Protein AF-Q8WXG9-2-F1 (afdb_monomer_lite)

Radius of gyration: 57.08 Å; chains: 1; bounding box: 152×164×150 Å

Structure (mmCIF, N/CA/C/O backbone):
data_AF-Q8WXG9-2-F1
#
_entry.id   AF-Q8WXG9-2-F1
#
loop_
_atom_site.group_PDB
_atom_site.id
_atom_site.type_symbol
_atom_site.label_atom_id
_atom_site.label_alt_id
_atom_site.label_comp_id
_atom_site.label_asym_id
_atom_site.label_entity_id
_atom_site.label_seq_id
_atom_site.pdbx_PDB_ins_code
_atom_site.Cartn_x
_atom_site.Cartn_y
_atom_site.Cartn_z
_atom_site.occupancy
_atom_site.B_iso_or_equiv
_atom_site.auth_seq_id
_atom_site.auth_comp_id
_atom_site.auth_asym_id
_atom_site.auth_atom_id
_atom_site.pdbx_PDB_model_num
ATOM 1 N N . MET A 1 1 ? -32.170 -39.572 -44.848 1.00 33.59 1 MET A N 1
ATOM 2 C CA . MET A 1 1 ? -30.893 -39.041 -45.375 1.00 33.59 1 MET A CA 1
ATOM 3 C C . MET A 1 1 ? -30.824 -37.514 -45.307 1.00 33.59 1 MET A C 1
ATOM 5 O O . MET A 1 1 ? -29.891 -37.033 -44.690 1.00 33.59 1 MET A O 1
ATOM 9 N N . GLN A 1 2 ? -31.823 -36.748 -45.779 1.00 28.36 2 GLN A N 1
ATOM 10 C CA . GLN A 1 2 ? -31.886 -35.293 -45.499 1.00 28.36 2 GLN A CA 1
ATOM 11 C C . GLN A 1 2 ? -32.064 -34.940 -44.002 1.00 28.36 2 GLN A C 1
ATOM 13 O O . GLN A 1 2 ? -31.640 -33.876 -43.571 1.00 28.36 2 GLN A O 1
ATOM 18 N N . LEU A 1 3 ? -32.621 -35.849 -43.191 1.00 31.44 3 LEU A N 1
ATOM 19 C CA . LEU A 1 3 ? -32.835 -35.642 -41.749 1.00 31.44 3 LEU A CA 1
ATOM 20 C C . LEU A 1 3 ? -31.574 -35.735 -40.863 1.00 31.44 3 LEU A C 1
ATOM 22 O O . LEU A 1 3 ? -31.655 -35.404 -39.688 1.00 31.44 3 LEU A O 1
ATOM 26 N N . CYS A 1 4 ? -30.423 -36.188 -41.378 1.00 32.62 4 CYS A N 1
ATOM 27 C CA . CYS A 1 4 ? -29.213 -36.369 -40.555 1.00 32.62 4 CYS A CA 1
ATOM 28 C C . CYS A 1 4 ? -28.291 -35.140 -40.525 1.00 32.62 4 CYS A C 1
ATOM 30 O O . CYS A 1 4 ? -27.431 -35.057 -39.659 1.00 32.62 4 CYS A O 1
ATOM 32 N N . ILE A 1 5 ? -28.461 -34.186 -41.447 1.00 40.03 5 ILE A N 1
ATOM 33 C CA . ILE A 1 5 ? -27.610 -32.985 -41.527 1.00 40.03 5 ILE A CA 1
ATOM 34 C C . ILE A 1 5 ? -28.082 -31.910 -40.530 1.00 40.03 5 ILE A C 1
ATOM 36 O O . ILE A 1 5 ? -27.265 -31.186 -39.966 1.00 40.03 5 ILE A O 1
ATOM 40 N N . PHE A 1 6 ? -29.384 -31.865 -40.227 1.00 33.88 6 PHE A N 1
ATOM 41 C CA . PHE A 1 6 ? -29.976 -30.853 -39.344 1.00 33.88 6 PHE A CA 1
ATOM 42 C C . PHE A 1 6 ? -29.521 -30.919 -37.875 1.00 33.88 6 PHE A C 1
ATOM 44 O O . PHE A 1 6 ? -29.533 -29.888 -37.213 1.00 33.88 6 PHE A O 1
ATOM 51 N N . CYS A 1 7 ? -29.058 -32.068 -37.364 1.00 33.50 7 CYS A N 1
ATOM 52 C CA . CYS A 1 7 ? -28.507 -32.142 -36.001 1.00 33.50 7 CYS A CA 1
ATOM 53 C C . CYS A 1 7 ? -27.057 -31.643 -35.882 1.00 33.50 7 CYS A C 1
ATOM 55 O O . CYS A 1 7 ? -26.657 -31.243 -34.793 1.00 33.50 7 CYS A O 1
ATOM 57 N N . CYS A 1 8 ? -26.262 -31.641 -36.959 1.00 35.22 8 CYS A N 1
ATOM 58 C CA . CYS A 1 8 ? -24.857 -31.214 -36.884 1.00 35.22 8 CYS A CA 1
ATOM 59 C C . CYS A 1 8 ? -24.664 -29.696 -37.022 1.00 35.22 8 CYS A C 1
ATOM 61 O O . CYS A 1 8 ? -23.674 -29.174 -36.519 1.00 35.22 8 CYS A O 1
ATOM 63 N N . CYS A 1 9 ? -25.590 -28.968 -37.657 1.00 34.31 9 CYS A N 1
ATOM 64 C CA . CYS A 1 9 ? -25.461 -27.512 -37.800 1.00 34.31 9 CYS A CA 1
ATOM 65 C C . CYS A 1 9 ? -25.796 -26.723 -36.521 1.00 34.31 9 CYS A C 1
ATOM 67 O O . CYS A 1 9 ? -25.282 -25.623 -36.353 1.00 34.31 9 CYS A O 1
ATOM 69 N N . CYS A 1 10 ? -26.599 -27.268 -35.600 1.00 34.28 10 CYS A N 1
ATOM 70 C CA . CYS A 1 10 ? -27.001 -26.554 -34.379 1.00 34.28 10 CYS A CA 1
ATOM 71 C C . CYS A 1 10 ? -25.904 -26.442 -33.302 1.00 34.28 10 CYS A C 1
ATOM 73 O O . CYS A 1 10 ? -26.086 -25.692 -32.353 1.00 34.28 10 CYS A O 1
ATOM 75 N N . ILE A 1 11 ? -24.777 -27.152 -33.437 1.00 37.41 11 ILE A N 1
ATOM 76 C CA . ILE A 1 11 ? -23.686 -27.172 -32.436 1.00 37.41 11 ILE A CA 1
ATOM 77 C C . ILE A 1 11 ? -22.497 -26.273 -32.847 1.00 37.41 11 ILE A C 1
ATOM 79 O O . ILE A 1 11 ? -21.611 -26.007 -32.043 1.00 37.41 11 ILE A O 1
ATOM 83 N N . LEU A 1 12 ? -22.491 -25.737 -34.075 1.00 38.62 12 LEU A N 1
ATOM 84 C CA . LEU A 1 12 ? -21.427 -24.861 -34.600 1.00 38.62 12 LEU A CA 1
ATOM 85 C C . LEU A 1 12 ? -21.812 -23.371 -34.684 1.00 38.62 12 LEU A C 1
ATOM 87 O O . LEU A 1 12 ? -21.055 -22.585 -35.240 1.00 38.62 12 LEU A O 1
ATOM 91 N N . PHE A 1 13 ? -22.966 -22.977 -34.135 1.00 34.41 13 PHE A N 1
ATOM 92 C CA . PHE A 1 13 ? -23.480 -21.597 -34.189 1.00 34.41 13 PHE A CA 1
ATOM 93 C C . PHE A 1 13 ? -23.528 -20.875 -32.829 1.00 34.41 13 PHE A C 1
ATOM 95 O O . PHE A 1 13 ? -24.145 -19.822 -32.716 1.00 34.41 13 PHE A O 1
ATOM 102 N N . TYR A 1 14 ? -22.869 -21.424 -31.804 1.00 34.12 14 TYR A N 1
ATOM 103 C CA . TYR A 1 14 ? -22.885 -20.904 -30.427 1.00 34.12 14 TYR A CA 1
ATOM 104 C C . TYR A 1 14 ? -21.569 -20.213 -30.007 1.00 34.12 14 TYR A C 1
ATOM 106 O O . TYR A 1 14 ? -21.237 -20.198 -28.828 1.00 34.12 14 TYR A O 1
ATOM 114 N N . PHE A 1 15 ? -20.787 -19.695 -30.968 1.00 34.62 15 PHE A N 1
ATOM 115 C CA . PHE A 1 15 ? -19.423 -19.188 -30.719 1.00 34.62 15 PHE A CA 1
ATOM 116 C C . PHE A 1 15 ? -19.059 -17.829 -31.353 1.00 34.62 15 PHE A C 1
ATOM 118 O O . PHE A 1 15 ? -17.917 -17.412 -31.222 1.00 34.62 15 PHE A O 1
ATOM 125 N N . ASP A 1 16 ? -20.002 -17.118 -31.985 1.00 33.56 16 ASP A N 1
ATOM 126 C CA . ASP A 1 16 ? -19.782 -15.770 -32.547 1.00 33.56 16 ASP A CA 1
ATOM 127 C C . ASP A 1 16 ? -21.052 -14.906 -32.403 1.00 33.56 16 ASP A C 1
ATOM 129 O O . ASP A 1 16 ? -21.836 -14.777 -33.347 1.00 33.56 16 ASP A O 1
ATOM 133 N N . LEU A 1 17 ? -21.301 -14.345 -31.209 1.00 31.48 17 LEU A N 1
ATOM 134 C CA . LEU A 1 17 ? -22.350 -13.324 -31.011 1.00 31.48 17 LEU A CA 1
ATOM 135 C C . LEU A 1 17 ? -22.190 -12.467 -29.734 1.00 31.48 17 LEU A C 1
ATOM 137 O O . LEU A 1 17 ? -23.176 -12.147 -29.079 1.00 31.48 17 LEU A O 1
ATOM 141 N N . TYR A 1 18 ? -20.959 -12.057 -29.407 1.00 32.44 18 TYR A N 1
ATOM 142 C CA . TYR A 1 18 ? -20.689 -11.043 -28.372 1.00 32.44 18 TYR A CA 1
ATOM 143 C C . TYR A 1 18 ? -19.535 -10.103 -28.765 1.00 32.44 18 TYR A C 1
ATOM 145 O O . TYR A 1 18 ? -18.483 -10.069 -28.137 1.00 32.44 18 TYR A O 1
ATOM 153 N N . ASP A 1 19 ? -19.744 -9.313 -29.824 1.00 34.28 19 ASP A N 1
ATOM 154 C CA . ASP A 1 19 ? -19.086 -8.007 -29.980 1.00 34.28 19 ASP A CA 1
ATOM 155 C C . ASP A 1 19 ? -19.922 -7.082 -30.900 1.00 34.28 19 ASP A C 1
ATOM 157 O O . ASP A 1 19 ? -20.686 -7.556 -31.742 1.00 34.28 19 ASP A O 1
ATOM 161 N N . PHE A 1 20 ? -19.773 -5.761 -30.745 1.00 34.88 20 PHE A N 1
ATOM 162 C CA . PHE A 1 20 ? -20.489 -4.672 -31.444 1.00 34.88 20 PHE A CA 1
ATOM 163 C C . PHE A 1 20 ? -22.010 -4.523 -31.194 1.00 34.88 20 PHE A C 1
ATOM 165 O O . PHE A 1 20 ? -22.839 -4.746 -32.076 1.00 34.88 20 PHE A O 1
ATOM 172 N N . GLY A 1 21 ? -22.376 -3.944 -30.040 1.00 33.06 21 GLY A N 1
ATOM 173 C CA . GLY A 1 21 ? -23.758 -3.545 -29.715 1.00 33.06 21 GLY A CA 1
ATOM 174 C C . GLY A 1 21 ? -23.872 -2.291 -28.835 1.00 33.06 21 GLY A C 1
ATOM 175 O O . GLY A 1 21 ? -24.288 -2.381 -27.689 1.00 33.06 21 GLY A O 1
ATOM 176 N N . ARG A 1 22 ? -23.490 -1.113 -29.356 1.00 37.25 22 ARG A N 1
ATOM 177 C CA . ARG A 1 22 ? -23.529 0.191 -28.648 1.00 37.25 22 ARG A CA 1
ATOM 178 C C . ARG A 1 22 ? -24.834 0.441 -27.871 1.00 37.25 22 ARG A C 1
ATOM 180 O O . ARG A 1 22 ? -25.884 0.614 -28.489 1.00 37.25 22 ARG A O 1
ATOM 187 N N . GLY A 1 23 ? -24.726 0.644 -26.557 1.00 30.75 23 GLY A N 1
ATOM 188 C CA . GLY A 1 23 ? -25.783 1.254 -25.751 1.00 30.75 23 GLY A CA 1
ATOM 189 C C . GLY A 1 23 ? -25.988 2.728 -26.114 1.00 30.75 23 GLY A C 1
ATOM 190 O O . GLY A 1 23 ? -25.241 3.592 -25.662 1.00 30.75 23 GLY A O 1
ATOM 191 N N . TYR A 1 24 ? -27.001 3.008 -26.934 1.00 38.16 24 TYR A N 1
ATOM 192 C CA . TYR A 1 24 ? -27.652 4.317 -27.001 1.00 38.16 24 TYR A CA 1
ATOM 193 C C . TYR A 1 24 ? -28.972 4.222 -26.236 1.00 38.16 24 TYR A C 1
ATOM 195 O O . TYR A 1 24 ? -29.757 3.304 -26.469 1.00 38.16 24 TYR A O 1
ATOM 203 N N . ASP A 1 25 ? -29.207 5.165 -25.329 1.00 37.94 25 ASP A N 1
ATOM 204 C CA . ASP A 1 25 ? -30.447 5.239 -24.564 1.00 37.94 25 ASP A CA 1
ATOM 205 C C . ASP A 1 25 ? -31.572 5.817 -25.440 1.00 37.94 25 ASP A C 1
ATOM 207 O O . ASP A 1 25 ? -31.583 7.003 -25.775 1.00 37.94 25 ASP A O 1
ATOM 211 N N . PHE A 1 26 ? -32.514 4.961 -25.840 1.00 43.09 26 PHE A N 1
ATOM 212 C CA . PHE A 1 26 ? -33.663 5.334 -26.669 1.00 43.09 26 PHE A CA 1
ATOM 213 C C . PHE A 1 26 ? -34.861 5.861 -25.855 1.00 43.09 26 PHE A C 1
ATOM 215 O O . PHE A 1 26 ? -35.932 6.071 -26.425 1.00 43.09 26 PHE A O 1
ATOM 222 N N . THR A 1 27 ? -34.720 6.085 -24.541 1.00 45.53 27 THR A N 1
ATOM 223 C CA . THR A 1 27 ? -35.816 6.607 -23.698 1.00 45.53 27 THR A CA 1
ATOM 224 C C . THR A 1 27 ? -36.012 8.126 -23.805 1.00 45.53 27 THR A C 1
ATOM 226 O O . THR A 1 27 ? -37.042 8.646 -23.370 1.00 45.53 27 THR A O 1
ATOM 229 N N . ILE A 1 28 ? -35.078 8.848 -24.435 1.00 45.59 28 ILE A N 1
ATOM 230 C CA . ILE A 1 28 ? -35.153 10.303 -24.619 1.00 45.59 28 ILE A CA 1
ATOM 231 C C . ILE A 1 28 ? -36.095 10.637 -25.792 1.00 45.59 28 ILE A C 1
ATOM 233 O O . ILE A 1 28 ? -35.773 10.442 -26.967 1.00 45.59 28 ILE A O 1
ATOM 237 N N . GLN A 1 29 ? -37.287 11.140 -25.463 1.00 38.03 29 GLN A N 1
ATOM 238 C CA . GLN A 1 29 ? -38.337 11.484 -26.425 1.00 38.03 29 GLN A CA 1
ATOM 239 C C . GLN A 1 29 ? -37.982 12.702 -27.292 1.00 38.03 29 GLN A C 1
ATOM 241 O O . GLN A 1 29 ? -38.184 13.832 -26.862 1.00 38.03 29 GLN A O 1
ATOM 246 N N . GLU A 1 30 ? -37.621 12.480 -28.561 1.00 46.53 30 GLU A N 1
ATOM 247 C CA . GLU A 1 30 ? -37.906 13.471 -29.620 1.00 46.53 30 GLU A CA 1
ATOM 248 C C . GLU A 1 30 ? -38.519 12.891 -30.915 1.00 46.53 30 GLU A C 1
ATOM 250 O O . GLU A 1 30 ? -39.231 13.627 -31.589 1.00 46.53 30 GLU A O 1
ATOM 255 N N . ASN A 1 31 ? -38.326 11.608 -31.285 1.00 46.12 31 ASN A N 1
ATOM 256 C CA . ASN A 1 31 ? -38.814 11.068 -32.584 1.00 46.12 31 ASN A CA 1
ATOM 257 C C . ASN A 1 31 ? -39.210 9.555 -32.612 1.00 46.12 31 ASN A C 1
ATOM 259 O O . ASN A 1 31 ? -39.031 8.890 -33.633 1.00 46.12 31 ASN A O 1
ATOM 263 N N . GLY A 1 32 ? -39.723 8.969 -31.519 1.00 43.78 32 GLY A N 1
ATOM 264 C CA . GLY A 1 32 ? -40.066 7.527 -31.437 1.00 43.78 32 GLY A CA 1
ATOM 265 C C . GLY A 1 32 ? -41.522 7.149 -31.792 1.00 43.78 32 GLY A C 1
ATOM 266 O O . GLY A 1 32 ? -42.436 7.945 -31.583 1.00 43.78 32 GLY A O 1
ATOM 267 N N . LEU A 1 33 ? -41.753 5.919 -32.288 1.00 49.97 33 LEU A N 1
ATOM 268 C CA . LEU A 1 33 ? -43.103 5.340 -32.465 1.00 49.97 33 LEU A CA 1
ATOM 269 C C . LEU A 1 33 ? -43.809 5.100 -31.114 1.00 49.97 33 LEU A C 1
ATOM 271 O O . LEU A 1 33 ? -43.163 4.853 -30.097 1.00 49.97 33 LEU A O 1
ATOM 275 N N . GLN A 1 34 ? -45.147 5.110 -31.119 1.00 52.72 34 GLN A N 1
ATOM 276 C CA . GLN A 1 34 ? -45.963 4.779 -29.944 1.00 52.72 34 GLN A CA 1
ATOM 277 C C . GLN A 1 34 ? -45.947 3.271 -29.629 1.00 52.72 34 GLN A C 1
ATOM 279 O O . GLN A 1 34 ? -45.960 2.439 -30.533 1.00 52.72 34 GLN A O 1
ATOM 284 N N . ILE A 1 35 ? -45.982 2.947 -28.330 1.00 52.00 35 ILE A N 1
ATOM 285 C CA . ILE A 1 35 ? -45.825 1.596 -27.748 1.00 52.00 35 ILE A CA 1
ATOM 286 C C . ILE A 1 35 ? -46.814 0.541 -28.291 1.00 52.00 35 ILE A C 1
ATOM 288 O O . ILE A 1 35 ? -46.466 -0.636 -28.334 1.00 52.00 35 ILE A O 1
ATOM 292 N N . ASP A 1 36 ? -47.994 0.945 -28.770 1.00 52.56 36 ASP A N 1
ATOM 293 C CA . ASP A 1 36 ? -49.038 0.032 -29.268 1.00 52.56 36 ASP A CA 1
ATOM 294 C C . ASP A 1 36 ? -49.012 -0.206 -30.795 1.00 52.56 36 ASP A C 1
ATOM 296 O O . ASP A 1 36 ? -49.884 -0.894 -31.334 1.00 52.56 36 ASP A O 1
ATOM 300 N N . GLN A 1 37 ? -48.049 0.364 -31.530 1.00 50.47 37 GLN A N 1
ATOM 301 C CA . GLN A 1 37 ? -47.991 0.244 -32.989 1.00 50.47 37 GLN A CA 1
ATOM 302 C C . GLN A 1 37 ? -47.034 -0.887 -33.421 1.00 50.47 37 GLN A C 1
ATOM 304 O O . GLN A 1 37 ? -45.824 -0.761 -33.220 1.00 50.47 37 GLN A O 1
ATOM 309 N N . PRO A 1 38 ? -47.518 -1.982 -34.048 1.00 52.72 38 PRO A N 1
ATOM 310 C CA . PRO A 1 38 ? -46.646 -3.075 -34.469 1.00 52.72 38 PRO A CA 1
ATOM 311 C C . PRO A 1 38 ? -45.653 -2.590 -35.543 1.00 52.72 38 PRO A C 1
ATOM 313 O O . PRO A 1 38 ? -46.082 -1.990 -36.534 1.00 52.72 38 PRO A O 1
ATOM 316 N N . PRO A 1 39 ? -44.339 -2.836 -35.381 1.00 47.22 39 PRO A N 1
ATOM 317 C CA . PRO A 1 39 ? -43.333 -2.364 -36.323 1.00 47.22 39 PRO A CA 1
ATOM 318 C C . PRO A 1 39 ? -43.414 -3.142 -37.642 1.00 47.22 39 PRO A C 1
ATOM 320 O O . PRO A 1 39 ? -43.104 -4.331 -37.709 1.00 47.22 39 PRO A O 1
ATOM 323 N N . GLU A 1 40 ? -43.804 -2.449 -38.707 1.00 57.34 40 GLU A N 1
ATOM 324 C CA . GLU A 1 40 ? -43.820 -2.975 -40.070 1.00 57.34 40 GLU A CA 1
ATOM 325 C C . GLU A 1 40 ? -42.555 -2.508 -40.809 1.00 57.34 40 GLU A C 1
ATOM 327 O O . GLU A 1 40 ? -42.221 -1.320 -40.808 1.00 57.34 40 GLU A O 1
ATOM 332 N N . ILE A 1 41 ? -41.813 -3.435 -41.425 1.00 51.66 41 ILE A N 1
ATOM 333 C CA . ILE A 1 41 ? -40.584 -3.094 -42.156 1.00 51.66 41 ILE A CA 1
ATOM 334 C C . ILE A 1 41 ? -40.975 -2.358 -43.442 1.00 51.66 41 ILE A C 1
ATOM 336 O O . ILE A 1 41 ? -41.429 -2.973 -44.407 1.00 51.66 41 ILE A O 1
ATOM 340 N N . GLY A 1 42 ? -40.782 -1.038 -43.463 1.00 62.25 42 GLY A N 1
ATOM 341 C CA . GLY A 1 42 ? -40.993 -0.223 -44.659 1.00 62.25 42 GLY A CA 1
ATOM 342 C C . GLY A 1 42 ? -40.107 -0.659 -45.836 1.00 62.25 42 GLY A C 1
ATOM 343 O O . GLY A 1 42 ? -39.096 -1.334 -45.653 1.00 62.25 42 GLY A O 1
ATOM 344 N N . ASN A 1 43 ? -40.447 -0.217 -47.054 1.00 61.97 43 ASN A N 1
ATOM 345 C CA . ASN A 1 43 ? -39.818 -0.636 -48.326 1.00 61.97 43 ASN A CA 1
ATOM 346 C C . ASN A 1 43 ? -38.273 -0.535 -48.408 1.00 61.97 43 ASN A C 1
ATOM 348 O O . ASN A 1 43 ? -37.687 -1.031 -49.368 1.00 61.97 43 ASN A O 1
ATOM 352 N N . ILE A 1 44 ? -37.608 0.111 -47.447 1.00 56.03 44 ILE A N 1
ATOM 353 C CA . ILE A 1 44 ? -36.148 0.190 -47.329 1.00 56.03 44 ILE A CA 1
ATOM 354 C C . ILE A 1 44 ? -35.709 -0.709 -46.162 1.00 56.03 44 ILE A C 1
ATOM 356 O O . ILE A 1 44 ? -35.312 -0.238 -45.101 1.00 56.03 44 ILE A O 1
ATOM 360 N N . SER A 1 45 ? -35.788 -2.026 -46.364 1.00 58.81 45 SER A N 1
ATOM 361 C CA . SER A 1 45 ? -35.381 -3.039 -45.376 1.00 58.81 45 SER A CA 1
ATOM 362 C C . SER A 1 45 ? -33.863 -3.247 -45.281 1.00 58.81 45 SER A C 1
ATOM 364 O O . SER A 1 45 ? -33.388 -3.940 -44.384 1.00 58.81 45 SER A O 1
ATOM 366 N N . ILE A 1 46 ? -33.091 -2.669 -46.209 1.00 54.00 46 ILE A N 1
ATOM 367 C CA . ILE A 1 46 ? -31.627 -2.754 -46.262 1.00 54.00 46 ILE A CA 1
ATOM 368 C C . ILE A 1 46 ? -31.057 -1.361 -46.534 1.00 54.00 46 ILE A C 1
ATOM 370 O O . ILE A 1 46 ? -31.188 -0.830 -47.638 1.00 54.00 46 ILE A O 1
ATOM 374 N N . VAL A 1 47 ? -30.351 -0.801 -45.551 1.00 58.34 47 VAL A N 1
ATOM 375 C CA . VAL A 1 47 ? -29.503 0.386 -45.726 1.00 58.34 47 VAL A CA 1
ATOM 376 C C . VAL A 1 47 ? -28.066 -0.080 -45.953 1.00 58.34 47 VAL A C 1
ATOM 378 O O . VAL A 1 47 ? -27.450 -0.663 -45.065 1.00 58.34 47 VAL A O 1
ATOM 381 N N . ARG A 1 48 ? -27.504 0.182 -47.140 1.00 70.38 48 ARG A N 1
ATOM 382 C CA . ARG A 1 48 ? -26.066 -0.018 -47.382 1.00 70.38 48 ARG A CA 1
ATOM 383 C C . ARG A 1 48 ? -25.297 1.210 -46.911 1.00 70.38 48 ARG A C 1
ATOM 385 O O . ARG A 1 48 ? -25.273 2.221 -47.608 1.00 70.38 48 ARG A O 1
ATOM 392 N N . ILE A 1 49 ? -24.643 1.104 -45.759 1.00 61.06 49 ILE A N 1
ATOM 393 C CA . ILE A 1 49 ? -23.639 2.081 -45.332 1.00 61.06 49 ILE A CA 1
ATOM 394 C C . ILE A 1 49 ? -22.361 1.803 -46.130 1.00 61.06 49 ILE A C 1
ATOM 396 O O . ILE A 1 49 ? -21.751 0.746 -45.984 1.00 61.06 49 ILE A O 1
ATOM 400 N N . ILE A 1 50 ? -21.971 2.739 -46.995 1.00 63.97 50 ILE A N 1
ATOM 401 C CA . ILE A 1 50 ? -20.701 2.688 -47.725 1.00 63.97 50 ILE A CA 1
ATOM 402 C C . ILE A 1 50 ? -19.726 3.600 -46.984 1.00 63.97 50 ILE A C 1
ATOM 404 O O . ILE A 1 50 ? -19.854 4.822 -47.049 1.00 63.97 50 ILE A O 1
ATOM 408 N N . ILE A 1 51 ? -18.761 3.014 -46.273 1.00 63.19 51 ILE A N 1
ATOM 409 C CA . ILE A 1 51 ? -17.626 3.775 -45.742 1.00 63.19 51 ILE A CA 1
ATOM 410 C C . ILE A 1 51 ? -16.756 4.157 -46.942 1.00 63.19 51 ILE A C 1
ATOM 412 O O . ILE A 1 51 ? -16.226 3.293 -47.640 1.00 63.19 51 ILE A O 1
ATOM 416 N N . MET A 1 52 ? -16.670 5.457 -47.221 1.00 63.25 52 MET A N 1
ATOM 417 C CA . MET A 1 52 ? -15.790 5.990 -48.260 1.00 63.25 52 MET A CA 1
ATOM 418 C C . MET A 1 52 ? -14.336 5.718 -47.879 1.00 63.25 52 MET A C 1
ATOM 420 O O . MET A 1 52 ? -13.990 5.802 -46.702 1.00 63.25 52 MET A O 1
ATOM 424 N N . LYS A 1 53 ? -13.480 5.429 -48.865 1.00 66.12 53 LYS A N 1
ATOM 425 C CA . LYS A 1 53 ? -12.057 5.189 -48.605 1.00 66.12 53 LYS A CA 1
ATOM 426 C C . LYS A 1 53 ? -11.414 6.377 -47.873 1.00 66.12 53 LYS A C 1
ATOM 428 O O . LYS A 1 53 ? -11.487 7.511 -48.345 1.00 66.12 53 LYS A O 1
ATOM 433 N N . ASN A 1 54 ? -10.794 6.099 -46.734 1.00 67.31 54 ASN A N 1
ATOM 434 C CA . ASN A 1 54 ? -10.037 7.046 -45.921 1.00 67.31 54 ASN A CA 1
ATOM 435 C C . ASN A 1 54 ? -8.571 6.588 -45.777 1.00 67.31 54 ASN A C 1
ATOM 437 O O . ASN A 1 54 ? -8.173 5.553 -46.314 1.00 67.31 54 ASN A O 1
ATOM 441 N N . ASP A 1 55 ? -7.765 7.406 -45.100 1.00 70.81 55 ASP A N 1
ATOM 442 C CA . ASP A 1 55 ? -6.394 7.111 -44.651 1.00 70.81 55 ASP A CA 1
ATOM 443 C C . ASP A 1 55 ? -5.377 6.736 -45.757 1.00 70.81 55 ASP A C 1
ATOM 445 O O 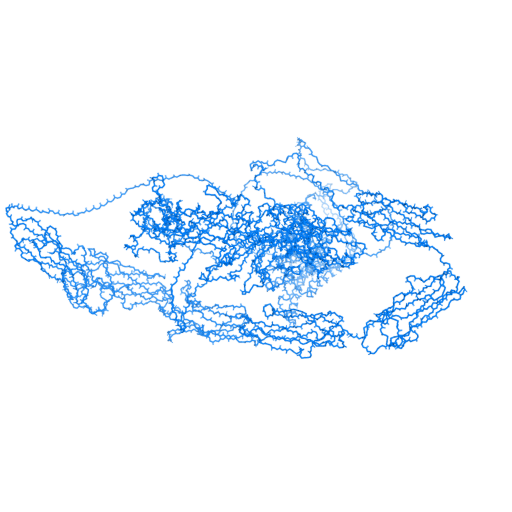. ASP A 1 55 ? -4.301 6.226 -45.462 1.00 70.81 55 ASP A O 1
ATOM 449 N N . ASN A 1 56 ? -5.683 7.017 -47.033 1.00 79.25 56 ASN A N 1
ATOM 450 C CA . ASN A 1 56 ? -4.871 6.643 -48.202 1.00 79.25 56 ASN A CA 1
ATOM 451 C C . ASN A 1 56 ? -4.483 5.150 -48.212 1.00 79.25 56 ASN A C 1
ATOM 453 O O . ASN A 1 56 ? -3.314 4.811 -48.389 1.00 79.25 56 ASN A O 1
ATOM 457 N N . ALA A 1 57 ? -5.461 4.252 -48.051 1.00 80.81 57 ALA A N 1
ATOM 458 C CA . ALA A 1 57 ? -5.241 2.800 -48.031 1.00 80.81 57 ALA A CA 1
ATOM 459 C C . ALA A 1 57 ? -4.421 2.269 -49.231 1.00 80.81 57 ALA A C 1
ATOM 461 O O . ALA A 1 57 ? -3.626 1.337 -49.075 1.00 80.81 57 ALA A O 1
ATOM 462 N N . GLU A 1 58 ? -4.572 2.871 -50.416 1.00 86.69 58 GLU A N 1
ATOM 463 C CA . GLU A 1 58 ? -3.800 2.517 -51.615 1.00 86.69 58 GLU A CA 1
ATOM 464 C C . GLU A 1 58 ? -2.349 3.053 -51.622 1.00 86.69 58 GLU A C 1
ATOM 466 O O . GLU A 1 58 ? -1.543 2.614 -52.444 1.00 86.69 58 GLU A O 1
ATOM 471 N N . GLY A 1 59 ? -1.986 3.924 -50.680 1.00 88.88 59 GLY A N 1
ATOM 472 C CA . GLY A 1 59 ? -0.627 4.398 -50.410 1.00 88.88 59 GLY A CA 1
ATOM 473 C C . GLY A 1 59 ? -0.225 5.716 -51.080 1.00 88.88 59 GLY A C 1
ATOM 474 O O . GLY A 1 59 ? -0.861 6.194 -52.022 1.00 88.88 59 GLY A O 1
ATOM 475 N N . ILE A 1 60 ? 0.870 6.298 -50.585 1.00 92.00 60 ILE A N 1
ATOM 476 C CA . ILE A 1 60 ? 1.520 7.497 -51.130 1.00 92.00 60 ILE A CA 1
ATOM 477 C C . ILE A 1 60 ? 2.876 7.100 -51.729 1.00 92.00 60 ILE A C 1
ATOM 479 O O . ILE A 1 60 ? 3.728 6.601 -51.002 1.00 92.00 60 ILE A O 1
ATOM 483 N N . ILE A 1 61 ? 3.075 7.303 -53.033 1.00 94.12 61 ILE A N 1
ATOM 484 C CA . ILE A 1 61 ? 4.271 6.884 -53.780 1.00 94.12 61 ILE A CA 1
ATOM 485 C C . ILE A 1 61 ? 5.243 8.061 -53.948 1.00 94.12 61 ILE A C 1
ATOM 487 O O . ILE A 1 61 ? 4.871 9.099 -54.497 1.00 94.12 61 ILE A O 1
ATOM 491 N N . GLU A 1 62 ? 6.494 7.896 -53.520 1.00 94.50 62 GLU A N 1
ATOM 492 C CA . GLU A 1 62 ? 7.577 8.876 -53.698 1.00 94.50 62 GLU A CA 1
ATOM 493 C C . GLU A 1 62 ? 8.966 8.211 -53.739 1.00 94.50 62 GLU A C 1
ATOM 495 O O . GLU A 1 62 ? 9.097 7.025 -53.448 1.00 94.50 62 GLU A O 1
ATOM 500 N N . PHE A 1 63 ? 10.013 8.947 -54.114 1.00 96.06 63 PHE A N 1
ATOM 501 C CA . PHE A 1 63 ? 11.398 8.486 -53.963 1.00 96.06 63 PHE A CA 1
ATOM 502 C C . PHE A 1 63 ? 11.802 8.408 -52.484 1.00 96.06 63 PHE A C 1
ATOM 504 O O . PHE A 1 63 ? 11.351 9.216 -51.673 1.00 96.06 63 PHE A O 1
ATOM 511 N N . ASP A 1 64 ? 12.695 7.475 -52.133 1.00 90.94 64 ASP A N 1
ATOM 512 C CA . ASP A 1 64 ? 13.355 7.504 -50.819 1.00 90.94 64 ASP A CA 1
ATOM 513 C C . ASP A 1 64 ? 14.089 8.855 -50.650 1.00 90.94 64 ASP A C 1
ATOM 515 O O . ASP A 1 64 ? 14.864 9.232 -51.539 1.00 90.94 64 ASP A O 1
ATOM 519 N N . PRO A 1 65 ? 13.900 9.584 -49.529 1.00 87.38 65 PRO A N 1
ATOM 520 C CA . PRO A 1 65 ? 14.558 10.866 -49.279 1.00 87.38 65 PRO A CA 1
ATOM 521 C C . PRO A 1 65 ? 16.078 10.864 -49.516 1.00 87.38 65 PRO A C 1
ATOM 523 O O . PRO A 1 65 ? 16.622 11.875 -49.966 1.00 87.38 65 PRO A O 1
ATOM 526 N N . LYS A 1 66 ? 16.765 9.736 -49.273 1.00 84.69 66 LYS A N 1
ATOM 527 C CA . LYS A 1 66 ? 18.218 9.572 -49.478 1.00 84.69 66 LYS A CA 1
ATOM 528 C C . LYS A 1 66 ? 18.654 9.590 -50.946 1.00 84.69 66 LYS A C 1
ATOM 530 O O . LYS A 1 66 ? 19.825 9.832 -51.208 1.00 84.69 66 LYS A O 1
ATOM 535 N N . TYR A 1 67 ? 17.741 9.343 -51.884 1.00 90.06 67 TYR A N 1
ATOM 536 C CA . TYR A 1 67 ? 18.011 9.258 -53.327 1.00 90.06 67 TYR A CA 1
ATOM 537 C C . TYR A 1 67 ? 17.414 10.439 -54.112 1.00 90.06 67 TYR A C 1
ATOM 539 O O . TYR A 1 67 ? 17.277 10.386 -55.333 1.00 90.06 67 TYR A O 1
ATOM 547 N N . THR A 1 68 ? 17.068 11.530 -53.425 1.00 86.38 68 THR A N 1
ATOM 548 C CA . THR A 1 68 ? 16.571 12.768 -54.051 1.00 86.38 68 THR A CA 1
ATOM 549 C C . THR A 1 68 ? 17.659 13.527 -54.819 1.00 86.38 68 THR A C 1
ATOM 551 O O . THR A 1 68 ? 17.364 14.121 -55.855 1.00 86.38 68 THR A O 1
ATOM 554 N N . ALA A 1 69 ? 18.917 13.461 -54.371 1.00 86.81 69 ALA A N 1
ATOM 555 C CA . ALA A 1 69 ? 20.086 13.917 -55.123 1.00 86.81 69 ALA A CA 1
ATOM 556 C C . ALA A 1 69 ? 21.329 13.079 -54.771 1.00 86.81 69 ALA A C 1
ATOM 558 O O . ALA A 1 69 ? 21.629 12.918 -53.588 1.00 86.81 69 ALA A O 1
ATOM 559 N N . PHE A 1 70 ? 22.050 12.559 -55.769 1.00 90.69 70 PHE A N 1
ATOM 560 C CA . PHE A 1 70 ? 23.290 11.792 -55.569 1.00 90.69 70 PHE A CA 1
ATOM 561 C C . PHE A 1 70 ? 24.231 11.857 -56.787 1.00 90.69 70 PHE A C 1
ATOM 563 O O . PHE A 1 70 ? 23.797 12.110 -57.908 1.00 90.69 70 PHE A O 1
ATOM 570 N N . GLU A 1 71 ? 25.524 11.631 -56.550 1.00 86.94 71 GLU A N 1
ATOM 571 C CA . GLU A 1 71 ? 26.601 11.646 -57.552 1.00 86.94 71 GLU A CA 1
ATOM 572 C C . GLU A 1 71 ? 27.077 10.211 -57.846 1.00 86.94 71 GLU A C 1
ATOM 574 O O . GLU A 1 71 ? 27.107 9.372 -56.937 1.00 86.94 71 GLU A O 1
ATOM 579 N N . VAL A 1 72 ? 27.416 9.923 -59.103 1.00 88.06 72 VAL A N 1
ATOM 580 C CA . VAL A 1 72 ? 27.873 8.616 -59.605 1.00 88.06 72 VAL A CA 1
ATOM 581 C C . VAL A 1 72 ? 29.048 8.788 -60.563 1.00 88.06 72 VAL A C 1
ATOM 583 O O . VAL A 1 72 ? 29.094 9.756 -61.310 1.00 88.06 72 VAL A O 1
ATOM 586 N N . GLU A 1 73 ? 29.983 7.844 -60.565 1.00 83.56 73 GLU A N 1
ATOM 587 C CA . GLU A 1 73 ? 31.049 7.779 -61.572 1.00 83.56 73 GLU A CA 1
ATOM 588 C C . GLU A 1 73 ? 30.503 7.163 -62.880 1.00 83.56 73 GLU A C 1
ATOM 590 O O . GLU A 1 73 ? 29.497 6.445 -62.863 1.00 83.56 73 GLU A O 1
ATOM 595 N N . GLU A 1 74 ? 31.165 7.428 -64.007 1.00 82.69 74 GLU A N 1
ATOM 596 C CA . GLU A 1 74 ? 30.795 6.928 -65.348 1.00 82.69 74 GLU A CA 1
ATOM 597 C C . GLU A 1 74 ? 30.781 5.379 -65.410 1.00 82.69 74 GLU A C 1
ATOM 599 O O . GLU A 1 74 ? 29.911 4.774 -66.040 1.00 82.69 74 GLU A O 1
ATOM 604 N N . ASP A 1 75 ? 31.653 4.719 -64.636 1.00 82.25 75 ASP A N 1
ATOM 605 C CA . ASP A 1 75 ? 31.813 3.256 -64.579 1.00 82.25 75 ASP A CA 1
ATOM 606 C C . ASP A 1 75 ? 30.717 2.504 -63.787 1.00 82.25 75 ASP A C 1
ATOM 608 O O . ASP A 1 75 ? 30.717 1.268 -63.729 1.00 82.25 75 ASP A O 1
ATOM 612 N N . VAL A 1 76 ? 29.744 3.212 -63.192 1.00 84.44 76 VAL A N 1
ATOM 613 C CA . VAL A 1 76 ? 28.734 2.628 -62.282 1.00 84.44 76 VAL A CA 1
ATOM 614 C C . VAL A 1 76 ? 27.818 1.589 -62.951 1.00 84.44 76 VAL A C 1
ATOM 616 O O . VAL A 1 76 ? 27.250 0.720 -62.280 1.00 84.44 76 VAL A O 1
ATOM 619 N N . GLY A 1 77 ? 27.649 1.663 -64.274 1.00 85.06 77 GLY A N 1
ATOM 620 C CA . GLY A 1 77 ? 26.924 0.689 -65.092 1.00 85.06 77 GLY A CA 1
ATOM 621 C C . GLY A 1 77 ? 25.399 0.674 -64.909 1.00 85.06 77 GLY A C 1
ATOM 622 O O . GLY A 1 77 ? 24.674 1.031 -65.833 1.00 85.06 77 GLY A O 1
ATOM 623 N N . LEU A 1 78 ? 24.875 0.226 -63.758 1.00 88.25 78 LEU A N 1
ATOM 624 C CA . LEU A 1 78 ? 23.428 0.124 -63.491 1.00 88.25 78 LEU A CA 1
ATOM 625 C C . LEU A 1 78 ? 23.055 0.683 -62.110 1.00 88.25 78 LEU A C 1
ATOM 627 O O . LEU A 1 78 ? 23.392 0.115 -61.073 1.00 88.25 78 LEU A O 1
ATOM 631 N N . ILE A 1 79 ? 22.253 1.744 -62.113 1.00 89.31 79 ILE A N 1
ATOM 632 C CA . ILE A 1 79 ? 21.700 2.407 -60.931 1.00 89.31 79 ILE A CA 1
ATOM 633 C C . ILE A 1 79 ? 20.266 1.915 -60.700 1.00 89.31 79 ILE A C 1
ATOM 635 O O . ILE A 1 79 ? 19.459 1.886 -61.630 1.00 89.31 79 ILE A O 1
ATOM 639 N N . MET A 1 80 ? 19.930 1.580 -59.451 1.00 91.31 80 MET A N 1
ATOM 640 C CA . MET A 1 80 ? 18.561 1.283 -59.012 1.00 91.31 80 MET A CA 1
ATOM 641 C C . MET A 1 80 ? 18.092 2.349 -58.018 1.00 91.31 80 MET A C 1
ATOM 643 O O . MET A 1 80 ? 18.620 2.441 -56.911 1.00 91.31 80 MET A O 1
ATOM 647 N N . ILE A 1 81 ? 17.092 3.142 -58.399 1.00 92.75 81 ILE A N 1
ATOM 648 C CA . ILE A 1 81 ? 16.545 4.230 -57.581 1.00 92.75 81 ILE A CA 1
ATOM 649 C C . ILE A 1 81 ? 15.309 3.716 -56.825 1.00 92.75 81 ILE A C 1
ATOM 651 O O . ILE A 1 81 ? 14.327 3.345 -57.475 1.00 92.75 81 ILE A O 1
ATOM 655 N N . PRO A 1 82 ? 15.321 3.665 -55.479 1.00 93.81 82 PRO A N 1
ATOM 656 C CA . PRO A 1 82 ? 14.192 3.181 -54.691 1.00 93.81 82 PRO A CA 1
ATOM 657 C C . PRO A 1 82 ? 13.016 4.166 -54.686 1.00 93.81 82 PRO A C 1
ATOM 659 O O . PRO A 1 82 ? 13.152 5.349 -54.363 1.00 93.81 82 PRO A O 1
ATOM 662 N N . VAL A 1 83 ? 11.835 3.631 -54.983 1.00 94.31 83 VAL A N 1
ATOM 663 C CA . VAL A 1 83 ? 10.533 4.291 -54.876 1.00 94.31 83 VAL A CA 1
ATOM 664 C C . VAL A 1 83 ? 9.748 3.597 -53.762 1.00 94.31 83 VAL A C 1
ATOM 666 O O . VAL A 1 83 ? 9.503 2.387 -53.815 1.00 94.31 83 VAL A O 1
ATOM 669 N N . VAL A 1 84 ? 9.356 4.358 -52.747 1.00 94.12 84 VAL A N 1
ATOM 670 C CA . VAL A 1 84 ? 8.613 3.894 -51.571 1.00 94.12 84 VAL A CA 1
ATOM 671 C C . VAL A 1 84 ? 7.123 4.200 -51.703 1.00 94.12 84 VAL A C 1
ATOM 673 O O . VAL A 1 84 ? 6.724 5.200 -52.294 1.00 94.12 84 VAL A O 1
ATOM 676 N N . ARG A 1 85 ? 6.293 3.332 -51.125 1.00 93.31 85 ARG A N 1
ATOM 677 C CA . ARG A 1 85 ? 4.839 3.474 -51.006 1.00 93.31 85 ARG A CA 1
ATOM 678 C C . ARG A 1 85 ? 4.479 3.504 -49.520 1.00 93.31 85 ARG A C 1
ATOM 680 O O . ARG A 1 85 ? 4.470 2.475 -48.845 1.00 93.31 85 ARG A O 1
ATOM 687 N N . LEU A 1 86 ? 4.228 4.707 -49.018 1.00 89.88 86 LEU A N 1
ATOM 688 C CA . LEU A 1 86 ? 3.973 5.035 -47.615 1.00 89.88 86 LEU A CA 1
ATOM 689 C C . LEU A 1 86 ? 2.473 4.974 -47.277 1.00 89.88 86 LEU A C 1
ATOM 691 O O . LEU A 1 86 ? 1.629 5.016 -48.168 1.00 89.88 86 LEU A O 1
ATOM 695 N N . HIS A 1 87 ? 2.144 4.927 -45.982 1.00 82.38 87 HIS A N 1
ATOM 696 C CA . HIS A 1 87 ? 0.790 4.960 -45.384 1.00 82.38 87 HIS A CA 1
ATOM 697 C C . HIS A 1 87 ? -0.189 3.820 -45.734 1.00 82.38 87 HIS A C 1
ATOM 699 O O . HIS A 1 87 ? -1.030 3.491 -44.902 1.00 82.38 87 HIS A O 1
ATOM 705 N N . GLY A 1 88 ? -0.071 3.173 -46.894 1.00 80.94 88 GLY A N 1
ATOM 706 C CA . GLY A 1 88 ? -0.982 2.112 -47.317 1.00 80.94 88 GLY A CA 1
ATOM 707 C C . GLY A 1 88 ? -0.368 1.176 -48.354 1.00 80.94 88 GLY A C 1
ATOM 708 O O . GLY A 1 88 ? 0.379 1.599 -49.233 1.00 80.94 88 GLY A O 1
ATOM 709 N N . THR A 1 89 ? -0.682 -0.116 -48.253 1.00 88.81 89 THR A N 1
ATOM 710 C CA . THR A 1 89 ? -0.193 -1.173 -49.161 1.00 88.81 89 THR A CA 1
ATOM 711 C C . THR A 1 89 ? -1.330 -1.901 -49.890 1.00 88.81 89 THR A C 1
ATOM 713 O O . THR A 1 89 ? -1.108 -2.920 -50.551 1.00 88.81 89 THR A O 1
ATOM 716 N N . TYR A 1 90 ? -2.565 -1.394 -49.794 1.00 84.88 90 TYR A N 1
ATOM 717 C CA . TYR A 1 90 ? -3.748 -2.073 -50.311 1.00 84.88 90 TYR A CA 1
ATOM 718 C C . TYR A 1 90 ? -3.876 -1.940 -51.834 1.00 84.88 90 TYR A C 1
ATOM 720 O O . TYR A 1 90 ? -4.015 -0.850 -52.380 1.00 84.88 90 TYR A O 1
ATOM 728 N N . GLY A 1 91 ? -3.881 -3.077 -52.528 1.00 84.62 91 GLY A N 1
ATOM 729 C CA . GLY A 1 91 ? -4.144 -3.149 -53.968 1.00 84.62 91 GLY A CA 1
ATOM 730 C C . GLY A 1 91 ? -2.911 -2.938 -54.851 1.00 84.62 91 GLY A C 1
ATOM 731 O O . GLY A 1 91 ? -1.833 -2.577 -54.374 1.00 84.62 91 GLY A O 1
ATOM 732 N N . TYR A 1 92 ? -3.094 -3.214 -56.144 1.00 92.44 92 TYR A N 1
ATOM 733 C CA . TYR A 1 92 ? -2.098 -3.028 -57.200 1.00 92.44 92 TYR A CA 1
ATOM 734 C C . TYR A 1 92 ? -2.090 -1.566 -57.653 1.00 92.44 92 TYR A C 1
ATOM 736 O O . TYR A 1 92 ? -3.133 -1.045 -58.052 1.00 92.44 92 TYR A O 1
ATOM 744 N N . VAL A 1 93 ? -0.926 -0.920 -57.597 1.00 92.06 93 VAL A N 1
ATOM 745 C CA . VAL A 1 93 ? -0.754 0.499 -57.944 1.00 92.06 93 VAL A CA 1
ATOM 746 C C . VAL A 1 93 ? 0.490 0.688 -58.805 1.00 92.06 93 VAL A C 1
ATOM 748 O O . VAL A 1 93 ? 1.466 -0.055 -58.676 1.00 92.06 93 VAL A O 1
ATOM 751 N N . THR A 1 94 ? 0.472 1.684 -59.687 1.00 93.06 94 THR A N 1
ATOM 752 C CA . THR A 1 94 ? 1.634 2.048 -60.516 1.00 93.06 94 THR A CA 1
ATOM 753 C C . THR A 1 94 ? 1.941 3.531 -60.374 1.00 93.06 94 THR A C 1
ATOM 755 O O . THR A 1 94 ? 1.056 4.300 -60.000 1.00 93.06 94 THR A O 1
ATOM 758 N N . ALA A 1 95 ? 3.166 3.940 -60.693 1.00 93.12 95 ALA A N 1
ATOM 759 C CA . ALA A 1 95 ? 3.505 5.343 -60.900 1.00 93.12 95 ALA A CA 1
ATOM 760 C C . ALA A 1 95 ? 4.334 5.527 -62.176 1.00 93.12 95 ALA A C 1
ATOM 762 O O . ALA A 1 95 ? 5.238 4.741 -62.456 1.00 93.12 95 ALA A O 1
ATOM 763 N N . ASP A 1 96 ? 4.016 6.560 -62.946 1.00 93.88 96 ASP A N 1
ATOM 764 C CA . ASP A 1 96 ? 4.604 6.827 -64.259 1.00 93.88 96 ASP A CA 1
ATOM 765 C C . ASP A 1 96 ? 5.766 7.815 -64.108 1.00 93.88 96 ASP A C 1
ATOM 767 O O . ASP A 1 96 ? 5.651 8.791 -63.359 1.00 93.88 96 ASP A O 1
ATOM 771 N N . PHE A 1 97 ? 6.876 7.608 -64.819 1.00 93.50 97 PHE A N 1
ATOM 772 C CA . PHE A 1 97 ? 8.083 8.432 -64.684 1.00 93.50 97 PHE A CA 1
ATOM 773 C C . PHE A 1 97 ? 8.696 8.851 -66.025 1.00 93.50 97 PHE A C 1
ATOM 775 O O . PHE A 1 97 ? 8.594 8.140 -67.024 1.00 93.50 97 PHE A O 1
ATOM 782 N N . ILE A 1 98 ? 9.357 10.013 -66.031 1.00 91.19 98 ILE A N 1
ATOM 783 C CA . ILE A 1 98 ? 10.082 10.569 -67.187 1.00 91.19 98 ILE A CA 1
ATOM 784 C C . ILE A 1 98 ? 11.477 11.049 -66.770 1.00 91.19 98 ILE A C 1
ATOM 786 O O . ILE A 1 98 ? 11.656 11.461 -65.624 1.00 91.19 98 ILE A O 1
ATOM 790 N N . SER A 1 99 ? 12.441 11.054 -67.697 1.00 90.00 99 SER A N 1
ATOM 791 C CA . SER A 1 99 ? 13.729 11.735 -67.509 1.00 90.00 99 SER A CA 1
ATOM 792 C C . SER A 1 99 ? 13.765 13.103 -68.194 1.00 90.00 99 SER A C 1
ATOM 794 O O . SER A 1 99 ? 13.142 13.321 -69.236 1.00 90.00 99 SER A O 1
ATOM 796 N N . GLN A 1 100 ? 14.513 14.027 -67.599 1.00 87.00 100 GLN A N 1
ATOM 797 C CA . GLN A 1 100 ? 14.870 15.338 -68.134 1.00 87.00 100 GLN A CA 1
ATOM 798 C C . GLN A 1 100 ? 16.356 15.581 -67.837 1.00 87.00 100 GLN A C 1
ATOM 800 O O . GLN A 1 100 ? 16.851 15.187 -66.787 1.00 87.00 100 GLN A O 1
ATOM 805 N N . SER A 1 101 ? 17.089 16.213 -68.748 1.00 81.56 101 SER A N 1
ATOM 806 C CA . SER A 1 101 ? 18.469 16.649 -68.506 1.00 81.56 101 SER A CA 1
ATOM 807 C C . SER A 1 101 ? 18.789 17.863 -69.376 1.00 81.56 101 SER A C 1
ATOM 809 O O . SER A 1 101 ? 18.137 18.097 -70.397 1.00 81.56 101 SER A O 1
ATOM 811 N N . SER A 1 102 ? 19.772 18.651 -68.943 1.00 74.44 102 SER A N 1
ATOM 812 C CA . SER A 1 102 ? 20.317 19.796 -69.674 1.00 74.44 102 SER A CA 1
ATOM 813 C C . SER A 1 102 ? 21.675 19.531 -70.330 1.00 74.44 102 SER A C 1
ATOM 815 O O . SER A 1 102 ? 22.123 20.391 -71.088 1.00 74.44 102 SER A O 1
ATOM 817 N N . SER A 1 103 ? 22.334 18.412 -70.017 1.00 82.50 103 SER A N 1
ATOM 818 C CA . SER A 1 103 ? 23.665 18.069 -70.535 1.00 82.50 103 SER A CA 1
ATOM 819 C C . SER A 1 103 ? 23.696 16.617 -71.035 1.00 82.50 103 SER A C 1
ATOM 821 O O . SER A 1 103 ? 23.828 16.420 -72.241 1.00 82.50 103 SER A O 1
ATOM 823 N N . ALA A 1 104 ? 23.345 15.659 -70.170 1.00 84.88 104 ALA A N 1
ATOM 824 C CA . ALA A 1 104 ? 23.261 14.240 -70.498 1.00 84.88 104 ALA A CA 1
ATOM 825 C C . ALA A 1 104 ? 22.152 13.917 -71.517 1.00 84.88 104 ALA A C 1
ATOM 827 O O . ALA A 1 104 ? 20.949 14.136 -71.312 1.00 84.88 104 ALA A O 1
ATOM 828 N N . SER A 1 105 ? 22.571 13.317 -72.618 1.00 84.50 105 SER A N 1
ATOM 829 C CA . SER A 1 105 ? 21.806 12.875 -73.772 1.00 84.50 105 SER A CA 1
ATOM 830 C C . SER A 1 105 ? 21.228 11.461 -73.571 1.00 84.50 105 SER A C 1
ATOM 832 O O . SER A 1 105 ? 21.958 10.468 -73.503 1.00 84.50 105 SER A O 1
ATOM 834 N N . PRO A 1 106 ? 19.888 11.310 -73.533 1.00 83.94 106 PRO A N 1
ATOM 835 C CA . PRO A 1 106 ? 19.254 10.002 -73.417 1.00 83.94 106 PRO A CA 1
ATOM 836 C C . PRO A 1 106 ? 19.369 9.182 -74.706 1.00 83.94 106 PRO A C 1
ATOM 838 O O . PRO A 1 106 ? 19.380 9.716 -75.815 1.00 83.94 106 PRO A O 1
ATOM 841 N N . GLY A 1 107 ? 19.285 7.858 -74.557 1.00 75.25 107 GLY A N 1
ATOM 842 C CA . GLY A 1 107 ? 19.112 6.927 -75.679 1.00 75.25 107 GLY A CA 1
ATOM 843 C C . GLY A 1 107 ? 20.348 6.096 -76.009 1.00 75.25 107 GLY A C 1
ATOM 844 O O . GLY A 1 107 ? 20.440 5.586 -77.125 1.00 75.25 107 GLY A O 1
ATOM 845 N N . GLY A 1 108 ? 21.263 5.938 -75.047 1.00 78.31 108 GLY A N 1
ATOM 846 C CA . GLY A 1 108 ? 22.517 5.205 -75.233 1.00 78.31 108 GLY A CA 1
ATOM 847 C C . GLY A 1 108 ? 23.650 6.057 -75.803 1.00 78.31 108 GLY A C 1
ATOM 848 O O . GLY A 1 108 ? 24.496 5.512 -76.507 1.00 78.31 108 GLY A O 1
ATOM 849 N N . VAL A 1 109 ? 23.622 7.368 -75.535 1.00 83.94 109 VAL A N 1
ATOM 850 C CA . VAL A 1 109 ? 24.839 8.190 -75.499 1.00 83.94 109 VAL A CA 1
ATOM 851 C C . VAL A 1 109 ? 25.356 8.091 -74.063 1.00 83.94 109 VAL A C 1
ATOM 853 O O . VAL A 1 109 ? 26.079 7.145 -73.789 1.00 83.94 109 VAL A O 1
ATOM 856 N N . ASP A 1 110 ? 24.793 8.858 -73.125 1.00 87.00 110 ASP A N 1
ATOM 857 C CA . ASP A 1 110 ? 25.329 8.935 -71.752 1.00 87.00 110 ASP A CA 1
ATOM 858 C C . ASP A 1 110 ? 24.507 8.069 -70.774 1.00 87.00 110 ASP A C 1
ATOM 860 O O . ASP A 1 110 ? 25.018 7.509 -69.802 1.00 87.00 110 ASP A O 1
ATOM 864 N N . TYR A 1 111 ? 23.204 7.881 -71.052 1.00 90.38 111 TYR A N 1
ATOM 865 C CA . TYR A 1 111 ? 22.349 6.984 -70.263 1.00 90.38 111 TYR A CA 1
ATOM 866 C C . TYR A 1 111 ? 21.188 6.312 -71.022 1.00 90.38 111 TYR A C 1
ATOM 868 O O . TYR A 1 111 ? 20.713 6.751 -72.081 1.00 90.38 111 TYR A O 1
ATOM 876 N N . ILE A 1 112 ? 20.686 5.222 -70.427 1.00 89.69 112 ILE A N 1
ATOM 877 C CA . ILE A 1 112 ? 19.514 4.444 -70.854 1.00 89.69 112 ILE A CA 1
ATOM 878 C C . ILE A 1 112 ? 18.556 4.269 -69.665 1.00 89.69 112 ILE A C 1
ATOM 880 O O . ILE A 1 112 ? 18.883 3.617 -68.675 1.00 89.69 112 ILE A O 1
ATOM 884 N N . LEU A 1 113 ? 17.342 4.812 -69.779 1.00 89.12 113 LEU A N 1
ATOM 885 C CA . LEU A 1 113 ? 16.268 4.653 -68.792 1.00 89.12 113 LEU A CA 1
ATOM 886 C C . LEU A 1 113 ? 15.465 3.366 -69.059 1.00 89.12 113 LEU A C 1
ATOM 888 O O . LEU A 1 113 ? 14.951 3.173 -70.163 1.00 89.12 113 LEU A O 1
ATOM 892 N N . HIS A 1 114 ? 15.320 2.493 -68.057 1.00 88.12 114 HIS A N 1
ATOM 893 C CA . HIS A 1 114 ? 14.610 1.217 -68.210 1.00 88.12 114 HIS A CA 1
ATOM 894 C C . HIS A 1 114 ? 13.130 1.335 -67.825 1.00 88.12 114 HIS A C 1
ATOM 896 O O . HIS A 1 114 ? 12.766 1.304 -66.650 1.00 88.12 114 HIS A O 1
ATOM 902 N N . GLY A 1 115 ? 12.266 1.398 -68.840 1.00 85.31 115 GLY A N 1
ATOM 903 C CA . GLY A 1 115 ? 10.810 1.474 -68.680 1.00 85.31 115 GLY A CA 1
ATOM 904 C C . GLY A 1 115 ? 10.285 2.901 -68.485 1.00 85.31 115 GLY A C 1
ATOM 905 O O . GLY A 1 115 ? 11.025 3.872 -68.599 1.00 85.31 115 GLY A O 1
ATOM 906 N N . SER A 1 116 ? 8.980 3.017 -68.228 1.00 88.00 116 SER A N 1
ATOM 907 C CA . SER A 1 116 ? 8.286 4.303 -68.015 1.00 88.00 116 SER A CA 1
ATOM 908 C C . SER A 1 116 ? 7.292 4.286 -66.847 1.00 88.00 116 SER A C 1
ATOM 910 O O . SER A 1 116 ? 6.618 5.282 -66.596 1.00 88.00 116 SER A O 1
ATOM 912 N N . THR A 1 117 ? 7.146 3.145 -66.165 1.00 92.44 117 THR A N 1
ATOM 913 C CA . THR A 1 117 ? 6.172 2.927 -65.085 1.00 92.44 117 THR A CA 1
ATOM 914 C C . THR A 1 117 ? 6.759 2.000 -64.022 1.00 92.44 117 THR A C 1
ATOM 916 O O . THR A 1 117 ? 7.235 0.915 -64.362 1.00 92.44 117 THR A O 1
ATOM 919 N N . VAL A 1 118 ? 6.692 2.377 -62.746 1.00 92.56 118 VAL A N 1
ATOM 920 C CA . VAL A 1 118 ? 7.036 1.520 -61.601 1.00 92.56 118 VAL A CA 1
ATOM 921 C C . VAL A 1 118 ? 5.763 0.880 -61.034 1.00 92.56 118 VAL A C 1
ATOM 923 O O . VAL A 1 118 ? 4.715 1.522 -60.992 1.00 92.56 118 VAL A O 1
ATOM 926 N N . THR A 1 119 ? 5.819 -0.389 -60.618 1.00 92.88 119 THR A N 1
ATOM 927 C CA . THR A 1 119 ? 4.637 -1.168 -60.196 1.00 92.88 119 THR A CA 1
ATOM 928 C C . THR A 1 119 ? 4.788 -1.719 -58.781 1.00 92.88 119 THR A C 1
ATOM 930 O O . THR A 1 119 ? 5.789 -2.373 -58.494 1.00 92.88 119 THR A O 1
ATOM 933 N N . PHE A 1 120 ? 3.767 -1.558 -57.939 1.00 94.31 120 PHE A N 1
ATOM 934 C CA . PHE A 1 120 ? 3.689 -2.156 -56.605 1.00 94.31 120 PHE A CA 1
ATOM 935 C C . PHE A 1 120 ? 2.549 -3.177 -56.550 1.00 94.31 120 PHE A C 1
ATOM 937 O O . PHE A 1 120 ? 1.395 -2.867 -56.860 1.00 94.31 120 PHE A O 1
ATOM 944 N N . GLN A 1 121 ? 2.863 -4.396 -56.117 1.00 92.38 121 GLN A N 1
ATOM 945 C CA . GLN A 1 121 ? 1.871 -5.429 -55.829 1.00 92.38 121 GLN A CA 1
ATOM 946 C C . GLN A 1 121 ? 1.077 -5.115 -54.548 1.00 92.38 121 GLN A C 1
ATOM 948 O O . GLN A 1 121 ? 1.467 -4.280 -53.729 1.00 92.38 121 GLN A O 1
ATOM 953 N N . HIS A 1 122 ? -0.041 -5.816 -54.343 1.00 90.00 122 HIS A N 1
ATOM 954 C CA . HIS A 1 122 ? -0.762 -5.774 -53.068 1.00 90.00 122 HIS A CA 1
ATOM 955 C C . HIS A 1 122 ? 0.172 -6.219 -51.926 1.00 90.00 122 HIS A C 1
ATOM 957 O O . HIS A 1 122 ? 0.806 -7.268 -52.022 1.00 90.00 122 HIS A O 1
ATOM 963 N N . GLY A 1 123 ? 0.270 -5.422 -50.861 1.00 87.25 123 GLY A N 1
ATOM 964 C CA . GLY A 1 123 ? 1.193 -5.647 -49.742 1.00 87.25 123 GLY A CA 1
ATOM 965 C C . GLY A 1 123 ? 2.620 -5.116 -49.955 1.00 87.25 123 GLY A C 1
ATOM 966 O O . GLY A 1 123 ? 3.361 -4.999 -48.985 1.00 87.25 123 GLY A O 1
ATOM 967 N N . GLN A 1 124 ? 3.011 -4.744 -51.180 1.00 89.94 124 GLN A N 1
ATOM 968 C CA . GLN A 1 124 ? 4.358 -4.248 -51.486 1.00 89.94 124 GLN A CA 1
ATOM 969 C C . GLN A 1 124 ? 4.476 -2.739 -51.220 1.00 89.94 124 GLN A C 1
ATOM 971 O O . GLN A 1 124 ? 3.660 -1.954 -51.713 1.00 89.94 124 GLN A O 1
ATOM 976 N N . ASN A 1 125 ? 5.521 -2.341 -50.486 1.00 92.19 125 ASN A N 1
ATOM 977 C CA . ASN A 1 125 ? 5.813 -0.956 -50.094 1.00 92.19 125 ASN A CA 1
ATOM 978 C C . ASN A 1 125 ? 7.103 -0.362 -50.712 1.00 92.19 125 ASN A C 1
ATOM 980 O O . ASN A 1 125 ? 7.373 0.818 -50.515 1.00 92.19 125 ASN A O 1
ATOM 984 N N . LEU A 1 126 ? 7.890 -1.147 -51.455 1.00 94.44 126 LEU A N 1
ATOM 985 C CA . LEU A 1 126 ? 9.152 -0.728 -52.080 1.00 94.44 126 LEU A CA 1
ATOM 986 C C . LEU A 1 126 ? 9.272 -1.314 -53.494 1.00 94.44 126 LEU A C 1
ATOM 988 O O . LEU A 1 126 ? 9.011 -2.501 -53.698 1.00 94.44 126 LEU A O 1
ATOM 992 N N . SER A 1 127 ? 9.682 -0.492 -54.458 1.00 93.56 127 SER A N 1
ATOM 993 C CA . SER A 1 127 ? 10.015 -0.879 -55.835 1.00 93.56 127 SER A CA 1
ATOM 994 C C . SER A 1 127 ? 11.164 -0.003 -56.360 1.00 93.56 127 SER A C 1
ATOM 996 O O . SER A 1 127 ? 11.559 0.945 -55.689 1.00 93.56 127 SER A O 1
ATOM 998 N N . PHE A 1 128 ? 11.720 -0.300 -57.537 1.00 93.62 128 PHE A N 1
ATOM 999 C CA . PHE A 1 128 ? 12.901 0.391 -58.075 1.00 93.62 128 PHE A CA 1
ATOM 1000 C C . PHE A 1 128 ? 12.689 0.891 -59.512 1.00 93.62 128 PHE A C 1
ATOM 1002 O O . PHE A 1 128 ? 11.956 0.270 -60.286 1.00 93.62 128 PHE A O 1
ATOM 1009 N N . ILE A 1 129 ? 13.346 2.000 -59.862 1.00 93.50 129 ILE A N 1
ATOM 1010 C CA . ILE A 1 129 ? 13.523 2.498 -61.236 1.00 93.50 129 ILE A CA 1
ATOM 1011 C C . ILE A 1 129 ? 14.983 2.274 -61.630 1.00 93.50 129 ILE A C 1
ATOM 1013 O O . ILE A 1 129 ? 15.882 2.665 -60.889 1.00 93.50 129 ILE A O 1
ATOM 1017 N N . ASN A 1 130 ? 15.222 1.671 -62.796 1.00 91.56 130 ASN A N 1
ATOM 1018 C CA . ASN A 1 130 ? 16.566 1.298 -63.230 1.00 91.56 130 ASN A CA 1
ATOM 1019 C C . ASN A 1 130 ? 17.076 2.241 -64.333 1.00 91.56 130 ASN A C 1
ATOM 1021 O O . ASN A 1 130 ? 16.359 2.532 -65.294 1.00 91.56 130 ASN A O 1
ATOM 1025 N N . ILE A 1 131 ? 18.333 2.670 -64.225 1.00 91.12 131 ILE A N 1
ATOM 1026 C CA . ILE A 1 131 ? 19.038 3.494 -65.219 1.00 91.12 131 ILE A CA 1
ATOM 1027 C C . ILE A 1 131 ? 20.391 2.848 -65.490 1.00 91.12 131 ILE A C 1
ATOM 1029 O O . ILE A 1 131 ? 21.101 2.521 -64.542 1.00 91.12 131 ILE A O 1
ATOM 1033 N N . SER A 1 132 ? 20.764 2.680 -66.756 1.00 91.06 132 SER A N 1
ATOM 1034 C CA . SER A 1 132 ? 22.149 2.374 -67.115 1.00 91.06 132 SER A CA 1
ATOM 1035 C C . SER A 1 132 ? 22.894 3.649 -67.484 1.00 91.06 132 SER A C 1
ATOM 1037 O O . SER A 1 132 ? 22.396 4.400 -68.320 1.00 91.06 132 SER A O 1
ATOM 1039 N N . ILE A 1 133 ? 24.059 3.861 -66.876 1.00 89.81 133 ILE A N 1
ATOM 1040 C CA . ILE A 1 133 ? 25.041 4.872 -67.296 1.00 89.81 133 ILE A CA 1
ATOM 1041 C C . ILE A 1 133 ? 25.985 4.204 -68.297 1.00 89.81 133 ILE A C 1
ATOM 1043 O O . ILE A 1 133 ? 26.229 2.995 -68.200 1.00 89.81 133 ILE A O 1
ATOM 1047 N N . ILE A 1 134 ? 26.438 4.958 -69.293 1.00 86.56 134 ILE A N 1
ATOM 1048 C CA . ILE A 1 134 ? 27.382 4.489 -70.303 1.00 86.56 134 ILE A CA 1
ATOM 1049 C C . ILE A 1 134 ? 28.778 5.000 -69.939 1.00 86.56 134 ILE A C 1
ATOM 1051 O O . ILE A 1 134 ? 28.964 6.186 -69.715 1.00 86.56 134 ILE A O 1
ATOM 1055 N N . ASP A 1 135 ? 29.729 4.073 -69.872 1.00 83.31 135 ASP A N 1
ATOM 1056 C CA . ASP A 1 135 ? 31.161 4.325 -69.686 1.00 83.31 135 ASP A CA 1
ATOM 1057 C C . ASP A 1 135 ? 31.799 4.528 -71.070 1.00 83.31 135 ASP A C 1
ATOM 1059 O O . ASP A 1 135 ? 31.682 3.641 -71.931 1.00 83.31 135 ASP A O 1
ATOM 1063 N N . ASP A 1 136 ? 32.424 5.686 -71.310 1.00 78.31 136 ASP A N 1
ATOM 1064 C CA . ASP A 1 136 ? 33.144 5.972 -72.556 1.00 78.31 136 ASP A CA 1
ATOM 1065 C C . ASP A 1 136 ? 34.580 6.513 -72.343 1.00 78.31 136 ASP A C 1
ATOM 1067 O O . ASP A 1 136 ? 35.267 6.128 -71.400 1.00 78.31 136 ASP A O 1
ATOM 1071 N N . ASN A 1 137 ? 35.133 7.247 -73.308 1.00 73.12 137 ASN A N 1
ATOM 1072 C CA . ASN A 1 137 ? 36.524 7.704 -73.310 1.00 73.12 137 ASN A CA 1
ATOM 1073 C C . ASN A 1 137 ? 36.674 9.200 -73.661 1.00 73.12 137 ASN A C 1
ATOM 1075 O O . ASN A 1 137 ? 37.787 9.637 -73.982 1.00 73.12 137 ASN A O 1
ATOM 1079 N N . GLU A 1 138 ? 35.594 9.982 -73.650 1.00 69.19 138 GLU A N 1
ATOM 1080 C CA . GLU A 1 138 ? 35.636 11.436 -73.822 1.00 69.19 138 GLU A CA 1
ATOM 1081 C C . GLU A 1 138 ? 35.756 12.134 -72.449 1.00 69.19 138 GLU A C 1
ATOM 1083 O O . GLU A 1 138 ? 35.229 11.682 -71.443 1.00 69.19 138 GLU A O 1
ATOM 1088 N N . SER A 1 139 ? 36.537 13.219 -72.355 1.00 68.69 139 SER A N 1
ATOM 1089 C CA . SER A 1 139 ? 36.705 13.935 -71.077 1.00 68.69 139 SER A CA 1
ATOM 1090 C C . SER A 1 139 ? 35.584 14.948 -70.873 1.00 68.69 139 SER A C 1
ATOM 1092 O O . SER A 1 139 ? 35.611 16.028 -71.478 1.00 68.69 139 SER A O 1
ATOM 1094 N N . GLU A 1 140 ? 34.649 14.626 -69.987 1.00 72.75 140 GLU A N 1
ATOM 1095 C CA . GLU A 1 140 ? 33.429 15.405 -69.772 1.00 72.75 140 GLU A CA 1
ATOM 1096 C C . GLU A 1 140 ? 33.444 16.262 -68.487 1.00 72.75 140 GLU A C 1
ATOM 1098 O O . GLU A 1 140 ? 34.403 16.291 -67.706 1.00 72.75 140 GLU A O 1
ATOM 1103 N N . PHE A 1 141 ? 32.386 17.057 -68.308 1.00 78.25 141 PHE A N 1
ATOM 1104 C CA . PHE A 1 141 ? 32.123 17.826 -67.087 1.00 78.25 141 PHE A CA 1
ATOM 1105 C C . PHE A 1 141 ? 30.999 17.155 -66.280 1.00 78.25 141 PHE A C 1
ATOM 1107 O O . PHE A 1 141 ? 30.406 16.189 -66.724 1.00 78.25 141 PHE A O 1
ATOM 1114 N N . GLU A 1 142 ? 30.685 17.681 -65.092 1.00 81.62 142 GLU A N 1
ATOM 1115 C CA . GLU A 1 142 ? 29.605 17.134 -64.256 1.00 81.62 142 GLU A CA 1
ATOM 1116 C C . GLU A 1 142 ? 28.229 17.216 -64.955 1.00 81.62 142 GLU A C 1
ATOM 1118 O O . GLU A 1 142 ? 27.780 18.308 -65.322 1.00 81.62 142 GLU A O 1
ATOM 1123 N N . GLU A 1 143 ? 27.541 16.080 -65.107 1.00 85.75 143 GLU A N 1
ATOM 1124 C CA . GLU A 1 143 ? 26.315 15.985 -65.912 1.00 85.75 143 GLU A CA 1
ATOM 1125 C C . GLU A 1 143 ? 25.063 15.607 -65.090 1.00 85.75 143 GLU A C 1
ATOM 1127 O O . GLU A 1 143 ? 24.936 14.470 -64.631 1.00 85.75 143 GLU A O 1
ATOM 1132 N N . PRO A 1 144 ? 24.089 16.518 -64.885 1.00 89.25 144 PRO A N 1
ATOM 1133 C CA . PRO A 1 144 ? 22.866 16.203 -64.145 1.00 89.25 144 PRO A CA 1
ATOM 1134 C C . PRO A 1 144 ? 21.746 15.566 -64.996 1.00 89.25 144 PRO A C 1
ATOM 1136 O O . PRO A 1 144 ? 21.264 16.159 -65.963 1.00 89.25 144 PRO A O 1
ATOM 1139 N N . ILE A 1 145 ? 21.220 14.424 -64.544 1.00 90.69 145 ILE A N 1
ATOM 1140 C CA . ILE A 1 145 ? 19.981 13.775 -65.012 1.00 90.69 145 ILE A CA 1
ATOM 1141 C C . ILE A 1 145 ? 18.906 13.907 -63.922 1.00 90.69 145 ILE A C 1
ATOM 1143 O O . ILE A 1 145 ? 19.159 13.608 -62.759 1.00 90.69 145 ILE A O 1
ATOM 1147 N N . GLU A 1 146 ? 17.684 14.300 -64.276 1.00 92.06 146 GLU A N 1
ATOM 1148 C CA . GLU A 1 146 ? 16.534 14.374 -63.366 1.00 92.06 146 GLU A CA 1
ATOM 1149 C C . GLU A 1 146 ? 15.448 13.367 -63.769 1.00 92.06 146 GLU A C 1
ATOM 1151 O O . GLU A 1 146 ? 14.945 13.395 -64.892 1.00 92.06 146 GLU A O 1
ATOM 1156 N N . ILE A 1 147 ? 15.045 12.491 -62.844 1.00 92.44 147 ILE A N 1
ATOM 1157 C CA . ILE A 1 147 ? 13.885 11.602 -62.996 1.00 92.44 147 ILE A CA 1
ATOM 1158 C C . ILE A 1 147 ? 12.709 12.175 -62.211 1.00 92.44 147 ILE A C 1
ATOM 1160 O O . ILE A 1 147 ? 12.829 12.443 -61.016 1.00 92.44 147 ILE A O 1
ATOM 1164 N N . LEU A 1 148 ? 11.562 12.324 -62.873 1.00 93.06 148 LEU A N 1
ATOM 1165 C CA . LEU A 1 148 ? 10.333 12.886 -62.315 1.00 93.06 148 LEU A CA 1
ATOM 1166 C C . LEU A 1 148 ? 9.217 11.833 -62.289 1.00 93.06 148 LEU A C 1
ATOM 1168 O O . LEU A 1 148 ? 8.876 11.275 -63.333 1.00 93.06 148 LEU A O 1
ATOM 1172 N N . LEU A 1 149 ? 8.598 11.622 -61.124 1.00 94.00 149 LEU A N 1
ATOM 1173 C CA . LEU A 1 149 ? 7.317 10.916 -60.991 1.00 94.00 149 LEU A CA 1
ATOM 1174 C C . LEU A 1 149 ? 6.175 11.842 -61.453 1.00 94.00 149 LEU A C 1
ATOM 1176 O O . LEU A 1 149 ? 6.033 12.958 -60.956 1.00 94.00 149 LEU A O 1
ATOM 1180 N N . THR A 1 150 ? 5.363 11.390 -62.412 1.00 91.94 150 THR A N 1
ATOM 1181 C CA . THR A 1 150 ? 4.402 12.232 -63.160 1.00 91.94 150 THR A CA 1
ATOM 1182 C C . THR A 1 150 ? 2.931 11.880 -62.947 1.00 91.94 150 THR A C 1
ATOM 1184 O O . THR A 1 150 ? 2.074 12.756 -63.056 1.00 91.94 150 THR A O 1
ATOM 1187 N N . GLY A 1 151 ? 2.621 10.628 -62.615 1.00 89.19 151 GLY A N 1
ATOM 1188 C CA . GLY A 1 151 ? 1.264 10.176 -62.312 1.00 89.19 151 GLY A CA 1
ATOM 1189 C C . GLY A 1 151 ? 1.269 8.907 -61.467 1.00 89.19 151 GLY A C 1
ATOM 1190 O O . GLY A 1 151 ? 2.295 8.240 -61.369 1.00 89.19 151 GLY A O 1
ATOM 1191 N N . ALA A 1 152 ? 0.129 8.576 -60.861 1.00 90.62 152 ALA A N 1
ATOM 1192 C CA . ALA A 1 152 ? -0.082 7.318 -60.148 1.00 90.62 152 ALA A CA 1
ATOM 1193 C C . ALA A 1 152 ? -1.435 6.696 -60.530 1.00 90.62 152 ALA A C 1
ATOM 1195 O O . ALA A 1 152 ? -2.409 7.410 -60.782 1.00 90.62 152 ALA A O 1
ATOM 1196 N N . THR A 1 153 ? -1.499 5.364 -60.571 1.00 90.38 153 THR A N 1
ATOM 1197 C CA . THR A 1 153 ? -2.711 4.588 -60.879 1.00 90.38 153 THR A CA 1
ATOM 1198 C C . THR A 1 153 ? -3.050 3.608 -59.749 1.00 90.38 153 THR A C 1
ATOM 1200 O O . THR A 1 153 ? -2.279 3.420 -58.810 1.00 90.38 153 THR A O 1
ATOM 1203 N N . GLY A 1 154 ? -4.237 2.997 -59.802 1.00 83.62 154 GLY A N 1
ATOM 1204 C CA . GLY A 1 154 ? -4.690 2.031 -58.790 1.00 83.62 154 GLY A CA 1
ATOM 1205 C C . GLY A 1 154 ? -5.181 2.646 -57.471 1.00 83.62 154 GLY A C 1
ATOM 1206 O O . GLY A 1 154 ? -5.526 1.910 -56.556 1.00 83.62 154 GLY A O 1
ATOM 1207 N N . GLY A 1 155 ? -5.255 3.978 -57.381 1.00 82.94 155 GLY A N 1
ATOM 1208 C CA . GLY A 1 155 ? -5.787 4.709 -56.225 1.00 82.94 155 GLY A CA 1
ATOM 1209 C C . GLY A 1 155 ? -4.730 5.360 -55.332 1.00 82.94 155 GLY A C 1
ATOM 1210 O O . GLY A 1 155 ? -5.103 6.190 -54.503 1.00 82.94 155 GLY A O 1
ATOM 1211 N N . ALA A 1 156 ? -3.447 5.031 -55.528 1.00 88.44 156 ALA A N 1
ATOM 1212 C CA . ALA A 1 156 ? -2.328 5.691 -54.860 1.00 88.44 156 ALA A CA 1
ATOM 1213 C C . ALA A 1 156 ? -2.189 7.167 -55.268 1.00 88.44 156 ALA A C 1
ATOM 1215 O O . ALA A 1 156 ? -2.616 7.577 -56.351 1.00 88.44 156 ALA A O 1
ATOM 1216 N N . VAL A 1 157 ? -1.545 7.954 -54.406 1.00 89.38 157 VAL A N 1
ATOM 1217 C CA . VAL A 1 157 ? -1.268 9.386 -54.610 1.00 89.38 157 VAL A CA 1
ATOM 1218 C C . VAL A 1 157 ? 0.246 9.606 -54.658 1.00 89.38 157 VAL A C 1
ATOM 1220 O O . VAL A 1 157 ? 0.989 8.874 -54.016 1.00 89.38 157 VAL A O 1
ATOM 1223 N N . LEU A 1 158 ? 0.733 10.595 -55.407 1.00 92.31 158 LEU A N 1
ATOM 1224 C CA . LEU A 1 158 ? 2.153 10.966 -55.390 1.00 92.31 158 LEU A CA 1
ATOM 1225 C C . LEU A 1 158 ? 2.502 11.786 -54.130 1.00 92.31 158 LEU A C 1
ATOM 1227 O O . LEU A 1 158 ? 1.709 12.623 -53.698 1.00 92.31 158 LEU A O 1
ATOM 1231 N N . GLY A 1 159 ? 3.669 11.526 -53.535 1.00 89.12 159 GLY A N 1
ATOM 1232 C CA . GLY A 1 159 ? 4.144 12.171 -52.305 1.00 89.12 159 GLY A CA 1
ATOM 1233 C C . GLY A 1 159 ? 4.833 13.528 -52.497 1.00 89.12 159 GLY A C 1
ATOM 1234 O O . GLY A 1 159 ? 4.495 14.311 -53.383 1.00 89.12 159 GLY A O 1
ATOM 1235 N N . ARG A 1 160 ? 5.797 13.834 -51.623 1.00 90.00 160 ARG A N 1
ATOM 1236 C CA . ARG A 1 160 ? 6.607 15.065 -51.637 1.00 90.00 160 ARG A CA 1
ATOM 1237 C C . ARG A 1 160 ? 7.910 14.892 -52.421 1.00 90.00 160 ARG A C 1
ATOM 1239 O O . ARG A 1 160 ? 8.338 15.833 -53.087 1.00 90.00 160 ARG A O 1
ATOM 1246 N N . HIS A 1 161 ? 8.533 13.716 -52.363 1.00 92.38 161 HIS A N 1
ATOM 1247 C CA . HIS A 1 161 ? 9.820 13.444 -53.015 1.00 92.38 161 HIS A CA 1
ATOM 1248 C C . HIS A 1 161 ? 9.616 12.925 -54.451 1.00 92.38 161 HIS A C 1
ATOM 1250 O O . HIS A 1 161 ? 9.711 11.731 -54.720 1.00 92.38 161 HIS A O 1
ATOM 1256 N N . LEU A 1 162 ? 9.274 13.824 -55.382 1.00 92.62 162 LEU A N 1
ATOM 1257 C CA . LEU A 1 162 ? 8.896 13.461 -56.765 1.00 92.62 162 LEU A CA 1
ATOM 1258 C C . LEU A 1 162 ? 10.024 13.547 -57.797 1.00 92.62 162 LEU A C 1
ATOM 1260 O O . LEU A 1 162 ? 9.839 13.086 -58.921 1.00 92.62 162 LEU A O 1
ATOM 1264 N N . VAL A 1 163 ? 11.165 14.133 -57.429 1.00 91.56 163 VAL A N 1
ATOM 1265 C CA . VAL A 1 163 ? 12.336 14.308 -58.297 1.00 91.56 163 VAL A CA 1
ATOM 1266 C C . VAL A 1 163 ? 13.532 13.592 -57.678 1.00 91.56 163 VAL A C 1
ATOM 1268 O O . VAL A 1 163 ? 13.793 13.752 -56.485 1.00 91.56 163 VAL A O 1
ATOM 1271 N N . SER A 1 164 ? 14.255 12.831 -58.496 1.00 92.94 164 SER A N 1
ATOM 1272 C CA . SER A 1 164 ? 15.557 12.247 -58.172 1.00 92.94 164 SER A CA 1
ATOM 1273 C C . SER A 1 164 ? 16.591 12.781 -59.161 1.00 92.94 164 SER A C 1
ATOM 1275 O O . SER A 1 164 ? 16.428 12.610 -60.371 1.00 92.94 164 SER A O 1
ATOM 1277 N N . ARG A 1 165 ? 17.619 13.473 -58.660 1.00 92.00 165 ARG A N 1
ATOM 1278 C CA . ARG A 1 165 ? 18.682 14.086 -59.466 1.00 92.00 165 ARG A CA 1
ATOM 1279 C C . ARG A 1 165 ? 19.984 13.295 -59.339 1.00 92.00 165 ARG A C 1
ATOM 1281 O O . ARG A 1 165 ? 20.622 13.310 -58.289 1.00 92.00 165 ARG A O 1
ATOM 1288 N N . ILE A 1 166 ? 20.377 12.634 -60.419 1.00 91.62 166 ILE A N 1
ATOM 1289 C CA . ILE A 1 166 ? 21.653 11.934 -60.564 1.00 91.62 166 ILE A CA 1
ATOM 1290 C C . ILE A 1 166 ? 22.660 12.918 -61.167 1.00 91.62 166 ILE A C 1
ATOM 1292 O O . ILE A 1 166 ? 22.305 13.653 -62.085 1.00 91.62 166 ILE A O 1
ATOM 1296 N N . ILE A 1 167 ? 23.891 12.955 -60.668 1.00 88.69 167 ILE A N 1
ATOM 1297 C CA . ILE A 1 167 ? 24.999 13.720 -61.257 1.00 88.69 167 ILE A CA 1
ATOM 1298 C C . ILE A 1 167 ? 26.076 12.723 -61.678 1.00 88.69 167 ILE A C 1
ATOM 1300 O O . ILE A 1 167 ? 26.592 12.015 -60.816 1.00 88.69 167 ILE A O 1
ATOM 1304 N N . ILE A 1 168 ? 26.408 12.660 -62.966 1.00 86.44 168 ILE A N 1
ATOM 1305 C CA . ILE A 1 168 ? 27.595 11.940 -63.439 1.00 86.44 168 ILE A CA 1
ATOM 1306 C C . ILE A 1 168 ? 28.823 12.797 -63.087 1.00 86.44 168 ILE A C 1
ATOM 1308 O O . ILE A 1 168 ? 28.805 14.020 -63.269 1.00 86.44 168 ILE A O 1
ATOM 1312 N N . ALA A 1 169 ? 29.829 12.169 -62.479 1.00 78.75 169 ALA A N 1
ATOM 1313 C CA . ALA A 1 169 ? 31.043 12.794 -61.964 1.00 78.75 169 ALA A CA 1
ATOM 1314 C C . ALA A 1 169 ? 32.025 13.174 -63.095 1.00 78.75 169 ALA A C 1
ATOM 1316 O O . ALA A 1 169 ? 31.646 13.257 -64.253 1.00 78.75 169 ALA A O 1
ATOM 1317 N N . LYS A 1 170 ? 33.284 13.488 -62.754 1.00 71.94 170 LYS A N 1
ATOM 1318 C CA . LYS A 1 170 ? 34.315 13.920 -63.719 1.00 71.94 170 LYS A CA 1
ATOM 1319 C C . LYS A 1 170 ? 35.438 12.890 -63.824 1.00 71.94 170 LYS A C 1
ATOM 1321 O O . LYS A 1 170 ? 36.188 12.728 -62.853 1.00 71.94 170 LYS A O 1
ATOM 1326 N N . SER A 1 171 ? 35.613 12.289 -64.995 1.00 63.59 171 SER A N 1
ATOM 1327 C CA . SER A 1 171 ? 36.615 11.244 -65.237 1.00 63.59 171 SER A CA 1
ATOM 1328 C C . SER A 1 171 ? 38.047 11.723 -65.574 1.00 63.59 171 SER A C 1
ATOM 1330 O O . SER A 1 171 ? 38.349 12.915 -65.684 1.00 63.59 171 SER A O 1
ATOM 1332 N N . ASP A 1 172 ? 38.960 10.747 -65.649 1.00 58.91 172 ASP A N 1
ATOM 1333 C CA . ASP A 1 172 ? 40.350 10.785 -66.142 1.00 58.91 172 ASP A CA 1
ATOM 1334 C C . ASP A 1 172 ? 41.365 11.768 -65.501 1.00 58.91 172 ASP A C 1
ATOM 1336 O O . ASP A 1 172 ? 41.905 12.684 -66.121 1.00 58.91 172 ASP A O 1
ATOM 1340 N N . SER A 1 173 ? 41.767 11.510 -64.244 1.00 59.97 173 SER A N 1
ATOM 1341 C CA . SER A 1 173 ? 42.847 12.254 -63.549 1.00 59.97 173 SER A CA 1
ATOM 1342 C C . SER A 1 173 ? 44.283 11.914 -64.048 1.00 59.97 173 SER A C 1
ATOM 1344 O O . SER A 1 173 ? 44.824 10.862 -63.682 1.00 59.97 173 SER A O 1
ATOM 1346 N N . PRO A 1 174 ? 44.999 12.808 -64.773 1.00 62.94 174 PRO A N 1
ATOM 1347 C CA . PRO A 1 174 ? 46.207 12.444 -65.538 1.00 62.94 174 PRO A CA 1
ATOM 1348 C C . PRO A 1 174 ? 47.503 12.261 -64.720 1.00 62.94 174 PRO A C 1
ATOM 1350 O O . PRO A 1 174 ? 48.465 11.671 -65.218 1.00 62.94 174 PRO A O 1
ATOM 1353 N N . PHE A 1 175 ? 47.554 12.735 -63.470 1.00 69.69 175 PHE A N 1
ATOM 1354 C CA . PHE A 1 175 ? 48.727 12.618 -62.579 1.00 69.69 175 PHE A CA 1
ATOM 1355 C C . PHE A 1 175 ? 48.660 11.424 -61.606 1.00 69.69 175 PHE A C 1
ATOM 1357 O O . PHE A 1 175 ? 49.626 11.149 -60.885 1.00 69.69 175 PHE A O 1
ATOM 1364 N N . GLY A 1 176 ? 47.531 10.709 -61.608 1.00 74.88 176 GLY A N 1
ATOM 1365 C CA . GLY A 1 176 ? 47.289 9.532 -60.777 1.00 74.88 176 GLY A CA 1
ATOM 1366 C C . GLY A 1 176 ? 46.699 9.824 -59.403 1.00 74.88 176 GLY A C 1
ATOM 1367 O O . GLY A 1 176 ? 46.595 10.971 -58.961 1.00 74.88 176 GLY A O 1
ATOM 1368 N N . VAL A 1 177 ? 46.315 8.737 -58.739 1.00 80.75 177 VAL A N 1
ATOM 1369 C CA . VAL A 1 177 ? 45.681 8.700 -57.422 1.00 80.75 177 VAL A CA 1
ATOM 1370 C C . VAL A 1 177 ? 46.530 7.862 -56.467 1.00 80.75 177 VAL A C 1
ATOM 1372 O O . VAL A 1 177 ? 46.964 6.762 -56.822 1.00 80.75 177 VAL A O 1
ATOM 1375 N N . ILE A 1 178 ? 46.754 8.369 -55.253 1.00 86.56 178 ILE A N 1
ATOM 1376 C CA . ILE A 1 178 ? 47.444 7.669 -54.162 1.00 86.56 178 ILE A CA 1
ATOM 1377 C C . ILE A 1 178 ? 46.447 7.319 -53.059 1.00 86.56 178 ILE A C 1
ATOM 1379 O O . ILE A 1 178 ? 45.740 8.202 -52.569 1.00 86.56 178 ILE A O 1
ATOM 1383 N N . ARG A 1 179 ? 46.430 6.048 -52.643 1.00 86.25 179 ARG A N 1
ATOM 1384 C CA . ARG A 1 179 ? 45.511 5.518 -51.624 1.00 86.25 179 ARG A CA 1
ATOM 1385 C C . ARG A 1 179 ? 46.130 4.421 -50.769 1.00 86.25 179 ARG A C 1
ATOM 1387 O O . ARG A 1 179 ? 46.973 3.662 -51.247 1.00 86.25 179 ARG A O 1
ATOM 1394 N N . PHE A 1 180 ? 45.671 4.293 -49.529 1.00 90.44 180 PHE A N 1
ATOM 1395 C CA . PHE A 1 180 ? 45.813 3.051 -48.778 1.00 90.44 180 PHE A CA 1
ATOM 1396 C C . PHE A 1 180 ? 44.996 1.931 -49.440 1.00 90.44 180 PHE A C 1
ATOM 1398 O O . PHE A 1 180 ? 43.917 2.150 -49.989 1.00 90.44 180 PHE A O 1
ATOM 1405 N N . LEU A 1 181 ? 45.530 0.715 -49.389 1.00 79.81 181 LEU A N 1
ATOM 1406 C CA . LEU A 1 181 ? 44.844 -0.520 -49.756 1.00 79.81 181 LEU A CA 1
ATOM 1407 C C . LEU A 1 181 ? 44.322 -1.214 -48.490 1.00 79.81 181 LEU A C 1
ATOM 1409 O O . LEU A 1 181 ? 44.970 -1.181 -47.444 1.00 79.81 181 LEU A O 1
ATOM 1413 N N . ASN A 1 182 ? 43.199 -1.923 -48.630 1.00 73.31 182 ASN A N 1
ATOM 1414 C CA . ASN A 1 182 ? 42.437 -2.600 -47.570 1.00 73.31 182 ASN A CA 1
ATOM 1415 C C . ASN A 1 182 ? 41.610 -1.642 -46.680 1.00 73.31 182 ASN A C 1
ATOM 1417 O O . ASN A 1 182 ? 40.955 -0.736 -47.187 1.00 73.31 182 ASN A O 1
ATOM 1421 N N . GLN A 1 183 ? 41.525 -1.926 -45.377 1.00 73.31 183 GLN A N 1
ATOM 1422 C CA . GLN A 1 183 ? 40.585 -1.306 -44.440 1.00 73.31 183 GLN A CA 1
ATOM 1423 C C . GLN A 1 183 ? 41.087 0.056 -43.938 1.00 73.31 183 GLN A C 1
ATOM 1425 O O . GLN A 1 183 ? 42.241 0.184 -43.540 1.00 73.31 183 GLN A O 1
ATOM 1430 N N . SER A 1 184 ? 40.196 1.050 -43.877 1.00 79.31 184 SER A N 1
ATOM 1431 C CA . SER A 1 184 ? 40.473 2.375 -43.294 1.00 79.31 184 SER A CA 1
ATOM 1432 C C . SER A 1 184 ? 40.315 2.432 -41.768 1.00 79.31 184 SER A C 1
ATOM 1434 O O . SER A 1 184 ? 40.707 3.420 -41.151 1.00 79.31 184 SER A O 1
ATOM 1436 N N . LYS A 1 185 ? 39.761 1.382 -41.148 1.00 84.12 185 LYS A N 1
ATOM 1437 C CA . LYS A 1 185 ? 39.668 1.203 -39.693 1.00 84.12 185 LYS A CA 1
ATOM 1438 C C . LYS A 1 185 ? 40.133 -0.203 -39.323 1.00 84.12 185 LYS A C 1
ATOM 1440 O O . LYS A 1 185 ? 39.617 -1.172 -39.876 1.00 84.12 185 LYS A O 1
ATOM 1445 N N . ILE A 1 186 ? 41.083 -0.298 -38.401 1.00 87.38 186 ILE A N 1
ATOM 1446 C CA . ILE A 1 186 ? 41.706 -1.535 -37.927 1.00 87.38 186 ILE A CA 1
ATOM 1447 C C . ILE A 1 186 ? 41.617 -1.528 -36.399 1.00 87.38 186 ILE A C 1
ATOM 1449 O O . ILE A 1 186 ? 42.128 -0.610 -35.770 1.00 87.38 186 ILE A O 1
ATOM 1453 N N . SER A 1 187 ? 40.982 -2.536 -35.804 1.00 88.00 187 SER A N 1
ATOM 1454 C CA . SER A 1 187 ? 40.926 -2.719 -34.347 1.00 88.00 187 SER A CA 1
ATOM 1455 C C . SER A 1 187 ? 41.656 -4.008 -33.974 1.00 88.00 187 SER A C 1
ATOM 1457 O O . SER A 1 187 ? 41.491 -5.025 -34.657 1.00 88.00 187 SER A O 1
ATOM 1459 N N . ILE A 1 188 ? 42.495 -3.954 -32.939 1.00 86.94 188 ILE A N 1
ATOM 1460 C CA . ILE A 1 188 ? 43.293 -5.080 -32.443 1.00 86.94 188 ILE A CA 1
ATOM 1461 C C . ILE A 1 188 ? 43.221 -5.171 -30.915 1.00 86.94 188 ILE A C 1
ATOM 1463 O O . ILE A 1 188 ? 43.189 -4.155 -30.227 1.00 86.94 188 ILE A O 1
ATOM 1467 N N . ALA A 1 189 ? 43.253 -6.392 -30.385 1.00 82.25 189 ALA A N 1
ATOM 1468 C CA . ALA A 1 189 ? 43.464 -6.620 -28.958 1.00 82.25 189 ALA A CA 1
ATOM 1469 C C . ALA A 1 189 ? 44.912 -6.277 -28.563 1.00 82.25 189 ALA A C 1
ATOM 1471 O O . ALA A 1 189 ? 45.829 -6.497 -29.363 1.00 82.25 189 ALA A O 1
ATOM 1472 N N . ASN A 1 190 ? 45.122 -5.789 -27.335 1.00 76.94 190 ASN A N 1
ATOM 1473 C CA . ASN A 1 190 ? 46.456 -5.495 -26.804 1.00 76.94 190 ASN A CA 1
ATOM 1474 C C . ASN A 1 190 ? 47.328 -6.777 -26.846 1.00 76.94 190 ASN A C 1
ATOM 1476 O O . ASN A 1 190 ? 46.929 -7.812 -26.295 1.00 76.94 190 ASN A O 1
ATOM 1480 N N . PRO A 1 191 ? 48.451 -6.793 -27.589 1.00 81.81 191 PRO A N 1
ATOM 1481 C CA . PRO A 1 191 ? 49.105 -8.044 -27.950 1.00 81.81 191 PRO A CA 1
ATOM 1482 C C . PRO A 1 191 ? 49.965 -8.588 -26.801 1.00 81.81 191 PRO A C 1
ATOM 1484 O O . PRO A 1 191 ? 50.659 -7.851 -26.118 1.00 81.81 191 PRO A O 1
ATOM 1487 N N . ASN A 1 192 ? 50.009 -9.912 -26.621 1.00 75.12 192 ASN A N 1
ATOM 1488 C CA . ASN A 1 192 ? 50.820 -10.558 -25.570 1.00 75.12 192 ASN A CA 1
ATOM 1489 C C . ASN A 1 192 ? 52.329 -10.661 -25.894 1.00 75.12 192 ASN A C 1
ATOM 1491 O O . ASN A 1 192 ? 53.111 -11.226 -25.127 1.00 75.12 192 ASN A O 1
ATOM 1495 N N . SER A 1 193 ? 52.732 -10.183 -27.068 1.00 83.06 193 SER A N 1
ATOM 1496 C CA . SER A 1 193 ? 54.104 -10.110 -27.562 1.00 83.06 193 SER A CA 1
ATOM 1497 C C . SER A 1 193 ? 54.142 -9.115 -28.721 1.00 83.06 193 SER A C 1
ATOM 1499 O O . SER A 1 193 ? 53.119 -8.891 -29.361 1.00 83.06 193 SER A O 1
ATOM 1501 N N . THR A 1 194 ? 55.303 -8.534 -29.024 1.00 84.94 194 THR A N 1
ATOM 1502 C CA . THR A 1 194 ? 55.438 -7.485 -30.045 1.00 84.94 194 THR A CA 1
ATOM 1503 C C . THR A 1 194 ? 54.826 -7.894 -31.395 1.00 84.94 194 THR A C 1
ATOM 1505 O O . THR A 1 194 ? 55.283 -8.845 -32.034 1.00 84.94 194 THR A O 1
ATOM 1508 N N . MET A 1 195 ? 53.803 -7.161 -31.839 1.00 85.75 195 MET A N 1
ATOM 1509 C CA . MET A 1 195 ? 53.022 -7.444 -33.047 1.00 85.75 195 MET A CA 1
ATOM 1510 C C . MET A 1 195 ? 53.463 -6.545 -34.209 1.00 85.75 195 MET A C 1
ATOM 1512 O O . MET A 1 195 ? 53.849 -5.399 -34.009 1.00 85.75 195 MET A O 1
ATOM 1516 N N . ILE A 1 196 ? 53.398 -7.049 -35.445 1.00 88.12 196 ILE A N 1
ATOM 1517 C CA . ILE A 1 196 ? 53.760 -6.289 -36.652 1.00 88.12 196 ILE A CA 1
ATOM 1518 C C . ILE A 1 196 ? 52.513 -6.083 -37.516 1.00 88.12 196 ILE A C 1
ATOM 1520 O O . ILE A 1 196 ? 51.915 -7.054 -37.982 1.00 88.12 196 ILE A O 1
ATOM 1524 N N . LEU A 1 197 ? 52.157 -4.824 -37.773 1.00 88.69 197 LEU A N 1
ATOM 1525 C CA . LEU A 1 197 ? 51.047 -4.420 -38.634 1.00 88.69 197 LEU A CA 1
ATOM 1526 C C . LEU A 1 197 ? 51.586 -3.804 -39.934 1.00 88.69 197 LEU A C 1
ATOM 1528 O O . LEU A 1 197 ? 52.427 -2.908 -39.913 1.00 88.69 197 LEU A O 1
ATOM 1532 N N . SER A 1 198 ? 51.109 -4.293 -41.081 1.00 88.50 198 SER A N 1
ATOM 1533 C CA . SER A 1 198 ? 51.536 -3.831 -42.410 1.00 88.50 198 SER A CA 1
ATOM 1534 C C . SER A 1 198 ? 50.410 -3.082 -43.120 1.00 88.50 198 SER A C 1
ATOM 1536 O O . SER A 1 198 ? 49.435 -3.700 -43.546 1.00 88.50 198 SER A O 1
ATOM 1538 N N . LEU A 1 199 ? 50.562 -1.768 -43.288 1.00 89.31 199 LEU A N 1
ATOM 1539 C CA . LEU A 1 199 ? 49.661 -0.934 -44.094 1.00 89.31 199 LEU A CA 1
ATOM 1540 C C . LEU A 1 199 ? 50.283 -0.760 -45.480 1.00 89.31 199 LEU A C 1
ATOM 1542 O O . LEU A 1 199 ? 51.473 -0.458 -45.572 1.00 89.31 199 LEU A O 1
ATOM 1546 N N . VAL A 1 200 ? 49.529 -0.940 -46.569 1.00 88.38 200 VAL A N 1
ATOM 1547 C CA . VAL A 1 200 ? 50.092 -0.812 -47.927 1.00 88.38 200 VAL A CA 1
ATOM 1548 C C . VAL A 1 200 ? 49.447 0.340 -48.700 1.00 88.38 200 VAL A C 1
ATOM 1550 O O . VAL A 1 200 ? 48.257 0.609 -48.570 1.00 88.38 200 VAL A O 1
ATOM 1553 N N . LEU A 1 201 ? 50.272 1.046 -49.466 1.00 88.44 201 LEU A N 1
ATOM 1554 C CA . LEU A 1 201 ? 49.995 2.296 -50.170 1.00 88.44 201 LEU A CA 1
ATOM 1555 C C . LEU A 1 201 ? 50.150 2.056 -51.671 1.00 88.44 201 LEU A C 1
ATOM 1557 O O . LEU A 1 201 ? 51.187 1.540 -52.078 1.00 88.44 201 LEU A O 1
ATOM 1561 N N . GLU A 1 202 ? 49.194 2.463 -52.498 1.00 87.31 202 GLU A N 1
ATOM 1562 C CA . GLU A 1 202 ? 49.221 2.255 -53.949 1.00 87.31 202 GLU A CA 1
ATOM 1563 C C . GLU A 1 202 ? 49.105 3.576 -54.723 1.00 87.31 202 GLU A C 1
ATOM 1565 O O . GLU A 1 202 ? 48.271 4.419 -54.388 1.00 87.31 202 GLU A O 1
ATOM 1570 N N . ARG A 1 203 ? 49.910 3.737 -55.785 1.00 86.12 203 ARG A N 1
ATOM 1571 C CA . ARG A 1 203 ? 49.715 4.756 -56.836 1.00 86.12 203 ARG A CA 1
ATOM 1572 C C . ARG A 1 203 ? 49.078 4.097 -58.066 1.00 86.12 203 ARG A C 1
ATOM 1574 O O . ARG A 1 203 ? 49.705 3.229 -58.676 1.00 86.12 203 ARG A O 1
ATOM 1581 N N . THR A 1 204 ? 47.878 4.543 -58.445 1.00 79.00 204 THR A N 1
ATOM 1582 C CA . THR A 1 204 ? 47.099 4.050 -59.606 1.00 79.00 204 THR A CA 1
ATOM 1583 C C . THR A 1 204 ? 46.610 5.184 -60.513 1.00 79.00 204 THR A C 1
ATOM 1585 O O . THR A 1 204 ? 46.696 6.350 -60.140 1.00 79.00 204 THR A O 1
ATOM 1588 N N . GLY A 1 205 ? 46.112 4.860 -61.711 1.00 72.69 205 GLY A N 1
ATOM 1589 C CA . GLY A 1 205 ? 45.697 5.850 -62.713 1.00 72.69 205 GLY A CA 1
ATOM 1590 C C . GLY A 1 205 ? 46.885 6.442 -63.479 1.00 72.69 205 GLY A C 1
ATOM 1591 O O . GLY A 1 205 ? 47.843 5.731 -63.786 1.00 72.69 205 GLY A O 1
ATOM 1592 N N . GLY A 1 206 ? 46.831 7.739 -63.791 1.00 68.19 206 GLY A N 1
ATOM 1593 C CA . GLY A 1 206 ? 47.897 8.439 -64.512 1.00 68.19 206 GLY A CA 1
ATOM 1594 C C . GLY A 1 206 ? 49.278 8.353 -63.838 1.00 68.19 206 GLY A C 1
ATOM 1595 O O . GLY A 1 206 ? 49.415 8.476 -62.624 1.00 68.19 206 GLY A O 1
ATOM 1596 N N . LEU A 1 207 ? 50.336 8.147 -64.627 1.00 75.25 207 LEU A N 1
ATOM 1597 C CA . LEU A 1 207 ? 51.711 7.969 -64.119 1.00 75.25 207 LEU A CA 1
ATOM 1598 C C . LEU A 1 207 ? 52.645 9.148 -64.449 1.00 75.25 207 LEU A C 1
ATOM 1600 O O . LEU A 1 207 ? 53.868 9.032 -64.339 1.00 75.25 207 LEU A O 1
ATOM 1604 N N . LEU A 1 208 ? 52.076 10.288 -64.853 1.00 66.00 208 LEU A N 1
ATOM 1605 C CA . LEU A 1 208 ? 52.818 11.514 -65.144 1.00 66.00 208 LEU A CA 1
ATOM 1606 C C . LEU A 1 208 ? 53.277 12.202 -63.848 1.00 66.00 208 LEU A C 1
ATOM 1608 O O . LEU A 1 208 ? 52.526 12.298 -62.878 1.00 66.00 208 LEU A O 1
ATOM 1612 N N . GLY A 1 209 ? 54.516 12.700 -63.853 1.00 71.19 209 GLY A N 1
ATOM 1613 C CA . GLY A 1 209 ? 55.127 13.424 -62.734 1.00 71.19 209 GLY A CA 1
ATOM 1614 C C . GLY A 1 209 ? 55.769 12.538 -61.655 1.00 71.19 209 GLY A C 1
ATOM 1615 O O . GLY A 1 209 ? 55.321 11.423 -61.372 1.00 71.19 209 GLY A O 1
ATOM 1616 N N . GLU A 1 210 ? 56.833 13.059 -61.039 1.00 82.94 210 GLU A N 1
ATOM 1617 C CA . GLU A 1 210 ? 57.416 12.512 -59.806 1.00 82.94 210 GLU A CA 1
ATOM 1618 C C . GLU A 1 210 ? 56.508 12.811 -58.606 1.00 82.94 210 GLU A C 1
ATOM 1620 O O . GLU A 1 210 ? 56.000 13.931 -58.489 1.00 82.94 210 GLU A O 1
ATOM 1625 N N . ILE A 1 211 ? 56.380 11.863 -57.672 1.00 83.38 211 ILE A N 1
ATOM 1626 C CA . ILE A 1 211 ? 55.615 12.066 -56.436 1.00 83.38 211 ILE A CA 1
ATOM 1627 C C . ILE A 1 211 ? 56.445 11.744 -55.192 1.00 83.38 211 ILE A C 1
ATOM 1629 O O . ILE A 1 211 ? 57.170 10.750 -55.135 1.00 83.38 211 ILE A O 1
ATOM 1633 N N . GLN A 1 212 ? 56.272 12.567 -54.160 1.00 88.44 212 GLN A N 1
ATOM 1634 C CA . GLN A 1 212 ? 56.816 12.372 -52.822 1.00 88.44 212 GLN A CA 1
ATOM 1635 C C . GLN A 1 212 ? 55.673 12.411 -51.798 1.00 88.44 212 GLN A C 1
ATOM 1637 O O . GLN A 1 212 ? 54.929 13.392 -51.751 1.00 88.44 212 GLN A O 1
ATOM 1642 N N . VAL A 1 213 ? 55.540 11.367 -50.976 1.00 88.38 213 VAL A N 1
ATOM 1643 C CA . VAL A 1 213 ? 54.456 11.214 -49.986 1.00 88.38 213 VAL A CA 1
ATOM 1644 C C . VAL A 1 213 ? 55.059 11.020 -48.599 1.00 88.38 213 VAL A C 1
ATOM 1646 O O . VAL A 1 213 ? 55.835 10.089 -48.394 1.00 88.38 213 VAL A O 1
ATOM 1649 N N . ASN A 1 214 ? 54.709 11.888 -47.657 1.00 90.56 214 ASN A N 1
ATOM 1650 C CA . ASN A 1 214 ? 55.001 11.736 -46.233 1.00 90.56 214 ASN A CA 1
ATOM 1651 C C . ASN A 1 214 ? 53.851 10.987 -45.548 1.00 90.56 214 ASN A C 1
ATOM 1653 O O . ASN A 1 214 ? 52.696 11.130 -45.953 1.00 90.56 214 ASN A O 1
ATOM 1657 N N . TRP A 1 215 ? 54.157 10.236 -44.497 1.00 91.62 215 TRP A N 1
ATOM 1658 C CA . TRP A 1 215 ? 53.169 9.662 -43.594 1.00 91.62 215 TRP A CA 1
ATOM 1659 C C . TRP A 1 215 ? 53.550 9.926 -42.138 1.00 91.62 215 TRP A C 1
ATOM 1661 O O . TRP A 1 215 ? 54.730 9.925 -41.784 1.00 91.62 215 TRP A O 1
ATOM 1671 N N . GLU A 1 216 ? 52.547 10.152 -41.298 1.00 91.00 216 GLU A N 1
ATOM 1672 C CA . GLU A 1 216 ? 52.702 10.423 -39.866 1.00 91.00 216 GLU A CA 1
ATOM 1673 C C . GLU A 1 216 ? 51.625 9.692 -39.060 1.00 91.00 216 GLU A C 1
ATOM 1675 O O . GLU A 1 216 ? 50.501 9.525 -39.537 1.00 91.00 216 GLU A O 1
ATOM 1680 N N . THR A 1 217 ? 51.973 9.267 -37.846 1.00 91.50 217 THR A N 1
ATOM 1681 C CA . THR A 1 217 ? 51.037 8.684 -36.874 1.00 91.50 217 THR A CA 1
ATOM 1682 C C . THR A 1 217 ? 50.609 9.761 -35.880 1.00 91.50 217 THR A C 1
ATOM 1684 O O . THR A 1 217 ? 51.440 10.522 -35.385 1.00 91.50 217 THR A O 1
ATOM 1687 N N . VAL A 1 218 ? 49.312 9.840 -35.602 1.00 89.81 218 VAL A N 1
ATOM 1688 C CA . VAL A 1 218 ? 48.665 10.866 -34.772 1.00 89.81 218 VAL A CA 1
ATOM 1689 C C . VAL A 1 218 ? 47.884 10.174 -33.653 1.00 89.81 218 VAL A C 1
ATOM 1691 O O . VAL A 1 218 ? 47.142 9.244 -33.954 1.00 89.81 218 VAL A O 1
ATOM 1694 N N . GLY A 1 219 ? 48.042 10.594 -32.398 1.00 84.88 219 GLY A N 1
ATOM 1695 C CA . GLY A 1 219 ? 47.454 9.943 -31.217 1.00 84.88 219 GLY A CA 1
ATOM 1696 C C . GLY A 1 219 ? 48.492 9.590 -30.132 1.00 84.88 219 GLY A C 1
ATOM 1697 O O . GLY A 1 219 ? 49.628 10.062 -30.229 1.00 84.88 219 GLY A O 1
ATOM 1698 N N . PRO A 1 220 ? 48.124 8.775 -29.121 1.00 83.06 220 PRO A N 1
ATOM 1699 C CA . PRO A 1 220 ? 46.803 8.166 -28.925 1.00 83.06 220 PRO A CA 1
ATOM 1700 C C . PRO A 1 220 ? 45.719 9.197 -28.564 1.00 83.06 220 PRO A C 1
ATOM 1702 O O . PRO A 1 220 ? 46.011 10.255 -28.003 1.00 83.06 220 PRO A O 1
ATOM 1705 N N . ASN A 1 221 ? 44.467 8.907 -28.940 1.00 80.19 221 ASN A N 1
ATOM 1706 C CA . ASN A 1 221 ? 43.229 9.626 -28.579 1.00 80.19 221 ASN A CA 1
ATOM 1707 C C . ASN A 1 221 ? 43.249 11.162 -28.749 1.00 80.19 221 ASN A C 1
ATOM 1709 O O . ASN A 1 221 ? 42.485 11.890 -28.117 1.00 80.19 221 ASN A O 1
ATOM 1713 N N . SER A 1 222 ? 44.114 11.668 -29.625 1.00 81.75 222 SER A N 1
ATOM 1714 C CA . SER A 1 222 ? 44.389 13.093 -29.801 1.00 81.75 222 SER A CA 1
ATOM 1715 C C . SER A 1 222 ? 44.769 13.403 -31.250 1.00 81.75 222 SER A C 1
ATOM 1717 O O . SER A 1 222 ? 45.058 12.510 -32.047 1.00 81.75 222 SER A O 1
ATOM 1719 N N . GLN A 1 223 ? 44.773 14.689 -31.611 1.00 79.81 223 GLN A N 1
ATOM 1720 C CA . GLN A 1 223 ? 45.188 15.165 -32.936 1.00 79.81 223 GLN A CA 1
ATOM 1721 C C . GLN A 1 223 ? 46.681 15.544 -33.001 1.00 79.81 223 GLN A C 1
ATOM 1723 O O . GLN A 1 223 ? 47.117 16.112 -34.005 1.00 79.81 223 GLN A O 1
ATOM 1728 N N . GLU A 1 224 ? 47.464 15.221 -31.968 1.00 83.56 224 GLU A N 1
ATOM 1729 C CA . GLU A 1 224 ? 48.906 15.487 -31.900 1.00 83.56 224 GLU A CA 1
ATOM 1730 C C . GLU A 1 224 ? 49.725 14.361 -32.552 1.00 83.56 224 GLU A C 1
ATOM 1732 O O . GLU A 1 224 ? 49.320 13.200 -32.561 1.00 83.56 224 GLU A O 1
ATOM 1737 N N . ALA A 1 225 ? 50.872 14.701 -33.145 1.00 82.19 225 ALA A N 1
ATOM 1738 C CA . ALA A 1 225 ? 51.749 13.717 -33.776 1.00 82.19 225 ALA A CA 1
ATOM 1739 C C . ALA A 1 225 ? 52.462 12.866 -32.713 1.00 82.19 225 ALA A C 1
ATOM 1741 O O . ALA A 1 225 ? 53.074 13.413 -31.792 1.00 82.19 225 ALA A O 1
ATOM 1742 N N . LEU A 1 226 ? 52.416 11.542 -32.874 1.00 85.75 226 LEU A N 1
ATOM 1743 C CA . LEU A 1 226 ? 52.992 10.586 -31.934 1.00 85.75 226 LEU A CA 1
ATOM 1744 C C . LEU A 1 226 ? 54.506 10.814 -31.806 1.00 85.75 226 LEU A C 1
ATOM 1746 O O . LEU A 1 226 ? 55.232 10.878 -32.803 1.00 85.75 226 LEU A O 1
ATOM 1750 N N . LEU A 1 227 ? 54.991 10.953 -30.572 1.00 83.31 227 LEU A N 1
ATOM 1751 C CA . LEU A 1 227 ? 56.402 11.221 -30.307 1.00 83.31 227 LEU A CA 1
ATOM 1752 C C . LEU A 1 227 ? 57.271 9.976 -30.589 1.00 83.31 227 LEU A C 1
ATOM 1754 O O . LEU A 1 227 ? 56.867 8.853 -30.266 1.00 83.31 227 LEU A O 1
ATOM 1758 N N . PRO A 1 228 ? 58.499 10.150 -31.120 1.00 71.62 228 PRO A N 1
ATOM 1759 C CA . PRO A 1 228 ? 59.517 9.103 -31.073 1.00 71.62 228 PRO A CA 1
ATOM 1760 C C . PRO A 1 228 ? 59.777 8.698 -29.615 1.00 71.62 228 PRO A C 1
ATOM 1762 O O . PRO A 1 228 ? 59.866 9.575 -28.753 1.00 71.62 228 PRO A O 1
ATOM 1765 N N . GLN A 1 229 ? 59.953 7.401 -29.345 1.00 73.50 229 GLN A N 1
ATOM 1766 C CA . GLN A 1 229 ? 60.024 6.817 -27.986 1.00 73.50 229 GLN A CA 1
ATOM 1767 C C . GLN A 1 229 ? 58.709 6.841 -27.163 1.00 73.50 229 GLN A C 1
ATOM 1769 O O . GLN A 1 229 ? 58.757 6.931 -25.936 1.00 73.50 229 GLN A O 1
ATOM 1774 N N . ASN A 1 230 ? 57.543 6.728 -27.809 1.00 80.25 230 ASN A N 1
ATOM 1775 C CA . ASN A 1 230 ? 56.287 6.350 -27.135 1.00 80.25 230 ASN A CA 1
ATOM 1776 C C . ASN A 1 230 ? 56.322 4.873 -26.654 1.00 80.25 230 ASN A C 1
ATOM 1778 O O . ASN A 1 230 ? 57.295 4.157 -26.924 1.00 80.25 230 ASN A O 1
ATOM 1782 N N . ARG A 1 231 ? 55.303 4.428 -25.900 1.00 82.44 231 ARG A N 1
ATOM 1783 C CA . ARG A 1 231 ? 55.275 3.089 -25.277 1.00 82.44 231 ARG A CA 1
ATOM 1784 C C . ARG A 1 231 ? 54.612 2.014 -26.143 1.00 82.44 231 ARG A C 1
ATOM 1786 O O . ARG A 1 231 ? 54.906 0.841 -25.940 1.00 82.44 231 ARG A O 1
ATOM 1793 N N . ASP A 1 232 ? 53.838 2.417 -27.142 1.00 84.44 232 ASP A N 1
ATOM 1794 C CA . ASP A 1 232 ? 52.759 1.615 -27.730 1.00 84.44 232 ASP A CA 1
ATOM 1795 C C . ASP A 1 232 ? 53.112 1.194 -29.173 1.00 84.44 232 ASP A C 1
ATOM 1797 O O . ASP A 1 232 ? 52.882 0.052 -29.581 1.00 84.44 232 ASP A O 1
ATOM 1801 N N . ILE A 1 233 ? 53.775 2.078 -29.933 1.00 87.62 233 ILE A N 1
ATOM 1802 C CA . ILE A 1 233 ? 54.227 1.879 -31.320 1.00 87.62 233 ILE A CA 1
ATOM 1803 C C . ILE A 1 233 ? 55.716 2.248 -31.477 1.00 87.62 233 ILE A C 1
ATOM 1805 O O . ILE A 1 233 ? 56.120 3.411 -31.412 1.00 87.62 233 ILE A O 1
ATOM 1809 N N . ALA A 1 234 ? 56.555 1.256 -31.779 1.00 85.00 234 ALA A N 1
ATOM 1810 C CA . ALA A 1 234 ? 57.987 1.447 -31.995 1.00 85.00 234 ALA A CA 1
ATOM 1811 C C . ALA A 1 234 ? 58.312 2.332 -33.212 1.00 85.00 234 ALA A C 1
ATOM 1813 O O . ALA A 1 234 ? 57.625 2.300 -34.234 1.00 85.00 234 ALA A O 1
ATOM 1814 N N . ASP A 1 235 ? 59.441 3.044 -33.138 1.00 81.88 235 ASP A N 1
ATOM 1815 C CA . ASP A 1 235 ? 59.973 3.820 -34.259 1.00 81.88 235 ASP A CA 1
ATOM 1816 C C . ASP A 1 235 ? 60.245 2.941 -35.505 1.00 81.88 235 ASP A C 1
ATOM 1818 O O . ASP A 1 235 ? 60.823 1.854 -35.381 1.00 81.88 235 ASP A O 1
ATOM 1822 N N . PRO A 1 236 ? 59.928 3.419 -36.727 1.00 86.56 236 PRO A N 1
ATOM 1823 C CA . PRO A 1 236 ? 59.502 4.781 -37.049 1.00 86.56 236 PRO A CA 1
ATOM 1824 C C . PRO A 1 236 ? 57.988 5.015 -36.904 1.00 86.56 236 PRO A C 1
ATOM 1826 O O . PRO A 1 236 ? 57.186 4.257 -37.437 1.00 86.56 236 PRO A O 1
ATOM 1829 N N . VAL A 1 237 ? 57.608 6.144 -36.296 1.00 87.88 237 VAL A N 1
ATOM 1830 C CA . VAL A 1 237 ? 56.211 6.640 -36.233 1.00 87.88 237 VAL A CA 1
ATOM 1831 C C . VAL A 1 237 ? 55.827 7.591 -37.381 1.00 87.88 237 VAL A C 1
ATOM 1833 O O . VAL A 1 237 ? 54.672 8.002 -37.506 1.00 87.88 237 VAL A O 1
ATOM 1836 N N . SER A 1 238 ? 56.791 7.949 -38.232 1.00 89.00 238 SER A N 1
ATOM 1837 C CA . SER A 1 238 ? 56.607 8.738 -39.457 1.00 89.00 238 SER A CA 1
ATOM 1838 C C . SER A 1 238 ? 57.648 8.353 -40.511 1.00 89.00 238 SER A C 1
ATOM 1840 O O . SER A 1 238 ? 58.709 7.810 -40.189 1.00 89.00 238 SER A O 1
ATOM 1842 N N . GLY A 1 239 ? 57.377 8.626 -41.786 1.00 88.00 239 GLY A N 1
ATOM 1843 C CA . GLY A 1 239 ? 58.286 8.257 -42.868 1.00 88.00 239 GLY A CA 1
ATOM 1844 C C . GLY A 1 239 ? 57.874 8.791 -44.232 1.00 88.00 239 GLY A C 1
ATOM 1845 O O . GLY A 1 239 ? 56.857 9.459 -44.385 1.00 88.00 239 GLY A O 1
ATOM 1846 N N . LEU A 1 240 ? 58.692 8.521 -45.251 1.00 89.06 240 LEU A N 1
ATOM 1847 C CA . LEU A 1 240 ? 58.558 9.192 -46.541 1.00 89.06 240 LEU A CA 1
ATOM 1848 C C . LEU A 1 240 ? 58.842 8.254 -47.723 1.00 89.06 240 LEU A C 1
ATOM 1850 O O . LEU A 1 240 ? 59.876 7.587 -47.770 1.00 89.06 240 LEU A O 1
ATOM 1854 N N . PHE A 1 241 ? 57.926 8.233 -48.691 1.00 88.44 241 PHE A N 1
ATOM 1855 C CA . PHE A 1 241 ? 58.007 7.455 -49.926 1.00 88.44 241 PHE A CA 1
ATOM 1856 C C . PHE A 1 241 ? 58.239 8.346 -51.150 1.00 88.44 241 PHE A C 1
ATOM 1858 O O . PHE A 1 241 ? 57.828 9.506 -51.199 1.00 88.44 241 PHE A O 1
ATOM 1865 N N . TYR A 1 242 ? 58.866 7.757 -52.167 1.00 86.56 242 TYR A N 1
ATOM 1866 C CA . TYR A 1 242 ? 59.107 8.363 -53.472 1.00 86.56 242 TYR A CA 1
ATOM 1867 C C . TYR A 1 242 ? 58.611 7.423 -54.579 1.00 86.56 242 TYR A C 1
ATOM 1869 O O . TYR A 1 242 ? 58.816 6.203 -54.502 1.00 86.56 242 TYR A O 1
ATOM 1877 N N . PHE A 1 243 ? 57.967 8.010 -55.585 1.00 84.88 243 PHE A N 1
ATOM 1878 C CA . PHE A 1 243 ? 57.576 7.386 -56.845 1.00 84.88 243 PHE A CA 1
ATOM 1879 C C . PHE A 1 243 ? 58.174 8.214 -57.989 1.00 84.88 243 PHE A C 1
ATOM 1881 O O . PHE A 1 243 ? 57.870 9.405 -58.122 1.00 84.88 243 PHE A O 1
ATOM 1888 N N . GLY A 1 244 ? 59.023 7.599 -58.810 1.00 80.62 244 GLY A N 1
ATOM 1889 C CA . GLY A 1 244 ? 59.573 8.232 -60.008 1.00 80.62 244 GLY A CA 1
ATOM 1890 C C . GLY A 1 244 ? 58.513 8.541 -61.075 1.00 80.62 244 GLY A C 1
ATOM 1891 O O . GLY A 1 244 ? 57.361 8.103 -61.006 1.00 80.62 244 GLY A O 1
ATOM 1892 N N . GLU A 1 245 ? 58.913 9.287 -62.103 1.00 80.19 245 GLU A N 1
ATOM 1893 C CA . GLU A 1 245 ? 58.101 9.461 -63.312 1.00 80.19 245 GLU A CA 1
ATOM 1894 C C . GLU A 1 245 ? 57.856 8.096 -63.985 1.00 80.19 245 GLU A C 1
ATOM 1896 O O . GLU A 1 245 ? 58.792 7.318 -64.184 1.00 80.19 245 GLU A O 1
ATOM 1901 N N . GLY A 1 246 ? 56.595 7.772 -64.288 1.00 76.19 246 GLY A N 1
ATOM 1902 C CA . GLY A 1 246 ? 56.205 6.451 -64.791 1.00 76.19 246 GLY A CA 1
ATOM 1903 C C . GLY A 1 246 ? 56.171 5.328 -63.740 1.00 76.19 246 GLY A C 1
ATOM 1904 O O . GLY A 1 246 ? 55.774 4.213 -64.074 1.00 76.19 246 GLY A O 1
ATOM 1905 N N . GLU A 1 247 ? 56.554 5.576 -62.481 1.00 78.69 247 GLU A N 1
ATOM 1906 C CA . GLU A 1 247 ? 56.532 4.561 -61.419 1.00 78.69 247 GLU A CA 1
ATOM 1907 C C . GLU A 1 247 ? 55.165 4.534 -60.715 1.00 78.69 247 GLU A C 1
ATOM 1909 O O . GLU A 1 247 ? 54.841 5.421 -59.919 1.00 78.69 247 GLU A O 1
ATOM 1914 N N . GLY A 1 248 ? 54.369 3.503 -61.012 1.00 73.81 248 GLY A N 1
ATOM 1915 C CA . GLY A 1 248 ? 53.180 3.104 -60.249 1.00 73.81 248 GLY A CA 1
ATOM 1916 C C . GLY A 1 248 ? 53.438 1.897 -59.339 1.00 73.81 248 GLY A C 1
ATOM 1917 O O . GLY A 1 248 ? 54.536 1.337 -59.327 1.00 73.81 248 GLY A O 1
ATOM 1918 N N . GLY A 1 249 ? 52.409 1.466 -58.604 1.00 82.00 249 GLY A N 1
ATOM 1919 C CA . GLY A 1 249 ? 52.448 0.263 -57.763 1.00 82.00 249 GLY A CA 1
ATOM 1920 C C . GLY A 1 249 ? 52.466 0.539 -56.257 1.00 82.00 249 GLY A C 1
ATOM 1921 O O . GLY A 1 249 ? 52.051 1.607 -55.804 1.00 82.00 249 GLY A O 1
ATOM 1922 N N . VAL A 1 250 ? 52.909 -0.460 -55.482 1.00 86.44 250 VAL A N 1
ATOM 1923 C CA . VAL A 1 250 ? 52.670 -0.558 -54.030 1.00 86.44 250 VAL A CA 1
ATOM 1924 C C . VAL A 1 250 ? 53.926 -0.261 -53.190 1.00 86.44 250 VAL A C 1
ATOM 1926 O O . VAL A 1 250 ? 55.038 -0.674 -53.531 1.00 86.44 250 VAL A O 1
ATOM 1929 N N . ARG A 1 251 ? 53.743 0.419 -52.052 1.00 87.06 251 ARG A N 1
ATOM 1930 C CA . ARG A 1 251 ? 54.703 0.596 -50.943 1.00 87.06 251 ARG A CA 1
ATOM 1931 C C . ARG A 1 251 ? 54.078 0.098 -49.630 1.00 87.06 251 ARG A C 1
ATOM 1933 O O . ARG A 1 251 ? 52.863 -0.048 -49.553 1.00 87.06 251 ARG A O 1
ATOM 1940 N N . THR A 1 252 ? 54.877 -0.143 -48.590 1.00 87.75 252 THR A N 1
ATOM 1941 C CA . THR A 1 252 ? 54.391 -0.689 -47.306 1.00 87.75 252 THR A CA 1
ATOM 1942 C C . THR A 1 252 ? 54.954 0.090 -46.121 1.00 87.75 252 THR A C 1
ATOM 1944 O O . THR A 1 252 ? 56.165 0.289 -46.033 1.00 87.75 252 THR A O 1
ATOM 1947 N N . ILE A 1 253 ? 54.071 0.504 -45.212 1.00 89.62 253 ILE A N 1
ATOM 1948 C CA . ILE A 1 253 ? 54.376 1.005 -43.869 1.00 89.62 253 ILE A CA 1
ATOM 1949 C C . ILE A 1 253 ? 54.325 -0.189 -42.914 1.00 89.62 253 ILE A C 1
ATOM 1951 O O . ILE A 1 253 ? 53.393 -0.992 -42.974 1.00 89.62 253 ILE A O 1
ATOM 1955 N N . ILE A 1 254 ? 55.323 -0.304 -42.041 1.00 88.62 254 ILE A N 1
ATOM 1956 C CA . ILE A 1 254 ? 55.418 -1.363 -41.034 1.00 88.62 254 ILE A CA 1
ATOM 1957 C C . ILE A 1 254 ? 55.354 -0.693 -39.663 1.00 88.62 254 ILE A C 1
ATOM 1959 O O . ILE A 1 254 ? 56.303 -0.018 -39.272 1.00 88.62 254 ILE A O 1
ATOM 1963 N N . LEU A 1 255 ? 54.243 -0.881 -38.954 1.00 89.00 255 LEU A N 1
ATOM 1964 C CA . LEU A 1 255 ? 54.077 -0.467 -37.562 1.00 89.00 255 LEU A CA 1
ATOM 1965 C C . LEU A 1 255 ? 54.397 -1.659 -36.658 1.00 89.00 255 LEU A C 1
ATOM 1967 O O . LEU A 1 255 ? 53.985 -2.786 -36.942 1.00 89.00 255 LEU A O 1
ATOM 1971 N N . THR A 1 256 ? 55.137 -1.419 -35.580 1.00 89.62 256 THR A N 1
ATOM 1972 C CA . THR A 1 256 ? 55.515 -2.453 -34.607 1.00 89.62 256 THR A CA 1
ATOM 1973 C C . THR A 1 256 ? 54.906 -2.080 -33.266 1.00 89.62 256 THR A C 1
ATOM 1975 O O . THR A 1 256 ? 55.268 -1.054 -32.707 1.00 89.62 256 THR A O 1
ATOM 1978 N N . ILE A 1 257 ? 53.967 -2.886 -32.786 1.00 88.94 257 ILE A N 1
ATOM 1979 C CA . ILE A 1 257 ? 53.095 -2.581 -31.651 1.00 88.94 257 ILE A CA 1
ATOM 1980 C C . ILE A 1 257 ? 53.594 -3.365 -30.438 1.00 88.94 257 ILE A C 1
ATOM 1982 O O . ILE A 1 257 ? 53.836 -4.576 -30.535 1.00 88.94 257 ILE A O 1
ATOM 1986 N N . TYR A 1 258 ? 53.814 -2.676 -29.324 1.00 86.94 258 TYR A N 1
ATOM 1987 C CA . TYR A 1 258 ? 54.355 -3.266 -28.104 1.00 86.94 258 TYR A CA 1
ATOM 1988 C C . TYR A 1 258 ? 53.263 -3.940 -27.248 1.00 86.94 258 TYR A C 1
ATOM 1990 O O . TYR A 1 258 ? 52.090 -3.587 -27.356 1.00 86.94 258 TYR A O 1
ATOM 1998 N N . PRO A 1 259 ? 53.633 -4.951 -26.437 1.00 82.06 259 PRO A N 1
ATOM 1999 C CA . PRO A 1 259 ? 52.757 -5.514 -25.417 1.00 82.06 259 PRO A CA 1
ATOM 2000 C C . PRO A 1 259 ? 52.738 -4.624 -24.167 1.00 82.06 259 PRO A C 1
ATOM 2002 O O . PRO A 1 259 ? 53.794 -4.142 -23.749 1.00 82.06 259 PRO A O 1
ATOM 2005 N N . HIS A 1 260 ? 51.577 -4.484 -23.531 1.00 71.56 260 HIS A N 1
ATOM 2006 C CA . HIS A 1 260 ? 51.433 -3.733 -22.282 1.00 71.56 260 HIS A CA 1
ATOM 2007 C C . HIS A 1 260 ? 51.324 -4.676 -21.069 1.00 71.56 260 HIS A C 1
ATOM 2009 O O . HIS A 1 260 ? 50.824 -5.797 -21.172 1.00 71.56 260 HIS A O 1
ATOM 2015 N N . GLU A 1 261 ? 51.857 -4.239 -19.922 1.00 66.31 261 GLU A N 1
ATOM 2016 C CA . GLU A 1 261 ? 51.822 -4.974 -18.640 1.00 66.31 261 GLU A CA 1
ATOM 2017 C C . GLU A 1 261 ? 51.064 -4.208 -17.533 1.00 66.31 261 GLU A C 1
ATOM 2019 O O . GLU A 1 261 ? 50.753 -4.784 -16.491 1.00 66.31 261 GLU A O 1
ATOM 2024 N N . GLU A 1 262 ? 50.757 -2.925 -17.751 1.00 66.75 262 GLU A N 1
ATOM 2025 C CA . GLU A 1 262 ? 50.023 -2.039 -16.834 1.00 66.75 262 GLU A CA 1
ATOM 2026 C C . GLU A 1 262 ? 48.622 -1.747 -17.406 1.00 66.75 262 GLU A C 1
ATOM 2028 O O . GLU A 1 262 ? 48.406 -1.894 -18.605 1.00 66.75 262 GLU A O 1
ATOM 2033 N N . ILE A 1 263 ? 47.656 -1.392 -16.551 1.00 66.56 263 ILE A N 1
ATOM 2034 C CA . ILE A 1 263 ? 46.246 -1.221 -16.948 1.00 66.56 263 ILE A CA 1
ATOM 2035 C C . ILE A 1 263 ? 46.075 0.040 -17.807 1.00 66.56 263 ILE A C 1
ATOM 2037 O O . ILE A 1 263 ? 46.459 1.129 -17.378 1.00 66.56 263 ILE A O 1
ATOM 2041 N N . GLU A 1 264 ? 45.448 -0.104 -18.976 1.00 69.25 264 GLU A N 1
ATOM 2042 C CA . GLU A 1 264 ? 45.308 0.947 -19.992 1.00 69.25 264 GLU A CA 1
ATOM 2043 C C . GLU A 1 264 ? 43.901 0.985 -20.609 1.00 69.25 264 GLU A C 1
ATOM 2045 O O . GLU A 1 264 ? 43.212 -0.031 -20.717 1.00 69.25 264 GLU A O 1
ATOM 2050 N N . VAL A 1 265 ? 43.489 2.187 -21.018 1.00 72.00 265 VAL A N 1
ATOM 2051 C CA . VAL A 1 265 ? 42.221 2.471 -21.714 1.00 72.00 265 VAL A CA 1
ATOM 2052 C C . VAL A 1 265 ? 42.333 2.185 -23.218 1.00 72.00 265 VAL A C 1
ATOM 2054 O O . VAL A 1 265 ? 43.435 2.055 -23.739 1.00 72.00 265 VAL A O 1
ATOM 2057 N N . GLU A 1 266 ? 41.210 2.117 -23.943 1.00 79.62 266 GLU A N 1
ATOM 2058 C CA . GLU A 1 266 ? 41.234 1.985 -25.411 1.00 79.62 266 GLU A CA 1
ATOM 2059 C C . GLU A 1 266 ? 41.979 3.165 -26.072 1.00 79.62 266 GLU A C 1
ATOM 2061 O O . GLU A 1 266 ? 41.645 4.333 -25.849 1.00 79.62 266 GLU A O 1
ATOM 2066 N N . GLU A 1 267 ? 42.959 2.868 -26.929 1.00 84.75 267 GLU A N 1
ATOM 2067 C CA . GLU A 1 267 ? 43.811 3.863 -27.586 1.00 84.75 267 GLU A CA 1
ATOM 2068 C C . GLU A 1 267 ? 43.620 3.895 -29.105 1.00 84.75 267 GLU A C 1
ATOM 2070 O O . GLU A 1 267 ? 43.827 2.904 -29.808 1.00 84.75 267 GLU A O 1
ATOM 2075 N N . THR A 1 268 ? 43.274 5.064 -29.648 1.00 88.19 268 THR A N 1
ATOM 2076 C CA . THR A 1 268 ? 43.105 5.277 -31.091 1.00 88.19 268 THR A CA 1
ATOM 2077 C C . THR A 1 268 ? 44.215 6.143 -31.688 1.00 88.19 268 THR A C 1
ATOM 2079 O O . THR A 1 268 ? 44.410 7.298 -31.307 1.00 88.19 268 THR A O 1
ATOM 2082 N N . PHE A 1 269 ? 44.878 5.603 -32.708 1.00 90.81 269 PHE A N 1
ATOM 2083 C CA . PHE A 1 269 ? 45.910 6.230 -33.530 1.00 90.81 269 PHE A CA 1
ATOM 2084 C C . PHE A 1 269 ? 45.400 6.442 -34.967 1.00 90.81 269 PHE A C 1
ATOM 2086 O O . PHE A 1 269 ? 44.602 5.662 -35.489 1.00 90.81 269 PHE A O 1
ATOM 2093 N N . ILE A 1 270 ? 45.874 7.481 -35.654 1.00 90.19 270 ILE A N 1
ATOM 2094 C CA . ILE A 1 270 ? 45.509 7.803 -37.041 1.00 90.19 270 ILE A CA 1
ATOM 2095 C C . ILE A 1 270 ? 46.780 7.977 -37.872 1.00 90.19 270 ILE A C 1
ATOM 2097 O O . ILE A 1 270 ? 47.562 8.895 -37.632 1.00 90.19 270 ILE A O 1
ATOM 2101 N N . ILE A 1 271 ? 46.967 7.129 -38.881 1.00 91.12 271 ILE A N 1
ATOM 2102 C CA . ILE A 1 271 ? 48.063 7.218 -39.845 1.00 91.12 271 ILE A CA 1
ATOM 2103 C C . ILE A 1 271 ? 47.578 8.037 -41.043 1.00 91.12 271 ILE A C 1
ATOM 2105 O O . ILE A 1 271 ? 46.659 7.614 -41.747 1.00 91.12 271 ILE A O 1
ATOM 2109 N N . LYS A 1 272 ? 48.189 9.201 -41.278 1.00 90.06 272 LYS A N 1
ATOM 2110 C CA . LYS A 1 272 ? 47.782 10.163 -42.318 1.00 90.06 272 LYS A CA 1
ATOM 2111 C C . LYS A 1 272 ? 48.799 10.244 -43.447 1.00 90.06 272 LYS A C 1
ATOM 2113 O O . LYS A 1 272 ? 50.002 10.198 -43.191 1.00 90.06 272 LYS A O 1
ATOM 2118 N N . LEU A 1 273 ? 48.327 10.430 -44.680 1.00 89.94 273 LEU A N 1
ATOM 2119 C CA . LEU A 1 273 ? 49.165 10.672 -45.859 1.00 89.94 273 LEU A CA 1
ATOM 2120 C C . LEU A 1 273 ? 49.170 12.152 -46.255 1.00 89.94 273 LEU A C 1
ATOM 2122 O O . LEU A 1 273 ? 48.120 12.761 -46.453 1.00 89.94 273 LEU A O 1
ATOM 2126 N N . HIS A 1 274 ? 50.366 12.698 -46.478 1.00 87.56 274 HIS A N 1
ATOM 2127 C CA . HIS A 1 274 ? 50.578 14.077 -46.923 1.00 87.56 274 HIS A CA 1
ATOM 2128 C C . HIS A 1 274 ? 51.423 14.121 -48.196 1.00 87.56 274 HIS A C 1
ATOM 2130 O O . HIS A 1 274 ? 52.522 13.567 -48.257 1.00 87.56 274 HIS A O 1
ATOM 2136 N N . LEU A 1 275 ? 50.938 14.818 -49.222 1.00 82.44 275 LEU A N 1
ATOM 2137 C CA . LEU A 1 275 ? 51.660 15.006 -50.478 1.00 82.44 275 LEU A CA 1
ATOM 2138 C C . LEU A 1 275 ? 52.731 16.099 -50.312 1.00 82.44 275 LEU A C 1
ATOM 2140 O O . LEU A 1 275 ? 52.407 17.254 -50.049 1.00 82.44 275 LEU A O 1
ATOM 2144 N N . VAL A 1 276 ? 54.007 15.742 -50.468 1.00 81.44 276 VAL A N 1
ATOM 2145 C CA . VAL A 1 276 ? 55.154 16.661 -50.302 1.00 81.44 276 VAL A CA 1
ATOM 2146 C C . VAL A 1 276 ? 55.601 17.263 -51.638 1.00 81.44 276 VAL A C 1
ATOM 2148 O O . VAL A 1 276 ? 56.093 18.390 -51.683 1.00 81.44 276 VAL A O 1
ATOM 2151 N N . LYS A 1 277 ? 55.453 16.512 -52.736 1.00 78.75 277 LYS A N 1
ATOM 2152 C CA . LYS A 1 277 ? 55.843 16.914 -54.096 1.00 78.75 277 LYS A CA 1
ATOM 2153 C C . LYS A 1 277 ? 55.001 16.147 -55.118 1.00 78.75 277 LYS A C 1
ATOM 2155 O O . LYS A 1 277 ? 54.803 14.952 -54.927 1.00 78.75 277 LYS A O 1
ATOM 2160 N N . GLY A 1 278 ? 54.587 16.802 -56.203 1.00 76.69 278 GLY A N 1
ATOM 2161 C CA . GLY A 1 278 ? 53.784 16.217 -57.289 1.00 76.69 278 GLY A CA 1
ATOM 2162 C C . GLY A 1 278 ? 52.350 16.764 -57.333 1.00 76.69 278 GLY A C 1
ATOM 2163 O O . GLY A 1 278 ? 51.916 17.420 -56.393 1.00 76.69 278 GLY A O 1
ATOM 2164 N N . GLU A 1 279 ? 51.628 16.497 -58.426 1.00 77.75 279 GLU A N 1
ATOM 2165 C CA . GLU A 1 279 ? 50.231 16.937 -58.654 1.00 77.75 279 GLU A CA 1
ATOM 2166 C C . GLU A 1 279 ? 49.216 15.775 -58.588 1.00 77.75 279 GLU A C 1
ATOM 2168 O O . GLU A 1 279 ? 48.075 15.892 -59.028 1.00 77.75 279 GLU A O 1
ATOM 2173 N N . ALA A 1 280 ? 49.623 14.627 -58.041 1.00 77.81 280 ALA A N 1
ATOM 2174 C CA . ALA A 1 280 ? 48.751 13.469 -57.884 1.00 77.81 280 ALA A CA 1
ATOM 2175 C C . ALA A 1 280 ? 47.681 13.682 -56.804 1.00 77.81 280 ALA A C 1
ATOM 2177 O O . ALA A 1 280 ? 47.926 14.292 -55.762 1.00 77.81 280 ALA A O 1
ATOM 2178 N N . LYS A 1 281 ? 46.493 13.123 -57.033 1.00 78.44 281 LYS A N 1
ATOM 2179 C CA . LYS A 1 281 ? 45.341 13.224 -56.133 1.00 78.44 281 LYS A CA 1
ATOM 2180 C C . LYS A 1 281 ? 45.511 12.230 -54.976 1.00 78.44 281 LYS A C 1
ATOM 2182 O O . LYS A 1 281 ? 45.684 11.037 -55.205 1.00 78.44 281 LYS A O 1
ATOM 2187 N N . LEU A 1 282 ? 45.447 12.687 -53.727 1.00 84.62 282 LEU A N 1
ATOM 2188 C CA . LEU A 1 282 ? 45.222 11.777 -52.597 1.00 84.62 282 LEU A CA 1
ATOM 2189 C C . LEU A 1 282 ? 43.750 11.349 -52.611 1.00 84.62 282 LEU A C 1
ATOM 2191 O O . LEU A 1 282 ? 42.866 12.198 -52.740 1.00 84.62 282 LEU A O 1
ATOM 2195 N N . ASP A 1 283 ? 43.487 10.050 -52.492 1.00 80.12 283 ASP A N 1
ATOM 2196 C CA . ASP A 1 283 ? 42.129 9.510 -52.417 1.00 80.12 283 ASP A CA 1
ATOM 2197 C C . ASP A 1 283 ? 41.422 10.035 -51.161 1.00 80.12 283 ASP A C 1
ATOM 2199 O O . ASP A 1 283 ? 41.854 9.799 -50.033 1.00 80.12 283 ASP A O 1
ATOM 2203 N N . SER A 1 284 ? 40.317 10.755 -51.349 1.00 75.94 284 SER A N 1
ATOM 2204 C CA . SER A 1 284 ? 39.568 11.380 -50.259 1.00 75.94 284 SER A CA 1
ATOM 2205 C C . SER A 1 284 ? 38.977 10.376 -49.265 1.00 75.94 284 SER A C 1
ATOM 2207 O O . SER A 1 284 ? 38.757 10.754 -48.113 1.00 75.94 284 SER A O 1
ATOM 2209 N N . ARG A 1 285 ? 38.749 9.122 -49.679 1.00 76.25 285 ARG A N 1
ATOM 2210 C CA . ARG A 1 285 ? 38.198 8.034 -48.852 1.00 76.25 285 ARG A CA 1
ATOM 2211 C C . ARG A 1 285 ? 39.277 7.128 -48.246 1.00 76.25 285 ARG A C 1
ATOM 2213 O O . ARG A 1 285 ? 38.985 6.439 -47.273 1.00 76.25 285 ARG A O 1
ATOM 2220 N N . ALA A 1 286 ? 40.497 7.137 -48.790 1.00 82.38 286 ALA A N 1
ATOM 2221 C CA . ALA A 1 286 ? 41.576 6.210 -48.421 1.00 82.38 286 ALA A CA 1
ATOM 2222 C C . ALA A 1 286 ? 42.946 6.886 -48.184 1.00 82.38 286 ALA A C 1
ATOM 2224 O O . ALA A 1 286 ? 43.994 6.267 -48.371 1.00 82.38 286 ALA A O 1
ATOM 2225 N N . LYS A 1 287 ? 42.958 8.158 -47.767 1.00 85.44 287 LYS A N 1
ATOM 2226 C CA . LYS A 1 287 ? 44.173 8.907 -47.380 1.00 85.44 287 LYS A CA 1
ATOM 2227 C C . LYS A 1 287 ? 44.605 8.738 -45.913 1.00 85.44 287 LYS A C 1
ATOM 2229 O O . LYS A 1 287 ? 45.748 9.049 -45.588 1.00 85.44 287 LYS A O 1
ATOM 2234 N N . ASP A 1 288 ? 43.704 8.261 -45.055 1.00 89.19 288 ASP A N 1
ATOM 2235 C CA . ASP A 1 288 ? 43.892 8.125 -43.607 1.00 89.19 288 ASP A CA 1
ATOM 2236 C C . ASP A 1 288 ? 43.499 6.695 -43.168 1.00 89.19 288 ASP A C 1
ATOM 2238 O O . ASP A 1 288 ? 42.526 6.141 -43.687 1.00 89.19 288 ASP A O 1
ATOM 2242 N N . VAL A 1 289 ? 44.225 6.104 -42.212 1.00 90.25 289 VAL A N 1
ATOM 2243 C CA . VAL A 1 289 ? 43.894 4.812 -41.569 1.00 90.25 289 VAL A CA 1
ATOM 2244 C C . VAL A 1 289 ? 43.808 5.000 -40.058 1.00 90.25 289 VAL A C 1
ATOM 2246 O O . VAL A 1 289 ? 44.745 5.500 -39.441 1.00 90.25 289 VAL A O 1
ATOM 2249 N N . THR A 1 290 ? 42.705 4.567 -39.451 1.00 90.00 290 THR A N 1
ATOM 2250 C CA . THR A 1 290 ? 42.517 4.534 -37.995 1.00 90.00 290 THR A CA 1
ATOM 2251 C C . THR A 1 290 ? 42.917 3.165 -37.442 1.00 90.00 290 THR A C 1
ATOM 2253 O O . THR A 1 290 ? 42.410 2.144 -37.909 1.00 90.00 290 THR A O 1
ATOM 2256 N N . LEU A 1 291 ? 43.798 3.146 -36.445 1.00 89.75 291 LEU A N 1
ATOM 2257 C CA . LEU A 1 291 ? 44.228 1.976 -35.682 1.00 89.75 291 LEU A CA 1
ATOM 2258 C C . LEU A 1 291 ? 43.742 2.125 -34.235 1.00 89.75 291 LEU A C 1
ATOM 2260 O O . LEU A 1 291 ? 44.112 3.091 -33.581 1.00 89.75 291 LEU A O 1
ATOM 2264 N N . THR A 1 292 ? 42.965 1.172 -33.733 1.00 89.00 292 THR A N 1
ATOM 2265 C CA . THR A 1 292 ? 42.476 1.149 -32.347 1.00 89.00 292 THR A CA 1
ATOM 2266 C C . THR A 1 292 ? 43.051 -0.064 -31.616 1.00 89.00 292 THR A C 1
ATOM 2268 O O . THR A 1 292 ? 42.859 -1.197 -32.064 1.00 89.00 292 THR A O 1
ATOM 2271 N N . ILE A 1 293 ? 43.751 0.174 -30.508 1.00 86.50 293 ILE A N 1
ATOM 2272 C CA . ILE A 1 293 ? 44.223 -0.845 -29.565 1.00 86.50 293 ILE A CA 1
ATOM 2273 C C . ILE A 1 293 ? 43.190 -0.928 -28.438 1.00 86.50 293 ILE A C 1
ATOM 2275 O O . ILE A 1 293 ? 42.904 0.078 -27.795 1.00 86.50 293 ILE A O 1
ATOM 2279 N N . GLN A 1 294 ? 42.598 -2.106 -28.239 1.00 80.31 294 GLN A N 1
ATOM 2280 C CA . GLN A 1 294 ? 41.596 -2.331 -27.191 1.00 80.31 294 GLN A CA 1
ATOM 2281 C C . GLN A 1 294 ? 42.199 -2.191 -25.786 1.00 80.31 294 GLN A C 1
ATOM 2283 O O . GLN A 1 294 ? 43.395 -2.425 -25.598 1.00 80.31 294 GLN A O 1
ATOM 2288 N N . GLU A 1 295 ? 41.344 -1.861 -24.815 1.00 76.50 295 GLU A N 1
ATOM 2289 C CA . GLU A 1 295 ? 41.698 -1.749 -23.395 1.00 76.50 295 GLU A CA 1
ATOM 2290 C C . GLU A 1 295 ? 42.408 -2.998 -22.844 1.00 76.50 295 GLU A C 1
ATOM 2292 O O . GLU A 1 295 ? 42.256 -4.119 -23.348 1.00 76.50 295 GLU A O 1
ATOM 2297 N N . PHE A 1 296 ? 43.196 -2.803 -21.787 1.00 74.56 296 PHE A N 1
ATOM 2298 C CA . PHE A 1 296 ? 43.942 -3.873 -21.136 1.00 74.56 296 PHE A CA 1
ATOM 2299 C C . PHE A 1 296 ? 43.784 -3.801 -19.618 1.00 74.56 296 PHE A C 1
ATOM 2301 O O . PHE A 1 296 ? 44.201 -2.840 -18.974 1.00 74.56 296 PHE A O 1
ATOM 2308 N N . GLY A 1 297 ? 43.206 -4.857 -19.042 1.00 72.25 297 GLY A N 1
ATOM 2309 C CA . GLY A 1 297 ? 42.793 -4.884 -17.640 1.00 72.25 297 GLY A CA 1
ATOM 2310 C C . GLY A 1 297 ? 41.427 -4.230 -17.437 1.00 72.25 297 GLY A C 1
ATOM 2311 O O . GLY A 1 297 ? 40.629 -4.157 -18.362 1.00 72.25 297 GLY A O 1
ATOM 2312 N N . ASP A 1 298 ? 41.165 -3.774 -16.214 1.00 73.81 298 ASP A N 1
ATOM 2313 C CA . ASP A 1 298 ? 39.883 -3.195 -15.807 1.00 73.81 298 ASP A CA 1
ATOM 2314 C C . ASP A 1 298 ? 40.096 -1.708 -15.424 1.00 73.81 298 ASP A C 1
ATOM 2316 O O . ASP A 1 298 ? 40.136 -1.391 -14.231 1.00 73.81 298 ASP A O 1
ATOM 2320 N N . PRO A 1 299 ? 40.311 -0.775 -16.379 1.00 71.81 299 PRO A N 1
ATOM 2321 C CA . PRO A 1 299 ? 40.705 0.614 -16.083 1.00 71.81 299 PRO A CA 1
ATOM 2322 C C . PRO A 1 299 ? 39.670 1.367 -15.237 1.00 71.81 299 PRO A C 1
ATOM 2324 O O . PRO A 1 299 ? 40.021 2.065 -14.277 1.00 71.81 299 PRO A O 1
ATOM 2327 N N . ASN A 1 300 ? 38.387 1.158 -15.527 1.00 75.69 300 ASN A N 1
ATOM 2328 C CA . ASN A 1 300 ? 37.279 1.694 -14.742 1.00 75.69 300 ASN A CA 1
ATOM 2329 C C . ASN A 1 300 ? 37.040 0.912 -13.432 1.00 75.69 300 ASN A C 1
ATOM 2331 O O . ASN A 1 300 ? 36.342 1.409 -12.550 1.00 75.69 300 ASN A O 1
ATOM 2335 N N . GLY A 1 301 ? 37.670 -0.250 -13.250 1.00 84.31 301 GLY A N 1
ATOM 2336 C CA . GLY A 1 301 ? 37.628 -1.060 -12.034 1.00 84.31 301 GLY A CA 1
ATOM 2337 C C . GLY A 1 301 ? 36.454 -2.035 -11.934 1.00 84.31 301 GLY A C 1
ATOM 2338 O O . GLY A 1 301 ? 35.558 -2.068 -12.770 1.00 84.31 301 GLY A O 1
ATOM 2339 N N . VAL A 1 302 ? 36.479 -2.838 -10.870 1.00 87.56 302 VAL A N 1
ATOM 2340 C CA . VAL A 1 302 ? 35.460 -3.837 -10.527 1.00 87.56 302 VAL A CA 1
ATOM 2341 C C . VAL A 1 302 ? 34.858 -3.494 -9.167 1.00 87.56 302 VAL A C 1
ATOM 2343 O O . VAL A 1 302 ? 35.590 -3.272 -8.199 1.00 87.56 302 VAL A O 1
ATOM 2346 N N . VAL A 1 303 ? 33.534 -3.450 -9.079 1.00 91.62 303 VAL A N 1
ATOM 2347 C CA . VAL A 1 303 ? 32.774 -3.061 -7.886 1.00 91.62 303 VAL A CA 1
ATOM 2348 C C . VAL A 1 303 ? 32.356 -4.299 -7.086 1.00 91.62 303 VAL A C 1
ATOM 2350 O O . VAL A 1 303 ? 31.812 -5.253 -7.639 1.00 91.62 303 VAL A O 1
ATOM 2353 N N . GLN A 1 304 ? 32.604 -4.280 -5.775 1.00 92.06 304 GLN A N 1
ATOM 2354 C CA . GLN A 1 304 ? 32.290 -5.363 -4.831 1.00 92.06 304 GLN A CA 1
ATOM 2355 C C . GLN A 1 304 ? 31.941 -4.801 -3.442 1.00 92.06 304 GLN A C 1
ATOM 2357 O O . GLN A 1 304 ? 32.461 -3.752 -3.053 1.00 92.06 304 GLN A O 1
ATOM 2362 N N . PHE A 1 305 ? 31.151 -5.511 -2.632 1.00 94.12 305 PHE A N 1
ATOM 2363 C CA . PHE A 1 305 ? 31.025 -5.173 -1.208 1.00 94.12 305 PHE A CA 1
ATOM 2364 C C . PHE A 1 305 ? 32.372 -5.288 -0.475 1.00 94.12 305 PHE A C 1
ATOM 2366 O O . PHE A 1 305 ? 33.224 -6.130 -0.784 1.00 94.12 305 PHE A O 1
ATOM 2373 N N . ALA A 1 306 ? 32.578 -4.437 0.530 1.00 90.25 306 ALA A N 1
ATOM 2374 C CA . ALA A 1 306 ? 33.754 -4.501 1.385 1.00 90.25 306 ALA A CA 1
ATOM 2375 C C . ALA A 1 306 ? 33.750 -5.782 2.248 1.00 90.25 306 ALA A C 1
ATOM 2377 O O . ALA A 1 306 ? 32.681 -6.237 2.665 1.00 90.25 306 ALA A O 1
ATOM 2378 N N . PRO A 1 307 ? 34.925 -6.328 2.627 1.00 86.69 307 PRO A N 1
ATOM 2379 C CA . PRO A 1 307 ? 35.011 -7.530 3.467 1.00 86.69 307 PRO A CA 1
ATOM 2380 C C . PRO A 1 307 ? 34.252 -7.447 4.803 1.00 86.69 307 PRO A C 1
ATOM 2382 O O . PRO A 1 307 ? 33.818 -8.466 5.327 1.00 86.69 307 PRO A O 1
ATOM 2385 N N . GLU A 1 308 ? 34.082 -6.237 5.342 1.00 84.81 308 GLU A N 1
ATOM 2386 C CA . GLU A 1 308 ? 33.377 -5.938 6.601 1.00 84.81 308 GLU A CA 1
ATOM 2387 C C . GLU A 1 308 ? 31.842 -5.918 6.463 1.00 84.81 308 GLU A C 1
ATOM 2389 O O . GLU A 1 308 ? 31.114 -5.950 7.460 1.00 84.81 308 GLU A O 1
ATOM 2394 N N . THR A 1 309 ? 31.356 -5.850 5.222 1.00 86.56 309 THR A N 1
ATOM 2395 C CA . THR A 1 309 ? 29.936 -5.831 4.857 1.00 86.56 309 THR A CA 1
ATOM 2396 C C . THR A 1 309 ? 29.445 -7.206 4.397 1.00 86.56 309 THR A C 1
ATOM 2398 O O . THR A 1 309 ? 28.252 -7.452 4.477 1.00 86.56 309 THR A O 1
ATOM 2401 N N . LEU A 1 310 ? 30.330 -8.134 4.007 1.00 85.44 310 LEU A N 1
ATOM 2402 C CA . LEU A 1 310 ? 29.979 -9.499 3.558 1.00 85.44 310 LEU A CA 1
ATOM 2403 C C . LEU A 1 310 ? 29.550 -10.474 4.680 1.00 85.44 310 LEU A C 1
ATOM 2405 O O . LEU A 1 310 ? 29.189 -11.616 4.403 1.00 85.44 310 LEU A O 1
ATOM 2409 N N . SER A 1 311 ? 29.624 -10.075 5.952 1.00 82.44 311 SER A N 1
ATOM 2410 C CA . SER A 1 311 ? 29.192 -10.899 7.091 1.00 82.44 311 SER A CA 1
ATOM 2411 C C . SER A 1 311 ? 27.783 -10.523 7.547 1.00 82.44 311 SER A C 1
ATOM 2413 O O . SER A 1 311 ? 27.578 -9.367 7.924 1.00 82.44 311 SER A O 1
ATOM 2415 N N . LYS A 1 312 ? 26.862 -11.496 7.620 1.00 85.25 312 LYS A N 1
ATOM 2416 C CA . LYS A 1 312 ? 25.493 -11.270 8.110 1.00 85.25 312 LYS A CA 1
ATOM 2417 C C . LYS A 1 312 ? 25.494 -10.630 9.504 1.00 85.25 312 LYS A C 1
ATOM 2419 O O . LYS A 1 312 ? 26.065 -11.191 10.442 1.00 85.25 312 LYS A O 1
ATOM 2424 N N . LYS A 1 313 ? 24.858 -9.463 9.625 1.00 85.88 313 LYS A N 1
ATOM 2425 C CA . LYS A 1 313 ? 24.616 -8.741 10.886 1.00 85.88 313 LYS A CA 1
ATOM 2426 C C . LYS A 1 313 ? 23.131 -8.809 11.230 1.00 85.88 313 LYS A C 1
ATOM 2428 O O . LYS A 1 313 ? 22.308 -8.852 10.324 1.00 85.88 313 LYS A O 1
ATOM 2433 N N . THR A 1 314 ? 22.811 -8.791 12.519 1.00 86.75 314 THR A N 1
ATOM 2434 C CA . THR A 1 314 ? 21.426 -8.777 13.004 1.00 86.75 314 THR A CA 1
ATOM 2435 C C . THR A 1 314 ? 21.175 -7.493 13.776 1.00 86.75 314 THR A C 1
ATOM 2437 O O . THR A 1 314 ? 21.976 -7.127 14.642 1.00 86.75 314 THR A O 1
ATOM 2440 N N . TYR A 1 315 ? 20.082 -6.822 13.440 1.00 89.38 315 TYR A N 1
ATOM 2441 C CA . TYR A 1 315 ? 19.643 -5.550 13.994 1.00 89.38 315 TYR A CA 1
ATOM 2442 C C . TYR A 1 315 ? 18.364 -5.759 14.814 1.00 89.38 315 TYR A C 1
ATOM 2444 O O . TYR A 1 315 ? 17.677 -6.768 14.677 1.00 89.38 315 TYR A O 1
ATOM 2452 N N . SER A 1 316 ? 18.076 -4.828 15.715 1.00 85.56 316 SER A N 1
ATOM 2453 C CA . SER A 1 316 ? 16.798 -4.742 16.422 1.00 85.56 316 SER A CA 1
ATOM 2454 C C . SER A 1 316 ? 16.089 -3.489 15.942 1.00 85.56 316 SER A C 1
ATOM 2456 O O . SER A 1 316 ? 16.742 -2.446 15.845 1.00 85.56 316 SER A O 1
ATOM 2458 N N . GLU A 1 317 ? 14.794 -3.600 15.681 1.00 84.69 317 GLU A N 1
ATOM 2459 C CA . GLU A 1 317 ? 13.928 -2.464 15.385 1.00 84.69 317 GLU A CA 1
ATOM 2460 C C . GLU A 1 317 ? 14.088 -1.353 16.453 1.00 84.69 317 GLU A C 1
ATOM 2462 O O . GLU A 1 317 ? 14.195 -1.659 17.652 1.00 84.69 317 GLU A O 1
ATOM 2467 N N . PRO A 1 318 ? 14.204 -0.071 16.060 1.00 84.19 318 PRO A N 1
ATOM 2468 C CA . PRO A 1 318 ? 14.218 1.033 17.012 1.00 84.19 318 PRO A CA 1
ATOM 2469 C C . PRO A 1 318 ? 12.836 1.245 17.642 1.00 84.19 318 PRO A C 1
ATOM 2471 O O . PRO A 1 318 ? 11.809 1.012 17.026 1.00 84.19 318 PRO A O 1
ATOM 2474 N N . LEU A 1 319 ? 12.783 1.793 18.858 1.00 77.94 319 LEU A N 1
ATOM 2475 C CA . LEU A 1 319 ? 11.511 2.281 19.404 1.00 77.94 319 LEU A CA 1
ATOM 2476 C C . LEU A 1 319 ? 11.062 3.539 18.639 1.00 77.94 319 LEU A C 1
ATOM 2478 O O . LEU A 1 319 ? 11.895 4.382 18.298 1.00 77.94 319 LEU A O 1
ATOM 2482 N N . ALA A 1 320 ? 9.750 3.777 18.522 1.00 69.12 320 ALA A N 1
ATOM 2483 C CA . ALA A 1 320 ? 9.187 5.010 17.941 1.00 69.12 320 ALA A CA 1
ATOM 2484 C C . ALA A 1 320 ? 9.706 6.327 18.579 1.00 69.12 320 ALA A C 1
ATOM 2486 O O . ALA A 1 320 ? 9.588 7.405 17.996 1.00 69.12 320 ALA A O 1
ATOM 2487 N N . LEU A 1 321 ? 10.306 6.257 19.776 1.00 74.25 321 LEU A N 1
ATOM 2488 C CA . LEU A 1 321 ? 10.956 7.384 20.458 1.00 74.25 321 LEU A CA 1
ATOM 2489 C C . LEU A 1 321 ? 12.428 7.618 20.052 1.00 74.25 321 LEU A C 1
ATOM 2491 O O . LEU A 1 321 ? 12.959 8.699 20.313 1.00 74.25 321 LEU A O 1
ATOM 2495 N N . GLU A 1 322 ? 13.097 6.612 19.484 1.00 76.06 322 GLU A N 1
ATOM 2496 C CA . GLU A 1 322 ? 14.510 6.648 19.074 1.00 76.06 322 GLU A CA 1
ATOM 2497 C C . GLU A 1 322 ? 14.674 7.056 17.599 1.00 76.06 322 GLU A C 1
ATOM 2499 O O . GLU A 1 322 ? 15.656 7.719 17.257 1.00 76.06 322 GLU A O 1
ATOM 2504 N N . GLY A 1 323 ? 13.671 6.766 16.762 1.00 72.62 323 GLY A N 1
ATOM 2505 C CA . GLY A 1 323 ? 13.642 7.112 15.337 1.00 72.62 323 GLY A CA 1
ATOM 2506 C C . GLY A 1 323 ? 14.399 6.115 14.443 1.00 72.62 323 GLY A C 1
ATOM 2507 O O . GLY A 1 323 ? 14.906 5.114 14.942 1.00 72.62 323 GLY A O 1
ATOM 2508 N N . PRO A 1 324 ? 14.479 6.366 13.121 1.00 83.56 324 PRO A N 1
ATOM 2509 C CA . PRO A 1 324 ? 15.014 5.399 12.161 1.00 83.56 324 PRO A CA 1
ATOM 2510 C C . PRO A 1 324 ? 16.468 4.985 12.424 1.00 83.56 324 PRO A C 1
ATOM 2512 O O . PRO A 1 324 ? 17.346 5.831 12.625 1.00 83.56 324 PRO A O 1
ATOM 2515 N N . LEU A 1 325 ? 16.739 3.682 12.350 1.00 87.62 325 LEU A N 1
ATOM 2516 C CA . LEU A 1 325 ? 18.065 3.096 12.529 1.00 87.62 325 LEU A CA 1
ATOM 2517 C C . LEU A 1 325 ? 18.813 3.041 11.186 1.00 87.62 325 LEU A C 1
ATOM 2519 O O . LEU A 1 325 ? 18.344 2.432 10.228 1.00 87.62 325 LEU A O 1
ATOM 2523 N N . LEU A 1 326 ? 20.004 3.648 11.118 1.00 87.81 326 LEU A N 1
ATOM 2524 C CA . LEU A 1 326 ? 20.841 3.635 9.911 1.00 87.81 326 LEU A CA 1
ATOM 2525 C C . LEU A 1 326 ? 21.732 2.384 9.837 1.00 87.81 326 LEU A C 1
ATOM 2527 O O . LEU A 1 326 ? 22.545 2.124 10.730 1.00 87.81 326 LEU A O 1
ATOM 2531 N N . ILE A 1 327 ? 21.622 1.650 8.731 1.00 90.56 327 ILE A N 1
ATOM 2532 C CA . ILE A 1 327 ? 22.399 0.454 8.401 1.00 90.56 327 ILE A CA 1
ATOM 2533 C C . ILE A 1 327 ? 23.353 0.783 7.240 1.00 90.56 327 ILE A C 1
ATOM 2535 O O . ILE A 1 327 ? 22.943 0.844 6.083 1.00 90.56 327 ILE A O 1
ATOM 2539 N N . THR A 1 328 ? 24.637 0.985 7.549 1.00 90.62 328 THR A N 1
ATOM 2540 C CA . THR A 1 328 ? 25.671 1.357 6.563 1.00 90.62 328 THR A CA 1
ATOM 2541 C C . THR A 1 328 ? 26.291 0.152 5.848 1.00 90.62 328 THR A C 1
ATOM 2543 O O . THR A 1 328 ? 26.839 -0.760 6.484 1.00 90.62 328 THR A O 1
ATOM 2546 N N . PHE A 1 329 ? 26.315 0.203 4.516 1.00 93.19 329 PHE A N 1
ATOM 2547 C CA . PHE A 1 329 ? 26.949 -0.772 3.627 1.00 93.19 329 PHE A CA 1
ATOM 2548 C C . PHE A 1 329 ? 28.160 -0.146 2.925 1.00 93.19 329 PHE A C 1
ATOM 2550 O O . PHE A 1 329 ? 28.049 0.897 2.283 1.00 93.19 329 PHE A O 1
ATOM 2557 N N . PHE A 1 330 ? 29.329 -0.786 3.028 1.00 92.06 330 PHE A N 1
ATOM 2558 C CA . PHE A 1 330 ? 30.571 -0.319 2.409 1.00 92.06 330 PHE A CA 1
ATOM 2559 C C . PHE A 1 330 ? 30.835 -1.060 1.096 1.00 92.06 330 PHE A C 1
ATOM 2561 O O . PHE A 1 330 ? 30.789 -2.293 1.046 1.00 92.06 330 PHE A O 1
ATOM 2568 N N . VAL A 1 331 ? 31.185 -0.317 0.050 1.00 92.38 331 VAL A N 1
ATOM 2569 C CA . VAL A 1 331 ? 31.478 -0.825 -1.295 1.00 92.38 331 VAL A CA 1
ATOM 2570 C C . VAL A 1 331 ? 32.885 -0.392 -1.708 1.00 92.38 331 VAL A C 1
ATOM 2572 O O . VAL A 1 331 ? 33.327 0.721 -1.424 1.00 92.38 331 VAL A O 1
ATOM 2575 N N . ARG A 1 332 ? 33.619 -1.299 -2.355 1.00 90.38 332 ARG A N 1
ATOM 2576 C CA . ARG A 1 332 ? 34.992 -1.096 -2.824 1.00 90.38 332 ARG A CA 1
ATOM 2577 C C . ARG A 1 332 ? 35.063 -1.268 -4.336 1.00 90.38 332 ARG A C 1
ATOM 2579 O O . ARG A 1 332 ? 34.631 -2.287 -4.871 1.00 90.38 332 ARG A O 1
ATOM 2586 N N . ARG A 1 333 ? 35.696 -0.303 -4.995 1.00 91.19 333 ARG A N 1
ATOM 2587 C CA . ARG A 1 333 ? 36.098 -0.343 -6.400 1.00 91.19 333 ARG A CA 1
ATOM 2588 C C . ARG A 1 333 ? 37.557 -0.798 -6.454 1.00 91.19 333 ARG A C 1
ATOM 2590 O O . ARG A 1 333 ? 38.440 -0.134 -5.914 1.00 91.19 333 ARG A O 1
ATOM 2597 N N . VAL A 1 334 ? 37.806 -1.972 -7.025 1.00 86.06 334 VAL A N 1
ATOM 2598 C CA . VAL A 1 334 ? 39.134 -2.608 -7.085 1.00 86.06 334 VAL A CA 1
ATOM 2599 C C . VAL A 1 334 ? 39.648 -2.729 -8.518 1.00 86.06 334 VAL A C 1
ATOM 2601 O O . VAL A 1 334 ? 38.900 -2.553 -9.471 1.00 86.06 334 VAL A O 1
ATOM 2604 N N . LYS A 1 335 ? 40.942 -3.040 -8.664 1.00 80.81 335 LYS A N 1
ATOM 2605 C CA . LYS A 1 335 ? 41.719 -3.094 -9.919 1.00 80.81 335 LYS A CA 1
ATOM 2606 C C . LYS A 1 335 ? 41.914 -1.758 -10.659 1.00 80.81 335 LYS A C 1
ATOM 2608 O O . LYS A 1 335 ? 43.034 -1.510 -11.086 1.00 80.81 335 LYS A O 1
ATOM 2613 N N . GLY A 1 336 ? 40.902 -0.897 -10.748 1.00 76.50 336 GLY A N 1
ATOM 2614 C CA . GLY A 1 336 ? 40.965 0.394 -11.445 1.00 76.50 336 GLY A CA 1
ATOM 2615 C C . GLY A 1 336 ? 40.123 1.476 -10.769 1.00 76.50 336 GLY A C 1
ATOM 2616 O O . GLY A 1 336 ? 39.213 1.171 -10.000 1.00 76.50 336 GLY A O 1
ATOM 2617 N N . THR A 1 337 ? 40.452 2.742 -11.024 1.00 84.00 337 THR A N 1
ATOM 2618 C CA . THR A 1 337 ? 39.786 3.923 -10.433 1.00 84.00 337 THR A CA 1
ATOM 2619 C C . THR A 1 337 ? 39.534 5.035 -11.458 1.00 84.00 337 THR A C 1
ATOM 2621 O O . THR A 1 337 ? 39.352 6.184 -11.068 1.00 84.00 337 THR A O 1
ATOM 2624 N N . PHE A 1 338 ? 39.594 4.725 -12.758 1.00 73.75 338 PHE A N 1
ATOM 2625 C CA . PHE A 1 338 ? 39.556 5.722 -13.830 1.00 73.75 338 PHE A CA 1
ATOM 2626 C C . PHE A 1 338 ? 38.114 6.054 -14.247 1.00 73.75 338 PHE A C 1
ATOM 2628 O O . PHE A 1 338 ? 37.324 5.158 -14.550 1.00 73.75 338 PHE A O 1
ATOM 2635 N N . GLY A 1 339 ? 37.760 7.336 -14.266 1.00 72.62 339 GLY A N 1
ATOM 2636 C CA . GLY A 1 339 ? 36.404 7.818 -14.533 1.00 72.62 339 GLY A CA 1
ATOM 2637 C C . GLY A 1 339 ? 35.462 7.691 -13.329 1.00 72.62 339 GLY A C 1
ATOM 2638 O O . GLY A 1 339 ? 35.670 6.876 -12.430 1.00 72.62 339 GLY A O 1
ATOM 2639 N N . GLU A 1 340 ? 34.413 8.509 -13.317 1.00 85.19 340 GLU A N 1
ATOM 2640 C CA . GLU A 1 340 ? 33.313 8.430 -12.350 1.00 85.19 340 GLU A CA 1
ATOM 2641 C C . GLU A 1 340 ? 32.387 7.254 -12.692 1.00 85.19 340 GLU A C 1
ATOM 2643 O O . GLU A 1 340 ? 32.090 7.025 -13.867 1.00 85.19 340 GLU A O 1
ATOM 2648 N N . ILE A 1 341 ? 31.941 6.508 -11.677 1.00 89.12 341 ILE A N 1
ATOM 2649 C CA . ILE A 1 341 ? 31.032 5.366 -11.853 1.00 89.12 341 ILE A CA 1
ATOM 2650 C C . ILE A 1 341 ? 29.810 5.483 -10.944 1.00 89.12 341 ILE A C 1
ATOM 2652 O O . ILE A 1 341 ? 29.911 5.943 -9.804 1.00 89.12 341 ILE A O 1
ATOM 2656 N N . MET A 1 342 ? 28.655 5.041 -11.438 1.00 90.06 342 MET A N 1
ATOM 2657 C CA . MET A 1 342 ? 27.386 5.057 -10.709 1.00 90.06 342 MET A CA 1
ATOM 2658 C C . MET A 1 342 ? 26.937 3.623 -10.443 1.00 90.06 342 MET A C 1
ATOM 2660 O O . MET A 1 342 ? 26.747 2.848 -11.377 1.00 90.06 342 MET A O 1
ATOM 2664 N N . VAL A 1 343 ? 26.803 3.262 -9.170 1.00 91.75 343 VAL A N 1
ATOM 2665 C CA . VAL A 1 343 ? 26.481 1.907 -8.712 1.00 91.75 343 VAL A CA 1
ATOM 2666 C C . VAL A 1 343 ? 25.041 1.882 -8.216 1.00 91.75 343 VAL A C 1
ATOM 2668 O O . VAL A 1 343 ? 24.682 2.658 -7.330 1.00 91.75 343 VAL A O 1
ATOM 2671 N N . TYR A 1 344 ? 24.236 0.976 -8.761 1.00 92.75 344 TYR A N 1
ATOM 2672 C CA . TYR A 1 344 ? 22.838 0.770 -8.386 1.00 92.75 344 TYR A CA 1
ATOM 2673 C C . TYR A 1 344 ? 22.711 -0.418 -7.429 1.00 92.75 344 TYR A C 1
ATOM 2675 O O . TYR A 1 344 ? 23.392 -1.436 -7.599 1.00 92.75 344 TYR A O 1
ATOM 2683 N N . TRP A 1 345 ? 21.831 -0.302 -6.438 1.00 93.88 345 TRP A N 1
ATOM 2684 C CA . TRP A 1 345 ? 21.578 -1.330 -5.430 1.00 93.88 345 TRP A CA 1
ATOM 2685 C C . TRP A 1 345 ? 20.080 -1.539 -5.188 1.00 93.88 345 TRP A C 1
ATOM 2687 O O . TRP A 1 345 ? 19.269 -0.632 -5.383 1.00 93.88 345 TRP A O 1
ATOM 2697 N N . GLU A 1 346 ? 19.736 -2.744 -4.744 1.00 91.62 346 GLU A N 1
ATOM 2698 C CA . GLU A 1 346 ? 18.370 -3.204 -4.485 1.00 91.62 346 GLU A CA 1
ATOM 2699 C C . GLU A 1 346 ? 18.347 -4.088 -3.227 1.00 91.62 346 GLU A C 1
ATOM 2701 O O . GLU A 1 346 ? 19.272 -4.870 -2.983 1.00 91.62 346 GLU A O 1
ATOM 2706 N N . LEU A 1 347 ? 17.306 -3.925 -2.413 1.00 92.12 347 LEU A N 1
ATOM 2707 C CA . LEU A 1 347 ? 16.994 -4.713 -1.224 1.00 92.12 347 LEU A CA 1
ATOM 2708 C C . LEU A 1 347 ? 15.831 -5.655 -1.551 1.00 92.12 347 LEU A C 1
ATOM 2710 O O . LEU A 1 347 ? 14.835 -5.243 -2.141 1.00 92.12 347 LEU A O 1
ATOM 2714 N N . SER A 1 348 ? 15.957 -6.920 -1.160 1.00 86.69 348 SER A N 1
ATOM 2715 C CA . SER A 1 348 ? 14.942 -7.959 -1.366 1.00 86.69 348 SER A CA 1
ATOM 2716 C C . SER A 1 348 ? 14.826 -8.867 -0.139 1.00 86.69 348 SER A C 1
ATOM 2718 O O . SER A 1 348 ? 15.795 -9.052 0.598 1.00 86.69 348 SER A O 1
ATOM 2720 N N . SER A 1 349 ? 13.639 -9.429 0.080 1.00 86.62 349 SER A N 1
ATOM 2721 C CA . SER A 1 349 ? 13.310 -10.332 1.190 1.00 86.62 349 SER A CA 1
ATOM 2722 C C . SER A 1 349 ? 12.390 -11.457 0.696 1.00 86.62 349 SER A C 1
ATOM 2724 O O . SER A 1 349 ? 11.816 -11.359 -0.391 1.00 86.62 349 SER A O 1
ATOM 2726 N N . GLU A 1 350 ? 12.254 -12.535 1.475 1.00 79.31 350 GLU A N 1
ATOM 2727 C CA . GLU A 1 350 ? 11.127 -13.482 1.328 1.00 79.31 350 GLU A CA 1
ATOM 2728 C C . GLU A 1 350 ? 9.862 -12.989 2.061 1.00 79.31 350 GLU A C 1
ATOM 2730 O O . GLU A 1 350 ? 8.772 -13.519 1.836 1.00 79.31 350 GLU A O 1
ATOM 2735 N N . PHE A 1 351 ? 10.025 -11.985 2.923 1.00 77.88 351 PHE A N 1
ATOM 2736 C CA . PHE A 1 351 ? 8.981 -11.291 3.672 1.00 77.88 351 PHE A CA 1
ATOM 2737 C C . PHE A 1 351 ? 8.569 -9.994 2.958 1.00 77.88 351 PHE A C 1
ATOM 2739 O O . PHE A 1 351 ? 9.101 -9.688 1.884 1.00 77.88 351 PHE A O 1
ATOM 2746 N N . ASP A 1 352 ? 7.599 -9.258 3.508 1.00 72.12 352 ASP A N 1
ATOM 2747 C CA . ASP A 1 352 ? 7.293 -7.932 2.961 1.00 72.12 352 ASP A CA 1
ATOM 2748 C C . ASP A 1 352 ? 8.426 -6.943 3.294 1.00 72.12 352 ASP A C 1
ATOM 2750 O O . ASP A 1 352 ? 9.298 -7.248 4.101 1.00 72.12 352 ASP A O 1
ATOM 2754 N N . ILE A 1 353 ? 8.477 -5.819 2.580 1.00 80.06 353 ILE A N 1
ATOM 2755 C CA . ILE A 1 353 ? 9.502 -4.768 2.770 1.00 80.06 353 ILE A CA 1
ATOM 2756 C C . ILE A 1 353 ? 8.902 -3.353 2.735 1.00 80.06 353 ILE A C 1
ATOM 2758 O O . ILE A 1 353 ? 9.615 -2.354 2.565 1.00 80.06 353 ILE A O 1
ATOM 2762 N N . THR A 1 354 ? 7.570 -3.266 2.729 1.00 66.62 354 THR A N 1
ATOM 2763 C CA . THR A 1 354 ? 6.827 -2.009 2.654 1.00 66.62 354 THR A CA 1
ATOM 2764 C C . THR A 1 354 ? 6.422 -1.543 4.045 1.00 66.62 354 THR A C 1
ATOM 2766 O O . THR A 1 354 ? 5.607 -2.192 4.684 1.00 66.62 354 THR A O 1
ATOM 2769 N N . GLU A 1 355 ? 6.886 -0.337 4.389 1.00 71.44 355 GLU A N 1
ATOM 2770 C CA . GLU A 1 355 ? 6.790 0.368 5.684 1.00 71.44 355 GLU A CA 1
ATOM 2771 C C . GLU A 1 355 ? 7.989 0.167 6.633 1.00 71.44 355 GLU A C 1
ATOM 2773 O O . GLU A 1 355 ? 8.387 1.145 7.264 1.00 71.44 355 GLU A O 1
ATOM 2778 N N . ASP A 1 356 ? 8.697 -0.963 6.596 1.00 82.38 356 ASP A N 1
ATOM 2779 C CA . ASP A 1 356 ? 9.896 -1.222 7.415 1.00 82.38 356 ASP A CA 1
ATOM 2780 C C . ASP A 1 356 ? 11.176 -0.507 6.909 1.00 82.38 356 ASP A C 1
ATOM 2782 O O . ASP A 1 356 ? 12.067 -0.177 7.702 1.00 82.38 356 ASP A O 1
ATOM 2786 N N . PHE A 1 357 ? 11.266 -0.136 5.618 1.00 88.06 357 PHE A N 1
ATOM 2787 C CA . PHE A 1 357 ? 12.409 0.619 5.065 1.00 88.06 357 PHE A CA 1
ATOM 2788 C C . PHE A 1 357 ? 12.037 1.884 4.279 1.00 88.06 357 PHE A C 1
ATOM 2790 O O . PHE A 1 357 ? 11.176 1.884 3.402 1.00 88.06 357 PHE A O 1
ATOM 2797 N N . LEU A 1 358 ? 12.796 2.968 4.498 1.00 81.94 358 LEU A N 1
ATOM 2798 C CA . LEU A 1 358 ? 12.585 4.256 3.805 1.00 81.94 358 LEU A CA 1
ATOM 2799 C C . LEU A 1 358 ? 13.008 4.254 2.319 1.00 81.94 358 LEU A C 1
ATOM 2801 O O . LEU A 1 358 ? 12.531 5.083 1.545 1.00 81.94 358 LEU A O 1
ATOM 2805 N N . SER A 1 359 ? 13.906 3.343 1.930 1.00 80.88 359 SER A N 1
ATOM 2806 C CA . SER A 1 359 ? 14.374 3.159 0.550 1.00 80.88 359 SER A CA 1
ATOM 2807 C C . SER A 1 359 ? 14.751 1.696 0.314 1.00 80.88 359 SER A C 1
ATOM 2809 O O . SER A 1 359 ? 15.670 1.193 0.958 1.00 80.88 359 SER A O 1
ATOM 2811 N N . THR A 1 360 ? 14.093 1.038 -0.641 1.00 86.00 360 THR A N 1
ATOM 2812 C CA . THR A 1 360 ? 14.347 -0.367 -1.023 1.00 86.00 360 THR A CA 1
ATOM 2813 C C . THR A 1 360 ? 15.264 -0.510 -2.242 1.00 86.00 360 THR A C 1
ATOM 2815 O O . THR A 1 360 ? 15.796 -1.582 -2.503 1.00 86.00 360 THR A O 1
ATOM 2818 N N . SER A 1 361 ? 15.505 0.570 -2.985 1.00 90.56 361 SER A N 1
ATOM 2819 C CA . SER A 1 361 ? 16.500 0.629 -4.058 1.00 90.56 361 SER A CA 1
ATOM 2820 C C . SER A 1 361 ? 17.096 2.031 -4.163 1.00 90.56 361 SER A C 1
ATOM 2822 O O . SER A 1 361 ? 16.537 3.008 -3.652 1.00 90.56 361 SER A O 1
ATOM 2824 N N . GLY A 1 362 ? 18.249 2.147 -4.819 1.00 88.88 362 GLY A N 1
ATOM 2825 C CA . GLY A 1 362 ? 18.905 3.433 -5.018 1.00 88.88 362 GLY A CA 1
ATOM 2826 C C . GLY A 1 362 ? 20.188 3.347 -5.833 1.00 88.88 362 GLY A C 1
ATOM 2827 O O . GLY A 1 362 ? 20.547 2.305 -6.379 1.00 88.88 362 GLY A O 1
ATOM 2828 N N . PHE A 1 363 ? 20.897 4.472 -5.903 1.00 91.38 363 PHE A N 1
ATOM 2829 C CA . PHE A 1 363 ? 22.200 4.573 -6.550 1.00 91.38 363 PHE A CA 1
ATOM 2830 C C . PHE A 1 363 ? 23.156 5.435 -5.722 1.00 91.38 363 PHE A C 1
ATOM 2832 O O . PHE A 1 363 ? 22.728 6.299 -4.954 1.00 91.38 363 PHE A O 1
ATOM 2839 N N . PHE A 1 364 ? 24.457 5.216 -5.891 1.00 91.81 364 PHE A N 1
ATOM 2840 C CA . PHE A 1 364 ? 25.508 6.089 -5.368 1.00 91.81 364 PHE A CA 1
ATOM 2841 C C . PHE A 1 364 ? 26.654 6.208 -6.378 1.00 91.81 364 PHE A C 1
ATOM 2843 O O . PHE A 1 364 ? 26.889 5.318 -7.195 1.00 91.81 364 PHE A O 1
ATOM 2850 N N . THR A 1 365 ? 27.374 7.324 -6.329 1.00 88.31 365 THR A N 1
ATOM 2851 C CA . THR A 1 365 ? 28.496 7.625 -7.227 1.00 88.31 365 THR A CA 1
ATOM 2852 C C . THR A 1 365 ? 29.829 7.392 -6.525 1.00 88.31 365 THR A C 1
ATOM 2854 O O . THR A 1 365 ? 30.019 7.877 -5.410 1.00 88.31 365 THR A O 1
ATOM 2857 N N . ILE A 1 366 ? 30.767 6.712 -7.186 1.00 89.75 366 ILE A N 1
ATOM 2858 C CA . ILE A 1 366 ? 32.182 6.667 -6.790 1.00 89.75 366 ILE A CA 1
ATOM 2859 C C . ILE A 1 366 ? 32.940 7.592 -7.745 1.00 89.75 366 ILE A C 1
ATOM 2861 O O . ILE A 1 366 ? 32.956 7.345 -8.956 1.00 89.75 366 ILE A O 1
ATOM 2865 N N . ALA A 1 367 ? 33.532 8.664 -7.217 1.00 86.81 367 ALA A N 1
ATOM 2866 C CA . ALA A 1 367 ? 34.173 9.685 -8.040 1.00 86.81 367 ALA A CA 1
ATOM 2867 C C . ALA A 1 367 ? 35.434 9.160 -8.758 1.00 86.81 367 ALA A C 1
ATOM 2869 O O . ALA A 1 367 ? 36.018 8.135 -8.388 1.00 86.81 367 ALA A O 1
ATOM 2870 N N . ASP A 1 368 ? 35.878 9.884 -9.788 1.00 86.38 368 ASP A N 1
ATOM 2871 C CA . ASP A 1 368 ? 37.162 9.620 -10.446 1.00 86.38 368 ASP A CA 1
ATOM 2872 C C . ASP A 1 368 ? 38.319 9.666 -9.428 1.00 86.38 368 ASP A C 1
ATOM 2874 O O . ASP A 1 368 ? 38.456 10.615 -8.653 1.00 86.38 368 ASP A O 1
ATOM 2878 N N . GLY A 1 369 ? 39.136 8.610 -9.399 1.00 82.44 369 GLY A N 1
ATOM 2879 C CA . GLY A 1 369 ? 40.207 8.427 -8.416 1.00 82.44 369 GLY A CA 1
ATOM 2880 C C . GLY A 1 369 ? 39.785 7.887 -7.038 1.00 82.44 369 GLY A C 1
ATOM 2881 O O . GLY A 1 369 ? 40.667 7.551 -6.243 1.00 82.44 369 GLY A O 1
ATOM 2882 N N . GLU A 1 370 ? 38.490 7.744 -6.735 1.00 85.00 370 GLU A N 1
ATOM 2883 C CA . GLU A 1 370 ? 38.022 7.116 -5.490 1.00 85.00 370 GLU A CA 1
ATOM 2884 C C . GLU A 1 370 ? 37.890 5.587 -5.617 1.00 85.00 370 GLU A C 1
ATOM 2886 O O . GLU A 1 370 ? 37.605 5.040 -6.685 1.00 85.00 370 GLU A O 1
ATOM 2891 N N . SER A 1 371 ? 38.127 4.880 -4.503 1.00 86.12 371 SER A N 1
ATOM 2892 C CA . SER A 1 371 ? 38.142 3.404 -4.438 1.00 86.12 371 SER A CA 1
ATOM 2893 C C . SER A 1 371 ? 37.236 2.798 -3.358 1.00 86.12 371 SER A C 1
ATOM 2895 O O . SER A 1 371 ? 37.041 1.582 -3.329 1.00 86.12 371 SER A O 1
ATOM 2897 N N . GLU A 1 372 ? 36.654 3.619 -2.482 1.00 87.94 372 GLU A N 1
ATOM 2898 C CA . GLU A 1 372 ? 35.758 3.194 -1.403 1.00 87.94 372 GLU A CA 1
ATOM 2899 C C . GLU A 1 372 ? 34.577 4.167 -1.322 1.00 87.94 372 GLU A C 1
ATOM 2901 O O . GLU A 1 372 ? 34.775 5.376 -1.413 1.00 87.94 372 GLU A O 1
ATOM 2906 N N . ALA A 1 373 ? 33.365 3.642 -1.146 1.00 90.50 373 ALA A N 1
ATOM 2907 C CA . ALA A 1 373 ? 32.141 4.413 -0.941 1.00 90.50 373 ALA A CA 1
ATOM 2908 C C . ALA A 1 373 ? 31.208 3.678 0.037 1.00 90.50 373 ALA A C 1
ATOM 2910 O O . ALA A 1 373 ? 31.413 2.499 0.346 1.00 90.50 373 ALA A O 1
ATOM 2911 N N . SER A 1 374 ? 30.176 4.360 0.525 1.00 90.50 374 SER A N 1
ATOM 2912 C CA . SER A 1 374 ? 29.169 3.775 1.413 1.00 90.50 374 SER A CA 1
ATOM 2913 C C . SER A 1 374 ? 27.782 4.344 1.149 1.00 90.50 374 SER A C 1
ATOM 2915 O O . SER A 1 374 ? 27.657 5.515 0.793 1.00 90.50 374 SER A O 1
ATOM 2917 N N . PHE A 1 375 ? 26.754 3.533 1.385 1.00 91.44 375 PHE A N 1
ATOM 2918 C CA . PHE A 1 375 ? 25.354 3.954 1.392 1.00 91.44 375 PHE A CA 1
ATOM 2919 C C . PHE A 1 375 ? 24.647 3.426 2.645 1.00 91.44 375 PHE A C 1
ATOM 2921 O O . PHE A 1 375 ? 25.072 2.423 3.224 1.00 91.44 375 PHE A O 1
ATOM 2928 N N . ASP A 1 376 ? 23.578 4.108 3.051 1.00 90.25 376 ASP A N 1
ATOM 2929 C CA . ASP A 1 376 ? 22.814 3.799 4.258 1.00 90.25 376 ASP A CA 1
ATOM 2930 C C . ASP A 1 376 ? 21.382 3.381 3.901 1.00 90.25 376 ASP A C 1
ATOM 2932 O O . ASP A 1 376 ? 20.694 4.064 3.138 1.00 90.25 376 ASP A O 1
ATOM 2936 N N . VAL A 1 377 ? 20.924 2.279 4.494 1.00 90.25 377 VAL A N 1
ATOM 2937 C CA . VAL A 1 377 ? 19.518 1.852 4.494 1.00 90.25 377 VAL A CA 1
ATOM 2938 C C . VAL A 1 377 ? 18.908 2.214 5.848 1.00 90.25 377 VAL A C 1
ATOM 2940 O O . VAL A 1 377 ? 19.560 2.053 6.878 1.00 90.25 377 VAL A O 1
ATOM 2943 N N . HIS A 1 378 ? 17.682 2.734 5.859 1.00 89.69 378 HIS A N 1
ATOM 2944 C CA . HIS A 1 378 ? 17.016 3.208 7.075 1.00 89.69 378 HIS A CA 1
ATOM 2945 C C . HIS A 1 378 ? 15.913 2.224 7.469 1.00 89.69 378 HIS A C 1
ATOM 2947 O O . HIS A 1 378 ? 14.917 2.152 6.750 1.00 89.69 378 HIS A O 1
ATOM 2953 N N . LEU A 1 379 ? 16.099 1.512 8.583 1.00 89.56 379 LEU A N 1
ATOM 2954 C CA . LEU A 1 379 ? 15.071 0.687 9.228 1.00 89.56 379 LEU A CA 1
ATOM 2955 C C . LEU A 1 379 ? 14.162 1.601 10.062 1.00 89.56 379 LEU A C 1
ATOM 2957 O O . LEU A 1 379 ? 14.660 2.397 10.871 1.00 89.56 379 LEU A O 1
ATOM 2961 N N . LEU A 1 380 ? 12.859 1.536 9.822 1.00 86.75 380 LEU A N 1
ATOM 2962 C CA . LEU A 1 380 ? 11.841 2.367 10.458 1.00 86.75 380 LEU A CA 1
ATOM 2963 C C . LEU A 1 380 ? 11.292 1.693 11.738 1.00 86.75 380 LEU A C 1
ATOM 2965 O O . LEU A 1 380 ? 11.495 0.498 11.916 1.00 86.75 380 LEU A O 1
ATOM 2969 N N . PRO A 1 381 ? 10.707 2.469 12.673 1.00 83.62 381 PRO A N 1
ATOM 2970 C CA . PRO A 1 381 ? 9.922 1.943 13.788 1.00 83.62 381 PRO A CA 1
ATOM 2971 C C . PRO A 1 381 ? 8.422 1.909 13.452 1.00 83.62 381 PRO A C 1
ATOM 2973 O O . PRO A 1 381 ? 7.882 2.939 13.023 1.00 83.62 381 PRO A O 1
ATOM 2976 N N . ASP A 1 382 ? 7.737 0.810 13.749 1.00 79.75 382 ASP A N 1
ATOM 2977 C CA . ASP A 1 382 ? 6.283 0.675 13.622 1.00 79.75 382 ASP A CA 1
ATOM 2978 C C . ASP A 1 382 ? 5.617 0.006 14.858 1.00 79.75 382 ASP A C 1
ATOM 2980 O O . ASP A 1 382 ? 5.994 0.320 15.991 1.00 79.75 382 ASP A O 1
ATOM 2984 N N . GLU A 1 383 ? 4.518 -0.733 14.660 1.00 76.62 383 GLU A N 1
ATOM 2985 C CA . GLU A 1 383 ? 3.767 -1.481 15.697 1.00 76.62 383 GLU A CA 1
ATOM 2986 C C . GLU A 1 383 ? 3.249 -2.847 15.146 1.00 76.62 383 GLU A C 1
ATOM 2988 O O . GLU A 1 383 ? 2.248 -3.401 15.632 1.00 76.62 383 GLU A O 1
ATOM 2993 N N . VAL A 1 384 ? 3.849 -3.362 14.063 1.00 75.38 384 VAL A N 1
ATOM 2994 C CA . VAL A 1 384 ? 3.426 -4.553 13.314 1.00 75.38 384 VAL A CA 1
ATOM 2995 C C . VAL A 1 384 ? 4.126 -5.802 13.878 1.00 75.38 384 VAL A C 1
ATOM 2997 O O . VAL A 1 384 ? 5.346 -5.868 13.948 1.00 75.38 384 VAL A O 1
ATOM 3000 N N . PRO A 1 385 ? 3.386 -6.855 14.280 1.00 78.81 385 PRO A N 1
ATOM 3001 C CA . PRO A 1 385 ? 4.003 -8.064 14.830 1.00 78.81 385 PRO A CA 1
ATOM 3002 C C . PRO A 1 385 ? 4.782 -8.881 13.784 1.00 78.81 385 PRO A C 1
ATOM 3004 O O . PRO A 1 385 ? 4.166 -9.553 12.956 1.00 78.81 385 PRO A O 1
ATOM 3007 N N . GLU A 1 386 ? 6.109 -8.934 13.891 1.00 78.88 386 GLU A N 1
ATOM 3008 C CA . GLU A 1 386 ? 7.006 -9.584 12.918 1.00 78.88 386 GLU A CA 1
ATOM 3009 C C . GLU A 1 386 ? 7.820 -10.749 13.514 1.00 78.88 386 GLU A C 1
ATOM 3011 O O . GLU A 1 386 ? 8.052 -10.853 14.725 1.00 78.88 386 GLU A O 1
ATOM 3016 N N . ILE A 1 387 ? 8.262 -11.676 12.658 1.00 83.00 387 ILE A N 1
ATOM 3017 C CA . ILE A 1 387 ? 9.156 -12.783 13.051 1.00 83.00 387 ILE A CA 1
ATOM 3018 C C . ILE A 1 387 ? 10.630 -12.427 12.768 1.00 83.00 387 ILE A C 1
ATOM 3020 O O . ILE A 1 387 ? 10.944 -11.293 12.454 1.00 83.00 387 ILE A O 1
ATOM 3024 N N . GLU A 1 388 ? 11.588 -13.344 12.969 1.00 83.19 388 GLU A N 1
ATOM 3025 C CA . GLU A 1 388 ? 12.990 -13.040 12.619 1.00 83.19 388 GLU A CA 1
ATOM 3026 C C . GLU A 1 388 ? 13.155 -13.080 11.093 1.00 83.19 388 GLU A C 1
ATOM 3028 O O . GLU A 1 388 ? 13.062 -14.160 10.499 1.00 83.19 388 GLU A O 1
ATOM 3033 N N . GLU A 1 389 ? 13.402 -11.917 10.488 1.00 84.56 389 GLU A N 1
ATOM 3034 C CA . GLU A 1 389 ? 13.377 -11.719 9.035 1.00 84.56 389 GLU A CA 1
ATOM 3035 C C . GLU A 1 389 ? 14.781 -11.557 8.434 1.00 84.56 389 GLU A C 1
ATOM 3037 O O . GLU A 1 389 ? 15.664 -10.937 9.033 1.00 84.56 389 GLU A O 1
ATOM 3042 N N . ASP A 1 390 ? 14.994 -12.119 7.239 1.00 87.19 390 ASP A N 1
ATOM 3043 C CA . ASP A 1 390 ? 16.292 -12.208 6.555 1.00 87.19 390 ASP A CA 1
ATOM 3044 C C . ASP A 1 390 ? 16.276 -11.412 5.240 1.00 87.19 390 ASP A C 1
ATOM 3046 O O . ASP A 1 390 ? 15.663 -11.829 4.259 1.00 87.19 390 ASP A O 1
ATOM 3050 N N . TYR A 1 391 ? 17.028 -10.311 5.199 1.00 90.50 391 TYR A N 1
ATOM 3051 C CA . TYR A 1 391 ? 17.073 -9.375 4.075 1.00 90.50 391 TYR A CA 1
ATOM 3052 C C . TYR A 1 391 ? 18.365 -9.513 3.261 1.00 90.50 391 TYR A C 1
ATOM 3054 O O . TYR A 1 391 ? 19.465 -9.678 3.808 1.00 90.50 391 TYR A O 1
ATOM 3062 N N . VAL A 1 392 ? 18.241 -9.385 1.942 1.00 91.00 392 VAL A N 1
ATOM 3063 C CA . VAL A 1 392 ? 19.325 -9.443 0.955 1.00 91.00 392 VAL A CA 1
ATOM 3064 C C . VAL A 1 392 ? 19.527 -8.063 0.344 1.00 91.00 392 VAL A C 1
ATOM 3066 O O . VAL A 1 392 ? 18.579 -7.476 -0.168 1.00 91.00 392 VAL A O 1
ATOM 3069 N N . ILE A 1 393 ? 20.768 -7.572 0.317 1.00 91.50 393 ILE A N 1
ATOM 3070 C CA . ILE A 1 393 ? 21.134 -6.402 -0.492 1.00 91.50 393 ILE A CA 1
ATOM 3071 C C . ILE A 1 393 ? 22.052 -6.830 -1.629 1.00 91.50 393 ILE A C 1
ATOM 3073 O O . ILE A 1 393 ? 23.086 -7.469 -1.405 1.00 91.50 393 ILE A O 1
ATOM 3077 N N . GLN A 1 394 ? 21.685 -6.433 -2.843 1.00 91.81 394 GLN A N 1
ATOM 3078 C CA . GLN A 1 394 ? 22.403 -6.723 -4.073 1.00 91.81 394 GLN A CA 1
ATOM 3079 C C . GLN A 1 394 ? 22.838 -5.433 -4.784 1.00 91.81 394 GLN A C 1
ATOM 3081 O O . GLN A 1 394 ? 22.086 -4.467 -4.873 1.00 91.81 394 GLN A O 1
ATOM 3086 N N . LEU A 1 395 ? 24.055 -5.429 -5.331 1.00 92.31 395 LEU A N 1
ATOM 3087 C CA . LEU A 1 395 ? 24.514 -4.458 -6.324 1.00 92.31 395 LEU A CA 1
ATOM 3088 C C . LEU A 1 395 ? 24.084 -4.962 -7.711 1.00 92.31 395 LEU A C 1
ATOM 3090 O O . LEU A 1 395 ? 24.492 -6.050 -8.128 1.00 92.31 395 LEU A O 1
ATOM 3094 N N . VAL A 1 396 ? 23.230 -4.201 -8.398 1.00 89.19 396 VAL A N 1
ATOM 3095 C CA . VAL A 1 396 ? 22.473 -4.669 -9.576 1.00 89.19 396 VAL A CA 1
ATOM 3096 C C . VAL A 1 396 ? 23.164 -4.306 -10.890 1.00 89.19 396 VAL A C 1
ATOM 3098 O O . VAL A 1 396 ? 23.332 -5.158 -11.761 1.00 89.19 396 VAL A O 1
ATOM 3101 N N . SER A 1 397 ? 23.590 -3.051 -11.033 1.00 89.44 397 SER A N 1
ATOM 3102 C CA . SER A 1 397 ? 24.238 -2.534 -12.244 1.00 89.44 397 SER A CA 1
ATOM 3103 C C . SER A 1 397 ? 25.242 -1.432 -11.917 1.00 89.44 397 SER A C 1
ATOM 3105 O O . SER A 1 397 ? 25.137 -0.764 -10.887 1.00 89.44 397 SER A O 1
ATOM 3107 N N . VAL A 1 398 ? 26.216 -1.232 -12.807 1.00 88.56 398 VAL A N 1
ATOM 3108 C CA . VAL A 1 398 ? 27.183 -0.132 -12.725 1.00 88.56 398 VAL A CA 1
ATOM 3109 C C . VAL A 1 398 ? 27.264 0.578 -14.072 1.00 88.56 398 VAL A C 1
ATOM 3111 O O . VAL A 1 398 ? 27.450 -0.054 -15.109 1.00 88.56 398 VAL A O 1
ATOM 3114 N N . GLU A 1 399 ? 27.128 1.899 -14.048 1.00 85.50 399 GLU A N 1
ATOM 3115 C CA . GLU A 1 399 ? 27.361 2.785 -15.188 1.00 85.50 399 GLU A CA 1
ATOM 3116 C C . GLU A 1 399 ? 28.734 3.464 -15.051 1.00 85.50 399 GLU A C 1
ATOM 3118 O O . GLU A 1 399 ? 29.255 3.616 -13.945 1.00 85.50 399 GLU A O 1
ATOM 3123 N N . GLY A 1 400 ? 29.338 3.874 -16.172 1.00 78.56 400 GLY A N 1
ATOM 3124 C CA . GLY A 1 400 ? 30.686 4.470 -16.202 1.00 78.56 400 GLY A CA 1
ATOM 3125 C C . GLY A 1 400 ? 31.828 3.498 -16.543 1.00 78.56 400 GLY A C 1
ATOM 3126 O O . GLY A 1 400 ? 32.993 3.830 -16.351 1.00 78.56 400 GLY A O 1
ATOM 3127 N N . GLY A 1 401 ? 31.512 2.307 -17.068 1.00 75.81 401 GLY A N 1
ATOM 3128 C CA . GLY A 1 401 ? 32.488 1.364 -17.643 1.00 75.81 401 GLY A CA 1
ATOM 3129 C C . GLY A 1 401 ? 33.102 0.353 -16.669 1.00 75.81 401 GLY A C 1
ATOM 3130 O O . GLY A 1 401 ? 33.883 -0.488 -17.093 1.00 75.81 401 GLY A O 1
ATOM 3131 N N . ALA A 1 402 ? 32.765 0.409 -15.379 1.00 84.38 402 ALA A N 1
ATOM 3132 C CA . ALA A 1 402 ? 33.208 -0.582 -14.398 1.00 84.38 402 ALA A CA 1
ATOM 3133 C C . ALA A 1 402 ? 32.364 -1.868 -14.429 1.00 84.38 402 ALA A C 1
ATOM 3135 O O . ALA A 1 402 ? 31.164 -1.828 -14.701 1.00 84.38 402 ALA A O 1
ATOM 3136 N N . GLU A 1 403 ? 32.979 -3.000 -14.079 1.00 86.69 403 GLU A N 1
ATOM 3137 C CA . GLU A 1 403 ? 32.295 -4.295 -13.942 1.00 86.69 403 GLU A CA 1
ATOM 3138 C C . GLU A 1 403 ? 31.828 -4.561 -12.495 1.00 86.69 403 GLU A C 1
ATOM 3140 O O . GLU A 1 403 ? 32.294 -3.936 -11.541 1.00 86.69 403 GLU A O 1
ATOM 3145 N N . LEU A 1 404 ? 30.929 -5.533 -12.309 1.00 88.62 404 LEU A N 1
ATOM 3146 C CA . LEU A 1 404 ? 30.471 -6.023 -11.000 1.00 88.62 404 LEU A CA 1
ATOM 3147 C C . LEU A 1 404 ? 31.100 -7.380 -10.669 1.00 88.62 404 LEU A C 1
ATOM 3149 O O . LEU A 1 404 ? 31.017 -8.318 -11.463 1.00 88.62 404 LEU A O 1
ATOM 3153 N N . ASP A 1 405 ? 31.661 -7.525 -9.467 1.00 89.12 405 ASP A N 1
ATOM 3154 C CA . ASP A 1 405 ? 32.080 -8.833 -8.955 1.00 89.12 405 ASP A CA 1
ATOM 3155 C C . ASP A 1 405 ? 30.850 -9.637 -8.516 1.00 89.12 405 ASP A C 1
ATOM 3157 O O . ASP A 1 405 ? 30.350 -9.472 -7.403 1.00 89.12 405 ASP A O 1
ATOM 3161 N N . LEU A 1 406 ? 30.375 -10.525 -9.390 1.00 83.00 406 LEU A N 1
ATOM 3162 C CA . LEU A 1 406 ? 29.198 -11.367 -9.153 1.00 83.00 406 LEU A CA 1
ATOM 3163 C C . LEU A 1 406 ? 29.290 -12.230 -7.878 1.00 83.00 406 LEU A C 1
ATOM 3165 O O . LEU A 1 406 ? 28.255 -12.570 -7.313 1.00 83.00 406 LEU A O 1
ATOM 3169 N N . GLU A 1 407 ? 30.490 -12.591 -7.402 1.00 84.00 407 GLU A N 1
ATOM 3170 C CA . GLU A 1 407 ? 30.641 -13.367 -6.157 1.00 84.00 407 GLU A CA 1
ATOM 3171 C C . GLU A 1 407 ? 30.537 -12.494 -4.894 1.00 84.00 407 GLU A C 1
ATOM 3173 O O . GLU A 1 407 ? 30.338 -13.020 -3.797 1.00 84.00 407 GLU A O 1
ATOM 3178 N N . LYS A 1 408 ? 30.680 -11.168 -5.027 1.00 89.31 408 LYS A N 1
ATOM 3179 C CA . LYS A 1 408 ? 30.673 -10.197 -3.915 1.00 89.31 408 LYS A CA 1
ATOM 3180 C C . LYS A 1 408 ? 29.718 -9.021 -4.138 1.00 89.31 408 LYS A C 1
ATOM 3182 O O . LYS A 1 408 ? 29.853 -7.987 -3.481 1.00 89.31 408 LYS A O 1
ATOM 3187 N N . SER A 1 409 ? 28.755 -9.178 -5.040 1.00 89.06 409 SER A N 1
ATOM 3188 C CA . SER A 1 409 ? 27.679 -8.222 -5.302 1.00 89.06 409 SER A CA 1
ATOM 3189 C C . SER A 1 409 ? 26.472 -8.413 -4.382 1.00 89.06 409 SER A C 1
ATOM 3191 O O . SER A 1 409 ? 25.542 -7.626 -4.470 1.00 89.06 409 SER A O 1
ATOM 3193 N N . ILE A 1 410 ? 26.470 -9.425 -3.506 1.00 89.81 410 ILE A N 1
ATOM 3194 C CA . ILE A 1 410 ? 25.347 -9.775 -2.623 1.00 89.81 410 ILE A CA 1
ATOM 3195 C C . ILE A 1 410 ? 25.816 -9.807 -1.162 1.00 89.81 410 ILE A C 1
ATOM 3197 O O . ILE A 1 410 ? 26.875 -10.362 -0.855 1.00 89.81 410 ILE A O 1
ATOM 3201 N N . THR A 1 411 ? 25.014 -9.256 -0.252 1.00 91.56 411 THR A N 1
ATOM 3202 C CA . THR A 1 411 ? 25.175 -9.405 1.200 1.00 91.56 411 THR A CA 1
ATOM 3203 C C . THR A 1 411 ? 23.829 -9.577 1.915 1.00 91.56 411 THR A C 1
ATOM 3205 O O . THR A 1 411 ? 22.775 -9.404 1.312 1.00 91.56 411 THR A O 1
ATOM 3208 N N . TRP A 1 412 ? 23.871 -9.942 3.198 1.00 90.12 412 TRP A N 1
ATOM 3209 C CA . TRP A 1 412 ? 22.718 -10.326 4.015 1.00 90.12 412 TRP A CA 1
ATOM 3210 C C . TRP A 1 412 ? 22.706 -9.564 5.344 1.00 90.12 412 TRP A C 1
ATOM 3212 O O . TRP A 1 412 ? 23.760 -9.362 5.955 1.00 90.12 412 TRP A O 1
ATOM 3222 N N . PHE A 1 413 ? 21.525 -9.239 5.857 1.00 91.75 413 PHE A N 1
ATOM 3223 C CA . PHE A 1 413 ? 21.312 -8.865 7.259 1.00 91.75 413 PHE A CA 1
ATOM 3224 C C . PHE A 1 413 ? 20.008 -9.487 7.782 1.00 91.75 413 PHE A C 1
ATOM 3226 O O . PHE A 1 413 ? 19.285 -10.124 7.023 1.00 91.75 413 PHE A O 1
ATOM 3233 N N . SER A 1 414 ? 19.739 -9.395 9.084 1.00 88.19 414 SER A N 1
ATOM 3234 C CA . SER A 1 414 ? 18.440 -9.789 9.649 1.00 88.19 414 SER A CA 1
ATOM 3235 C C . SER A 1 414 ? 17.935 -8.814 10.704 1.00 88.19 414 SER A C 1
ATOM 3237 O O . SER A 1 414 ? 18.732 -8.070 11.286 1.00 88.19 414 SER A O 1
ATOM 3239 N N . VAL A 1 415 ? 16.629 -8.836 10.958 1.00 88.12 415 VAL A N 1
ATOM 3240 C CA . VAL A 1 415 ? 15.966 -8.089 12.038 1.00 88.12 415 VAL A CA 1
ATOM 3241 C C . VAL A 1 415 ? 15.402 -9.088 13.056 1.00 88.12 415 VAL A C 1
ATOM 3243 O O . VAL A 1 415 ? 14.937 -10.168 12.694 1.00 88.12 415 VAL A O 1
ATOM 3246 N N . TYR A 1 416 ? 15.546 -8.794 14.351 1.00 85.31 416 TYR A N 1
ATOM 3247 C CA . TYR A 1 416 ? 14.990 -9.625 15.424 1.00 85.31 416 TYR A CA 1
ATOM 3248 C C . TYR A 1 416 ? 13.483 -9.412 15.572 1.00 85.31 416 TYR A C 1
ATOM 3250 O O . TYR A 1 416 ? 13.075 -8.275 15.754 1.00 85.31 416 TYR A O 1
ATOM 3258 N N . ALA A 1 417 ? 12.738 -10.515 15.681 1.00 82.06 417 ALA A N 1
ATOM 3259 C CA . ALA A 1 417 ? 11.301 -10.544 15.957 1.00 82.06 417 ALA A CA 1
ATOM 3260 C C . ALA A 1 417 ? 10.830 -9.552 17.048 1.00 82.06 417 ALA A C 1
ATOM 3262 O O . ALA A 1 417 ? 11.326 -9.568 18.187 1.00 82.06 417 ALA A O 1
ATOM 3263 N N . ASN A 1 418 ? 9.815 -8.773 16.690 1.00 80.81 418 ASN A N 1
ATOM 3264 C CA . ASN A 1 418 ? 9.298 -7.571 17.343 1.00 80.81 418 ASN A CA 1
ATOM 3265 C C . ASN A 1 418 ? 7.763 -7.659 17.512 1.00 80.81 418 ASN A C 1
ATOM 3267 O O . ASN A 1 418 ? 7.097 -8.518 16.938 1.00 80.81 418 ASN A O 1
ATOM 3271 N N . ASP A 1 419 ? 7.216 -6.850 18.423 1.00 79.38 419 ASP A N 1
ATOM 3272 C CA . ASP A 1 419 ? 5.772 -6.683 18.670 1.00 79.38 419 ASP A CA 1
ATOM 3273 C C . ASP A 1 419 ? 4.914 -7.941 18.906 1.00 79.38 419 ASP A C 1
ATOM 3275 O O . ASP A 1 419 ? 3.769 -8.067 18.472 1.00 79.38 419 ASP A O 1
ATOM 3279 N N . ASP A 1 420 ? 5.431 -8.857 19.737 1.00 84.69 420 ASP A N 1
ATOM 3280 C CA . ASP A 1 420 ? 4.711 -10.046 20.224 1.00 84.69 420 ASP A CA 1
ATOM 3281 C C . ASP A 1 420 ? 4.112 -10.895 19.061 1.00 84.69 420 ASP A C 1
ATOM 3283 O O . ASP A 1 420 ? 2.896 -11.123 19.013 1.00 84.69 420 ASP A O 1
ATOM 3287 N N . PRO A 1 421 ? 4.925 -11.477 18.150 1.00 81.44 421 PRO A N 1
ATOM 3288 C CA . PRO A 1 421 ? 4.431 -12.158 16.939 1.00 81.44 421 PRO A CA 1
ATOM 3289 C C . PRO A 1 421 ? 3.597 -13.411 17.237 1.00 81.44 421 PRO A C 1
ATOM 3291 O O . PRO A 1 421 ? 2.733 -13.824 16.461 1.00 81.44 421 PRO A O 1
ATOM 3294 N N . HIS A 1 422 ? 3.813 -14.025 18.402 1.00 83.88 422 HIS A N 1
ATOM 3295 C CA . HIS A 1 422 ? 3.013 -15.153 18.880 1.00 83.88 422 HIS A CA 1
ATOM 3296 C C . HIS A 1 422 ? 1.761 -14.729 19.666 1.00 83.88 422 HIS A C 1
ATOM 3298 O O . HIS A 1 422 ? 0.936 -15.587 19.991 1.00 83.88 422 HIS A O 1
ATOM 3304 N N . GLY A 1 423 ? 1.578 -13.434 19.909 1.00 84.50 423 GLY A N 1
ATOM 3305 C CA . GLY A 1 423 ? 0.363 -12.826 20.429 1.00 84.50 423 GLY A CA 1
ATOM 3306 C C . GLY A 1 423 ? 0.215 -12.814 21.950 1.00 84.50 423 GLY A C 1
ATOM 3307 O O . GLY A 1 423 ? 0.745 -13.655 22.689 1.00 84.50 423 GLY A O 1
ATOM 3308 N N . VAL A 1 424 ? -0.595 -11.857 22.403 1.00 89.44 424 VAL A N 1
ATOM 3309 C CA . VAL A 1 424 ? -0.934 -11.600 23.806 1.00 89.44 424 VAL A CA 1
ATOM 3310 C C . VAL A 1 424 ? -2.338 -12.135 24.103 1.00 89.44 424 VAL A C 1
ATOM 3312 O O . VAL A 1 424 ? -3.324 -11.721 23.492 1.00 89.44 424 VAL A O 1
ATOM 3315 N N . PHE A 1 425 ? -2.463 -13.054 25.063 1.00 91.75 425 PHE A N 1
ATOM 3316 C CA . PHE A 1 425 ? -3.723 -13.754 25.346 1.00 91.75 425 PHE A CA 1
ATOM 3317 C C . PHE A 1 425 ? -4.518 -13.121 26.500 1.00 91.75 425 PHE A C 1
ATOM 3319 O O . PHE A 1 425 ? -3.967 -12.836 27.570 1.00 91.75 425 PHE A O 1
ATOM 3326 N N . ALA A 1 426 ? -5.831 -12.952 26.299 1.00 91.06 426 ALA A N 1
ATOM 3327 C CA . ALA A 1 426 ? -6.741 -12.241 27.206 1.00 91.06 426 ALA A CA 1
ATOM 3328 C C . ALA A 1 426 ? -8.125 -12.918 27.362 1.00 91.06 426 ALA A C 1
ATOM 3330 O O . ALA A 1 426 ? -8.657 -13.525 26.429 1.00 91.06 426 ALA A O 1
ATOM 3331 N N . LEU A 1 427 ? -8.737 -12.763 28.545 1.00 89.81 427 LEU A N 1
ATOM 3332 C CA . LEU A 1 427 ? -10.130 -13.109 28.862 1.00 89.81 427 LEU A CA 1
ATOM 3333 C C . LEU A 1 427 ? -10.923 -11.841 29.218 1.00 89.81 427 LEU A C 1
ATOM 3335 O O . LEU A 1 427 ? -10.917 -11.390 30.364 1.00 89.81 427 LEU A O 1
ATOM 3339 N N . TYR A 1 428 ? -11.655 -11.289 28.253 1.00 87.62 428 TYR A N 1
ATOM 3340 C CA . TYR A 1 428 ? -12.572 -10.170 28.495 1.00 87.62 428 TYR A CA 1
ATOM 3341 C C . TYR A 1 428 ? -13.913 -10.662 29.061 1.00 87.62 428 TYR A C 1
ATOM 3343 O O . TYR A 1 428 ? -14.431 -11.681 28.605 1.00 87.62 428 TYR A O 1
ATOM 3351 N N . SER A 1 429 ? -14.466 -9.979 30.071 1.00 82.00 429 SER A N 1
ATOM 3352 C CA . SER A 1 429 ? -15.631 -10.474 30.837 1.00 82.00 429 SER A CA 1
ATOM 3353 C C . SER A 1 429 ? -16.978 -10.309 30.119 1.00 82.00 429 SER A C 1
ATOM 3355 O O . SER A 1 429 ? -17.870 -11.128 30.314 1.00 82.00 429 SER A O 1
ATOM 3357 N N . ASP A 1 430 ? -17.105 -9.299 29.261 1.00 81.38 430 ASP A N 1
ATOM 3358 C CA . ASP A 1 430 ? -18.245 -9.036 28.367 1.00 81.38 430 ASP A CA 1
ATOM 3359 C C . ASP A 1 430 ? -18.455 -10.143 27.316 1.00 81.38 430 ASP A C 1
ATOM 3361 O O . ASP A 1 430 ? -19.584 -10.416 26.911 1.00 81.38 430 ASP A O 1
ATOM 3365 N N . ARG A 1 431 ? -17.376 -10.826 26.908 1.00 82.88 431 ARG A N 1
ATOM 3366 C CA . ARG A 1 431 ? -17.399 -11.904 25.901 1.00 82.88 431 ARG A CA 1
ATOM 3367 C C . ARG A 1 431 ? -17.700 -13.303 26.458 1.00 82.88 431 ARG A C 1
ATOM 3369 O O . ARG A 1 431 ? -17.734 -14.259 25.681 1.00 82.88 431 ARG A O 1
ATOM 3376 N N . GLN A 1 432 ? -17.901 -13.449 27.770 1.00 87.50 432 GLN A N 1
ATOM 3377 C CA . GLN A 1 432 ? -18.208 -14.732 28.425 1.00 87.50 432 GLN A CA 1
ATOM 3378 C C . GLN A 1 432 ? -19.707 -14.822 28.738 1.00 87.50 432 GLN A C 1
ATOM 3380 O O . GLN A 1 432 ? -20.316 -13.836 29.147 1.00 87.50 432 GLN A O 1
ATOM 3385 N N . SER A 1 433 ? -20.326 -15.999 28.600 1.00 86.31 433 SER A N 1
ATOM 3386 C CA . SER A 1 433 ? -21.767 -16.144 28.872 1.00 86.31 433 SER A CA 1
ATOM 3387 C C . SER A 1 433 ? -22.151 -17.522 29.424 1.00 86.31 433 SER A C 1
ATOM 3389 O O . SER A 1 433 ? -21.413 -18.500 29.293 1.00 86.31 433 SER A O 1
ATOM 3391 N N . ILE A 1 434 ? -23.326 -17.615 30.062 1.00 85.31 434 ILE A N 1
ATOM 3392 C CA . ILE A 1 434 ? -23.953 -18.899 30.414 1.00 85.31 434 ILE A CA 1
ATOM 3393 C C . ILE A 1 434 ? -25.093 -19.157 29.429 1.00 85.31 434 ILE A C 1
ATOM 3395 O O . ILE A 1 434 ? -26.155 -18.536 29.513 1.00 85.31 434 ILE A O 1
ATOM 3399 N N . LEU A 1 435 ? -24.874 -20.103 28.520 1.00 83.56 435 LEU A N 1
ATOM 3400 C CA . LEU A 1 435 ? -25.858 -20.573 27.554 1.00 83.56 435 LEU A CA 1
ATOM 3401 C C . LEU A 1 435 ? -26.850 -21.546 28.206 1.00 83.56 435 LEU A C 1
ATOM 3403 O O . LEU A 1 435 ? -26.502 -22.329 29.097 1.00 83.56 435 LEU A O 1
ATOM 3407 N N . ILE A 1 436 ? -28.089 -21.522 27.711 1.00 80.19 436 ILE A N 1
ATOM 3408 C CA . ILE A 1 436 ? -29.160 -22.453 28.079 1.00 80.19 436 ILE A CA 1
ATOM 3409 C C . ILE A 1 436 ? -29.700 -23.063 26.786 1.00 80.19 436 ILE A C 1
ATOM 3411 O O . ILE A 1 436 ? -30.337 -22.376 25.991 1.00 80.19 436 ILE A O 1
ATOM 3415 N N . GLY A 1 437 ? -29.430 -24.347 26.559 1.00 72.19 437 GLY A N 1
ATOM 3416 C CA . GLY A 1 437 ? -29.951 -25.071 25.398 1.00 72.19 437 GLY A CA 1
ATOM 3417 C C . GLY A 1 437 ? -31.448 -25.373 25.521 1.00 72.19 437 GLY A C 1
ATOM 3418 O O . GLY A 1 437 ? -31.999 -25.376 26.621 1.00 72.19 437 GLY A O 1
ATOM 3419 N N . GLN A 1 438 ? -32.094 -25.719 24.401 1.00 74.44 438 GLN A N 1
ATOM 3420 C CA . GLN A 1 438 ? -33.536 -26.031 24.328 1.00 74.44 438 GLN A CA 1
ATOM 3421 C C . GLN A 1 438 ? -33.997 -27.078 25.367 1.00 74.44 438 GLN A C 1
ATOM 3423 O O . GLN A 1 438 ? -35.089 -26.974 25.915 1.00 74.44 438 GLN A O 1
ATOM 3428 N N . ASN A 1 439 ? -33.130 -28.035 25.717 1.00 73.81 439 ASN A N 1
ATOM 3429 C CA . ASN A 1 439 ? -33.381 -29.070 26.732 1.00 73.81 439 ASN A CA 1
ATOM 3430 C C . ASN A 1 439 ? -33.111 -28.606 28.187 1.00 73.81 439 ASN A C 1
ATOM 3432 O O . ASN A 1 439 ? -32.856 -29.438 29.058 1.00 73.81 439 ASN A O 1
ATOM 3436 N N . LEU A 1 440 ? -33.085 -27.292 28.452 1.00 75.00 440 LEU A N 1
ATOM 3437 C CA . LEU A 1 440 ? -32.673 -26.660 29.720 1.00 75.00 440 LEU A CA 1
ATOM 3438 C C . LEU A 1 440 ? -31.249 -27.033 30.193 1.00 75.00 440 LEU A C 1
ATOM 3440 O O . LEU A 1 440 ? -30.919 -26.880 31.371 1.00 75.00 440 LEU A O 1
ATOM 3444 N N . ILE A 1 441 ? -30.380 -27.505 29.294 1.00 78.38 441 ILE A N 1
ATOM 3445 C CA . ILE A 1 441 ? -28.974 -27.813 29.600 1.00 78.38 441 ILE A CA 1
ATOM 3446 C C . ILE A 1 441 ? -28.201 -26.498 29.741 1.00 78.38 441 ILE A C 1
ATOM 3448 O O . ILE A 1 441 ? -28.273 -25.656 28.849 1.00 78.38 441 ILE A O 1
ATOM 3452 N N . ARG A 1 442 ? -27.466 -26.328 30.847 1.00 84.31 442 ARG A N 1
ATOM 3453 C CA . ARG A 1 442 ? -26.668 -25.122 31.132 1.00 84.31 442 ARG A CA 1
ATOM 3454 C C . ARG A 1 442 ? -25.195 -25.346 30.776 1.00 84.31 442 ARG A C 1
ATOM 3456 O O . ARG A 1 442 ? -24.620 -26.363 31.166 1.00 84.31 442 ARG A O 1
ATOM 3463 N N . SER A 1 443 ? -24.564 -24.395 30.093 1.00 86.06 443 SER A N 1
ATOM 3464 C CA . SER A 1 443 ? -23.141 -24.468 29.722 1.00 86.06 443 SER A CA 1
ATOM 3465 C C . SER A 1 443 ? -22.469 -23.098 29.723 1.00 86.06 443 SER A C 1
ATOM 3467 O O . SER A 1 443 ? -23.076 -22.112 29.316 1.00 86.06 443 SER A O 1
ATOM 3469 N N . ILE A 1 444 ? -21.210 -23.040 30.148 1.00 86.62 444 ILE A N 1
ATOM 3470 C CA . ILE A 1 444 ? -20.377 -21.834 30.093 1.00 86.62 444 ILE A CA 1
ATOM 3471 C C . ILE A 1 444 ? -19.784 -21.730 28.685 1.00 86.62 444 ILE A C 1
ATOM 3473 O O . ILE A 1 444 ? -19.110 -22.662 28.246 1.00 86.62 444 ILE A O 1
ATOM 3477 N N . GLN A 1 445 ? -20.029 -20.619 27.995 1.00 88.56 445 GLN A N 1
ATOM 3478 C CA . GLN A 1 445 ? -19.322 -20.242 26.775 1.00 88.56 445 GLN A CA 1
ATOM 3479 C C . GLN A 1 445 ? -18.078 -19.446 27.163 1.00 88.56 445 GLN A C 1
ATOM 3481 O O . GLN A 1 445 ? -18.174 -18.460 27.898 1.00 88.56 445 GLN A O 1
ATOM 3486 N N . ILE A 1 446 ? -16.927 -19.889 26.668 1.00 87.94 446 ILE A N 1
ATOM 3487 C CA . ILE A 1 446 ? -15.616 -19.339 26.997 1.00 87.94 446 ILE A CA 1
ATOM 3488 C C . ILE A 1 446 ? -14.997 -18.797 25.716 1.00 87.94 446 ILE A C 1
ATOM 3490 O O . ILE A 1 446 ? -14.879 -19.538 24.743 1.00 87.94 446 ILE A O 1
ATOM 3494 N N . ASN A 1 447 ? -14.611 -17.525 25.711 1.00 89.75 447 ASN A N 1
ATOM 3495 C CA . ASN A 1 447 ? -13.999 -16.853 24.567 1.00 89.75 447 ASN A CA 1
ATOM 3496 C C . ASN A 1 447 ? -12.616 -16.315 24.959 1.00 89.75 447 ASN A C 1
ATOM 3498 O O . ASN A 1 447 ? -12.515 -15.457 25.839 1.00 89.75 447 ASN A O 1
ATOM 3502 N N . ILE A 1 448 ? -11.565 -16.847 24.336 1.00 90.25 448 ILE A N 1
ATOM 3503 C CA . ILE A 1 448 ? -10.169 -16.438 24.532 1.00 90.25 448 ILE A CA 1
ATOM 3504 C C . ILE A 1 448 ? -9.774 -15.560 23.345 1.00 90.25 448 ILE A C 1
ATOM 3506 O O . ILE A 1 448 ? -9.855 -16.019 22.205 1.00 90.25 448 ILE A O 1
ATOM 3510 N N . THR A 1 449 ? -9.323 -14.333 23.607 1.00 90.38 449 THR A N 1
ATOM 3511 C CA . THR A 1 449 ? -8.823 -13.406 22.578 1.00 90.38 449 THR A CA 1
ATOM 3512 C C . THR A 1 449 ? -7.296 -13.475 22.496 1.00 90.38 449 THR A C 1
ATOM 3514 O O . THR A 1 449 ? -6.630 -13.576 23.531 1.00 90.38 449 THR A O 1
ATOM 3517 N N . ARG A 1 450 ? -6.758 -13.393 21.276 1.00 90.81 450 ARG A N 1
ATOM 3518 C CA . ARG A 1 450 ? -5.340 -13.228 20.930 1.00 90.81 450 ARG A CA 1
ATOM 3519 C C . ARG A 1 450 ? -5.175 -11.839 20.299 1.00 90.81 450 ARG A C 1
ATOM 3521 O O . ARG A 1 450 ? -5.853 -11.537 19.322 1.00 90.81 450 ARG A O 1
ATOM 3528 N N . LEU A 1 451 ? -4.348 -10.998 20.910 1.00 84.50 451 LEU A N 1
ATOM 3529 C CA . LEU A 1 451 ? -3.992 -9.644 20.462 1.00 84.50 451 LEU A CA 1
ATOM 3530 C C . LEU A 1 451 ? -2.554 -9.649 19.922 1.00 84.50 451 LEU A C 1
ATOM 3532 O O . LEU A 1 451 ? -1.838 -10.618 20.176 1.00 84.50 451 LEU A O 1
ATOM 3536 N N . ALA A 1 452 ? -2.126 -8.569 19.261 1.00 82.25 452 ALA A N 1
ATOM 3537 C CA . ALA A 1 452 ? -0.852 -8.511 18.538 1.00 82.25 452 ALA A CA 1
ATOM 3538 C C . ALA A 1 452 ? -0.737 -9.688 17.544 1.00 82.25 452 ALA A C 1
ATOM 3540 O O . ALA A 1 452 ? -1.716 -10.005 16.860 1.00 82.25 452 ALA A O 1
ATOM 3541 N N . GLY A 1 453 ? 0.421 -10.344 17.454 1.00 79.19 453 GLY A N 1
ATOM 3542 C CA . GLY A 1 453 ? 0.700 -11.306 16.395 1.00 79.19 453 GLY A CA 1
ATOM 3543 C C . GLY A 1 453 ? -0.133 -12.593 16.415 1.00 79.19 453 GLY A C 1
ATOM 3544 O O . GLY A 1 453 ? -0.500 -13.157 17.456 1.00 79.19 453 GLY A O 1
ATOM 3545 N N . THR A 1 454 ? -0.410 -13.105 15.213 1.00 85.94 454 THR A N 1
ATOM 3546 C CA . THR A 1 454 ? -1.191 -14.338 15.005 1.00 85.94 454 THR A CA 1
ATOM 3547 C C . THR A 1 454 ? -0.354 -15.552 14.584 1.00 85.94 454 THR A C 1
ATOM 3549 O O . THR A 1 454 ? -0.915 -16.637 14.405 1.00 85.94 454 THR A O 1
ATOM 3552 N N . PHE A 1 455 ? 0.977 -15.419 14.529 1.00 81.75 455 PHE A N 1
ATOM 3553 C CA . PHE A 1 455 ? 1.895 -16.438 14.016 1.00 81.75 455 PHE A CA 1
ATOM 3554 C C . PHE A 1 455 ? 2.044 -17.645 14.953 1.00 81.75 455 PHE A C 1
ATOM 3556 O O . PHE A 1 455 ? 2.387 -17.527 16.136 1.00 81.75 455 PHE A O 1
ATOM 3563 N N . GLY A 1 456 ? 1.829 -18.836 14.404 1.00 80.81 456 GLY A N 1
ATOM 3564 C CA . GLY A 1 456 ? 1.984 -20.132 15.056 1.00 80.81 456 GLY A CA 1
ATOM 3565 C C . GLY A 1 456 ? 0.791 -20.573 15.913 1.00 80.81 456 GLY A C 1
ATOM 3566 O O . GLY A 1 456 ? 0.042 -19.769 16.478 1.00 80.81 456 GLY A O 1
ATOM 3567 N N . ASP A 1 457 ? 0.645 -21.894 16.046 1.00 86.50 457 ASP A N 1
ATOM 3568 C CA . ASP A 1 457 ? -0.305 -22.535 16.960 1.00 86.50 457 ASP A CA 1
ATOM 3569 C C . ASP A 1 457 ? 0.113 -22.300 18.423 1.00 86.50 457 ASP A C 1
ATOM 3571 O O . ASP A 1 457 ? 1.235 -22.629 18.814 1.00 86.50 457 ASP A O 1
ATOM 3575 N N . VAL A 1 458 ? -0.802 -21.827 19.275 1.00 88.19 458 VAL A N 1
ATOM 3576 C CA . VAL A 1 458 ? -0.541 -21.600 20.708 1.00 88.19 458 VAL A CA 1
ATOM 3577 C C . VAL A 1 458 ? -1.510 -22.398 21.577 1.00 88.19 458 VAL A C 1
ATOM 3579 O O . VAL A 1 458 ? -2.732 -22.275 21.475 1.00 88.19 458 VAL A O 1
ATOM 3582 N N . ALA A 1 459 ? -0.965 -23.203 22.488 1.00 89.19 459 ALA A N 1
ATOM 3583 C CA . ALA A 1 459 ? -1.727 -23.932 23.487 1.00 89.19 459 ALA A CA 1
ATOM 3584 C C . ALA A 1 459 ? -1.910 -23.101 24.768 1.00 89.19 459 ALA A C 1
ATOM 3586 O O . ALA A 1 459 ? -0.958 -22.848 25.509 1.00 89.19 459 ALA A O 1
ATOM 3587 N N . VAL A 1 460 ? -3.158 -22.736 25.045 1.00 89.88 460 VAL A N 1
ATOM 3588 C CA . VAL A 1 460 ? -3.613 -21.913 26.165 1.00 89.88 460 VAL A CA 1
ATOM 3589 C C . VAL A 1 460 ? -4.224 -22.801 27.255 1.00 89.88 460 VAL A C 1
ATOM 3591 O O . VAL A 1 460 ? -5.190 -23.527 27.017 1.00 89.88 460 VAL A O 1
ATOM 3594 N N . GLY A 1 461 ? -3.666 -22.757 28.464 1.00 88.75 461 GLY A N 1
ATOM 3595 C CA . GLY A 1 461 ? -4.190 -23.429 29.653 1.00 88.75 461 GLY A CA 1
ATOM 3596 C C . GLY A 1 461 ? -5.181 -22.548 30.415 1.00 88.75 461 GLY A C 1
ATOM 3597 O O . GLY A 1 461 ? -4.872 -21.402 30.743 1.00 88.75 461 GLY A O 1
ATOM 3598 N N . LEU A 1 462 ? -6.350 -23.097 30.743 1.00 87.19 462 LEU A N 1
ATOM 3599 C CA . LEU A 1 462 ? -7.473 -22.405 31.374 1.00 87.19 462 LEU A CA 1
ATOM 3600 C C . LEU A 1 462 ? -7.923 -23.133 32.648 1.00 87.19 462 LEU A C 1
ATOM 3602 O O . LEU A 1 462 ? -8.087 -24.352 32.638 1.00 87.19 462 LEU A O 1
ATOM 3606 N N . ARG A 1 463 ? -8.206 -22.382 33.718 1.00 86.88 463 ARG A N 1
ATOM 3607 C CA . ARG A 1 463 ? -8.799 -22.874 34.970 1.00 86.88 463 ARG A CA 1
ATOM 3608 C C . ARG A 1 463 ? -10.179 -22.255 35.213 1.00 86.88 463 ARG A C 1
ATOM 3610 O O . ARG A 1 463 ? -10.347 -21.044 35.082 1.00 86.88 463 ARG A O 1
ATOM 3617 N N . ILE A 1 464 ? -11.143 -23.079 35.622 1.00 85.56 464 ILE A N 1
ATOM 3618 C CA . ILE A 1 464 ? -12.522 -22.685 35.955 1.00 85.56 464 ILE A CA 1
ATOM 3619 C C . ILE A 1 464 ? -12.766 -22.915 37.450 1.00 85.56 464 ILE A C 1
ATOM 3621 O O . ILE A 1 464 ? -12.489 -23.992 37.977 1.00 85.56 464 ILE A O 1
ATOM 3625 N N . SER A 1 465 ? -13.312 -21.920 38.145 1.00 80.62 465 SER A N 1
ATOM 3626 C CA . SER A 1 465 ? -13.633 -21.993 39.577 1.00 80.62 465 SER A CA 1
ATOM 3627 C C . SER A 1 465 ? -14.983 -21.339 39.899 1.00 80.62 465 SER A C 1
ATOM 3629 O O . SER A 1 465 ? -15.556 -20.648 39.062 1.00 80.62 465 SER A O 1
ATOM 3631 N N . SER A 1 466 ? -15.530 -21.595 41.089 1.00 75.62 466 SER A N 1
ATOM 3632 C CA . SER A 1 466 ? -16.798 -21.023 41.566 1.00 75.62 466 SER A CA 1
ATOM 3633 C C . SER A 1 466 ? -16.716 -20.748 43.067 1.00 75.62 466 SER A C 1
ATOM 3635 O O . SER A 1 466 ? -15.974 -21.431 43.779 1.00 75.62 466 SER A O 1
ATOM 3637 N N . ASP A 1 467 ? -17.493 -19.776 43.549 1.00 71.00 467 ASP A N 1
ATOM 3638 C CA . ASP A 1 467 ? -17.527 -19.360 44.959 1.00 71.00 467 ASP A CA 1
ATOM 3639 C C . ASP A 1 467 ? -17.861 -20.516 45.925 1.00 71.00 467 ASP A C 1
ATOM 3641 O O . ASP A 1 467 ? -17.351 -20.577 47.049 1.00 71.00 467 ASP A O 1
ATOM 3645 N N . HIS A 1 468 ? -18.675 -21.482 45.487 1.00 66.25 468 HIS A N 1
ATOM 3646 C CA . HIS A 1 468 ? -19.041 -22.660 46.275 1.00 66.25 468 HIS A CA 1
ATOM 3647 C C . HIS A 1 468 ? -17.943 -23.737 46.252 1.00 66.25 468 HIS A C 1
ATOM 3649 O O . HIS A 1 468 ? -18.041 -24.752 45.564 1.00 66.25 468 HIS A O 1
ATOM 3655 N N . LYS A 1 469 ? -16.909 -23.538 47.079 1.00 57.31 469 LYS A N 1
ATOM 3656 C CA . LYS A 1 469 ? -15.729 -24.421 47.213 1.00 57.31 469 LYS A CA 1
ATOM 3657 C C . LYS A 1 469 ? -16.009 -25.888 47.589 1.00 57.31 469 LYS A C 1
ATOM 3659 O O . LYS A 1 469 ? -15.096 -26.702 47.502 1.00 57.31 469 LYS A O 1
ATOM 3664 N N . GLU A 1 470 ? -17.218 -26.236 48.028 1.00 60.41 470 GLU A N 1
ATOM 3665 C CA . GLU A 1 470 ? -17.522 -27.556 48.606 1.00 60.41 470 GLU A CA 1
ATOM 3666 C C . GLU A 1 470 ? -18.049 -28.604 47.606 1.00 60.41 470 GLU A C 1
ATOM 3668 O O . GLU A 1 470 ? -18.128 -29.780 47.962 1.00 60.41 470 GLU A O 1
ATOM 3673 N N . GLN A 1 471 ? -18.393 -28.238 46.361 1.00 60.97 471 GLN A N 1
ATOM 3674 C CA . GLN A 1 471 ? -18.886 -29.196 45.355 1.00 60.97 471 GLN A CA 1
ATOM 3675 C C . GLN A 1 471 ? -18.360 -28.900 43.935 1.00 60.97 471 GLN A C 1
ATOM 3677 O O . GLN A 1 471 ? -18.417 -27.757 43.490 1.00 60.97 471 GLN A O 1
ATOM 3682 N N . PRO A 1 472 ? -17.903 -29.909 43.162 1.00 59.28 472 PRO A N 1
ATOM 3683 C CA . PRO A 1 472 ? -17.477 -29.711 41.776 1.00 59.28 472 PRO A CA 1
ATOM 3684 C C . PRO A 1 472 ? -18.689 -29.539 40.843 1.00 59.28 472 PRO A C 1
ATOM 3686 O O . PRO A 1 472 ? -19.302 -30.522 40.417 1.00 59.28 472 PRO A O 1
ATOM 3689 N N . ILE A 1 473 ? -19.015 -28.285 40.514 1.00 64.75 473 ILE A N 1
ATOM 3690 C CA . ILE A 1 473 ? -20.192 -27.873 39.720 1.00 64.75 473 ILE A CA 1
ATOM 3691 C C . ILE A 1 473 ? -20.081 -28.249 38.225 1.00 64.75 473 ILE A C 1
ATOM 3693 O O . ILE A 1 473 ? -21.091 -28.491 37.562 1.00 64.75 473 ILE A O 1
ATOM 3697 N N . VAL A 1 474 ? -18.861 -28.338 37.693 1.00 60.06 474 VAL A N 1
ATOM 3698 C CA . VAL A 1 474 ? -18.576 -28.646 36.279 1.00 60.06 474 VAL A CA 1
ATOM 3699 C C . VAL A 1 474 ? -18.487 -30.165 36.047 1.00 60.06 474 VAL A C 1
ATOM 3701 O O . VAL A 1 474 ? -18.237 -30.939 36.978 1.00 60.06 474 VAL A O 1
ATOM 3704 N N . THR A 1 475 ? -18.784 -30.607 34.822 1.00 59.47 475 THR A N 1
ATOM 3705 C CA . THR A 1 475 ? -18.823 -32.030 34.423 1.00 59.47 475 THR A CA 1
ATOM 3706 C C . THR A 1 475 ? -17.451 -32.645 34.137 1.00 59.47 475 THR A C 1
ATOM 3708 O O . THR A 1 475 ? -17.250 -33.812 34.467 1.00 59.47 475 THR A O 1
ATOM 3711 N N . GLU A 1 476 ? -16.511 -31.868 33.602 1.00 59.75 476 GLU A N 1
ATOM 3712 C CA . GLU A 1 476 ? -15.126 -32.272 33.320 1.00 59.75 476 GLU A CA 1
ATOM 3713 C C . GLU A 1 476 ? -14.123 -31.545 34.236 1.00 59.75 476 GLU A C 1
ATOM 3715 O O . GLU A 1 476 ? -14.503 -30.676 35.024 1.00 59.75 476 GLU A O 1
ATOM 3720 N N . ASN A 1 477 ? -12.843 -31.936 34.174 1.00 59.75 477 ASN A N 1
ATOM 3721 C CA . ASN A 1 477 ? -11.788 -31.392 35.035 1.00 59.75 477 ASN A CA 1
ATOM 3722 C C . ASN A 1 477 ? -11.703 -29.858 34.948 1.00 59.75 477 ASN A C 1
ATOM 3724 O O . ASN A 1 477 ? -11.802 -29.274 33.873 1.00 59.75 477 ASN A O 1
ATOM 3728 N N . ALA A 1 478 ? -11.463 -29.216 36.095 1.00 64.62 478 ALA A N 1
ATOM 3729 C CA . ALA A 1 478 ? -11.447 -27.758 36.234 1.00 64.62 478 ALA A CA 1
ATOM 3730 C C . ALA A 1 478 ? -10.296 -27.048 35.492 1.00 64.62 478 ALA A C 1
ATOM 3732 O O . ALA A 1 478 ? -10.284 -25.820 35.443 1.00 64.62 478 ALA A O 1
ATOM 3733 N N . GLU A 1 479 ? -9.342 -27.801 34.938 1.00 74.69 479 GLU A N 1
ATOM 3734 C CA . GLU A 1 479 ? -8.262 -27.302 34.088 1.00 74.69 479 GLU A CA 1
ATOM 3735 C C . GLU A 1 479 ? -8.385 -27.925 32.690 1.00 74.69 479 GLU A C 1
ATOM 3737 O O . GLU A 1 479 ? -8.450 -29.150 32.555 1.00 74.69 479 GLU A O 1
ATOM 3742 N N . ARG A 1 480 ? -8.425 -27.073 31.661 1.00 76.69 480 ARG A N 1
ATOM 3743 C CA . ARG A 1 480 ? -8.466 -27.433 30.234 1.00 76.69 480 ARG A CA 1
ATOM 3744 C C . ARG A 1 480 ? -7.276 -26.806 29.506 1.00 76.69 480 ARG A C 1
ATOM 3746 O O . ARG A 1 480 ? -6.752 -25.780 29.930 1.00 76.69 480 ARG A O 1
ATOM 3753 N N . GLN A 1 481 ? -6.886 -27.403 28.385 1.00 82.75 481 GLN A N 1
ATOM 3754 C CA . GLN A 1 481 ? -5.896 -26.854 27.459 1.00 82.75 481 GLN A CA 1
ATOM 3755 C C . GLN A 1 481 ? -6.544 -26.744 26.078 1.00 82.75 481 GLN A C 1
ATOM 3757 O O . GLN A 1 481 ? -7.088 -27.725 25.572 1.00 82.75 481 GLN A O 1
ATOM 3762 N N . LEU A 1 482 ? -6.507 -25.552 25.489 1.00 86.25 482 LEU A N 1
ATOM 3763 C CA . LEU A 1 482 ? -7.044 -25.250 24.164 1.00 86.25 482 LEU A CA 1
ATOM 3764 C C . LEU A 1 482 ? -5.922 -24.859 23.218 1.00 86.25 482 LEU A C 1
ATOM 3766 O O . LEU A 1 482 ? -5.015 -24.146 23.621 1.00 86.25 482 LEU A O 1
ATOM 3770 N N . VAL A 1 483 ? -6.002 -25.276 21.957 1.00 88.75 483 VAL A N 1
ATOM 3771 C CA . VAL A 1 483 ? -5.094 -24.792 20.911 1.00 88.75 483 VAL A CA 1
ATOM 3772 C C . VAL A 1 483 ? -5.809 -23.704 20.117 1.00 88.75 483 VAL A C 1
ATOM 3774 O O . VAL A 1 483 ? -6.839 -23.960 19.482 1.00 88.75 483 VAL A O 1
ATOM 3777 N N . VAL A 1 484 ? -5.269 -22.490 20.187 1.00 87.50 484 VAL A N 1
ATOM 3778 C CA . VAL A 1 484 ? -5.569 -21.398 19.259 1.00 87.50 484 VAL A CA 1
ATOM 3779 C C . VAL A 1 484 ? -4.678 -21.612 18.043 1.00 87.50 484 VAL A C 1
ATOM 3781 O O . VAL A 1 484 ? -3.488 -21.889 18.191 1.00 87.50 484 VAL A O 1
ATOM 3784 N N . LYS A 1 485 ? -5.280 -21.592 16.857 1.00 86.38 485 LYS A N 1
ATOM 3785 C CA . LYS A 1 485 ? -4.578 -21.886 15.610 1.00 86.38 485 LYS A CA 1
ATOM 3786 C C . LYS A 1 485 ? -3.793 -20.676 15.111 1.00 86.38 485 LYS A C 1
ATOM 3788 O O . LYS A 1 485 ? -4.132 -19.540 15.442 1.00 86.38 485 LYS A O 1
ATOM 3793 N N . ASP A 1 486 ? -2.769 -20.956 14.318 1.00 85.12 486 ASP A N 1
ATOM 3794 C CA . ASP A 1 486 ? -2.142 -19.986 13.419 1.00 85.12 486 ASP A CA 1
ATOM 3795 C C . ASP A 1 486 ? -3.207 -19.146 12.677 1.00 85.12 486 ASP A C 1
ATOM 3797 O O . ASP A 1 486 ? -4.255 -19.673 12.287 1.00 85.12 486 ASP A O 1
ATOM 3801 N N . GLY A 1 487 ? -3.002 -17.828 12.598 1.00 79.81 487 GLY A N 1
ATOM 3802 C CA . GLY A 1 487 ? -3.954 -16.863 12.023 1.00 79.81 487 GLY A CA 1
ATOM 3803 C C . GLY A 1 487 ? -5.237 -16.586 12.835 1.00 79.81 487 GLY A C 1
ATOM 3804 O O . GLY A 1 487 ? -6.003 -15.690 12.488 1.00 79.81 487 GLY A O 1
ATOM 3805 N N . ALA A 1 488 ? -5.521 -17.313 13.926 1.00 82.62 488 ALA A N 1
ATOM 3806 C CA . ALA A 1 488 ? -6.770 -17.146 14.680 1.00 82.62 488 ALA A CA 1
ATOM 3807 C C . ALA A 1 488 ? -6.662 -16.098 15.809 1.00 82.62 488 ALA A C 1
ATOM 3809 O O . ALA A 1 488 ? -6.023 -16.334 16.837 1.00 82.62 488 ALA A O 1
ATOM 3810 N N . THR A 1 489 ? -7.383 -14.980 15.668 1.00 86.44 489 THR A N 1
ATOM 3811 C CA . THR A 1 489 ? -7.468 -13.888 16.666 1.00 86.44 489 THR A CA 1
ATOM 3812 C C . THR A 1 489 ? -8.344 -14.210 17.885 1.00 86.44 489 THR A C 1
ATOM 3814 O O . THR A 1 489 ? -8.295 -13.515 18.901 1.00 86.44 489 THR A O 1
ATOM 3817 N N . TYR A 1 490 ? -9.155 -15.271 17.840 1.00 87.69 490 TYR A N 1
ATOM 3818 C CA . TYR A 1 490 ? -9.932 -15.734 18.993 1.00 87.69 490 TYR A CA 1
ATOM 3819 C C . TYR A 1 490 ? -10.257 -17.232 18.930 1.00 87.69 490 TYR A C 1
ATOM 3821 O O . TYR A 1 490 ? -10.215 -17.868 17.874 1.00 87.69 490 TYR A O 1
ATOM 3829 N N . LYS A 1 491 ? -10.624 -17.812 20.079 1.00 88.00 491 LYS A N 1
ATOM 3830 C CA . LYS A 1 491 ? -11.106 -19.194 20.181 1.00 88.00 491 LYS A CA 1
ATOM 3831 C C . LYS A 1 491 ? -12.255 -19.311 21.177 1.00 88.00 491 LYS A C 1
ATOM 3833 O O . LYS A 1 491 ? -12.117 -18.934 22.338 1.00 88.00 491 LYS A O 1
ATOM 3838 N N . VAL A 1 492 ? -13.365 -19.894 20.719 1.00 87.75 492 VAL A N 1
ATOM 3839 C CA . VAL A 1 492 ? -14.548 -20.182 21.543 1.00 87.75 492 VAL A CA 1
ATOM 3840 C C . VAL A 1 492 ? -14.597 -21.664 21.928 1.00 87.75 492 VAL A C 1
ATOM 3842 O O . VAL A 1 492 ? -14.317 -22.535 21.101 1.00 87.75 492 VAL A O 1
ATOM 3845 N N . ASP A 1 493 ? -14.978 -21.936 23.175 1.00 85.06 493 ASP A N 1
ATOM 3846 C CA . ASP A 1 493 ? -15.202 -23.263 23.760 1.00 85.06 493 ASP A CA 1
ATOM 3847 C C . ASP A 1 493 ? -16.493 -23.279 24.595 1.00 85.06 493 ASP A C 1
ATOM 3849 O O . ASP A 1 493 ? -16.993 -22.231 25.014 1.00 85.06 493 ASP A O 1
ATOM 3853 N N . VAL A 1 494 ? -17.043 -24.468 24.852 1.00 84.62 494 VAL A N 1
ATOM 3854 C CA . VAL A 1 494 ? -18.284 -24.656 25.616 1.00 84.62 494 VAL A CA 1
ATOM 3855 C C . VAL A 1 494 ? -18.109 -25.754 26.667 1.00 84.62 494 VAL A C 1
ATOM 3857 O O . VAL A 1 494 ? -17.769 -26.896 26.356 1.00 84.62 494 VAL A O 1
ATOM 3860 N N . VAL A 1 495 ? -18.384 -25.416 27.930 1.00 83.38 495 VAL A N 1
ATOM 3861 C CA . VAL A 1 495 ? -18.179 -26.294 29.093 1.00 83.38 495 VAL A CA 1
ATOM 3862 C C . VAL A 1 495 ? -19.513 -26.578 29.810 1.00 83.38 495 VAL A C 1
ATOM 3864 O O . VAL A 1 495 ? -20.121 -25.651 30.353 1.00 83.38 495 VAL A O 1
ATOM 3867 N N . PRO A 1 496 ? -20.001 -27.835 29.858 1.00 82.88 496 PRO A N 1
ATOM 3868 C CA . PRO A 1 496 ? -21.301 -28.150 30.453 1.00 82.88 496 PRO A CA 1
ATOM 3869 C C . PRO A 1 496 ? -21.310 -28.135 31.994 1.00 82.88 496 PRO A C 1
ATOM 3871 O O . PRO A 1 496 ? -20.476 -28.757 32.665 1.00 82.88 496 PRO A O 1
ATOM 3874 N N . ILE A 1 497 ? -22.325 -27.476 32.562 1.00 80.12 497 ILE A N 1
ATOM 3875 C CA . ILE A 1 497 ? -22.600 -27.391 34.005 1.00 80.12 497 ILE A CA 1
ATOM 3876 C C . ILE A 1 497 ? -23.453 -28.596 34.439 1.00 80.12 497 ILE A C 1
ATOM 3878 O O . ILE A 1 497 ? -24.364 -29.018 33.725 1.00 80.12 497 ILE A O 1
ATOM 3882 N N . LYS A 1 498 ? -23.221 -29.155 35.636 1.00 75.00 498 LYS A N 1
ATOM 3883 C CA . LYS A 1 498 ? -24.072 -30.231 36.175 1.00 75.00 498 LYS A CA 1
ATOM 3884 C C . LYS A 1 498 ? -25.483 -29.719 36.475 1.00 75.00 498 LYS A C 1
ATOM 3886 O O . LYS A 1 498 ? -25.697 -28.957 37.416 1.00 75.00 498 LYS A O 1
ATOM 3891 N N . ASN A 1 499 ? -26.472 -30.227 35.739 1.00 67.81 499 ASN A N 1
ATOM 3892 C CA . ASN A 1 499 ? -27.870 -29.793 35.853 1.00 67.81 499 ASN A CA 1
ATOM 3893 C C . ASN A 1 499 ? -28.476 -29.906 37.270 1.00 67.81 499 ASN A C 1
ATOM 3895 O O . ASN A 1 499 ? -29.377 -29.136 37.579 1.00 67.81 499 ASN A O 1
ATOM 3899 N N . GLN A 1 500 ? -28.000 -30.811 38.137 1.00 74.88 500 GLN A N 1
ATOM 3900 C CA . GLN A 1 500 ? -28.561 -31.019 39.486 1.00 74.88 500 GLN A CA 1
ATOM 3901 C C . GLN A 1 500 ? -28.172 -29.955 40.536 1.00 74.88 500 GLN A C 1
ATOM 3903 O O . GLN A 1 500 ? -28.667 -30.018 41.659 1.00 74.88 500 GLN A O 1
ATOM 3908 N N . VAL A 1 501 ? -27.308 -28.988 40.207 1.00 76.31 501 VAL A N 1
ATOM 3909 C CA . VAL A 1 501 ? -26.860 -27.944 41.148 1.00 76.31 501 VAL A CA 1
ATOM 3910 C C . VAL A 1 501 ? -27.853 -26.772 41.184 1.00 76.31 501 VAL A C 1
ATOM 3912 O O . VAL A 1 501 ? -28.310 -26.309 40.136 1.00 76.31 501 VAL A O 1
ATOM 3915 N N . PHE A 1 502 ? -28.170 -26.269 42.381 1.00 83.12 502 PHE A N 1
ATOM 3916 C CA . PHE A 1 502 ? -28.916 -25.017 42.558 1.00 83.12 502 PHE A CA 1
ATOM 3917 C C . PHE A 1 502 ? -27.972 -23.828 42.326 1.00 83.12 502 PHE A C 1
ATOM 3919 O O . PHE A 1 502 ? -27.037 -23.631 43.100 1.00 83.12 502 PHE A O 1
ATOM 3926 N N . LEU A 1 503 ? -28.202 -23.044 41.270 1.00 84.88 503 LEU A N 1
ATOM 3927 C CA . LEU A 1 503 ? -27.437 -21.823 40.993 1.00 84.88 503 LEU A CA 1
ATOM 3928 C C . LEU A 1 503 ? -28.197 -20.598 41.512 1.00 84.88 503 LEU A C 1
ATOM 3930 O O . LEU A 1 503 ? -29.292 -20.303 41.033 1.00 84.88 503 LEU A O 1
ATOM 3934 N N . SER A 1 504 ? -27.610 -19.878 42.466 1.00 82.06 504 SER A N 1
ATOM 3935 C CA . SER A 1 504 ? -28.170 -18.633 43.005 1.00 82.06 504 SER A CA 1
ATOM 3936 C C . SER A 1 504 ? -27.947 -17.464 42.043 1.00 82.06 504 SER A C 1
ATOM 3938 O O . SER A 1 504 ? -26.867 -17.338 41.460 1.00 82.06 504 SER A O 1
ATOM 3940 N N . LEU A 1 505 ? -28.936 -16.574 41.917 1.00 84.81 505 LEU A N 1
ATOM 3941 C CA . LEU A 1 505 ? -28.801 -15.313 41.178 1.00 84.81 505 LEU A CA 1
ATOM 3942 C C . LEU A 1 505 ? -27.620 -14.500 41.736 1.00 84.81 505 LEU A C 1
ATOM 3944 O O . LEU A 1 505 ? -27.574 -14.247 42.939 1.00 84.81 505 LEU A O 1
ATOM 3948 N N . GLY A 1 506 ? -26.674 -14.111 40.876 1.00 78.38 506 GLY A N 1
ATOM 3949 C CA . GLY A 1 506 ? -25.477 -13.363 41.284 1.00 78.38 506 GLY A CA 1
ATOM 3950 C C . GLY A 1 506 ? -24.371 -14.183 41.970 1.00 78.38 506 GLY A C 1
ATOM 3951 O O . GLY A 1 506 ? -23.434 -13.592 42.495 1.00 78.38 506 GLY A O 1
ATOM 3952 N N . SER A 1 507 ? -24.447 -15.521 41.972 1.00 82.31 507 SER A N 1
ATOM 3953 C CA . SER A 1 507 ? -23.261 -16.356 42.249 1.00 82.31 507 SER A CA 1
ATOM 3954 C C . SER A 1 507 ? -22.279 -16.293 41.074 1.00 82.31 507 SER A C 1
ATOM 3956 O O . SER A 1 507 ? -22.720 -16.170 39.928 1.00 82.31 507 SER A O 1
ATOM 3958 N N . ASN A 1 508 ? -20.969 -16.367 41.336 1.00 83.25 508 ASN A N 1
ATOM 3959 C CA . ASN A 1 508 ? -19.955 -16.177 40.298 1.00 83.25 508 ASN A CA 1
ATOM 3960 C C . ASN A 1 508 ? -19.234 -17.475 39.897 1.00 83.25 508 ASN A C 1
ATOM 3962 O O . ASN A 1 508 ? -18.943 -18.361 40.715 1.00 83.25 508 ASN A O 1
ATOM 3966 N N . PHE A 1 509 ? -18.888 -17.540 38.611 1.00 85.38 509 PHE A N 1
ATOM 3967 C CA . PHE A 1 509 ? -17.850 -18.411 38.070 1.00 85.38 509 PHE A CA 1
ATOM 3968 C C . PHE A 1 509 ? -16.633 -17.564 37.690 1.00 85.38 509 PHE A C 1
ATOM 3970 O O . PHE A 1 509 ? -16.780 -16.540 37.030 1.00 85.38 509 PHE A O 1
ATOM 3977 N N . THR A 1 510 ? -15.432 -17.999 38.060 1.00 86.06 510 THR A N 1
ATOM 3978 C CA . THR A 1 510 ? -14.181 -17.294 37.746 1.00 86.06 510 THR A CA 1
ATOM 3979 C C . THR A 1 510 ? -13.352 -18.130 36.780 1.00 86.06 510 THR A C 1
ATOM 3981 O O . THR A 1 510 ? -12.937 -19.248 37.112 1.00 86.06 510 THR A O 1
ATOM 3984 N N . LEU A 1 511 ? -13.120 -17.572 35.593 1.00 88.50 511 LEU A N 1
ATOM 3985 C CA . LEU A 1 511 ? -12.283 -18.112 34.522 1.00 88.50 511 LEU A CA 1
ATOM 3986 C C . LEU A 1 511 ? -10.887 -17.482 34.620 1.00 88.50 511 LEU A C 1
ATOM 3988 O O . LEU A 1 511 ? -10.784 -16.276 34.832 1.00 88.50 511 LEU A O 1
ATOM 3992 N N . GLN A 1 512 ? -9.817 -18.265 34.475 1.00 89.06 512 GLN A N 1
ATOM 3993 C CA . GLN A 1 512 ? -8.438 -17.777 34.606 1.00 89.06 512 GLN A CA 1
ATOM 3994 C C . GLN A 1 512 ? -7.490 -18.436 33.595 1.00 89.06 512 GLN A C 1
ATOM 3996 O O . GLN A 1 512 ? -7.428 -19.663 33.519 1.00 89.06 512 GLN A O 1
ATOM 4001 N N . LEU A 1 513 ? -6.692 -17.629 32.889 1.00 90.50 513 LEU A N 1
ATOM 4002 C CA . LEU A 1 513 ? -5.562 -18.095 32.077 1.00 90.50 513 LEU A CA 1
ATOM 4003 C C . LEU A 1 513 ? -4.386 -18.505 32.979 1.00 90.50 513 LEU A C 1
ATOM 4005 O O . LEU A 1 513 ? -3.996 -17.775 33.898 1.00 90.50 513 LEU A O 1
ATOM 4009 N N . VAL A 1 514 ? -3.824 -19.685 32.714 1.00 87.12 514 VAL A N 1
ATOM 4010 C CA . VAL A 1 514 ? -2.774 -20.320 33.528 1.00 87.12 514 VAL A CA 1
ATOM 4011 C C . VAL A 1 514 ? -1.447 -20.408 32.775 1.00 87.12 514 VAL A C 1
ATOM 4013 O O . VAL A 1 514 ? -0.412 -20.079 33.351 1.00 87.12 514 VAL A O 1
ATOM 4016 N N . THR A 1 515 ? -1.467 -20.833 31.509 1.00 89.19 515 THR A N 1
ATOM 4017 C CA . THR A 1 515 ? -0.275 -21.020 30.663 1.00 89.19 515 THR A CA 1
ATOM 4018 C C . THR A 1 515 ? -0.568 -20.661 29.208 1.00 89.19 515 THR A C 1
ATOM 4020 O O . THR A 1 515 ? -1.702 -20.787 28.757 1.00 89.19 515 THR A O 1
ATOM 4023 N N . VAL A 1 516 ? 0.467 -20.273 28.466 1.00 88.38 516 VAL A N 1
ATOM 4024 C CA . VAL A 1 516 ? 0.475 -20.152 27.000 1.00 88.38 516 VAL A CA 1
ATOM 4025 C C . VAL A 1 516 ? 1.789 -20.749 26.495 1.00 88.38 516 VAL A C 1
ATOM 4027 O O . VAL A 1 516 ? 2.829 -20.541 27.118 1.00 88.38 516 VAL A O 1
ATOM 4030 N N . MET A 1 517 ? 1.749 -21.572 25.446 1.00 86.44 517 MET A N 1
ATOM 4031 C CA . MET A 1 517 ? 2.925 -22.276 24.911 1.00 86.44 517 MET A CA 1
ATOM 4032 C C . MET A 1 517 ? 2.797 -22.476 23.399 1.00 86.44 517 MET A C 1
ATOM 4034 O O . MET A 1 517 ? 1.778 -22.991 22.944 1.00 86.44 517 MET A O 1
ATOM 4038 N N . LEU A 1 518 ? 3.833 -22.125 22.634 1.00 82.88 518 LEU A N 1
ATOM 4039 C CA . LEU A 1 518 ? 3.895 -22.352 21.186 1.00 82.88 518 LEU A CA 1
ATOM 4040 C C . LEU A 1 518 ? 3.960 -23.862 20.864 1.00 82.88 518 LEU A C 1
ATOM 4042 O O . LEU A 1 518 ? 4.709 -24.610 21.501 1.00 82.88 518 LEU A O 1
ATOM 4046 N N . VAL A 1 519 ? 3.175 -24.325 19.890 1.00 78.81 519 VAL A N 1
ATOM 4047 C CA . VAL A 1 519 ? 2.986 -25.749 19.557 1.00 78.81 519 VAL A CA 1
ATOM 4048 C C . VAL A 1 519 ? 3.804 -26.134 18.322 1.00 78.81 519 VAL A C 1
ATOM 4050 O O . VAL A 1 519 ? 3.274 -26.426 17.255 1.00 78.81 519 VAL A O 1
ATOM 4053 N N . GLY A 1 520 ? 5.123 -26.199 18.507 1.00 61.97 520 GLY A N 1
ATOM 4054 C CA . GLY A 1 520 ? 6.072 -26.589 17.462 1.00 61.97 520 GLY A CA 1
ATOM 4055 C C . GLY A 1 520 ? 6.538 -25.414 16.598 1.00 61.97 520 GLY A C 1
ATOM 4056 O O . GLY A 1 520 ? 5.781 -24.501 16.301 1.00 61.97 520 GLY A O 1
ATOM 4057 N N . GLY A 1 521 ? 7.818 -25.445 16.223 1.00 58.88 521 GLY A N 1
ATOM 4058 C CA . GLY A 1 521 ? 8.506 -24.356 15.528 1.00 58.88 521 GLY A CA 1
ATOM 4059 C C . GLY A 1 521 ? 9.919 -24.146 16.076 1.00 58.88 521 GLY A C 1
ATOM 4060 O O . GLY A 1 521 ? 10.311 -24.767 17.070 1.00 58.88 521 GLY A O 1
ATOM 4061 N N . ARG A 1 522 ? 10.695 -23.274 15.426 1.00 57.97 522 ARG A N 1
ATOM 4062 C CA . ARG A 1 522 ? 11.855 -22.632 16.064 1.00 57.97 522 ARG A CA 1
ATOM 4063 C C . ARG A 1 522 ? 11.335 -21.524 16.990 1.00 57.97 522 ARG A C 1
ATOM 4065 O O . ARG A 1 522 ? 10.292 -20.940 16.720 1.00 57.97 522 ARG A O 1
ATOM 4072 N N . PHE A 1 523 ? 12.028 -21.276 18.098 1.00 57.12 523 PHE A N 1
ATOM 4073 C CA . PHE A 1 523 ? 11.608 -20.282 19.089 1.00 57.12 523 PHE A CA 1
ATOM 4074 C C . PHE A 1 523 ? 12.058 -18.879 18.666 1.00 57.12 523 PHE A C 1
ATOM 4076 O O . PHE A 1 523 ? 13.185 -18.497 18.969 1.00 57.12 523 PHE A O 1
ATOM 4083 N N . TYR A 1 524 ? 11.166 -18.131 18.015 1.00 61.41 524 TYR A N 1
ATOM 4084 C CA . TYR A 1 524 ? 11.358 -16.725 17.623 1.00 61.41 524 TYR A CA 1
ATOM 4085 C C . TYR A 1 524 ? 10.576 -15.754 18.533 1.00 61.41 524 TYR A C 1
ATOM 4087 O O . TYR A 1 524 ? 10.196 -14.664 18.137 1.00 61.41 524 TYR A O 1
ATOM 4095 N N . GLY A 1 525 ? 10.302 -16.175 19.771 1.00 63.72 525 GLY A N 1
ATOM 4096 C CA . GLY A 1 525 ? 9.504 -15.437 20.748 1.00 63.72 525 GLY A CA 1
ATOM 4097 C C . GLY A 1 525 ? 8.808 -16.381 21.730 1.00 63.72 525 GLY A C 1
ATOM 4098 O O . GLY A 1 525 ? 8.932 -17.607 21.642 1.00 63.72 525 GLY A O 1
ATOM 4099 N N . MET A 1 526 ? 8.051 -15.822 22.675 1.00 73.94 526 MET A N 1
ATOM 4100 C CA . MET A 1 526 ? 7.177 -16.570 23.589 1.00 73.94 526 MET A CA 1
ATOM 4101 C C . MET A 1 526 ? 5.813 -15.871 23.639 1.00 73.94 526 MET A C 1
ATOM 4103 O O . MET A 1 526 ? 5.798 -14.673 23.901 1.00 73.94 526 MET A O 1
ATOM 4107 N N . PRO A 1 527 ? 4.678 -16.570 23.447 1.00 84.81 527 PRO A N 1
ATOM 4108 C CA . PRO A 1 527 ? 3.361 -15.957 23.622 1.00 84.81 527 PRO A CA 1
ATOM 4109 C C . PRO A 1 527 ? 3.178 -15.477 25.068 1.00 84.81 527 PRO A C 1
ATOM 4111 O O . PRO A 1 527 ? 3.663 -16.117 26.009 1.00 84.81 527 PRO A O 1
ATOM 4114 N N . THR A 1 528 ? 2.450 -14.379 25.263 1.00 88.00 528 THR A N 1
ATOM 4115 C CA . THR A 1 528 ? 2.310 -13.716 26.571 1.00 88.00 528 THR A CA 1
ATOM 4116 C C . THR A 1 528 ? 0.854 -13.714 27.068 1.00 88.00 528 THR A C 1
ATOM 4118 O O . THR A 1 528 ? -0.082 -14.058 26.348 1.00 88.00 528 THR A O 1
ATOM 4121 N N . ILE A 1 529 ? 0.633 -13.397 28.351 1.00 88.69 529 ILE A N 1
ATOM 4122 C CA . ILE A 1 529 ? -0.713 -13.264 28.946 1.00 88.69 529 ILE A CA 1
ATOM 4123 C C . ILE A 1 529 ? -0.873 -11.833 29.445 1.00 88.69 529 ILE A C 1
ATOM 4125 O O . ILE A 1 529 ? -0.104 -11.398 30.311 1.00 88.69 529 ILE A O 1
ATOM 4129 N N . LEU A 1 530 ? -1.914 -11.141 28.976 1.00 87.81 530 LEU A N 1
ATOM 4130 C CA . LEU A 1 530 ? -2.246 -9.794 29.432 1.00 87.81 530 LEU A CA 1
ATOM 4131 C C . LEU A 1 530 ? -2.662 -9.849 30.910 1.00 87.81 530 LEU A C 1
ATOM 4133 O O . LEU A 1 530 ? -3.718 -10.386 31.245 1.00 87.81 530 LEU A O 1
ATOM 4137 N N . GLN A 1 531 ? -1.835 -9.312 31.814 1.00 83.06 531 GLN A N 1
ATOM 4138 C CA . GLN A 1 531 ? -2.048 -9.484 33.260 1.00 83.06 531 GLN A CA 1
ATOM 4139 C C . GLN A 1 531 ? -3.376 -8.887 33.744 1.00 83.06 531 GLN A C 1
ATOM 4141 O O . GLN A 1 531 ? -4.017 -9.474 34.615 1.00 83.06 531 GLN A O 1
ATOM 4146 N N . GLU A 1 532 ? -3.817 -7.768 33.159 1.00 80.94 532 GLU A N 1
ATOM 4147 C CA . GLU A 1 532 ? -5.088 -7.122 33.516 1.00 80.94 532 GLU A CA 1
ATOM 4148 C C . GLU A 1 532 ? -6.316 -7.948 33.094 1.00 80.94 532 GLU A C 1
ATOM 4150 O O . GLU A 1 532 ? -7.312 -7.976 33.814 1.00 80.94 532 GLU A O 1
ATOM 4155 N N . ALA A 1 533 ? -6.225 -8.691 31.985 1.00 83.69 533 ALA A N 1
ATOM 4156 C CA . ALA A 1 533 ? -7.289 -9.549 31.453 1.00 83.69 533 ALA A CA 1
ATOM 4157 C C . ALA A 1 533 ? -7.023 -11.051 31.684 1.00 83.69 533 ALA A C 1
ATOM 4159 O O . ALA A 1 533 ? -7.555 -11.911 30.983 1.00 83.69 533 ALA A O 1
ATOM 4160 N N . LYS A 1 534 ? -6.196 -11.399 32.678 1.00 89.38 534 LYS A N 1
ATOM 4161 C CA . LYS A 1 534 ? -5.850 -12.792 33.005 1.00 89.38 534 LYS A CA 1
ATOM 4162 C C . LYS A 1 534 ? -7.035 -13.603 33.544 1.00 89.38 534 LYS A C 1
ATOM 4164 O O . LYS A 1 534 ? -7.009 -14.835 33.494 1.00 89.38 534 LYS A O 1
ATOM 4169 N N . SER A 1 535 ? -8.047 -12.941 34.100 1.00 88.06 535 SER A N 1
ATOM 4170 C CA . SER A 1 535 ? -9.215 -13.594 34.689 1.00 88.06 535 SER A CA 1
ATOM 4171 C C . SER A 1 535 ? -10.503 -12.813 34.471 1.00 88.06 535 SER A C 1
ATOM 4173 O O . SER A 1 535 ? -10.535 -11.610 34.716 1.00 88.06 535 SER A O 1
ATOM 4175 N N . ALA A 1 536 ? -11.569 -13.529 34.118 1.00 87.62 536 ALA A N 1
ATOM 4176 C CA . ALA A 1 536 ? -12.916 -13.000 33.941 1.00 87.62 536 ALA A CA 1
ATOM 4177 C C . ALA A 1 536 ? -13.873 -13.582 34.992 1.00 87.62 536 ALA A C 1
ATOM 4179 O O . ALA A 1 536 ? -13.780 -14.763 35.344 1.00 87.62 536 ALA A O 1
ATOM 4180 N N . VAL A 1 537 ? -14.806 -12.759 35.476 1.00 86.06 537 VAL A N 1
ATOM 4181 C CA . VAL A 1 537 ? -15.828 -13.154 36.458 1.00 86.06 537 VAL A CA 1
ATOM 4182 C C . VAL A 1 537 ? -17.192 -13.141 35.777 1.00 86.06 537 VAL A C 1
ATOM 4184 O O . VAL A 1 537 ? -17.646 -12.105 35.304 1.00 86.06 537 VAL A O 1
ATOM 4187 N N . LEU A 1 538 ? -17.839 -14.303 35.728 1.00 84.88 538 LEU A N 1
ATOM 4188 C CA . LEU A 1 538 ? -19.108 -14.537 35.050 1.00 84.88 538 LEU A CA 1
ATOM 4189 C C . LEU A 1 538 ? -20.236 -14.723 36.085 1.00 84.88 538 LEU A C 1
ATOM 4191 O O . LEU A 1 538 ? -20.329 -15.799 36.691 1.00 84.88 538 LEU A O 1
ATOM 4195 N N . PRO A 1 539 ? -21.093 -13.709 36.307 1.00 86.50 539 PRO A N 1
ATOM 4196 C CA . PRO A 1 539 ? -22.222 -13.811 37.225 1.00 86.50 539 PRO A CA 1
ATOM 4197 C C . PRO A 1 539 ? -23.366 -14.642 36.625 1.00 86.50 539 PRO A C 1
ATOM 4199 O O . PRO A 1 539 ? -23.700 -14.529 35.442 1.00 86.50 539 PRO A O 1
ATOM 4202 N N . VAL A 1 540 ? -24.027 -15.457 37.449 1.00 84.62 540 VAL A N 1
ATOM 4203 C CA . VAL A 1 540 ? -25.207 -16.227 37.025 1.00 84.62 540 VAL A CA 1
ATOM 4204 C C . VAL A 1 540 ? -26.395 -15.296 36.766 1.00 84.62 540 VAL A C 1
ATOM 4206 O O . VAL A 1 540 ? -26.931 -14.682 37.691 1.00 84.62 540 VAL A O 1
ATOM 4209 N N . SER A 1 541 ? -26.836 -15.253 35.505 1.00 86.62 541 SER A N 1
ATOM 4210 C CA . SER A 1 541 ? -27.984 -14.468 35.039 1.00 86.62 541 SER A CA 1
ATOM 4211 C C . SER A 1 541 ? -29.331 -15.020 35.521 1.00 86.62 541 SER A C 1
ATOM 4213 O O . SER A 1 541 ? -29.475 -16.202 35.846 1.00 86.62 541 SER A O 1
ATOM 4215 N N . GLU A 1 542 ? -30.372 -14.184 35.498 1.00 85.94 542 GLU A N 1
ATOM 4216 C CA . GLU A 1 542 ? -31.701 -14.578 35.980 1.00 85.94 542 GLU A CA 1
ATOM 4217 C C . GLU A 1 542 ? -32.359 -15.700 35.158 1.00 85.94 542 GLU A C 1
ATOM 4219 O O . GLU A 1 542 ? -33.181 -16.449 35.686 1.00 85.94 542 GLU A O 1
ATOM 4224 N N . LYS A 1 543 ? -31.968 -15.889 33.893 1.00 84.88 543 LYS A N 1
ATOM 4225 C CA . LYS A 1 543 ? -32.439 -17.019 33.073 1.00 84.88 543 LYS A CA 1
ATOM 4226 C C . LYS A 1 543 ? -31.816 -18.355 33.511 1.00 84.88 543 LYS A C 1
ATOM 4228 O O . LYS A 1 543 ? -32.482 -19.387 33.434 1.00 84.88 543 LYS A O 1
ATOM 4233 N N . ALA A 1 544 ? -30.569 -18.340 33.996 1.00 85.62 544 ALA A N 1
ATOM 4234 C CA . ALA A 1 544 ? -29.812 -19.532 34.400 1.00 85.62 544 ALA A CA 1
ATO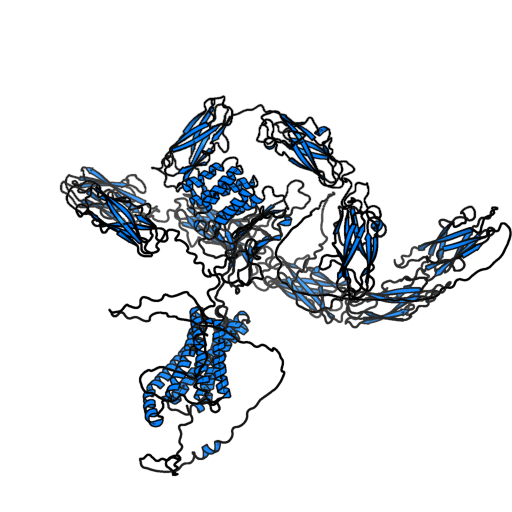M 4235 C C . ALA A 1 544 ? -29.943 -19.883 35.898 1.00 85.62 544 ALA A C 1
ATOM 4237 O O . ALA A 1 544 ? -29.725 -21.041 36.281 1.00 85.62 544 ALA A O 1
ATOM 4238 N N . ALA A 1 545 ? -30.301 -18.900 36.731 1.00 87.50 545 ALA A N 1
ATOM 4239 C CA . ALA A 1 545 ? -30.505 -19.046 38.170 1.00 87.50 545 ALA A CA 1
ATOM 4240 C C . ALA A 1 545 ? -31.775 -19.845 38.518 1.00 87.50 545 ALA A C 1
ATOM 4242 O O . ALA A 1 545 ? -32.864 -19.586 37.993 1.00 87.50 545 ALA A O 1
ATOM 4243 N N . ASN A 1 546 ? -31.642 -20.778 39.464 1.00 88.81 546 ASN A N 1
ATOM 4244 C CA . ASN A 1 546 ? -32.761 -21.499 40.066 1.00 88.81 546 ASN A CA 1
ATOM 4245 C C . ASN A 1 546 ? -33.639 -20.540 40.893 1.00 88.81 546 ASN A C 1
ATOM 4247 O O . ASN A 1 546 ? -33.150 -19.603 41.521 1.00 88.81 546 ASN A O 1
ATOM 4251 N N . SER A 1 547 ? -34.951 -20.775 40.897 1.00 89.25 547 SER A N 1
ATOM 4252 C CA . SER A 1 547 ? -35.918 -19.811 41.430 1.00 89.25 547 SER A CA 1
ATOM 4253 C C . SER A 1 547 ? -35.962 -19.706 42.959 1.00 89.25 547 SER A C 1
ATOM 4255 O O . SER A 1 547 ? -36.119 -20.710 43.657 1.00 89.25 547 SER A O 1
ATOM 4257 N N . GLN A 1 548 ? -35.957 -18.467 43.458 1.00 89.25 548 GLN A N 1
ATOM 4258 C CA . GLN A 1 548 ? -36.250 -18.075 44.841 1.00 89.25 548 GLN A CA 1
ATOM 4259 C C . GLN A 1 548 ? -37.547 -17.247 44.904 1.00 89.25 548 GLN A C 1
ATOM 4261 O O . GLN A 1 548 ? -37.578 -16.100 44.453 1.00 89.25 548 GLN A O 1
ATOM 4266 N N . VAL A 1 549 ? -38.622 -17.816 45.454 1.00 90.19 549 VAL A N 1
ATOM 4267 C CA . VAL A 1 549 ? -39.998 -17.275 45.392 1.00 90.19 549 VAL A CA 1
ATOM 4268 C C . VAL A 1 549 ? -40.389 -16.520 46.669 1.00 90.19 549 VAL A C 1
ATOM 4270 O O . VAL A 1 549 ? -40.235 -17.063 47.759 1.00 90.19 549 VAL A O 1
ATOM 4273 N N . GLY A 1 550 ? -40.953 -15.315 46.556 1.00 90.50 550 GLY A N 1
ATOM 4274 C CA . GLY A 1 550 ? -41.515 -14.551 47.681 1.00 90.50 550 GLY A CA 1
ATOM 4275 C C . GLY A 1 550 ? -42.599 -13.562 47.239 1.00 90.50 550 GLY A C 1
ATOM 4276 O O . GLY A 1 550 ? -42.779 -13.339 46.045 1.00 90.50 550 GLY A O 1
ATOM 4277 N N . PHE A 1 551 ? -43.303 -12.933 48.178 1.00 90.50 551 PHE A N 1
ATOM 4278 C CA . PHE A 1 551 ? -44.126 -11.756 47.874 1.00 90.50 551 PHE A CA 1
ATOM 4279 C C . PHE A 1 551 ? -43.253 -10.601 47.362 1.00 90.50 551 PHE A C 1
ATOM 4281 O O . PHE A 1 551 ? -42.088 -10.477 47.738 1.00 90.50 551 PHE A O 1
ATOM 4288 N N . GLU A 1 552 ? -43.780 -9.762 46.474 1.00 85.94 552 GLU A N 1
ATOM 4289 C CA . GLU A 1 552 ? -43.036 -8.627 45.908 1.00 85.94 552 GLU A CA 1
ATOM 4290 C C . GLU A 1 552 ? -42.727 -7.554 46.968 1.00 85.94 552 GLU A C 1
ATOM 4292 O O . GLU A 1 552 ? -41.616 -7.031 47.003 1.00 85.94 552 GLU A O 1
ATOM 4297 N N . SER A 1 553 ? -43.664 -7.339 47.895 1.00 85.88 553 SER A N 1
ATOM 4298 C CA . SER A 1 553 ? -43.558 -6.458 49.062 1.00 85.88 553 SER A CA 1
ATOM 4299 C C . SER A 1 553 ? -43.927 -7.214 50.347 1.00 85.88 553 SER A C 1
ATOM 4301 O O . SER A 1 553 ? -44.631 -8.223 50.295 1.00 85.88 553 SER A O 1
ATOM 4303 N N . THR A 1 554 ? -43.471 -6.723 51.502 1.00 84.62 554 THR A N 1
ATOM 4304 C CA . THR A 1 554 ? -43.915 -7.187 52.834 1.00 84.62 554 THR A CA 1
ATOM 4305 C C . THR A 1 554 ? -45.262 -6.581 53.247 1.00 84.62 554 THR A C 1
ATOM 4307 O O . THR A 1 554 ? -45.944 -7.119 54.117 1.00 84.62 554 THR A O 1
ATOM 4310 N N . ALA A 1 555 ? -45.662 -5.480 52.604 1.00 84.88 555 ALA A N 1
ATOM 4311 C CA . ALA A 1 555 ? -46.931 -4.796 52.817 1.00 84.88 555 ALA A CA 1
ATOM 4312 C C . ALA A 1 555 ? -47.630 -4.472 51.494 1.00 84.88 555 ALA A C 1
ATOM 4314 O O . ALA A 1 555 ? -46.980 -4.058 50.530 1.00 84.88 555 ALA A O 1
ATOM 4315 N N . PHE A 1 556 ? -48.952 -4.619 51.465 1.00 87.56 556 PHE A N 1
ATOM 4316 C CA . PHE A 1 556 ? -49.797 -4.251 50.329 1.00 87.56 556 PHE A CA 1
ATOM 4317 C C . PHE A 1 556 ? -50.883 -3.266 50.767 1.00 87.56 556 PHE A C 1
ATOM 4319 O O . PHE A 1 556 ? -51.390 -3.329 51.885 1.00 87.56 556 PHE A O 1
ATOM 4326 N N . GLN A 1 557 ? -51.246 -2.352 49.874 1.00 86.31 557 GLN A N 1
ATOM 4327 C CA . GLN A 1 557 ? -52.338 -1.406 50.095 1.00 86.31 557 GLN A CA 1
ATOM 4328 C C . GLN A 1 557 ? -53.660 -1.960 49.540 1.00 86.31 557 GLN A C 1
ATOM 4330 O O . GLN A 1 557 ? -53.685 -2.890 48.721 1.00 86.31 557 GLN A O 1
ATOM 4335 N N . LEU A 1 558 ? -54.775 -1.384 49.982 1.00 86.12 558 LEU A N 1
ATOM 4336 C CA . LEU A 1 558 ? -56.076 -1.585 49.352 1.00 86.12 558 LEU A CA 1
ATOM 4337 C C . LEU A 1 558 ? -56.160 -0.722 48.088 1.00 86.12 558 LEU A C 1
ATOM 4339 O O . LEU A 1 558 ? -55.905 0.484 48.125 1.00 86.12 558 LEU A O 1
ATOM 4343 N N . MET A 1 559 ? -56.555 -1.344 46.974 1.00 85.62 559 MET A N 1
ATOM 4344 C CA . MET A 1 559 ? -56.868 -0.646 45.718 1.00 85.62 559 MET A CA 1
ATOM 4345 C C . MET A 1 559 ? -58.166 0.160 45.839 1.00 85.62 559 MET A C 1
ATOM 4347 O O . MET A 1 559 ? -58.332 1.176 45.178 1.00 85.62 559 MET A O 1
ATOM 4351 N N . ASN A 1 560 ? -59.088 -0.303 46.685 1.00 82.19 560 ASN A N 1
ATOM 4352 C CA . ASN A 1 560 ? -60.326 0.384 47.015 1.00 82.19 560 ASN A CA 1
ATOM 4353 C C . ASN A 1 560 ? -60.638 0.096 48.490 1.00 82.19 560 ASN A C 1
ATOM 4355 O O . ASN A 1 560 ? -60.915 -1.049 48.851 1.00 82.19 560 ASN A O 1
ATOM 4359 N N . ILE A 1 561 ? -60.543 1.129 49.332 1.00 81.88 561 ILE A N 1
ATOM 4360 C CA . ILE A 1 561 ? -60.758 1.047 50.787 1.00 81.88 561 ILE A CA 1
ATOM 4361 C C . ILE A 1 561 ? -62.213 0.650 51.076 1.00 81.88 561 ILE A C 1
ATOM 4363 O O . ILE A 1 561 ? -62.475 -0.231 51.891 1.00 81.88 561 ILE A O 1
ATOM 4367 N N . THR A 1 562 ? -63.147 1.258 50.348 1.00 77.38 562 THR A N 1
ATOM 4368 C CA . THR A 1 562 ? -64.601 1.115 50.499 1.00 77.38 562 THR A CA 1
ATOM 4369 C C . THR A 1 562 ? -65.108 -0.261 50.039 1.00 77.38 562 THR A C 1
ATOM 4371 O O . THR A 1 562 ? -66.080 -0.773 50.589 1.00 77.38 562 THR A O 1
ATOM 4374 N N . ALA A 1 563 ? -64.426 -0.902 49.081 1.00 80.00 563 ALA A N 1
ATOM 4375 C CA . ALA A 1 563 ? -64.726 -2.257 48.596 1.00 80.00 563 ALA A CA 1
ATOM 4376 C C . ALA A 1 563 ? -63.840 -3.370 49.200 1.00 80.00 563 ALA A C 1
ATOM 4378 O O . ALA A 1 563 ? -64.059 -4.546 48.903 1.00 80.00 563 ALA A O 1
ATOM 4379 N N . GLY A 1 564 ? -62.822 -3.024 49.998 1.00 80.75 564 GLY A N 1
ATOM 4380 C CA . GLY A 1 564 ? -61.907 -3.985 50.626 1.00 80.75 564 GLY A CA 1
ATOM 4381 C C . GLY A 1 564 ? -61.000 -4.761 49.656 1.00 80.75 564 GLY A C 1
ATOM 4382 O O . GLY A 1 564 ? -60.487 -5.818 50.008 1.00 80.75 564 GLY A O 1
ATOM 4383 N N . THR A 1 565 ? -60.792 -4.304 48.419 1.00 87.88 565 THR A N 1
ATOM 4384 C CA . THR A 1 565 ? -60.045 -5.083 47.409 1.00 87.88 565 THR A CA 1
ATOM 4385 C C . THR A 1 565 ? -58.540 -4.815 47.446 1.00 87.88 565 THR A C 1
ATOM 4387 O O . THR A 1 565 ? -58.124 -3.657 47.356 1.00 87.88 565 THR A O 1
ATOM 4390 N N . SER A 1 566 ? -57.715 -5.866 47.453 1.00 84.38 566 SER A N 1
ATOM 4391 C CA . SER A 1 566 ? -56.252 -5.792 47.296 1.00 84.38 566 SER A CA 1
ATOM 4392 C C . SER A 1 566 ? -55.745 -6.740 46.199 1.00 84.38 566 SER A C 1
ATOM 4394 O O . SER A 1 566 ? -56.377 -7.752 45.887 1.00 84.38 566 SER A O 1
ATOM 4396 N N . HIS A 1 567 ? -54.594 -6.406 45.613 1.00 88.38 567 HIS A N 1
ATOM 4397 C CA . HIS A 1 567 ? -53.904 -7.211 44.607 1.00 88.38 567 HIS A CA 1
ATOM 4398 C C . HIS A 1 567 ? -52.475 -7.499 45.083 1.00 88.38 567 HIS A C 1
ATOM 4400 O O . HIS A 1 567 ? -51.634 -6.604 45.164 1.00 88.38 567 HIS A O 1
ATOM 4406 N N . VAL A 1 568 ? -52.219 -8.758 45.434 1.00 86.81 568 VAL A N 1
ATOM 4407 C CA . VAL A 1 568 ? -50.976 -9.214 46.065 1.00 86.81 568 VAL A CA 1
ATOM 4408 C C . VAL A 1 568 ? -50.113 -9.932 45.038 1.00 86.81 568 VAL A C 1
ATOM 4410 O O . VAL A 1 568 ? -50.529 -10.918 44.431 1.00 86.81 568 VAL A O 1
ATOM 4413 N N . MET A 1 569 ? -48.890 -9.441 44.851 1.00 89.00 569 MET A N 1
ATOM 4414 C CA . MET A 1 569 ? -47.954 -9.945 43.847 1.00 89.00 569 MET A CA 1
ATOM 4415 C C . MET A 1 569 ? -46.943 -10.918 44.453 1.00 89.00 569 MET A C 1
ATOM 4417 O O . MET A 1 569 ? -46.301 -10.626 45.464 1.00 89.00 569 MET A O 1
ATOM 4421 N N . ILE A 1 570 ? -46.764 -12.068 43.802 1.00 90.69 570 ILE A N 1
ATOM 4422 C CA . ILE A 1 570 ? -45.722 -13.055 44.104 1.00 90.69 570 ILE A CA 1
ATOM 4423 C C . ILE A 1 570 ? -44.683 -13.000 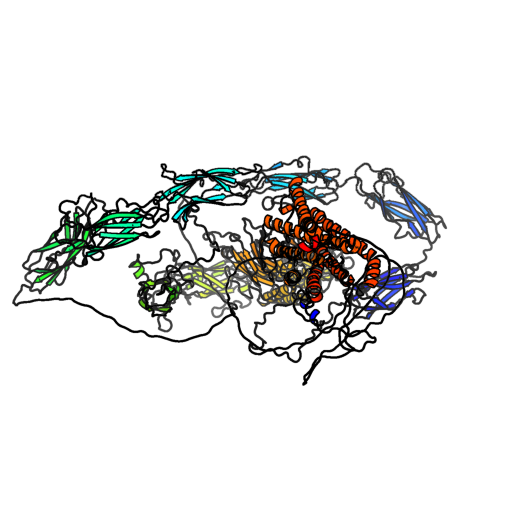42.979 1.00 90.69 570 ILE A C 1
ATOM 4425 O O . ILE A 1 570 ? -45.015 -13.129 41.798 1.00 90.69 570 ILE A O 1
ATOM 4429 N N . SER A 1 571 ? -43.414 -12.818 43.343 1.00 90.44 571 SER A N 1
ATOM 4430 C CA . SER A 1 571 ? -42.280 -12.733 42.421 1.00 90.44 571 SER A CA 1
ATOM 4431 C C . SER A 1 571 ? -41.215 -13.778 42.740 1.00 90.44 571 SER A C 1
ATOM 4433 O O . SER A 1 571 ? -40.942 -14.103 43.902 1.00 90.44 571 SER A O 1
ATOM 4435 N N . ARG A 1 572 ? -40.567 -14.305 41.701 1.00 90.00 572 ARG A N 1
ATOM 4436 C CA . ARG A 1 572 ? -39.409 -15.190 41.851 1.00 90.00 572 ARG A CA 1
ATOM 4437 C C . ARG A 1 572 ? -38.157 -14.529 41.293 1.00 90.00 572 ARG A C 1
ATOM 4439 O O . ARG A 1 572 ? -38.183 -13.993 40.195 1.00 90.00 572 ARG A O 1
ATOM 4446 N N . ARG A 1 573 ? -37.064 -14.596 42.054 1.00 85.69 573 ARG A N 1
ATOM 4447 C CA . ARG A 1 573 ? -35.722 -14.233 41.585 1.00 85.69 573 ARG A CA 1
ATOM 4448 C C . ARG A 1 573 ? -35.078 -15.483 41.003 1.00 85.69 573 ARG A C 1
ATOM 4450 O O . ARG A 1 573 ? -34.991 -16.491 41.701 1.00 85.69 573 ARG A O 1
ATOM 4457 N N . GLY A 1 574 ? -34.671 -15.430 39.742 1.00 85.62 574 GLY A N 1
ATOM 4458 C CA . GLY A 1 574 ? -34.259 -16.615 38.984 1.00 85.62 574 GLY A CA 1
ATOM 4459 C C . GLY A 1 574 ? -35.452 -17.326 38.338 1.00 85.62 574 GLY A C 1
ATOM 4460 O O . GLY A 1 574 ? -36.444 -17.659 38.992 1.00 85.62 574 GLY A O 1
ATOM 4461 N N . THR A 1 575 ? -35.360 -17.566 37.033 1.00 88.06 575 THR A N 1
ATOM 4462 C CA . THR A 1 575 ? -36.474 -18.003 36.174 1.00 88.06 575 THR A CA 1
ATOM 4463 C C . THR A 1 575 ? -36.249 -19.368 35.513 1.00 88.06 575 THR A C 1
ATOM 4465 O O . THR A 1 575 ? -37.052 -19.789 34.673 1.00 88.06 575 THR A O 1
ATOM 4468 N N . TYR A 1 576 ? -35.184 -20.084 35.892 1.00 87.31 576 TYR A N 1
ATOM 4469 C CA . TYR A 1 576 ? -34.838 -21.402 35.356 1.00 87.31 576 TYR A CA 1
ATOM 4470 C C . TYR A 1 576 ? -35.909 -22.460 35.688 1.00 87.31 576 TYR A C 1
ATOM 4472 O O . TYR A 1 576 ? -36.175 -22.758 36.854 1.00 87.31 576 TYR A O 1
ATOM 4480 N N . GLY A 1 577 ? -36.514 -23.039 34.644 1.00 83.31 577 GLY A N 1
ATOM 4481 C CA . GLY A 1 577 ? -37.584 -24.036 34.749 1.00 83.31 577 GLY A CA 1
ATOM 4482 C C . GLY A 1 577 ? -38.964 -23.508 35.151 1.00 83.31 577 GLY A C 1
ATOM 4483 O O . GLY A 1 577 ? -39.151 -22.326 35.452 1.00 83.31 577 GLY A O 1
ATOM 4484 N N . ALA A 1 578 ? -39.942 -24.420 35.156 1.00 86.94 578 ALA A N 1
ATOM 4485 C CA . ALA A 1 578 ? -41.312 -24.155 35.592 1.00 86.94 578 ALA A CA 1
ATOM 4486 C C . ALA A 1 578 ? -41.553 -24.632 37.036 1.00 86.94 578 ALA A C 1
ATOM 4488 O O . ALA A 1 578 ? -41.035 -25.679 37.445 1.00 86.94 578 ALA A O 1
ATOM 4489 N N . LEU A 1 579 ? -42.355 -23.887 37.799 1.00 89.81 579 LEU A N 1
ATOM 4490 C CA . LEU A 1 579 ? -42.650 -24.163 39.210 1.00 89.81 579 LEU A CA 1
ATOM 4491 C C . LEU A 1 579 ? -44.103 -23.844 39.593 1.00 89.81 579 LEU A C 1
ATOM 4493 O O . LEU A 1 579 ? -44.807 -23.140 38.876 1.00 89.81 579 LEU A O 1
ATOM 4497 N N . SER A 1 580 ? -44.536 -24.348 40.746 1.00 89.44 580 SER A N 1
ATOM 4498 C CA . SER A 1 580 ? -45.842 -24.095 41.359 1.00 89.44 580 SER A CA 1
ATOM 4499 C C . SER A 1 580 ? -45.665 -23.621 42.802 1.00 89.44 580 SER A C 1
ATOM 4501 O O . SER A 1 580 ? -44.833 -24.161 43.533 1.00 89.44 580 SER A O 1
ATOM 4503 N N . VAL A 1 581 ? -46.448 -22.624 43.210 1.00 91.25 581 VAL A N 1
ATOM 4504 C CA . VAL A 1 581 ? -46.393 -21.942 44.513 1.00 91.25 581 VAL A CA 1
ATOM 4505 C C . VAL A 1 581 ? -47.768 -22.017 45.167 1.00 91.25 581 VAL A C 1
ATOM 4507 O O . VAL A 1 581 ? -48.761 -21.695 44.519 1.00 91.25 581 VAL A O 1
ATOM 4510 N N . ALA A 1 582 ? -47.841 -22.406 46.437 1.00 90.81 582 ALA A N 1
ATOM 4511 C CA . ALA A 1 582 ? -49.071 -22.385 47.229 1.00 90.81 582 ALA A CA 1
ATOM 4512 C C . ALA A 1 582 ? -49.040 -21.245 48.260 1.00 90.81 582 ALA A C 1
ATOM 4514 O O . ALA A 1 582 ? -47.976 -20.917 48.794 1.00 90.81 582 ALA A O 1
ATOM 4515 N N . TRP A 1 583 ? -50.199 -20.648 48.542 1.00 91.12 583 TRP A N 1
ATOM 4516 C CA . TRP A 1 583 ? -50.364 -19.559 49.508 1.00 91.12 583 TRP A CA 1
ATOM 4517 C C . TRP A 1 583 ? -51.659 -19.718 50.322 1.00 91.12 583 TRP A C 1
ATOM 4519 O O . TRP A 1 583 ? -52.618 -20.353 49.874 1.00 91.12 583 TRP A O 1
ATOM 4529 N N . THR A 1 584 ? -51.674 -19.152 51.529 1.00 89.69 584 THR A N 1
ATOM 4530 C CA . THR A 1 584 ? -52.765 -19.267 52.515 1.00 89.69 584 THR A CA 1
ATOM 4531 C C . THR A 1 584 ? -52.886 -18.007 53.376 1.00 89.69 584 THR A C 1
ATOM 4533 O O . THR A 1 584 ? -51.879 -17.385 53.713 1.00 89.69 584 THR A O 1
ATOM 4536 N N . THR A 1 585 ? -54.108 -17.637 53.766 1.00 87.62 585 THR A N 1
ATOM 4537 C CA . THR A 1 585 ? -54.378 -16.534 54.708 1.00 87.62 585 THR A CA 1
ATOM 4538 C C . THR A 1 585 ? -54.037 -16.909 56.153 1.00 87.62 585 THR A C 1
ATOM 4540 O O . THR A 1 585 ? -54.239 -18.052 56.564 1.00 87.62 585 THR A O 1
ATOM 4543 N N . GLY A 1 586 ? -53.597 -15.927 56.939 1.00 83.75 586 GLY A N 1
ATOM 4544 C CA . GLY A 1 586 ? -53.146 -16.063 58.325 1.00 83.75 586 GLY A CA 1
ATOM 4545 C C . GLY A 1 586 ? -51.621 -16.132 58.456 1.00 83.75 586 GLY A C 1
ATOM 4546 O O . GLY A 1 586 ? -50.898 -16.278 57.469 1.00 83.75 586 GLY A O 1
ATOM 4547 N N . TYR A 1 587 ? -51.125 -16.037 59.691 1.00 81.94 587 TYR A N 1
ATOM 4548 C CA . TYR A 1 587 ? -49.701 -16.190 60.002 1.00 81.94 587 TYR A CA 1
ATOM 4549 C C . TYR A 1 587 ? -49.202 -17.616 59.710 1.00 81.94 587 TYR A C 1
ATOM 4551 O O . TYR A 1 587 ? -49.937 -18.594 59.864 1.00 81.94 587 TYR A O 1
ATOM 4559 N N . ALA A 1 588 ? -47.939 -17.740 59.293 1.00 74.50 588 ALA A N 1
ATOM 4560 C CA . ALA A 1 588 ? -47.325 -19.041 59.034 1.00 74.50 588 ALA A CA 1
ATOM 4561 C C . ALA A 1 588 ? -47.172 -19.860 60.337 1.00 74.50 588 ALA A C 1
ATOM 4563 O O . ALA A 1 588 ? -46.918 -19.269 61.393 1.00 74.50 588 ALA A O 1
ATOM 4564 N N . PRO A 1 589 ? -47.264 -21.207 60.294 1.00 70.44 589 PRO A N 1
ATOM 4565 C CA . PRO A 1 589 ? -47.106 -22.051 61.478 1.00 70.44 589 PRO A CA 1
ATOM 4566 C C . PRO A 1 589 ? -45.749 -21.830 62.168 1.00 70.44 589 PRO A C 1
ATOM 4568 O O . PRO A 1 589 ? -44.715 -22.273 61.671 1.00 70.44 589 PRO A O 1
ATOM 4571 N N . GLY A 1 590 ? -45.760 -21.148 63.317 1.00 68.75 590 GLY A N 1
ATOM 4572 C CA . GLY A 1 590 ? -44.561 -20.820 64.097 1.00 68.75 590 GLY A CA 1
ATOM 4573 C C . GLY A 1 590 ? -44.294 -19.326 64.320 1.00 68.75 590 GLY A C 1
ATOM 4574 O O . GLY A 1 590 ? -43.391 -19.018 65.092 1.00 68.75 590 GLY A O 1
ATOM 4575 N N . LEU A 1 591 ? -45.057 -18.405 63.712 1.00 66.25 591 LEU A N 1
ATOM 4576 C CA . LEU A 1 591 ? -45.091 -17.008 64.170 1.00 66.25 591 LEU A CA 1
ATOM 4577 C C . LEU A 1 591 ? -46.087 -16.843 65.329 1.00 66.25 591 LEU A C 1
ATOM 4579 O O . LEU A 1 591 ? -47.205 -17.356 65.272 1.00 66.25 591 LEU A O 1
ATOM 4583 N N . GLU A 1 592 ? -45.683 -16.109 66.365 1.00 65.44 592 GLU A N 1
ATOM 4584 C CA . GLU A 1 592 ? -46.562 -15.727 67.474 1.00 65.44 592 GLU A CA 1
ATOM 4585 C C . GLU A 1 592 ? -47.561 -14.659 67.007 1.00 65.44 592 GLU A C 1
ATOM 4587 O O . GLU A 1 592 ? -47.169 -13.603 66.510 1.00 65.44 592 GLU A O 1
ATOM 4592 N N . ILE A 1 593 ? -48.859 -14.930 67.173 1.00 65.94 593 ILE A N 1
ATOM 4593 C CA . ILE A 1 593 ? -49.914 -13.926 66.990 1.00 65.94 593 ILE A CA 1
ATOM 4594 C C . ILE A 1 593 ? -49.835 -12.981 68.199 1.00 65.94 593 ILE A C 1
ATOM 4596 O O . ILE A 1 593 ? -49.928 -13.481 69.325 1.00 65.94 593 ILE A O 1
ATOM 4600 N N . PRO A 1 594 ? -49.665 -11.656 68.025 1.00 66.94 594 PRO A N 1
ATOM 4601 C CA . PRO A 1 594 ? -49.571 -10.754 69.167 1.00 66.94 594 PRO A CA 1
ATOM 4602 C C . PRO A 1 594 ? -50.868 -10.757 69.986 1.00 66.94 594 PRO A C 1
ATOM 4604 O O . PRO A 1 594 ? -51.966 -10.792 69.424 1.00 66.94 594 PRO A O 1
ATOM 4607 N N . GLU A 1 595 ? -50.749 -10.700 71.317 1.00 65.75 595 GLU A N 1
ATOM 4608 C CA . GLU A 1 595 ? -51.917 -10.575 72.195 1.00 65.75 595 GLU A CA 1
ATOM 4609 C C . GLU A 1 595 ? -52.783 -9.369 71.778 1.00 65.75 595 GLU A C 1
ATOM 4611 O O . GLU A 1 595 ? -52.274 -8.351 71.310 1.00 65.75 595 GLU A O 1
ATOM 4616 N N . PHE A 1 596 ? -54.101 -9.506 71.957 1.00 72.19 596 PHE A N 1
ATOM 4617 C CA . PHE A 1 596 ? -55.160 -8.559 71.564 1.00 72.19 596 PHE A CA 1
ATOM 4618 C C . PHE A 1 596 ? -55.519 -8.476 70.067 1.00 72.19 596 PHE A C 1
ATOM 4620 O O . PHE A 1 596 ? -56.533 -7.855 69.761 1.00 72.19 596 PHE A O 1
ATOM 4627 N N . ILE A 1 597 ? -54.791 -9.125 69.149 1.00 74.69 597 ILE A N 1
ATOM 4628 C CA . ILE A 1 597 ? -55.052 -9.031 67.697 1.00 74.69 597 ILE A CA 1
ATOM 4629 C C . ILE A 1 597 ? -55.907 -10.195 67.174 1.00 74.69 597 ILE A C 1
ATOM 4631 O O . ILE A 1 597 ? -55.684 -11.355 67.524 1.00 74.69 597 ILE A O 1
ATOM 4635 N N . VAL A 1 598 ? -56.843 -9.898 66.266 1.00 79.94 598 VAL A N 1
ATOM 4636 C CA . VAL A 1 598 ? -57.627 -10.900 65.517 1.00 79.94 598 VAL A CA 1
ATOM 4637 C C . VAL A 1 598 ? -57.187 -10.930 64.047 1.00 79.94 598 VAL A C 1
ATOM 4639 O O . VAL A 1 598 ? -56.916 -9.890 63.452 1.00 79.94 598 VAL A O 1
ATOM 4642 N N . VAL A 1 599 ? -57.113 -12.116 63.430 1.00 81.81 599 VAL A N 1
ATOM 4643 C CA . VAL A 1 599 ? -56.877 -12.224 61.977 1.00 81.81 599 VAL A CA 1
ATOM 4644 C C . VAL A 1 599 ? -58.156 -11.821 61.242 1.00 81.81 599 VAL A C 1
ATOM 4646 O O . VAL A 1 599 ? -59.187 -12.475 61.400 1.00 81.81 599 VAL A O 1
ATOM 4649 N N . GLY A 1 600 ? -58.080 -10.751 60.452 1.00 80.56 600 GLY A N 1
ATOM 4650 C CA . GLY A 1 600 ? -59.210 -10.196 59.711 1.00 80.56 600 GLY A CA 1
ATOM 4651 C C . GLY A 1 600 ? -59.723 -11.143 58.622 1.00 80.56 600 GLY A C 1
ATOM 4652 O O . GLY A 1 600 ? -58.968 -11.938 58.053 1.00 80.56 600 GLY A O 1
ATOM 4653 N N . ASN A 1 601 ? -61.023 -11.077 58.326 1.00 85.31 601 ASN A N 1
ATOM 4654 C CA . ASN A 1 601 ? -61.649 -12.000 57.380 1.00 85.31 601 ASN A CA 1
ATOM 4655 C C . ASN A 1 601 ? -61.253 -11.671 55.929 1.00 85.31 601 ASN A C 1
ATOM 4657 O O . ASN A 1 601 ? -61.396 -10.531 55.480 1.00 85.31 601 ASN A O 1
ATOM 4661 N N . MET A 1 602 ? -60.783 -12.680 55.192 1.00 86.31 602 MET A N 1
ATOM 4662 C CA . MET A 1 602 ? -60.303 -12.550 53.815 1.00 86.31 602 MET A CA 1
ATOM 4663 C C . MET A 1 602 ? -60.868 -13.641 52.915 1.00 86.31 602 MET A C 1
ATOM 4665 O O . MET A 1 602 ? -60.915 -14.814 53.289 1.00 86.31 602 MET A O 1
ATOM 4669 N N . THR A 1 603 ? -61.230 -13.269 51.689 1.00 86.62 603 THR A N 1
ATOM 4670 C CA . THR A 1 603 ? -61.667 -14.215 50.655 1.00 86.62 603 THR A CA 1
ATOM 4671 C C . THR A 1 603 ? -60.907 -13.980 49.350 1.00 86.62 603 THR A C 1
ATOM 4673 O O . THR A 1 603 ? -60.837 -12.824 48.932 1.00 86.62 603 THR A O 1
ATOM 4676 N N . PRO A 1 604 ? -60.413 -15.022 48.650 1.00 88.12 604 PRO A N 1
ATOM 4677 C CA . PRO A 1 604 ? -60.299 -16.427 49.074 1.00 88.12 604 PRO A CA 1
ATOM 4678 C C . PRO A 1 604 ? -59.216 -16.670 50.150 1.00 88.12 604 PRO A C 1
ATOM 4680 O O . PRO A 1 604 ? -58.268 -15.904 50.277 1.00 88.12 604 PRO A O 1
ATOM 4683 N N . THR A 1 605 ? -59.344 -17.764 50.912 1.00 83.75 605 THR A N 1
ATOM 4684 C CA . THR A 1 605 ? -58.451 -18.109 52.043 1.00 83.75 605 THR A CA 1
ATOM 4685 C C . THR A 1 605 ? -57.223 -18.952 51.669 1.00 83.75 605 THR A C 1
ATOM 4687 O O . THR A 1 605 ? -56.274 -19.059 52.448 1.00 83.75 605 THR A O 1
ATOM 4690 N N . LEU A 1 606 ? -57.219 -19.576 50.488 1.00 89.44 606 LEU A N 1
ATOM 4691 C CA . LEU A 1 606 ? -56.107 -20.384 49.978 1.00 89.44 606 LEU A CA 1
ATOM 4692 C C . LEU A 1 606 ? -56.065 -20.357 48.448 1.00 89.44 606 LEU A C 1
ATOM 4694 O O . LEU A 1 606 ? -57.105 -20.216 47.801 1.00 89.44 606 LEU A O 1
ATOM 4698 N N . GLY A 1 607 ? -54.882 -20.569 47.869 1.00 86.06 607 GLY A N 1
ATOM 4699 C CA . GLY A 1 607 ? -54.725 -20.691 46.421 1.00 86.06 607 GLY A CA 1
ATOM 4700 C C . GLY A 1 607 ? -53.345 -21.174 45.974 1.00 86.06 607 GLY A C 1
ATOM 4701 O O . GLY A 1 607 ? -52.448 -21.427 46.780 1.00 86.06 607 GLY A O 1
ATOM 4702 N N . SER A 1 608 ? -53.180 -21.320 44.657 1.00 87.88 608 SER A N 1
ATOM 4703 C CA . SER A 1 608 ? -51.935 -21.780 44.031 1.00 87.88 608 SER A CA 1
ATOM 4704 C C . SER A 1 608 ? -51.668 -21.089 42.694 1.00 87.88 608 SER A C 1
ATOM 4706 O O . SER A 1 608 ? -52.599 -20.865 41.923 1.00 87.88 608 SER A O 1
ATOM 4708 N N . LEU A 1 609 ? -50.397 -20.811 42.399 1.00 87.75 609 LEU A N 1
ATOM 4709 C CA . LEU A 1 609 ? -49.919 -20.146 41.185 1.00 87.75 609 LEU A CA 1
ATOM 4710 C C . LEU A 1 609 ? -48.833 -20.975 40.490 1.00 87.75 609 LEU A C 1
ATOM 4712 O O . LEU A 1 609 ? -47.862 -21.378 41.127 1.00 87.75 609 LEU A O 1
ATOM 4716 N N . SER A 1 610 ? -48.942 -21.160 39.175 1.00 89.44 610 SER A N 1
ATOM 4717 C CA . SER A 1 610 ? -47.902 -21.773 38.337 1.00 89.44 610 SER A CA 1
ATOM 4718 C C . SER A 1 610 ? -47.091 -20.718 37.577 1.00 89.44 610 SER A C 1
ATOM 4720 O O . SER A 1 610 ? -47.671 -19.780 37.031 1.00 89.44 610 SER A O 1
ATOM 4722 N N . PHE A 1 611 ? -45.774 -20.903 37.493 1.00 89.88 611 PHE A N 1
ATOM 4723 C CA . PHE A 1 611 ? -44.830 -20.071 36.740 1.00 89.88 611 PHE A CA 1
ATOM 4724 C C . PHE A 1 611 ? -44.123 -20.916 35.669 1.00 89.88 611 PHE A C 1
ATOM 4726 O O . PHE A 1 611 ? -43.555 -21.966 35.975 1.00 89.88 611 PHE A O 1
ATOM 4733 N N . SER A 1 612 ? -44.126 -20.437 34.430 1.00 88.12 612 SER A N 1
ATOM 4734 C CA . SER A 1 612 ? -43.458 -21.006 33.246 1.00 88.12 612 SER A CA 1
ATOM 4735 C C . SER A 1 612 ? -41.963 -20.657 33.240 1.00 88.12 612 SER A C 1
ATOM 4737 O O . SER A 1 612 ? -41.568 -19.723 33.928 1.00 88.12 612 SER A O 1
ATOM 4739 N N . HIS A 1 613 ? -41.094 -21.326 32.471 1.00 86.06 613 HIS A N 1
ATOM 4740 C CA . HIS A 1 613 ? -39.697 -20.860 32.330 1.00 86.06 613 HIS A CA 1
ATOM 4741 C C . HIS A 1 613 ? -39.667 -19.411 31.794 1.00 86.06 613 HIS A C 1
ATOM 4743 O O . HIS A 1 613 ? -40.404 -19.089 30.869 1.00 86.06 613 HIS A O 1
ATOM 4749 N N . GLY A 1 614 ? -38.878 -18.527 32.416 1.00 83.62 614 GLY A N 1
ATOM 4750 C CA . GLY A 1 614 ? -38.829 -17.091 32.086 1.00 83.62 614 GLY A CA 1
ATOM 4751 C C . GLY A 1 614 ? -39.862 -16.192 32.796 1.00 83.62 614 GLY A C 1
ATOM 4752 O O . GLY A 1 614 ? -39.602 -15.011 32.983 1.00 83.62 614 GLY A O 1
ATOM 4753 N N . GLU A 1 615 ? -40.997 -16.720 33.268 1.00 86.00 615 GLU A N 1
ATOM 4754 C CA . GLU A 1 615 ? -42.067 -15.923 33.907 1.00 86.00 615 GLU A CA 1
ATOM 4755 C C . GLU A 1 615 ? -41.621 -15.386 35.288 1.00 86.00 615 GLU A C 1
ATOM 4757 O O . GLU A 1 615 ? -41.317 -16.190 36.166 1.00 86.00 615 GLU A O 1
ATOM 4762 N N . GLN A 1 616 ? -41.541 -14.066 35.513 1.00 86.75 616 GLN A N 1
ATOM 4763 C CA . GLN A 1 616 ? -40.959 -13.484 36.748 1.00 86.75 616 GLN A CA 1
ATOM 4764 C C . GLN A 1 616 ? -41.959 -13.250 37.901 1.00 86.75 616 GLN A C 1
ATOM 4766 O O . GLN A 1 616 ? -41.620 -13.469 39.068 1.00 86.75 616 GLN A O 1
ATOM 4771 N N . ARG A 1 617 ? -43.181 -12.784 37.603 1.00 89.00 617 ARG A N 1
ATOM 4772 C CA . ARG A 1 617 ? -44.157 -12.273 38.591 1.00 89.00 617 ARG A CA 1
ATOM 4773 C C . ARG A 1 617 ? -45.591 -12.689 38.263 1.00 89.00 617 ARG A C 1
ATOM 4775 O O . ARG A 1 617 ? -45.928 -12.807 37.088 1.00 89.00 617 ARG A O 1
ATOM 4782 N N . LYS A 1 618 ? -46.427 -12.897 39.287 1.00 87.00 618 LYS A N 1
ATOM 4783 C CA . LYS A 1 618 ? -47.831 -13.315 39.140 1.00 87.00 618 LYS A CA 1
ATOM 4784 C C . LYS A 1 618 ? -48.685 -12.848 40.327 1.00 87.00 618 LYS A C 1
ATOM 4786 O O . LYS A 1 618 ? -48.234 -12.925 41.468 1.00 87.00 618 LYS A O 1
ATOM 4791 N N . GLY A 1 619 ? -49.888 -12.347 40.050 1.00 84.62 619 GLY A N 1
ATOM 4792 C CA . GLY A 1 619 ? -50.759 -11.693 41.034 1.00 84.62 619 GLY A CA 1
ATOM 4793 C C . GLY A 1 619 ? -51.902 -12.554 41.579 1.00 84.62 619 GLY A C 1
ATOM 4794 O O . GLY A 1 619 ? -52.285 -13.561 40.979 1.00 84.62 619 GLY A O 1
ATOM 4795 N N . VAL A 1 620 ? -52.448 -12.131 42.720 1.00 85.00 620 VAL A N 1
ATOM 4796 C CA . VAL A 1 620 ? -53.601 -12.716 43.422 1.00 85.00 620 VAL A CA 1
ATOM 4797 C C . VAL A 1 620 ? -54.557 -11.593 43.830 1.00 85.00 620 VAL A C 1
ATOM 4799 O O . VAL A 1 620 ? -54.134 -10.634 44.471 1.00 85.00 620 VAL A O 1
ATOM 4802 N N . PHE A 1 621 ? -55.846 -11.717 43.505 1.00 87.56 621 PHE A N 1
ATOM 4803 C CA . PHE A 1 621 ? -56.890 -10.794 43.970 1.00 87.56 621 PHE A CA 1
ATOM 4804 C C . PHE A 1 621 ? -57.530 -11.291 45.269 1.00 87.56 621 PHE A C 1
ATOM 4806 O O . PHE A 1 621 ? -57.844 -12.478 45.396 1.00 87.56 621 PHE A O 1
ATOM 4813 N N . LEU A 1 622 ? -57.720 -10.378 46.222 1.00 88.06 622 LEU A N 1
ATOM 4814 C CA . LEU A 1 622 ? -58.212 -10.649 47.573 1.00 88.06 622 LEU A CA 1
ATOM 4815 C C . LEU A 1 622 ? -59.218 -9.574 48.006 1.00 88.06 622 LEU A C 1
ATOM 4817 O O . LEU A 1 622 ? -59.083 -8.406 47.638 1.00 88.06 622 LEU A O 1
ATOM 4821 N N . TRP A 1 623 ? -60.177 -9.967 48.842 1.00 89.12 623 TRP A N 1
ATOM 4822 C CA . TRP A 1 623 ? -61.145 -9.082 49.491 1.00 89.12 623 TRP A CA 1
ATOM 4823 C C . TRP A 1 623 ? -60.974 -9.155 51.011 1.00 89.12 623 TRP A C 1
ATOM 4825 O O . TRP A 1 623 ? -60.898 -10.257 51.559 1.00 89.12 623 TRP A O 1
ATOM 4835 N N . THR A 1 624 ? -60.924 -8.000 51.673 1.00 88.44 624 THR A N 1
ATOM 4836 C CA . THR A 1 624 ? -60.815 -7.814 53.124 1.00 88.44 624 THR A CA 1
ATOM 4837 C C . THR A 1 624 ? -62.116 -7.236 53.688 1.00 88.44 624 THR A C 1
ATOM 4839 O O . THR A 1 624 ? -62.774 -6.414 53.052 1.00 88.44 624 THR A O 1
ATOM 4842 N N . PHE A 1 625 ? -62.492 -7.649 54.899 1.00 86.44 625 PHE A N 1
ATOM 4843 C CA . PHE A 1 625 ? -63.692 -7.156 55.582 1.00 86.44 625 PHE A CA 1
ATOM 4844 C C . PHE A 1 625 ? -63.324 -6.680 57.000 1.00 86.44 625 PHE A C 1
ATOM 4846 O O . PHE A 1 625 ? -63.164 -7.534 57.873 1.00 86.44 625 PHE A O 1
ATOM 4853 N N . PRO A 1 626 ? -63.142 -5.362 57.234 1.00 83.69 626 PRO A N 1
ATOM 4854 C CA . PRO A 1 626 ? -62.755 -4.825 58.539 1.00 83.69 626 PRO A CA 1
ATOM 4855 C C . PRO A 1 626 ? -63.926 -4.761 59.529 1.00 83.69 626 PRO A C 1
ATOM 4857 O O . PRO A 1 626 ? -65.046 -4.398 59.158 1.00 83.69 626 PRO A O 1
ATOM 4860 N N . SER A 1 627 ? -63.639 -5.014 60.805 1.00 83.00 627 SER A N 1
ATOM 4861 C CA . SER A 1 627 ? -64.561 -4.861 61.936 1.00 83.00 627 SER A CA 1
ATOM 4862 C C . SER A 1 627 ? -64.235 -3.580 62.726 1.00 83.00 627 SER A C 1
ATOM 4864 O O . SER A 1 627 ? -63.255 -3.567 63.475 1.00 83.00 627 SER A O 1
ATOM 4866 N N . PRO A 1 628 ? -65.028 -2.492 62.619 1.00 76.19 628 PRO A N 1
ATOM 4867 C CA . PRO A 1 628 ? -64.764 -1.256 63.358 1.00 76.19 628 PRO A CA 1
ATOM 4868 C C . PRO A 1 628 ? -64.667 -1.481 64.875 1.00 76.19 628 PRO A C 1
ATOM 4870 O O . PRO A 1 628 ? -65.465 -2.218 65.457 1.00 76.19 628 PRO A O 1
ATOM 4873 N N . GLY A 1 629 ? -63.685 -0.838 65.513 1.00 77.12 629 GLY A N 1
ATOM 4874 C CA . GLY A 1 629 ? -63.431 -0.946 66.955 1.00 77.12 629 GLY A CA 1
ATOM 4875 C C . GLY A 1 629 ? -62.586 -2.149 67.400 1.00 77.12 629 GLY A C 1
ATOM 4876 O O . GLY A 1 629 ? -62.329 -2.275 68.595 1.00 77.12 629 GLY A O 1
ATOM 4877 N N . TRP A 1 630 ? -62.123 -3.008 66.482 1.00 80.50 630 TRP A N 1
ATOM 4878 C CA . TRP A 1 630 ? -61.217 -4.125 66.788 1.00 80.50 630 TRP A CA 1
ATOM 4879 C C . TRP A 1 630 ? -59.856 -3.963 66.084 1.00 80.50 630 TRP A C 1
ATOM 4881 O O . TRP A 1 630 ? -59.822 -3.623 64.901 1.00 80.50 630 TRP A O 1
ATOM 4891 N N . PRO A 1 631 ? -58.720 -4.227 66.762 1.00 82.25 631 PRO A N 1
ATOM 4892 C CA . PRO A 1 631 ? -57.410 -4.271 66.116 1.00 82.25 631 PRO A CA 1
ATOM 4893 C C . PRO A 1 631 ? -57.245 -5.586 65.329 1.00 82.25 631 PRO A C 1
ATOM 4895 O O . PRO A 1 631 ? -56.984 -6.652 65.893 1.00 82.25 631 PRO A O 1
ATOM 4898 N N . GLU A 1 632 ? -57.403 -5.506 64.007 1.00 84.38 632 GLU A N 1
ATOM 4899 C CA . GLU A 1 632 ? -57.340 -6.651 63.090 1.00 84.38 632 GLU A CA 1
ATOM 4900 C C . GLU A 1 632 ? -56.074 -6.662 62.215 1.00 84.38 632 GLU A C 1
ATOM 4902 O O . GLU A 1 632 ? -55.579 -5.619 61.779 1.00 84.38 632 GLU A O 1
ATOM 4907 N N . ALA A 1 633 ? -55.584 -7.866 61.900 1.00 84.81 633 ALA A N 1
ATOM 4908 C CA . ALA A 1 633 ? -54.440 -8.107 61.020 1.00 84.81 633 ALA A CA 1
ATOM 4909 C C . ALA A 1 633 ? -54.842 -8.903 59.768 1.00 84.81 633 ALA A C 1
ATOM 4911 O O . ALA A 1 633 ? -55.348 -10.024 59.864 1.00 84.81 633 ALA A O 1
ATOM 4912 N N . PHE A 1 634 ? -54.575 -8.354 58.583 1.00 89.38 634 PHE A N 1
ATOM 4913 C CA . PHE A 1 634 ? -54.910 -8.962 57.292 1.00 89.38 634 PHE A CA 1
ATOM 4914 C C . PHE A 1 634 ? -53.645 -9.546 56.649 1.00 89.38 634 PHE A C 1
ATOM 4916 O O . PHE A 1 634 ? -52.930 -8.853 55.933 1.00 89.38 634 PHE A O 1
ATOM 4923 N N . VAL A 1 635 ? -53.334 -10.807 56.967 1.00 88.50 635 VAL A N 1
ATOM 4924 C CA . VAL A 1 635 ? -52.018 -11.431 56.711 1.00 88.50 635 VAL A CA 1
ATOM 4925 C C . VAL A 1 635 ? -52.095 -12.631 55.768 1.00 88.50 635 VAL A C 1
ATOM 4927 O O . VAL A 1 635 ? -53.020 -13.439 55.847 1.00 88.50 635 VAL A O 1
ATOM 4930 N N . LEU A 1 636 ? -51.088 -12.795 54.911 1.00 90.31 636 LEU A N 1
ATOM 4931 C CA . LEU A 1 636 ? -50.932 -13.912 53.973 1.00 90.31 636 LEU A CA 1
ATOM 4932 C C . LEU A 1 636 ? -49.547 -14.547 54.118 1.00 90.31 636 LEU A C 1
ATOM 4934 O O . LEU A 1 636 ? -48.574 -13.841 54.375 1.00 90.31 636 LEU A O 1
ATOM 4938 N N . HIS A 1 637 ? -49.430 -15.856 53.879 1.00 90.75 637 HIS A N 1
ATOM 4939 C CA . HIS A 1 637 ? -48.138 -16.539 53.796 1.00 90.75 637 HIS A CA 1
ATOM 4940 C C . HIS A 1 637 ? -48.042 -17.549 52.643 1.00 90.75 637 HIS A C 1
ATOM 4942 O O . HIS A 1 637 ? -49.044 -18.108 52.192 1.00 90.75 637 HIS A O 1
ATOM 4948 N N . LEU A 1 638 ? -46.816 -17.808 52.178 1.00 90.31 638 LEU A N 1
ATOM 4949 C CA . LEU A 1 638 ? -46.515 -18.864 51.205 1.00 90.31 638 LEU A CA 1
ATOM 4950 C C . LEU A 1 638 ? -46.363 -20.217 51.917 1.00 90.31 638 LEU A C 1
ATOM 4952 O O . LEU A 1 638 ? -45.534 -20.357 52.816 1.00 90.31 638 LEU A O 1
ATOM 4956 N N . SER A 1 639 ? -47.141 -21.218 51.505 1.00 84.06 639 SER A N 1
ATOM 4957 C CA . SER A 1 639 ? -47.234 -22.530 52.166 1.00 84.06 639 SER A CA 1
ATOM 4958 C C . SER A 1 639 ? -46.414 -23.639 51.495 1.00 84.06 639 SER A C 1
ATOM 4960 O O . SER A 1 639 ? -46.179 -24.681 52.106 1.00 84.06 639 SER A O 1
ATOM 4962 N N . GLY A 1 640 ? -45.919 -23.431 50.269 1.00 84.88 640 GLY A N 1
ATOM 4963 C CA . GLY A 1 640 ? -44.993 -24.367 49.623 1.00 84.88 640 GLY A CA 1
ATOM 4964 C C . GLY A 1 640 ? -44.592 -23.988 48.197 1.00 84.88 640 GLY A C 1
ATOM 4965 O O . GLY A 1 640 ? -45.273 -23.209 47.532 1.00 84.88 640 GLY A O 1
ATOM 4966 N N . VAL A 1 641 ? -43.488 -24.571 47.718 1.00 87.62 641 VAL A N 1
ATOM 4967 C CA . VAL A 1 641 ? -42.997 -24.436 46.337 1.00 87.62 641 VAL A CA 1
ATOM 4968 C C . VAL A 1 641 ? -42.581 -25.801 45.777 1.00 87.62 641 VAL A C 1
ATOM 4970 O O . VAL A 1 641 ? -41.950 -26.597 46.470 1.00 87.62 641 VAL A O 1
ATOM 4973 N N . GLN A 1 642 ? -42.938 -26.082 44.525 1.00 87.31 642 GLN A N 1
ATOM 4974 C CA . GLN A 1 642 ? -42.568 -27.297 43.788 1.00 87.31 642 GLN A CA 1
ATOM 4975 C C . GLN A 1 642 ? -41.990 -26.904 42.426 1.00 87.31 642 GLN A C 1
ATOM 4977 O O . GLN A 1 642 ? -42.576 -26.070 41.745 1.00 87.31 642 GLN A O 1
ATOM 4982 N N . SER A 1 643 ? -40.864 -27.488 42.009 1.00 83.56 643 SER A N 1
ATOM 4983 C CA . SER A 1 643 ? -40.202 -27.168 40.733 1.00 83.56 643 SER A CA 1
ATOM 4984 C C . SER A 1 643 ? -40.022 -28.410 39.868 1.00 83.56 643 SER A C 1
ATOM 4986 O O . SER A 1 643 ? -39.713 -29.486 40.376 1.00 83.56 643 SER A O 1
ATOM 4988 N N . SER A 1 644 ? -40.194 -28.235 38.559 1.00 80.69 644 SER A N 1
ATOM 4989 C CA . SER A 1 644 ? -39.913 -29.249 37.533 1.00 80.69 644 SER A CA 1
ATOM 4990 C C . SER A 1 644 ? -38.454 -29.240 37.058 1.00 80.69 644 SER A C 1
ATOM 4992 O O . SER A 1 644 ? -38.015 -30.196 36.421 1.00 80.69 644 SER A O 1
ATOM 4994 N N . ALA A 1 645 ? -37.690 -28.183 37.361 1.00 73.88 645 ALA A N 1
ATOM 4995 C CA . ALA A 1 645 ? -36.297 -28.069 36.940 1.00 73.88 645 ALA A CA 1
ATOM 4996 C C . ALA A 1 645 ? -35.332 -28.850 37.848 1.00 73.88 645 ALA A C 1
ATOM 4998 O O . ALA A 1 645 ? -35.481 -28.840 39.077 1.00 73.88 645 ALA A O 1
ATOM 4999 N N . PRO A 1 646 ? -34.273 -29.453 37.274 1.00 70.88 646 PRO A N 1
ATOM 5000 C CA . PRO A 1 646 ? -33.189 -30.021 38.063 1.00 70.88 646 PRO A CA 1
ATOM 5001 C C . PRO A 1 646 ? -32.488 -28.917 38.883 1.00 70.88 646 PRO A C 1
ATOM 5003 O O . PRO A 1 646 ? -32.376 -27.764 38.462 1.00 70.88 646 PRO A O 1
ATOM 5006 N N . GLY A 1 647 ? -32.091 -29.255 40.112 1.00 75.19 647 GLY A N 1
ATOM 5007 C CA . GLY A 1 647 ? -31.629 -28.290 41.121 1.00 75.19 647 GLY A CA 1
ATOM 5008 C C . GLY A 1 647 ? -32.745 -27.662 41.975 1.00 75.19 647 GLY A C 1
ATOM 5009 O O . GLY A 1 647 ? -32.454 -27.152 43.051 1.00 75.19 647 GLY A O 1
ATOM 5010 N N . GLY A 1 648 ? -34.021 -27.755 41.574 1.00 83.38 648 GLY A N 1
ATOM 5011 C CA . GLY A 1 648 ? -35.166 -27.339 42.395 1.00 83.38 648 GLY A CA 1
ATOM 5012 C C . GLY A 1 648 ? -35.409 -25.822 42.471 1.00 83.38 648 GLY A C 1
ATOM 5013 O O . GLY A 1 648 ? -34.946 -25.056 41.624 1.00 83.38 648 GLY A O 1
ATOM 5014 N N . ALA A 1 649 ? -36.188 -25.405 43.477 1.00 86.38 649 ALA A N 1
ATOM 5015 C CA . ALA A 1 649 ? -36.536 -24.015 43.800 1.00 86.38 649 ALA A CA 1
ATOM 5016 C C . ALA A 1 649 ? -36.635 -23.827 45.329 1.00 86.38 649 ALA A C 1
ATOM 5018 O O . ALA A 1 649 ? -36.820 -24.803 46.058 1.00 86.38 649 ALA A O 1
ATOM 5019 N N . GLN A 1 650 ? -36.521 -22.589 45.812 1.00 87.81 650 GLN A N 1
ATOM 5020 C CA . GLN A 1 650 ? -36.519 -22.232 47.239 1.00 87.81 650 GLN A CA 1
ATOM 5021 C C . GLN A 1 650 ? -37.518 -21.097 47.538 1.00 87.81 650 GLN A C 1
ATOM 5023 O O . GLN A 1 650 ? -37.899 -20.343 46.641 1.00 87.81 650 GLN A O 1
ATOM 5028 N N . LEU A 1 651 ? -37.933 -20.948 48.801 1.00 87.31 651 LEU A N 1
ATOM 5029 C CA . LEU A 1 651 ? -38.660 -19.759 49.271 1.00 87.31 651 LEU A CA 1
ATOM 5030 C C . LEU A 1 651 ? -37.665 -18.649 49.652 1.00 87.31 651 LEU A C 1
ATOM 5032 O O . LEU A 1 651 ? -36.604 -18.919 50.213 1.00 87.31 651 LEU A O 1
ATOM 5036 N N . ARG A 1 652 ? -38.005 -17.396 49.343 1.00 87.12 652 ARG A N 1
ATOM 5037 C CA . ARG A 1 652 ? -37.167 -16.210 49.553 1.00 87.12 652 ARG A CA 1
ATOM 5038 C C . ARG A 1 652 ? -37.319 -15.708 50.990 1.00 87.12 652 ARG A C 1
ATOM 5040 O O . ARG A 1 652 ? -38.338 -15.112 51.338 1.00 87.12 652 ARG A O 1
ATOM 5047 N N . SER A 1 653 ? -36.296 -15.933 51.813 1.00 81.00 653 SER A N 1
ATOM 5048 C CA . SER A 1 653 ? -36.228 -15.466 53.205 1.00 81.00 653 SER A CA 1
ATOM 5049 C C . SER A 1 653 ? -36.628 -13.992 53.342 1.00 81.00 653 SER A C 1
ATOM 5051 O O . SER A 1 653 ? -36.186 -13.154 52.560 1.00 81.00 653 SER A O 1
ATOM 5053 N N . GLY A 1 654 ? -37.473 -13.682 54.330 1.00 80.12 654 GLY A N 1
ATOM 5054 C CA . GLY A 1 654 ? -37.999 -12.332 54.580 1.00 80.12 654 GLY A CA 1
ATOM 5055 C C . GLY A 1 654 ? -39.239 -11.939 53.763 1.00 80.12 654 GLY A C 1
ATOM 5056 O O . GLY A 1 654 ? -39.953 -11.037 54.175 1.00 80.12 654 GLY A O 1
ATOM 5057 N N . PHE A 1 655 ? -39.556 -12.646 52.672 1.00 87.00 655 PHE A N 1
ATOM 5058 C CA . PHE A 1 655 ? -40.701 -12.351 51.789 1.00 87.00 655 PHE A CA 1
ATOM 5059 C C . PHE A 1 655 ? -41.739 -13.489 51.767 1.00 87.00 655 PHE A C 1
ATOM 5061 O O . PHE A 1 655 ? -42.420 -13.713 50.769 1.00 87.00 655 PHE A O 1
ATOM 5068 N N . ILE A 1 656 ? -41.817 -14.258 52.855 1.00 87.44 656 ILE A N 1
ATOM 5069 C CA . ILE A 1 656 ? -42.703 -15.429 52.992 1.00 87.44 656 ILE A CA 1
ATOM 5070 C C . ILE A 1 656 ? -44.083 -15.029 53.537 1.00 87.44 656 ILE A C 1
ATOM 5072 O O . ILE A 1 656 ? -45.047 -15.762 53.335 1.00 87.44 656 ILE A O 1
ATOM 5076 N N . VAL A 1 657 ? -44.174 -13.875 54.205 1.00 86.06 657 VAL A N 1
ATOM 5077 C CA . VAL A 1 657 ? -45.379 -13.322 54.841 1.00 86.06 657 VAL A CA 1
ATOM 5078 C C . VAL A 1 657 ? -45.585 -11.892 54.335 1.00 86.06 657 VAL A C 1
ATOM 5080 O O . VAL A 1 657 ? -44.597 -11.184 54.133 1.00 86.06 657 VAL A O 1
ATOM 5083 N N . ALA A 1 658 ? -46.836 -11.478 54.132 1.00 88.56 658 ALA A N 1
ATOM 5084 C CA . ALA A 1 658 ? -47.196 -10.102 53.795 1.00 88.56 658 ALA A CA 1
ATOM 5085 C C . ALA A 1 658 ? -48.490 -9.660 54.502 1.00 88.56 658 ALA A C 1
ATOM 5087 O O . ALA A 1 658 ? -49.384 -10.482 54.712 1.00 88.56 658 ALA A O 1
ATOM 5088 N N . GLU A 1 659 ? -48.595 -8.373 54.846 1.00 88.25 659 GLU A N 1
ATOM 5089 C CA . GLU A 1 659 ? -49.760 -7.781 55.530 1.00 88.25 659 GLU A CA 1
ATOM 5090 C C . GLU A 1 659 ? -50.439 -6.690 54.672 1.00 88.25 659 GLU A C 1
ATOM 5092 O O . GLU A 1 659 ? -49.772 -5.966 53.931 1.00 88.25 659 GLU A O 1
ATOM 5097 N N . ILE A 1 660 ? -51.767 -6.560 54.757 1.00 88.81 660 ILE A N 1
ATOM 5098 C CA . ILE A 1 660 ? -52.551 -5.528 54.056 1.00 88.81 660 ILE A CA 1
ATOM 5099 C C . ILE A 1 660 ? -52.827 -4.351 55.006 1.00 88.81 660 ILE A C 1
ATOM 5101 O O . ILE A 1 660 ? -53.310 -4.561 56.118 1.00 88.81 660 ILE A O 1
ATOM 5105 N N . GLU A 1 661 ? -52.529 -3.125 54.556 1.00 87.31 661 GLU A N 1
ATOM 5106 C CA . GLU A 1 661 ? -52.667 -1.858 55.306 1.00 87.31 661 GLU A CA 1
ATOM 5107 C C . GLU A 1 661 ? -52.109 -1.922 56.756 1.00 87.31 661 GLU A C 1
ATOM 5109 O O . GLU A 1 661 ? -52.814 -1.592 57.713 1.00 87.31 661 GLU A O 1
ATOM 5114 N N . PRO A 1 662 ? -50.834 -2.323 56.974 1.00 87.50 662 PRO A N 1
ATOM 5115 C CA . PRO A 1 662 ? -50.286 -2.568 58.319 1.00 87.50 662 PRO A CA 1
ATOM 5116 C C . PRO A 1 662 ? -50.284 -1.327 59.230 1.00 87.50 662 PRO A C 1
ATOM 5118 O O . PRO A 1 662 ? -50.400 -1.443 60.454 1.00 87.50 662 PRO A O 1
ATOM 5121 N N . MET A 1 663 ? -50.161 -0.129 58.648 1.00 85.06 663 MET A N 1
ATOM 5122 C CA . MET A 1 663 ? -50.233 1.141 59.379 1.00 85.06 663 MET A CA 1
ATOM 5123 C C . MET A 1 663 ? -51.672 1.596 59.655 1.00 85.06 663 MET A C 1
ATOM 5125 O O . MET A 1 663 ? -51.883 2.392 60.569 1.00 85.06 663 MET A O 1
ATOM 5129 N N . GLY A 1 664 ? -52.658 1.065 58.936 1.00 87.19 664 GLY A N 1
ATOM 5130 C CA . GLY A 1 664 ? -54.059 1.447 59.053 1.00 87.19 664 GLY A CA 1
ATOM 5131 C C . GLY A 1 664 ? -54.463 2.711 58.296 1.00 87.19 664 GLY A C 1
ATOM 5132 O O . GLY A 1 664 ? -53.642 3.515 57.841 1.00 87.19 664 GLY A O 1
ATOM 5133 N N . VAL A 1 665 ? -55.780 2.852 58.185 1.00 89.81 665 VAL A N 1
ATOM 5134 C CA . VAL A 1 665 ? -56.508 3.859 57.418 1.00 89.81 665 VAL A CA 1
ATOM 5135 C C . VAL A 1 665 ? -57.380 4.688 58.366 1.00 89.81 665 VAL A C 1
ATOM 5137 O O . VAL A 1 665 ? -58.185 4.138 59.117 1.00 89.81 665 VAL A O 1
ATOM 5140 N N . PHE A 1 666 ? -57.241 6.011 58.334 1.00 91.69 666 PHE A N 1
ATOM 5141 C CA . PHE A 1 666 ? -57.860 6.931 59.297 1.00 91.69 666 PHE A CA 1
ATOM 5142 C C . PHE A 1 666 ? -59.047 7.682 58.683 1.00 91.69 666 PHE A C 1
ATOM 5144 O O . PHE A 1 666 ? -58.973 8.121 57.536 1.00 91.69 666 PHE A O 1
ATOM 5151 N N . GLN A 1 667 ? -60.144 7.826 59.433 1.00 91.38 667 GLN A N 1
ATOM 5152 C CA . GLN A 1 667 ? -61.373 8.489 58.971 1.00 91.38 667 GLN A CA 1
ATOM 5153 C C . GLN A 1 667 ? -62.264 8.948 60.132 1.00 91.38 667 GLN A C 1
ATOM 5155 O O . GLN A 1 667 ? -62.134 8.437 61.244 1.00 91.38 667 GLN A O 1
ATOM 5160 N N . PHE A 1 668 ? -63.248 9.815 59.886 1.00 92.69 668 PHE A N 1
ATOM 5161 C CA . PHE A 1 668 ? -64.284 10.079 60.889 1.00 92.69 668 PHE A CA 1
ATOM 5162 C C . PHE A 1 668 ? -65.148 8.832 61.166 1.00 92.69 668 PHE A C 1
ATOM 5164 O O . PHE A 1 668 ? -65.519 8.060 60.262 1.00 92.69 668 PHE A O 1
ATOM 5171 N N . SER A 1 669 ? -65.482 8.634 62.445 1.00 88.94 669 SER A N 1
ATOM 5172 C CA . SER A 1 669 ? -66.521 7.697 62.894 1.00 88.94 669 SER A CA 1
ATOM 5173 C C . SER A 1 669 ? -67.846 7.986 62.183 1.00 88.94 669 SER A C 1
ATOM 5175 O O . SER A 1 669 ? -68.132 9.126 61.817 1.00 88.94 669 SER A O 1
ATOM 5177 N N . THR A 1 670 ? -68.699 6.978 61.993 1.00 85.94 670 THR A N 1
ATOM 5178 C CA . THR A 1 670 ? -70.028 7.196 61.387 1.00 85.94 670 THR A CA 1
ATOM 5179 C C . THR A 1 670 ? -70.901 8.157 62.201 1.00 85.94 670 THR A C 1
ATOM 5181 O O . THR A 1 670 ? -71.777 8.797 61.633 1.00 85.94 670 THR A O 1
ATOM 5184 N N . SER A 1 671 ? -70.639 8.289 63.504 1.00 85.44 671 SER A N 1
ATOM 5185 C CA . SER A 1 671 ? -71.296 9.214 64.434 1.00 85.44 671 SER A CA 1
ATOM 5186 C C . SER A 1 671 ? -70.765 10.652 64.397 1.00 85.44 671 SER A C 1
ATOM 5188 O O . SER A 1 671 ? -71.409 11.517 64.977 1.00 85.44 671 SER A O 1
ATOM 5190 N N . SER A 1 672 ? -69.623 10.924 63.749 1.00 89.94 672 SER A N 1
ATOM 5191 C CA . SER A 1 672 ? -69.010 12.269 63.717 1.00 89.94 672 SER A CA 1
ATOM 5192 C C . SER A 1 672 ? -68.870 12.863 62.313 1.00 89.94 672 SER A C 1
ATOM 5194 O O . SER A 1 672 ? -68.187 13.865 62.155 1.00 89.94 672 SER A O 1
ATOM 5196 N N . ARG A 1 673 ? -69.486 12.256 61.288 1.00 87.62 673 ARG A N 1
ATOM 5197 C CA . ARG A 1 673 ? -69.467 12.776 59.904 1.00 87.62 673 ARG A CA 1
ATOM 5198 C C . ARG A 1 673 ? -70.435 13.937 59.687 1.00 87.62 673 ARG A C 1
ATOM 5200 O O . ARG A 1 673 ? -70.089 14.860 58.971 1.00 87.62 673 ARG A O 1
ATOM 5207 N N . ASN A 1 674 ? -71.610 13.891 60.311 1.00 87.75 674 ASN A N 1
ATOM 5208 C CA . ASN A 1 674 ? -72.606 14.961 60.291 1.00 87.75 674 ASN A CA 1
ATOM 5209 C C . ASN A 1 674 ? -73.063 15.190 61.736 1.00 87.75 674 ASN A C 1
ATOM 5211 O O . ASN A 1 674 ? -73.570 14.258 62.365 1.00 87.75 674 ASN A O 1
ATOM 5215 N N . ILE A 1 675 ? -72.871 16.398 62.260 1.00 87.62 675 ILE A N 1
ATOM 5216 C CA . ILE A 1 675 ? -73.219 16.788 63.631 1.00 87.62 675 ILE A CA 1
ATOM 5217 C C . ILE A 1 675 ? -74.097 18.038 63.557 1.00 87.62 675 ILE A C 1
ATOM 5219 O O . ILE A 1 675 ? -73.778 18.977 62.837 1.00 87.62 675 ILE A O 1
ATOM 5223 N N . ILE A 1 676 ? -75.197 18.045 64.308 1.00 86.88 676 ILE A N 1
ATOM 5224 C CA . ILE A 1 676 ? -76.165 19.146 64.352 1.00 86.88 676 ILE A CA 1
ATOM 5225 C C . ILE A 1 676 ? -76.244 19.640 65.798 1.00 86.88 676 ILE A C 1
ATOM 5227 O O . ILE A 1 676 ? -76.424 18.824 66.708 1.00 86.88 676 ILE A O 1
ATOM 5231 N N . VAL A 1 677 ? -76.094 20.946 66.005 1.00 86.19 677 VAL A N 1
ATOM 5232 C CA . VAL A 1 677 ? -76.052 21.612 67.316 1.00 86.19 677 VAL A CA 1
ATOM 5233 C C . VAL A 1 677 ? -76.753 22.967 67.274 1.00 86.19 677 VAL A C 1
ATOM 5235 O O . VAL A 1 677 ? -76.907 23.549 66.212 1.00 86.19 677 VAL A O 1
ATOM 5238 N N . SER A 1 678 ? -77.180 23.477 68.423 1.00 81.06 678 SER A N 1
ATOM 5239 C CA . SER A 1 678 ? -77.674 24.851 68.604 1.00 81.06 678 SER A CA 1
ATOM 5240 C C . SER A 1 678 ? -76.561 25.759 69.140 1.00 81.06 678 SER A C 1
ATOM 5242 O O . SER A 1 678 ? -75.631 25.262 69.776 1.00 81.06 678 SER A O 1
ATOM 5244 N N . GLU A 1 679 ? -76.646 27.076 68.942 1.00 77.81 679 GLU A N 1
ATOM 5245 C CA . GLU A 1 679 ? -75.613 28.042 69.384 1.00 77.81 679 GLU A CA 1
ATOM 5246 C C . GLU A 1 679 ? -75.354 28.041 70.905 1.00 77.81 679 GLU A C 1
ATOM 5248 O O . GLU A 1 679 ? -74.302 28.479 71.363 1.00 77.81 679 GLU A O 1
ATOM 5253 N N . ASP A 1 680 ? -76.272 27.544 71.743 1.00 78.94 680 ASP A N 1
ATOM 5254 C CA . ASP A 1 680 ? -76.024 27.342 73.184 1.00 78.94 680 ASP A CA 1
ATOM 5255 C C . ASP A 1 680 ? -75.097 26.145 73.491 1.00 78.94 680 ASP A C 1
ATOM 5257 O O . ASP A 1 680 ? -74.631 25.977 74.625 1.00 78.94 680 ASP A O 1
ATOM 5261 N N . THR A 1 681 ? -74.751 25.349 72.476 1.00 72.50 681 THR A N 1
ATOM 5262 C CA . THR A 1 681 ? -73.865 24.181 72.565 1.00 72.50 681 THR A CA 1
ATOM 5263 C C . THR A 1 681 ? -72.392 24.597 72.538 1.00 72.50 681 THR A C 1
ATOM 5265 O O . THR A 1 681 ? -71.687 24.362 71.564 1.00 72.50 681 THR A O 1
ATOM 5268 N N . GLN A 1 682 ? -71.906 25.170 73.643 1.00 78.75 682 GLN A N 1
ATOM 5269 C CA . GLN A 1 682 ? -70.546 25.728 73.797 1.00 78.75 682 GLN A CA 1
ATOM 5270 C C . GLN A 1 682 ? -69.390 24.877 73.224 1.00 78.75 682 GLN A C 1
ATOM 5272 O O . GLN A 1 682 ? -68.369 25.434 72.830 1.00 78.75 682 GLN A O 1
ATOM 5277 N N . MET A 1 683 ? -69.507 23.544 73.227 1.00 84.31 683 MET A N 1
ATOM 5278 C CA . MET A 1 683 ? -68.465 22.602 72.800 1.00 84.31 683 MET A CA 1
ATOM 5279 C C . MET A 1 683 ? -69.085 21.402 72.069 1.00 84.31 683 MET A C 1
ATOM 5281 O O . MET A 1 683 ? -70.020 20.782 72.584 1.00 84.31 683 MET A O 1
ATOM 5285 N N . ILE A 1 684 ? -68.517 21.012 70.927 1.00 88.44 684 ILE A N 1
ATOM 5286 C CA . ILE A 1 684 ? -68.867 19.787 70.182 1.00 88.44 684 ILE A CA 1
ATOM 5287 C C . ILE A 1 684 ? -67.738 18.759 70.265 1.00 88.44 684 ILE A C 1
ATOM 5289 O O . ILE A 1 684 ? -66.578 19.149 70.325 1.00 88.44 684 ILE A O 1
ATOM 5293 N N . ARG A 1 685 ? -68.052 17.455 70.235 1.00 89.94 685 ARG A N 1
ATOM 5294 C CA . ARG A 1 685 ? -67.063 16.367 70.380 1.00 89.94 685 ARG A CA 1
ATOM 5295 C C . ARG A 1 685 ? -67.098 15.398 69.197 1.00 89.94 685 ARG A C 1
ATOM 5297 O O . ARG A 1 685 ? -68.124 14.768 68.941 1.00 89.94 685 ARG A O 1
ATOM 5304 N N . LEU A 1 686 ? -65.969 15.255 68.505 1.00 91.50 686 LEU A N 1
ATOM 5305 C CA . LEU A 1 686 ? -65.799 14.421 67.312 1.00 91.50 686 LEU A CA 1
ATOM 5306 C C . LEU A 1 686 ? -64.911 13.211 67.595 1.00 91.50 686 LEU A C 1
ATOM 5308 O O . LEU A 1 686 ? -63.971 13.311 68.373 1.00 91.50 686 LEU A O 1
ATOM 5312 N N . HIS A 1 687 ? -65.171 12.094 66.909 1.00 90.81 687 HIS A N 1
ATOM 5313 C CA . HIS A 1 687 ? -64.401 10.852 67.012 1.00 90.81 687 HIS A CA 1
ATOM 5314 C C . HIS A 1 687 ? -63.828 10.448 65.645 1.00 90.81 687 HIS A C 1
ATOM 5316 O O . HIS A 1 687 ? -64.565 10.316 64.657 1.00 90.81 687 HIS A O 1
ATOM 5322 N N . VAL A 1 688 ? -62.520 10.201 65.607 1.00 92.00 688 VAL A N 1
ATOM 5323 C CA . VAL A 1 688 ? -61.760 9.675 64.465 1.00 92.00 688 VAL A CA 1
ATOM 5324 C C . VAL A 1 688 ? -61.415 8.216 64.752 1.00 92.00 688 VAL A C 1
ATOM 5326 O O . VAL A 1 688 ? -60.934 7.895 65.835 1.00 92.00 688 VAL A O 1
ATOM 5329 N N . GLN A 1 689 ? -61.630 7.336 63.778 1.00 90.94 689 GLN A N 1
ATOM 5330 C CA . GLN A 1 689 ? -61.384 5.896 63.873 1.00 90.94 689 GLN A CA 1
ATOM 5331 C C . GLN A 1 689 ? -60.242 5.445 62.948 1.00 90.94 689 GLN A C 1
ATOM 5333 O O . GLN A 1 689 ? -60.014 6.025 61.881 1.00 90.94 689 GLN A O 1
ATOM 5338 N N . ARG A 1 690 ? -59.571 4.364 63.346 1.00 90.44 690 ARG A N 1
ATOM 5339 C CA . ARG A 1 690 ? -58.547 3.634 62.589 1.00 90.44 690 ARG A CA 1
ATOM 5340 C C . ARG A 1 690 ? -59.134 2.306 62.100 1.00 90.44 690 ARG A C 1
ATOM 5342 O O . ARG A 1 690 ? -59.464 1.443 62.910 1.00 90.44 690 ARG A O 1
ATOM 5349 N N . LEU A 1 691 ? -59.256 2.147 60.785 1.00 86.69 691 LEU A N 1
ATOM 5350 C CA . LEU A 1 691 ? -59.596 0.889 60.115 1.00 86.69 691 LEU A CA 1
ATOM 5351 C C . LEU A 1 691 ? -58.322 0.186 59.648 1.00 86.69 691 LEU A C 1
ATOM 5353 O O . LEU A 1 691 ? -57.456 0.845 59.082 1.00 86.69 691 LEU A O 1
ATOM 5357 N N . PHE A 1 692 ? -58.257 -1.142 59.778 1.00 86.38 692 PHE A N 1
ATOM 5358 C CA . PHE A 1 692 ? -57.078 -1.959 59.448 1.00 86.38 692 PHE A CA 1
ATOM 5359 C C . PHE A 1 692 ? -55.819 -1.590 60.262 1.00 86.38 692 PHE A C 1
ATOM 5361 O O . PHE A 1 692 ? -55.641 -0.460 60.716 1.00 86.38 692 PHE A O 1
ATOM 5368 N N . GLY A 1 693 ? -54.905 -2.550 60.414 1.00 81.50 693 GLY A N 1
ATOM 5369 C CA . GLY A 1 693 ? -53.571 -2.305 60.959 1.00 81.50 693 GLY A CA 1
ATOM 5370 C C . GLY A 1 693 ? -53.527 -1.895 62.438 1.00 81.50 693 GLY A C 1
ATOM 5371 O O . GLY A 1 693 ? -54.485 -1.428 63.049 1.00 81.50 693 GLY A O 1
ATOM 5372 N N . PHE A 1 694 ? -52.363 -2.078 63.049 1.00 85.12 694 PHE A N 1
ATOM 5373 C CA . PHE A 1 694 ? -52.152 -1.819 64.482 1.00 85.12 694 PHE A CA 1
ATOM 5374 C C . PHE A 1 694 ? -50.717 -1.377 64.808 1.00 85.12 694 PHE A C 1
ATOM 5376 O O . PHE A 1 694 ? -50.419 -1.045 65.958 1.00 85.12 694 PHE A O 1
ATOM 5383 N N . HIS A 1 695 ? -49.827 -1.371 63.810 1.00 79.25 695 HIS A N 1
ATOM 5384 C CA . HIS A 1 695 ? -48.410 -1.029 63.946 1.00 79.25 695 HIS A CA 1
ATOM 5385 C C . HIS A 1 695 ? -48.182 0.489 64.098 1.00 79.25 695 HIS A C 1
ATOM 5387 O O . HIS A 1 695 ? -49.121 1.281 64.007 1.00 79.25 695 HIS A O 1
ATOM 5393 N N . SER A 1 696 ? -46.920 0.883 64.302 1.00 76.88 696 SER A N 1
ATOM 5394 C CA . SER A 1 696 ? -46.478 2.176 64.855 1.00 76.88 696 SER A CA 1
ATOM 5395 C C . SER A 1 696 ? -46.871 2.389 66.323 1.00 76.88 696 SER A C 1
ATOM 5397 O O . SER A 1 696 ? -47.971 2.050 66.756 1.00 76.88 696 SER A O 1
ATOM 5399 N N . ASP A 1 697 ? -45.947 2.965 67.093 1.00 78.38 697 ASP A N 1
ATOM 5400 C CA . ASP A 1 697 ? -46.172 3.305 68.500 1.00 78.38 697 ASP A CA 1
ATOM 5401 C C . ASP A 1 697 ? -46.953 4.627 68.659 1.00 78.38 697 ASP A C 1
ATOM 5403 O O . ASP A 1 697 ? -47.673 4.796 69.645 1.00 78.38 697 ASP A O 1
ATOM 5407 N N . LEU A 1 698 ? -46.836 5.541 67.682 1.00 86.00 698 LEU A N 1
ATOM 5408 C CA . LEU A 1 698 ? -47.530 6.831 67.654 1.00 86.00 698 LEU A CA 1
ATOM 5409 C C . LEU A 1 698 ? -47.774 7.294 66.204 1.00 86.00 698 LEU A C 1
ATOM 5411 O O . LEU A 1 698 ? -46.837 7.420 65.405 1.00 86.00 698 LEU A O 1
ATOM 5415 N N . ILE A 1 699 ? -49.032 7.571 65.867 1.00 87.75 699 ILE A N 1
ATOM 5416 C CA . ILE A 1 699 ? -49.454 8.149 64.583 1.00 87.75 699 ILE A CA 1
ATOM 5417 C C . ILE A 1 699 ? -50.148 9.481 64.867 1.00 87.75 699 ILE A C 1
ATOM 5419 O O . ILE A 1 699 ? -51.070 9.542 65.679 1.00 87.75 699 ILE A O 1
ATOM 5423 N N . LYS A 1 700 ? -49.694 10.547 64.210 1.00 90.31 700 LYS A N 1
ATOM 5424 C CA . LYS A 1 700 ? -50.298 11.878 64.265 1.00 90.31 700 LYS A CA 1
ATOM 5425 C C . LYS A 1 700 ? -51.314 12.008 63.131 1.00 90.31 700 LYS A C 1
ATOM 5427 O O . LYS A 1 700 ? -50.961 11.741 61.988 1.00 90.31 700 LYS A O 1
ATOM 5432 N N . VAL A 1 701 ? -52.528 12.459 63.427 1.00 91.31 701 VAL A N 1
ATOM 5433 C CA . VAL A 1 701 ? -53.536 12.862 62.432 1.00 91.31 701 VAL A CA 1
ATOM 5434 C C . VAL A 1 701 ? -53.787 14.354 62.613 1.00 91.31 701 VAL A C 1
ATOM 5436 O O . VAL A 1 701 ? -54.132 14.777 63.715 1.00 91.31 701 VAL A O 1
ATOM 5439 N N . SER A 1 702 ? -53.599 15.161 61.572 1.00 92.69 702 SER A N 1
ATOM 5440 C CA . SER A 1 702 ? -53.891 16.598 61.631 1.00 92.69 702 SER A CA 1
ATOM 5441 C C . SER A 1 702 ? -55.288 16.925 61.119 1.00 92.69 702 SER A C 1
ATOM 5443 O O . SER A 1 702 ? -55.835 16.201 60.287 1.00 92.69 702 SER A O 1
ATOM 5445 N N . TYR A 1 703 ? -55.864 18.015 61.628 1.00 93.19 703 TYR A N 1
ATOM 5446 C CA . TYR A 1 703 ? -57.182 18.506 61.230 1.00 93.19 703 TYR A CA 1
ATOM 5447 C C . TYR A 1 703 ? -57.245 20.038 61.188 1.00 93.19 703 TYR A C 1
ATOM 5449 O O . TYR A 1 703 ? -56.465 20.721 61.854 1.00 93.19 703 TYR A O 1
ATOM 5457 N N . GLN A 1 704 ? -58.190 20.573 60.418 1.00 92.12 704 GLN A N 1
ATOM 5458 C CA . GLN A 1 704 ? -58.473 22.007 60.328 1.00 92.12 704 GLN A CA 1
ATOM 5459 C C . GLN A 1 704 ? -59.980 22.267 60.197 1.00 92.12 704 GLN A C 1
ATOM 5461 O O . GLN A 1 704 ? -60.701 21.447 59.630 1.00 92.12 704 GLN A O 1
ATOM 5466 N N . THR A 1 705 ? -60.454 23.417 60.669 1.00 92.56 705 THR A N 1
ATOM 5467 C CA . THR A 1 705 ? -61.812 23.914 60.396 1.00 92.56 705 THR A CA 1
ATOM 5468 C C . THR A 1 705 ? -61.819 24.770 59.129 1.00 92.56 705 THR A C 1
ATOM 5470 O O . THR A 1 705 ? -60.925 25.598 58.945 1.00 92.56 705 THR A O 1
ATOM 5473 N N . THR A 1 706 ? -62.853 24.655 58.301 1.00 88.94 706 THR A N 1
ATOM 5474 C CA . THR A 1 706 ? -63.098 25.539 57.150 1.00 88.94 706 THR A CA 1
ATOM 5475 C C . THR A 1 706 ? -64.522 26.079 57.198 1.00 88.94 706 THR A C 1
ATOM 5477 O O . THR A 1 706 ? -65.463 25.306 57.369 1.00 88.94 706 THR A O 1
ATOM 5480 N N . ALA A 1 707 ? -64.666 27.396 57.033 1.00 85.75 707 ALA A N 1
ATOM 5481 C CA . ALA A 1 707 ? -65.954 28.084 57.005 1.00 85.75 707 ALA A CA 1
ATOM 5482 C C . ALA A 1 707 ? -66.881 27.522 55.911 1.00 85.75 707 ALA A C 1
ATOM 5484 O O . ALA A 1 707 ? -66.413 27.141 54.834 1.00 85.75 707 ALA A O 1
ATOM 5485 N N . GLY A 1 708 ? -68.179 27.468 56.206 1.00 83.56 708 GLY A N 1
ATOM 5486 C CA . GLY A 1 708 ? -69.234 27.141 55.248 1.00 83.56 708 GLY A CA 1
ATOM 5487 C C . GLY A 1 708 ? -70.109 28.369 55.028 1.00 83.56 708 GLY A C 1
ATOM 5488 O O . GLY A 1 708 ? -69.657 29.329 54.407 1.00 83.56 708 GLY A O 1
ATOM 5489 N N . SER A 1 709 ? -71.337 28.348 55.548 1.00 88.06 709 SER A N 1
ATOM 5490 C CA . SER A 1 709 ? -72.099 29.581 55.798 1.00 88.06 709 SER A CA 1
ATOM 5491 C C . SER A 1 709 ? -71.734 30.234 57.136 1.00 88.06 709 SER A C 1
ATOM 5493 O O . SER A 1 709 ? -71.708 31.458 57.190 1.00 88.06 709 SER A O 1
ATOM 5495 N N . ALA A 1 710 ? -71.345 29.434 58.137 1.00 85.81 710 ALA A N 1
ATOM 5496 C CA . ALA A 1 710 ? -70.846 29.911 59.425 1.00 85.81 710 ALA A CA 1
ATOM 5497 C C . ALA A 1 710 ? -69.525 30.690 59.265 1.00 85.81 710 ALA A C 1
ATOM 5499 O O . ALA A 1 710 ? -68.588 30.237 58.583 1.00 85.81 710 ALA A O 1
ATOM 5500 N N . LYS A 1 711 ? -69.448 31.851 59.915 1.00 84.75 711 LYS A N 1
ATOM 5501 C CA . LYS A 1 711 ? -68.343 32.808 59.957 1.00 84.75 711 LYS A CA 1
ATOM 5502 C C . LYS A 1 711 ? -67.366 32.499 61.112 1.00 84.75 711 LYS A C 1
ATOM 5504 O O . LYS A 1 711 ? -67.729 32.486 62.289 1.00 84.75 711 LYS A O 1
ATOM 5509 N N . PRO A 1 712 ? -66.063 32.320 60.826 1.00 86.81 712 PRO A N 1
ATOM 5510 C CA . PRO A 1 712 ? -65.070 32.091 61.872 1.00 86.81 712 PRO A CA 1
ATOM 5511 C C . PRO A 1 712 ? -64.894 33.345 62.742 1.00 86.81 712 PRO A C 1
ATOM 5513 O O . PRO A 1 712 ? -64.789 34.448 62.208 1.00 86.81 712 PRO A O 1
ATOM 5516 N N . LEU A 1 713 ? -64.759 33.157 64.061 1.00 84.06 713 LEU A N 1
ATOM 5517 C CA . LEU A 1 713 ? -64.712 34.198 65.110 1.00 84.06 713 LEU A CA 1
ATOM 5518 C C . LEU A 1 713 ? -66.043 34.897 65.431 1.00 84.06 713 LEU A C 1
ATOM 5520 O O . LEU A 1 713 ? -66.087 35.594 66.446 1.00 84.06 713 LEU A O 1
ATOM 5524 N N . GLU A 1 714 ? -67.088 34.714 64.623 1.00 83.31 714 GLU A N 1
ATOM 5525 C CA . GLU A 1 714 ? -68.452 35.143 64.961 1.00 83.31 714 GLU A CA 1
ATOM 5526 C C . GLU A 1 714 ? -69.201 33.968 65.609 1.00 83.31 714 GLU A C 1
ATOM 5528 O O . GLU A 1 714 ? -69.571 34.085 66.773 1.00 83.31 714 GLU A O 1
ATOM 5533 N N . ASP A 1 715 ? -69.242 32.795 64.966 1.00 86.00 715 ASP A N 1
ATOM 5534 C CA . ASP A 1 715 ? -70.086 31.668 65.411 1.00 86.00 715 ASP A CA 1
ATOM 5535 C C . ASP A 1 715 ? -69.298 30.376 65.764 1.00 86.00 715 ASP A C 1
ATOM 5537 O O . ASP A 1 715 ? -69.793 29.507 66.487 1.00 86.00 715 ASP A O 1
ATOM 5541 N N . PHE A 1 716 ? -68.009 30.266 65.402 1.00 90.00 716 PHE A N 1
ATOM 5542 C CA . PHE A 1 716 ? -67.111 29.203 65.908 1.00 90.00 716 PHE A CA 1
ATOM 5543 C C . PHE A 1 716 ? -65.633 29.624 66.023 1.00 90.00 716 PHE A C 1
ATOM 5545 O O . PHE A 1 716 ? -65.167 30.558 65.362 1.00 90.00 716 PHE A O 1
ATOM 5552 N N . GLU A 1 717 ? -64.862 28.904 66.850 1.00 88.88 717 GLU A N 1
ATOM 5553 C CA . GLU A 1 717 ? -63.415 29.122 67.012 1.00 88.88 717 GLU A CA 1
ATOM 5554 C C . GLU A 1 717 ? -62.605 28.397 65.907 1.00 88.88 717 GLU A C 1
ATOM 5556 O O . GLU A 1 717 ? -62.629 27.164 65.835 1.00 88.88 717 GLU A O 1
ATOM 5561 N N . PRO A 1 718 ? -61.870 29.114 65.030 1.00 89.69 718 PRO A N 1
ATOM 5562 C CA . PRO A 1 718 ? -61.185 28.496 63.898 1.00 89.69 718 PRO A CA 1
ATOM 5563 C C . PRO A 1 718 ? -59.875 27.795 64.298 1.00 89.69 718 PRO A C 1
ATOM 5565 O O . PRO A 1 718 ? -58.950 28.409 64.834 1.00 89.69 718 PRO A O 1
ATOM 5568 N N . VAL A 1 719 ? -59.739 26.521 63.927 1.00 89.19 719 VAL A N 1
ATOM 5569 C CA . VAL A 1 719 ? -58.535 25.703 64.140 1.00 89.19 719 VAL A CA 1
ATOM 5570 C C . VAL A 1 719 ? -57.808 25.492 62.812 1.00 89.19 719 VAL A C 1
ATOM 5572 O O . VAL A 1 719 ? -58.294 24.773 61.944 1.00 89.19 719 VAL A O 1
ATOM 5575 N N . GLN A 1 720 ? -56.621 26.084 62.647 1.00 82.38 720 GLN A N 1
ATOM 5576 C CA . GLN A 1 720 ? -55.805 25.912 61.428 1.00 82.38 720 GLN A CA 1
ATOM 5577 C C . GLN A 1 720 ? -54.825 24.727 61.487 1.00 82.38 720 GLN A C 1
ATOM 5579 O O . GLN A 1 720 ? -54.454 24.201 60.446 1.00 82.38 720 GLN A O 1
ATOM 5584 N N . ASN A 1 721 ? -54.383 24.317 62.682 1.00 84.06 721 ASN A N 1
ATOM 5585 C CA . ASN A 1 721 ? -53.354 23.284 62.879 1.00 84.06 721 ASN A CA 1
ATOM 5586 C C . ASN A 1 721 ? -53.712 22.369 64.064 1.00 84.06 721 ASN A C 1
ATOM 5588 O O . ASN A 1 721 ? -53.007 22.329 65.073 1.00 84.06 721 ASN A O 1
ATOM 5592 N N . GLY A 1 722 ? -54.840 21.667 63.969 1.00 88.56 722 GLY A N 1
ATOM 5593 C CA . GLY A 1 722 ? -55.242 20.660 64.946 1.00 88.56 722 GLY A CA 1
ATOM 5594 C C . GLY A 1 722 ? -54.382 19.396 64.847 1.00 88.56 722 GLY A C 1
ATOM 5595 O O . GLY A 1 722 ? -53.965 19.001 63.753 1.00 88.56 722 GLY A O 1
ATOM 5596 N N . GLU A 1 723 ? -54.115 18.743 65.981 1.00 91.00 723 GLU A N 1
ATOM 5597 C CA . GLU A 1 723 ? -53.326 17.505 66.053 1.00 91.00 723 GLU A CA 1
ATOM 5598 C C . GLU A 1 723 ? -53.997 16.466 66.966 1.00 91.00 723 GLU A C 1
ATOM 5600 O O . GLU A 1 723 ? -54.344 16.760 68.109 1.00 91.00 723 GLU A O 1
ATOM 5605 N N . LEU A 1 724 ? -54.143 15.237 66.469 1.00 91.06 724 LEU A N 1
ATOM 5606 C CA . LEU A 1 724 ? -54.612 14.051 67.192 1.00 91.06 724 LEU A CA 1
ATOM 5607 C C . LEU A 1 724 ? -53.505 12.999 67.200 1.00 91.06 724 LEU A C 1
ATOM 5609 O O . LEU A 1 724 ? -52.753 12.884 66.232 1.00 91.06 724 LEU A O 1
ATOM 5613 N N . PHE A 1 725 ? -53.434 12.183 68.252 1.00 91.06 725 PHE A N 1
ATOM 5614 C CA . PHE A 1 725 ? -52.416 11.141 68.381 1.00 91.06 725 PHE A CA 1
ATOM 5615 C C . PHE A 1 725 ? -53.046 9.778 68.673 1.00 91.06 725 PHE A C 1
ATOM 5617 O O . PHE A 1 725 ? -53.646 9.578 69.726 1.00 91.06 725 PHE A O 1
ATOM 5624 N N . PHE A 1 726 ? -52.855 8.830 67.756 1.00 91.19 726 PHE A N 1
ATOM 5625 C CA . PHE A 1 726 ? -53.205 7.423 67.928 1.00 91.19 726 PHE A CA 1
ATOM 5626 C C . PHE A 1 726 ? -52.004 6.649 68.467 1.00 91.19 726 PHE A C 1
ATOM 5628 O O . PHE A 1 726 ? -50.930 6.650 67.859 1.00 91.19 726 PHE A O 1
ATOM 5635 N N . GLN A 1 727 ? -52.195 5.957 69.586 1.00 85.81 727 GLN A N 1
ATOM 5636 C CA . GLN A 1 727 ? -51.223 5.009 70.129 1.00 85.81 727 GLN A CA 1
ATOM 5637 C C . GLN A 1 727 ? -51.323 3.639 69.436 1.00 85.81 727 GLN A C 1
ATOM 5639 O O . GLN A 1 727 ? -52.294 3.323 68.740 1.00 85.81 727 GLN A O 1
ATOM 5644 N N . LYS A 1 728 ? -50.328 2.779 69.664 1.00 80.19 728 LYS A N 1
ATOM 5645 C CA . LYS A 1 728 ? -50.383 1.364 69.271 1.00 80.19 728 LYS A CA 1
ATOM 5646 C C . LYS A 1 728 ? -51.654 0.688 69.799 1.00 80.19 728 LYS A C 1
ATOM 5648 O O . LYS A 1 728 ? -52.003 0.866 70.963 1.00 80.19 728 LYS A O 1
ATOM 5653 N N . PHE A 1 729 ? -52.323 -0.094 68.951 1.00 84.25 729 PHE A N 1
ATOM 5654 C CA . PHE A 1 729 ? -53.633 -0.723 69.214 1.00 84.25 729 PHE A CA 1
ATOM 5655 C C . PHE A 1 729 ? -54.819 0.229 69.462 1.00 84.25 729 PHE A C 1
ATOM 5657 O O . PHE A 1 729 ? -55.939 -0.250 69.625 1.00 84.25 729 PHE A O 1
ATOM 5664 N N . GLN A 1 730 ? -54.628 1.551 69.465 1.00 85.56 730 GLN A N 1
ATOM 5665 C CA . GLN A 1 730 ? -55.735 2.492 69.608 1.00 85.56 730 GLN A CA 1
ATOM 5666 C C . GLN A 1 730 ? -56.545 2.547 68.307 1.00 85.56 730 GLN A C 1
ATOM 5668 O O . GLN A 1 730 ? -56.011 2.871 67.244 1.00 85.56 730 GLN A O 1
ATOM 5673 N N . THR A 1 731 ? -57.833 2.217 68.396 1.00 86.38 731 THR A N 1
ATOM 5674 C CA . THR A 1 731 ? -58.764 2.184 67.257 1.00 86.38 731 THR A CA 1
ATOM 5675 C C . THR A 1 731 ? -59.567 3.473 67.089 1.00 86.38 731 THR A C 1
ATOM 5677 O O . THR A 1 731 ? -60.131 3.685 66.022 1.00 86.38 731 THR A O 1
ATOM 5680 N N . GLU A 1 732 ? -59.634 4.331 68.112 1.00 87.75 732 GLU A N 1
ATOM 5681 C CA . GLU A 1 732 ? -60.441 5.559 68.112 1.00 87.75 732 GLU A CA 1
ATOM 5682 C C . GLU A 1 732 ? -59.811 6.651 69.006 1.00 87.75 732 GLU A C 1
ATOM 5684 O O . GLU A 1 732 ? -59.202 6.347 70.040 1.00 87.75 732 GLU A O 1
ATOM 5689 N N . VAL A 1 733 ? -59.925 7.914 68.581 1.00 90.44 733 VAL A N 1
ATOM 5690 C CA . VAL A 1 733 ? -59.458 9.132 69.275 1.00 90.44 733 VAL A CA 1
ATOM 5691 C C . VAL A 1 733 ? -60.515 10.222 69.109 1.00 90.44 733 VAL A C 1
ATOM 5693 O O . VAL A 1 733 ? -61.042 10.400 68.011 1.00 90.44 733 VAL A O 1
ATOM 5696 N N . ASP A 1 734 ? -60.787 10.980 70.168 1.00 89.69 734 ASP A N 1
ATOM 5697 C CA . ASP A 1 734 ? -61.747 12.082 70.169 1.00 89.69 734 ASP A CA 1
ATOM 5698 C C . ASP A 1 734 ? -61.118 13.467 70.427 1.00 89.69 734 ASP A C 1
ATOM 5700 O O . ASP A 1 734 ? -60.024 13.573 70.985 1.00 89.69 734 ASP A O 1
ATOM 5704 N N . PHE A 1 735 ? -61.805 14.528 69.991 1.00 91.38 735 PHE A N 1
ATOM 5705 C CA . PHE A 1 735 ? -61.428 15.933 70.210 1.00 91.38 735 PHE A CA 1
ATOM 5706 C C . PHE A 1 735 ? -62.644 16.864 70.248 1.00 91.38 735 PHE A C 1
ATOM 5708 O O . PHE A 1 735 ? -63.748 16.464 69.874 1.00 91.38 735 PHE A O 1
ATOM 5715 N N . GLU A 1 736 ? -62.433 18.104 70.696 1.00 89.38 736 GLU A N 1
ATOM 5716 C CA . GLU A 1 736 ? -63.490 19.094 70.930 1.00 89.38 736 GLU A CA 1
ATOM 5717 C C . GLU A 1 736 ? -63.265 20.388 70.117 1.00 89.38 736 GLU A C 1
ATOM 5719 O O . GLU A 1 736 ? -62.119 20.759 69.860 1.00 89.38 736 GLU A O 1
ATOM 5724 N N . ILE A 1 737 ? -64.351 21.060 69.707 1.00 89.12 737 ILE A N 1
ATOM 5725 C CA . ILE A 1 737 ? -64.362 22.372 69.019 1.00 89.12 737 ILE A CA 1
ATOM 5726 C C . ILE A 1 737 ? -65.365 23.304 69.718 1.00 89.12 737 ILE A C 1
ATOM 5728 O O . ILE A 1 737 ? -66.450 22.858 70.096 1.00 89.12 737 ILE A O 1
ATOM 5732 N N . THR A 1 738 ? -65.018 24.584 69.864 1.00 88.81 738 THR A N 1
ATOM 5733 C CA . THR A 1 738 ? -65.838 25.614 70.525 1.00 88.81 738 THR A CA 1
ATOM 5734 C C . THR A 1 738 ? -66.846 26.257 69.561 1.00 88.81 738 THR A C 1
ATOM 5736 O O . THR A 1 738 ? -66.457 26.706 68.479 1.00 88.81 738 THR A O 1
ATOM 5739 N N . ILE A 1 739 ? -68.112 26.370 69.978 1.00 86.81 739 ILE A N 1
ATOM 5740 C CA . ILE A 1 739 ? -69.156 27.177 69.313 1.00 86.81 739 ILE A CA 1
ATOM 5741 C C . ILE A 1 739 ? -69.324 28.488 70.086 1.00 86.81 739 ILE A C 1
ATOM 5743 O O . ILE A 1 739 ? -69.271 28.496 71.321 1.00 86.81 739 ILE A O 1
ATOM 5747 N N . ILE A 1 740 ? -69.500 29.597 69.370 1.00 84.12 740 ILE A N 1
ATOM 5748 C CA . ILE A 1 740 ? -69.710 30.922 69.957 1.00 84.12 740 ILE A CA 1
ATOM 5749 C C . ILE A 1 740 ? -71.220 31.182 70.018 1.00 84.12 740 ILE A C 1
ATOM 5751 O O . ILE A 1 740 ? -71.946 30.908 69.073 1.00 84.12 740 ILE A O 1
ATOM 5755 N N . ASN A 1 741 ? -71.687 31.683 71.162 1.00 79.00 741 ASN A N 1
ATOM 5756 C CA . ASN A 1 741 ? -73.078 32.065 71.390 1.00 79.00 741 ASN A CA 1
ATOM 5757 C C . ASN A 1 741 ? -73.148 33.591 71.456 1.00 79.00 741 ASN A C 1
ATOM 5759 O O . ASN A 1 741 ? -72.493 34.177 72.332 1.00 79.00 741 ASN A O 1
ATOM 5763 N N . ASP A 1 742 ? -73.909 34.225 70.565 1.00 75.25 742 ASP A N 1
ATOM 5764 C CA . ASP A 1 742 ? -74.097 35.673 70.579 1.00 75.25 742 ASP A CA 1
ATOM 5765 C C . ASP A 1 742 ? -75.577 36.087 70.771 1.00 75.25 742 ASP A C 1
ATOM 5767 O O . ASP A 1 742 ? -76.270 35.488 71.594 1.00 75.25 742 ASP A O 1
ATOM 5771 N N . GLN A 1 743 ? -76.030 37.201 70.195 1.00 67.75 743 GLN A N 1
ATOM 5772 C CA . GLN A 1 743 ? -77.407 37.714 70.281 1.00 67.75 743 GLN A CA 1
ATOM 5773 C C . GLN A 1 743 ? -77.850 38.325 68.931 1.00 67.75 743 GLN A C 1
ATOM 5775 O O . GLN A 1 743 ? -78.616 39.299 68.907 1.00 67.75 743 GLN A O 1
ATOM 5780 N N . LEU A 1 744 ? -77.291 37.841 67.821 1.00 66.81 744 LEU A N 1
ATOM 5781 C CA . LEU A 1 744 ? -77.674 38.184 66.458 1.00 66.81 744 LEU A CA 1
ATOM 5782 C C . LEU A 1 744 ? -78.622 37.102 65.933 1.00 66.81 744 LEU A C 1
ATOM 5784 O O . LEU A 1 744 ? -78.359 35.916 66.065 1.00 66.81 744 LEU A O 1
ATOM 5788 N N . SER A 1 745 ? -79.731 37.514 65.322 1.00 66.31 745 SER A N 1
ATOM 5789 C CA . SER A 1 745 ? -80.668 36.571 64.712 1.00 66.31 745 SER A CA 1
ATOM 5790 C C . SER A 1 745 ? -80.105 36.096 63.369 1.00 66.31 745 SER A C 1
ATOM 5792 O O . SER A 1 745 ? -80.214 36.807 62.361 1.00 66.31 745 SER A O 1
ATOM 5794 N N . GLU A 1 746 ? -79.471 34.928 63.378 1.00 67.88 746 GLU A N 1
ATOM 5795 C CA . GLU A 1 746 ? -78.814 34.301 62.227 1.00 67.88 746 GLU A CA 1
ATOM 5796 C C . GLU A 1 746 ? -79.617 33.085 61.718 1.00 67.88 746 GLU A C 1
ATOM 5798 O O . GLU A 1 746 ? -80.620 32.685 62.307 1.00 67.88 746 GLU A O 1
ATOM 5803 N N . ILE A 1 747 ? -79.271 32.570 60.535 1.00 77.50 747 ILE A N 1
ATOM 5804 C CA . ILE A 1 747 ? -79.997 31.454 59.895 1.00 77.50 747 ILE A CA 1
ATOM 5805 C C . ILE A 1 747 ? -79.334 30.108 60.226 1.00 77.50 747 ILE A C 1
ATOM 5807 O O . ILE A 1 747 ? -78.297 30.068 60.872 1.00 77.50 747 ILE A O 1
ATOM 5811 N N . GLU A 1 748 ? -79.900 28.984 59.767 1.00 81.25 748 GLU A N 1
ATOM 5812 C CA . GLU A 1 748 ? -79.198 27.693 59.838 1.00 81.25 748 GLU A CA 1
ATOM 5813 C C . GLU A 1 748 ? -77.860 27.780 59.081 1.00 81.25 748 GLU A C 1
ATOM 5815 O O . GLU A 1 748 ? -77.818 27.943 57.854 1.00 81.25 748 GLU A O 1
ATOM 5820 N N . GLU A 1 749 ? -76.764 27.664 59.826 1.00 87.75 749 GLU A N 1
ATOM 5821 C CA . GLU A 1 749 ? -75.407 27.853 59.330 1.00 87.75 749 GLU A CA 1
ATOM 5822 C C . GLU A 1 749 ? -74.555 26.594 59.514 1.00 87.75 749 GLU A C 1
ATOM 5824 O O . GLU A 1 749 ? -74.891 25.685 60.269 1.00 87.75 749 GLU A O 1
ATOM 5829 N N . PHE A 1 750 ? -73.461 26.468 58.765 1.00 90.69 750 PHE A N 1
ATOM 5830 C CA . PHE A 1 750 ? -72.591 25.296 58.858 1.00 90.69 750 PHE A CA 1
ATOM 5831 C C . PHE A 1 750 ? -71.120 25.621 58.619 1.00 90.69 750 PHE A C 1
ATOM 5833 O O . PHE A 1 750 ? -70.778 26.532 57.862 1.00 90.69 750 PHE A O 1
ATOM 5840 N N . PHE A 1 751 ? -70.246 24.804 59.202 1.00 92.94 751 PHE A N 1
ATOM 5841 C CA . PHE A 1 751 ? -68.816 24.751 58.902 1.00 92.94 751 PHE A CA 1
ATOM 5842 C C . PHE A 1 751 ? -68.343 23.299 58.784 1.00 92.94 751 PHE A C 1
ATOM 5844 O O . PHE A 1 751 ? -69.033 22.356 59.175 1.00 92.94 751 PHE A O 1
ATOM 5851 N N . TYR A 1 752 ? -67.149 23.111 58.229 1.00 92.19 752 TYR A N 1
ATOM 5852 C CA . TYR A 1 752 ? -66.558 21.792 58.024 1.00 92.19 752 TYR A CA 1
ATOM 5853 C C . TYR A 1 752 ? -65.317 21.601 58.893 1.00 92.19 752 TYR A C 1
ATOM 5855 O O . TYR A 1 752 ? -64.564 22.547 59.139 1.00 92.19 752 TYR A O 1
ATOM 5863 N N . ILE A 1 753 ? -65.064 20.361 59.304 1.00 92.44 753 ILE A N 1
ATOM 5864 C CA . ILE A 1 753 ? -63.822 19.940 59.949 1.00 92.44 753 ILE A CA 1
ATOM 5865 C C . ILE A 1 753 ? -63.182 18.870 59.072 1.00 92.44 753 ILE A C 1
ATOM 5867 O O . ILE A 1 753 ? -63.757 17.806 58.853 1.00 92.44 753 ILE A O 1
ATOM 5871 N N . ASN A 1 754 ? -61.979 19.147 58.584 1.00 91.38 754 ASN A N 1
ATOM 5872 C CA . ASN A 1 754 ? -61.281 18.314 57.614 1.00 91.38 754 ASN A CA 1
ATOM 5873 C C . ASN A 1 754 ? -60.049 17.696 58.272 1.00 91.38 754 ASN A C 1
ATOM 5875 O O . ASN A 1 754 ? -59.209 18.421 58.804 1.00 91.38 754 ASN A O 1
ATOM 5879 N N . LEU A 1 755 ? -59.905 16.374 58.199 1.00 91.31 755 LEU A N 1
ATOM 5880 C CA . LEU A 1 755 ? -58.637 15.695 58.457 1.00 91.31 755 LEU A CA 1
ATOM 5881 C C . LEU A 1 755 ? -57.699 15.984 57.272 1.00 91.31 755 LEU A C 1
ATOM 5883 O O . LEU A 1 755 ? -58.091 15.798 56.121 1.00 91.31 755 LEU A O 1
ATOM 5887 N N . THR A 1 756 ? -56.484 16.464 57.536 1.00 90.06 756 THR A N 1
ATOM 5888 C CA . THR A 1 756 ? -55.584 17.018 56.504 1.00 90.06 756 THR A CA 1
ATOM 5889 C C . THR A 1 756 ? -54.379 16.139 56.195 1.00 90.06 756 THR A C 1
ATOM 5891 O O . THR A 1 756 ? -53.989 16.024 55.035 1.00 90.06 756 THR A O 1
ATOM 5894 N N . SER A 1 757 ? -53.779 15.499 57.200 1.00 89.75 757 SER A N 1
ATOM 5895 C CA . SER A 1 757 ? -52.615 14.628 57.012 1.00 89.75 757 SER A CA 1
ATOM 5896 C C . SER A 1 757 ? -52.526 13.536 58.077 1.00 89.75 757 SER A C 1
ATOM 5898 O O . SER A 1 757 ? -53.140 13.629 59.142 1.00 89.75 757 SER A O 1
ATOM 5900 N N . VAL A 1 758 ? -51.746 12.491 57.782 1.00 88.81 758 VAL A N 1
ATOM 5901 C CA . VAL A 1 758 ? -51.408 11.422 58.729 1.00 88.81 758 VAL A CA 1
ATOM 5902 C C . VAL A 1 758 ? -49.899 11.166 58.681 1.00 88.81 758 VAL A C 1
ATOM 5904 O O . VAL A 1 758 ? -49.357 10.843 57.627 1.00 88.81 758 VAL A O 1
ATOM 5907 N N . GLU A 1 759 ? -49.214 11.304 59.816 1.00 86.44 759 GLU A N 1
ATOM 5908 C CA . GLU A 1 759 ? -47.754 11.190 59.953 1.00 86.44 759 GLU A CA 1
ATOM 5909 C C . GLU A 1 759 ? -47.362 10.108 60.974 1.00 86.44 759 GLU A C 1
ATOM 5911 O O . GLU A 1 759 ? -47.962 9.987 62.043 1.00 86.44 759 GLU A O 1
ATOM 5916 N N . ILE A 1 760 ? -46.278 9.373 60.711 1.00 80.88 760 ILE A N 1
ATOM 5917 C CA . ILE A 1 760 ? -45.643 8.499 61.712 1.00 80.88 760 ILE A CA 1
ATOM 5918 C C . ILE A 1 760 ? -44.758 9.354 62.635 1.00 80.88 760 ILE A C 1
ATOM 5920 O O . ILE A 1 760 ? -43.902 10.101 62.160 1.00 80.88 760 ILE A O 1
ATOM 5924 N N . ARG A 1 761 ? -44.903 9.218 63.961 1.00 70.06 761 ARG A N 1
ATOM 5925 C CA . ARG A 1 761 ? -44.074 9.920 64.961 1.00 70.06 761 ARG A CA 1
ATOM 5926 C C . ARG A 1 761 ? -43.261 8.927 65.798 1.00 70.06 761 ARG A C 1
ATOM 5928 O O . ARG A 1 761 ? -43.619 8.613 66.926 1.00 70.06 761 ARG A O 1
ATOM 5935 N N . GLY A 1 762 ? -42.131 8.449 65.272 1.00 63.22 762 GLY A N 1
ATOM 5936 C CA . GLY A 1 762 ? -41.272 7.505 65.997 1.00 63.22 762 GLY A CA 1
ATOM 5937 C C . GLY A 1 762 ? -39.867 7.335 65.412 1.00 63.22 762 GLY A C 1
ATOM 5938 O O . GLY A 1 762 ? -39.607 7.685 64.268 1.00 63.22 762 GLY A O 1
ATOM 5939 N N . LEU A 1 763 ? -38.956 6.782 66.219 1.00 52.78 763 LEU A N 1
ATOM 5940 C CA . LEU A 1 763 ? -37.543 6.536 65.871 1.00 52.78 763 LEU A CA 1
ATOM 5941 C C . LEU A 1 763 ? -37.295 5.200 65.136 1.00 52.78 763 LEU A C 1
ATOM 5943 O O . LEU A 1 763 ? -36.152 4.886 64.805 1.00 52.78 763 LEU A O 1
ATOM 5947 N N . GLN A 1 764 ? -38.334 4.395 64.894 1.00 57.84 764 GLN A N 1
ATOM 5948 C CA . GLN A 1 764 ? -38.216 3.124 64.177 1.00 57.84 764 GLN A CA 1
ATOM 5949 C C . GLN A 1 764 ? -38.242 3.336 62.659 1.00 57.84 764 GLN A C 1
ATOM 5951 O O . GLN A 1 764 ? -39.195 3.883 62.110 1.00 57.84 764 GLN A O 1
ATOM 5956 N N . LYS A 1 765 ? -37.201 2.847 61.973 1.00 54.56 765 LYS A N 1
ATOM 5957 C CA . LYS A 1 765 ? -37.204 2.691 60.514 1.00 54.56 765 LYS A CA 1
ATOM 5958 C C . LYS A 1 765 ? -38.107 1.515 60.138 1.00 54.56 765 LYS A C 1
ATOM 5960 O O . LYS A 1 765 ? -37.674 0.367 60.221 1.00 54.56 765 LYS A O 1
ATOM 5965 N N . PHE A 1 766 ? -39.336 1.812 59.736 1.00 61.38 766 PHE A N 1
ATOM 5966 C CA . PHE A 1 766 ? -40.191 0.861 59.030 1.00 61.38 766 PHE A CA 1
ATOM 5967 C C . PHE A 1 766 ? -39.738 0.712 57.565 1.00 61.38 766 PHE A C 1
ATOM 5969 O O . PHE A 1 766 ? -38.950 1.519 57.065 1.00 61.38 766 PHE A O 1
ATOM 5976 N N . ASP A 1 767 ? -40.201 -0.346 56.897 1.00 61.41 767 ASP A N 1
ATOM 5977 C CA . ASP A 1 767 ? -40.010 -0.542 55.454 1.00 61.41 767 ASP A CA 1
ATOM 5978 C C . ASP A 1 767 ? -40.703 0.603 54.684 1.00 61.41 767 ASP A C 1
ATOM 5980 O O . ASP A 1 767 ? -41.727 1.118 55.132 1.00 61.41 767 ASP A O 1
ATOM 5984 N N . VAL A 1 768 ? -40.169 1.031 53.536 1.00 62.09 768 VAL A N 1
ATOM 5985 C CA . VAL A 1 768 ? -40.654 2.239 52.824 1.00 62.09 768 VAL A CA 1
ATOM 5986 C C . VAL A 1 768 ? -42.112 2.079 52.363 1.00 62.09 768 VAL A C 1
ATOM 5988 O O . VAL A 1 768 ? -42.847 3.058 52.264 1.00 62.09 768 VAL A O 1
ATOM 5991 N N . ASN A 1 769 ? -42.560 0.835 52.175 1.00 64.94 769 ASN A N 1
ATOM 5992 C CA . ASN A 1 769 ? -43.936 0.491 51.811 1.00 64.94 769 ASN A CA 1
ATOM 5993 C C . ASN A 1 769 ? -44.930 0.511 52.998 1.00 64.94 769 ASN A C 1
ATOM 5995 O O . ASN A 1 769 ? -46.112 0.228 52.806 1.00 64.94 769 ASN A O 1
ATOM 5999 N N . TRP A 1 770 ? -44.482 0.803 54.226 1.00 76.75 770 TRP A N 1
ATOM 6000 C CA . TRP A 1 770 ? -45.310 0.836 55.438 1.00 76.75 770 TRP A CA 1
ATOM 6001 C C . TRP A 1 770 ? -45.723 2.283 55.772 1.00 76.75 770 TRP A C 1
ATOM 6003 O O . TRP A 1 770 ? -45.117 2.930 56.625 1.00 76.75 770 TRP A O 1
ATOM 6013 N N . SER A 1 771 ? -46.773 2.793 55.119 1.00 79.62 771 SER A N 1
ATOM 6014 C CA . SER A 1 771 ? -47.295 4.158 55.313 1.00 79.62 771 SER A CA 1
ATOM 6015 C C . SER A 1 771 ? -48.758 4.178 55.800 1.00 79.62 771 SER A C 1
ATOM 6017 O O . SER A 1 771 ? -49.577 3.431 55.268 1.00 79.62 771 SER A O 1
ATOM 6019 N N . PRO A 1 772 ? -49.122 4.993 56.817 1.00 86.50 772 PRO A N 1
ATOM 6020 C CA . PRO A 1 772 ? -50.519 5.215 57.187 1.00 86.50 772 PRO A CA 1
ATOM 6021 C C . PRO A 1 772 ? -51.219 6.051 56.116 1.00 86.50 772 PRO A C 1
ATOM 6023 O O . PRO A 1 772 ? -50.583 6.868 55.446 1.00 86.50 772 PRO A O 1
ATOM 6026 N N . ARG A 1 773 ? -52.534 5.874 55.963 1.00 88.88 773 ARG A N 1
ATOM 6027 C CA . ARG A 1 773 ? -53.317 6.579 54.935 1.00 88.88 773 ARG A CA 1
ATOM 6028 C C . ARG A 1 773 ? -54.571 7.215 55.521 1.00 88.88 773 ARG A C 1
ATOM 6030 O O . ARG A 1 773 ? -55.177 6.684 56.446 1.00 88.88 773 ARG A O 1
ATOM 6037 N N . LEU A 1 774 ? -54.980 8.346 54.963 1.00 88.50 774 LEU A N 1
ATOM 6038 C CA . LEU A 1 774 ? -56.273 8.959 55.249 1.00 88.50 774 LEU A CA 1
ATOM 6039 C C . LEU A 1 774 ? -57.313 8.422 54.256 1.00 88.50 774 LEU A C 1
ATOM 6041 O O . LEU A 1 774 ? -57.014 8.327 53.065 1.00 88.50 774 LEU A O 1
ATOM 6045 N N . ASN A 1 775 ? -58.522 8.092 54.713 1.00 88.69 775 ASN A N 1
ATOM 6046 C CA . ASN A 1 775 ? -59.626 7.803 53.801 1.00 88.69 775 ASN A CA 1
ATOM 6047 C C . ASN A 1 775 ? -60.289 9.114 53.363 1.00 88.69 775 ASN A C 1
ATOM 6049 O O . ASN A 1 775 ? -61.055 9.703 54.126 1.00 88.69 775 ASN A O 1
ATOM 6053 N N . LEU A 1 776 ? -59.987 9.559 52.143 1.00 84.94 776 LEU A N 1
ATOM 6054 C CA . LEU A 1 776 ? -60.492 10.817 51.584 1.00 84.94 776 LEU A CA 1
ATOM 6055 C C . LEU A 1 776 ? -62.025 10.842 51.463 1.00 84.94 776 LEU A C 1
ATOM 6057 O O . LEU A 1 776 ? -62.622 11.893 51.670 1.00 84.94 776 LEU A O 1
ATOM 6061 N N . ASP A 1 777 ? -62.671 9.692 51.237 1.00 83.62 777 ASP A N 1
ATOM 6062 C CA . ASP A 1 777 ? -64.139 9.585 51.166 1.00 83.62 777 ASP A CA 1
ATOM 6063 C C . ASP A 1 777 ? -64.822 9.997 52.486 1.00 83.62 777 ASP A C 1
ATOM 6065 O O . ASP A 1 777 ? -65.988 10.389 52.499 1.00 83.62 777 ASP A O 1
ATOM 6069 N N . PHE A 1 778 ? -64.110 9.886 53.616 1.00 88.38 778 PHE A N 1
ATOM 6070 C CA . PHE A 1 778 ? -64.639 10.081 54.970 1.00 88.38 778 PHE A CA 1
ATOM 6071 C C . PHE A 1 778 ? -63.695 10.917 55.862 1.00 88.38 778 PHE A C 1
ATOM 6073 O O . PHE A 1 778 ? -63.646 10.721 57.084 1.00 88.38 778 PHE A O 1
ATOM 6080 N N . SER A 1 779 ? -62.935 11.838 55.257 1.00 89.88 779 SER A N 1
ATOM 6081 C CA . SER A 1 779 ? -62.019 12.767 55.938 1.00 89.88 779 SER A CA 1
ATOM 6082 C C . SER A 1 779 ? -62.650 14.109 56.321 1.00 89.88 779 SER A C 1
ATOM 6084 O O . SER A 1 779 ? -61.982 14.922 56.954 1.00 89.88 779 SER A O 1
ATOM 6086 N N . VAL A 1 780 ? -63.915 14.342 55.962 1.00 89.19 780 VAL A N 1
ATOM 6087 C CA . VAL A 1 780 ? -64.669 15.573 56.244 1.00 89.19 780 VAL A CA 1
ATOM 6088 C C . VAL A 1 780 ? -65.802 15.280 57.227 1.00 89.19 780 VAL A C 1
ATOM 6090 O O . VAL A 1 780 ? -66.494 14.267 57.100 1.00 89.19 780 VAL A O 1
ATOM 6093 N N . ALA A 1 781 ? -65.988 16.178 58.191 1.00 91.06 781 ALA A N 1
ATOM 6094 C CA . ALA A 1 781 ? -67.146 16.245 59.069 1.00 91.06 781 ALA A CA 1
ATOM 6095 C C . ALA A 1 781 ? -67.890 17.571 58.854 1.00 91.06 781 ALA A C 1
ATOM 6097 O O . ALA A 1 781 ? -67.264 18.630 58.825 1.00 91.06 781 ALA A O 1
ATOM 6098 N N . VAL A 1 782 ? -69.213 17.516 58.713 1.00 90.62 782 VAL A N 1
ATOM 6099 C CA . VAL A 1 782 ? -70.099 18.681 58.578 1.00 90.62 782 VAL A CA 1
ATOM 6100 C C . VAL A 1 782 ? -70.704 19.006 59.940 1.00 90.62 782 VAL A C 1
ATOM 6102 O O . VAL A 1 782 ? -71.298 18.127 60.573 1.00 90.62 782 VAL A O 1
ATOM 6105 N N . ILE A 1 783 ? -70.562 20.254 60.382 1.00 90.19 783 ILE A N 1
ATOM 6106 C CA . ILE A 1 783 ? -71.178 20.781 61.601 1.00 90.19 783 ILE A CA 1
ATOM 6107 C C . ILE A 1 783 ? -72.244 21.796 61.205 1.00 90.19 783 ILE A C 1
ATOM 6109 O O . ILE A 1 783 ? -71.923 22.783 60.549 1.00 90.19 783 ILE A O 1
ATOM 6113 N N . THR A 1 784 ? -73.483 21.572 61.630 1.00 89.00 784 THR A N 1
ATOM 6114 C CA . THR A 1 784 ? -74.618 22.476 61.411 1.00 89.00 784 THR A CA 1
ATOM 6115 C C . THR A 1 784 ? -75.013 23.146 62.724 1.00 89.00 784 THR A C 1
ATOM 6117 O O . THR A 1 784 ? -75.289 22.453 63.705 1.00 89.00 784 THR A O 1
ATOM 6120 N N . ILE A 1 785 ? -75.041 24.476 62.723 1.00 85.25 785 ILE A N 1
ATOM 6121 C CA . ILE A 1 785 ? -75.512 25.361 63.787 1.00 85.25 785 ILE A CA 1
ATOM 6122 C C . ILE A 1 785 ? -76.971 25.730 63.475 1.00 85.25 785 ILE A C 1
ATOM 6124 O O . ILE A 1 785 ? -77.285 26.231 62.397 1.00 85.25 785 ILE A O 1
ATOM 6128 N N . LEU A 1 786 ? -77.875 25.421 64.402 1.00 80.50 786 LEU A N 1
ATOM 6129 C CA . LEU A 1 786 ? -79.306 25.682 64.290 1.00 80.50 786 LEU A CA 1
ATOM 6130 C C . LEU A 1 786 ? -79.669 27.059 64.857 1.00 80.50 786 LEU A C 1
ATOM 6132 O O . LEU A 1 786 ? -79.405 27.318 66.035 1.00 80.50 786 LEU A O 1
ATOM 6136 N N . ASP A 1 787 ? -80.388 27.834 64.043 1.00 70.00 787 ASP A N 1
ATOM 6137 C CA . ASP A 1 787 ? -81.170 29.015 64.430 1.00 70.00 787 ASP A CA 1
ATOM 6138 C C . ASP A 1 787 ? -81.980 28.735 65.714 1.00 70.00 787 ASP A C 1
ATOM 6140 O O . ASP A 1 787 ? -82.757 27.770 65.788 1.00 70.00 787 ASP A O 1
ATOM 6144 N N . ASN A 1 788 ? -81.774 29.567 66.741 1.00 65.31 788 ASN A N 1
ATOM 6145 C CA . ASN A 1 788 ? -82.543 29.534 67.989 1.00 65.31 788 ASN A CA 1
ATOM 6146 C C . ASN A 1 788 ? -83.386 30.801 68.240 1.00 65.31 788 ASN A C 1
ATOM 6148 O O . ASN A 1 788 ? -84.058 30.887 69.277 1.00 65.31 788 ASN A O 1
ATOM 6152 N N . ASP A 1 789 ? -83.427 31.731 67.283 1.00 52.62 789 ASP A N 1
ATOM 6153 C CA . ASP A 1 789 ? -83.898 33.107 67.451 1.00 52.62 789 ASP A CA 1
ATOM 6154 C C . ASP A 1 789 ? -85.272 33.346 66.769 1.00 52.62 789 ASP A C 1
ATOM 6156 O O . ASP A 1 789 ? -85.440 34.043 65.772 1.00 52.62 789 ASP A O 1
ATOM 6160 N N . ASP A 1 790 ? -86.297 32.811 67.441 1.00 39.66 790 ASP A N 1
ATOM 6161 C CA . ASP A 1 790 ? -87.743 33.069 67.292 1.00 39.66 790 ASP A CA 1
ATOM 6162 C C . ASP A 1 790 ? -88.568 32.270 66.237 1.00 39.66 790 ASP A C 1
ATOM 6164 O O . ASP A 1 790 ? -88.509 32.425 65.021 1.00 39.66 790 ASP A O 1
ATOM 6168 N N . LEU A 1 791 ? -89.544 31.534 66.787 1.00 30.27 791 LEU A N 1
ATOM 6169 C CA . LEU A 1 791 ? -90.834 31.170 66.179 1.00 30.27 791 LEU A CA 1
ATOM 6170 C C . LEU A 1 791 ? -90.958 30.055 65.102 1.00 30.27 791 LEU A C 1
ATOM 6172 O O . LEU A 1 791 ? -91.597 30.220 64.066 1.00 30.27 791 LEU A O 1
ATOM 6176 N N . ALA A 1 792 ? -90.655 28.829 65.541 1.00 30.09 792 ALA A N 1
ATOM 6177 C CA . ALA A 1 792 ? -91.533 27.648 65.411 1.00 30.09 792 ALA A CA 1
ATOM 6178 C C . ALA A 1 792 ? -91.839 27.017 64.023 1.00 30.09 792 ALA A C 1
ATOM 6180 O O . ALA A 1 792 ? -92.693 27.490 63.275 1.00 30.09 792 ALA A O 1
ATOM 6181 N N . GLY A 1 793 ? -91.426 25.747 63.861 1.00 31.41 793 GLY A N 1
ATOM 6182 C CA . GLY A 1 793 ? -92.383 24.717 63.414 1.00 31.41 793 GLY A CA 1
ATOM 6183 C C . GLY A 1 793 ? -91.957 23.666 62.377 1.00 31.41 793 GLY A C 1
ATOM 6184 O O . GLY A 1 793 ? -92.461 23.680 61.263 1.00 31.41 793 GLY A O 1
ATOM 6185 N N . MET A 1 794 ? -91.267 22.623 62.852 1.00 29.94 794 MET A N 1
ATOM 6186 C CA . MET A 1 794 ? -91.716 21.222 62.699 1.00 29.94 794 MET A CA 1
ATOM 6187 C C . MET A 1 794 ? -91.632 20.522 61.308 1.00 29.94 794 MET A C 1
ATOM 6189 O O . MET A 1 794 ? -92.589 20.503 60.538 1.00 29.94 794 MET A O 1
ATOM 6193 N N . ASP A 1 795 ? -90.548 19.743 61.155 1.00 30.33 795 ASP A N 1
ATOM 6194 C CA . ASP A 1 795 ? -90.544 18.282 60.879 1.00 30.33 795 ASP A CA 1
ATOM 6195 C C . ASP A 1 795 ? -90.534 17.636 59.457 1.00 30.33 795 ASP A C 1
ATOM 6197 O O . ASP A 1 795 ? -91.497 17.670 58.697 1.00 30.33 795 ASP A O 1
ATOM 6201 N N . ILE A 1 796 ? -89.506 16.771 59.292 1.00 32.59 796 ILE A N 1
ATOM 6202 C CA . ILE A 1 796 ? -89.557 15.345 58.848 1.00 32.59 796 ILE A CA 1
ATOM 6203 C C . ILE A 1 796 ? -89.387 14.984 57.339 1.00 32.59 796 ILE A C 1
ATOM 6205 O O . ILE A 1 796 ? -90.328 14.728 56.598 1.00 32.59 796 ILE A O 1
ATOM 6209 N N . SER A 1 797 ? -88.111 14.865 56.937 1.00 29.83 797 SER A N 1
ATOM 6210 C CA . SER A 1 797 ? -87.326 13.618 56.692 1.00 29.83 797 SER A CA 1
ATOM 6211 C C . SER A 1 797 ? -87.609 12.591 55.554 1.00 29.83 797 SER A C 1
ATOM 6213 O O . SER A 1 797 ? -88.656 11.948 55.548 1.00 29.83 797 SER A O 1
ATOM 6215 N N . PHE A 1 798 ? -86.523 12.282 54.805 1.00 31.84 798 PHE A N 1
ATOM 6216 C CA . PHE A 1 798 ? -86.080 10.982 54.212 1.00 31.84 798 PHE A CA 1
ATOM 6217 C C . PHE A 1 798 ? -86.976 10.234 53.179 1.00 31.84 798 PHE A C 1
ATOM 6219 O O . PHE A 1 798 ? -88.174 10.497 53.115 1.00 31.84 798 PHE A O 1
ATOM 6226 N N . PRO A 1 799 ? -86.454 9.250 52.387 1.00 34.88 799 PRO A N 1
ATOM 6227 C CA . PRO A 1 799 ? -85.081 8.699 52.308 1.00 34.88 799 PRO A CA 1
ATOM 6228 C C . PRO A 1 799 ? -84.434 8.666 50.893 1.00 34.88 799 PRO A C 1
ATOM 6230 O O . PRO A 1 799 ? -85.105 8.802 49.872 1.00 34.88 799 PRO A O 1
ATOM 6233 N N . GLU A 1 800 ? -83.129 8.368 50.829 1.00 33.56 800 GLU A N 1
ATOM 6234 C CA . GLU A 1 800 ? -82.438 7.919 49.603 1.00 33.56 800 GLU A CA 1
ATOM 6235 C C . GLU A 1 800 ? -82.752 6.451 49.257 1.00 33.56 800 GLU A C 1
ATOM 6237 O O . GLU A 1 800 ? -82.959 5.622 50.147 1.00 33.56 800 GLU A O 1
ATOM 6242 N N . THR A 1 801 ? -82.668 6.072 47.974 1.00 31.27 801 THR A N 1
ATOM 6243 C CA . THR A 1 801 ? -82.310 4.693 47.578 1.00 31.27 801 THR A CA 1
ATOM 6244 C C . THR A 1 801 ? -81.671 4.661 46.183 1.00 31.27 801 THR A C 1
ATOM 6246 O O . THR A 1 801 ? -82.204 5.219 45.227 1.00 31.27 801 THR A O 1
ATOM 6249 N N . THR A 1 802 ? -80.537 3.972 46.067 1.00 29.39 802 THR A N 1
ATOM 6250 C CA . THR A 1 802 ? -79.893 3.557 44.806 1.00 29.39 802 THR A CA 1
ATOM 6251 C C . THR A 1 802 ? -80.725 2.504 44.052 1.00 29.39 802 THR A C 1
ATOM 6253 O O . THR A 1 802 ? -81.658 1.957 44.633 1.00 29.39 802 THR A O 1
ATOM 6256 N N . VAL A 1 803 ? -80.356 2.175 42.793 1.00 27.78 803 VAL A N 1
ATOM 6257 C CA . VAL A 1 803 ? -80.238 0.797 42.218 1.00 27.78 803 VAL A CA 1
ATOM 6258 C C . VAL A 1 803 ? -80.398 0.751 40.674 1.00 27.78 803 VAL A C 1
ATOM 6260 O O . VAL A 1 803 ? -81.331 1.314 40.118 1.00 27.78 803 VAL A O 1
ATOM 6263 N N . ALA A 1 804 ? -79.529 -0.053 40.033 1.00 25.28 804 ALA A N 1
ATOM 6264 C CA . ALA A 1 804 ? -79.724 -0.832 38.787 1.00 25.28 804 ALA A CA 1
ATOM 6265 C C . ALA A 1 804 ? -79.542 -0.240 37.353 1.00 25.28 804 ALA A C 1
ATOM 6267 O O . ALA A 1 804 ? -80.457 0.329 36.780 1.00 25.28 804 ALA A O 1
ATOM 6268 N N . VAL A 1 805 ? -78.431 -0.674 36.717 1.00 24.52 805 VAL A N 1
ATOM 6269 C CA . VAL A 1 805 ? -78.385 -1.649 35.582 1.00 24.52 805 VAL A CA 1
ATOM 6270 C C . VAL A 1 805 ? -78.799 -1.222 34.147 1.00 24.52 805 VAL A C 1
ATOM 6272 O O . VAL A 1 805 ? -79.892 -0.734 33.908 1.00 24.52 805 VAL A O 1
ATOM 6275 N N . ALA A 1 806 ? -77.948 -1.658 33.194 1.00 25.92 806 ALA A N 1
ATOM 6276 C CA . ALA A 1 806 ? -78.245 -2.161 31.832 1.00 25.92 806 ALA A CA 1
ATOM 6277 C C . ALA A 1 806 ? -78.233 -1.252 30.567 1.00 25.92 806 ALA A C 1
ATOM 6279 O O . ALA A 1 806 ? -79.126 -0.449 30.339 1.00 25.92 806 ALA A O 1
ATOM 6280 N N . VAL A 1 807 ? -77.331 -1.650 29.645 1.00 27.98 807 VAL A N 1
ATOM 6281 C CA . VAL A 1 807 ? -77.631 -2.170 28.278 1.00 27.98 807 VAL A CA 1
ATOM 6282 C C . VAL A 1 807 ? -77.692 -1.193 27.079 1.00 27.98 807 VAL A C 1
ATOM 6284 O O . VAL A 1 807 ? -78.728 -0.618 26.775 1.00 27.98 807 VAL A O 1
ATOM 6287 N N . ASP A 1 808 ? -76.564 -1.163 26.341 1.00 27.09 808 ASP A N 1
ATOM 6288 C CA . ASP A 1 808 ? -76.356 -1.889 25.054 1.00 27.09 808 ASP A CA 1
ATOM 6289 C C . ASP A 1 808 ? -76.814 -1.269 23.707 1.00 27.09 808 ASP A C 1
ATOM 6291 O O . ASP A 1 808 ? -77.657 -0.380 23.638 1.00 27.09 808 ASP A O 1
ATOM 6295 N N . THR A 1 809 ? -76.319 -1.894 22.624 1.00 28.64 809 THR A N 1
ATOM 6296 C CA . THR A 1 809 ? -76.844 -1.957 21.237 1.00 28.64 809 THR A CA 1
ATOM 6297 C C . THR A 1 809 ? -76.743 -0.671 20.377 1.00 28.64 809 THR A C 1
ATOM 6299 O O . THR A 1 809 ? -77.251 0.370 20.751 1.00 28.64 809 THR A O 1
ATOM 6302 N N . THR A 1 810 ? -76.196 -0.620 19.143 1.00 27.20 810 THR A N 1
ATOM 6303 C CA . THR A 1 810 ? -75.974 -1.648 18.094 1.00 27.20 810 THR A CA 1
ATOM 6304 C C . THR A 1 810 ? -75.435 -1.041 16.761 1.00 27.20 810 THR A C 1
ATOM 6306 O O . THR A 1 810 ? -75.614 0.149 16.533 1.00 27.20 810 THR A O 1
ATOM 6309 N N . LEU A 1 811 ? -74.983 -1.922 15.836 1.00 28.30 811 LEU A N 1
ATOM 6310 C CA . LEU A 1 811 ? -75.111 -1.885 14.342 1.00 28.30 811 LEU A CA 1
ATOM 6311 C C . LEU A 1 811 ? -74.000 -1.306 13.400 1.00 28.30 811 LEU A C 1
ATOM 6313 O O . LEU A 1 811 ? -73.925 -0.118 13.115 1.00 28.30 811 LEU A O 1
ATOM 6317 N N . ILE A 1 812 ? -73.256 -2.265 12.811 1.00 26.72 812 ILE A N 1
ATOM 6318 C CA . ILE A 1 812 ? -72.703 -2.447 11.423 1.00 26.72 812 ILE A CA 1
ATOM 6319 C C . ILE A 1 812 ? -73.705 -1.995 10.296 1.00 26.72 812 ILE A C 1
ATOM 6321 O O . ILE A 1 812 ? -74.877 -1.910 10.678 1.00 26.72 812 ILE A O 1
ATOM 6325 N N . PRO A 1 813 ? -73.412 -1.799 8.955 1.00 32.06 813 PRO A N 1
ATOM 6326 C CA . PRO A 1 813 ? -72.437 -2.509 8.052 1.00 32.06 813 PRO A CA 1
ATOM 6327 C C . PRO A 1 813 ? -71.792 -1.640 6.862 1.00 32.06 813 PRO A C 1
ATOM 6329 O O . PRO A 1 813 ? -72.229 -0.516 6.653 1.00 32.06 813 PRO A O 1
ATOM 6332 N N . VAL A 1 814 ? -70.653 -1.924 6.165 1.00 26.70 814 VAL A N 1
ATOM 6333 C CA . VAL A 1 814 ? -70.285 -2.882 5.049 1.00 26.70 814 VAL A CA 1
ATOM 6334 C C . VAL A 1 814 ? -70.109 -2.309 3.592 1.00 26.70 814 VAL A C 1
ATOM 6336 O O . VAL A 1 814 ? -70.996 -1.634 3.087 1.00 26.70 814 VAL A O 1
ATOM 6339 N N . GLU A 1 815 ? -68.997 -2.718 2.921 1.00 26.61 815 GLU A N 1
ATOM 6340 C CA . GLU A 1 815 ? -68.783 -3.100 1.474 1.00 26.61 815 GLU A CA 1
ATOM 6341 C C . GLU A 1 815 ? -68.168 -2.240 0.317 1.00 26.61 815 GLU A C 1
ATOM 6343 O O . GLU A 1 815 ? -68.511 -1.086 0.094 1.00 26.61 815 GLU A O 1
ATOM 6348 N N . THR A 1 816 ? -67.409 -2.972 -0.547 1.00 26.58 816 THR A N 1
ATOM 6349 C CA . THR A 1 816 ? -67.104 -2.812 -2.014 1.00 26.58 816 THR A CA 1
ATOM 6350 C C . THR A 1 816 ? -66.270 -1.605 -2.520 1.00 26.58 816 THR A C 1
ATOM 6352 O O . THR A 1 816 ? -66.373 -0.529 -1.956 1.00 26.58 816 THR A O 1
ATOM 6355 N N . GLU A 1 817 ? -65.462 -1.612 -3.606 1.00 27.50 817 GLU A N 1
ATOM 6356 C CA . GLU A 1 817 ? -64.794 -2.578 -4.541 1.00 27.50 817 GLU A CA 1
ATOM 6357 C C . GLU A 1 817 ? -63.802 -1.756 -5.449 1.00 27.50 817 GLU A C 1
ATOM 6359 O O . GLU A 1 817 ? -63.916 -0.533 -5.463 1.00 27.50 817 GLU A O 1
ATOM 6364 N N . SER A 1 818 ? -62.867 -2.255 -6.289 1.00 25.47 818 SER A N 1
ATOM 6365 C CA . SER A 1 818 ? -62.049 -3.495 -6.380 1.00 25.47 818 SER A CA 1
ATOM 6366 C C . SER A 1 818 ? -61.008 -3.402 -7.541 1.00 25.47 818 SER A C 1
ATOM 6368 O O . SER A 1 818 ? -61.263 -2.718 -8.525 1.00 25.47 818 SER A O 1
ATOM 6370 N N . THR A 1 819 ? -59.892 -4.169 -7.492 1.00 25.08 819 THR A N 1
ATOM 6371 C CA . THR A 1 819 ? -58.997 -4.578 -8.638 1.00 25.08 819 THR A CA 1
ATOM 6372 C C . THR A 1 819 ? -58.254 -3.476 -9.468 1.00 25.08 819 THR A C 1
ATOM 6374 O O . THR A 1 819 ? -58.674 -2.334 -9.498 1.00 25.08 819 THR A O 1
ATOM 6377 N N . THR A 1 820 ? -57.101 -3.662 -10.153 1.00 27.31 820 THR A N 1
ATOM 6378 C CA . THR A 1 820 ? -56.274 -4.849 -10.506 1.00 27.31 820 THR A CA 1
ATOM 6379 C C . THR A 1 820 ? -54.795 -4.475 -10.806 1.00 27.31 820 THR A C 1
ATOM 6381 O O . THR A 1 820 ? -54.531 -3.652 -11.670 1.00 27.31 820 THR A O 1
ATOM 6384 N N . TYR A 1 821 ? -53.856 -5.133 -10.118 1.00 25.81 821 TYR A N 1
ATOM 6385 C CA . TYR A 1 821 ? -52.546 -5.690 -10.542 1.00 25.81 821 TYR A CA 1
ATOM 6386 C C . TYR A 1 821 ? -51.645 -5.157 -11.705 1.00 25.81 821 TYR A C 1
ATOM 6388 O O . TYR A 1 821 ? -52.012 -5.193 -12.872 1.00 25.81 821 TYR A O 1
ATOM 6396 N N . LEU A 1 822 ? -50.352 -5.022 -11.331 1.00 23.84 822 LEU A N 1
ATOM 6397 C CA . LEU A 1 822 ? -49.105 -5.576 -11.942 1.00 23.84 822 LEU A CA 1
ATOM 6398 C C . LEU A 1 822 ? -48.085 -4.691 -12.723 1.00 23.84 822 LEU A C 1
ATOM 6400 O O . LEU A 1 822 ? -48.138 -4.547 -13.935 1.00 23.84 822 LEU A O 1
ATOM 6404 N N . SER A 1 823 ? -47.031 -4.311 -11.979 1.00 23.11 823 SER A N 1
ATOM 6405 C CA . SER A 1 823 ? -45.579 -4.479 -12.254 1.00 23.11 823 SER A CA 1
ATOM 6406 C C . SER A 1 823 ? -44.818 -3.785 -13.406 1.00 23.11 823 SER A C 1
ATOM 6408 O O . SER A 1 823 ? -45.159 -3.891 -14.577 1.00 23.11 823 SER A O 1
ATOM 6410 N N . THR A 1 824 ? -43.611 -3.336 -13.015 1.00 23.44 824 THR A N 1
ATOM 6411 C CA . THR A 1 824 ? -42.353 -3.274 -13.799 1.00 23.44 824 THR A CA 1
ATOM 6412 C C . THR A 1 824 ? -42.017 -1.986 -14.560 1.00 23.44 824 THR A C 1
ATOM 6414 O O . THR A 1 824 ? -41.906 -1.982 -15.779 1.00 23.44 824 THR A O 1
ATOM 6417 N N . SER A 1 825 ? -41.687 -0.931 -13.808 1.00 23.33 825 SER A N 1
ATOM 6418 C CA . SER A 1 825 ? -40.537 -0.041 -14.084 1.00 23.33 825 SER A CA 1
ATOM 6419 C C . SER A 1 825 ? -40.350 0.931 -12.914 1.00 23.33 825 SER A C 1
ATOM 6421 O O . SER A 1 825 ? -41.324 1.569 -12.510 1.00 23.33 825 SER A O 1
ATOM 6423 N N . LYS A 1 826 ? -39.130 1.102 -12.387 1.00 25.23 826 LYS A N 1
ATOM 6424 C CA . LYS A 1 826 ? -38.808 2.265 -11.546 1.00 25.23 826 LYS A CA 1
ATOM 6425 C C . LYS A 1 826 ? -37.539 2.934 -12.057 1.00 25.23 826 LYS A C 1
ATOM 6427 O O . LYS A 1 826 ? -36.459 2.357 -12.032 1.00 25.23 826 LYS A O 1
ATOM 6432 N N . THR A 1 827 ? -37.734 4.155 -12.531 1.00 23.78 827 THR A N 1
ATOM 6433 C CA . THR A 1 827 ? -36.791 4.957 -13.300 1.00 23.78 827 THR A CA 1
ATOM 6434 C C . THR A 1 827 ? -36.655 6.296 -12.574 1.00 23.78 827 THR A C 1
ATOM 6436 O O . THR A 1 827 ? -37.634 7.023 -12.478 1.00 23.78 827 THR A O 1
ATOM 6439 N N . THR A 1 828 ? -35.449 6.568 -12.060 1.00 23.58 828 THR A N 1
ATOM 6440 C CA . THR A 1 828 ? -34.797 7.898 -11.985 1.00 23.58 828 THR A CA 1
ATOM 6441 C C . THR A 1 828 ? -35.408 9.029 -11.113 1.00 23.58 828 THR A C 1
ATOM 6443 O O . THR A 1 828 ? -36.530 9.463 -11.338 1.00 23.58 828 THR A O 1
ATOM 6446 N N . THR A 1 829 ? -34.552 9.654 -10.272 1.00 23.89 829 THR A N 1
ATOM 6447 C CA . THR A 1 829 ? -34.586 11.077 -9.781 1.00 23.89 829 THR A CA 1
ATOM 6448 C C . THR A 1 829 ? -35.752 11.546 -8.864 1.00 23.89 829 THR A C 1
ATOM 6450 O O . THR A 1 829 ? -36.874 11.108 -9.043 1.00 23.89 829 THR A O 1
ATOM 6453 N N . ILE A 1 830 ? -35.623 12.458 -7.871 1.00 24.81 830 ILE A N 1
ATOM 6454 C CA . ILE A 1 830 ? -34.798 13.690 -7.743 1.00 24.81 830 ILE A CA 1
ATOM 6455 C C . ILE A 1 830 ? -34.832 14.278 -6.280 1.00 24.81 830 ILE A C 1
ATOM 6457 O O . ILE A 1 830 ? -35.806 14.046 -5.578 1.00 24.81 830 ILE A O 1
ATOM 6461 N N . LEU A 1 831 ? -33.808 15.074 -5.888 1.00 23.36 831 LEU A N 1
ATOM 6462 C CA . LEU A 1 831 ? -33.655 16.050 -4.751 1.00 23.36 831 LEU A CA 1
ATOM 6463 C C . LEU A 1 831 ? -33.887 15.674 -3.241 1.00 23.36 831 LEU A C 1
ATOM 6465 O O . LEU A 1 831 ? -35.000 15.379 -2.836 1.00 23.36 831 LEU A O 1
ATOM 6469 N N . GLN A 1 832 ? -32.823 15.804 -2.407 1.00 26.52 832 GLN A N 1
ATOM 6470 C CA . GLN A 1 832 ? -32.480 16.920 -1.451 1.00 26.52 832 GLN A CA 1
ATOM 6471 C C . GLN A 1 832 ? -33.551 17.610 -0.541 1.00 26.52 832 GLN A C 1
ATOM 6473 O O . GLN A 1 832 ? -34.717 17.577 -0.919 1.00 26.52 832 GLN A O 1
ATOM 6478 N N . PRO A 1 833 ? -33.188 18.388 0.536 1.00 28.95 833 PRO A N 1
ATOM 6479 C CA . PRO A 1 833 ? -31.856 18.661 1.155 1.00 28.95 833 PRO A CA 1
ATOM 6480 C C . PRO A 1 833 ? -31.754 18.799 2.727 1.00 28.95 833 PRO A C 1
ATOM 6482 O O . PRO A 1 833 ? -32.742 18.935 3.434 1.00 28.95 833 PRO A O 1
ATOM 6485 N N . THR A 1 834 ? -30.501 18.824 3.229 1.00 24.94 834 THR A N 1
ATOM 6486 C CA . THR A 1 834 ? -29.869 19.541 4.395 1.00 24.94 834 THR A CA 1
ATOM 6487 C C . THR A 1 834 ? -30.610 20.031 5.667 1.00 24.94 834 THR A C 1
ATOM 6489 O O . THR A 1 834 ? -31.536 20.827 5.569 1.00 24.94 834 THR A O 1
ATOM 6492 N N . ASN A 1 835 ? -30.002 19.764 6.846 1.00 28.23 835 ASN A N 1
ATOM 6493 C CA . ASN A 1 835 ? -29.486 20.694 7.907 1.00 28.23 835 ASN A CA 1
ATOM 6494 C C . ASN A 1 835 ? -28.942 19.812 9.075 1.00 28.23 835 ASN A C 1
ATOM 6496 O O . ASN A 1 835 ? -29.578 18.810 9.374 1.00 28.23 835 ASN A O 1
ATOM 6500 N N . VAL A 1 836 ? -27.753 19.917 9.698 1.00 24.81 836 VAL A N 1
ATOM 6501 C CA . VAL A 1 836 ? -26.833 20.993 10.160 1.00 24.81 836 VAL A CA 1
ATOM 6502 C C . VAL A 1 836 ? -27.296 21.722 11.436 1.00 24.81 836 VAL A C 1
ATOM 6504 O O . VAL A 1 836 ? -28.220 22.517 11.357 1.00 24.81 836 VAL A O 1
ATOM 6507 N N . VAL A 1 837 ? -26.610 21.476 12.571 1.00 26.45 837 VAL A N 1
ATOM 6508 C CA . VAL A 1 837 ? -25.952 22.437 13.510 1.00 26.45 837 VAL A CA 1
ATOM 6509 C C . VAL A 1 837 ? -25.568 21.718 14.826 1.00 26.45 837 VAL A C 1
ATOM 6511 O O . VAL A 1 837 ? -26.324 20.905 15.344 1.00 26.45 837 VAL A O 1
ATOM 6514 N N . ALA A 1 838 ? -24.399 22.054 15.382 1.00 26.75 838 ALA A N 1
ATOM 6515 C CA . ALA A 1 838 ? -23.982 21.799 16.769 1.00 26.75 838 ALA A CA 1
ATOM 6516 C C . ALA A 1 838 ? -23.208 23.031 17.283 1.00 26.75 838 ALA A C 1
ATOM 6518 O O . ALA A 1 838 ? -22.607 23.701 16.445 1.00 26.75 838 ALA A O 1
ATOM 6519 N N . ILE A 1 839 ? -23.182 23.306 18.602 1.00 27.58 839 ILE A N 1
ATOM 6520 C CA . ILE A 1 839 ? -22.180 24.153 19.305 1.00 27.58 839 ILE A CA 1
ATOM 6521 C C . ILE A 1 839 ? -22.329 24.024 20.851 1.00 27.58 839 ILE A C 1
ATOM 6523 O O . ILE A 1 839 ? -23.427 24.199 21.366 1.00 27.58 839 ILE A O 1
ATOM 6527 N N . VAL A 1 840 ? -21.242 23.585 21.523 1.00 28.23 840 VAL A N 1
ATOM 6528 C CA . VAL A 1 840 ? -20.440 24.166 22.658 1.00 28.23 840 VAL A CA 1
ATOM 6529 C C . VAL A 1 840 ? -21.123 25.165 23.658 1.00 28.23 840 VAL A C 1
ATOM 6531 O O . VAL A 1 840 ? -22.091 25.812 23.289 1.00 28.23 840 VAL A O 1
ATOM 6534 N N . THR A 1 841 ? -20.727 25.384 24.939 1.00 27.44 841 THR A N 1
ATOM 6535 C CA . THR A 1 841 ? -19.368 25.508 25.555 1.00 27.44 841 THR A CA 1
ATOM 6536 C C . THR A 1 841 ? -19.335 25.521 27.117 1.00 27.44 841 THR A C 1
ATOM 6538 O O . THR A 1 841 ? -20.341 25.829 27.748 1.00 27.44 841 THR A O 1
ATOM 6541 N N . GLU A 1 842 ? -18.120 25.376 27.701 1.00 28.39 842 GLU A N 1
ATOM 6542 C CA . GLU A 1 842 ? -17.618 25.949 28.996 1.00 28.39 842 GLU A CA 1
ATOM 6543 C C . GLU A 1 842 ? -18.001 25.290 30.366 1.00 28.39 842 GLU A C 1
ATOM 6545 O O . GLU A 1 842 ? -19.089 24.755 30.521 1.00 28.39 842 GLU A O 1
ATOM 6550 N N . ALA A 1 843 ? -17.171 25.252 31.442 1.00 32.72 843 ALA A N 1
ATOM 6551 C CA . ALA A 1 843 ? -15.867 25.893 31.744 1.00 32.72 843 ALA A CA 1
ATOM 6552 C C . ALA A 1 843 ? -14.990 25.210 32.859 1.00 32.72 843 ALA A C 1
ATOM 6554 O O . ALA A 1 843 ? -15.497 24.767 33.884 1.00 32.72 843 ALA A O 1
ATOM 6555 N N . THR A 1 844 ? -13.649 25.340 32.735 1.00 28.72 844 THR A N 1
ATOM 6556 C CA . THR A 1 844 ? -12.582 25.489 33.790 1.00 28.72 844 THR A CA 1
ATOM 6557 C C . THR A 1 844 ? -12.267 24.417 34.873 1.00 28.72 844 THR A C 1
ATOM 6559 O O . THR A 1 844 ? -13.144 24.047 35.640 1.00 28.72 844 THR A O 1
ATOM 6562 N N . GLY A 1 845 ? -10.959 24.120 35.127 1.00 28.80 845 GLY A N 1
ATOM 6563 C CA . GLY A 1 845 ? -10.509 23.937 36.540 1.00 28.80 845 GLY A CA 1
ATOM 6564 C C . GLY A 1 845 ? -9.344 23.028 37.042 1.00 28.80 845 GLY A C 1
ATOM 6565 O O . GLY A 1 845 ? -9.490 22.538 38.148 1.00 28.80 845 GLY A O 1
ATOM 6566 N N . VAL A 1 846 ? -8.191 22.853 36.367 1.00 27.89 846 VAL A N 1
ATOM 6567 C CA . VAL A 1 846 ? -6.824 22.578 36.955 1.00 27.89 846 VAL A CA 1
ATOM 6568 C C . VAL A 1 846 ? -6.572 21.439 38.013 1.00 27.89 846 VAL A C 1
ATOM 6570 O O . VAL A 1 846 ? -7.023 21.516 39.148 1.00 27.89 846 VAL A O 1
ATOM 6573 N N . SER A 1 847 ? -5.592 20.548 37.718 1.00 26.03 847 SER A N 1
ATOM 6574 C CA . SER A 1 847 ? -4.650 19.821 38.642 1.00 26.03 847 SER A CA 1
ATOM 6575 C C . SER A 1 847 ? -4.781 18.291 38.912 1.00 26.03 847 SER A C 1
ATOM 6577 O O . SER A 1 847 ? -5.483 17.868 39.819 1.00 26.03 847 SER A O 1
ATOM 6579 N N . ALA A 1 848 ? -3.873 17.522 38.279 1.00 29.98 848 ALA A N 1
ATOM 6580 C CA . ALA A 1 848 ? -3.106 16.350 38.781 1.00 29.98 848 ALA A CA 1
ATOM 6581 C C . ALA A 1 848 ? -3.769 15.003 39.224 1.00 29.98 848 ALA A C 1
ATOM 6583 O O . ALA A 1 848 ? -4.227 14.883 40.352 1.00 29.98 848 ALA A O 1
ATOM 6584 N N . ILE A 1 849 ? -3.572 13.957 38.385 1.00 30.89 849 ILE A N 1
ATOM 6585 C CA . ILE A 1 849 ? -2.965 12.613 38.672 1.00 30.89 849 ILE A CA 1
ATOM 6586 C C . ILE A 1 849 ? -3.555 11.730 39.820 1.00 30.89 849 ILE A C 1
ATOM 6588 O O . ILE A 1 849 ? -3.521 12.171 40.967 1.00 30.89 849 ILE A O 1
ATOM 6592 N N . PRO A 1 850 ? -3.834 10.406 39.622 1.00 34.12 850 PRO A N 1
ATOM 6593 C CA . PRO A 1 850 ? -4.104 9.649 38.378 1.00 34.12 850 PRO A CA 1
ATOM 6594 C C . PRO A 1 850 ? -5.195 8.528 38.489 1.00 34.12 850 PRO A C 1
ATOM 6596 O O . PRO A 1 850 ? -5.754 8.277 39.549 1.00 34.12 850 PRO A O 1
ATOM 6599 N N . GLU A 1 851 ? -5.368 7.780 37.388 1.00 27.19 851 GLU A N 1
ATOM 6600 C CA . GLU A 1 851 ? -5.834 6.372 37.283 1.00 27.19 851 GLU A CA 1
ATOM 6601 C C . GLU A 1 851 ? -7.292 5.936 37.597 1.00 27.19 851 GLU A C 1
ATOM 6603 O O . GLU A 1 851 ? -7.860 6.176 38.655 1.00 27.19 851 GLU A O 1
ATOM 6608 N N . LYS A 1 852 ? -7.796 5.097 36.669 1.00 27.72 852 LYS A N 1
ATOM 6609 C CA . LYS A 1 852 ? -8.845 4.059 36.793 1.00 27.72 852 LYS A CA 1
ATOM 6610 C C . LYS A 1 852 ? -10.264 4.473 37.240 1.00 27.72 852 LYS A C 1
ATOM 6612 O O . LYS A 1 852 ? -10.591 4.405 38.419 1.00 27.72 852 LYS A O 1
ATOM 6617 N N . LEU A 1 853 ? -11.177 4.558 36.256 1.00 29.20 853 LEU A N 1
ATOM 6618 C CA . LEU A 1 853 ? -12.166 3.474 36.069 1.00 29.20 853 LEU A CA 1
ATOM 6619 C C . LEU A 1 853 ? -12.793 3.400 34.650 1.00 29.20 853 LEU A C 1
ATOM 6621 O O . LEU A 1 853 ? -13.633 4.209 34.282 1.00 29.20 853 LEU A O 1
ATOM 6625 N N . VAL A 1 854 ? -12.399 2.359 33.906 1.00 27.48 854 VAL A N 1
ATOM 6626 C CA . VAL A 1 854 ? -13.270 1.408 33.172 1.00 27.48 854 VAL A CA 1
ATOM 6627 C C . VAL A 1 854 ? -14.400 1.966 32.282 1.00 27.48 854 VAL A C 1
ATOM 6629 O O . VAL A 1 854 ? -15.524 2.199 32.717 1.00 27.48 854 VAL A O 1
ATOM 6632 N N . THR A 1 855 ? -14.078 2.043 30.988 1.00 25.23 855 THR A N 1
ATOM 6633 C CA . THR A 1 855 ? -14.831 1.464 29.853 1.00 25.23 855 THR A CA 1
ATOM 6634 C C . THR A 1 855 ? -16.283 0.997 30.064 1.00 25.23 855 THR A C 1
ATOM 6636 O O . THR A 1 855 ? -16.550 0.018 30.759 1.00 25.23 855 THR A O 1
ATOM 6639 N N . LEU A 1 856 ? -17.191 1.531 29.238 1.00 28.64 856 LEU A N 1
ATOM 6640 C CA . LEU A 1 856 ? -18.329 0.762 28.722 1.00 28.64 856 LEU A CA 1
ATOM 6641 C C . LEU A 1 856 ? -18.065 0.408 27.246 1.00 28.64 856 LEU A C 1
ATOM 6643 O O . LEU A 1 856 ? -18.521 1.090 26.333 1.00 28.64 856 LEU A O 1
ATOM 6647 N N . HIS A 1 857 ? -17.284 -0.651 27.010 1.00 26.06 857 HIS A N 1
ATOM 6648 C CA . HIS A 1 857 ? -17.257 -1.292 25.691 1.00 26.06 857 HIS A CA 1
ATOM 6649 C C . HIS A 1 857 ? -18.575 -2.049 25.472 1.00 26.06 857 HIS A C 1
ATOM 6651 O O . HIS A 1 857 ? -19.077 -2.709 26.379 1.00 26.06 857 HIS A O 1
ATOM 6657 N N . GLY A 1 858 ? -19.111 -1.958 24.255 1.00 27.94 858 GLY A N 1
ATOM 6658 C CA . GLY A 1 858 ? -20.380 -2.569 23.848 1.00 27.94 858 GLY A CA 1
ATOM 6659 C C . GLY A 1 858 ? -20.475 -2.688 22.328 1.00 27.94 858 GLY A C 1
ATOM 6660 O O . GLY A 1 858 ? -21.437 -2.232 21.722 1.00 27.94 858 GLY A O 1
ATOM 6661 N N . THR A 1 859 ? -19.413 -3.215 21.716 1.00 24.70 859 THR A N 1
ATOM 6662 C CA . THR A 1 859 ? -19.301 -3.505 20.277 1.00 24.70 859 THR A CA 1
ATOM 6663 C C . THR A 1 859 ? -20.008 -4.850 19.936 1.00 24.70 859 THR A C 1
ATOM 6665 O O . THR A 1 859 ? -20.814 -5.325 20.735 1.00 24.70 859 THR A O 1
ATOM 6668 N N . PRO A 1 860 ? -19.866 -5.442 18.735 1.00 34.19 860 PRO A N 1
ATOM 6669 C CA . PRO A 1 860 ? -20.833 -5.250 17.653 1.00 34.19 860 PRO A CA 1
ATOM 6670 C C . PRO A 1 860 ? -21.435 -6.579 17.144 1.00 34.19 860 PRO A C 1
ATOM 6672 O O . PRO A 1 860 ? -20.885 -7.650 17.394 1.00 34.19 860 PRO A O 1
ATOM 6675 N N . ALA A 1 861 ? -22.524 -6.533 16.364 1.00 24.06 861 ALA A N 1
ATOM 6676 C CA . ALA A 1 861 ? -22.974 -7.689 15.576 1.00 24.06 861 ALA A CA 1
ATOM 6677 C C . ALA A 1 861 ? -23.967 -7.309 14.459 1.00 24.06 861 ALA A C 1
ATOM 6679 O O . ALA A 1 861 ? -25.177 -7.413 14.643 1.00 24.06 861 ALA A O 1
ATOM 6680 N N . VAL A 1 862 ? -23.462 -6.981 13.266 1.00 25.03 862 VAL A N 1
ATOM 6681 C CA . VAL A 1 862 ? -24.185 -7.323 12.028 1.00 25.03 862 VAL A CA 1
ATOM 6682 C C . VAL A 1 862 ? -23.588 -8.633 11.528 1.00 25.03 862 VAL A C 1
ATOM 6684 O O . VAL A 1 862 ? -22.642 -8.658 10.751 1.00 25.03 862 VAL A O 1
ATOM 6687 N N . SER A 1 863 ? -24.124 -9.736 12.050 1.00 24.20 863 SER A N 1
ATOM 6688 C CA . SER A 1 863 ? -24.017 -11.038 11.397 1.00 24.20 863 SER A CA 1
ATOM 6689 C C . SER A 1 863 ? -25.189 -11.133 10.432 1.00 24.20 863 SER A C 1
ATOM 6691 O O . SER A 1 863 ? -26.306 -11.444 10.849 1.00 24.20 863 SER A O 1
ATOM 6693 N N . GLU A 1 864 ? -24.960 -10.855 9.150 1.00 25.47 864 GLU A N 1
ATOM 6694 C CA . GLU A 1 864 ? -25.903 -11.311 8.131 1.00 25.47 864 GLU A CA 1
ATOM 6695 C C . GLU A 1 864 ? -25.934 -12.848 8.097 1.00 25.47 864 GLU A C 1
ATOM 6697 O O . GLU A 1 864 ? -24.916 -13.505 8.315 1.00 25.47 864 GLU A O 1
ATOM 6702 N N . LYS A 1 865 ? -27.125 -13.400 7.817 1.00 24.55 865 LYS A N 1
ATOM 6703 C CA . LYS A 1 865 ? -27.518 -14.820 7.951 1.00 24.55 865 LYS A CA 1
ATOM 6704 C C . LYS A 1 865 ? -27.455 -15.363 9.392 1.00 24.55 865 LYS A C 1
ATOM 6706 O O . LYS A 1 865 ? -26.413 -15.362 10.041 1.00 24.55 865 LYS A O 1
ATOM 6711 N N . PRO A 1 866 ? -28.594 -15.894 9.877 1.00 25.95 866 PRO A N 1
ATOM 6712 C CA . PRO A 1 866 ? -28.979 -17.229 9.413 1.00 25.95 866 PRO A CA 1
ATOM 6713 C C . PRO A 1 866 ? -30.460 -17.428 9.037 1.00 25.95 866 PRO A C 1
ATOM 6715 O O . PRO A 1 866 ? -31.373 -16.824 9.590 1.00 25.95 866 PRO A O 1
ATOM 6718 N N . ASP A 1 867 ? -30.651 -18.356 8.102 1.00 25.09 867 ASP A N 1
ATOM 6719 C CA . ASP A 1 867 ? -31.696 -19.384 8.019 1.00 25.09 867 ASP A CA 1
ATOM 6720 C C . ASP A 1 867 ? -33.061 -19.185 8.711 1.00 25.09 867 ASP A C 1
ATOM 6722 O O . ASP A 1 867 ? -33.240 -19.348 9.917 1.00 25.09 867 ASP A O 1
ATOM 6726 N N . VAL A 1 868 ? -34.067 -19.028 7.847 1.00 27.36 868 VAL A N 1
ATOM 6727 C CA . VAL A 1 868 ? -35.408 -19.644 7.883 1.00 27.36 868 VAL A CA 1
ATOM 6728 C C . VAL A 1 868 ? -35.701 -20.565 9.090 1.00 27.36 868 VAL A C 1
ATOM 6730 O O . VAL A 1 868 ? -35.504 -21.780 9.024 1.00 27.36 868 VAL A O 1
ATOM 6733 N N . ALA A 1 869 ? -36.322 -20.022 10.143 1.00 28.69 869 ALA A N 1
ATOM 6734 C CA . ALA A 1 869 ? -37.049 -20.813 11.141 1.00 28.69 869 ALA A CA 1
ATOM 6735 C C . ALA A 1 869 ? -38.205 -20.025 11.792 1.00 28.69 869 ALA A C 1
ATOM 6737 O O . ALA A 1 869 ? -38.010 -19.121 12.597 1.00 28.69 869 ALA A O 1
ATOM 6738 N N . THR A 1 870 ? -39.430 -20.427 11.454 1.00 25.33 870 THR A N 1
ATOM 6739 C CA . THR A 1 870 ? -40.720 -20.036 12.052 1.00 25.33 870 THR A CA 1
ATOM 6740 C C . THR A 1 870 ? -40.704 -19.699 13.553 1.00 25.33 870 THR A C 1
ATOM 6742 O O . THR A 1 870 ? -40.565 -20.599 14.381 1.00 25.33 870 THR A O 1
ATOM 6745 N N . VAL A 1 871 ? -41.047 -18.452 13.901 1.00 28.80 871 VAL A N 1
ATOM 6746 C CA . VAL A 1 871 ? -41.631 -18.088 15.205 1.00 28.80 871 VAL A CA 1
ATOM 6747 C C . VAL A 1 871 ? -42.833 -17.172 14.974 1.00 28.80 871 VAL A C 1
ATOM 6749 O O . VAL A 1 871 ? -42.773 -16.215 14.207 1.00 28.80 871 VAL A O 1
ATOM 6752 N N . THR A 1 872 ? -43.951 -17.492 15.620 1.00 28.05 872 THR A N 1
ATOM 6753 C CA . THR A 1 872 ? -45.215 -16.758 15.516 1.00 28.05 872 THR A CA 1
ATOM 6754 C C . THR A 1 872 ? -45.115 -15.384 16.173 1.00 28.05 872 THR A C 1
ATOM 6756 O O . THR A 1 872 ? -45.147 -15.288 17.401 1.00 28.05 872 THR A O 1
ATOM 6759 N N . ALA A 1 873 ? -45.068 -14.319 15.371 1.00 36.94 873 ALA A N 1
ATOM 6760 C CA . ALA A 1 873 ? -45.413 -12.990 15.858 1.00 36.94 873 ALA A CA 1
ATOM 6761 C C . ALA A 1 873 ? -46.861 -13.007 16.378 1.00 36.94 873 ALA A C 1
ATOM 6763 O O . ALA A 1 873 ? -47.751 -13.562 15.724 1.00 36.94 873 ALA A O 1
ATOM 6764 N N . ASN A 1 874 ? -47.103 -12.397 17.541 1.00 45.84 874 ASN A N 1
ATOM 6765 C CA . ASN A 1 874 ? -48.459 -12.108 18.002 1.00 45.84 874 ASN A CA 1
ATOM 6766 C C . ASN A 1 874 ? -49.062 -11.074 17.047 1.00 45.84 874 ASN A C 1
ATOM 6768 O O . ASN A 1 874 ? -48.898 -9.872 17.243 1.00 45.84 874 ASN A O 1
ATOM 6772 N N . VAL A 1 875 ? -49.744 -11.547 16.004 1.00 48.31 875 VAL A N 1
ATOM 6773 C CA . VAL A 1 875 ? -50.566 -10.703 15.136 1.00 48.31 875 VAL A CA 1
ATOM 6774 C C . VAL A 1 875 ? -51.627 -10.071 16.028 1.00 48.31 875 VAL A C 1
ATOM 6776 O O . VAL A 1 875 ? -52.568 -10.748 16.448 1.00 48.31 875 VAL A O 1
ATOM 6779 N N . SER A 1 876 ? -51.444 -8.792 16.367 1.00 57.19 876 SER A N 1
ATOM 6780 C CA . SER A 1 876 ? -52.445 -8.017 17.090 1.00 57.19 876 SER A CA 1
ATOM 6781 C C . SER A 1 876 ? -53.693 -7.980 16.221 1.00 57.19 876 SER A C 1
ATOM 6783 O O . SER A 1 876 ? -53.765 -7.224 15.259 1.00 57.19 876 SER A O 1
ATOM 6785 N N . ILE A 1 877 ? -54.676 -8.821 16.544 1.00 70.19 877 ILE A N 1
ATOM 6786 C CA . ILE A 1 877 ? -55.939 -8.967 15.803 1.00 70.19 877 ILE A CA 1
ATOM 6787 C C . ILE A 1 877 ? -56.613 -7.590 15.601 1.00 70.19 877 ILE A C 1
ATOM 6789 O O . ILE A 1 877 ? -57.208 -7.317 14.554 1.00 70.19 877 ILE A O 1
ATOM 6793 N N . HIS A 1 878 ? -56.415 -6.696 16.573 1.00 77.25 878 HIS A N 1
ATOM 6794 C CA . HIS A 1 878 ? -56.952 -5.342 16.636 1.00 77.25 878 HIS A CA 1
ATOM 6795 C C . HIS A 1 878 ? -55.977 -4.241 16.163 1.00 77.25 878 HIS A C 1
ATOM 6797 O O . HIS A 1 878 ? -56.379 -3.081 16.065 1.00 77.25 878 HIS A O 1
ATOM 6803 N N . GLY A 1 879 ? -54.733 -4.583 15.820 1.00 82.50 879 GLY A N 1
ATOM 6804 C CA . GLY A 1 879 ? -53.717 -3.677 15.275 1.00 82.50 879 GLY A CA 1
ATOM 6805 C C . GLY A 1 879 ? -52.817 -2.970 16.292 1.00 82.50 879 GLY A C 1
ATOM 6806 O O . GLY A 1 879 ? -52.966 -3.121 17.507 1.00 82.50 879 GLY A O 1
ATOM 6807 N N . THR A 1 880 ? -51.877 -2.199 15.753 1.00 86.69 880 THR A N 1
ATOM 6808 C CA . THR A 1 880 ? -50.867 -1.395 16.454 1.00 86.69 880 THR A CA 1
ATOM 6809 C C . THR A 1 880 ? -50.855 0.010 15.855 1.00 86.69 880 THR A C 1
ATOM 6811 O O . THR A 1 880 ? -50.912 0.142 14.636 1.00 86.69 880 THR A O 1
ATOM 6814 N N . PHE A 1 881 ? -50.802 1.052 16.684 1.00 89.75 881 PHE A N 1
ATOM 6815 C CA . PHE A 1 881 ? -50.876 2.448 16.254 1.00 89.75 881 PHE A CA 1
ATOM 6816 C C . PHE A 1 881 ? -49.526 3.177 16.268 1.00 89.75 881 PHE A C 1
ATOM 6818 O O . PHE A 1 881 ? -48.747 3.015 17.208 1.00 89.75 881 PHE A O 1
ATOM 6825 N N . SER A 1 882 ? -49.296 4.022 15.260 1.00 88.81 882 SER A N 1
ATOM 6826 C CA . SER A 1 882 ? -48.138 4.916 15.114 1.00 88.81 882 SER A CA 1
ATOM 6827 C C . SER A 1 882 ? -48.559 6.315 14.607 1.00 88.81 882 SER A C 1
ATOM 6829 O O . SER A 1 882 ? -49.623 6.471 14.008 1.00 88.81 882 SER A O 1
ATOM 6831 N N . LEU A 1 883 ? -47.746 7.339 14.880 1.00 87.69 883 LEU A N 1
ATOM 6832 C CA . LEU A 1 883 ? -47.880 8.750 14.483 1.00 87.69 883 LEU A CA 1
ATOM 6833 C C . LEU A 1 883 ? -46.776 9.127 13.487 1.00 87.69 883 LEU A C 1
ATOM 6835 O O . LEU A 1 883 ? -45.610 8.783 13.693 1.00 87.69 883 LEU A O 1
ATOM 6839 N N . GLY A 1 884 ? -47.117 9.887 12.447 1.00 80.00 884 GLY A N 1
ATOM 6840 C CA . GLY A 1 884 ? -46.139 10.416 11.500 1.00 80.00 884 GLY A CA 1
ATOM 6841 C C . GLY A 1 884 ? -46.631 11.637 10.708 1.00 80.00 884 GLY A C 1
ATOM 6842 O O . GLY A 1 884 ? -47.842 11.835 10.586 1.00 80.00 884 GLY A O 1
ATOM 6843 N N . PRO A 1 885 ? -45.717 12.446 10.136 1.00 81.75 885 PRO A N 1
ATOM 6844 C CA . PRO A 1 885 ? -44.260 12.372 10.303 1.00 81.75 885 PRO A CA 1
ATOM 6845 C C . PRO A 1 885 ? -43.828 12.684 11.748 1.00 81.75 885 PRO A C 1
ATOM 6847 O O . PRO A 1 885 ? -44.570 13.299 12.506 1.00 81.75 885 PRO A O 1
ATOM 6850 N N . SER A 1 886 ? -42.639 12.231 12.155 1.00 75.06 886 SER A N 1
ATOM 6851 C CA . SER A 1 886 ? -42.184 12.353 13.552 1.00 75.06 886 SER A CA 1
ATOM 6852 C C . SER A 1 886 ? -41.830 13.785 13.980 1.00 75.06 886 SER A C 1
ATOM 6854 O O . SER A 1 886 ? -41.703 14.042 15.175 1.00 75.06 886 SER A O 1
ATOM 6856 N N . ILE A 1 887 ? -41.631 14.695 13.020 1.00 81.00 887 ILE A N 1
ATOM 6857 C CA . ILE A 1 887 ? -41.386 16.128 13.233 1.00 81.00 887 ILE A CA 1
ATOM 6858 C C . ILE A 1 887 ? -42.232 16.911 12.217 1.00 81.00 887 ILE A C 1
ATOM 6860 O O . ILE A 1 887 ? -42.262 16.541 11.040 1.00 81.00 887 ILE A O 1
ATOM 6864 N N . VAL A 1 888 ? -42.897 17.974 12.668 1.00 84.56 888 VAL A N 1
ATOM 6865 C CA . VAL A 1 888 ? -43.715 18.901 11.867 1.00 84.56 888 VAL A CA 1
ATOM 6866 C C . VAL A 1 888 ? -43.245 20.329 12.152 1.00 84.56 888 VAL A C 1
ATOM 6868 O O . VAL A 1 888 ? -43.069 20.683 13.310 1.00 84.56 888 VAL A O 1
ATOM 6871 N N . TYR A 1 889 ? -43.060 21.146 11.114 1.00 86.44 889 TYR A N 1
ATOM 6872 C CA . TYR A 1 889 ? -42.766 22.580 11.237 1.00 86.44 889 TYR A CA 1
ATOM 6873 C C . TYR A 1 889 ? -43.986 23.392 10.803 1.00 86.44 889 TYR A C 1
ATOM 6875 O O . TYR A 1 889 ? -44.611 23.047 9.794 1.00 86.44 889 TYR A O 1
ATOM 6883 N N . ILE A 1 890 ? -44.310 24.460 11.530 1.00 86.19 890 ILE A N 1
ATOM 6884 C CA . ILE A 1 890 ? -45.460 25.321 11.249 1.00 86.19 890 ILE A CA 1
ATOM 6885 C C . ILE A 1 890 ? -45.149 26.792 11.537 1.00 86.19 890 ILE A C 1
ATOM 6887 O O . ILE A 1 890 ? -44.413 27.103 12.463 1.00 86.19 890 ILE A O 1
ATOM 6891 N N . GLU A 1 891 ? -45.693 27.691 10.721 1.00 83.62 891 GLU A N 1
ATOM 6892 C CA . GLU A 1 891 ? -45.625 29.134 10.962 1.00 83.62 891 GLU A CA 1
ATOM 6893 C C . GLU A 1 891 ? -46.749 29.558 11.914 1.00 83.62 891 GLU A C 1
ATOM 6895 O O . GLU A 1 891 ? -47.853 29.013 11.837 1.00 83.62 891 GLU A O 1
ATOM 6900 N N . GLU A 1 892 ? -46.488 30.547 12.762 1.00 83.44 892 GLU A N 1
ATOM 6901 C CA . GLU A 1 892 ? -47.501 31.159 13.628 1.00 83.44 892 GLU A CA 1
ATOM 6902 C C . GLU A 1 892 ? -48.458 32.059 12.813 1.00 83.44 892 GLU A C 1
ATOM 6904 O O . GLU A 1 892 ? -49.650 31.760 12.721 1.00 83.44 892 GLU A O 1
ATOM 6909 N N . GLU A 1 893 ? -47.897 33.039 12.078 1.00 77.25 893 GLU A N 1
ATOM 6910 C CA . GLU A 1 893 ? -48.617 34.118 11.369 1.00 77.25 893 GLU A CA 1
ATOM 6911 C C . GLU A 1 893 ? -49.910 33.678 10.645 1.00 77.25 893 GLU A C 1
ATOM 6913 O O . GLU A 1 893 ? -49.895 32.876 9.693 1.00 77.25 893 GLU A O 1
ATOM 6918 N N . MET A 1 894 ? -51.043 34.291 11.012 1.00 78.12 894 MET A N 1
ATOM 6919 C CA . MET A 1 894 ? -52.368 33.977 10.462 1.00 78.12 894 MET A CA 1
ATOM 6920 C C . MET A 1 894 ? -52.523 34.327 8.964 1.00 78.12 894 MET A C 1
ATOM 6922 O O . MET A 1 894 ? -52.961 35.415 8.561 1.00 78.12 894 MET A O 1
ATOM 6926 N N . LYS A 1 895 ? -52.291 33.352 8.079 1.00 66.12 895 LYS A N 1
ATOM 6927 C CA . LYS A 1 895 ? -52.499 33.516 6.629 1.00 66.12 895 LYS A CA 1
ATOM 6928 C C . LYS A 1 895 ? -53.989 33.616 6.265 1.00 66.12 895 LYS A C 1
ATOM 6930 O O . LYS A 1 895 ? -54.775 32.697 6.468 1.00 66.12 895 LYS A O 1
ATOM 6935 N N . ASN A 1 896 ? -54.367 34.727 5.621 1.00 69.88 896 ASN A N 1
ATOM 6936 C CA . ASN A 1 896 ? -55.715 35.016 5.090 1.00 69.88 896 ASN A CA 1
ATOM 6937 C C . ASN A 1 896 ? -56.873 35.035 6.116 1.00 69.88 896 ASN A C 1
ATOM 6939 O O . ASN A 1 896 ? -58.033 34.894 5.719 1.00 69.88 896 ASN A O 1
ATOM 6943 N N . GLY A 1 897 ? -56.605 35.264 7.405 1.00 69.12 897 GLY A N 1
ATOM 6944 C CA . GLY A 1 897 ? -57.665 35.315 8.423 1.00 69.12 897 GLY A CA 1
ATOM 6945 C C . GLY A 1 897 ? -58.080 33.942 8.969 1.00 69.12 897 GLY A C 1
ATOM 6946 O O . GLY A 1 897 ? -59.178 33.805 9.509 1.00 69.12 897 GLY A O 1
ATOM 6947 N N . THR A 1 898 ? -57.233 32.926 8.799 1.00 75.81 898 THR A N 1
ATOM 6948 C CA . THR A 1 898 ? -57.382 31.581 9.372 1.00 75.81 898 THR A CA 1
ATOM 6949 C C . THR A 1 898 ? -56.095 31.179 10.078 1.00 75.81 898 THR A C 1
ATOM 6951 O O . THR A 1 898 ? -55.031 31.291 9.474 1.00 75.81 898 THR A O 1
ATOM 6954 N N . PHE A 1 899 ? -56.204 30.710 11.323 1.00 78.50 899 PHE A N 1
ATOM 6955 C CA . PHE A 1 899 ? -55.090 30.151 12.091 1.00 78.50 899 PHE A CA 1
ATOM 6956 C C . PHE A 1 899 ? -54.442 28.970 11.354 1.00 78.50 899 PHE A C 1
ATOM 6958 O O . PHE A 1 899 ? -55.132 28.197 10.674 1.00 78.50 899 PHE A O 1
ATOM 6965 N N . ASN A 1 900 ? -53.124 28.823 11.486 1.00 83.00 900 ASN A N 1
ATOM 6966 C CA . ASN A 1 900 ? -52.405 27.694 10.905 1.00 83.00 900 ASN A CA 1
ATOM 6967 C C . ASN A 1 900 ? -52.693 26.413 11.715 1.00 83.00 900 ASN A C 1
ATOM 6969 O O . ASN A 1 900 ? -52.984 26.462 12.910 1.00 83.00 900 ASN A O 1
ATOM 6973 N N . THR A 1 901 ? -52.666 25.244 11.060 1.00 84.56 901 THR A N 1
ATOM 6974 C CA . THR A 1 901 ? -52.982 23.959 11.715 1.00 84.56 901 THR A CA 1
ATOM 6975 C C . THR A 1 901 ? -51.923 22.890 11.464 1.00 84.56 901 THR A C 1
ATOM 6977 O O . THR A 1 901 ? -51.558 22.619 10.319 1.00 84.56 901 THR A O 1
ATOM 6980 N N . ALA A 1 902 ? -51.438 22.261 12.535 1.00 85.44 902 ALA A N 1
ATOM 6981 C CA . ALA A 1 902 ? -50.453 21.187 12.462 1.00 85.44 902 ALA A CA 1
ATOM 6982 C C . ALA A 1 902 ? -51.156 19.847 12.193 1.00 85.44 902 ALA A C 1
ATOM 6984 O O . ALA A 1 902 ? -51.859 19.322 13.059 1.00 85.44 902 ALA A O 1
ATOM 6985 N N . GLU A 1 903 ? -50.983 19.290 10.989 1.00 87.25 903 GLU A N 1
ATOM 6986 C CA . GLU A 1 903 ? -51.524 17.974 10.630 1.00 87.25 903 GLU A CA 1
ATOM 6987 C C . GLU A 1 903 ? -50.594 16.829 11.065 1.00 87.25 903 GLU A C 1
ATOM 6989 O O . GLU A 1 903 ? -49.445 16.754 10.626 1.00 87.25 903 GLU A O 1
ATOM 6994 N N . VAL A 1 904 ? -51.120 15.870 11.834 1.00 87.19 904 VAL A N 1
ATOM 6995 C CA . VAL A 1 904 ? -50.413 14.624 12.183 1.00 87.19 904 VAL A CA 1
ATOM 6996 C C . VAL A 1 904 ? -51.248 13.404 11.783 1.00 87.19 904 VAL A C 1
ATOM 6998 O O . VAL A 1 904 ? -52.457 13.354 12.029 1.00 87.19 904 VAL A O 1
ATOM 7001 N N . LEU A 1 905 ? -50.621 12.411 11.142 1.00 89.81 905 LEU A N 1
ATOM 7002 C CA . LEU A 1 905 ? -51.277 11.193 10.661 1.00 89.81 905 LEU A CA 1
ATOM 7003 C C . LEU A 1 905 ? -51.094 10.043 11.658 1.00 89.81 905 LEU A C 1
ATOM 7005 O O . LEU A 1 905 ? -49.973 9.662 11.986 1.00 89.81 905 LEU A O 1
ATOM 7009 N N . ILE A 1 906 ? -52.204 9.451 12.089 1.00 89.19 906 ILE A N 1
ATOM 7010 C CA . ILE A 1 906 ? -52.252 8.266 12.949 1.00 89.19 906 ILE A CA 1
ATOM 7011 C C . ILE A 1 906 ? -52.563 7.057 12.088 1.00 89.19 906 ILE A C 1
ATOM 7013 O O . ILE A 1 906 ? -53.570 7.044 11.378 1.00 89.19 906 ILE A O 1
ATOM 7017 N N . ARG A 1 907 ? -51.726 6.029 12.183 1.00 87.00 907 ARG A N 1
ATOM 7018 C CA . ARG A 1 907 ? -51.742 4.844 11.330 1.00 87.00 907 ARG A CA 1
ATOM 7019 C C . ARG A 1 907 ? -51.870 3.572 12.160 1.00 87.00 907 ARG A C 1
ATOM 7021 O O . ARG A 1 907 ? -51.206 3.427 13.176 1.00 87.00 907 ARG A O 1
ATOM 7028 N N . ARG A 1 908 ? -52.719 2.649 11.713 1.00 88.00 908 ARG A N 1
ATOM 7029 C CA . ARG A 1 908 ? -52.974 1.320 12.280 1.00 88.00 908 ARG A CA 1
ATOM 7030 C C . ARG A 1 908 ? -52.290 0.277 11.395 1.00 88.00 908 ARG A C 1
ATOM 7032 O O . ARG A 1 908 ? -52.557 0.210 10.196 1.00 88.00 908 ARG A O 1
ATOM 7039 N N . THR A 1 909 ? -51.420 -0.542 11.967 1.00 83.19 909 THR A N 1
ATOM 7040 C CA . THR A 1 909 ? -50.676 -1.620 11.293 1.00 83.19 909 THR A CA 1
ATOM 7041 C C . THR A 1 909 ? -50.856 -2.944 12.048 1.00 83.19 909 THR A C 1
ATOM 7043 O O . THR A 1 909 ? -51.509 -2.987 13.088 1.00 83.19 909 THR A O 1
ATOM 7046 N N . GLY A 1 910 ? -50.364 -4.070 11.517 1.00 73.75 910 GLY A N 1
ATOM 7047 C CA . GLY A 1 910 ? -50.387 -5.378 12.204 1.00 73.75 910 GLY A CA 1
ATOM 7048 C C . GLY A 1 910 ? -51.753 -6.082 12.331 1.00 73.75 910 GLY A C 1
ATOM 7049 O O . GLY A 1 910 ? -51.786 -7.303 12.454 1.00 73.75 910 GLY A O 1
ATOM 7050 N N . GLY A 1 911 ? -52.868 -5.357 12.231 1.00 72.69 911 GLY A N 1
ATOM 7051 C CA . GLY A 1 911 ? -54.229 -5.895 12.234 1.00 72.69 911 GLY A CA 1
ATOM 7052 C C . GLY A 1 911 ? -55.288 -4.796 12.170 1.00 72.69 911 GLY A C 1
ATOM 7053 O O . GLY A 1 911 ? -55.018 -3.635 12.463 1.00 72.69 911 GLY A O 1
ATOM 7054 N N . PHE A 1 912 ? -56.495 -5.157 11.736 1.00 81.62 912 PHE A N 1
ATOM 7055 C CA . PHE A 1 912 ? -57.536 -4.186 11.365 1.00 81.62 912 PHE A CA 1
ATOM 7056 C C . PHE A 1 912 ? -58.925 -4.529 11.908 1.00 81.62 912 PHE A C 1
ATOM 7058 O O . PHE A 1 912 ? -59.885 -3.838 11.572 1.00 81.62 912 PHE A O 1
ATOM 7065 N N . THR A 1 913 ? -59.051 -5.600 12.699 1.00 75.44 913 THR A N 1
ATOM 7066 C CA . THR A 1 913 ? -60.366 -6.123 13.088 1.00 75.44 913 THR A CA 1
ATOM 7067 C C . THR A 1 913 ? -60.851 -5.537 14.411 1.00 75.44 913 THR A C 1
ATOM 7069 O O . THR A 1 913 ? -60.061 -5.290 15.321 1.00 75.44 913 THR A O 1
ATOM 7072 N N . GLY A 1 914 ? -62.155 -5.308 14.514 1.00 75.50 914 GLY A N 1
ATOM 7073 C CA . GLY A 1 914 ? -62.798 -4.680 15.661 1.00 75.50 914 GLY A CA 1
ATOM 7074 C C . GLY A 1 914 ? -62.653 -3.155 15.684 1.00 75.50 914 GLY A C 1
ATOM 7075 O O . GLY A 1 914 ? -61.664 -2.583 15.214 1.00 75.50 914 GLY A O 1
ATOM 7076 N N . ASN A 1 915 ? -63.658 -2.509 16.278 1.00 84.44 915 ASN A N 1
ATOM 7077 C CA . ASN A 1 915 ? -63.631 -1.083 16.583 1.00 84.44 915 ASN A CA 1
ATOM 7078 C C . ASN A 1 915 ? -62.684 -0.851 17.764 1.00 84.44 915 ASN A C 1
ATOM 7080 O O . ASN A 1 915 ? -62.888 -1.404 18.847 1.00 84.44 915 ASN A O 1
ATOM 7084 N N . VAL A 1 916 ? -61.673 -0.020 17.555 1.00 87.31 916 VAL A N 1
ATOM 7085 C CA . VAL A 1 916 ? -60.653 0.319 18.553 1.00 87.31 916 VAL A CA 1
ATOM 7086 C C . VAL A 1 916 ? -60.646 1.825 18.742 1.00 87.31 916 VAL A C 1
ATOM 7088 O O . VAL A 1 916 ? -60.962 2.561 17.809 1.00 87.31 916 VAL A O 1
ATOM 7091 N N . SER A 1 917 ? -60.291 2.310 19.927 1.00 87.25 917 SER A N 1
ATOM 7092 C CA . SER A 1 917 ? -60.125 3.751 20.124 1.00 87.25 917 SER A CA 1
ATOM 7093 C C . SER A 1 917 ? -58.798 4.088 20.766 1.00 87.25 917 SER A C 1
ATOM 7095 O O . SER A 1 917 ? -58.238 3.285 21.504 1.00 87.25 917 SER A O 1
ATOM 7097 N N . ILE A 1 918 ? -58.296 5.275 20.467 1.00 89.19 918 ILE A N 1
ATOM 7098 C CA . ILE A 1 918 ? -57.009 5.762 20.943 1.00 89.19 918 ILE A CA 1
ATOM 7099 C C . ILE A 1 918 ? -57.136 7.241 21.289 1.00 89.19 918 ILE A C 1
ATOM 7101 O O . ILE A 1 918 ? -57.822 7.985 20.584 1.00 89.19 918 ILE A O 1
ATOM 7105 N N . THR A 1 919 ? -56.527 7.660 22.392 1.00 89.00 919 THR A N 1
ATOM 7106 C CA . THR A 1 919 ? -56.559 9.054 22.835 1.00 89.00 919 THR A CA 1
ATOM 7107 C C . THR A 1 919 ? -55.289 9.757 22.371 1.00 89.00 919 THR A C 1
ATOM 7109 O O . THR A 1 919 ? -54.179 9.293 22.620 1.00 89.00 919 THR A O 1
ATOM 7112 N N . VAL A 1 920 ? -55.463 10.877 21.685 1.00 88.50 920 VAL A N 1
ATOM 7113 C CA . VAL A 1 920 ? -54.404 11.780 21.237 1.00 88.50 920 VAL A CA 1
ATOM 7114 C C . VAL A 1 920 ? -54.371 12.939 22.222 1.00 88.50 920 VAL A C 1
ATOM 7116 O O . VAL A 1 920 ? -55.425 13.522 22.476 1.00 88.50 920 VAL A O 1
ATOM 7119 N N . LYS A 1 921 ? -53.203 13.239 22.793 1.00 88.31 921 LYS A N 1
ATOM 7120 C CA . LYS A 1 921 ? -53.002 14.357 23.726 1.00 88.31 921 LYS A CA 1
ATOM 7121 C C . LYS A 1 921 ? -51.856 15.247 23.225 1.00 88.31 921 LYS A C 1
ATOM 7123 O O . LYS A 1 921 ? -50.845 14.727 22.744 1.00 88.31 921 LYS A O 1
ATOM 7128 N N . THR A 1 922 ? -52.031 16.562 23.316 1.00 90.44 922 THR A N 1
ATOM 7129 C CA . THR A 1 922 ? -50.977 17.576 23.132 1.00 90.44 922 THR A CA 1
ATOM 7130 C C . THR A 1 922 ? -50.220 17.828 24.444 1.00 90.44 922 THR A C 1
ATOM 7132 O O . THR A 1 922 ? -50.764 17.592 25.521 1.00 90.44 922 THR A O 1
ATOM 7135 N N . PHE A 1 923 ? -48.962 18.273 24.382 1.00 86.69 923 PHE A N 1
ATOM 7136 C CA . PHE A 1 923 ? -48.110 18.470 25.564 1.00 86.69 923 PHE A CA 1
ATOM 7137 C C . PHE A 1 923 ? -47.092 19.595 25.329 1.00 86.69 923 PHE A C 1
ATOM 7139 O O . PHE A 1 923 ? -46.119 19.390 24.594 1.00 86.69 923 PHE A O 1
ATOM 7146 N N . GLY A 1 924 ? -47.331 20.755 25.941 1.00 86.44 924 GLY A N 1
ATOM 7147 C CA . GLY A 1 924 ? -46.467 21.938 25.947 1.00 86.44 924 GLY A CA 1
ATOM 7148 C C . GLY A 1 924 ? -45.902 22.217 27.345 1.00 86.44 924 GLY A C 1
ATOM 7149 O O . GLY A 1 924 ? -45.717 21.289 28.145 1.00 86.44 924 GLY A O 1
ATOM 7150 N N . GLU A 1 925 ? -45.604 23.483 27.643 1.00 84.38 925 GLU A N 1
ATOM 7151 C CA . GLU A 1 925 ? -44.934 23.874 28.887 1.00 84.38 925 GLU A CA 1
ATOM 7152 C C . GLU A 1 925 ? -45.772 23.597 30.149 1.00 84.38 925 GLU A C 1
ATOM 7154 O O . GLU A 1 925 ? -45.266 23.012 31.115 1.00 84.38 925 GLU A O 1
ATOM 7159 N N . ARG A 1 926 ? -47.062 23.956 30.168 1.00 83.56 926 ARG A N 1
ATOM 7160 C CA . ARG A 1 926 ? -47.929 23.788 31.347 1.00 83.56 926 ARG A CA 1
ATOM 7161 C C . ARG A 1 926 ? -48.134 22.305 31.657 1.00 83.56 926 ARG A C 1
ATOM 7163 O O . ARG A 1 926 ? -48.053 21.922 32.828 1.00 83.56 926 ARG A O 1
ATOM 7170 N N . CYS A 1 927 ? -48.311 21.442 30.650 1.00 78.50 927 CYS A N 1
ATOM 7171 C CA . CYS A 1 927 ? -48.342 19.991 30.861 1.00 78.50 927 CYS A CA 1
ATOM 7172 C C . CYS A 1 927 ? -46.991 19.449 31.347 1.00 78.50 927 CYS A C 1
ATOM 7174 O O . CYS A 1 927 ? -46.974 18.600 32.243 1.00 78.50 927 CYS A O 1
ATOM 7176 N N . ALA A 1 928 ? -45.865 19.945 30.822 1.00 69.25 928 ALA A N 1
ATOM 7177 C CA . ALA A 1 928 ? -44.530 19.553 31.282 1.00 69.25 928 ALA A CA 1
ATOM 7178 C C . ALA A 1 928 ? -44.286 19.919 32.758 1.00 69.25 928 ALA A C 1
ATOM 7180 O O . ALA A 1 928 ? -43.694 19.128 33.501 1.00 69.25 928 ALA A O 1
ATOM 7181 N N . GLN A 1 929 ? -44.786 21.076 33.201 1.00 72.75 929 GLN A N 1
ATOM 7182 C CA . GLN A 1 929 ? -44.720 21.521 34.594 1.00 72.75 929 GLN A CA 1
ATOM 7183 C C . GLN A 1 929 ? -45.702 20.763 35.515 1.00 72.75 929 GLN A C 1
ATOM 7185 O O . GLN A 1 929 ? -45.354 20.475 36.664 1.00 72.75 929 GLN A O 1
ATOM 7190 N N . MET A 1 930 ? -46.906 20.406 35.043 1.00 73.94 930 MET A N 1
ATOM 7191 C CA . MET A 1 930 ? -47.914 19.683 35.842 1.00 73.94 930 MET A CA 1
ATOM 7192 C C . MET A 1 930 ? -47.678 18.165 35.940 1.00 73.94 930 MET A C 1
ATOM 7194 O O . MET A 1 930 ? -47.898 17.584 37.005 1.00 73.94 930 MET A O 1
ATOM 7198 N N . GLU A 1 931 ? -47.230 17.506 34.865 1.00 67.31 931 GLU A N 1
ATOM 7199 C CA . GLU A 1 931 ? -47.095 16.042 34.776 1.00 67.31 931 GLU A CA 1
ATOM 7200 C C . GLU A 1 931 ? -45.642 15.565 34.500 1.00 67.31 931 GLU A C 1
ATOM 7202 O O . GLU A 1 931 ? -45.420 14.740 33.607 1.00 67.31 931 GLU A O 1
ATOM 7207 N N . PRO A 1 932 ? -44.618 15.965 35.289 1.00 58.03 932 PRO A N 1
ATOM 7208 C CA . PRO A 1 932 ? -43.206 15.645 35.010 1.00 58.03 932 PRO A CA 1
ATOM 7209 C C . PRO A 1 932 ? -42.868 14.140 35.040 1.00 58.03 932 PRO A C 1
ATOM 7211 O O . PRO A 1 932 ? -41.801 13.727 34.590 1.00 58.03 932 PRO A O 1
ATOM 7214 N N . ASN A 1 933 ? -43.769 13.300 35.562 1.00 56.50 933 ASN A N 1
ATOM 7215 C CA . ASN A 1 933 ? -43.631 11.840 35.590 1.00 56.50 933 ASN A CA 1
ATOM 7216 C C . ASN A 1 933 ? -44.370 11.119 34.439 1.00 56.50 933 ASN A C 1
ATOM 7218 O O . ASN A 1 933 ? -44.283 9.894 34.361 1.00 56.50 933 ASN A O 1
ATOM 7222 N N . ALA A 1 934 ? -45.105 11.834 33.576 1.00 54.34 934 ALA A N 1
ATOM 7223 C CA . ALA A 1 934 ? -45.894 11.251 32.481 1.00 54.34 934 ALA A CA 1
ATOM 7224 C C . ALA A 1 934 ? -45.141 11.165 31.135 1.00 54.34 934 ALA A C 1
ATOM 7226 O O . ALA A 1 934 ? -45.639 10.554 30.192 1.00 54.34 934 ALA A O 1
ATOM 7227 N N . LEU A 1 935 ? -43.939 11.745 31.049 1.00 54.47 935 LEU A N 1
ATOM 7228 C CA . LEU A 1 935 ? -43.097 11.782 29.848 1.00 54.47 935 LEU A CA 1
ATOM 7229 C C . LEU A 1 935 ? -42.672 10.367 29.385 1.00 54.47 935 LEU A C 1
ATOM 7231 O O . LEU A 1 935 ? -41.918 9.699 30.100 1.00 54.47 935 LEU A O 1
ATOM 7235 N N . PRO A 1 936 ? -43.045 9.914 28.168 1.00 52.56 936 PRO A N 1
ATOM 7236 C CA . PRO A 1 936 ? -42.668 8.585 27.667 1.00 52.56 936 PRO A CA 1
ATOM 7237 C C . PRO A 1 936 ? -41.183 8.441 27.266 1.00 52.56 936 PRO A C 1
ATOM 7239 O O . PRO A 1 936 ? -40.744 7.356 26.889 1.00 52.56 936 PRO A O 1
ATOM 7242 N N . PHE A 1 937 ? -40.391 9.519 27.310 1.00 53.88 937 PHE A N 1
ATOM 7243 C CA . PHE A 1 937 ? -39.148 9.651 26.534 1.00 53.88 937 PHE A CA 1
ATOM 7244 C C . PHE A 1 937 ? -37.856 9.504 27.358 1.00 53.88 937 PHE A C 1
ATOM 7246 O O . PHE A 1 937 ? -37.023 10.409 27.419 1.00 53.88 937 PHE A O 1
ATOM 7253 N N . ARG A 1 938 ? -37.618 8.324 27.946 1.00 45.88 938 ARG A N 1
ATOM 7254 C CA . ARG A 1 938 ? -36.272 7.966 28.446 1.00 45.88 938 ARG A CA 1
ATOM 7255 C C . ARG A 1 938 ? -35.337 7.589 27.285 1.00 45.88 938 ARG A C 1
ATOM 7257 O O . ARG A 1 938 ? -35.085 6.406 27.078 1.00 45.88 938 ARG A O 1
ATOM 7264 N N . GLY A 1 939 ? -34.793 8.569 26.553 1.00 46.22 939 GLY A N 1
ATOM 7265 C CA . GLY A 1 939 ? -33.731 8.260 25.579 1.00 46.22 939 GLY A CA 1
ATOM 7266 C C . GLY A 1 939 ? -33.224 9.343 24.618 1.00 46.22 939 GLY A C 1
ATOM 7267 O O . GLY A 1 939 ? -32.175 9.125 24.020 1.00 46.22 939 GLY A O 1
ATOM 7268 N N . ILE A 1 940 ? -33.898 10.486 24.444 1.00 42.38 940 ILE A N 1
ATOM 7269 C CA . ILE A 1 940 ? -33.529 11.460 23.394 1.00 42.38 940 ILE A CA 1
ATOM 7270 C C . ILE A 1 940 ? -32.749 12.641 23.990 1.00 42.38 940 ILE A C 1
ATOM 7272 O O . ILE A 1 940 ? -33.322 13.645 24.403 1.00 42.38 940 ILE A O 1
ATOM 7276 N N . TYR A 1 941 ? -31.421 12.517 24.025 1.00 36.56 941 TYR A N 1
ATOM 7277 C CA . TYR A 1 941 ? -30.509 13.621 24.343 1.00 36.56 941 TYR A CA 1
ATOM 7278 C C . TYR A 1 941 ? -30.146 14.383 23.058 1.00 36.56 941 TYR A C 1
ATOM 7280 O O . TYR A 1 941 ? -29.380 13.873 22.245 1.00 36.56 941 TYR A O 1
ATOM 7288 N N . GLY A 1 942 ? -30.688 15.595 22.871 1.00 46.53 942 GLY A N 1
ATOM 7289 C CA . GLY A 1 942 ? -30.354 16.432 21.704 1.00 46.53 942 GLY A CA 1
ATOM 7290 C C . GLY A 1 942 ? -31.158 17.723 21.476 1.00 46.53 942 GLY A C 1
ATOM 7291 O O . GLY A 1 942 ? -30.965 18.353 20.443 1.00 46.53 942 GLY A O 1
ATOM 7292 N N . ILE A 1 943 ? -32.052 18.129 22.387 1.00 52.09 943 ILE A N 1
ATOM 7293 C CA . ILE A 1 943 ? -32.952 19.288 22.205 1.00 52.09 943 ILE A CA 1
ATOM 7294 C C . ILE A 1 943 ? -32.456 20.481 23.045 1.00 52.09 943 ILE A C 1
ATOM 7296 O O . ILE A 1 943 ? -33.048 20.819 24.064 1.00 52.09 943 ILE A O 1
ATOM 7300 N N . SER A 1 944 ? -31.316 21.074 22.680 1.00 49.00 944 SER A N 1
ATOM 7301 C CA . SER A 1 944 ? -30.683 22.157 23.463 1.00 49.00 944 SER A CA 1
ATOM 7302 C C . SER A 1 944 ? -30.997 23.584 22.986 1.00 49.00 944 SER A C 1
ATOM 7304 O O . SER A 1 944 ? -30.550 24.530 23.627 1.00 49.00 944 SER A O 1
ATOM 7306 N N . ASN A 1 945 ? -31.728 23.749 21.875 1.00 58.44 945 ASN A N 1
ATOM 7307 C CA . ASN A 1 945 ? -31.833 25.023 21.140 1.00 58.44 945 ASN A CA 1
ATOM 7308 C C . ASN A 1 945 ? -33.285 25.468 20.819 1.00 58.44 945 ASN A C 1
ATOM 7310 O O . ASN A 1 945 ? -33.461 26.295 19.930 1.00 58.44 945 ASN A O 1
ATOM 7314 N N . LEU A 1 946 ? -34.311 24.920 21.484 1.00 66.69 946 LEU A N 1
ATOM 7315 C CA . LEU A 1 946 ? -35.729 25.260 21.256 1.00 66.69 946 LEU A CA 1
ATOM 7316 C C . LEU A 1 946 ? -36.436 25.575 22.589 1.00 66.69 946 LEU A C 1
ATOM 7318 O O . LEU A 1 946 ? -36.095 24.969 23.611 1.00 66.69 946 LEU A O 1
ATOM 7322 N N . THR A 1 947 ? -37.402 26.491 22.572 1.00 79.81 947 THR A N 1
ATOM 7323 C CA . THR A 1 947 ? -38.269 26.872 23.709 1.00 79.81 947 THR A CA 1
ATOM 7324 C C . THR A 1 947 ? -39.557 26.038 23.738 1.00 79.81 947 THR A C 1
ATOM 7326 O O . THR A 1 947 ? -39.887 25.372 22.760 1.00 79.81 947 THR A O 1
ATOM 7329 N N . TRP A 1 948 ? -40.233 25.957 24.888 1.00 83.12 948 TRP A N 1
ATOM 7330 C CA . TRP A 1 948 ? -41.472 25.179 25.016 1.00 83.12 948 TRP A CA 1
ATOM 7331 C C . TRP A 1 948 ? -42.671 26.054 24.682 1.00 83.12 948 TRP A C 1
ATOM 7333 O O . TRP A 1 948 ? -42.915 27.013 25.406 1.00 83.12 948 TRP A O 1
ATOM 7343 N N . ALA A 1 949 ? -43.471 25.608 23.716 1.00 88.06 949 ALA A N 1
ATOM 7344 C CA . ALA A 1 949 ? -44.750 26.229 23.417 1.00 88.06 949 ALA A CA 1
ATOM 7345 C C . ALA A 1 949 ? -45.728 26.072 24.603 1.00 88.06 949 ALA A C 1
ATOM 7347 O O . ALA A 1 949 ? -45.791 24.998 25.226 1.00 88.06 949 ALA A O 1
ATOM 7348 N N . VAL A 1 950 ? -46.506 27.109 24.903 1.00 87.12 950 VAL A N 1
ATOM 7349 C CA . VAL A 1 950 ? -47.421 27.221 26.044 1.00 87.12 950 VAL A CA 1
ATOM 7350 C C . VAL A 1 950 ? -48.866 26.919 25.619 1.00 87.12 950 VAL A C 1
ATOM 7352 O O . VAL A 1 950 ? -49.428 27.504 24.694 1.00 87.12 950 VAL A O 1
ATOM 7355 N N . GLU A 1 951 ? -49.520 25.992 26.328 1.00 87.50 951 GLU A N 1
ATOM 7356 C CA . GLU A 1 951 ? -50.919 25.632 26.067 1.00 87.50 951 GLU A CA 1
ATOM 7357 C C . GLU A 1 951 ? -51.866 26.814 26.305 1.00 87.50 951 GLU A C 1
ATOM 7359 O O . GLU A 1 951 ? -51.853 27.413 27.383 1.00 87.50 951 GLU A O 1
ATOM 7364 N N . GLU A 1 952 ? -52.774 27.058 25.358 1.00 87.12 952 GLU A N 1
ATOM 7365 C CA . GLU A 1 952 ? -53.740 28.169 25.326 1.00 87.12 952 GLU A CA 1
ATOM 7366 C C . GLU A 1 952 ? -53.122 29.573 25.163 1.00 87.12 952 GLU A C 1
ATOM 7368 O O . GLU A 1 952 ? -53.853 30.561 25.266 1.00 87.12 952 GLU A O 1
ATOM 7373 N N . GLU A 1 953 ? -51.814 29.670 24.906 1.00 86.50 953 GLU A N 1
ATOM 7374 C CA . GLU A 1 953 ? -51.137 30.909 24.493 1.00 86.50 953 GLU A CA 1
ATOM 7375 C C . GLU A 1 953 ? -50.738 30.795 23.007 1.00 86.50 953 GLU A C 1
ATOM 7377 O O . GLU A 1 953 ? -51.328 31.507 22.197 1.00 86.50 953 GLU A O 1
ATOM 7382 N N . ASP A 1 954 ? -49.943 29.792 22.616 1.00 87.62 954 ASP A N 1
ATOM 7383 C CA . ASP A 1 954 ? -49.456 29.607 21.230 1.00 87.62 954 ASP A CA 1
ATOM 7384 C C . ASP A 1 954 ? -50.035 28.361 20.516 1.00 87.62 954 ASP A C 1
ATOM 7386 O O . ASP A 1 954 ? -49.974 28.239 19.288 1.00 87.62 954 ASP A O 1
ATOM 7390 N N . PHE A 1 955 ? -50.715 27.453 21.229 1.00 91.38 955 PHE A N 1
ATOM 7391 C CA . PHE A 1 955 ? -51.556 26.415 20.604 1.00 91.38 955 PHE A CA 1
ATOM 7392 C C . PHE A 1 955 ? -52.745 25.967 21.473 1.00 91.38 955 PHE A C 1
ATOM 7394 O O . PHE A 1 955 ? -52.705 26.012 22.701 1.00 91.38 955 PHE A O 1
ATOM 7401 N N . GLU A 1 956 ? -53.812 25.487 20.824 1.00 88.56 956 GLU A N 1
ATOM 7402 C CA . GLU A 1 956 ? -55.027 24.961 21.477 1.00 88.56 956 GLU A CA 1
ATOM 7403 C C . GLU A 1 956 ? -54.775 23.577 22.115 1.00 88.56 956 GLU A C 1
ATOM 7405 O O . GLU A 1 956 ? -54.363 22.635 21.423 1.00 88.56 956 GLU A O 1
ATOM 7410 N N . GLU A 1 957 ? -55.063 23.406 23.414 1.00 86.62 957 GLU A N 1
ATOM 7411 C CA . GLU A 1 957 ? -54.906 22.115 24.097 1.00 86.62 957 GLU A CA 1
ATOM 7412 C C . GLU A 1 957 ? -55.943 21.099 23.583 1.00 86.62 957 GLU A C 1
ATOM 7414 O O . GLU A 1 957 ? -57.153 21.231 23.786 1.00 86.62 957 GLU A O 1
ATOM 7419 N N . GLN A 1 958 ? -55.479 20.014 22.955 1.00 85.06 958 GLN A N 1
ATOM 7420 C CA . GLN A 1 958 ? -56.352 18.970 22.421 1.00 85.06 958 GLN A CA 1
ATOM 7421 C C . GLN A 1 958 ? -56.131 17.615 23.103 1.00 85.06 958 GLN A C 1
ATOM 7423 O O . GLN A 1 958 ? -55.087 16.974 22.969 1.00 85.06 958 GLN A O 1
ATOM 7428 N N . THR A 1 959 ? -57.191 17.117 23.749 1.00 88.19 959 THR A N 1
ATOM 7429 C CA . THR A 1 959 ? -57.329 15.713 24.169 1.00 88.19 959 THR A CA 1
ATOM 7430 C C . THR A 1 959 ? -58.493 15.061 23.413 1.00 88.19 959 THR A C 1
ATOM 7432 O O . THR A 1 959 ? -59.659 15.190 23.791 1.00 88.19 959 THR A O 1
ATOM 7435 N N . LEU A 1 960 ? -58.191 14.343 22.327 1.00 85.38 960 LEU A N 1
ATOM 7436 C CA . LEU A 1 960 ? -59.181 13.777 21.402 1.00 85.38 960 LEU A CA 1
ATOM 7437 C C . LEU A 1 960 ? -59.157 12.243 21.418 1.00 85.38 960 LEU A C 1
ATOM 7439 O O . LEU A 1 960 ? -58.125 11.627 21.172 1.00 85.38 960 LEU A O 1
ATOM 7443 N N . THR A 1 961 ? -60.307 11.596 21.633 1.00 88.88 961 THR A N 1
ATOM 7444 C CA . THR A 1 961 ? -60.419 10.131 21.496 1.00 88.88 961 THR A CA 1
ATOM 7445 C C . THR A 1 961 ? -60.924 9.753 20.106 1.00 88.88 961 THR A C 1
ATOM 7447 O O . THR A 1 961 ? -62.089 9.961 19.769 1.00 88.88 961 THR A O 1
ATOM 7450 N N . LEU A 1 962 ? -60.044 9.168 19.295 1.00 87.00 962 LEU A N 1
ATOM 7451 C CA . LEU A 1 962 ? -60.337 8.700 17.944 1.00 87.00 962 LEU A CA 1
ATOM 7452 C C . LEU A 1 962 ? -60.788 7.243 17.964 1.00 87.00 962 LEU A C 1
ATOM 7454 O O . LEU A 1 962 ? -60.050 6.373 18.414 1.00 87.00 962 LEU A O 1
ATOM 7458 N N . ILE A 1 963 ? -61.974 6.966 17.423 1.00 87.94 963 ILE A N 1
ATOM 7459 C CA . ILE A 1 963 ? -62.511 5.609 17.261 1.00 87.94 963 ILE A CA 1
ATOM 7460 C C . ILE A 1 963 ? -62.245 5.144 15.828 1.00 87.94 963 ILE A C 1
ATOM 7462 O O . ILE A 1 963 ? -62.956 5.574 14.921 1.00 87.94 963 ILE A O 1
ATOM 7466 N N . PHE A 1 964 ? -61.258 4.272 15.629 1.00 88.44 964 PHE A N 1
ATOM 7467 C CA . PHE A 1 964 ? -61.021 3.595 14.355 1.00 88.44 964 PHE A CA 1
ATOM 7468 C C . PHE A 1 964 ? -62.006 2.431 14.206 1.00 88.44 964 PHE A C 1
ATOM 7470 O O . PHE A 1 964 ? -62.017 1.492 15.010 1.00 88.44 964 PHE A O 1
ATOM 7477 N N . LEU A 1 965 ? -62.835 2.492 13.170 1.00 86.31 965 LEU A N 1
ATOM 7478 C CA . LEU A 1 965 ? -63.776 1.442 12.802 1.00 86.31 965 LEU A CA 1
ATOM 7479 C C . LEU A 1 965 ? -63.047 0.185 12.295 1.00 86.31 965 LEU A C 1
ATOM 7481 O O . LEU A 1 965 ? -61.868 0.219 11.929 1.00 86.31 965 LEU A O 1
ATOM 7485 N N . ASP A 1 966 ? -63.762 -0.938 12.255 1.00 84.19 966 ASP A N 1
ATOM 7486 C CA . ASP A 1 966 ? -63.319 -2.164 11.584 1.00 84.19 966 ASP A CA 1
ATOM 7487 C C . ASP A 1 966 ? -62.835 -1.852 10.150 1.00 84.19 966 ASP A C 1
ATOM 7489 O O . ASP A 1 966 ? -63.570 -1.291 9.337 1.00 84.19 966 ASP A O 1
ATOM 7493 N N . GLY A 1 967 ? -61.565 -2.146 9.858 1.00 79.31 967 GLY A N 1
ATOM 7494 C CA . GLY A 1 967 ? -60.926 -1.833 8.575 1.00 79.31 967 GLY A CA 1
ATOM 7495 C C . GLY A 1 967 ? -60.329 -0.423 8.406 1.00 79.31 967 GLY A C 1
ATOM 7496 O O . GLY A 1 967 ? -59.521 -0.252 7.489 1.00 79.31 967 GLY A O 1
ATOM 7497 N N . GLU A 1 968 ? -60.635 0.571 9.256 1.00 84.69 968 GLU A N 1
ATOM 7498 C CA . GLU A 1 968 ? -59.978 1.891 9.179 1.00 84.69 968 GLU A CA 1
ATOM 7499 C C . GLU A 1 968 ? -58.480 1.765 9.492 1.00 84.69 968 GLU A C 1
ATOM 7501 O O . GLU A 1 968 ? -58.082 1.183 10.508 1.00 84.69 968 GLU A O 1
ATOM 7506 N N . ARG A 1 969 ? -57.649 2.330 8.605 1.00 85.62 969 ARG A N 1
ATOM 7507 C CA . ARG A 1 969 ? -56.183 2.256 8.689 1.00 85.62 969 ARG A CA 1
ATOM 7508 C C . ARG A 1 969 ? -55.529 3.544 9.152 1.00 85.62 969 ARG A C 1
ATOM 7510 O O . ARG A 1 969 ? -54.525 3.475 9.840 1.00 85.62 969 ARG A O 1
ATOM 7517 N N . GLU A 1 970 ? -56.053 4.698 8.756 1.00 86.94 970 GLU A N 1
ATOM 7518 C CA . GLU A 1 970 ? -55.384 5.989 8.930 1.00 86.94 970 GLU A CA 1
ATOM 7519 C C . GLU A 1 970 ? -56.404 7.079 9.292 1.00 86.94 970 GLU A C 1
ATOM 7521 O O . GLU A 1 970 ? -57.518 7.080 8.766 1.00 86.94 970 GLU A O 1
ATOM 7526 N N . ARG A 1 971 ? -56.030 8.006 10.184 1.00 88.00 971 ARG A N 1
ATOM 7527 C CA . ARG A 1 971 ? -56.776 9.243 10.482 1.00 88.00 971 ARG A CA 1
ATOM 7528 C C . ARG A 1 971 ? -55.825 10.416 10.670 1.00 88.00 971 ARG A C 1
ATOM 7530 O O . ARG A 1 971 ? -54.720 10.237 11.165 1.00 88.00 971 ARG A O 1
ATOM 7537 N N . LYS A 1 972 ? -56.282 11.616 10.316 1.00 87.88 972 LYS A N 1
ATOM 7538 C CA . LYS A 1 972 ? -55.577 12.873 10.589 1.00 87.88 972 LYS A CA 1
ATOM 7539 C C . LYS A 1 972 ? -56.075 13.517 11.883 1.00 87.88 972 LYS A C 1
ATOM 7541 O O . LYS A 1 972 ? -57.260 13.413 12.198 1.00 87.88 972 LYS A O 1
ATOM 7546 N N . VAL A 1 973 ? -55.177 14.212 12.573 1.00 87.38 973 VAL A N 1
ATOM 7547 C CA . VAL A 1 973 ? -55.457 15.164 13.659 1.00 87.38 973 VAL A CA 1
ATOM 7548 C C . VAL A 1 973 ? -54.899 16.523 13.252 1.00 87.38 973 VAL A C 1
ATOM 7550 O O . VAL A 1 973 ? -53.876 16.571 12.572 1.00 87.38 973 VAL A O 1
ATOM 7553 N N . SER A 1 974 ? -55.576 17.598 13.653 1.00 87.94 974 SER A N 1
ATOM 7554 C CA . SER A 1 974 ? -55.223 18.979 13.323 1.00 87.94 974 SER A CA 1
ATOM 7555 C C . SER A 1 974 ? -55.251 19.827 14.595 1.00 87.94 974 SER A C 1
ATOM 7557 O O . SER A 1 974 ? -56.332 20.098 15.118 1.00 87.94 974 SER A O 1
ATOM 7559 N N . VAL A 1 975 ? -54.077 20.234 15.079 1.00 89.19 975 VAL A N 1
ATOM 7560 C CA . VAL A 1 975 ? -53.933 21.146 16.230 1.00 89.19 975 VAL A CA 1
ATOM 7561 C C . VAL A 1 975 ? -53.901 22.584 15.712 1.00 89.19 975 VAL A C 1
ATOM 7563 O O . VAL A 1 975 ? -53.204 22.842 14.730 1.00 89.19 975 VAL A O 1
ATOM 7566 N N . GLN A 1 976 ? -54.665 23.499 16.315 1.00 88.75 976 GLN A N 1
ATOM 7567 C CA . GLN A 1 976 ? -54.648 24.924 15.954 1.00 88.75 976 GLN A CA 1
ATOM 7568 C C . GLN A 1 976 ? -53.473 25.632 16.636 1.00 88.75 976 GLN A C 1
ATOM 7570 O O . GLN A 1 976 ? -53.286 25.476 17.841 1.00 88.75 976 GLN A O 1
ATOM 7575 N N . ILE A 1 977 ? -52.716 26.403 15.855 1.00 89.94 977 ILE A N 1
ATOM 7576 C CA . ILE A 1 977 ? -51.683 27.328 16.336 1.00 89.94 977 ILE A CA 1
ATOM 7577 C C . ILE A 1 977 ? -52.342 28.693 16.533 1.00 89.94 977 ILE A C 1
ATOM 7579 O O . ILE A 1 977 ? -53.107 29.135 15.670 1.00 89.94 977 ILE A O 1
ATOM 7583 N N . LEU A 1 978 ? -52.103 29.310 17.681 1.00 87.81 978 LEU A N 1
ATOM 7584 C CA . LEU A 1 978 ? -52.587 30.644 18.022 1.00 87.81 978 LEU A CA 1
ATOM 7585 C C . LEU A 1 978 ? -51.555 31.679 17.526 1.00 87.81 978 LEU A C 1
ATOM 7587 O O . LEU A 1 978 ? -50.414 31.319 17.274 1.00 87.81 978 LEU A O 1
ATOM 7591 N N . ASP A 1 979 ? -51.994 32.913 17.279 1.00 83.12 979 ASP A N 1
ATOM 7592 C CA . ASP A 1 979 ? -51.218 33.987 16.627 1.00 83.12 979 ASP A CA 1
ATOM 7593 C C . ASP A 1 979 ? -51.287 35.217 17.538 1.00 83.12 979 ASP A C 1
ATOM 7595 O O . ASP A 1 979 ? -52.405 35.676 17.829 1.00 83.12 979 ASP A O 1
ATOM 7599 N N . ASP A 1 980 ? -50.142 35.696 18.029 1.00 83.12 980 ASP A N 1
ATOM 7600 C CA . ASP A 1 980 ? -50.057 36.772 19.026 1.00 83.12 980 ASP A CA 1
ATOM 7601 C C . ASP A 1 980 ? -49.209 37.999 18.571 1.00 83.12 980 ASP A C 1
ATOM 7603 O O . ASP A 1 980 ? -48.973 38.191 17.377 1.00 83.12 980 ASP A O 1
ATOM 7607 N N . ASP A 1 981 ? -48.905 38.942 19.478 1.00 78.25 981 ASP A N 1
ATOM 7608 C CA . ASP A 1 981 ? -48.153 40.190 19.199 1.00 78.25 981 ASP A CA 1
ATOM 7609 C C . ASP A 1 981 ? -46.767 40.223 19.930 1.00 78.25 981 ASP A C 1
ATOM 7611 O O . ASP A 1 981 ? -46.132 41.287 20.039 1.00 78.25 981 ASP A O 1
ATOM 7615 N N . GLU A 1 982 ? -46.301 39.110 20.513 1.00 78.62 982 GLU A N 1
ATOM 7616 C CA . GLU A 1 982 ? -45.044 38.983 21.268 1.00 78.62 982 GLU A CA 1
ATOM 7617 C C . GLU A 1 982 ? -43.920 38.411 20.359 1.00 78.62 982 GLU A C 1
ATOM 7619 O O . GLU A 1 982 ? -44.111 37.476 19.593 1.00 78.62 982 GLU A O 1
ATOM 7624 N N . PRO A 1 983 ? -42.707 39.004 20.337 1.00 76.38 983 PRO A N 1
ATOM 7625 C CA . PRO A 1 983 ? -41.631 38.519 19.468 1.00 76.38 983 PRO A CA 1
ATOM 7626 C C . PRO A 1 983 ? -40.932 37.278 20.035 1.00 76.38 983 PRO A C 1
ATOM 7628 O O . PRO A 1 983 ? -40.026 37.423 20.861 1.00 76.38 983 PRO A O 1
ATOM 7631 N N . GLU A 1 984 ? -41.271 36.096 19.525 1.00 76.56 984 GLU A N 1
ATOM 7632 C CA . GLU A 1 984 ? -40.840 34.811 20.098 1.00 76.56 984 GLU A CA 1
ATOM 7633 C C . GLU A 1 984 ? -39.800 34.014 19.280 1.00 76.56 984 GLU A C 1
ATOM 7635 O O . GLU A 1 984 ? -39.354 34.406 18.198 1.00 76.56 984 GLU A O 1
ATOM 7640 N N . GLY A 1 985 ? -39.307 32.918 19.867 1.00 76.31 985 GLY A N 1
ATOM 7641 C CA . GLY A 1 985 ? -38.230 32.085 19.329 1.00 76.31 985 GLY A CA 1
ATOM 7642 C C . GLY A 1 985 ? -38.706 30.989 18.370 1.00 76.31 985 GLY A C 1
ATOM 7643 O O . GLY A 1 985 ? -39.668 31.146 17.631 1.00 76.31 985 GLY A O 1
ATOM 7644 N N . GLN A 1 986 ? -37.993 29.858 18.348 1.00 81.88 986 GLN A N 1
ATOM 7645 C CA . GLN A 1 986 ? -38.540 28.612 17.800 1.00 81.88 986 GLN A CA 1
ATOM 7646 C C . GLN A 1 986 ? -39.042 27.758 18.965 1.00 81.88 986 GLN A C 1
ATOM 7648 O O . GLN A 1 986 ? -38.239 27.230 19.741 1.00 81.88 986 GLN A O 1
ATOM 7653 N N . GLU A 1 987 ? -40.360 27.626 19.044 1.00 85.94 987 GLU A N 1
ATOM 7654 C CA . GLU A 1 987 ? -41.102 26.961 20.116 1.00 85.94 987 GLU A CA 1
ATOM 7655 C C . GLU A 1 987 ? -41.448 25.508 19.718 1.00 85.94 987 GLU A C 1
ATOM 7657 O O . GLU A 1 987 ? -41.531 25.189 18.526 1.00 85.94 987 GLU A O 1
ATOM 7662 N N . PHE A 1 988 ? -41.685 24.596 20.669 1.00 88.81 988 PHE A N 1
ATOM 7663 C CA . PHE A 1 988 ? -42.159 23.235 20.362 1.00 88.81 988 PHE A CA 1
ATOM 7664 C C . PHE A 1 988 ? -43.146 22.642 21.378 1.00 88.81 988 PHE A C 1
ATOM 7666 O O . PHE A 1 988 ? -43.085 22.913 22.576 1.00 88.81 988 PHE A O 1
ATOM 7673 N N . PHE A 1 989 ? -43.992 21.726 20.893 1.00 90.88 989 PHE A N 1
ATOM 7674 C CA . PHE A 1 989 ? -44.849 20.853 21.703 1.00 90.88 989 PHE A CA 1
ATOM 7675 C C . PHE A 1 989 ? -44.900 19.421 21.140 1.00 90.88 989 PHE A C 1
ATOM 7677 O O . PHE A 1 989 ? -44.537 19.157 19.989 1.00 90.88 989 PHE A O 1
ATOM 7684 N N . TYR A 1 990 ? -45.360 18.461 21.947 1.00 88.12 990 TYR A N 1
ATOM 7685 C CA . TYR A 1 990 ? -45.543 17.068 21.522 1.00 88.12 990 TYR A CA 1
ATOM 7686 C C . TYR A 1 990 ? -47.010 16.720 21.259 1.00 88.12 990 TYR A C 1
ATOM 7688 O O . TYR A 1 990 ? -47.908 17.140 21.983 1.00 88.12 990 TYR A O 1
ATOM 7696 N N . VAL A 1 991 ? -47.234 15.844 20.279 1.00 88.69 991 VAL A N 1
ATOM 7697 C CA . VAL A 1 991 ? -48.495 15.125 20.054 1.00 88.69 991 VAL A CA 1
ATOM 7698 C C . VAL A 1 991 ? -48.218 13.641 20.266 1.00 88.69 991 VAL A C 1
ATOM 7700 O O . VAL A 1 991 ? -47.347 13.079 19.601 1.00 88.69 991 VAL A O 1
ATOM 7703 N N . PHE A 1 992 ? -48.925 12.981 21.184 1.00 87.00 992 PHE A N 1
ATOM 7704 C CA . PHE A 1 992 ? -48.640 11.586 21.540 1.00 87.00 992 PHE A CA 1
ATOM 7705 C C . PHE A 1 992 ? -49.898 10.732 21.715 1.00 87.00 992 PHE A C 1
ATOM 7707 O O . PHE A 1 992 ? -50.993 11.226 22.000 1.00 87.00 992 PHE A O 1
ATOM 7714 N N . LEU A 1 993 ? -49.731 9.424 21.503 1.00 87.56 993 LEU A N 1
ATOM 7715 C CA . LEU A 1 993 ? -50.797 8.435 21.623 1.00 87.56 993 LEU A CA 1
ATOM 7716 C C . LEU A 1 993 ? -50.857 7.844 23.033 1.00 87.56 993 LEU A C 1
ATOM 7718 O O . LEU A 1 993 ? -49.846 7.438 23.603 1.00 87.56 993 LEU A O 1
ATOM 7722 N N . THR A 1 994 ? -52.067 7.721 23.571 1.00 86.00 994 THR A N 1
ATOM 7723 C CA . THR A 1 994 ? -52.348 7.140 24.889 1.00 86.00 994 THR A CA 1
ATOM 7724 C C . THR A 1 994 ? -53.642 6.325 24.877 1.00 86.00 994 THR A C 1
ATOM 7726 O O . THR A 1 994 ? -54.411 6.348 23.915 1.00 86.00 994 THR A O 1
ATOM 7729 N N . ASN A 1 995 ? -53.890 5.595 25.971 1.00 84.06 995 ASN A N 1
ATOM 7730 C CA . ASN A 1 995 ? -55.173 4.946 26.263 1.00 84.06 995 ASN A CA 1
ATOM 7731 C C . ASN A 1 995 ? -55.766 4.110 25.093 1.00 84.06 995 ASN A C 1
ATOM 7733 O O . ASN A 1 995 ? -56.903 4.352 24.682 1.00 84.06 995 ASN A O 1
ATOM 7737 N N . PRO A 1 996 ? -55.026 3.131 24.530 1.00 86.06 996 PRO A N 1
ATOM 7738 C CA . PRO A 1 996 ? -55.558 2.264 23.486 1.00 86.06 996 PRO A CA 1
ATOM 7739 C C . PRO A 1 996 ? -56.635 1.326 24.062 1.00 86.06 996 PRO A C 1
ATOM 7741 O O . PRO A 1 996 ? -56.401 0.558 24.995 1.00 86.06 996 PRO A O 1
ATOM 7744 N N . GLN A 1 997 ? -57.829 1.384 23.482 1.00 83.88 997 GLN A N 1
ATOM 7745 C CA . GLN A 1 997 ? -59.022 0.622 23.849 1.00 83.88 997 GLN A CA 1
ATOM 7746 C C . GLN A 1 997 ? -59.439 -0.306 22.699 1.00 83.88 997 GLN A C 1
ATOM 7748 O O . GLN A 1 997 ? -59.084 -0.097 21.539 1.00 83.88 997 GLN A O 1
ATOM 7753 N N . GLY A 1 998 ? -60.216 -1.347 23.009 1.00 77.44 998 GLY A N 1
ATOM 7754 C CA . GLY A 1 998 ? -60.645 -2.346 22.016 1.00 77.44 998 GLY A CA 1
ATOM 7755 C C . GLY A 1 998 ? -59.566 -3.371 21.639 1.00 77.44 998 GLY A C 1
ATOM 7756 O O . GLY A 1 998 ? -59.745 -4.122 20.690 1.00 77.44 998 GLY A O 1
ATOM 7757 N N . GLY A 1 999 ? -58.454 -3.431 22.383 1.00 78.06 999 GLY A N 1
ATOM 7758 C CA . GLY A 1 999 ? -57.407 -4.446 22.213 1.00 78.06 999 GLY A CA 1
ATOM 7759 C C . GLY A 1 999 ? -56.295 -4.095 21.221 1.00 78.06 999 GLY A C 1
ATOM 7760 O O . GLY A 1 999 ? -55.436 -4.943 20.981 1.00 78.06 999 GLY A O 1
ATOM 7761 N N . ALA A 1 1000 ? -56.298 -2.883 20.655 1.00 80.81 1000 ALA A N 1
ATOM 7762 C CA . ALA A 1 1000 ? -55.166 -2.359 19.894 1.00 80.81 1000 ALA A CA 1
ATOM 7763 C C . ALA A 1 1000 ? -53.950 -2.069 20.793 1.00 80.81 1000 ALA A C 1
ATOM 7765 O O . ALA A 1 1000 ? -54.068 -1.947 22.013 1.00 80.81 1000 ALA A O 1
ATOM 7766 N N . GLN A 1 1001 ? -52.783 -1.931 20.170 1.00 85.44 1001 GLN A N 1
ATOM 7767 C CA . GLN A 1 1001 ? -51.518 -1.566 20.814 1.00 85.44 1001 GLN A CA 1
ATOM 7768 C C . GLN A 1 1001 ? -50.986 -0.241 20.247 1.00 85.44 1001 GLN A C 1
ATOM 7770 O O . GLN A 1 1001 ? -51.518 0.273 19.264 1.00 85.44 1001 GLN A O 1
ATOM 7775 N N . ILE A 1 1002 ? -49.939 0.313 20.853 1.00 85.38 1002 ILE A N 1
ATOM 7776 C CA . ILE A 1 1002 ? -49.162 1.450 20.331 1.00 85.38 1002 ILE A CA 1
ATOM 7777 C C . ILE A 1 1002 ? -47.757 0.918 20.030 1.00 85.38 1002 ILE A C 1
ATOM 7779 O O . ILE A 1 1002 ? -47.303 -0.000 20.713 1.00 85.38 1002 ILE A O 1
ATOM 7783 N N . VAL A 1 1003 ? -47.102 1.423 18.985 1.00 81.25 1003 VAL A N 1
ATOM 7784 C CA . VAL A 1 1003 ? -45.730 1.025 18.635 1.00 81.25 1003 VAL A CA 1
ATOM 7785 C C . VAL A 1 1003 ? -44.755 1.404 19.765 1.00 81.25 1003 VAL A C 1
ATOM 7787 O O . VAL A 1 1003 ? -44.842 2.503 20.301 1.00 81.25 1003 VAL A O 1
ATOM 7790 N N . GLU A 1 1004 ? -43.850 0.499 20.157 1.00 72.31 1004 GLU A N 1
ATOM 7791 C CA . GLU A 1 1004 ? -42.867 0.778 21.227 1.00 72.31 1004 GLU A CA 1
ATOM 7792 C C . GLU A 1 1004 ? -41.656 1.593 20.726 1.00 72.31 1004 GLU A C 1
ATOM 7794 O O . GLU A 1 1004 ? -41.057 2.337 21.498 1.00 72.31 1004 GLU A O 1
ATOM 7799 N N . GLU A 1 1005 ? -41.326 1.500 19.433 1.00 69.44 1005 GLU A N 1
ATOM 7800 C CA . GLU A 1 1005 ? -40.238 2.245 18.778 1.00 69.44 1005 GLU A CA 1
ATOM 7801 C C . GLU A 1 1005 ? -40.745 2.960 17.503 1.00 69.44 1005 GLU A C 1
ATOM 7803 O O . GLU A 1 1005 ? -41.827 3.550 17.508 1.00 69.44 1005 GLU A O 1
ATOM 7808 N N . LYS A 1 1006 ? -39.976 2.933 16.405 1.00 70.25 1006 LYS A N 1
ATOM 7809 C CA . LYS A 1 1006 ? -40.437 3.335 15.068 1.00 70.25 1006 LYS A CA 1
ATOM 7810 C C . LYS A 1 1006 ? -40.956 2.119 14.302 1.00 70.25 1006 LYS A C 1
ATOM 7812 O O . LYS A 1 1006 ? -40.392 1.036 14.425 1.00 70.25 1006 LYS A O 1
ATOM 7817 N N . ASP A 1 1007 ? -41.998 2.297 13.495 1.00 68.81 1007 ASP A N 1
ATOM 7818 C CA . ASP A 1 1007 ? -42.416 1.283 12.522 1.00 68.81 1007 ASP A CA 1
ATOM 7819 C C . ASP A 1 1007 ? -41.520 1.272 11.268 1.00 68.81 1007 ASP A C 1
ATOM 7821 O O . ASP A 1 1007 ? -40.687 2.160 11.074 1.00 68.81 1007 ASP A O 1
ATOM 7825 N N . ASP A 1 1008 ? -41.718 0.284 10.387 1.00 64.25 1008 ASP A N 1
ATOM 7826 C CA . ASP A 1 1008 ? -40.970 0.105 9.127 1.00 64.25 1008 ASP A CA 1
ATOM 7827 C C . ASP A 1 1008 ? -41.014 1.334 8.187 1.00 64.25 1008 ASP A C 1
ATOM 7829 O O . ASP A 1 1008 ? -40.274 1.401 7.205 1.00 64.25 1008 ASP A O 1
ATOM 7833 N N . THR A 1 1009 ? -41.901 2.300 8.451 1.00 65.19 1009 THR A N 1
ATOM 7834 C CA . THR A 1 1009 ? -42.050 3.559 7.705 1.00 65.19 1009 THR A CA 1
ATOM 7835 C C . THR A 1 1009 ? -41.575 4.798 8.473 1.00 65.19 1009 THR A C 1
ATOM 7837 O O . THR A 1 1009 ? -41.710 5.913 7.971 1.00 65.19 1009 THR A O 1
ATOM 7840 N N . GLY A 1 1010 ? -40.990 4.626 9.661 1.00 67.38 1010 GLY A N 1
ATOM 7841 C CA . GLY A 1 1010 ? -40.430 5.702 10.481 1.00 67.38 1010 GLY A CA 1
ATOM 7842 C C . GLY A 1 1010 ? -41.437 6.450 11.362 1.00 67.38 1010 GLY A C 1
ATOM 7843 O O . GLY A 1 1010 ? -41.044 7.426 12.004 1.00 67.38 1010 GLY A O 1
ATOM 7844 N N . PHE A 1 1011 ? -42.700 6.012 11.419 1.00 81.69 1011 PHE A N 1
ATOM 7845 C CA . PHE A 1 1011 ? -43.717 6.570 12.319 1.00 81.69 1011 PHE A CA 1
ATOM 7846 C C . PHE A 1 1011 ? -43.463 6.057 13.748 1.00 81.69 1011 PHE A C 1
ATOM 7848 O O . PHE A 1 1011 ? -43.024 4.922 13.918 1.00 81.69 1011 PHE A O 1
ATOM 7855 N N . ALA A 1 1012 ? -43.746 6.856 14.779 1.00 79.94 1012 ALA A N 1
ATOM 7856 C CA . ALA A 1 1012 ? -43.400 6.569 16.181 1.00 79.94 1012 ALA A CA 1
ATOM 7857 C C . ALA A 1 1012 ? -44.624 6.632 17.118 1.00 79.94 1012 ALA A C 1
ATOM 7859 O O . ALA A 1 1012 ? -45.738 6.886 16.675 1.00 79.94 1012 ALA A O 1
ATOM 7860 N N . ALA A 1 1013 ? -44.454 6.440 18.430 1.00 80.56 1013 ALA A N 1
ATOM 7861 C CA . ALA A 1 1013 ? -45.539 6.621 19.411 1.00 80.56 1013 ALA A CA 1
ATOM 7862 C C . ALA A 1 1013 ? -45.985 8.094 19.609 1.00 80.56 1013 ALA A C 1
ATOM 7864 O O . ALA A 1 1013 ? -46.982 8.361 20.285 1.00 80.56 1013 ALA A O 1
ATOM 7865 N N . PHE A 1 1014 ? -45.230 9.043 19.049 1.00 85.94 1014 PHE A N 1
ATOM 7866 C CA . PHE A 1 1014 ? -45.368 10.490 19.217 1.00 85.94 1014 PHE A CA 1
ATOM 7867 C C . PHE A 1 1014 ? -44.822 11.244 17.992 1.00 85.94 1014 PHE A C 1
ATOM 7869 O O . PHE A 1 1014 ? -44.031 10.697 17.220 1.00 85.94 1014 PHE A O 1
ATOM 7876 N N . ALA A 1 1015 ? -45.217 12.506 17.846 1.00 86.81 1015 ALA A N 1
ATOM 7877 C CA . ALA A 1 1015 ? -44.659 13.475 16.909 1.00 86.81 1015 ALA A CA 1
ATOM 7878 C C . ALA A 1 1015 ? -44.337 14.786 17.646 1.00 86.81 1015 ALA A C 1
ATOM 7880 O O . ALA A 1 1015 ? -45.009 15.135 18.618 1.00 86.81 1015 ALA A O 1
ATOM 7881 N N . MET A 1 1016 ? -43.311 15.502 17.192 1.00 87.06 1016 MET A N 1
ATOM 7882 C CA . MET A 1 1016 ? -42.919 16.819 17.703 1.00 87.06 1016 MET A CA 1
ATOM 7883 C C . MET A 1 1016 ? -43.356 17.900 16.708 1.00 87.06 1016 MET A C 1
ATOM 7885 O O . MET A 1 1016 ? -43.054 17.788 15.520 1.00 87.06 1016 MET A O 1
ATOM 7889 N N . VAL A 1 1017 ? -44.056 18.929 17.175 1.00 89.38 1017 VAL A N 1
ATOM 7890 C CA . VAL A 1 1017 ? -44.463 20.089 16.370 1.00 89.38 1017 VAL A CA 1
ATOM 7891 C C . VAL A 1 1017 ? -43.607 21.280 16.791 1.00 89.38 1017 VAL A C 1
ATOM 7893 O O . VAL A 1 1017 ? -43.470 21.529 17.984 1.00 89.38 1017 VAL A O 1
ATOM 7896 N N . ILE A 1 1018 ? -43.014 21.976 15.821 1.00 87.69 1018 ILE A N 1
ATOM 7897 C CA . ILE A 1 1018 ? -42.155 23.149 16.018 1.00 87.69 1018 ILE A CA 1
ATOM 7898 C C . ILE A 1 1018 ? -42.835 24.359 15.372 1.00 87.69 1018 ILE A C 1
ATOM 7900 O O . ILE A 1 1018 ? -43.089 24.338 14.162 1.00 87.69 1018 ILE A O 1
ATOM 7904 N N . ILE A 1 1019 ? -43.098 25.397 16.164 1.00 87.19 1019 ILE A N 1
ATOM 7905 C CA . ILE A 1 1019 ? -43.605 26.695 15.710 1.00 87.19 1019 ILE A CA 1
ATOM 7906 C C . ILE A 1 1019 ? -42.391 27.561 15.333 1.00 87.19 1019 ILE A C 1
ATOM 7908 O O . ILE A 1 1019 ? -41.400 27.624 16.062 1.00 87.19 1019 ILE A O 1
ATOM 7912 N N . THR A 1 1020 ? -42.413 28.173 14.149 1.00 82.50 1020 THR A N 1
ATOM 7913 C CA . THR A 1 1020 ? -41.316 29.022 13.662 1.00 82.50 1020 THR A CA 1
ATOM 7914 C C . THR A 1 1020 ? -41.537 30.479 14.052 1.00 82.50 1020 THR A C 1
ATOM 7916 O O . THR A 1 1020 ? -42.593 31.016 13.723 1.00 82.50 1020 THR A O 1
ATOM 7919 N N . GLY A 1 1021 ? -40.513 31.114 14.630 1.00 74.19 1021 GLY A N 1
ATOM 7920 C CA . GLY A 1 1021 ? -40.582 32.480 15.156 1.00 74.19 1021 GLY A CA 1
ATOM 7921 C C . GLY A 1 1021 ? -41.151 33.536 14.208 1.00 74.19 1021 GLY A C 1
ATOM 7922 O O . GLY A 1 1021 ? -40.880 33.547 12.999 1.00 74.19 1021 GLY A O 1
ATOM 7923 N N . SER A 1 1022 ? -41.938 34.418 14.811 1.00 75.38 1022 SER A N 1
ATOM 7924 C CA . SER A 1 1022 ? -42.904 35.328 14.201 1.00 75.38 1022 SER A CA 1
ATOM 7925 C C . SER A 1 1022 ? -42.514 36.802 14.379 1.00 75.38 1022 SER A C 1
ATOM 7927 O O . SER A 1 1022 ? -41.389 37.136 14.759 1.00 75.38 1022 SER A O 1
ATOM 7929 N N . ASP A 1 1023 ? -43.423 37.709 14.012 1.00 75.50 1023 ASP A N 1
ATOM 7930 C CA . ASP A 1 1023 ? -43.479 39.116 14.437 1.00 75.50 1023 ASP A CA 1
ATOM 7931 C C . ASP A 1 1023 ? -42.164 39.932 14.384 1.00 75.50 1023 ASP A C 1
ATOM 7933 O O . ASP A 1 1023 ? -41.924 40.841 15.170 1.00 75.50 1023 ASP A O 1
ATOM 7937 N N . LEU A 1 1024 ? -41.248 39.653 13.452 1.00 78.31 1024 LEU A N 1
ATOM 7938 C CA . LEU A 1 1024 ? -39.882 40.212 13.462 1.00 78.31 1024 LEU A CA 1
ATOM 7939 C C . LEU A 1 1024 ? -39.134 39.972 14.794 1.00 78.31 1024 LEU A C 1
ATOM 7941 O O . LEU A 1 1024 ? -38.528 40.898 15.362 1.00 78.31 1024 LEU A O 1
ATOM 7945 N N . HIS A 1 1025 ? -39.137 38.731 15.273 1.00 80.12 1025 HIS A N 1
ATOM 7946 C CA . HIS A 1 1025 ? -38.385 38.243 16.430 1.00 80.12 1025 HIS A CA 1
ATOM 7947 C C . HIS A 1 1025 ? -36.896 38.595 16.388 1.00 80.12 1025 HIS A C 1
ATOM 7949 O O . HIS A 1 1025 ? -36.287 38.924 17.406 1.00 80.12 1025 HIS A O 1
ATOM 7955 N N . ASN A 1 1026 ? -36.296 38.630 15.198 1.00 81.06 1026 ASN A N 1
ATOM 7956 C CA . ASN A 1 1026 ? -34.896 39.007 15.012 1.00 81.06 1026 ASN A CA 1
ATOM 7957 C C . ASN A 1 1026 ? -34.650 40.524 14.840 1.00 81.06 1026 ASN A C 1
ATOM 7959 O O . ASN A 1 1026 ? -33.491 40.957 14.790 1.00 81.06 1026 ASN A O 1
ATOM 7963 N N . GLY A 1 1027 ? -35.713 41.332 14.822 1.00 82.56 1027 GLY A N 1
ATOM 7964 C CA . GLY A 1 1027 ? -35.686 42.778 15.033 1.00 82.56 1027 GLY A CA 1
ATOM 7965 C C . GLY A 1 1027 ? -35.189 43.638 13.865 1.00 82.56 1027 GLY A C 1
ATOM 7966 O O . GLY A 1 1027 ? -34.898 43.189 12.756 1.00 82.56 1027 GLY A O 1
ATOM 7967 N N . ILE A 1 1028 ? -35.105 44.943 14.126 1.00 86.88 1028 ILE A N 1
ATOM 7968 C CA . ILE A 1 1028 ? -34.707 45.963 13.151 1.00 86.88 1028 ILE A CA 1
ATOM 7969 C C . ILE A 1 1028 ? -33.186 46.196 13.182 1.00 86.88 1028 ILE A C 1
ATOM 7971 O O . ILE A 1 1028 ? -32.589 46.381 14.247 1.00 86.88 1028 ILE A O 1
ATOM 7975 N N . ILE A 1 1029 ? -32.570 46.254 11.997 1.00 89.94 1029 ILE A N 1
ATOM 7976 C CA . ILE A 1 1029 ? -31.118 46.327 11.776 1.00 89.94 1029 ILE A CA 1
ATOM 7977 C C . ILE A 1 1029 ? -30.727 47.575 10.962 1.00 89.94 1029 ILE A C 1
ATOM 7979 O O . ILE A 1 1029 ? -31.397 47.938 9.995 1.00 89.94 1029 ILE A O 1
ATOM 7983 N N . GLY A 1 1030 ? -29.618 48.238 11.311 1.00 91.19 1030 GLY A N 1
ATOM 7984 C CA . GLY A 1 1030 ? -29.089 49.394 10.565 1.00 91.19 1030 GLY A CA 1
ATOM 7985 C C . GLY A 1 1030 ? -27.645 49.768 10.923 1.00 91.19 1030 GLY A C 1
ATOM 7986 O O . GLY A 1 1030 ? -27.095 49.245 11.888 1.00 91.19 1030 GLY A O 1
ATOM 7987 N N . PHE A 1 1031 ? -27.019 50.676 10.167 1.00 93.50 1031 PHE A N 1
ATOM 7988 C CA . PHE A 1 1031 ? -25.695 51.224 10.504 1.00 93.50 1031 PHE A CA 1
ATOM 7989 C C . PHE A 1 1031 ? -25.739 52.137 11.742 1.00 93.50 1031 PHE A C 1
ATOM 7991 O O . PHE A 1 1031 ? -26.640 52.973 11.864 1.00 93.50 1031 PHE A O 1
ATOM 7998 N N . SER A 1 1032 ? -24.726 52.052 12.614 1.00 91.25 1032 SER A N 1
ATOM 7999 C CA . SER A 1 1032 ? -24.555 52.992 13.736 1.00 91.25 1032 SER A CA 1
ATOM 8000 C C . SER A 1 1032 ? -24.349 54.433 13.245 1.00 91.25 1032 SER A C 1
ATOM 8002 O O . SER A 1 1032 ? -23.853 54.638 12.137 1.00 91.25 1032 SER A O 1
ATOM 8004 N N . GLU A 1 1033 ? -24.662 55.442 14.070 1.00 86.62 1033 GLU A N 1
ATOM 8005 C CA . GLU A 1 1033 ? -24.444 56.860 13.712 1.00 86.62 1033 GLU A CA 1
ATOM 8006 C C . GLU A 1 1033 ? -22.989 57.139 13.286 1.00 86.62 1033 GLU A C 1
ATOM 8008 O O . GLU A 1 1033 ? -22.753 57.816 12.286 1.00 86.62 1033 GLU A O 1
ATOM 8013 N N . GLU A 1 1034 ? -22.021 56.533 13.981 1.00 84.25 1034 GLU A N 1
ATOM 8014 C CA . GLU A 1 1034 ? -20.581 56.605 13.683 1.00 84.25 1034 GLU A CA 1
ATOM 8015 C C . GLU A 1 1034 ? -20.213 56.031 12.303 1.00 84.25 1034 GLU A C 1
ATOM 8017 O O . GLU A 1 1034 ? -19.201 56.415 11.721 1.00 84.25 1034 GLU A O 1
ATOM 8022 N N . SER A 1 1035 ? -21.027 55.115 11.769 1.00 88.38 1035 SER A N 1
ATOM 8023 C CA . SER A 1 1035 ? -20.770 54.432 10.494 1.00 88.38 1035 SER A CA 1
ATOM 8024 C C . SER A 1 1035 ? -21.487 55.071 9.304 1.00 88.38 1035 SER A C 1
ATOM 8026 O O . SER A 1 1035 ? -21.163 54.760 8.161 1.00 88.38 1035 SER A O 1
ATOM 8028 N N . GLN A 1 1036 ? -22.464 55.955 9.532 1.00 85.56 1036 GLN A N 1
ATOM 8029 C CA . GLN A 1 1036 ? -23.297 56.510 8.456 1.00 85.56 1036 GLN A CA 1
ATOM 8030 C C . GLN A 1 1036 ? -22.567 57.561 7.597 1.00 85.56 1036 GLN A C 1
ATOM 8032 O O . GLN A 1 1036 ? -22.874 57.703 6.409 1.00 85.56 1036 GLN A O 1
ATOM 8037 N N . SER A 1 1037 ? -21.590 58.297 8.145 1.00 80.94 1037 SER A N 1
ATOM 8038 C CA . SER A 1 1037 ? -20.856 59.331 7.397 1.00 80.94 1037 SER A CA 1
ATOM 8039 C C . SER A 1 1037 ? -19.478 59.657 7.982 1.00 80.94 1037 SER A C 1
ATOM 8041 O O . SER A 1 1037 ? -19.264 59.505 9.179 1.00 80.94 1037 SER A O 1
ATOM 8043 N N . GLY A 1 1038 ? -18.571 60.179 7.146 1.00 70.75 1038 GLY A N 1
ATOM 8044 C CA . GLY A 1 1038 ? -17.287 60.747 7.590 1.00 70.75 1038 GLY A CA 1
ATOM 8045 C C . GLY A 1 1038 ? -16.084 59.798 7.545 1.00 70.75 1038 GLY A C 1
ATOM 8046 O O . GLY A 1 1038 ? -15.102 60.048 8.237 1.00 70.75 1038 GLY A O 1
ATOM 8047 N N . LEU A 1 1039 ? -16.148 58.725 6.751 1.00 83.38 1039 LEU A N 1
ATOM 8048 C CA . LEU A 1 1039 ? -15.127 57.675 6.715 1.00 83.38 1039 LEU A CA 1
ATOM 8049 C C . LEU A 1 1039 ? -14.228 57.775 5.468 1.00 83.38 1039 LEU A C 1
ATOM 8051 O O . LEU A 1 1039 ? -14.718 57.968 4.352 1.00 83.38 1039 LEU A O 1
ATOM 8055 N N . GLU A 1 1040 ? -12.917 57.604 5.651 1.00 82.12 1040 GLU A N 1
ATOM 8056 C CA . GLU A 1 1040 ? -11.892 57.764 4.607 1.00 82.12 1040 GLU A CA 1
ATOM 8057 C C . GLU A 1 1040 ? -11.046 56.487 4.434 1.00 82.12 1040 GLU A C 1
ATOM 8059 O O . GLU A 1 1040 ? -10.673 55.841 5.414 1.00 82.12 1040 GLU A O 1
ATOM 8064 N N . LEU A 1 1041 ? -10.725 56.143 3.183 1.00 80.19 1041 LEU A N 1
ATOM 8065 C CA . LEU A 1 1041 ? -9.824 55.055 2.785 1.00 80.19 1041 LEU A CA 1
ATOM 8066 C C . LEU A 1 1041 ? -8.564 55.635 2.128 1.00 80.19 1041 LEU A C 1
ATOM 8068 O O . LEU A 1 1041 ? -8.653 56.509 1.260 1.00 80.19 1041 LEU A O 1
ATOM 8072 N N . ARG A 1 1042 ? -7.385 55.134 2.522 1.00 69.38 1042 ARG A N 1
ATOM 8073 C CA . ARG A 1 1042 ? -6.084 55.623 2.035 1.00 69.38 1042 ARG A CA 1
ATOM 8074 C C . ARG A 1 1042 ? -5.065 54.500 1.860 1.00 69.38 1042 ARG A C 1
ATOM 8076 O O . ARG A 1 1042 ? -5.063 53.521 2.604 1.00 69.38 1042 ARG A O 1
ATOM 8083 N N . GLU A 1 1043 ? -4.147 54.689 0.919 1.00 58.47 1043 GLU A N 1
ATOM 8084 C CA . GLU A 1 1043 ? -2.984 53.828 0.722 1.00 58.47 1043 GLU A CA 1
ATOM 8085 C C . GLU A 1 1043 ? -2.020 53.928 1.925 1.00 58.47 1043 GLU A C 1
ATOM 8087 O O . GLU A 1 1043 ? -1.249 54.873 2.081 1.00 58.47 1043 GLU A O 1
ATOM 8092 N N . GLY A 1 1044 ? -2.131 52.969 2.846 1.00 56.66 1044 GLY A N 1
ATOM 8093 C CA . GLY A 1 1044 ? -1.311 52.875 4.054 1.00 56.66 1044 GLY A CA 1
ATOM 8094 C C . GLY A 1 1044 ? -1.854 51.820 5.019 1.00 56.66 1044 GLY A C 1
ATOM 8095 O O . GLY A 1 1044 ? -3.065 51.683 5.172 1.00 56.66 1044 GLY A O 1
ATOM 8096 N N . ALA A 1 1045 ? -0.971 51.077 5.693 1.00 50.91 1045 ALA A N 1
ATOM 8097 C CA . ALA A 1 1045 ? -1.312 49.840 6.418 1.00 50.91 1045 ALA A CA 1
ATOM 8098 C C . ALA A 1 1045 ? -2.431 49.953 7.481 1.00 50.91 1045 ALA A C 1
ATOM 8100 O O . ALA A 1 1045 ? -3.032 48.944 7.832 1.00 50.91 1045 ALA A O 1
ATOM 8101 N N . VAL A 1 1046 ? -2.722 51.161 7.978 1.00 54.41 1046 VAL A N 1
ATOM 8102 C CA . VAL A 1 1046 ? -3.767 51.430 8.988 1.00 54.41 1046 VAL A CA 1
ATOM 8103 C C . VAL A 1 1046 ? -5.077 51.954 8.372 1.00 54.41 1046 VAL A C 1
ATOM 8105 O O . VAL A 1 1046 ? -6.135 51.768 8.956 1.00 54.41 1046 VAL A O 1
ATOM 8108 N N . MET A 1 1047 ? -5.031 52.589 7.193 1.00 62.50 1047 MET A N 1
ATOM 8109 C CA . MET A 1 1047 ? -6.186 53.240 6.537 1.00 62.50 1047 MET A CA 1
ATOM 8110 C C . MET A 1 1047 ? -6.667 52.519 5.267 1.00 62.50 1047 MET A C 1
ATOM 8112 O O . MET A 1 1047 ? -7.599 52.977 4.608 1.00 62.50 1047 MET A O 1
ATOM 8116 N N . ARG A 1 1048 ? -6.052 51.382 4.924 1.00 72.00 1048 ARG A N 1
ATOM 8117 C CA . ARG A 1 1048 ? -6.415 50.576 3.750 1.00 72.00 1048 ARG A CA 1
ATOM 8118 C C . ARG A 1 1048 ? -7.670 49.713 3.963 1.00 72.00 1048 ARG A C 1
ATOM 8120 O O . ARG A 1 1048 ? -8.300 49.321 2.983 1.00 72.00 1048 ARG A O 1
ATOM 8127 N N . ARG A 1 1049 ? -8.037 49.445 5.225 1.00 81.38 1049 ARG A N 1
ATOM 8128 C CA . ARG A 1 1049 ? -9.222 48.680 5.648 1.00 81.38 1049 ARG A CA 1
ATOM 8129 C C . ARG A 1 1049 ? -10.074 49.508 6.610 1.00 81.38 1049 ARG A C 1
ATOM 8131 O O . ARG A 1 1049 ? -9.574 50.002 7.616 1.00 81.38 1049 ARG A O 1
ATOM 8138 N N . LEU A 1 1050 ? -11.371 49.583 6.339 1.00 84.50 1050 LEU A N 1
ATOM 8139 C CA . LEU A 1 1050 ? -12.375 50.316 7.107 1.00 84.50 1050 LEU A CA 1
ATOM 8140 C C . LEU A 1 1050 ? -13.412 49.340 7.684 1.00 84.50 1050 LEU A C 1
ATOM 8142 O O . LEU A 1 1050 ? -13.792 48.390 7.004 1.00 84.50 1050 LEU A O 1
ATOM 8146 N N . HIS A 1 1051 ? -13.868 49.562 8.920 1.00 87.44 1051 HIS A N 1
ATOM 8147 C CA . HIS A 1 1051 ? -14.903 48.745 9.570 1.00 87.44 1051 HIS A CA 1
ATOM 8148 C C . HIS A 1 1051 ? -16.159 49.590 9.814 1.00 87.44 1051 HIS A C 1
ATOM 8150 O O . HIS A 1 1051 ? -16.086 50.623 10.474 1.00 87.44 1051 HIS A O 1
ATOM 8156 N N . LEU A 1 1052 ? -17.299 49.137 9.295 1.00 90.50 1052 LEU A N 1
ATOM 8157 C CA . LEU A 1 1052 ? -18.624 49.707 9.535 1.00 90.50 1052 LEU A CA 1
ATOM 8158 C C . LEU A 1 1052 ? -19.337 48.881 10.609 1.00 90.50 1052 LEU A C 1
ATOM 8160 O O . LEU A 1 1052 ? -19.266 47.652 10.584 1.00 90.50 1052 LEU A O 1
ATOM 8164 N N . ILE A 1 1053 ? -20.043 49.543 11.521 1.00 91.38 1053 ILE A N 1
ATOM 8165 C CA . ILE A 1 1053 ? -20.783 48.918 12.621 1.00 91.38 1053 ILE A CA 1
ATOM 8166 C C . ILE A 1 1053 ? -22.269 48.856 12.260 1.00 91.38 1053 ILE A C 1
ATOM 8168 O O . ILE A 1 1053 ? -22.895 49.873 11.954 1.00 91.38 1053 ILE A O 1
ATOM 8172 N N . VAL A 1 1054 ? -22.836 47.658 12.352 1.00 91.00 1054 VAL A N 1
ATOM 8173 C CA . VAL A 1 1054 ? -24.262 47.361 12.188 1.00 91.00 1054 VAL A CA 1
ATOM 8174 C C . VAL A 1 1054 ? -24.853 47.026 13.560 1.00 91.00 1054 VAL A C 1
ATOM 8176 O O . VAL A 1 1054 ? -24.244 46.286 14.331 1.00 91.00 1054 VAL A O 1
ATOM 8179 N N . THR A 1 1055 ? -26.019 47.584 13.883 1.00 90.25 1055 THR A N 1
ATOM 8180 C CA . THR A 1 1055 ? -26.717 47.424 15.169 1.00 90.25 1055 THR A CA 1
ATOM 8181 C C . THR A 1 1055 ? -28.075 46.748 14.993 1.00 90.25 1055 THR A C 1
ATOM 8183 O O . THR A 1 1055 ? -28.828 47.149 14.104 1.00 90.25 1055 THR A O 1
ATOM 8186 N N . ARG A 1 1056 ? -28.391 45.791 15.875 1.00 87.75 1056 ARG A N 1
ATOM 8187 C CA . ARG A 1 1056 ? -29.664 45.047 15.991 1.00 87.75 1056 ARG A CA 1
ATOM 8188 C C . ARG A 1 1056 ? -30.387 45.443 17.287 1.00 87.75 1056 ARG A C 1
ATOM 8190 O O . ARG A 1 1056 ? -29.734 45.860 18.247 1.00 87.75 1056 ARG A O 1
ATOM 8197 N N . GLN A 1 1057 ? -31.717 45.334 17.331 1.00 86.19 1057 GLN A N 1
ATOM 8198 C CA . GLN A 1 1057 ? -32.491 45.609 18.550 1.00 86.19 1057 GLN A CA 1
ATOM 8199 C C . GLN A 1 1057 ? -32.128 44.627 19.688 1.00 86.19 1057 GLN A C 1
ATOM 8201 O O . GLN A 1 1057 ? -32.064 43.424 19.452 1.00 86.19 1057 GLN A O 1
ATOM 8206 N N . PRO A 1 1058 ? -31.890 45.106 20.925 1.00 81.81 1058 PRO A N 1
ATOM 8207 C CA . PRO A 1 1058 ? -31.339 44.276 22.002 1.00 81.81 1058 PRO A CA 1
ATOM 8208 C C . PRO A 1 1058 ? -32.325 43.274 22.615 1.00 81.81 1058 PRO A C 1
ATOM 8210 O O . PRO A 1 1058 ? -31.886 42.328 23.255 1.00 81.81 1058 PRO A O 1
ATOM 8213 N N . ASN A 1 1059 ? -33.630 43.479 22.434 1.00 78.62 1059 ASN A N 1
ATOM 8214 C CA . ASN A 1 1059 ? -34.708 42.623 22.940 1.00 78.62 1059 ASN A CA 1
ATOM 8215 C C . ASN A 1 1059 ? -35.329 41.720 21.857 1.00 78.62 1059 ASN A C 1
ATOM 8217 O O . ASN A 1 1059 ? -36.390 41.159 22.085 1.00 78.62 1059 ASN A O 1
ATOM 8221 N N . ARG A 1 1060 ? -34.719 41.650 20.667 1.00 79.62 1060 ARG A N 1
ATOM 8222 C CA . ARG A 1 1060 ? -35.209 40.907 19.495 1.00 79.62 1060 ARG A CA 1
ATOM 8223 C C . ARG A 1 1060 ? -34.014 40.222 18.818 1.00 79.62 1060 ARG A C 1
ATOM 8225 O O . ARG A 1 1060 ? -33.468 40.701 17.821 1.00 79.62 1060 ARG A O 1
ATOM 8232 N N . ALA A 1 1061 ? -33.495 39.190 19.491 1.00 80.75 1061 ALA A N 1
ATOM 8233 C CA . ALA A 1 1061 ? -32.139 38.662 19.286 1.00 80.75 1061 ALA A CA 1
ATOM 8234 C C . ALA A 1 1061 ? -32.032 37.117 19.259 1.00 80.75 1061 ALA A C 1
ATOM 8236 O O . ALA A 1 1061 ? -30.946 36.587 19.505 1.00 80.75 1061 ALA A O 1
ATOM 8237 N N . PHE A 1 1062 ? -33.135 36.416 18.977 1.00 77.25 1062 PHE A N 1
ATOM 8238 C CA . PHE A 1 1062 ? -33.285 34.968 19.195 1.00 77.25 1062 PHE A CA 1
ATOM 8239 C C . PHE A 1 1062 ? -32.480 34.077 18.239 1.00 77.25 1062 PHE A C 1
ATOM 8241 O O . PHE A 1 1062 ? -31.980 33.046 18.670 1.00 77.25 1062 PHE A O 1
ATOM 8248 N N . GLU A 1 1063 ? -32.286 34.474 16.977 1.00 76.06 1063 GLU A N 1
ATOM 8249 C CA . GLU A 1 1063 ? -31.563 33.657 15.986 1.00 76.06 1063 GLU A CA 1
ATOM 8250 C C . GLU A 1 1063 ? -30.376 34.392 15.333 1.00 76.06 1063 GLU A C 1
ATOM 8252 O O . GLU A 1 1063 ? -30.173 35.599 15.514 1.00 76.06 1063 GLU A O 1
ATOM 8257 N N . ASP A 1 1064 ? -29.600 33.667 14.524 1.00 84.44 1064 ASP A N 1
ATOM 8258 C CA . ASP A 1 1064 ? -28.540 34.201 13.663 1.00 84.44 1064 ASP A CA 1
ATOM 8259 C C . ASP A 1 1064 ? -29.114 34.959 12.449 1.00 84.44 1064 ASP A C 1
ATOM 8261 O O . ASP A 1 1064 ? -29.735 34.367 11.563 1.00 84.44 1064 ASP A O 1
ATOM 8265 N N . VAL A 1 1065 ? -28.822 36.259 12.324 1.00 83.88 1065 VAL A N 1
ATOM 8266 C CA . VAL A 1 1065 ? -29.257 37.072 11.172 1.00 83.88 1065 VAL A CA 1
ATOM 8267 C C . VAL A 1 1065 ? -28.116 37.318 10.200 1.00 83.88 1065 VAL A C 1
ATOM 8269 O O . VAL A 1 1065 ? -27.110 37.933 10.552 1.00 83.88 1065 VAL A O 1
ATOM 8272 N N . LYS A 1 1066 ? -28.291 36.940 8.933 1.00 89.06 1066 LYS A N 1
ATOM 8273 C CA . LYS A 1 1066 ? -27.367 37.305 7.852 1.00 89.06 1066 LYS A CA 1
ATOM 8274 C C . LYS A 1 1066 ? -27.837 38.606 7.204 1.00 89.06 1066 LYS A C 1
ATOM 8276 O O . LYS A 1 1066 ? -28.933 38.672 6.657 1.00 89.06 1066 LYS A O 1
ATOM 8281 N N . VAL A 1 1067 ? -26.993 39.632 7.257 1.00 89.19 1067 VAL A N 1
ATOM 8282 C CA . VAL A 1 1067 ? -27.232 40.971 6.704 1.00 89.19 1067 VAL A CA 1
ATOM 8283 C C . VAL A 1 1067 ? -26.414 41.136 5.427 1.00 89.19 1067 VAL A C 1
ATOM 8285 O O . VAL A 1 1067 ? -25.183 41.054 5.450 1.00 89.19 1067 VAL A O 1
ATOM 8288 N N . PHE A 1 1068 ? -27.083 41.384 4.307 1.00 91.62 1068 PHE A N 1
ATOM 8289 C CA . PHE A 1 1068 ? -26.457 41.537 2.999 1.00 91.62 1068 PHE A CA 1
ATOM 8290 C C . PHE A 1 1068 ? -26.191 43.010 2.688 1.00 91.62 1068 PHE A C 1
ATOM 8292 O O . PHE A 1 1068 ? -27.063 43.876 2.827 1.00 91.62 1068 PHE A O 1
ATOM 8299 N N . TRP A 1 1069 ? -24.977 43.291 2.221 1.00 93.81 1069 TRP A N 1
ATOM 8300 C CA . TRP A 1 1069 ? -24.514 44.637 1.915 1.00 93.81 1069 TRP A CA 1
ATOM 8301 C C . TRP A 1 1069 ? -23.899 44.727 0.518 1.00 93.81 1069 TRP A C 1
ATOM 8303 O O . TRP A 1 1069 ? -23.330 43.765 -0.003 1.00 93.81 1069 TRP A O 1
ATOM 8313 N N . ARG A 1 1070 ? -24.014 45.901 -0.106 1.00 92.06 1070 ARG A N 1
ATOM 8314 C CA . ARG A 1 1070 ? -23.444 46.196 -1.430 1.00 92.06 1070 ARG A CA 1
ATOM 8315 C C . ARG A 1 1070 ? -22.933 47.625 -1.525 1.00 92.06 1070 ARG A C 1
ATOM 8317 O O . ARG A 1 1070 ? -23.383 48.508 -0.804 1.00 92.06 1070 ARG A O 1
ATOM 8324 N N . VAL A 1 1071 ? -21.998 47.848 -2.433 1.00 91.75 1071 VAL A N 1
ATOM 8325 C CA . VAL A 1 1071 ? -21.378 49.142 -2.709 1.00 91.75 1071 VAL A CA 1
ATOM 8326 C C . VAL A 1 1071 ? -22.072 49.816 -3.894 1.00 91.75 1071 VAL A C 1
ATOM 8328 O O . VAL A 1 1071 ? -22.448 49.160 -4.865 1.00 91.75 1071 VAL A O 1
ATOM 8331 N N . THR A 1 1072 ? -22.233 51.140 -3.849 1.00 91.06 1072 THR A N 1
ATOM 8332 C CA . THR A 1 1072 ? -22.774 51.912 -4.970 1.00 91.06 1072 THR A CA 1
ATOM 8333 C C . THR A 1 1072 ? -22.329 53.379 -5.000 1.00 91.06 1072 THR A C 1
ATOM 8335 O O . THR A 1 1072 ? -22.192 54.035 -3.974 1.00 91.06 1072 THR A O 1
ATOM 8338 N N . LEU A 1 1073 ? -22.169 53.933 -6.203 1.00 87.75 1073 LEU A N 1
ATOM 8339 C CA . LEU A 1 1073 ? -21.933 55.354 -6.479 1.00 87.75 1073 LEU A CA 1
ATOM 8340 C C . LEU A 1 1073 ? -23.228 56.198 -6.432 1.00 87.75 1073 LEU A C 1
ATOM 8342 O O . LEU A 1 1073 ? -23.173 57.416 -6.606 1.00 87.75 1073 LEU A O 1
ATOM 8346 N N . ASN A 1 1074 ? -24.406 55.587 -6.233 1.00 85.50 1074 ASN A N 1
ATOM 8347 C CA . ASN A 1 1074 ? -25.700 56.278 -6.254 1.00 85.50 1074 ASN A CA 1
ATOM 8348 C C . ASN A 1 1074 ? -26.723 55.620 -5.303 1.00 85.50 1074 ASN A C 1
ATOM 8350 O O . ASN A 1 1074 ? -26.968 54.425 -5.374 1.00 85.50 1074 ASN A O 1
ATOM 8354 N N . LYS A 1 1075 ? -27.403 56.414 -4.465 1.00 84.56 1075 LYS A N 1
ATOM 8355 C CA . LYS A 1 1075 ? -28.431 55.925 -3.520 1.00 84.56 1075 LYS A CA 1
ATOM 8356 C C . LYS A 1 1075 ? -29.727 55.416 -4.175 1.00 84.56 1075 LYS A C 1
ATOM 8358 O O . LYS A 1 1075 ? -30.536 54.800 -3.494 1.00 84.56 1075 LYS A O 1
ATOM 8363 N N . THR A 1 1076 ? -29.969 55.726 -5.452 1.00 81.62 1076 THR A N 1
ATOM 8364 C CA . THR A 1 1076 ? -31.230 55.385 -6.152 1.00 81.62 1076 THR A CA 1
ATOM 8365 C C . THR A 1 1076 ? -31.142 54.145 -7.039 1.00 81.62 1076 THR A C 1
ATOM 8367 O O . THR A 1 1076 ? -32.155 53.494 -7.271 1.00 81.62 1076 THR A O 1
ATOM 8370 N N . VAL A 1 1077 ? -29.952 53.825 -7.550 1.00 78.88 1077 VAL A N 1
ATOM 8371 C CA . VAL A 1 1077 ? -29.694 52.710 -8.472 1.00 78.88 1077 VAL A CA 1
ATOM 8372 C C . VAL A 1 1077 ? -28.291 52.194 -8.185 1.00 78.88 1077 VAL A C 1
ATOM 8374 O O . VAL A 1 1077 ? -27.376 53.003 -8.041 1.00 78.88 1077 VAL A O 1
ATOM 8377 N N . VAL A 1 1078 ? -28.103 50.873 -8.168 1.00 82.38 1078 VAL A N 1
ATOM 8378 C CA . VAL A 1 1078 ? -26.779 50.262 -7.992 1.00 82.38 1078 VAL A CA 1
ATOM 8379 C C . VAL A 1 1078 ? -25.894 50.583 -9.198 1.00 82.38 1078 VAL A C 1
ATOM 8381 O O . VAL A 1 1078 ? -25.987 49.956 -10.248 1.00 82.38 1078 VAL A O 1
ATOM 8384 N N . VAL A 1 1079 ? -25.036 51.588 -9.044 1.00 83.75 1079 VAL A N 1
ATOM 8385 C CA . VAL A 1 1079 ? -24.022 51.977 -10.032 1.00 83.75 1079 VAL A CA 1
ATOM 8386 C C . VAL A 1 1079 ? -22.635 51.687 -9.460 1.00 83.75 1079 VAL A C 1
ATOM 8388 O O . VAL A 1 1079 ? -22.237 52.325 -8.490 1.00 83.75 1079 VAL A O 1
ATOM 8391 N N . LEU A 1 1080 ? -21.904 50.730 -10.038 1.00 81.94 1080 LEU A N 1
ATOM 8392 C CA . LEU A 1 1080 ? -20.519 50.402 -9.648 1.00 81.94 1080 LEU A CA 1
ATOM 8393 C C . LEU A 1 1080 ? -19.465 51.130 -10.496 1.00 81.94 1080 LEU A C 1
ATOM 8395 O O . LEU A 1 1080 ? -18.321 51.263 -10.067 1.00 81.94 1080 LEU A O 1
ATOM 8399 N N . GLN A 1 1081 ? -19.861 51.623 -11.673 1.00 80.38 1081 GLN A N 1
ATOM 8400 C CA . GLN A 1 1081 ? -18.998 52.343 -12.602 1.00 80.38 1081 GLN A CA 1
ATOM 8401 C C . GLN A 1 1081 ? -19.621 53.691 -12.974 1.00 80.38 1081 GLN A C 1
ATOM 8403 O O . GLN A 1 1081 ? -20.760 53.744 -13.441 1.00 80.38 1081 GLN A O 1
ATOM 8408 N N . LYS A 1 1082 ? -18.884 54.785 -12.773 1.00 72.88 1082 LYS A N 1
ATOM 8409 C CA . LYS A 1 1082 ? -19.323 56.144 -13.121 1.00 72.88 1082 LYS A CA 1
ATOM 8410 C C . LYS A 1 1082 ? -18.113 57.053 -13.313 1.00 72.88 1082 LYS A C 1
ATOM 8412 O O . LYS A 1 1082 ? -17.116 56.893 -12.619 1.00 72.88 1082 LYS A O 1
ATOM 8417 N N . ASP A 1 1083 ? -18.211 58.007 -14.237 1.00 67.25 1083 ASP A N 1
ATOM 8418 C CA . ASP A 1 1083 ? -17.226 59.083 -14.428 1.00 67.25 1083 ASP A CA 1
ATOM 8419 C C . ASP A 1 1083 ? -15.764 58.587 -14.595 1.00 67.25 1083 ASP A C 1
ATOM 8421 O O . ASP A 1 1083 ? -14.814 59.255 -14.204 1.00 67.25 1083 ASP A O 1
ATOM 8425 N N . GLY A 1 1084 ? -15.585 57.402 -15.199 1.00 64.31 1084 GLY A N 1
ATOM 8426 C CA . GLY A 1 1084 ? -14.281 56.766 -15.452 1.00 64.31 1084 GLY A CA 1
ATOM 8427 C C . GLY A 1 1084 ? -13.785 55.818 -14.352 1.00 64.31 1084 GLY A C 1
ATOM 8428 O O . GLY A 1 1084 ? -12.841 55.072 -14.588 1.00 64.31 1084 GLY A O 1
ATOM 8429 N N . VAL A 1 1085 ? -14.441 55.787 -13.191 1.00 68.31 1085 VAL A N 1
ATOM 8430 C CA . VAL A 1 1085 ? -14.049 54.963 -12.038 1.00 68.31 1085 VAL A CA 1
ATOM 8431 C C . VAL A 1 1085 ? -14.903 53.702 -11.978 1.00 68.31 1085 VAL A C 1
ATOM 8433 O O . VAL A 1 1085 ? -16.126 53.781 -12.107 1.00 68.31 1085 VAL A O 1
ATOM 8436 N N . ASN A 1 1086 ? -14.272 52.547 -11.747 1.00 78.50 1086 ASN A N 1
ATOM 8437 C CA . ASN A 1 1086 ? -14.935 51.259 -11.544 1.00 78.50 1086 ASN A CA 1
ATOM 8438 C C . ASN A 1 1086 ? -14.621 50.711 -10.143 1.00 78.50 1086 ASN A C 1
ATOM 8440 O O . ASN A 1 1086 ? -13.519 50.229 -9.893 1.00 78.50 1086 ASN A O 1
ATOM 8444 N N . LEU A 1 1087 ? -15.592 50.731 -9.226 1.00 82.62 1087 LEU A N 1
ATOM 8445 C CA . LEU A 1 1087 ? -15.380 50.271 -7.846 1.00 82.62 1087 LEU A CA 1
ATOM 8446 C C . LEU A 1 1087 ? -15.059 48.770 -7.744 1.00 82.62 1087 LEU A C 1
ATOM 8448 O O . LEU A 1 1087 ? -14.443 48.354 -6.765 1.00 82.62 1087 LEU A O 1
ATOM 8452 N N . VAL A 1 1088 ? -15.413 47.970 -8.758 1.00 81.19 1088 VAL A N 1
ATOM 8453 C CA . VAL A 1 1088 ? -15.024 46.548 -8.856 1.00 81.19 1088 VAL A CA 1
ATOM 8454 C C . VAL A 1 1088 ? -13.510 46.394 -9.023 1.00 81.19 1088 VAL A C 1
ATOM 8456 O O . VAL A 1 1088 ? -12.937 45.382 -8.622 1.00 81.19 1088 VAL A O 1
ATOM 8459 N N . GLU A 1 1089 ? -12.840 47.392 -9.596 1.00 74.38 1089 GLU A N 1
ATOM 8460 C CA . GLU A 1 1089 ? -11.394 47.384 -9.817 1.00 74.38 1089 GLU A CA 1
ATOM 8461 C C . GLU A 1 1089 ? -10.604 47.958 -8.633 1.00 74.38 1089 GLU A C 1
ATOM 8463 O O . GLU A 1 1089 ? -9.483 47.514 -8.409 1.00 74.38 1089 GLU A O 1
ATOM 8468 N N . GLU A 1 1090 ? -11.196 48.863 -7.847 1.00 76.69 1090 GLU A N 1
ATOM 8469 C CA . GLU A 1 1090 ? -10.537 49.533 -6.711 1.00 76.69 1090 GLU A CA 1
ATOM 8470 C C . GLU A 1 1090 ? -10.709 48.789 -5.368 1.00 76.69 1090 GLU A C 1
ATOM 8472 O O . GLU A 1 1090 ? -9.799 48.767 -4.536 1.00 76.69 1090 GLU A O 1
ATOM 8477 N N . LEU A 1 1091 ? -11.868 48.158 -5.132 1.00 84.12 1091 LEU A N 1
ATOM 8478 C CA . LEU A 1 1091 ? -12.198 47.499 -3.860 1.00 84.12 1091 LEU A CA 1
ATOM 8479 C C . LEU A 1 1091 ? -11.988 45.980 -3.917 1.00 84.12 1091 LEU A C 1
ATOM 8481 O O . LEU A 1 1091 ? -12.189 45.337 -4.950 1.00 84.12 1091 LEU A O 1
ATOM 8485 N N . GLN A 1 1092 ? -11.616 45.386 -2.780 1.00 84.19 1092 GLN A N 1
ATOM 8486 C CA . GLN A 1 1092 ? -11.471 43.933 -2.628 1.00 84.19 1092 GLN A CA 1
ATOM 8487 C C . GLN A 1 1092 ? -12.827 43.210 -2.677 1.00 84.19 1092 GLN A C 1
ATOM 8489 O O . GLN A 1 1092 ? -12.918 42.109 -3.215 1.00 84.19 1092 GLN A O 1
ATOM 8494 N N . SER A 1 1093 ? -13.880 43.846 -2.162 1.00 83.88 1093 SER A N 1
ATOM 8495 C CA . SER A 1 1093 ? -15.257 43.352 -2.173 1.00 83.88 1093 SER A CA 1
ATOM 8496 C C . SER A 1 1093 ? -16.236 44.512 -2.397 1.00 83.88 1093 SER A C 1
ATOM 8498 O O . SER A 1 1093 ? -16.222 45.512 -1.683 1.00 83.88 1093 SER A O 1
ATOM 8500 N N . VAL A 1 1094 ? -17.098 44.379 -3.411 1.00 86.12 1094 VAL A N 1
ATOM 8501 C CA . VAL A 1 1094 ? -18.180 45.341 -3.720 1.00 86.12 1094 VAL A CA 1
ATOM 8502 C C . VAL A 1 1094 ? -19.539 44.919 -3.156 1.00 86.12 1094 VAL A C 1
ATOM 8504 O O . VAL A 1 1094 ? -20.510 45.664 -3.240 1.00 86.12 1094 VAL A O 1
ATOM 8507 N N . SER A 1 1095 ? -19.619 43.726 -2.580 1.00 89.69 1095 SER A N 1
ATOM 8508 C CA . SER A 1 1095 ? -20.788 43.196 -1.888 1.00 89.69 1095 SER A CA 1
ATOM 8509 C C . SER A 1 1095 ? -20.367 42.052 -0.977 1.00 89.69 1095 SER A C 1
ATOM 8511 O O . SER A 1 1095 ? -19.326 41.431 -1.208 1.00 89.69 1095 SER A O 1
ATOM 8513 N N . GLY A 1 1096 ? -21.195 41.735 0.010 1.00 87.56 1096 GLY A N 1
ATOM 8514 C CA . GLY A 1 1096 ? -20.982 40.598 0.893 1.00 87.56 1096 GLY A CA 1
ATOM 8515 C C . GLY A 1 1096 ? -22.128 40.406 1.877 1.00 87.56 1096 GLY A C 1
ATOM 8516 O O . GLY A 1 1096 ? -23.177 41.045 1.778 1.00 87.56 1096 GLY A O 1
ATOM 8517 N N . THR A 1 1097 ? -21.893 39.526 2.843 1.00 89.62 1097 THR A N 1
ATOM 8518 C CA . THR A 1 1097 ? -22.850 39.167 3.889 1.00 89.62 1097 THR A CA 1
ATOM 8519 C C . THR A 1 1097 ? -22.130 39.175 5.234 1.00 89.62 1097 THR A C 1
ATOM 8521 O O . THR A 1 1097 ? -21.024 38.649 5.341 1.00 89.62 1097 THR A O 1
ATOM 8524 N N . THR A 1 1098 ? -22.749 39.770 6.250 1.00 86.94 1098 THR A N 1
ATOM 8525 C CA . THR A 1 1098 ? -22.279 39.782 7.642 1.00 86.94 1098 THR A CA 1
ATOM 8526 C C . THR A 1 1098 ? -23.308 39.059 8.499 1.00 86.94 1098 THR A C 1
ATOM 8528 O O . THR A 1 1098 ? -24.479 39.428 8.473 1.00 86.94 1098 THR A O 1
ATOM 8531 N N . THR A 1 1099 ? -22.891 38.053 9.267 1.00 87.94 1099 THR A N 1
ATOM 8532 C CA . THR A 1 1099 ? -23.768 37.392 10.244 1.00 87.94 1099 THR A CA 1
ATOM 8533 C C . THR A 1 1099 ? -23.711 38.130 11.581 1.00 87.94 1099 THR A C 1
ATOM 8535 O O . THR A 1 1099 ? -22.629 38.420 12.090 1.00 87.94 1099 THR A O 1
ATOM 8538 N N . CYS A 1 1100 ? -24.879 38.429 12.138 1.00 86.31 1100 CYS A N 1
ATOM 8539 C CA . CYS A 1 1100 ? -25.097 38.809 13.525 1.00 86.31 1100 CYS A CA 1
ATOM 8540 C C . CYS A 1 1100 ? -25.568 37.563 14.274 1.00 86.31 1100 CYS A C 1
ATOM 8542 O O . CYS A 1 1100 ? -26.675 37.100 14.002 1.00 86.31 1100 CYS A O 1
ATOM 8544 N N . THR A 1 1101 ? -24.755 37.008 15.172 1.00 84.44 1101 THR A N 1
ATOM 8545 C CA . THR A 1 1101 ? -25.126 35.764 15.862 1.00 84.44 1101 THR A CA 1
ATOM 8546 C C . THR A 1 1101 ? -26.280 35.970 16.853 1.00 84.44 1101 THR A C 1
ATOM 8548 O O . THR A 1 1101 ? -26.593 37.106 17.232 1.00 84.44 1101 THR A O 1
ATOM 8551 N N . MET A 1 1102 ? -26.902 34.881 17.305 1.00 79.94 1102 MET A N 1
ATOM 8552 C CA . MET A 1 1102 ? -27.830 34.860 18.443 1.00 79.94 1102 MET A CA 1
ATOM 8553 C C . MET A 1 1102 ? -27.273 35.687 19.620 1.00 79.94 1102 MET A C 1
ATOM 8555 O O . MET A 1 1102 ? -26.089 35.604 19.957 1.00 79.94 1102 MET A O 1
ATOM 8559 N N . GLY A 1 1103 ? -28.103 36.561 20.199 1.00 79.00 1103 GLY A N 1
ATOM 8560 C CA . GLY A 1 1103 ? -27.717 37.496 21.268 1.00 79.00 1103 GLY A CA 1
ATOM 8561 C C . GLY A 1 1103 ? -26.773 38.651 20.868 1.00 79.00 1103 GLY A C 1
ATOM 8562 O O . GLY A 1 1103 ? -26.584 39.587 21.651 1.00 79.00 1103 GLY A O 1
ATOM 8563 N N . GLN A 1 1104 ? -26.188 38.656 19.665 1.00 82.62 1104 GLN A N 1
ATOM 8564 C CA . GLN A 1 1104 ? -25.230 39.682 19.239 1.00 82.62 1104 GLN A CA 1
ATOM 8565 C C . GLN A 1 1104 ? -25.933 40.944 18.714 1.00 82.62 1104 GLN A C 1
ATOM 8567 O O . GLN A 1 1104 ? -26.510 40.976 17.628 1.00 82.62 1104 GLN A O 1
ATOM 8572 N N . THR A 1 1105 ? -25.807 42.042 19.464 1.00 84.25 1105 THR A N 1
ATOM 8573 C CA . THR A 1 1105 ? -26.438 43.338 19.137 1.00 84.25 1105 THR A CA 1
ATOM 8574 C C . THR A 1 1105 ? -25.602 44.250 18.232 1.00 84.25 1105 THR A C 1
ATOM 8576 O O . THR A 1 1105 ? -26.121 45.245 17.717 1.00 84.25 1105 THR A O 1
ATOM 8579 N N . LYS A 1 1106 ? -24.310 43.942 18.029 1.00 87.94 1106 LYS A N 1
ATOM 8580 C CA . LYS A 1 1106 ? -23.371 44.717 17.195 1.00 87.94 1106 LYS A CA 1
ATOM 8581 C C . LYS A 1 1106 ? -22.500 43.816 16.325 1.00 87.94 1106 LYS A C 1
ATOM 8583 O O . LYS A 1 1106 ? -21.813 42.939 16.843 1.00 87.94 1106 LYS A O 1
ATOM 8588 N N . CYS A 1 1107 ? -22.477 44.098 15.028 1.00 89.06 1107 CYS A N 1
ATOM 8589 C CA . CYS A 1 1107 ? -21.836 43.292 13.986 1.00 89.06 1107 CYS A CA 1
ATOM 8590 C C . CYS A 1 1107 ? -21.006 44.208 13.069 1.00 89.06 1107 CYS A C 1
ATOM 8592 O O . CYS A 1 1107 ? -21.235 45.419 13.041 1.00 89.06 1107 CYS A O 1
ATOM 8594 N N . PHE A 1 1108 ? -20.049 43.662 12.313 1.00 90.12 1108 PHE A N 1
ATOM 8595 C CA . PHE A 1 1108 ? -19.098 44.468 11.534 1.00 90.12 1108 PHE A CA 1
ATOM 8596 C C . PHE A 1 1108 ? -19.103 44.119 10.038 1.00 90.12 1108 PHE A C 1
ATOM 8598 O O . PHE A 1 1108 ? -19.233 42.955 9.660 1.00 90.12 1108 PHE A O 1
ATOM 8605 N N . ILE A 1 1109 ? -18.921 45.132 9.187 1.00 90.69 1109 ILE A N 1
ATOM 8606 C CA . ILE A 1 1109 ? -18.679 45.004 7.740 1.00 90.69 1109 ILE A CA 1
ATOM 8607 C C . ILE A 1 1109 ? -17.311 45.623 7.430 1.00 90.69 1109 ILE A C 1
ATOM 8609 O O . ILE A 1 1109 ? -17.073 46.780 7.773 1.00 90.69 1109 ILE A O 1
ATOM 8613 N N . SER A 1 1110 ? -16.418 44.881 6.772 1.00 88.00 1110 SER A N 1
ATOM 8614 C CA . SER A 1 1110 ? -15.080 45.365 6.399 1.00 88.00 1110 SER A CA 1
ATOM 8615 C C . SER A 1 1110 ? -14.992 45.718 4.912 1.00 88.00 1110 SER A C 1
ATOM 8617 O O . SER A 1 1110 ? -15.288 44.883 4.060 1.00 88.00 1110 SER A O 1
ATOM 8619 N N . ILE A 1 1111 ? -14.526 46.931 4.606 1.00 87.88 1111 ILE A N 1
ATOM 8620 C CA . ILE A 1 1111 ? -14.252 47.420 3.246 1.00 87.88 1111 ILE A CA 1
ATOM 8621 C C . ILE A 1 1111 ? -12.740 47.640 3.101 1.00 87.88 1111 ILE A C 1
ATOM 8623 O O . ILE A 1 1111 ? -12.139 48.309 3.942 1.00 87.88 1111 ILE A O 1
ATOM 8627 N N . GLU A 1 1112 ? -12.113 47.095 2.057 1.00 86.56 1112 GLU A N 1
ATOM 8628 C CA . GLU A 1 1112 ? -10.657 47.165 1.840 1.00 86.56 1112 GLU A CA 1
ATOM 8629 C C . GLU A 1 1112 ? -10.309 47.527 0.384 1.00 86.56 1112 GLU A C 1
ATOM 8631 O O . GLU A 1 1112 ? -10.948 47.046 -0.555 1.00 86.56 1112 GLU A O 1
ATOM 8636 N N . LEU A 1 1113 ? -9.290 48.376 0.195 1.00 80.50 1113 LEU A N 1
ATOM 8637 C CA . LEU A 1 1113 ? -8.714 48.703 -1.120 1.00 80.50 1113 LEU A CA 1
ATOM 8638 C C . LEU A 1 1113 ? -7.824 47.560 -1.629 1.00 80.50 1113 LEU A C 1
ATOM 8640 O O . LEU A 1 1113 ? -7.032 46.997 -0.861 1.00 80.50 1113 LEU A O 1
ATOM 8644 N N . LYS A 1 1114 ? -7.888 47.251 -2.928 1.00 73.25 1114 LYS A N 1
ATOM 8645 C CA . LYS A 1 1114 ? -7.040 46.220 -3.554 1.00 73.25 1114 LYS A CA 1
ATOM 8646 C C . LYS A 1 1114 ? -5.540 46.543 -3.403 1.00 73.25 1114 LYS A C 1
ATOM 8648 O O . LYS A 1 1114 ? -5.172 47.708 -3.488 1.00 73.25 1114 LYS A O 1
ATOM 8653 N N . PRO A 1 1115 ? -4.656 45.546 -3.179 1.00 64.31 1115 PRO A N 1
ATOM 8654 C CA . PRO A 1 1115 ? -3.236 45.805 -2.898 1.00 64.31 1115 PRO A CA 1
ATOM 8655 C C . PRO A 1 1115 ? -2.433 46.346 -4.086 1.00 64.31 1115 PRO A C 1
ATOM 8657 O O . PRO A 1 1115 ? -1.326 46.835 -3.894 1.00 64.31 1115 PRO A O 1
ATOM 8660 N N . GLU A 1 1116 ? -2.954 46.177 -5.301 1.00 56.75 1116 GLU A N 1
ATOM 8661 C CA . GLU A 1 1116 ? -2.194 46.282 -6.553 1.00 56.75 1116 GLU A CA 1
ATOM 8662 C C . GLU A 1 1116 ? -2.680 47.424 -7.458 1.00 56.75 1116 GLU A C 1
ATOM 8664 O O . GLU A 1 1116 ? -2.135 47.627 -8.542 1.00 56.75 1116 GLU A O 1
ATOM 8669 N N . LYS A 1 1117 ? -3.704 48.176 -7.026 1.00 52.38 1117 LYS A N 1
ATOM 8670 C CA . LYS A 1 1117 ? -4.249 49.317 -7.764 1.00 52.38 1117 LYS A CA 1
ATOM 8671 C C . LYS A 1 1117 ? -4.169 50.598 -6.947 1.00 52.38 1117 LYS A C 1
ATOM 8673 O O . LYS A 1 1117 ? -4.663 50.672 -5.827 1.00 52.38 1117 LYS A O 1
ATOM 8678 N N . VAL A 1 1118 ? -3.542 51.597 -7.560 1.00 53.81 1118 VAL A N 1
ATOM 8679 C CA . VAL A 1 1118 ? -3.371 52.943 -7.019 1.00 53.81 1118 VAL A CA 1
ATOM 8680 C C . VAL A 1 1118 ? -4.539 53.809 -7.514 1.00 53.81 1118 VAL A C 1
ATOM 8682 O O . VAL A 1 1118 ? -4.681 53.960 -8.734 1.00 53.81 1118 VAL A O 1
ATOM 8685 N N . PRO A 1 1119 ? -5.377 54.375 -6.625 1.00 53.31 1119 PRO A N 1
ATOM 8686 C CA . PRO A 1 1119 ? -6.555 55.138 -7.026 1.00 53.31 1119 PRO A CA 1
ATOM 8687 C C . PRO A 1 1119 ? -6.161 56.449 -7.722 1.00 53.31 1119 PRO A C 1
ATOM 8689 O O . PRO A 1 1119 ? -5.474 57.298 -7.155 1.00 53.31 1119 PRO A O 1
ATOM 8692 N N . GLN A 1 1120 ? -6.623 56.619 -8.963 1.00 54.22 1120 GLN A N 1
ATOM 8693 C CA . GLN A 1 1120 ? -6.242 57.740 -9.838 1.00 54.22 1120 GLN A CA 1
ATOM 8694 C C . GLN A 1 1120 ? -7.097 59.009 -9.664 1.00 54.22 1120 GLN A C 1
ATOM 8696 O O . GLN A 1 1120 ? -6.811 60.019 -10.300 1.00 54.22 1120 GLN A O 1
ATOM 8701 N N . VAL A 1 1121 ? -8.187 58.953 -8.887 1.00 61.81 1121 VAL A N 1
ATOM 8702 C CA . VAL A 1 1121 ? -9.170 60.044 -8.736 1.00 61.81 1121 VAL A CA 1
ATOM 8703 C C . VAL A 1 1121 ? -9.782 60.005 -7.327 1.00 61.81 1121 VAL A C 1
ATOM 8705 O O . VAL A 1 1121 ? -10.035 58.927 -6.791 1.00 61.81 1121 VAL A O 1
ATOM 8708 N N . GLU A 1 1122 ? -10.073 61.170 -6.740 1.00 71.25 1122 GLU A N 1
ATOM 8709 C CA . GLU A 1 1122 ? -10.851 61.309 -5.497 1.00 71.25 1122 GLU A CA 1
ATOM 8710 C C . GLU A 1 1122 ? -12.331 60.924 -5.716 1.00 71.25 1122 GLU A C 1
ATOM 8712 O O . GLU A 1 1122 ? -13.019 61.505 -6.559 1.00 71.25 1122 GLU A O 1
ATOM 8717 N N . VAL A 1 1123 ? -12.844 59.937 -4.967 1.00 80.38 1123 VAL A N 1
ATOM 8718 C CA . VAL A 1 1123 ? -14.160 59.315 -5.237 1.00 80.38 1123 VAL A CA 1
ATOM 8719 C C . VAL A 1 1123 ? -14.971 59.099 -3.962 1.00 80.38 1123 VAL A C 1
ATOM 8721 O O . VAL A 1 1123 ? -14.455 58.645 -2.943 1.00 80.38 1123 VAL A O 1
ATOM 8724 N N . TYR A 1 1124 ? -16.276 59.366 -4.049 1.00 86.69 1124 TYR A N 1
ATOM 8725 C CA . TYR A 1 1124 ? -17.260 59.056 -3.012 1.00 86.69 1124 TYR A CA 1
ATOM 8726 C C . TYR A 1 1124 ? -18.121 57.860 -3.411 1.00 86.69 1124 TYR A C 1
ATOM 8728 O O . TYR A 1 1124 ? -18.643 57.817 -4.526 1.00 86.69 1124 TYR A O 1
ATOM 8736 N N . PHE A 1 1125 ? -18.344 56.941 -2.474 1.00 90.44 1125 PHE A N 1
ATOM 8737 C CA . PHE A 1 1125 ? -19.271 55.825 -2.641 1.00 90.44 1125 PHE A CA 1
ATOM 8738 C C . PHE A 1 1125 ? -20.087 55.568 -1.369 1.00 90.44 1125 PHE A C 1
ATOM 8740 O O . PHE A 1 1125 ? -19.778 56.072 -0.287 1.00 90.44 1125 PHE A O 1
ATOM 8747 N N . PHE A 1 1126 ? -21.157 54.794 -1.513 1.00 91.50 1126 PHE A N 1
ATOM 8748 C CA . PHE A 1 1126 ? -22.036 54.371 -0.433 1.00 91.50 1126 PHE A CA 1
ATOM 8749 C C . PHE A 1 1126 ? -21.954 52.857 -0.243 1.00 91.50 1126 PHE A C 1
ATOM 8751 O O . PHE A 1 1126 ? -21.857 52.119 -1.223 1.00 91.50 1126 PHE A O 1
ATOM 8758 N N . VAL A 1 1127 ? -22.054 52.395 1.000 1.00 92.50 1127 VAL A N 1
ATOM 8759 C CA . VAL A 1 1127 ? -22.375 51.001 1.333 1.00 92.50 1127 VAL A CA 1
ATOM 8760 C C . VAL A 1 1127 ? -23.830 50.957 1.768 1.00 92.50 1127 VAL A C 1
ATOM 8762 O O . VAL A 1 1127 ? -24.265 51.784 2.564 1.00 92.50 1127 VAL A O 1
ATOM 8765 N N . GLU A 1 1128 ? -24.585 50.026 1.209 1.00 92.88 1128 GLU A N 1
ATOM 8766 C CA . GLU A 1 1128 ? -26.026 49.873 1.359 1.00 92.88 1128 GLU A CA 1
ATOM 8767 C C . GLU A 1 1128 ? -26.329 48.506 1.976 1.00 92.88 1128 GLU A C 1
ATOM 8769 O O . GLU A 1 1128 ? -25.931 47.487 1.408 1.00 92.88 1128 GLU A O 1
ATOM 8774 N N . LEU A 1 1129 ? -27.069 48.474 3.087 1.00 93.06 1129 LEU A N 1
ATOM 8775 C CA . LEU A 1 1129 ? -27.740 47.255 3.553 1.00 93.06 1129 LEU A CA 1
ATOM 8776 C C . LEU A 1 1129 ? -28.982 47.045 2.676 1.00 93.06 1129 LEU A C 1
ATOM 8778 O O . LEU A 1 1129 ? -29.822 47.944 2.596 1.00 93.06 1129 LEU A O 1
ATOM 8782 N N . TYR A 1 1130 ? -29.094 45.913 1.980 1.00 90.25 1130 TYR A N 1
ATOM 8783 C CA . TYR A 1 1130 ? -30.164 45.716 0.986 1.00 90.25 1130 TYR A CA 1
ATOM 8784 C C . TYR A 1 1130 ? -31.090 44.530 1.264 1.00 90.25 1130 TYR A C 1
ATOM 8786 O O . TYR A 1 1130 ? -32.218 44.548 0.779 1.00 90.25 1130 TYR A O 1
ATOM 8794 N N . GLU A 1 1131 ? -30.645 43.545 2.043 1.00 89.94 1131 GLU A N 1
ATOM 8795 C CA . GLU A 1 1131 ? -31.411 42.343 2.390 1.00 89.94 1131 GLU A CA 1
ATOM 8796 C C . GLU A 1 1131 ? -30.960 41.809 3.763 1.00 89.94 1131 GLU A C 1
ATOM 8798 O O . GLU A 1 1131 ? -29.826 42.050 4.191 1.00 89.94 1131 GLU A O 1
ATOM 8803 N N . ALA A 1 1132 ? -31.855 41.131 4.475 1.00 87.38 1132 ALA A N 1
ATOM 8804 C CA . ALA A 1 1132 ? -31.599 40.448 5.742 1.00 87.38 1132 ALA A CA 1
ATOM 8805 C C . ALA A 1 1132 ? -32.376 39.120 5.747 1.00 87.38 1132 ALA A C 1
ATOM 8807 O O . ALA A 1 1132 ? -33.371 39.001 5.032 1.00 87.38 1132 ALA A O 1
ATOM 8808 N N . THR A 1 1133 ? -31.925 38.120 6.507 1.00 82.38 1133 THR A N 1
ATOM 8809 C CA . THR A 1 1133 ? -32.662 36.849 6.649 1.00 82.38 1133 THR A CA 1
ATOM 8810 C C . THR A 1 1133 ? -33.979 37.009 7.413 1.00 82.38 1133 THR A C 1
ATOM 8812 O O . THR A 1 1133 ? -34.230 38.045 8.027 1.00 82.38 1133 THR A O 1
ATOM 8815 N N . ALA A 1 1134 ? -34.814 35.964 7.356 1.00 75.81 1134 ALA A N 1
ATOM 8816 C CA . ALA A 1 1134 ? -36.125 35.901 7.999 1.00 75.81 1134 ALA A CA 1
ATOM 8817 C C . ALA A 1 1134 ? -36.108 36.356 9.476 1.00 75.81 1134 ALA A C 1
ATOM 8819 O O . ALA A 1 1134 ? -35.101 36.239 10.180 1.00 75.81 1134 ALA A O 1
ATOM 8820 N N . GLY A 1 1135 ? -37.226 36.937 9.914 1.00 76.75 1135 GLY A N 1
ATOM 8821 C CA . GLY A 1 1135 ? -37.374 37.539 11.240 1.00 76.75 1135 GLY A CA 1
ATOM 8822 C C . GLY A 1 1135 ? -36.751 38.928 11.419 1.00 76.75 1135 GLY A C 1
ATOM 8823 O O . GLY A 1 1135 ? -36.961 39.547 12.458 1.00 76.75 1135 GLY A O 1
ATOM 8824 N N . ALA A 1 1136 ? -35.963 39.440 10.465 1.00 85.88 1136 ALA A N 1
ATOM 8825 C CA . ALA A 1 1136 ? -35.272 40.724 10.609 1.00 85.88 1136 ALA A CA 1
ATOM 8826 C C . ALA A 1 1136 ? -35.620 41.731 9.502 1.00 85.88 1136 ALA A C 1
ATOM 8828 O O . ALA A 1 1136 ? -35.753 41.386 8.328 1.00 85.88 1136 ALA A O 1
ATOM 8829 N N . ALA A 1 1137 ? -35.696 43.015 9.865 1.00 87.38 1137 ALA A N 1
ATOM 8830 C CA . ALA A 1 1137 ? -36.028 44.111 8.950 1.00 87.38 1137 ALA A CA 1
ATOM 8831 C C . ALA A 1 1137 ? -34.934 45.191 8.906 1.00 87.38 1137 ALA A C 1
ATOM 8833 O O . ALA A 1 1137 ? -34.282 45.484 9.905 1.00 87.38 1137 ALA A O 1
ATOM 8834 N N . ILE A 1 1138 ? -34.742 45.848 7.757 1.00 90.44 1138 ILE A N 1
ATOM 8835 C CA . ILE A 1 1138 ? -33.734 46.914 7.609 1.00 90.44 1138 ILE A CA 1
ATOM 8836 C C . ILE A 1 1138 ? -34.340 48.286 7.921 1.00 90.44 1138 ILE A C 1
ATOM 8838 O O . ILE A 1 1138 ? -35.331 48.707 7.322 1.00 90.44 1138 ILE A O 1
ATOM 8842 N N . ASN A 1 1139 ? -33.690 49.042 8.805 1.00 90.25 1139 ASN A N 1
ATOM 8843 C CA . ASN A 1 1139 ? -34.035 50.429 9.095 1.00 90.25 1139 ASN A CA 1
ATOM 8844 C C . ASN A 1 1139 ? -33.715 51.329 7.890 1.00 90.25 1139 ASN A C 1
ATOM 8846 O O . ASN A 1 1139 ? -32.559 51.690 7.657 1.00 90.25 1139 ASN A O 1
ATOM 8850 N N . ASN A 1 1140 ? -34.748 51.757 7.159 1.00 85.50 1140 ASN A N 1
ATOM 8851 C CA . ASN A 1 1140 ? -34.610 52.637 5.992 1.00 85.50 1140 ASN A CA 1
ATOM 8852 C C . ASN A 1 1140 ? -33.832 53.941 6.272 1.00 85.50 1140 ASN A C 1
ATOM 8854 O O . ASN A 1 1140 ? -33.164 54.445 5.369 1.00 85.50 1140 ASN A O 1
ATOM 8858 N N . SER A 1 1141 ? -33.867 54.469 7.501 1.00 88.06 1141 SER A N 1
ATOM 8859 C CA . SER A 1 1141 ? -33.122 55.680 7.887 1.00 88.06 1141 SER A CA 1
ATOM 8860 C C . SER A 1 1141 ? -31.622 55.429 8.088 1.00 88.06 1141 SER A C 1
ATOM 8862 O O . SER A 1 1141 ? -30.826 56.344 7.904 1.00 88.06 1141 SER A O 1
ATOM 8864 N N . ALA A 1 1142 ? -31.230 54.195 8.422 1.00 90.25 1142 ALA A N 1
ATOM 8865 C CA . ALA A 1 1142 ? -29.852 53.781 8.715 1.00 90.25 1142 ALA A CA 1
ATOM 8866 C C . ALA A 1 1142 ? -29.293 52.796 7.663 1.00 90.25 1142 ALA A C 1
ATOM 8868 O O . ALA A 1 1142 ? -28.389 52.009 7.940 1.00 90.25 1142 ALA A O 1
ATOM 8869 N N . ARG A 1 1143 ? -29.849 52.833 6.444 1.00 91.56 1143 ARG A N 1
ATOM 8870 C CA . ARG A 1 1143 ? -29.559 51.911 5.332 1.00 91.56 1143 ARG A CA 1
ATOM 8871 C C . ARG A 1 1143 ? -28.208 52.137 4.644 1.00 91.56 1143 ARG A C 1
ATOM 8873 O O . ARG A 1 1143 ? -27.687 51.208 4.031 1.00 91.56 1143 ARG A O 1
ATOM 8880 N N . PHE A 1 1144 ? -27.664 53.356 4.699 1.00 92.06 1144 PHE A N 1
ATOM 8881 C CA . PHE A 1 1144 ? -26.490 53.765 3.919 1.00 92.06 1144 PHE A CA 1
ATOM 8882 C C . PHE A 1 1144 ? -25.351 54.316 4.789 1.00 92.06 1144 PHE A C 1
ATOM 8884 O O . PHE A 1 1144 ? -25.589 55.152 5.657 1.00 92.06 1144 PHE A O 1
ATOM 8891 N N . ALA A 1 1145 ? -24.117 53.935 4.457 1.00 91.69 1145 ALA A N 1
ATOM 8892 C CA . ALA A 1 1145 ? -22.865 54.495 4.970 1.00 91.69 1145 ALA A CA 1
ATOM 8893 C C . ALA A 1 1145 ? -22.091 55.196 3.838 1.00 91.69 1145 ALA A C 1
ATOM 8895 O O . ALA A 1 1145 ? -21.983 54.633 2.751 1.00 91.69 1145 ALA A O 1
ATOM 8896 N N . GLN A 1 1146 ? -21.561 56.407 4.050 1.00 90.62 1146 GLN A N 1
ATOM 8897 C CA . GLN A 1 1146 ? -20.814 57.168 3.030 1.00 90.62 1146 GLN A CA 1
ATOM 8898 C C . GLN A 1 1146 ? -19.294 57.135 3.268 1.00 90.62 1146 GLN A C 1
ATOM 8900 O O . GLN A 1 1146 ? -18.825 57.540 4.333 1.00 90.62 1146 GLN A O 1
ATOM 8905 N N . ILE A 1 1147 ? -18.535 56.726 2.243 1.00 89.88 1147 ILE A N 1
ATOM 8906 C CA . ILE A 1 1147 ? -17.076 56.521 2.279 1.00 89.88 1147 ILE A CA 1
ATOM 8907 C C . ILE A 1 1147 ? -16.385 57.333 1.167 1.00 89.88 1147 ILE A C 1
ATOM 8909 O O . ILE A 1 1147 ? -16.969 57.589 0.108 1.00 89.88 1147 ILE A O 1
ATOM 8913 N N . LYS A 1 1148 ? -15.136 57.742 1.418 1.00 85.31 1148 LYS A N 1
ATOM 8914 C CA . LYS A 1 1148 ? -14.289 58.551 0.534 1.00 85.31 1148 LYS A CA 1
ATOM 8915 C C . LYS A 1 1148 ? -12.935 57.876 0.238 1.00 85.31 1148 LYS A C 1
ATOM 8917 O O . LYS A 1 1148 ? -12.287 57.401 1.166 1.00 85.31 1148 LYS A O 1
ATOM 8922 N N . ILE A 1 1149 ? -12.489 57.889 -1.022 1.00 78.25 1149 ILE A N 1
ATOM 8923 C CA . ILE A 1 1149 ? -11.156 57.442 -1.487 1.00 78.25 1149 ILE A CA 1
ATOM 8924 C C . ILE A 1 1149 ? -10.307 58.670 -1.868 1.00 78.25 1149 ILE A C 1
ATOM 8926 O O . ILE A 1 1149 ? -10.832 59.606 -2.474 1.00 78.25 1149 ILE A O 1
ATOM 8930 N N . LEU A 1 1150 ? -9.014 58.665 -1.520 1.00 68.19 1150 LEU A N 1
ATOM 8931 C CA . LEU A 1 1150 ? -8.038 59.736 -1.792 1.00 68.19 1150 LEU A CA 1
ATOM 8932 C C . LEU A 1 1150 ? -7.014 59.334 -2.879 1.00 68.19 1150 LEU A C 1
ATOM 8934 O O . LEU A 1 1150 ? -6.644 58.168 -2.963 1.00 68.19 1150 LEU A O 1
ATOM 8938 N N . GLU A 1 1151 ? -6.543 60.313 -3.660 1.00 61.75 1151 GLU A N 1
ATOM 8939 C CA . GLU A 1 1151 ? -5.527 60.186 -4.731 1.00 61.75 1151 GLU A CA 1
ATOM 8940 C C . GLU A 1 1151 ? -4.092 59.968 -4.176 1.00 61.75 1151 GLU A C 1
ATOM 8942 O O . GLU A 1 1151 ? -3.817 60.303 -3.017 1.00 61.75 1151 GLU A O 1
ATOM 8947 N N . SER A 1 1152 ? -3.183 59.401 -4.988 1.00 52.84 1152 SER A N 1
ATOM 8948 C CA . SER A 1 1152 ? -1.803 59.019 -4.609 1.00 52.84 1152 SER A CA 1
ATOM 8949 C C . SER A 1 1152 ? -0.722 59.766 -5.417 1.00 52.84 1152 SER A C 1
ATOM 8951 O O . SER A 1 1152 ? -0.894 60.031 -6.605 1.00 52.84 1152 SER A O 1
ATOM 8953 N N . ASP A 1 1153 ? 0.411 60.091 -4.779 1.00 48.56 1153 ASP A N 1
ATOM 8954 C CA . ASP A 1 1153 ? 1.414 61.066 -5.264 1.00 48.56 1153 ASP A CA 1
ATOM 8955 C C . ASP A 1 1153 ? 2.568 60.483 -6.137 1.00 48.56 1153 ASP A C 1
ATOM 8957 O O . ASP A 1 1153 ? 3.438 61.240 -6.578 1.00 48.56 1153 ASP A O 1
ATOM 8961 N N . GLU A 1 1154 ? 2.635 59.168 -6.413 1.00 48.09 1154 GLU A N 1
ATOM 8962 C CA . GLU A 1 1154 ? 3.765 58.543 -7.145 1.00 48.09 1154 GLU A CA 1
ATOM 8963 C C . GLU A 1 1154 ? 3.407 57.977 -8.538 1.00 48.09 1154 GLU A C 1
ATOM 8965 O O . GLU A 1 1154 ? 2.653 57.017 -8.664 1.00 48.09 1154 GLU A O 1
ATOM 8970 N N . SER A 1 1155 ? 4.047 58.487 -9.606 1.00 44.94 1155 SER A N 1
ATOM 8971 C CA . SER A 1 1155 ? 3.920 57.952 -10.979 1.00 44.94 1155 SER A CA 1
ATOM 8972 C C . SER A 1 1155 ? 5.277 57.560 -11.598 1.00 44.94 1155 SER A C 1
ATOM 8974 O O . SER A 1 1155 ? 6.121 58.406 -11.890 1.00 44.94 1155 SER A O 1
ATOM 8976 N N . GLN A 1 1156 ? 5.498 56.255 -11.821 1.00 54.53 1156 GLN A N 1
ATOM 8977 C CA . GLN A 1 1156 ? 6.713 55.679 -12.439 1.00 54.53 1156 GLN A CA 1
ATOM 8978 C C . GLN A 1 1156 ? 6.341 54.814 -13.667 1.00 54.53 1156 GLN A C 1
ATOM 8980 O O . GLN A 1 1156 ? 5.268 54.218 -13.710 1.00 54.53 1156 GLN A O 1
ATOM 8985 N N . SER A 1 1157 ? 7.203 54.750 -14.691 1.00 62.41 1157 SER A N 1
ATOM 8986 C CA . SER A 1 1157 ? 6.906 54.088 -15.983 1.00 62.41 1157 SER A CA 1
ATOM 8987 C C . SER A 1 1157 ? 7.229 52.587 -15.966 1.00 62.41 1157 SER A C 1
ATOM 8989 O O . SER A 1 1157 ? 8.388 52.234 -15.777 1.00 62.41 1157 SER A O 1
ATOM 8991 N N . LEU A 1 1158 ? 6.276 51.700 -16.267 1.00 79.56 1158 LEU A N 1
ATOM 8992 C CA . LEU A 1 1158 ? 6.530 50.254 -16.429 1.00 79.56 1158 LEU A CA 1
ATOM 8993 C C . LEU A 1 1158 ? 6.851 49.879 -17.891 1.00 79.56 1158 LEU A C 1
ATOM 8995 O O . LEU A 1 1158 ? 6.282 50.475 -18.806 1.00 79.56 1158 LEU A O 1
ATOM 8999 N N . VAL A 1 1159 ? 7.747 48.906 -18.103 1.00 87.25 1159 VAL A N 1
ATOM 9000 C CA . VAL A 1 1159 ? 8.260 48.440 -19.411 1.00 87.25 1159 VAL A CA 1
ATOM 9001 C C . VAL A 1 1159 ? 8.183 46.912 -19.511 1.00 87.25 1159 VAL A C 1
ATOM 9003 O O . VAL A 1 1159 ? 8.602 46.221 -18.582 1.00 87.25 1159 VAL A O 1
ATOM 9006 N N . TYR A 1 1160 ? 7.683 46.386 -20.633 1.00 89.81 1160 TYR A N 1
ATOM 9007 C CA . TYR A 1 1160 ? 7.422 44.951 -20.821 1.00 89.81 1160 TYR A CA 1
ATOM 9008 C C . TYR A 1 1160 ? 7.375 44.519 -22.302 1.00 89.81 1160 TYR A C 1
ATOM 9010 O O . TYR A 1 1160 ? 7.157 45.343 -23.193 1.00 89.81 1160 TYR A O 1
ATOM 9018 N N . PHE A 1 1161 ? 7.504 43.218 -22.580 1.00 91.94 1161 PHE A N 1
ATOM 9019 C CA . PHE A 1 1161 ? 7.172 42.623 -23.881 1.00 91.94 1161 PHE A CA 1
ATOM 9020 C C . PHE A 1 1161 ? 5.654 42.603 -24.103 1.00 91.94 1161 PHE A C 1
ATOM 9022 O O . PHE A 1 1161 ? 4.882 42.179 -23.238 1.00 91.94 1161 PHE A O 1
ATOM 9029 N N . SER A 1 1162 ? 5.209 43.088 -25.260 1.00 88.06 1162 SER A N 1
ATOM 9030 C CA . SER A 1 1162 ? 3.788 43.154 -25.620 1.00 88.06 1162 SER A CA 1
ATOM 9031 C C . SER A 1 1162 ? 3.204 41.783 -25.989 1.00 88.06 1162 SER A C 1
ATOM 9033 O O . SER A 1 1162 ? 3.934 40.835 -26.277 1.00 88.06 1162 SER A O 1
ATOM 9035 N N . VAL A 1 1163 ? 1.874 41.671 -25.961 1.00 82.12 1163 VAL A N 1
ATOM 9036 C CA . VAL A 1 1163 ? 1.151 40.466 -26.400 1.00 82.12 1163 VAL A CA 1
ATOM 9037 C C . VAL A 1 1163 ? 1.436 40.226 -27.888 1.00 82.12 1163 VAL A C 1
ATOM 9039 O O . VAL A 1 1163 ? 1.390 41.158 -28.690 1.00 82.12 1163 VAL A O 1
ATOM 9042 N N . GLY A 1 1164 ? 1.776 38.991 -28.241 1.00 81.25 1164 GLY A N 1
ATOM 9043 C CA . GLY A 1 1164 ? 2.367 38.563 -29.509 1.00 81.25 1164 GLY A CA 1
ATOM 9044 C C . GLY A 1 1164 ? 3.896 38.440 -29.466 1.00 81.25 1164 GLY A C 1
ATOM 9045 O O . GLY A 1 1164 ? 4.498 37.965 -30.424 1.00 81.25 1164 GLY A O 1
ATOM 9046 N N . SER A 1 1165 ? 4.545 38.892 -28.388 1.00 89.44 1165 SER A N 1
ATOM 9047 C CA . SER A 1 1165 ? 6.009 38.921 -28.226 1.00 89.44 1165 SER A CA 1
ATOM 9048 C C . SER A 1 1165 ? 6.496 38.348 -26.890 1.00 89.44 1165 SER A C 1
ATOM 9050 O O . SER A 1 1165 ? 7.664 38.532 -26.555 1.00 89.44 1165 SER A O 1
ATOM 9052 N N . ARG A 1 1166 ? 5.632 37.679 -26.112 1.00 89.19 1166 ARG A N 1
ATOM 9053 C CA . ARG A 1 1166 ? 5.982 37.097 -24.801 1.00 89.19 1166 ARG A CA 1
ATOM 9054 C C . ARG A 1 1166 ? 6.356 35.624 -24.933 1.00 89.19 1166 ARG A C 1
ATOM 9056 O O . ARG A 1 1166 ? 7.384 35.206 -24.407 1.00 89.19 1166 ARG A O 1
ATOM 9063 N N . LEU A 1 1167 ? 5.551 34.863 -25.674 1.00 88.62 1167 LEU A N 1
ATOM 9064 C CA . LEU A 1 1167 ? 5.796 33.463 -26.034 1.00 88.62 1167 LEU A CA 1
ATOM 9065 C C . LEU A 1 1167 ? 5.818 33.330 -27.564 1.00 88.62 1167 LEU A C 1
ATOM 9067 O O . LEU A 1 1167 ? 4.948 32.708 -28.170 1.00 88.62 1167 LEU A O 1
ATOM 9071 N N . ALA A 1 1168 ? 6.784 33.986 -28.207 1.00 90.62 1168 ALA A N 1
ATOM 9072 C CA . ALA A 1 1168 ? 6.833 34.075 -29.662 1.00 90.62 1168 ALA A CA 1
ATOM 9073 C C . ALA A 1 1168 ? 7.262 32.741 -30.301 1.00 90.62 1168 ALA A C 1
ATOM 9075 O O . ALA A 1 1168 ? 8.186 32.074 -29.831 1.00 90.62 1168 ALA A O 1
ATOM 9076 N N . VAL A 1 1169 ? 6.607 32.356 -31.401 1.00 91.88 1169 VAL A N 1
ATOM 9077 C CA . VAL A 1 1169 ? 6.805 31.046 -32.040 1.00 91.88 1169 VAL A CA 1
ATOM 9078 C C . VAL A 1 1169 ? 7.196 31.207 -33.503 1.00 91.88 1169 VAL A C 1
ATOM 9080 O O . VAL A 1 1169 ? 6.457 31.806 -34.290 1.00 91.88 1169 VAL A O 1
ATOM 9083 N N . ALA A 1 1170 ? 8.338 30.638 -33.886 1.00 91.38 1170 ALA A N 1
ATOM 9084 C CA . ALA A 1 1170 ? 8.872 30.719 -35.241 1.00 91.38 1170 ALA A CA 1
ATOM 9085 C C . ALA A 1 1170 ? 9.042 29.331 -35.875 1.00 91.38 1170 ALA A C 1
ATOM 9087 O O . ALA A 1 1170 ? 9.582 28.402 -35.282 1.00 91.38 1170 ALA A O 1
ATOM 9088 N N . HIS A 1 1171 ? 8.605 29.196 -37.124 1.00 90.88 1171 HIS A N 1
ATOM 9089 C CA . HIS A 1 1171 ? 8.833 27.998 -37.928 1.00 90.88 1171 HIS A CA 1
ATOM 9090 C C . HIS A 1 1171 ? 10.335 27.767 -38.167 1.00 90.88 1171 HIS A C 1
ATOM 9092 O O . HIS A 1 1171 ? 11.060 28.727 -38.427 1.00 90.88 1171 HIS A O 1
ATOM 9098 N N . LYS A 1 1172 ? 10.795 26.509 -38.240 1.00 88.50 1172 LYS A N 1
ATOM 9099 C CA . LYS A 1 1172 ? 12.198 26.110 -38.529 1.00 88.50 1172 LYS A CA 1
ATOM 9100 C C . LYS A 1 1172 ? 12.865 26.668 -39.806 1.00 88.50 1172 LYS A C 1
ATOM 9102 O O . LYS A 1 1172 ? 14.003 26.327 -40.096 1.00 88.50 1172 LYS A O 1
ATOM 9107 N N . LYS A 1 1173 ? 12.151 27.462 -40.612 1.00 89.00 1173 LYS A N 1
ATOM 9108 C CA . LYS A 1 1173 ? 12.661 28.158 -41.814 1.00 89.00 1173 LYS A CA 1
ATOM 9109 C C . LYS A 1 1173 ? 12.711 29.685 -41.659 1.00 89.00 1173 LYS A C 1
ATOM 9111 O O . LYS A 1 1173 ? 13.073 30.371 -42.608 1.00 89.00 1173 LYS A O 1
ATOM 9116 N N . ALA A 1 1174 ? 12.295 30.228 -40.517 1.00 89.25 1174 ALA A N 1
ATOM 9117 C CA . ALA A 1 1174 ? 12.369 31.657 -40.254 1.00 89.25 1174 ALA A CA 1
ATOM 9118 C C . ALA A 1 1174 ? 13.835 32.079 -40.077 1.00 89.25 1174 ALA A C 1
ATOM 9120 O O . ALA A 1 1174 ? 14.587 31.423 -39.363 1.00 89.25 1174 ALA A O 1
ATOM 9121 N N . THR A 1 1175 ? 14.225 33.178 -40.720 1.00 91.50 1175 THR A N 1
ATOM 9122 C CA . THR A 1 1175 ? 15.561 33.794 -40.611 1.00 91.50 1175 THR A CA 1
ATOM 9123 C C . THR A 1 1175 ? 15.572 35.017 -39.689 1.00 91.50 1175 THR A C 1
ATOM 9125 O O . THR A 1 1175 ? 16.626 35.558 -39.370 1.00 91.50 1175 THR A O 1
ATOM 9128 N N . LEU A 1 1176 ? 14.391 35.486 -39.283 1.00 92.06 1176 LEU A N 1
ATOM 9129 C CA . LEU A 1 1176 ? 14.187 36.685 -38.481 1.00 92.06 1176 LEU A CA 1
ATOM 9130 C C . LEU A 1 1176 ? 12.958 36.484 -37.592 1.00 92.06 1176 LEU A C 1
ATOM 9132 O O . LEU A 1 1176 ? 11.954 35.931 -38.049 1.00 92.06 1176 LEU A O 1
ATOM 9136 N N . ILE A 1 1177 ? 13.022 36.969 -36.356 1.00 91.12 1177 ILE A N 1
ATOM 9137 C CA . ILE A 1 1177 ? 11.864 37.122 -35.475 1.00 91.12 1177 ILE A CA 1
ATOM 9138 C C . ILE A 1 1177 ? 11.846 38.543 -34.902 1.00 91.12 1177 ILE A C 1
ATOM 9140 O O . ILE A 1 1177 ? 12.864 39.032 -34.414 1.00 91.12 1177 ILE A O 1
ATOM 9144 N N . SER A 1 1178 ? 10.691 39.203 -34.989 1.00 91.12 1178 SER A N 1
ATOM 9145 C CA . SER A 1 1178 ? 10.483 40.583 -34.538 1.00 91.12 1178 SER A CA 1
ATOM 9146 C C . SER A 1 1178 ? 9.587 40.599 -33.305 1.00 91.12 1178 SER A C 1
ATOM 9148 O O . SER A 1 1178 ? 8.501 40.019 -33.317 1.00 91.12 1178 SER A O 1
ATOM 9150 N N . LEU A 1 1179 ? 10.031 41.277 -32.251 1.00 92.06 1179 LEU A N 1
ATOM 9151 C CA . LEU A 1 1179 ? 9.370 41.362 -30.950 1.00 92.06 1179 LEU A CA 1
ATOM 9152 C C . LEU A 1 1179 ? 9.093 42.824 -30.603 1.00 92.06 1179 LEU A C 1
ATOM 9154 O O . LEU A 1 1179 ? 9.928 43.693 -30.837 1.00 92.06 1179 LEU A O 1
ATOM 9158 N N . GLN A 1 1180 ? 7.941 43.119 -30.011 1.00 91.81 1180 GLN A N 1
ATOM 9159 C CA . GLN A 1 1180 ? 7.544 44.479 -29.656 1.00 91.81 1180 GLN A CA 1
ATOM 9160 C C . GLN A 1 1180 ? 7.583 44.682 -28.134 1.00 91.81 1180 GLN A C 1
ATOM 9162 O O . GLN A 1 1180 ? 6.930 43.962 -27.374 1.00 91.81 1180 GLN A O 1
ATOM 9167 N N . VAL A 1 1181 ? 8.325 45.700 -27.692 1.00 91.69 1181 VAL A N 1
ATOM 9168 C CA . VAL A 1 1181 ? 8.462 46.114 -26.285 1.00 91.69 1181 VAL A CA 1
ATOM 9169 C C . VAL A 1 1181 ? 7.674 47.407 -26.074 1.00 91.69 1181 VAL A C 1
ATOM 9171 O O . VAL A 1 1181 ? 7.790 48.343 -26.869 1.00 91.69 1181 VAL A O 1
ATOM 9174 N N . ALA A 1 1182 ? 6.865 47.476 -25.021 1.00 89.00 1182 ALA A N 1
ATOM 9175 C CA . ALA A 1 1182 ? 5.946 48.575 -24.734 1.00 89.00 1182 ALA A CA 1
ATOM 9176 C C . ALA A 1 1182 ? 6.203 49.217 -23.359 1.00 89.00 1182 ALA A C 1
ATOM 9178 O O . ALA A 1 1182 ? 6.855 48.627 -22.495 1.00 89.00 1182 ALA A O 1
ATOM 9179 N N . ARG A 1 1183 ? 5.679 50.436 -23.166 1.00 85.56 1183 ARG A N 1
ATOM 9180 C CA . ARG A 1 1183 ? 5.603 51.119 -21.864 1.00 85.56 1183 ARG A CA 1
ATOM 9181 C C . ARG A 1 1183 ? 4.199 51.647 -21.573 1.00 85.56 1183 ARG A C 1
ATOM 9183 O O . ARG A 1 1183 ? 3.570 52.243 -22.449 1.00 85.56 1183 ARG A O 1
ATOM 9190 N N . ASP A 1 1184 ? 3.745 51.476 -20.334 1.00 70.62 1184 ASP A N 1
ATOM 9191 C CA . ASP A 1 1184 ? 2.345 51.727 -19.943 1.00 70.62 1184 ASP A CA 1
ATOM 9192 C C . ASP A 1 1184 ? 2.042 53.178 -19.545 1.00 70.62 1184 ASP A C 1
ATOM 9194 O O . ASP A 1 1184 ? 0.896 53.623 -19.591 1.00 70.62 1184 ASP A O 1
ATOM 9198 N N . SER A 1 1185 ? 3.049 53.944 -19.122 1.00 63.03 1185 SER A N 1
ATOM 9199 C CA . SER A 1 1185 ? 2.869 55.296 -18.573 1.00 63.03 1185 SER A CA 1
ATOM 9200 C C . SER A 1 1185 ? 4.138 56.141 -18.712 1.00 63.03 1185 SER A C 1
ATOM 9202 O O . SER A 1 1185 ? 5.185 55.641 -19.107 1.00 63.03 1185 SER A O 1
ATOM 9204 N N . GLY A 1 1186 ? 4.058 57.447 -18.433 1.00 59.94 1186 GLY A N 1
ATOM 9205 C CA . GLY A 1 1186 ? 5.243 58.320 -18.416 1.00 59.94 1186 GLY A CA 1
ATOM 9206 C C . GLY A 1 1186 ? 5.820 58.689 -19.793 1.00 59.94 1186 GLY A C 1
ATOM 9207 O O . GLY A 1 1186 ? 7.022 58.912 -19.922 1.00 59.94 1186 GLY A O 1
ATOM 9208 N N . THR A 1 1187 ? 4.991 58.804 -20.839 1.00 61.31 1187 THR A N 1
ATOM 9209 C CA . THR A 1 1187 ? 5.452 59.091 -22.217 1.00 61.31 1187 THR A CA 1
ATOM 9210 C C . THR A 1 1187 ? 6.153 60.445 -22.411 1.00 61.31 1187 THR A C 1
ATOM 9212 O O . THR A 1 1187 ? 6.686 60.690 -23.489 1.00 61.31 1187 THR A O 1
ATOM 9215 N N . GLY A 1 1188 ? 6.150 61.339 -21.417 1.00 62.59 1188 GLY A N 1
ATOM 9216 C CA . GLY A 1 1188 ? 6.761 62.673 -21.503 1.00 62.59 1188 GLY A CA 1
ATOM 9217 C C . GLY A 1 1188 ? 8.292 62.706 -21.401 1.00 62.59 1188 GLY A C 1
ATOM 9218 O O . GLY A 1 1188 ? 8.886 63.732 -21.722 1.00 62.59 1188 GLY A O 1
ATOM 9219 N N . LEU A 1 1189 ? 8.932 61.613 -20.974 1.00 64.69 1189 LEU A N 1
ATOM 9220 C CA . LEU A 1 1189 ? 10.387 61.517 -20.819 1.00 64.69 1189 LEU A CA 1
ATOM 9221 C C . LEU A 1 1189 ? 10.990 60.485 -21.782 1.00 64.69 1189 LEU A C 1
ATOM 9223 O O . LEU A 1 1189 ? 10.348 59.495 -22.147 1.00 64.69 1189 LEU A O 1
ATOM 9227 N N . MET A 1 1190 ? 12.238 60.729 -22.183 1.00 79.12 1190 MET A N 1
ATOM 9228 C CA . MET A 1 1190 ? 13.071 59.769 -22.908 1.00 79.12 1190 MET A CA 1
ATOM 9229 C C . MET A 1 1190 ? 13.525 58.670 -21.940 1.00 79.12 1190 MET A C 1
ATOM 9231 O O . MET A 1 1190 ? 13.944 58.973 -20.821 1.00 79.12 1190 MET A O 1
ATOM 9235 N N . MET A 1 1191 ? 13.439 57.409 -22.358 1.00 84.44 1191 MET A N 1
ATOM 9236 C CA . MET A 1 1191 ? 13.792 56.253 -21.524 1.00 84.44 1191 MET A CA 1
ATOM 9237 C C . MET A 1 1191 ? 14.599 55.240 -22.344 1.00 84.44 1191 MET A C 1
ATOM 9239 O O . MET A 1 1191 ? 14.450 55.180 -23.566 1.00 84.44 1191 MET A O 1
ATOM 9243 N N . SER A 1 1192 ? 15.448 54.445 -21.692 1.00 87.31 1192 SER A N 1
ATOM 9244 C CA . SER A 1 1192 ? 16.197 53.374 -22.358 1.00 87.31 1192 SER A CA 1
ATOM 9245 C C . SER A 1 1192 ? 16.261 52.111 -21.508 1.00 87.31 1192 SER A C 1
ATOM 9247 O O . SER A 1 1192 ? 16.376 52.204 -20.289 1.00 87.31 1192 SER A O 1
ATOM 9249 N N . VAL A 1 1193 ? 16.252 50.943 -22.143 1.00 91.00 1193 VAL A N 1
ATOM 9250 C CA . VAL A 1 1193 ? 16.385 49.631 -21.491 1.00 91.00 1193 VAL A CA 1
ATOM 9251 C C . VAL A 1 1193 ? 17.326 48.751 -22.308 1.00 91.00 1193 VAL A C 1
ATOM 9253 O O . VAL A 1 1193 ? 17.285 48.788 -23.537 1.00 91.00 1193 VAL A O 1
ATOM 9256 N N . ASN A 1 1194 ? 18.188 47.981 -21.654 1.00 92.56 1194 ASN A N 1
ATOM 9257 C CA . ASN A 1 1194 ? 19.064 47.031 -22.334 1.00 92.56 1194 ASN A CA 1
ATOM 9258 C C . ASN A 1 1194 ? 18.355 45.684 -22.526 1.00 92.56 1194 ASN A C 1
ATOM 9260 O O . ASN A 1 1194 ? 17.429 45.351 -21.785 1.00 92.56 1194 ASN A O 1
ATOM 9264 N N . PHE A 1 1195 ? 18.804 44.901 -23.502 1.00 93.62 1195 PHE A N 1
ATOM 9265 C CA . PHE A 1 1195 ? 18.343 43.535 -23.734 1.00 93.62 1195 PHE A CA 1
ATOM 9266 C C . PHE A 1 1195 ? 19.515 42.613 -24.089 1.00 93.62 1195 PHE A C 1
ATOM 9268 O O . PHE A 1 1195 ? 20.532 43.070 -24.616 1.00 93.62 1195 PHE A O 1
ATOM 9275 N N . SER A 1 1196 ? 19.361 41.319 -23.806 1.00 92.88 1196 SER A N 1
ATOM 9276 C CA . SER A 1 1196 ? 20.313 40.265 -24.178 1.00 92.88 1196 SER A CA 1
ATOM 9277 C C . SER A 1 1196 ? 19.578 38.945 -24.434 1.00 92.88 1196 SER A C 1
ATOM 9279 O O . SER A 1 1196 ? 18.612 38.616 -23.735 1.00 92.88 1196 SER A O 1
ATOM 9281 N N . THR A 1 1197 ? 20.016 38.210 -25.456 1.00 93.19 1197 THR A N 1
ATOM 9282 C CA . THR A 1 1197 ? 19.564 36.849 -25.796 1.00 93.19 1197 THR A CA 1
ATOM 9283 C C . THR A 1 1197 ? 20.279 35.803 -24.934 1.00 93.19 1197 THR A C 1
ATOM 9285 O O . THR A 1 1197 ? 21.508 35.814 -24.871 1.00 93.19 1197 THR A O 1
ATOM 9288 N N . GLN A 1 1198 ? 19.545 34.863 -24.338 1.00 90.88 1198 GLN A N 1
ATOM 9289 C CA . GLN A 1 1198 ? 20.076 33.811 -23.462 1.00 90.88 1198 GLN A CA 1
ATOM 9290 C C . GLN A 1 1198 ? 19.607 32.422 -23.915 1.00 90.88 1198 GLN A C 1
ATOM 9292 O O . GLN A 1 1198 ? 18.453 32.245 -24.302 1.00 90.88 1198 GLN A O 1
ATOM 9297 N N . GLU A 1 1199 ? 20.491 31.427 -23.846 1.00 91.94 1199 GLU A N 1
ATOM 9298 C CA . GLU A 1 1199 ? 20.128 30.016 -24.041 1.00 91.94 1199 GLU A CA 1
ATOM 9299 C C . GLU A 1 1199 ? 19.273 29.502 -22.869 1.00 91.94 1199 GLU A C 1
ATOM 9301 O O . GLU A 1 1199 ? 19.372 29.998 -21.743 1.00 91.94 1199 GLU A O 1
ATOM 9306 N N . LEU A 1 1200 ? 18.433 28.495 -23.119 1.00 88.81 1200 LEU A N 1
ATOM 9307 C CA . LEU A 1 1200 ? 17.657 27.845 -22.062 1.00 88.81 1200 LEU A CA 1
ATOM 9308 C C . LEU A 1 1200 ? 18.579 26.966 -21.196 1.00 88.81 1200 LEU A C 1
ATOM 9310 O O . LEU A 1 1200 ? 19.336 26.156 -21.726 1.00 88.81 1200 LEU A O 1
ATOM 9314 N N . ARG A 1 1201 ? 18.511 27.110 -19.865 1.00 85.00 1201 ARG A N 1
ATOM 9315 C CA . ARG A 1 1201 ? 19.458 26.471 -18.921 1.00 85.00 1201 ARG A CA 1
ATOM 9316 C C . ARG A 1 1201 ? 19.420 24.940 -18.909 1.00 85.00 1201 ARG A C 1
ATOM 9318 O O . ARG A 1 1201 ? 20.420 24.314 -18.577 1.00 85.00 1201 ARG A O 1
ATOM 9325 N N . SER A 1 1202 ? 18.269 24.358 -19.213 1.00 85.38 1202 SER A N 1
ATOM 9326 C CA . SER A 1 1202 ? 18.012 22.918 -19.245 1.00 85.38 1202 SER A CA 1
ATOM 9327 C C . SER A 1 1202 ? 16.882 22.647 -20.233 1.00 85.38 1202 SER A C 1
ATOM 9329 O O . SER A 1 1202 ? 16.112 23.552 -20.549 1.00 85.38 1202 SER A O 1
ATOM 9331 N N . ALA A 1 1203 ? 16.759 21.415 -20.721 1.00 84.69 1203 ALA A N 1
ATOM 9332 C CA . ALA A 1 1203 ? 15.582 21.024 -21.489 1.00 84.69 1203 ALA A CA 1
ATOM 9333 C C . ALA A 1 1203 ? 14.321 21.007 -20.598 1.00 84.69 1203 ALA A C 1
ATOM 9335 O O . ALA A 1 1203 ? 14.413 20.714 -19.405 1.00 84.69 1203 ALA A O 1
ATOM 9336 N N . GLU A 1 1204 ? 13.156 21.309 -21.173 1.00 85.19 1204 GLU A N 1
ATOM 9337 C CA . GLU A 1 1204 ? 11.855 21.284 -20.482 1.00 85.19 1204 GLU A CA 1
ATOM 9338 C C . GLU A 1 1204 ? 11.000 20.139 -21.052 1.00 85.19 1204 GLU A C 1
ATOM 9340 O O . GLU A 1 1204 ? 10.712 20.109 -22.250 1.00 85.19 1204 GLU A O 1
ATOM 9345 N N . THR A 1 1205 ? 10.592 19.182 -20.218 1.00 82.88 1205 THR A N 1
ATOM 9346 C CA . THR A 1 1205 ? 9.701 18.074 -20.600 1.00 82.88 1205 THR A CA 1
ATOM 9347 C C . THR A 1 1205 ? 8.238 18.509 -20.525 1.00 82.88 1205 THR A C 1
ATOM 9349 O O . THR A 1 1205 ? 7.779 18.980 -19.488 1.00 82.88 1205 THR A O 1
ATOM 9352 N N . ILE A 1 1206 ? 7.485 18.347 -21.617 1.00 80.88 1206 ILE A N 1
ATOM 9353 C CA . ILE A 1 1206 ? 6.048 18.657 -21.674 1.00 80.88 1206 ILE A CA 1
ATOM 9354 C C . ILE A 1 1206 ? 5.325 17.502 -22.369 1.00 80.88 1206 ILE A C 1
ATOM 9356 O O . ILE A 1 1206 ? 5.439 17.314 -23.584 1.00 80.88 1206 ILE A O 1
ATOM 9360 N N . GLY A 1 1207 ? 4.570 16.712 -21.603 1.00 75.81 1207 GLY A N 1
ATOM 9361 C CA . GLY A 1 1207 ? 4.004 15.449 -22.081 1.00 75.81 1207 GLY A CA 1
ATOM 9362 C C . GLY A 1 1207 ? 5.100 14.530 -22.633 1.00 75.81 1207 GLY A C 1
ATOM 9363 O O . GLY A 1 1207 ? 6.142 14.356 -22.008 1.00 75.81 1207 GLY A O 1
ATOM 9364 N N . ARG A 1 1208 ? 4.906 14.005 -23.849 1.00 78.88 1208 ARG A N 1
ATOM 9365 C CA . ARG A 1 1208 ? 5.891 13.148 -24.540 1.00 78.88 1208 ARG A CA 1
ATOM 9366 C C . ARG A 1 1208 ? 7.015 13.896 -25.277 1.00 78.88 1208 ARG A C 1
ATOM 9368 O O . ARG A 1 1208 ? 7.885 13.251 -25.854 1.00 78.88 1208 ARG A O 1
ATOM 9375 N N . THR A 1 1209 ? 7.008 15.229 -25.289 1.00 82.56 1209 THR A N 1
ATOM 9376 C CA . THR A 1 1209 ? 7.940 16.043 -26.092 1.00 82.56 1209 THR A CA 1
ATOM 9377 C C . THR A 1 1209 ? 8.917 16.806 -25.200 1.00 82.56 1209 THR A C 1
ATOM 9379 O O . THR A 1 1209 ? 8.530 17.383 -24.185 1.00 82.56 1209 THR A O 1
ATOM 9382 N N . ILE A 1 1210 ? 10.188 16.855 -25.608 1.00 86.06 1210 ILE A N 1
ATOM 9383 C CA . ILE A 1 1210 ? 11.253 17.577 -24.904 1.00 86.06 1210 ILE A CA 1
ATOM 9384 C C . ILE A 1 1210 ? 11.554 18.889 -25.637 1.00 86.06 1210 ILE A C 1
ATOM 9386 O O . ILE A 1 1210 ? 12.067 18.877 -26.759 1.00 86.06 1210 ILE A O 1
ATOM 9390 N N . ILE A 1 1211 ? 11.284 20.028 -24.995 1.00 89.69 1211 ILE A N 1
ATOM 9391 C CA . ILE A 1 1211 ? 11.712 21.339 -25.489 1.00 89.69 1211 ILE A CA 1
ATOM 9392 C C . ILE A 1 1211 ? 13.216 21.458 -25.260 1.00 89.69 1211 ILE A C 1
ATOM 9394 O O . ILE A 1 1211 ? 13.689 21.588 -24.131 1.00 89.69 1211 ILE A O 1
ATOM 9398 N N . SER A 1 1212 ? 13.977 21.404 -26.347 1.00 90.94 1212 SER A N 1
ATOM 9399 C CA . SER A 1 1212 ? 15.438 21.431 -26.291 1.00 90.94 1212 SER A CA 1
ATOM 9400 C C . SER A 1 1212 ? 15.967 22.873 -26.223 1.00 90.94 1212 SER A C 1
ATOM 9402 O O . SER A 1 1212 ? 15.357 23.769 -26.812 1.00 90.94 1212 SER A O 1
ATOM 9404 N N . PRO A 1 1213 ? 17.118 23.151 -25.589 1.00 92.62 1213 PRO A N 1
ATOM 9405 C CA . PRO A 1 1213 ? 17.763 24.455 -25.719 1.00 92.62 1213 PRO A CA 1
ATOM 9406 C C . PRO A 1 1213 ? 18.105 24.755 -27.187 1.00 92.62 1213 PRO A C 1
ATOM 9408 O O . PRO A 1 1213 ? 18.640 23.898 -27.895 1.00 92.62 1213 PRO A O 1
ATOM 9411 N N . ALA A 1 1214 ? 17.797 25.961 -27.661 1.00 92.31 1214 ALA A N 1
ATOM 9412 C CA . ALA A 1 1214 ? 18.354 26.472 -28.911 1.00 92.31 1214 ALA A CA 1
ATOM 9413 C C . ALA A 1 1214 ? 19.772 27.002 -28.637 1.00 92.31 1214 ALA A C 1
ATOM 9415 O O . ALA A 1 1214 ? 19.982 27.689 -27.638 1.00 92.31 1214 ALA A O 1
ATOM 9416 N N . ILE A 1 1215 ? 20.731 26.680 -29.508 1.00 90.94 1215 ILE A N 1
ATOM 9417 C CA . ILE A 1 1215 ? 22.160 26.949 -29.287 1.00 90.94 1215 ILE A CA 1
ATOM 9418 C C . ILE A 1 1215 ? 22.592 28.226 -30.021 1.00 90.94 1215 ILE A C 1
ATOM 9420 O O . ILE A 1 1215 ? 22.320 28.407 -31.216 1.00 90.94 1215 ILE A O 1
ATOM 9424 N N . SER A 1 1216 ? 23.323 29.086 -29.318 1.00 89.38 1216 SER A N 1
ATOM 9425 C CA . SER A 1 1216 ? 23.975 30.287 -29.834 1.00 89.38 1216 SER A CA 1
ATOM 9426 C C . SER A 1 1216 ? 24.902 29.991 -31.016 1.00 89.38 1216 SER A C 1
ATOM 9428 O O . SER A 1 1216 ? 25.669 29.027 -31.023 1.00 89.38 1216 SER A O 1
ATOM 9430 N N . GLY A 1 1217 ? 24.840 30.833 -32.048 1.00 85.75 1217 GLY A N 1
ATOM 9431 C CA . GLY A 1 1217 ? 25.661 30.709 -33.255 1.00 85.75 1217 GLY A CA 1
ATOM 9432 C C . GLY A 1 1217 ? 25.320 29.492 -34.125 1.00 85.75 1217 GLY A C 1
ATOM 9433 O O . GLY A 1 1217 ? 25.994 29.257 -35.128 1.00 85.75 1217 GLY A O 1
ATOM 9434 N N . LYS A 1 1218 ? 24.289 28.722 -33.752 1.00 88.81 1218 LYS A N 1
ATOM 9435 C CA . LYS A 1 1218 ? 23.746 27.594 -34.515 1.00 88.81 1218 LYS A CA 1
ATOM 9436 C C . LYS A 1 1218 ? 22.292 27.832 -34.887 1.00 88.81 1218 LYS A C 1
ATOM 9438 O O . LYS A 1 1218 ? 21.984 27.864 -36.073 1.00 88.81 1218 LYS A O 1
ATOM 9443 N N . ASP A 1 1219 ? 21.421 28.057 -33.905 1.00 90.81 1219 ASP A N 1
ATOM 9444 C CA . ASP A 1 1219 ? 19.987 28.304 -34.112 1.00 90.81 1219 ASP A CA 1
ATOM 9445 C C . ASP A 1 1219 ? 19.632 29.805 -34.154 1.00 90.81 1219 ASP A C 1
ATOM 9447 O O . ASP A 1 1219 ? 18.731 30.203 -34.897 1.00 90.81 1219 ASP A O 1
ATOM 9451 N N . PHE A 1 1220 ? 20.342 30.643 -33.390 1.00 93.00 1220 PHE A N 1
ATOM 9452 C CA . PHE A 1 1220 ? 20.182 32.104 -33.367 1.00 93.00 1220 PHE A CA 1
ATOM 9453 C C . PHE A 1 1220 ? 21.523 32.821 -33.137 1.00 93.00 1220 PHE A C 1
ATOM 9455 O O . PHE A 1 1220 ? 22.478 32.236 -32.624 1.00 93.00 1220 PHE A O 1
ATOM 9462 N N . VAL A 1 1221 ? 21.601 34.106 -33.491 1.00 90.88 1221 VAL A N 1
ATOM 9463 C CA . VAL A 1 1221 ? 22.789 34.950 -33.255 1.00 90.88 1221 VAL A CA 1
ATOM 9464 C C . VAL A 1 1221 ? 22.667 35.673 -31.908 1.00 90.88 1221 VAL A C 1
ATOM 9466 O O . VAL A 1 1221 ? 21.659 36.346 -31.674 1.00 90.88 1221 VAL A O 1
ATOM 9469 N N . ILE A 1 1222 ? 23.691 35.595 -31.039 1.00 89.06 1222 ILE A N 1
ATOM 9470 C CA . ILE A 1 1222 ? 23.731 36.402 -29.802 1.00 89.06 1222 ILE A CA 1
ATOM 9471 C C . ILE A 1 1222 ? 23.565 37.876 -30.162 1.00 89.06 1222 ILE A C 1
ATOM 9473 O O . ILE A 1 1222 ? 24.346 38.430 -30.937 1.00 89.06 1222 ILE A O 1
ATOM 9477 N N . THR A 1 1223 ? 22.551 38.502 -29.572 1.00 86.56 1223 THR A N 1
ATOM 9478 C CA . THR A 1 1223 ? 22.214 39.901 -29.816 1.00 86.56 1223 THR A CA 1
ATOM 9479 C C . THR A 1 1223 ? 22.053 40.614 -28.478 1.00 86.56 1223 THR A C 1
ATOM 9481 O O . THR A 1 1223 ? 21.185 40.266 -27.678 1.00 86.56 1223 THR A O 1
ATOM 9484 N N . GLU A 1 1224 ? 22.879 41.634 -28.249 1.00 89.31 1224 GLU A N 1
ATOM 9485 C CA . GLU A 1 1224 ? 22.788 42.532 -27.097 1.00 89.31 1224 GLU A CA 1
ATOM 9486 C C . GLU A 1 1224 ? 22.677 43.980 -27.575 1.00 89.31 1224 GLU A C 1
ATOM 9488 O O . GLU A 1 1224 ? 23.283 44.364 -28.580 1.00 89.31 1224 GLU A O 1
ATOM 9493 N N . GLY A 1 1225 ? 21.921 44.808 -26.857 1.00 88.94 1225 GLY A N 1
ATOM 9494 C CA . GLY A 1 1225 ? 21.772 46.214 -27.220 1.00 88.94 1225 GLY A CA 1
ATOM 9495 C C . GLY A 1 1225 ? 20.916 47.024 -26.255 1.00 88.94 1225 GLY A C 1
ATOM 9496 O O . GLY A 1 1225 ? 20.460 46.534 -25.225 1.00 88.94 1225 GLY A O 1
ATOM 9497 N N . THR A 1 1226 ? 20.686 48.287 -26.616 1.00 89.69 1226 THR A N 1
ATOM 9498 C CA . THR A 1 1226 ? 19.864 49.233 -25.851 1.00 89.69 1226 THR A CA 1
ATOM 9499 C C . THR A 1 1226 ? 18.687 49.703 -26.699 1.00 89.69 1226 THR A C 1
ATOM 9501 O O . THR A 1 1226 ? 18.869 50.336 -27.737 1.00 89.69 1226 THR A O 1
ATOM 9504 N N . LEU A 1 1227 ? 17.471 49.432 -26.232 1.00 89.56 1227 LEU A N 1
ATOM 9505 C CA . LEU A 1 1227 ? 16.229 49.961 -26.784 1.00 89.56 1227 LEU A CA 1
ATOM 9506 C C . LEU A 1 1227 ? 15.963 51.350 -26.200 1.00 89.56 1227 LEU A C 1
ATOM 9508 O O . LEU A 1 1227 ? 15.924 51.526 -24.982 1.00 89.56 1227 LEU A O 1
ATOM 9512 N N . VAL A 1 1228 ? 15.747 52.334 -27.070 1.00 88.06 1228 VAL A N 1
ATOM 9513 C CA . VAL A 1 1228 ? 15.436 53.723 -26.703 1.00 88.06 1228 VAL A CA 1
ATOM 9514 C C . VAL A 1 1228 ? 13.977 54.021 -27.044 1.00 88.06 1228 VAL A C 1
ATOM 9516 O O . VAL A 1 1228 ? 13.503 53.669 -28.122 1.00 88.06 1228 VAL A O 1
ATOM 9519 N N . PHE A 1 1229 ? 13.268 54.671 -26.120 1.00 87.81 1229 PHE A N 1
ATOM 9520 C CA . PHE A 1 1229 ? 11.910 55.172 -26.321 1.00 87.81 1229 PHE A CA 1
ATOM 9521 C C . PHE A 1 1229 ? 11.950 56.698 -26.358 1.00 87.81 1229 PHE A C 1
ATOM 9523 O O . PHE A 1 1229 ? 12.180 57.350 -25.331 1.00 87.81 1229 PHE A O 1
ATOM 9530 N N . GLU A 1 1230 ? 11.679 57.265 -27.529 1.00 84.12 1230 GLU A N 1
ATOM 9531 C CA . GLU A 1 1230 ? 11.572 58.713 -27.706 1.00 84.12 1230 GLU A CA 1
ATOM 9532 C C . GLU A 1 1230 ? 10.373 59.296 -26.930 1.00 84.12 1230 GLU A C 1
ATOM 9534 O O . GLU A 1 1230 ? 9.386 58.591 -26.680 1.00 84.12 1230 GLU A O 1
ATOM 9539 N N . PRO A 1 1231 ? 10.392 60.585 -26.544 1.00 78.75 1231 PRO A N 1
ATOM 9540 C CA . PRO A 1 1231 ? 9.227 61.250 -25.964 1.00 78.75 1231 PRO A CA 1
ATOM 9541 C C . PRO A 1 1231 ? 7.980 61.085 -26.854 1.00 78.75 1231 PRO A C 1
ATOM 9543 O O . PRO A 1 1231 ? 7.992 61.397 -28.041 1.00 78.75 1231 PRO A O 1
ATOM 9546 N N . GLY A 1 1232 ? 6.896 60.558 -26.281 1.00 75.94 1232 GLY A N 1
ATOM 9547 C CA . GLY A 1 1232 ? 5.653 60.204 -26.979 1.00 75.94 1232 GLY A CA 1
ATOM 9548 C C . GLY A 1 1232 ? 5.583 58.768 -27.525 1.00 75.94 1232 GLY A C 1
ATOM 9549 O O . GLY A 1 1232 ? 4.481 58.251 -27.709 1.00 75.94 1232 GLY A O 1
ATOM 9550 N N . GLN A 1 1233 ? 6.710 58.079 -27.727 1.00 81.81 1233 GLN A N 1
ATOM 9551 C CA . GLN A 1 1233 ? 6.738 56.710 -28.257 1.00 81.81 1233 GLN A CA 1
ATOM 9552 C C . GLN A 1 1233 ? 6.275 55.696 -27.195 1.00 81.81 1233 GLN A C 1
ATOM 9554 O O . GLN A 1 1233 ? 6.879 55.608 -26.125 1.00 81.81 1233 GLN A O 1
ATOM 9559 N N . ARG A 1 1234 ? 5.214 54.922 -27.468 1.00 82.94 1234 ARG A N 1
ATOM 9560 C CA . ARG A 1 1234 ? 4.685 53.899 -26.534 1.00 82.94 1234 ARG A CA 1
ATOM 9561 C C . ARG A 1 1234 ? 5.289 52.505 -26.708 1.00 82.94 1234 ARG A C 1
ATOM 9563 O O . ARG A 1 1234 ? 5.304 51.745 -25.748 1.00 82.94 1234 ARG A O 1
ATOM 9570 N N . SER A 1 1235 ? 5.802 52.179 -27.892 1.00 87.12 1235 SER A N 1
ATOM 9571 C CA . SER A 1 1235 ? 6.432 50.886 -28.170 1.00 87.12 1235 SER A CA 1
ATOM 9572 C C . SER A 1 1235 ? 7.597 50.997 -29.147 1.00 87.12 1235 SER A C 1
ATOM 9574 O O . SER A 1 1235 ? 7.661 51.922 -29.960 1.00 87.12 1235 SER A O 1
ATOM 9576 N N . THR A 1 1236 ? 8.489 50.017 -29.089 1.00 89.25 1236 THR A N 1
ATOM 9577 C CA . THR A 1 1236 ? 9.637 49.840 -29.981 1.00 89.25 1236 THR A CA 1
ATOM 9578 C C . THR A 1 1236 ? 9.734 48.376 -30.422 1.00 89.25 1236 THR A C 1
ATOM 9580 O O . THR A 1 1236 ? 9.094 47.513 -29.817 1.00 89.25 1236 THR A O 1
ATOM 9583 N N . VAL A 1 1237 ? 10.487 48.102 -31.487 1.00 89.31 1237 VAL A N 1
ATOM 9584 C CA . VAL A 1 1237 ? 10.647 46.762 -32.076 1.00 89.31 1237 VAL A CA 1
ATOM 9585 C C . VAL A 1 1237 ? 12.090 46.293 -31.893 1.00 89.31 1237 VAL A C 1
ATOM 9587 O O . VAL A 1 1237 ? 13.027 47.082 -32.010 1.00 89.31 1237 VAL A O 1
ATOM 9590 N N . LEU A 1 1238 ? 12.241 45.010 -31.584 1.00 90.12 1238 LEU A N 1
ATOM 9591 C CA . LEU A 1 1238 ? 13.482 44.276 -31.402 1.00 90.12 1238 LEU A CA 1
ATOM 9592 C C . LEU A 1 1238 ? 13.511 43.118 -32.405 1.00 90.12 1238 LEU A C 1
ATOM 9594 O O . LEU A 1 1238 ? 12.676 42.221 -32.324 1.00 90.12 1238 LEU A O 1
ATOM 9598 N N . ASP A 1 1239 ? 14.482 43.126 -33.311 1.00 90.44 1239 ASP A N 1
ATOM 9599 C CA . ASP A 1 1239 ? 14.682 42.067 -34.300 1.00 90.44 1239 ASP A CA 1
ATOM 9600 C C . ASP A 1 1239 ? 15.829 41.136 -33.878 1.00 90.44 1239 ASP A C 1
ATOM 9602 O O . ASP A 1 1239 ? 16.908 41.603 -33.507 1.00 90.44 1239 ASP A O 1
ATOM 9606 N N . VAL A 1 1240 ? 15.613 39.820 -33.969 1.00 90.50 1240 VAL A N 1
ATOM 9607 C CA . VAL A 1 1240 ? 16.628 38.784 -33.706 1.00 90.50 1240 VAL A CA 1
ATOM 9608 C C . VAL A 1 1240 ? 16.801 37.891 -34.930 1.00 90.50 1240 VAL A C 1
ATOM 9610 O O . VAL A 1 1240 ? 15.827 37.426 -35.527 1.00 90.50 1240 VAL A O 1
ATOM 9613 N N . ILE A 1 1241 ? 18.060 37.649 -35.302 1.00 92.12 1241 ILE A N 1
ATOM 9614 C CA . ILE A 1 1241 ? 18.435 36.838 -36.464 1.00 92.12 1241 ILE A CA 1
ATOM 9615 C C . ILE A 1 1241 ? 18.478 35.360 -36.065 1.00 92.12 1241 ILE A C 1
ATOM 9617 O O . ILE A 1 1241 ? 19.196 34.968 -35.141 1.00 92.12 1241 ILE A O 1
ATOM 9621 N N . LEU A 1 1242 ? 17.726 34.548 -36.805 1.00 92.69 1242 LEU A N 1
ATOM 9622 C CA . LEU A 1 1242 ? 17.690 33.092 -36.697 1.00 92.69 1242 LEU A CA 1
ATOM 9623 C C . LEU A 1 1242 ? 18.522 32.481 -37.830 1.00 92.69 1242 LEU A C 1
ATOM 9625 O O . LEU A 1 1242 ? 18.537 33.004 -38.946 1.00 92.69 1242 LEU A O 1
ATOM 9629 N N . THR A 1 1243 ? 19.196 31.364 -37.566 1.00 90.00 1243 THR A N 1
ATOM 9630 C CA . THR A 1 1243 ? 20.168 30.755 -38.493 1.00 90.00 1243 THR A CA 1
ATOM 9631 C C . THR A 1 1243 ? 19.756 29.335 -38.912 1.00 90.00 1243 THR A C 1
ATOM 9633 O O . THR A 1 1243 ? 20.448 28.367 -38.601 1.00 90.00 1243 THR A O 1
ATOM 9636 N N . PRO A 1 1244 ? 18.632 29.171 -39.643 1.00 84.75 1244 PRO A N 1
ATOM 9637 C CA . PRO A 1 1244 ? 18.066 27.856 -39.964 1.00 84.75 1244 PRO A CA 1
ATOM 9638 C C . PRO A 1 1244 ? 18.973 26.980 -40.844 1.00 84.75 1244 PRO A C 1
ATOM 9640 O O . PRO A 1 1244 ? 18.854 25.760 -40.807 1.00 84.75 1244 PRO A O 1
ATOM 9643 N N . GLU A 1 1245 ? 19.894 27.574 -41.610 1.00 84.62 1245 GLU A N 1
ATOM 9644 C CA . GLU A 1 1245 ? 20.866 26.845 -42.444 1.00 84.62 1245 GLU A CA 1
ATOM 9645 C C . GLU A 1 1245 ? 21.988 26.176 -41.628 1.00 84.62 1245 GLU A C 1
ATOM 9647 O O . GLU A 1 1245 ? 22.601 25.220 -42.096 1.00 84.62 1245 GLU A O 1
ATOM 9652 N N . THR A 1 1246 ? 22.250 26.646 -40.403 1.00 84.69 1246 THR A N 1
ATOM 9653 C CA . THR A 1 1246 ? 23.322 26.144 -39.519 1.00 84.69 1246 THR A CA 1
ATOM 9654 C C . THR A 1 1246 ? 22.799 25.623 -38.177 1.00 84.69 1246 THR A C 1
ATOM 9656 O O . THR A 1 1246 ? 23.566 25.540 -37.213 1.00 84.69 1246 THR A O 1
ATOM 9659 N N . GLY A 1 1247 ? 21.502 25.296 -38.118 1.00 78.81 1247 GLY A N 1
ATOM 9660 C CA . GLY A 1 1247 ? 20.791 24.883 -36.907 1.00 78.81 1247 GLY A CA 1
ATOM 9661 C C . GLY A 1 1247 ? 21.463 23.732 -36.153 1.00 78.81 1247 GLY A C 1
ATOM 9662 O O . GLY A 1 1247 ? 22.141 22.885 -36.737 1.00 78.81 1247 GLY A O 1
ATOM 9663 N N . SER A 1 1248 ? 21.268 23.689 -34.833 1.00 87.94 1248 SER A N 1
ATOM 9664 C CA . SER A 1 1248 ? 21.799 22.605 -33.997 1.00 87.94 1248 SER A CA 1
ATOM 9665 C C . SER A 1 1248 ? 21.126 21.258 -34.301 1.00 87.94 1248 SER A C 1
ATOM 9667 O O . SER A 1 1248 ? 20.018 21.207 -34.841 1.00 87.94 1248 SER A O 1
ATOM 9669 N N . LEU A 1 1249 ? 21.770 20.159 -33.897 1.00 86.44 1249 LEU A N 1
ATOM 9670 C CA . LEU A 1 1249 ? 21.222 18.799 -34.017 1.00 86.44 1249 LEU A CA 1
ATOM 9671 C C . LEU A 1 1249 ? 20.127 18.480 -32.981 1.00 86.44 1249 LEU A C 1
ATOM 9673 O O . LEU A 1 1249 ? 19.547 17.400 -33.031 1.00 86.44 1249 LEU A O 1
ATOM 9677 N N . ASN A 1 1250 ? 19.832 19.406 -32.064 1.00 86.81 1250 ASN A N 1
ATOM 9678 C CA . ASN A 1 1250 ? 18.787 19.246 -31.056 1.00 86.81 1250 ASN A CA 1
ATOM 9679 C C . ASN A 1 1250 ? 17.412 19.030 -31.717 1.00 86.81 1250 ASN A C 1
ATOM 9681 O O . ASN A 1 1250 ? 17.119 19.604 -32.771 1.00 86.81 1250 ASN A O 1
ATOM 9685 N N . SER A 1 1251 ? 16.550 18.231 -31.089 1.00 87.88 1251 SER A N 1
ATOM 9686 C CA . SER A 1 1251 ? 15.176 18.005 -31.549 1.00 87.88 1251 SER A CA 1
ATOM 9687 C C . SER A 1 1251 ? 14.333 19.282 -31.489 1.00 87.88 1251 SER A C 1
ATOM 9689 O O . SER A 1 1251 ? 14.519 20.128 -30.617 1.00 87.88 1251 SER A O 1
ATOM 9691 N N . PHE A 1 1252 ? 13.384 19.418 -32.417 1.00 88.25 1252 PHE A N 1
ATOM 9692 C CA . PHE A 1 1252 ? 12.318 20.414 -32.302 1.00 88.25 1252 PHE A CA 1
ATOM 9693 C C . PHE A 1 1252 ? 11.226 19.894 -31.347 1.00 88.25 1252 PHE A C 1
ATOM 9695 O O . PHE A 1 1252 ? 10.983 18.687 -31.342 1.00 88.25 1252 PHE A O 1
ATOM 9702 N N . PRO A 1 1253 ? 10.552 20.771 -30.581 1.00 92.19 1253 PRO A N 1
ATOM 9703 C CA . PRO A 1 1253 ? 10.726 22.222 -30.530 1.00 92.19 1253 PRO A CA 1
ATOM 9704 C C . PRO A 1 1253 ? 11.981 22.652 -29.744 1.00 92.19 1253 PRO A C 1
ATOM 9706 O O . PRO A 1 1253 ? 12.379 22.009 -28.774 1.00 92.19 1253 PRO A O 1
ATOM 9709 N N . LYS A 1 1254 ? 12.593 23.773 -30.147 1.00 92.38 1254 LYS A N 1
ATOM 9710 C CA . LYS A 1 1254 ? 13.765 24.369 -29.472 1.00 92.38 1254 LYS A CA 1
ATOM 9711 C C . LYS A 1 1254 ? 13.409 25.704 -28.826 1.00 92.38 1254 LYS A C 1
ATOM 9713 O O . LYS A 1 1254 ? 12.599 26.427 -29.395 1.00 92.38 1254 LYS A O 1
ATOM 9718 N N . ARG A 1 1255 ? 14.030 26.097 -27.712 1.00 93.62 1255 ARG A N 1
ATOM 9719 C CA . ARG A 1 1255 ? 13.707 27.356 -27.011 1.00 93.62 1255 ARG A CA 1
ATOM 9720 C C . ARG A 1 1255 ? 14.939 28.148 -26.562 1.00 93.62 1255 ARG A C 1
ATOM 9722 O O . ARG A 1 1255 ? 15.937 27.573 -26.136 1.00 93.62 1255 ARG A O 1
ATOM 9729 N N . PHE A 1 1256 ? 14.840 29.474 -26.644 1.00 94.19 1256 PHE A N 1
ATOM 9730 C CA . PHE A 1 1256 ? 15.762 30.441 -26.033 1.00 94.19 1256 PHE A CA 1
ATOM 9731 C C . PHE A 1 1256 ? 14.978 31.616 -25.427 1.00 94.19 1256 PHE A C 1
ATOM 9733 O O . PHE A 1 1256 ? 13.768 31.736 -25.639 1.00 94.19 1256 PHE A O 1
ATOM 9740 N N . GLN A 1 1257 ? 15.647 32.468 -24.651 1.00 94.00 1257 GLN A N 1
ATOM 9741 C CA . GLN A 1 1257 ? 15.034 33.576 -23.914 1.00 94.00 1257 GLN A CA 1
ATOM 9742 C C . GLN A 1 1257 ? 15.637 34.929 -24.311 1.00 94.00 1257 GLN A C 1
ATOM 9744 O O . GLN A 1 1257 ? 16.774 35.011 -24.776 1.00 94.00 1257 GLN A O 1
ATOM 9749 N N . ILE A 1 1258 ? 14.894 36.013 -24.094 1.00 93.56 1258 ILE A N 1
ATOM 9750 C CA . ILE A 1 1258 ? 15.397 37.389 -24.190 1.00 93.56 1258 ILE A CA 1
ATOM 9751 C C . ILE A 1 1258 ? 14.965 38.151 -22.946 1.00 93.56 1258 ILE A C 1
ATOM 9753 O O . ILE A 1 1258 ? 13.778 38.195 -22.627 1.00 93.56 1258 ILE A O 1
ATOM 9757 N N . VAL A 1 1259 ? 15.928 38.767 -22.264 1.00 93.31 1259 VAL A N 1
ATOM 9758 C CA . VAL A 1 1259 ? 15.725 39.425 -20.967 1.00 93.31 1259 VAL A CA 1
ATOM 9759 C C . VAL A 1 1259 ? 15.978 40.925 -21.093 1.00 93.31 1259 VAL A C 1
ATOM 9761 O O . VAL A 1 1259 ? 17.012 41.335 -21.625 1.00 93.31 1259 VAL A O 1
ATOM 9764 N N . LEU A 1 1260 ? 15.058 41.745 -20.577 1.00 92.94 1260 LEU A N 1
ATOM 9765 C CA . LEU A 1 1260 ? 15.237 43.192 -20.423 1.00 92.94 1260 LEU A CA 1
ATOM 9766 C C . LEU A 1 1260 ? 15.958 43.512 -19.100 1.00 92.94 1260 LEU A C 1
ATOM 9768 O O . LEU A 1 1260 ? 15.625 42.950 -18.057 1.00 92.94 1260 LEU A O 1
ATOM 9772 N N . PHE A 1 1261 ? 16.906 44.456 -19.106 1.00 92.19 1261 PHE A N 1
ATOM 9773 C CA . PHE A 1 1261 ? 17.654 44.879 -17.910 1.00 92.19 1261 PHE A CA 1
ATOM 9774 C C . PHE A 1 1261 ? 18.134 46.346 -17.972 1.00 92.19 1261 PHE A C 1
ATOM 9776 O O . PHE A 1 1261 ? 18.003 47.009 -18.996 1.00 92.19 1261 PHE A O 1
ATOM 9783 N N . ASP A 1 1262 ? 18.680 46.868 -16.863 1.00 89.44 1262 ASP A N 1
ATOM 9784 C CA . ASP A 1 1262 ? 19.245 48.235 -16.733 1.00 89.44 1262 ASP A CA 1
ATOM 9785 C C . ASP A 1 1262 ? 18.339 49.370 -17.291 1.00 89.44 1262 ASP A C 1
ATOM 9787 O O . ASP A 1 1262 ? 18.722 50.082 -18.226 1.00 89.44 1262 ASP A O 1
ATOM 9791 N N . PRO A 1 1263 ? 17.111 49.550 -16.754 1.00 87.38 1263 PRO A N 1
ATOM 9792 C CA . PRO A 1 1263 ? 16.192 50.588 -17.211 1.00 87.38 1263 PRO A CA 1
ATOM 9793 C C . PRO A 1 1263 ? 16.624 51.982 -16.725 1.00 87.38 1263 PRO A C 1
ATOM 9795 O O . PRO A 1 1263 ? 16.950 52.191 -15.555 1.00 87.38 1263 PRO A O 1
ATOM 9798 N N . LYS A 1 1264 ? 16.576 52.973 -17.619 1.00 83.44 1264 LYS A N 1
ATOM 9799 C CA . LYS A 1 1264 ? 16.983 54.368 -17.377 1.00 83.44 1264 LYS A CA 1
ATOM 9800 C C . LYS A 1 1264 ? 15.871 55.331 -17.777 1.00 83.44 1264 LYS A C 1
ATOM 9802 O O . LYS A 1 1264 ? 15.098 55.060 -18.690 1.00 83.44 1264 LYS A O 1
ATOM 9807 N N . GLY A 1 1265 ? 15.815 56.479 -17.099 1.00 72.50 1265 GLY A N 1
ATOM 9808 C CA . GLY A 1 1265 ? 14.768 57.492 -17.302 1.00 72.50 1265 GLY A CA 1
ATOM 9809 C C . GLY A 1 1265 ? 13.549 57.342 -16.382 1.00 72.50 1265 GLY A C 1
ATOM 9810 O O . GLY A 1 1265 ? 12.455 57.743 -16.760 1.00 72.50 1265 GLY A O 1
ATOM 9811 N N . GLY A 1 1266 ? 13.715 56.761 -15.185 1.00 67.75 1266 GLY A N 1
ATOM 9812 C CA . GLY A 1 1266 ? 12.622 56.592 -14.210 1.00 67.75 1266 GLY A CA 1
ATOM 9813 C C . GLY A 1 1266 ? 11.669 55.431 -14.520 1.00 67.75 1266 GLY A C 1
ATOM 9814 O O . GLY A 1 1266 ? 10.546 55.398 -14.018 1.00 67.75 1266 GLY A O 1
ATOM 9815 N N . ALA A 1 1267 ? 12.110 54.494 -15.361 1.00 72.38 1267 ALA A N 1
ATOM 9816 C CA . ALA A 1 1267 ? 11.356 53.309 -15.732 1.00 72.38 1267 ALA A CA 1
ATOM 9817 C C . ALA A 1 1267 ? 11.697 52.089 -14.854 1.00 72.38 1267 ALA A C 1
ATOM 9819 O O . ALA A 1 1267 ? 12.817 51.957 -14.358 1.00 72.38 1267 ALA A O 1
ATOM 9820 N N . ARG A 1 1268 ? 10.739 51.171 -14.711 1.00 81.69 1268 ARG A N 1
ATOM 9821 C CA . ARG A 1 1268 ? 10.900 49.825 -14.142 1.00 81.69 1268 ARG A CA 1
ATOM 9822 C C . ARG A 1 1268 ? 10.522 48.777 -15.185 1.00 81.69 1268 ARG A C 1
ATOM 9824 O O . ARG A 1 1268 ? 9.712 49.044 -16.066 1.00 81.69 1268 ARG A O 1
ATOM 9831 N N . ILE A 1 1269 ? 11.088 47.584 -15.058 1.00 85.62 1269 ILE A N 1
ATOM 9832 C CA . ILE A 1 1269 ? 10.783 46.433 -15.916 1.00 85.62 1269 ILE A CA 1
ATOM 9833 C C . ILE A 1 1269 ? 9.762 45.549 -15.192 1.00 85.62 1269 ILE A C 1
ATOM 9835 O O . ILE A 1 1269 ? 9.845 45.389 -13.971 1.00 85.62 1269 ILE A O 1
ATOM 9839 N N . ASP A 1 1270 ? 8.796 45.008 -15.929 1.00 85.56 1270 ASP A N 1
ATOM 9840 C CA . ASP A 1 1270 ? 7.832 44.040 -15.404 1.00 85.56 1270 ASP A CA 1
ATOM 9841 C C . ASP A 1 1270 ? 8.524 42.729 -14.982 1.00 85.56 1270 ASP A C 1
ATOM 9843 O O . ASP A 1 1270 ? 9.424 42.239 -15.663 1.00 85.56 1270 ASP A O 1
ATOM 9847 N N . LYS A 1 1271 ? 8.117 42.150 -13.847 1.00 82.62 1271 LYS A N 1
ATOM 9848 C CA . LYS A 1 1271 ? 8.764 40.950 -13.288 1.00 82.62 1271 LYS A CA 1
ATOM 9849 C C . LYS A 1 1271 ? 8.494 39.671 -14.083 1.00 82.62 1271 LYS A C 1
ATOM 9851 O O . LYS A 1 1271 ? 9.314 38.762 -14.022 1.00 82.62 1271 LYS A O 1
ATOM 9856 N N . VAL A 1 1272 ? 7.356 39.586 -14.769 1.00 80.75 1272 VAL A N 1
ATOM 9857 C CA . VAL A 1 1272 ? 6.923 38.408 -15.536 1.00 80.75 1272 VAL A CA 1
ATOM 9858 C C . VAL A 1 1272 ? 7.143 38.671 -17.022 1.00 80.75 1272 VAL A C 1
ATOM 9860 O O . VAL A 1 1272 ? 7.849 37.928 -17.694 1.00 80.75 1272 VAL A O 1
ATOM 9863 N N . TYR A 1 1273 ? 6.628 39.796 -17.516 1.00 87.69 1273 TYR A N 1
ATOM 9864 C CA . TYR A 1 1273 ? 6.682 40.186 -18.925 1.00 87.69 1273 TYR A CA 1
ATOM 9865 C C . TYR A 1 1273 ? 7.970 40.941 -19.306 1.00 87.69 1273 TYR A C 1
ATOM 9867 O O . TYR A 1 1273 ? 8.059 41.500 -20.398 1.00 87.69 1273 TYR A O 1
ATOM 9875 N N . GLY A 1 1274 ? 8.970 40.984 -18.419 1.00 87.44 1274 GLY A N 1
ATOM 9876 C CA . GLY A 1 1274 ? 10.328 41.471 -18.700 1.00 87.44 1274 GLY A CA 1
ATOM 9877 C C . GLY A 1 1274 ? 11.237 40.450 -19.396 1.00 87.44 1274 GLY A C 1
ATOM 9878 O O . GLY A 1 1274 ? 12.327 40.816 -19.839 1.00 87.44 1274 GLY A O 1
ATOM 9879 N N . THR A 1 1275 ? 10.787 39.196 -19.515 1.00 91.06 1275 THR A N 1
ATOM 9880 C CA . THR A 1 1275 ? 11.449 38.122 -20.271 1.00 91.06 1275 THR A CA 1
ATOM 9881 C C . THR A 1 1275 ? 10.499 37.597 -21.346 1.00 91.06 1275 THR A C 1
ATOM 9883 O O . THR A 1 1275 ? 9.309 37.435 -21.083 1.00 91.06 1275 THR A O 1
ATOM 9886 N N . ALA A 1 1276 ? 11.016 37.324 -22.544 1.00 92.06 1276 ALA A N 1
ATOM 9887 C CA . ALA A 1 1276 ? 10.291 36.652 -23.621 1.00 92.06 1276 ALA A CA 1
ATOM 9888 C C . ALA A 1 1276 ? 10.929 35.291 -23.927 1.00 92.06 1276 ALA A C 1
ATOM 9890 O O . ALA A 1 1276 ? 12.152 35.203 -24.046 1.00 92.06 1276 ALA A O 1
ATOM 9891 N N . ASN A 1 1277 ? 10.110 34.252 -24.104 1.00 91.88 1277 ASN A N 1
ATOM 9892 C CA . ASN A 1 1277 ? 10.559 32.930 -24.546 1.00 91.88 1277 ASN A CA 1
ATOM 9893 C C . ASN A 1 1277 ? 10.258 32.768 -26.040 1.00 91.88 1277 ASN A C 1
ATOM 9895 O O . ASN A 1 1277 ? 9.111 32.910 -26.465 1.00 91.88 1277 ASN A O 1
ATOM 9899 N N . ILE A 1 1278 ? 11.275 32.432 -26.831 1.00 92.62 1278 ILE A N 1
ATOM 9900 C CA . ILE A 1 1278 ? 11.150 32.197 -28.268 1.00 92.62 1278 ILE A CA 1
ATOM 9901 C C . ILE A 1 1278 ? 11.229 30.691 -28.494 1.00 92.62 1278 ILE A C 1
ATOM 9903 O O . ILE A 1 1278 ? 12.221 30.068 -28.119 1.00 92.62 1278 ILE A O 1
ATOM 9907 N N . THR A 1 1279 ? 10.198 30.107 -29.109 1.00 93.00 1279 THR A N 1
ATOM 9908 C CA . THR A 1 1279 ? 10.148 28.670 -29.423 1.00 93.00 1279 THR A CA 1
ATOM 9909 C C . THR A 1 1279 ? 10.213 28.447 -30.938 1.00 93.00 1279 THR A C 1
ATOM 9911 O O . THR A 1 1279 ? 9.383 28.955 -31.693 1.00 93.00 1279 THR A O 1
ATOM 9914 N N . LEU A 1 1280 ? 11.208 27.688 -31.392 1.00 92.94 1280 LEU A N 1
ATOM 9915 C CA . LEU A 1 1280 ? 11.364 27.218 -32.765 1.00 92.94 1280 LEU A CA 1
ATOM 9916 C C . LEU A 1 1280 ? 10.634 25.878 -32.917 1.00 92.94 1280 LEU A C 1
ATOM 9918 O O . LEU A 1 1280 ? 10.913 24.952 -32.159 1.00 92.94 1280 LEU A O 1
ATOM 9922 N N . VAL A 1 1281 ? 9.738 25.759 -33.895 1.00 93.25 1281 VAL A N 1
ATOM 9923 C CA . VAL A 1 1281 ? 8.843 24.592 -34.079 1.00 93.25 1281 VAL A CA 1
ATOM 9924 C C . VAL A 1 1281 ? 9.044 23.903 -35.427 1.00 93.25 1281 VAL A C 1
ATOM 9926 O O . VAL A 1 1281 ? 9.523 24.520 -36.391 1.00 93.25 1281 VAL A O 1
ATOM 9929 N N . SER A 1 1282 ? 8.688 22.618 -35.509 1.00 90.69 1282 SER A N 1
ATOM 9930 C CA . SER A 1 1282 ? 9.043 21.792 -36.671 1.00 90.69 1282 SER A CA 1
ATOM 9931 C C . SER A 1 1282 ? 8.177 22.043 -37.916 1.00 90.69 1282 SER A C 1
ATOM 9933 O O . SER A 1 1282 ? 8.659 21.838 -39.038 1.00 90.69 1282 SER A O 1
ATOM 9935 N N . ASP A 1 1283 ? 6.936 22.502 -37.746 1.00 87.50 1283 ASP A N 1
ATOM 9936 C CA . ASP A 1 1283 ? 5.955 22.717 -38.815 1.00 87.50 1283 ASP A CA 1
ATOM 9937 C C . ASP A 1 1283 ? 4.973 23.873 -38.506 1.00 87.50 1283 ASP A C 1
ATOM 9939 O O . ASP A 1 1283 ? 5.001 24.475 -37.432 1.00 87.50 1283 ASP A O 1
ATOM 9943 N N . ALA A 1 1284 ? 4.133 24.231 -39.483 1.00 88.19 1284 ALA A N 1
ATOM 9944 C CA . ALA A 1 1284 ? 3.233 25.385 -39.405 1.00 88.19 1284 ALA A CA 1
ATOM 9945 C C . ALA A 1 1284 ? 1.949 25.142 -38.582 1.00 88.19 1284 ALA A C 1
ATOM 9947 O O . ALA A 1 1284 ? 1.398 26.094 -38.030 1.00 88.19 1284 ALA A O 1
ATOM 9948 N N . ASP A 1 1285 ? 1.480 23.900 -38.459 1.00 85.88 1285 ASP A N 1
ATOM 9949 C CA . ASP A 1 1285 ? 0.361 23.546 -37.580 1.00 85.88 1285 ASP A CA 1
ATOM 9950 C C . ASP A 1 1285 ? 0.818 23.505 -36.116 1.00 85.88 1285 ASP A C 1
ATOM 9952 O O . ASP A 1 1285 ? 0.129 24.042 -35.246 1.00 85.88 1285 ASP A O 1
ATOM 9956 N N . SER A 1 1286 ? 2.027 22.998 -35.855 1.00 87.75 1286 SER A N 1
ATOM 9957 C CA . SER A 1 1286 ? 2.703 23.147 -34.559 1.00 87.75 1286 SER A CA 1
ATOM 9958 C C . SER A 1 1286 ? 2.906 24.625 -34.207 1.00 87.75 1286 SER A C 1
ATOM 9960 O O . SER A 1 1286 ? 2.620 25.023 -33.079 1.00 87.75 1286 SER A O 1
ATOM 9962 N N . GLN A 1 1287 ? 3.286 25.478 -35.171 1.00 89.62 1287 GLN A N 1
ATOM 9963 C CA . GLN A 1 1287 ? 3.346 26.935 -34.968 1.00 89.62 1287 GLN A CA 1
ATOM 9964 C C . GLN A 1 1287 ? 1.984 27.536 -34.600 1.00 89.62 1287 GLN A C 1
ATOM 9966 O O . GLN A 1 1287 ? 1.913 28.386 -33.711 1.00 89.62 1287 GLN A O 1
ATOM 9971 N N . ALA A 1 1288 ? 0.905 27.093 -35.249 1.00 87.88 1288 ALA A N 1
ATOM 9972 C CA . ALA A 1 1288 ? -0.443 27.578 -34.975 1.00 87.88 1288 ALA A CA 1
ATOM 9973 C C . ALA A 1 1288 ? -0.945 27.183 -33.575 1.00 87.88 1288 ALA A C 1
ATOM 9975 O O . ALA A 1 1288 ? -1.616 27.990 -32.936 1.00 87.88 1288 ALA A O 1
ATOM 9976 N N . ILE A 1 1289 ? -0.614 25.980 -33.085 1.00 88.25 1289 ILE A N 1
ATOM 9977 C CA . ILE A 1 1289 ? -1.006 25.524 -31.741 1.00 88.25 1289 ILE A CA 1
ATOM 9978 C C . ILE A 1 1289 ? -0.131 26.183 -30.668 1.00 88.25 1289 ILE A C 1
ATOM 9980 O O . ILE A 1 1289 ? -0.673 26.825 -29.770 1.00 88.25 1289 ILE A O 1
ATOM 9984 N N . TRP A 1 1290 ? 1.203 26.121 -30.774 1.00 88.12 1290 TRP A N 1
ATOM 9985 C CA . TRP A 1 1290 ? 2.101 26.787 -29.816 1.00 88.12 1290 TRP A CA 1
ATOM 9986 C C . TRP A 1 1290 ? 1.842 28.301 -29.730 1.00 88.12 1290 TRP A C 1
ATOM 9988 O O . TRP A 1 1290 ? 1.903 28.873 -28.644 1.00 88.12 1290 TRP A O 1
ATOM 9998 N N . GLY A 1 1291 ? 1.480 28.951 -30.843 1.00 86.62 1291 GLY A N 1
ATOM 9999 C CA . GLY A 1 1291 ? 1.137 30.377 -30.884 1.00 86.62 1291 GLY A CA 1
ATOM 10000 C C . GLY A 1 1291 ? -0.116 30.770 -30.084 1.00 86.62 1291 GLY A C 1
ATOM 10001 O O . GLY A 1 1291 ? -0.304 31.952 -29.794 1.00 86.62 1291 GLY A O 1
ATOM 10002 N N . LEU A 1 1292 ? -0.961 29.815 -29.675 1.00 88.50 1292 LEU A N 1
ATOM 10003 C CA . LEU A 1 1292 ? -2.073 30.081 -28.752 1.00 88.50 1292 LEU A CA 1
ATOM 10004 C C . LEU A 1 1292 ? -1.591 30.343 -27.317 1.00 88.50 1292 LEU A C 1
ATOM 10006 O O . LEU A 1 1292 ? -2.306 30.994 -26.557 1.00 88.50 1292 LEU A O 1
ATOM 10010 N N . ALA A 1 1293 ? -0.390 29.887 -26.943 1.00 85.50 1293 ALA A N 1
ATOM 10011 C CA . ALA A 1 1293 ? 0.119 30.024 -25.578 1.00 85.50 1293 ALA A CA 1
ATOM 10012 C C . ALA A 1 1293 ? 0.360 31.493 -25.209 1.00 85.50 1293 ALA A C 1
ATOM 10014 O O . ALA A 1 1293 ? 0.079 31.901 -24.085 1.00 85.50 1293 ALA A O 1
ATOM 10015 N N . ASP A 1 1294 ? 0.795 32.314 -26.170 1.00 84.31 1294 ASP A N 1
ATOM 10016 C CA . ASP A 1 1294 ? 0.961 33.758 -25.983 1.00 84.31 1294 ASP A CA 1
ATOM 10017 C C . ASP A 1 1294 ? -0.381 34.458 -25.672 1.00 84.31 1294 ASP A C 1
ATOM 10019 O O . ASP A 1 1294 ? -0.436 35.318 -24.792 1.00 84.31 1294 ASP A O 1
ATOM 10023 N N . GLN A 1 1295 ? -1.496 34.004 -26.268 1.00 83.56 1295 GLN A N 1
ATOM 10024 C CA . GLN A 1 1295 ? -2.836 34.521 -25.942 1.00 83.56 1295 GLN A CA 1
ATOM 10025 C C . GLN A 1 1295 ? -3.271 34.191 -24.505 1.00 83.56 1295 GLN A C 1
ATOM 10027 O O . GLN A 1 1295 ? -4.094 34.919 -23.954 1.00 83.56 1295 GLN A O 1
ATOM 10032 N N . LEU A 1 1296 ? -2.715 33.142 -23.891 1.00 83.56 1296 LEU A N 1
ATOM 10033 C CA . LEU A 1 1296 ? -2.901 32.800 -22.474 1.00 83.56 1296 LEU A CA 1
ATOM 10034 C C . LEU A 1 1296 ? -1.833 33.438 -21.559 1.00 83.56 1296 LEU A C 1
ATOM 10036 O O . LEU A 1 1296 ? -1.907 33.303 -20.339 1.00 83.56 1296 LEU A O 1
ATOM 10040 N N . HIS A 1 1297 ? -0.835 34.134 -22.117 1.00 79.56 1297 HIS A N 1
ATOM 10041 C CA . HIS A 1 1297 ? 0.258 34.778 -21.378 1.00 79.56 1297 HIS A CA 1
ATOM 10042 C C . HIS A 1 1297 ? -0.011 36.279 -21.146 1.00 79.56 1297 HIS A C 1
ATOM 10044 O O . HIS A 1 1297 ? 0.825 37.162 -21.366 1.00 79.56 1297 HIS A O 1
ATOM 10050 N N . GLN A 1 1298 ? -1.236 36.562 -20.714 1.00 77.00 1298 GLN A N 1
ATOM 10051 C CA . GLN A 1 1298 ? -1.803 37.869 -20.377 1.00 77.00 1298 GLN A CA 1
ATOM 10052 C C . GLN A 1 1298 ? -2.969 37.645 -19.393 1.00 77.00 1298 GLN A C 1
ATOM 10054 O O . GLN A 1 1298 ? -3.392 36.500 -19.245 1.00 77.00 1298 GLN A O 1
ATOM 10059 N N . PRO A 1 1299 ? -3.530 38.685 -18.746 1.00 73.25 1299 PRO A N 1
ATOM 10060 C CA . PRO A 1 1299 ? -4.763 38.537 -17.971 1.00 73.25 1299 PRO A CA 1
ATOM 10061 C C . PRO A 1 1299 ? -5.884 37.949 -18.845 1.00 73.25 1299 PRO A C 1
ATOM 10063 O O . PRO A 1 1299 ? -6.331 38.585 -19.802 1.00 73.25 1299 PRO A O 1
ATOM 10066 N N . VAL A 1 1300 ? -6.293 36.712 -18.556 1.00 74.69 1300 VAL A N 1
ATOM 10067 C CA . VAL A 1 1300 ? -7.217 35.951 -19.406 1.00 74.69 1300 VAL A CA 1
ATOM 10068 C C . VAL A 1 1300 ? -8.653 36.385 -19.119 1.00 74.69 1300 VAL A C 1
ATOM 10070 O O . VAL A 1 1300 ? -9.140 36.239 -18.002 1.00 74.69 1300 VAL A O 1
ATOM 10073 N N . ASN A 1 1301 ? -9.351 36.903 -20.132 1.00 79.50 1301 ASN A N 1
ATOM 10074 C CA . ASN A 1 1301 ? -10.800 37.101 -20.071 1.00 79.50 1301 ASN A CA 1
ATOM 10075 C C . ASN A 1 1301 ? -11.540 35.911 -20.716 1.00 79.50 1301 ASN A C 1
ATOM 10077 O O . ASN A 1 1301 ? -10.947 35.122 -21.457 1.00 79.50 1301 ASN A O 1
ATOM 10081 N N . ASP A 1 1302 ? -12.847 35.792 -20.463 1.00 78.94 1302 ASP A N 1
ATOM 10082 C CA . ASP A 1 1302 ? -13.637 34.660 -20.972 1.00 78.94 1302 ASP A CA 1
ATOM 10083 C C . ASP A 1 1302 ? -13.698 34.631 -22.516 1.00 78.94 1302 ASP A C 1
ATOM 10085 O O . ASP A 1 1302 ? -13.742 33.558 -23.106 1.00 78.94 1302 ASP A O 1
ATOM 10089 N N . ASP A 1 1303 ? -13.609 35.780 -23.204 1.00 83.88 1303 ASP A N 1
ATOM 10090 C CA . ASP A 1 1303 ? -13.576 35.833 -24.678 1.00 83.88 1303 ASP A CA 1
ATOM 10091 C C . ASP A 1 1303 ? -12.295 35.216 -25.264 1.00 83.88 1303 ASP A C 1
ATOM 10093 O O . ASP A 1 1303 ? -12.344 34.496 -26.266 1.00 83.88 1303 ASP A O 1
ATOM 10097 N N . ILE A 1 1304 ? -11.138 35.509 -24.657 1.00 85.31 1304 ILE A N 1
ATOM 10098 C CA . ILE A 1 1304 ? -9.837 34.937 -25.023 1.00 85.31 1304 ILE A CA 1
ATOM 10099 C C . ILE A 1 1304 ? -9.852 33.438 -24.724 1.00 85.31 1304 ILE A C 1
ATOM 10101 O O . ILE A 1 1304 ? -9.501 32.642 -25.595 1.00 85.31 1304 ILE A O 1
ATOM 10105 N N . LEU A 1 1305 ? -10.322 33.049 -23.536 1.00 86.50 1305 LEU A N 1
ATOM 10106 C CA . LEU A 1 1305 ? -10.426 31.651 -23.131 1.00 86.50 1305 LEU A CA 1
ATOM 10107 C C . LEU A 1 1305 ? -11.316 30.845 -24.090 1.00 86.50 1305 LEU A C 1
ATOM 10109 O O . LEU A 1 1305 ? -10.873 29.830 -24.627 1.00 86.50 1305 LEU A O 1
ATOM 10113 N N . ASN A 1 1306 ? -12.534 31.318 -24.369 1.00 85.56 1306 ASN A N 1
ATOM 10114 C CA . ASN A 1 1306 ? -13.456 30.665 -25.301 1.00 85.56 1306 ASN A CA 1
ATOM 10115 C C . ASN A 1 1306 ? -12.880 30.601 -26.726 1.00 85.56 1306 ASN A C 1
ATOM 10117 O O . ASN A 1 1306 ? -13.066 29.599 -27.413 1.00 85.56 1306 ASN A O 1
ATOM 10121 N N . ARG A 1 1307 ? -12.137 31.623 -27.180 1.00 88.00 1307 ARG A N 1
ATOM 10122 C CA . ARG A 1 1307 ? -11.460 31.608 -28.492 1.00 88.00 1307 ARG A CA 1
ATOM 10123 C C . ARG A 1 1307 ? -10.352 30.556 -28.562 1.00 88.00 1307 ARG A C 1
ATOM 10125 O O . ARG A 1 1307 ? -10.264 29.835 -29.560 1.00 88.00 1307 ARG A O 1
ATOM 10132 N N . VAL A 1 1308 ? -9.517 30.460 -27.528 1.00 88.94 1308 VAL A N 1
ATOM 10133 C CA . VAL A 1 1308 ? -8.451 29.450 -27.450 1.00 88.94 1308 VAL A CA 1
ATOM 10134 C C . VAL A 1 1308 ? -9.068 28.051 -27.377 1.00 88.94 1308 VAL A C 1
ATOM 10136 O O . VAL A 1 1308 ? -8.713 27.204 -28.193 1.00 88.94 1308 VAL A O 1
ATOM 10139 N N . LEU A 1 1309 ? -10.062 27.830 -26.510 1.00 90.00 1309 LEU A N 1
ATOM 10140 C CA . LEU A 1 1309 ? -10.783 26.556 -26.409 1.00 90.00 1309 LEU A CA 1
ATOM 10141 C C . LEU A 1 1309 ? -11.487 26.169 -27.718 1.00 90.00 1309 LEU A C 1
ATOM 10143 O O . LEU A 1 1309 ? -11.385 25.019 -28.129 1.00 90.00 1309 LEU A O 1
ATOM 10147 N N . HIS A 1 1310 ? -12.128 27.098 -28.435 1.00 88.94 1310 HIS A N 1
ATOM 10148 C CA . HIS A 1 1310 ? -12.699 26.795 -29.755 1.00 88.94 1310 HIS A CA 1
ATOM 10149 C C . HIS A 1 1310 ? -11.627 26.386 -30.766 1.00 88.94 1310 HIS A C 1
ATOM 10151 O O . HIS A 1 1310 ? -11.842 25.460 -31.547 1.00 88.94 1310 HIS A O 1
ATOM 10157 N N . THR A 1 1311 ? -10.462 27.038 -30.742 1.00 88.12 1311 THR A N 1
ATOM 10158 C CA . THR A 1 1311 ? -9.353 26.692 -31.642 1.00 88.12 1311 THR A CA 1
ATOM 10159 C C . THR A 1 1311 ? -8.776 25.314 -31.307 1.00 88.12 1311 THR A C 1
ATOM 10161 O O . THR A 1 1311 ? -8.516 24.528 -32.217 1.00 88.12 1311 THR A O 1
ATOM 10164 N N . ILE A 1 1312 ? -8.652 24.983 -30.015 1.00 89.00 1312 ILE A N 1
ATOM 10165 C CA . ILE A 1 1312 ? -8.263 23.647 -29.545 1.00 89.00 1312 ILE A CA 1
ATOM 10166 C C . ILE A 1 1312 ? -9.311 22.616 -29.979 1.00 89.00 1312 ILE A C 1
ATOM 10168 O O . ILE A 1 1312 ? -8.945 21.661 -30.648 1.00 89.00 1312 ILE A O 1
ATOM 10172 N N . SER A 1 1313 ? -10.601 22.824 -29.701 1.00 88.06 1313 SER A N 1
ATOM 10173 C CA . SER A 1 1313 ? -11.696 21.918 -30.092 1.00 88.06 1313 SER A CA 1
ATOM 10174 C C . SER A 1 1313 ? -11.681 21.594 -31.595 1.00 88.06 1313 SER A C 1
ATOM 10176 O O . SER A 1 1313 ? -11.668 20.424 -31.981 1.00 88.06 1313 SER A O 1
ATOM 10178 N N . MET A 1 1314 ? -11.515 22.608 -32.453 1.00 85.88 1314 MET A N 1
ATOM 10179 C CA . MET A 1 1314 ? -11.362 22.418 -33.904 1.00 85.88 1314 MET A CA 1
ATOM 10180 C C . MET A 1 1314 ? -10.112 21.607 -34.296 1.00 85.88 1314 MET A C 1
ATOM 10182 O O . MET A 1 1314 ? -10.141 20.900 -35.301 1.00 85.88 1314 MET A O 1
ATOM 10186 N N . LYS A 1 1315 ? -9.022 21.689 -33.520 1.00 84.75 1315 LYS A N 1
ATOM 10187 C CA . LYS A 1 1315 ? -7.784 20.904 -33.703 1.00 84.75 1315 LYS A CA 1
ATOM 10188 C C . LYS A 1 1315 ? -7.815 19.528 -33.019 1.00 84.75 1315 LYS A C 1
ATOM 10190 O O . LYS A 1 1315 ? -6.990 18.682 -33.332 1.00 84.75 1315 LYS A O 1
ATOM 10195 N N . VAL A 1 1316 ? -8.748 19.269 -32.103 1.00 84.06 1316 VAL A N 1
ATOM 10196 C CA . VAL A 1 1316 ? -8.964 17.952 -31.466 1.00 84.06 1316 VAL A CA 1
ATOM 10197 C C . VAL A 1 1316 ? -9.780 17.016 -32.373 1.00 84.06 1316 VAL A C 1
ATOM 10199 O O . VAL A 1 1316 ? -9.756 15.801 -32.189 1.00 84.06 1316 VAL A O 1
ATOM 10202 N N . ALA A 1 1317 ? -10.462 17.550 -33.389 1.00 77.25 1317 ALA A N 1
ATOM 10203 C CA . ALA A 1 1317 ? -11.204 16.762 -34.374 1.00 77.25 1317 ALA A CA 1
ATOM 10204 C C . ALA A 1 1317 ? -10.315 15.930 -35.332 1.00 77.25 1317 ALA A C 1
ATOM 10206 O O . ALA A 1 1317 ? -10.832 15.069 -36.043 1.00 77.25 1317 ALA A O 1
ATOM 10207 N N . THR A 1 1318 ? -9.001 16.177 -35.358 1.00 80.12 1318 THR A N 1
ATOM 10208 C CA . THR A 1 1318 ? -8.001 15.464 -36.172 1.00 80.12 1318 THR A CA 1
ATOM 10209 C C . THR A 1 1318 ? -6.992 14.711 -35.300 1.00 80.12 1318 THR A C 1
ATOM 10211 O O . THR A 1 1318 ? -6.807 15.045 -34.129 1.00 80.12 1318 THR A O 1
ATOM 10214 N N . GLU A 1 1319 ? -6.333 13.697 -35.871 1.00 81.12 1319 GLU A N 1
ATOM 10215 C CA . GLU A 1 1319 ? -5.125 13.112 -35.270 1.00 81.12 1319 GLU A CA 1
ATOM 10216 C C . GLU A 1 1319 ? -3.963 14.111 -35.389 1.00 81.12 1319 GLU A C 1
ATOM 10218 O O . GLU A 1 1319 ? -3.784 14.736 -36.438 1.00 81.12 1319 GLU A O 1
ATOM 10223 N N . ASN A 1 1320 ? -3.195 14.265 -34.312 1.00 84.62 1320 ASN A N 1
ATOM 10224 C CA . ASN A 1 1320 ? -2.168 15.289 -34.135 1.00 84.62 1320 ASN A CA 1
ATOM 10225 C C . ASN A 1 1320 ? -0.801 14.634 -33.853 1.00 84.62 1320 ASN A C 1
ATOM 10227 O O . ASN A 1 1320 ? -0.727 13.497 -33.392 1.00 84.62 1320 ASN A O 1
ATOM 10231 N N . THR A 1 1321 ? 0.298 15.341 -34.127 1.00 87.75 1321 THR A N 1
ATOM 10232 C CA . THR A 1 1321 ? 1.658 14.846 -33.818 1.00 87.75 1321 THR A CA 1
ATOM 10233 C C . THR A 1 1321 ? 1.970 14.940 -32.319 1.00 87.75 1321 THR A C 1
ATOM 10235 O O . THR A 1 1321 ? 1.320 15.704 -31.609 1.00 87.75 1321 THR A O 1
ATOM 10238 N N . ASP A 1 1322 ? 2.997 14.237 -31.823 1.00 85.44 1322 ASP A N 1
ATOM 10239 C CA . ASP A 1 1322 ? 3.412 14.357 -30.412 1.00 85.44 1322 ASP A CA 1
ATOM 10240 C C . ASP A 1 1322 ? 3.790 15.806 -30.029 1.00 85.44 1322 ASP A C 1
ATOM 10242 O O . ASP A 1 1322 ? 3.385 16.271 -28.966 1.00 85.44 1322 ASP A O 1
ATOM 10246 N N . GLU A 1 1323 ? 4.450 16.572 -30.916 1.00 87.38 1323 GLU A N 1
ATOM 10247 C CA . GLU A 1 1323 ? 4.734 18.010 -30.705 1.00 87.38 1323 GLU A CA 1
ATOM 10248 C C . GLU A 1 1323 ? 3.436 18.820 -30.534 1.00 87.38 1323 GLU A C 1
ATOM 10250 O O . GLU A 1 1323 ? 3.349 19.687 -29.663 1.00 87.38 1323 GLU A O 1
ATOM 10255 N N . GLN A 1 1324 ? 2.408 18.514 -31.331 1.00 89.75 1324 GLN A N 1
ATOM 10256 C CA . GLN A 1 1324 ? 1.102 19.173 -31.279 1.00 89.75 1324 GLN A CA 1
ATOM 10257 C C . GLN A 1 1324 ? 0.291 18.744 -30.049 1.00 89.75 1324 GLN A C 1
ATOM 10259 O O . GLN A 1 1324 ? -0.330 19.595 -29.416 1.00 89.75 1324 GLN A O 1
ATOM 10264 N N . LEU A 1 1325 ? 0.317 17.463 -29.668 1.00 88.44 1325 LEU A N 1
ATOM 10265 C CA . LEU A 1 1325 ? -0.328 16.947 -28.456 1.00 88.44 1325 LEU A CA 1
ATOM 10266 C C . LEU A 1 1325 ? 0.316 17.517 -27.188 1.00 88.44 1325 LEU A C 1
ATOM 10268 O O . LEU A 1 1325 ? -0.400 17.948 -26.287 1.00 88.44 1325 LEU A O 1
ATOM 10272 N N . SER A 1 1326 ? 1.646 17.606 -27.138 1.00 87.00 1326 SER A N 1
ATOM 10273 C CA . SER A 1 1326 ? 2.378 18.283 -26.063 1.00 87.00 1326 SER A CA 1
ATOM 10274 C C . SER A 1 1326 ? 2.084 19.784 -26.010 1.00 87.00 1326 SER A C 1
ATOM 10276 O O . SER A 1 1326 ? 1.880 20.327 -24.925 1.00 87.00 1326 SER A O 1
ATOM 10278 N N . ALA A 1 1327 ? 1.982 20.460 -27.161 1.00 87.69 1327 ALA A N 1
ATOM 10279 C CA . ALA A 1 1327 ? 1.553 21.857 -27.212 1.00 87.69 1327 ALA A CA 1
ATOM 10280 C C . ALA A 1 1327 ? 0.124 22.027 -26.669 1.00 87.69 1327 ALA A C 1
ATOM 10282 O O . ALA A 1 1327 ? -0.132 22.918 -25.861 1.00 87.69 1327 ALA A O 1
ATOM 10283 N N . MET A 1 1328 ? -0.805 21.147 -27.057 1.00 88.38 1328 MET A N 1
ATOM 10284 C CA . MET A 1 1328 ? -2.170 21.126 -26.526 1.00 88.38 1328 MET A CA 1
ATOM 10285 C C . MET A 1 1328 ? -2.185 20.869 -25.021 1.00 88.38 1328 MET A C 1
ATOM 10287 O O . MET A 1 1328 ? -2.880 21.585 -24.309 1.00 88.38 1328 MET A O 1
ATOM 10291 N N . MET A 1 1329 ? -1.395 19.916 -24.520 1.00 86.81 1329 MET A N 1
ATOM 10292 C CA . MET A 1 1329 ? -1.264 19.660 -23.086 1.00 86.81 1329 MET A CA 1
ATOM 10293 C C . MET A 1 1329 ? -0.825 20.925 -22.335 1.00 86.81 1329 MET A C 1
ATOM 10295 O O . MET A 1 1329 ? -1.495 21.303 -21.380 1.00 86.81 1329 MET A O 1
ATOM 10299 N N . HIS A 1 1330 ? 0.204 21.635 -22.812 1.00 87.06 1330 HIS A N 1
ATOM 10300 C CA . HIS A 1 1330 ? 0.668 22.890 -22.205 1.00 87.06 1330 HIS A CA 1
ATOM 10301 C C . HIS A 1 1330 ? -0.408 23.990 -22.188 1.00 87.06 1330 HIS A C 1
ATOM 10303 O O . HIS A 1 1330 ? -0.588 24.681 -21.183 1.00 87.06 1330 HIS A O 1
ATOM 10309 N N . LEU A 1 1331 ? -1.160 24.148 -23.285 1.00 88.81 1331 LEU A N 1
ATOM 10310 C CA . LEU A 1 1331 ? -2.283 25.090 -23.344 1.00 88.81 1331 LEU A CA 1
ATOM 10311 C C . LEU A 1 1331 ? -3.366 24.730 -22.325 1.00 88.81 1331 LEU A C 1
ATOM 10313 O O . LEU A 1 1331 ? -3.867 25.604 -21.619 1.00 88.81 1331 LEU A O 1
ATOM 10317 N N . ILE A 1 1332 ? -3.734 23.451 -22.254 1.00 87.25 1332 ILE A N 1
ATOM 10318 C CA . ILE A 1 1332 ? -4.810 22.972 -21.390 1.00 87.25 1332 ILE A CA 1
ATOM 10319 C C . ILE A 1 1332 ? -4.382 23.057 -19.913 1.00 87.25 1332 ILE A C 1
ATOM 10321 O O . ILE A 1 1332 ? -5.156 23.539 -19.089 1.00 87.25 1332 ILE A O 1
ATOM 10325 N N . GLU A 1 1333 ? -3.140 22.707 -19.575 1.00 85.75 1333 GLU A N 1
ATOM 10326 C CA . GLU A 1 1333 ? -2.545 22.897 -18.244 1.00 85.75 1333 GLU A CA 1
ATOM 10327 C C . GLU A 1 1333 ? -2.599 24.373 -17.813 1.00 85.75 1333 GLU A C 1
ATOM 10329 O O . GLU A 1 1333 ? -3.113 24.698 -16.733 1.00 85.75 1333 GLU A O 1
ATOM 10334 N N . LYS A 1 1334 ? -2.173 25.293 -18.693 1.00 85.25 1334 LYS A N 1
ATOM 10335 C CA . LYS A 1 1334 ? -2.257 26.737 -18.443 1.00 85.25 1334 LYS A CA 1
ATOM 10336 C C . LYS A 1 1334 ? -3.706 27.188 -18.228 1.00 85.25 1334 LYS A C 1
ATOM 10338 O O . LYS A 1 1334 ? -3.964 27.926 -17.281 1.00 85.25 1334 LYS A O 1
ATOM 10343 N N . ILE A 1 1335 ? -4.658 26.685 -19.018 1.00 87.69 1335 ILE A N 1
ATOM 10344 C CA . ILE A 1 1335 ? -6.093 26.951 -18.828 1.00 87.69 1335 ILE A CA 1
ATOM 10345 C C . ILE A 1 1335 ? -6.585 26.436 -17.465 1.00 87.69 1335 ILE A C 1
ATOM 10347 O O . ILE A 1 1335 ? -7.216 27.201 -16.739 1.00 87.69 1335 ILE A O 1
ATOM 10351 N N . THR A 1 1336 ? -6.277 25.194 -17.063 1.00 85.38 1336 THR A N 1
ATOM 10352 C CA . THR A 1 1336 ? -6.683 24.681 -15.733 1.00 85.38 1336 THR A CA 1
ATOM 10353 C C . THR A 1 1336 ? -6.075 25.484 -14.584 1.00 85.38 1336 THR A C 1
ATOM 10355 O O . THR A 1 1336 ? -6.696 25.611 -13.531 1.00 85.38 1336 THR A O 1
ATOM 10358 N N . THR A 1 1337 ? -4.892 26.070 -14.787 1.00 82.25 1337 THR A N 1
ATOM 10359 C CA . THR A 1 1337 ? -4.252 26.954 -13.807 1.00 82.25 1337 THR A CA 1
ATOM 10360 C C . THR A 1 1337 ? -5.035 28.253 -13.629 1.00 82.25 1337 THR A C 1
ATOM 10362 O O . THR A 1 1337 ? -5.302 28.635 -12.492 1.00 82.25 1337 THR A O 1
ATOM 10365 N N . GLU A 1 1338 ? -5.503 28.879 -14.714 1.00 79.69 1338 GLU A N 1
ATOM 10366 C CA . GLU A 1 1338 ? -6.430 30.019 -14.622 1.00 79.69 1338 GLU A CA 1
ATOM 10367 C C . GLU A 1 1338 ? -7.774 29.602 -13.990 1.00 79.69 1338 GLU A C 1
ATOM 10369 O O . GLU A 1 1338 ? -8.300 30.315 -13.139 1.00 79.69 1338 GLU A O 1
ATOM 10374 N N . GLY A 1 1339 ? -8.279 28.400 -14.299 1.00 75.69 1339 GLY A N 1
ATOM 10375 C CA . GLY A 1 1339 ? -9.492 27.824 -13.695 1.00 75.69 1339 GLY A CA 1
ATOM 10376 C C . GLY A 1 1339 ? -9.431 27.628 -12.171 1.00 75.69 1339 GLY A C 1
ATOM 10377 O O . GLY A 1 1339 ? -10.461 27.625 -11.492 1.00 75.69 1339 GLY A O 1
ATOM 10378 N N . LYS A 1 1340 ? -8.224 27.486 -11.604 1.00 79.25 1340 LYS A N 1
ATOM 10379 C CA . LYS A 1 1340 ? -7.991 27.455 -10.146 1.00 79.25 1340 LYS A CA 1
ATOM 10380 C C . LYS A 1 1340 ? -8.052 28.850 -9.506 1.00 79.25 1340 LYS A C 1
ATOM 10382 O O . LYS A 1 1340 ? -8.235 28.935 -8.294 1.00 79.25 1340 LYS A O 1
ATOM 10387 N N . ILE A 1 1341 ? -7.880 29.918 -10.290 1.00 79.56 1341 ILE A N 1
ATOM 10388 C CA . ILE A 1 1341 ? -7.929 31.323 -9.844 1.00 79.56 1341 ILE A CA 1
ATOM 10389 C C . ILE A 1 1341 ? -9.338 31.898 -10.050 1.00 79.56 1341 ILE A C 1
ATOM 10391 O O . ILE A 1 1341 ? -9.869 32.576 -9.172 1.00 79.56 1341 ILE A O 1
ATOM 10395 N N . GLN A 1 1342 ? -9.957 31.607 -11.196 1.00 79.12 1342 GLN A N 1
ATOM 10396 C CA . GLN A 1 1342 ? -11.268 32.107 -11.595 1.00 79.12 1342 GLN A CA 1
ATOM 10397 C C . GLN A 1 1342 ? -12.147 30.962 -12.108 1.00 79.12 1342 GLN A C 1
ATOM 10399 O O . GLN A 1 1342 ? -11.748 30.197 -12.980 1.00 79.12 1342 GLN A O 1
ATOM 10404 N N . ALA A 1 1343 ? -13.376 30.866 -11.595 1.00 81.81 1343 ALA A N 1
ATOM 10405 C CA . ALA A 1 1343 ? -14.325 29.841 -12.021 1.00 81.81 1343 ALA A CA 1
ATOM 10406 C C . ALA A 1 1343 ? -14.683 29.985 -13.513 1.00 81.81 1343 ALA A C 1
ATOM 10408 O O . ALA A 1 1343 ? -15.052 31.071 -13.967 1.00 81.81 1343 ALA A O 1
ATOM 10409 N N . PHE A 1 1344 ? -14.618 28.876 -14.254 1.00 85.25 1344 PHE A N 1
ATOM 10410 C CA . PHE A 1 1344 ? -14.974 28.831 -15.671 1.00 85.25 1344 PHE A CA 1
ATOM 10411 C C . PHE A 1 1344 ? -16.449 29.166 -15.924 1.00 85.25 1344 PHE A C 1
ATOM 10413 O O . PHE A 1 1344 ? -17.348 28.724 -15.197 1.00 85.25 1344 PHE A O 1
ATOM 10420 N N . SER A 1 1345 ? -16.707 29.891 -17.016 1.00 86.31 1345 SER A N 1
ATOM 10421 C CA . SER A 1 1345 ? -18.057 30.061 -17.551 1.00 86.31 1345 SER A CA 1
ATOM 10422 C C . SER A 1 1345 ? -18.652 28.718 -17.997 1.00 86.31 1345 SER A C 1
ATOM 10424 O O . SER A 1 1345 ? -17.944 27.745 -18.259 1.00 86.31 1345 SER A O 1
ATOM 10426 N N . VAL A 1 1346 ? -19.982 28.641 -18.104 1.00 85.06 1346 VAL A N 1
ATOM 10427 C CA . VAL A 1 1346 ? -20.659 27.402 -18.538 1.00 85.06 1346 VAL A CA 1
ATOM 10428 C C . VAL A 1 1346 ? -20.214 26.991 -19.949 1.00 85.06 1346 VAL A C 1
ATOM 10430 O O . VAL A 1 1346 ? -20.042 25.802 -20.211 1.00 85.06 1346 VAL A O 1
ATOM 10433 N N . ALA A 1 1347 ? -19.966 27.965 -20.833 1.00 86.00 1347 ALA A N 1
ATOM 10434 C CA . ALA A 1 1347 ? -19.472 27.728 -22.187 1.00 86.00 1347 ALA A CA 1
ATOM 10435 C C . ALA A 1 1347 ? -18.048 27.145 -22.185 1.00 86.00 1347 ALA A C 1
ATOM 10437 O O . ALA A 1 1347 ? -17.839 26.065 -22.738 1.00 86.00 1347 ALA A O 1
ATOM 10438 N N . SER A 1 1348 ? -17.099 27.799 -21.502 1.00 88.00 1348 SER A N 1
ATOM 10439 C CA . SER A 1 1348 ? -15.710 27.323 -21.422 1.00 88.00 1348 SER A CA 1
ATOM 10440 C C . SER A 1 1348 ? -15.606 25.955 -20.740 1.00 88.00 1348 SER A C 1
ATOM 10442 O O . SER A 1 1348 ? -14.929 25.071 -21.263 1.00 88.00 1348 SER A O 1
ATOM 10444 N N . ARG A 1 1349 ? -16.349 25.721 -19.645 1.00 89.94 1349 ARG A N 1
ATOM 10445 C CA . ARG A 1 1349 ? -16.423 24.410 -18.970 1.00 89.94 1349 ARG A CA 1
ATOM 10446 C C . ARG A 1 1349 ? -16.930 23.301 -19.897 1.00 89.94 1349 ARG A C 1
ATOM 10448 O O . ARG A 1 1349 ? -16.332 22.229 -19.937 1.00 89.94 1349 ARG A O 1
ATOM 10455 N N . THR A 1 1350 ? -18.020 23.546 -20.626 1.00 88.00 1350 THR A N 1
ATOM 10456 C CA . THR A 1 1350 ? -18.617 22.538 -21.522 1.00 88.00 1350 THR A CA 1
ATOM 10457 C C . THR A 1 1350 ? -17.664 22.207 -22.669 1.00 88.00 1350 THR A C 1
ATOM 10459 O O . THR A 1 1350 ? -17.377 21.039 -22.914 1.00 88.00 1350 THR A O 1
ATOM 10462 N N . LEU A 1 1351 ? -17.088 23.233 -23.301 1.00 89.12 1351 LEU A N 1
ATOM 10463 C CA . LEU A 1 1351 ? -16.161 23.084 -24.422 1.00 89.12 1351 LEU A CA 1
ATOM 10464 C C . LEU A 1 1351 ? -14.854 22.373 -24.019 1.00 89.12 1351 LEU A C 1
ATOM 10466 O O . LEU A 1 1351 ? -14.330 21.561 -24.779 1.00 89.12 1351 LEU A O 1
ATOM 10470 N N . PHE A 1 1352 ? -14.351 22.621 -22.805 1.00 91.50 1352 PHE A N 1
ATOM 10471 C CA . PHE A 1 1352 ? -13.210 21.896 -22.233 1.00 91.50 1352 PHE A CA 1
ATOM 10472 C C . PHE A 1 1352 ? -13.539 20.408 -22.014 1.00 91.50 1352 PHE A C 1
ATOM 10474 O O . PHE A 1 1352 ? -12.750 19.532 -22.369 1.00 91.50 1352 PHE A O 1
ATOM 10481 N N . TYR A 1 1353 ? -14.716 20.097 -21.469 1.00 92.19 1353 TYR A N 1
ATOM 10482 C CA . TYR A 1 1353 ? -15.144 18.713 -21.253 1.00 92.19 1353 TYR A CA 1
ATOM 10483 C C . TYR A 1 1353 ? -15.369 17.954 -22.579 1.00 92.19 1353 TYR A C 1
ATOM 10485 O O . TYR A 1 1353 ? -14.977 16.792 -22.695 1.00 92.19 1353 TYR A O 1
ATOM 10493 N N . GLU A 1 1354 ? -15.889 18.615 -23.619 1.00 90.88 1354 GLU A N 1
ATOM 10494 C CA . GLU A 1 1354 ? -15.967 18.064 -24.985 1.00 90.88 1354 GLU A CA 1
ATOM 10495 C C . GLU A 1 1354 ? -14.581 17.787 -25.599 1.00 90.88 1354 GLU A C 1
ATOM 10497 O O . GLU A 1 1354 ? -14.395 16.764 -26.270 1.00 90.88 1354 GLU A O 1
ATOM 10502 N N . ILE A 1 1355 ? -13.591 18.651 -25.336 1.00 91.88 1355 ILE A N 1
ATOM 10503 C CA . ILE A 1 1355 ? -12.185 18.440 -25.721 1.00 91.88 1355 ILE A CA 1
ATOM 10504 C C . ILE A 1 1355 ? -11.630 17.166 -25.067 1.00 91.88 1355 ILE A C 1
ATOM 10506 O O . ILE A 1 1355 ? -11.107 16.305 -25.778 1.00 91.88 1355 ILE A O 1
ATOM 10510 N N . LEU A 1 1356 ? -11.794 16.995 -23.748 1.00 92.12 1356 LEU A N 1
ATOM 10511 C CA . LEU A 1 1356 ? -11.364 15.776 -23.045 1.00 92.12 1356 LEU A CA 1
ATOM 10512 C C . LEU A 1 1356 ? -12.078 14.525 -23.584 1.00 92.12 1356 LEU A C 1
ATOM 10514 O O . LEU A 1 1356 ? -11.428 13.525 -23.891 1.00 92.12 1356 LEU A O 1
ATOM 10518 N N . CYS A 1 1357 ? -13.399 14.600 -23.774 1.00 91.94 1357 CYS A N 1
ATOM 10519 C CA . CYS A 1 1357 ? -14.210 13.512 -24.327 1.00 91.94 1357 CYS A CA 1
ATOM 10520 C C . CYS A 1 1357 ? -13.741 13.076 -25.729 1.00 91.94 1357 CYS A C 1
ATOM 10522 O O . CYS A 1 1357 ? -13.763 11.891 -26.074 1.00 91.94 1357 CYS A O 1
ATOM 10524 N N . SER A 1 1358 ? -13.273 14.031 -26.533 1.00 90.81 1358 SER A N 1
ATOM 10525 C CA . SER A 1 1358 ? -12.753 13.781 -27.878 1.00 90.81 1358 SER A CA 1
ATOM 10526 C C . SER A 1 1358 ? -11.318 13.230 -27.874 1.00 90.81 1358 SER A C 1
ATOM 10528 O O . SER A 1 1358 ? -10.974 12.442 -28.755 1.00 90.81 1358 SER A O 1
ATOM 10530 N N . LEU A 1 1359 ? -10.498 13.584 -26.876 1.00 91.62 1359 LEU A N 1
ATOM 10531 C CA . LEU A 1 1359 ? -9.133 13.069 -26.682 1.00 91.62 1359 LEU A CA 1
ATOM 10532 C C . LEU A 1 1359 ? -9.098 11.624 -26.141 1.00 91.62 1359 LEU A C 1
ATOM 10534 O O . LEU A 1 1359 ? -8.191 10.869 -26.497 1.00 91.62 1359 LEU A O 1
ATOM 10538 N N . ILE A 1 1360 ? -10.064 11.216 -25.306 1.00 90.94 1360 ILE A N 1
ATOM 10539 C CA . ILE A 1 1360 ? -10.149 9.846 -24.747 1.00 90.94 1360 ILE A CA 1
ATOM 10540 C C . ILE A 1 1360 ? -10.850 8.834 -25.669 1.00 90.94 1360 ILE A C 1
ATOM 10542 O O . ILE A 1 1360 ? -10.855 7.628 -25.411 1.00 90.94 1360 ILE A O 1
ATOM 10546 N N . ASN A 1 1361 ? -11.457 9.315 -26.755 1.00 89.19 1361 ASN A N 1
ATOM 10547 C CA . ASN A 1 1361 ? -12.172 8.496 -27.725 1.00 89.19 1361 ASN A CA 1
ATOM 10548 C C . ASN A 1 1361 ? -11.266 7.356 -28.249 1.00 89.19 1361 ASN A C 1
ATOM 10550 O O . ASN A 1 1361 ? -10.295 7.648 -28.953 1.00 89.19 1361 ASN A O 1
ATOM 10554 N N . PRO A 1 1362 ? -11.588 6.069 -27.996 1.00 85.88 1362 PRO A N 1
ATOM 10555 C CA . PRO A 1 1362 ? -10.717 4.930 -28.327 1.00 85.88 1362 PRO A CA 1
ATOM 10556 C C . PRO A 1 1362 ? -10.521 4.702 -29.838 1.00 85.88 1362 PRO A C 1
ATOM 10558 O O . PRO A 1 1362 ? -9.834 3.773 -30.253 1.00 85.88 1362 PRO A O 1
ATOM 10561 N N . LYS A 1 1363 ? -11.139 5.536 -30.685 1.00 84.62 1363 LYS A N 1
ATOM 10562 C CA . LYS A 1 1363 ? -10.918 5.558 -32.136 1.00 84.62 1363 LYS A CA 1
ATOM 10563 C C . LYS A 1 1363 ? -9.686 6.357 -32.572 1.00 84.62 1363 LYS A C 1
ATOM 10565 O O . LYS A 1 1363 ? -9.236 6.143 -33.694 1.00 84.62 1363 LYS A O 1
ATOM 10570 N N . ARG A 1 1364 ? -9.171 7.276 -31.745 1.00 87.31 1364 ARG A N 1
ATOM 10571 C CA . ARG A 1 1364 ? -7.925 8.014 -32.027 1.00 87.31 1364 ARG A CA 1
ATOM 10572 C C . ARG A 1 1364 ? -6.722 7.101 -31.805 1.00 87.31 1364 ARG A C 1
ATOM 10574 O O . ARG A 1 1364 ? -6.685 6.375 -30.814 1.00 87.31 1364 ARG A O 1
ATOM 10581 N N . LYS A 1 1365 ? -5.731 7.118 -32.695 1.00 84.44 1365 LYS A N 1
ATOM 10582 C CA . LYS A 1 1365 ? -4.489 6.341 -32.504 1.00 84.44 1365 LYS A CA 1
ATOM 10583 C C . LYS A 1 1365 ? -3.405 7.138 -31.785 1.00 84.44 1365 LYS A C 1
ATOM 10585 O O . LYS A 1 1365 ? -2.615 6.559 -31.048 1.00 84.44 1365 LYS A O 1
ATOM 10590 N N . ASP A 1 1366 ? -3.394 8.449 -31.980 1.00 85.62 1366 ASP A N 1
ATOM 10591 C CA . ASP A 1 1366 ? -2.376 9.378 -31.489 1.00 85.62 1366 ASP A CA 1
ATOM 10592 C C . ASP A 1 1366 ? -2.413 9.592 -29.964 1.00 85.62 1366 ASP A C 1
ATOM 10594 O O . ASP A 1 1366 ? -1.369 9.679 -29.325 1.00 85.62 1366 ASP A O 1
ATOM 10598 N N . THR A 1 1367 ? -3.595 9.573 -29.341 1.00 87.62 1367 THR A N 1
ATOM 10599 C CA . THR A 1 1367 ? -3.733 9.686 -27.872 1.00 87.62 1367 THR A CA 1
ATOM 10600 C C . THR A 1 1367 ? -3.482 8.377 -27.112 1.00 87.62 1367 THR A C 1
ATOM 10602 O O . THR A 1 1367 ? -3.634 8.336 -25.887 1.00 87.62 1367 THR A O 1
ATOM 10605 N N . ARG A 1 1368 ? -3.108 7.289 -27.801 1.00 86.31 1368 ARG A N 1
ATOM 10606 C CA . ARG A 1 1368 ? -2.967 5.962 -27.187 1.00 86.31 1368 ARG A CA 1
ATOM 10607 C C . ARG A 1 1368 ? -1.778 5.923 -26.222 1.00 86.31 1368 ARG A C 1
ATOM 10609 O O . ARG A 1 1368 ? -0.638 6.196 -26.605 1.00 86.31 1368 ARG A O 1
ATOM 10616 N N . GLY A 1 1369 ? -2.056 5.588 -24.963 1.00 82.75 1369 GLY A N 1
ATOM 10617 C CA . GLY A 1 1369 ? -1.073 5.586 -23.873 1.00 82.75 1369 GLY A CA 1
ATOM 10618 C C . GLY A 1 1369 ? -0.605 6.982 -23.430 1.00 82.75 1369 GLY A C 1
ATOM 10619 O O . GLY A 1 1369 ? 0.460 7.097 -22.826 1.00 82.75 1369 GLY A O 1
ATOM 10620 N N . PHE A 1 1370 ? -1.302 8.064 -23.805 1.00 86.50 1370 PHE A N 1
ATOM 10621 C CA . PHE A 1 1370 ? -0.934 9.435 -23.419 1.00 86.50 1370 PHE A CA 1
ATOM 10622 C C . PHE A 1 1370 ? -1.509 9.764 -22.025 1.00 86.50 1370 PHE A C 1
ATOM 10624 O O . PHE A 1 1370 ? -2.426 10.575 -21.878 1.00 86.50 1370 PHE A O 1
ATOM 10631 N N . SER A 1 1371 ? -0.987 9.096 -20.991 1.00 86.88 1371 SER A N 1
ATOM 10632 C CA . SER A 1 1371 ? -1.536 9.110 -19.622 1.00 86.88 1371 SER A CA 1
ATOM 10633 C C . SER A 1 1371 ? -1.542 10.485 -18.949 1.00 86.88 1371 SER A C 1
ATOM 10635 O O . SER A 1 1371 ? -2.341 10.730 -18.048 1.00 86.88 1371 SER A O 1
ATOM 10637 N N . HIS A 1 1372 ? -0.715 11.426 -19.410 1.00 85.75 1372 HIS A N 1
ATOM 10638 C CA . HIS A 1 1372 ? -0.700 12.809 -18.924 1.00 85.75 1372 HIS A CA 1
ATOM 10639 C C . HIS A 1 1372 ? -2.057 13.532 -19.035 1.00 85.75 1372 HIS A C 1
ATOM 10641 O O . HIS A 1 1372 ? -2.332 14.443 -18.256 1.00 85.75 1372 HIS A O 1
ATOM 10647 N N . PHE A 1 1373 ? -2.952 13.122 -19.945 1.00 89.38 1373 PHE A N 1
ATOM 10648 C CA . PHE A 1 1373 ? -4.300 13.704 -19.999 1.00 89.38 1373 PHE A CA 1
ATOM 10649 C C . PHE A 1 1373 ? -5.163 13.365 -18.766 1.00 89.38 1373 PHE A C 1
ATOM 10651 O O . PHE A 1 1373 ? -6.108 14.104 -18.476 1.00 89.38 1373 PHE A O 1
ATOM 10658 N N . ALA A 1 1374 ? -4.833 12.318 -17.999 1.00 88.50 1374 ALA A N 1
ATOM 10659 C CA . ALA A 1 1374 ? -5.504 12.010 -16.734 1.00 88.50 1374 ALA A CA 1
ATOM 10660 C C . ALA A 1 1374 ? -5.226 13.087 -15.667 1.00 88.50 1374 ALA A C 1
ATOM 10662 O O . ALA A 1 1374 ? -6.163 13.615 -15.074 1.00 88.50 1374 ALA A O 1
ATOM 10663 N N . GLU A 1 1375 ? -3.968 13.507 -15.515 1.00 85.88 1375 GLU A N 1
ATOM 10664 C CA . GLU A 1 1375 ? -3.546 14.592 -14.612 1.00 85.88 1375 GLU A CA 1
ATOM 10665 C C . GLU A 1 1375 ? -4.182 15.941 -14.997 1.00 85.88 1375 GLU A C 1
ATOM 10667 O O . GLU A 1 1375 ? -4.633 16.718 -14.152 1.00 85.88 1375 GLU A O 1
ATOM 10672 N N . VAL A 1 1376 ? -4.283 16.219 -16.298 1.00 87.81 1376 VAL A N 1
ATOM 10673 C CA . VAL A 1 1376 ? -4.991 17.401 -16.812 1.00 87.81 1376 VAL A CA 1
ATOM 10674 C C . VAL A 1 1376 ? -6.494 17.333 -16.501 1.00 87.81 1376 VAL A C 1
ATOM 10676 O O . VAL A 1 1376 ? -7.103 18.348 -16.156 1.00 87.81 1376 VAL A O 1
ATOM 10679 N N . THR A 1 1377 ? -7.091 16.139 -16.568 1.00 90.56 1377 THR A N 1
ATOM 10680 C CA . THR A 1 1377 ? -8.503 15.898 -16.221 1.00 90.56 1377 THR A CA 1
ATOM 10681 C C . THR A 1 1377 ? -8.758 16.082 -14.723 1.00 90.56 1377 THR A C 1
ATOM 10683 O O . THR A 1 1377 ? -9.741 16.720 -14.353 1.00 90.56 1377 THR A O 1
ATOM 10686 N N . GLU A 1 1378 ? -7.856 15.615 -13.860 1.00 89.38 1378 GLU A N 1
ATOM 10687 C CA . GLU A 1 1378 ? -7.896 15.840 -12.408 1.00 89.38 1378 GLU A CA 1
ATOM 10688 C C . GLU A 1 1378 ? -7.775 17.334 -12.057 1.00 89.38 1378 GLU A C 1
ATOM 10690 O O . GLU A 1 1378 ? -8.577 17.880 -11.292 1.00 89.38 1378 GLU A O 1
ATOM 10695 N N . ASN A 1 1379 ? -6.817 18.035 -12.671 1.00 88.56 1379 ASN A N 1
ATOM 10696 C CA . ASN A 1 1379 ? -6.652 19.478 -12.496 1.00 88.56 1379 ASN A CA 1
ATOM 10697 C C . ASN A 1 1379 ? -7.895 20.264 -12.943 1.00 88.56 1379 ASN A C 1
ATOM 10699 O O . ASN A 1 1379 ? -8.282 21.234 -12.281 1.00 88.56 1379 ASN A O 1
ATOM 10703 N N . PHE A 1 1380 ? -8.549 19.827 -14.023 1.00 92.12 1380 PHE A N 1
ATOM 10704 C CA . PHE A 1 1380 ? -9.842 20.354 -14.450 1.00 92.12 1380 PHE A CA 1
ATOM 10705 C C . PHE A 1 1380 ? -10.952 20.040 -13.436 1.00 92.12 1380 PHE A C 1
ATOM 10707 O O . PHE A 1 1380 ? -11.661 20.965 -13.039 1.00 92.12 1380 PHE A O 1
ATOM 10714 N N . ALA A 1 1381 ? -11.061 18.804 -12.939 1.00 91.69 1381 ALA A N 1
ATOM 10715 C CA . ALA A 1 1381 ? -12.049 18.412 -11.931 1.00 91.69 1381 ALA A CA 1
ATOM 10716 C C . ALA A 1 1381 ? -11.962 19.286 -10.666 1.00 91.69 1381 ALA A C 1
ATOM 10718 O O . ALA A 1 1381 ? -12.973 19.827 -10.216 1.00 91.69 1381 ALA A O 1
ATOM 10719 N N . PHE A 1 1382 ? -10.756 19.543 -10.147 1.00 90.75 1382 PHE A N 1
ATOM 10720 C CA . PHE A 1 1382 ? -10.578 20.456 -9.011 1.00 90.75 1382 PHE A CA 1
ATOM 10721 C C . PHE A 1 1382 ? -10.863 21.931 -9.337 1.00 90.75 1382 PHE A C 1
ATOM 10723 O O . PHE A 1 1382 ? -11.203 22.684 -8.424 1.00 90.75 1382 PHE A O 1
ATOM 10730 N N . SER A 1 1383 ? -10.752 22.362 -10.599 1.00 90.00 1383 SER A N 1
ATOM 10731 C CA . SER A 1 1383 ? -11.135 23.723 -11.018 1.00 90.00 1383 SER A CA 1
ATOM 10732 C C . SER A 1 1383 ? -12.656 23.939 -11.064 1.00 90.00 1383 SER A C 1
ATOM 10734 O O . SER A 1 1383 ? -13.121 25.070 -10.923 1.00 90.00 1383 SER A O 1
ATOM 10736 N N . LEU A 1 1384 ? -13.454 22.864 -11.161 1.00 91.06 1384 LEU A N 1
ATOM 10737 C CA . LEU A 1 1384 ? -14.923 22.931 -11.072 1.00 91.06 1384 LEU A CA 1
ATOM 10738 C C . LEU A 1 1384 ? -15.418 23.389 -9.691 1.00 91.06 1384 LEU A C 1
ATOM 10740 O O . LEU A 1 1384 ? -16.562 23.821 -9.557 1.00 91.06 1384 LEU A O 1
ATOM 10744 N N . LEU A 1 1385 ? -14.560 23.290 -8.671 1.00 89.44 1385 LEU A N 1
ATOM 10745 C CA . LEU A 1 1385 ? -14.856 23.645 -7.283 1.00 89.44 1385 LEU A CA 1
ATOM 10746 C C . LEU A 1 1385 ? -14.492 25.095 -6.932 1.00 89.44 1385 LEU A C 1
ATOM 10748 O O . LEU A 1 1385 ? -14.774 25.554 -5.822 1.00 89.44 1385 LEU A O 1
ATOM 10752 N N . THR A 1 1386 ? -13.913 25.850 -7.868 1.00 83.50 1386 THR A N 1
ATOM 10753 C CA . THR A 1 1386 ? -13.708 27.293 -7.708 1.00 83.50 1386 THR A CA 1
ATOM 10754 C C . THR A 1 1386 ? -15.074 27.980 -7.550 1.00 83.50 1386 THR A C 1
ATOM 10756 O O . THR A 1 1386 ? -15.964 27.811 -8.381 1.00 83.50 1386 THR A O 1
ATOM 10759 N N . ASN A 1 1387 ? -15.252 28.751 -6.471 1.00 80.75 1387 ASN A N 1
ATOM 10760 C CA . ASN A 1 1387 ? -16.532 29.339 -6.027 1.00 80.75 1387 ASN A CA 1
ATOM 10761 C C . ASN A 1 1387 ? -17.642 28.337 -5.616 1.00 80.75 1387 ASN A C 1
ATOM 10763 O O . ASN A 1 1387 ? -18.816 28.709 -5.588 1.00 80.75 1387 ASN A O 1
ATOM 10767 N N . VAL A 1 1388 ? -17.303 27.094 -5.249 1.00 83.75 1388 VAL A N 1
ATOM 10768 C CA . VAL A 1 1388 ? -18.251 26.129 -4.655 1.00 83.75 1388 VAL A CA 1
ATOM 10769 C C . VAL A 1 1388 ? -18.145 26.151 -3.126 1.00 83.75 1388 VAL A C 1
ATOM 10771 O O . VAL A 1 1388 ? -17.055 26.025 -2.564 1.00 83.75 1388 VAL A O 1
ATOM 10774 N N . THR A 1 1389 ? -19.275 26.326 -2.433 1.00 82.31 1389 THR A N 1
ATOM 10775 C CA . THR A 1 1389 ? -19.331 26.366 -0.963 1.00 82.31 1389 THR A CA 1
ATOM 10776 C C . THR A 1 1389 ? -19.039 24.996 -0.353 1.00 82.31 1389 THR A C 1
ATOM 10778 O O . THR A 1 1389 ? -19.421 23.961 -0.899 1.00 82.31 1389 THR A O 1
ATOM 10781 N N . CYS A 1 1390 ? -18.356 24.977 0.792 1.00 85.06 1390 CYS A N 1
ATOM 10782 C CA . CYS A 1 1390 ? -18.045 23.727 1.477 1.00 85.06 1390 CYS A CA 1
ATOM 10783 C C . CYS A 1 1390 ? -19.313 23.045 2.021 1.00 85.06 1390 CYS A C 1
ATOM 10785 O O . CYS A 1 1390 ? -20.251 23.717 2.449 1.00 85.06 1390 CYS A O 1
ATOM 10787 N N . GLY A 1 1391 ? -19.345 21.713 1.964 1.00 79.19 1391 GLY A N 1
ATOM 10788 C CA . GLY A 1 1391 ? -20.492 20.884 2.337 1.00 79.19 1391 GLY A CA 1
ATOM 10789 C C . GLY A 1 1391 ? -21.629 20.877 1.309 1.00 79.19 1391 GLY A C 1
ATOM 10790 O O . GLY A 1 1391 ? -22.637 20.209 1.535 1.00 79.19 1391 GLY A O 1
ATOM 10791 N N . SER A 1 1392 ? -21.492 21.587 0.181 1.00 79.25 1392 SER A N 1
ATOM 10792 C CA . SER A 1 1392 ? -22.527 21.610 -0.857 1.00 79.25 1392 SER A CA 1
ATOM 10793 C C . SER A 1 1392 ? -22.654 20.255 -1.576 1.00 79.25 1392 SER A C 1
ATOM 10795 O O . SER A 1 1392 ? -21.648 19.597 -1.860 1.00 79.25 1392 SER A O 1
ATOM 10797 N N . PRO A 1 1393 ? -23.881 19.801 -1.881 1.00 80.56 1393 PRO A N 1
ATOM 10798 C CA . PRO A 1 1393 ? -24.099 18.626 -2.718 1.00 80.56 1393 PRO A CA 1
ATOM 10799 C C . PRO A 1 1393 ? -23.731 18.923 -4.180 1.00 80.56 1393 PRO A C 1
ATOM 10801 O O . PRO A 1 1393 ? -23.878 20.051 -4.648 1.00 80.56 1393 PRO A O 1
ATOM 10804 N N . GLY A 1 1394 ? -23.283 17.905 -4.920 1.00 76.88 1394 GLY A N 1
ATOM 10805 C CA . GLY A 1 1394 ? -22.853 18.069 -6.311 1.00 76.88 1394 GLY A CA 1
ATOM 10806 C C . GLY A 1 1394 ? -23.966 18.559 -7.249 1.00 76.88 1394 GLY A C 1
ATOM 10807 O O . GLY A 1 1394 ? -25.081 18.036 -7.245 1.00 76.88 1394 GLY A O 1
ATOM 10808 N N . GLU A 1 1395 ? -23.646 19.539 -8.095 1.00 83.88 1395 GLU A N 1
ATOM 10809 C CA . GLU A 1 1395 ? -24.566 20.125 -9.079 1.00 83.88 1395 GLU A CA 1
ATOM 10810 C C . GLU A 1 1395 ? -24.306 19.532 -10.477 1.00 83.88 1395 GLU A C 1
ATOM 10812 O O . GLU A 1 1395 ? -23.216 19.694 -11.044 1.00 83.88 1395 GLU A O 1
ATOM 10817 N N . LYS A 1 1396 ? -25.316 18.881 -11.078 1.00 82.25 1396 LYS A N 1
ATOM 10818 C CA . LYS A 1 1396 ? -25.241 18.413 -12.476 1.00 82.25 1396 LYS A CA 1
ATOM 10819 C C . LYS A 1 1396 ? -24.932 19.563 -13.435 1.00 82.25 1396 LYS A C 1
ATOM 10821 O O . LYS A 1 1396 ? -25.421 20.677 -13.262 1.00 82.25 1396 LYS A O 1
ATOM 10826 N N . SER A 1 1397 ? -24.127 19.282 -14.459 1.00 77.81 1397 SER A N 1
ATOM 10827 C CA . SER A 1 1397 ? -23.545 20.234 -15.425 1.00 77.81 1397 SER A CA 1
ATOM 10828 C C . SER A 1 1397 ? -22.519 21.233 -14.867 1.00 77.81 1397 SER A C 1
ATOM 10830 O O . SER A 1 1397 ? -21.938 21.989 -15.652 1.00 77.81 1397 SER A O 1
ATOM 10832 N N . LYS A 1 1398 ? -22.265 21.255 -13.549 1.00 83.56 1398 LYS A N 1
ATOM 10833 C CA . LYS A 1 1398 ? -21.325 22.180 -12.888 1.00 83.56 1398 LYS A CA 1
ATOM 10834 C C . LYS A 1 1398 ? -20.174 21.455 -12.206 1.00 83.56 1398 LYS A C 1
ATOM 10836 O O . LYS A 1 1398 ? -19.034 21.684 -12.592 1.00 83.56 1398 LYS A O 1
ATOM 10841 N N . THR A 1 1399 ? -20.479 20.587 -11.244 1.00 86.88 1399 THR A N 1
ATOM 10842 C CA . THR A 1 1399 ? -19.490 19.744 -10.552 1.00 86.88 1399 THR A CA 1
ATOM 10843 C C . THR A 1 1399 ? -19.664 18.256 -10.859 1.00 86.88 1399 THR A C 1
ATOM 10845 O O . THR A 1 1399 ? -18.748 17.480 -10.604 1.00 86.88 1399 THR A O 1
ATOM 10848 N N . ILE A 1 1400 ? -20.801 17.865 -11.452 1.00 88.12 1400 ILE A N 1
ATOM 10849 C CA . ILE A 1 1400 ? -21.025 16.539 -12.043 1.00 88.12 1400 ILE A CA 1
ATOM 10850 C C . ILE A 1 1400 ? -21.136 16.693 -13.565 1.00 88.12 1400 ILE A C 1
ATOM 10852 O O . ILE A 1 1400 ? -22.048 17.372 -14.050 1.00 88.12 1400 ILE A O 1
ATOM 10856 N N . LEU A 1 1401 ? -20.212 16.080 -14.305 1.00 91.12 1401 LEU A N 1
ATOM 10857 C CA . LEU A 1 1401 ? -20.129 16.082 -15.767 1.00 91.12 1401 LEU A CA 1
ATOM 10858 C C . LEU A 1 1401 ? -20.155 14.630 -16.270 1.00 91.12 1401 LEU A C 1
ATOM 10860 O O . LEU A 1 1401 ? -19.135 13.942 -16.259 1.00 91.12 1401 LEU A O 1
ATOM 10864 N N . ASP A 1 1402 ? -21.336 14.168 -16.682 1.00 87.81 1402 ASP A N 1
ATOM 10865 C CA . ASP A 1 1402 ? -21.653 12.771 -17.013 1.00 87.81 1402 ASP A CA 1
ATOM 10866 C C . ASP A 1 1402 ? -22.047 12.545 -18.491 1.00 87.81 1402 ASP A C 1
ATOM 10868 O O . ASP A 1 1402 ? -22.317 11.411 -18.890 1.00 87.81 1402 ASP A O 1
ATOM 10872 N N . SER A 1 1403 ? -22.066 13.598 -19.321 1.00 87.62 1403 SER A N 1
ATOM 10873 C CA . SER A 1 1403 ? -22.587 13.547 -20.698 1.00 87.62 1403 SER A CA 1
ATOM 10874 C C . SER A 1 1403 ? -21.656 12.901 -21.734 1.00 87.62 1403 SER A C 1
ATOM 10876 O O . SER A 1 1403 ? -22.103 12.599 -22.842 1.00 87.62 1403 SER A O 1
ATOM 10878 N N . CYS A 1 1404 ? -20.384 12.646 -21.409 1.00 89.69 1404 CYS A N 1
ATOM 10879 C CA . CYS A 1 1404 ? -19.486 11.890 -22.281 1.00 89.69 1404 CYS A CA 1
ATOM 10880 C C . CYS A 1 1404 ? -19.678 10.367 -22.091 1.00 89.69 1404 CYS A C 1
ATOM 10882 O O . CYS A 1 1404 ? -19.688 9.869 -20.960 1.00 89.69 1404 CYS A O 1
ATOM 10884 N N . PRO A 1 1405 ? -19.754 9.568 -23.176 1.00 87.88 1405 PRO A N 1
ATOM 10885 C CA . PRO A 1 1405 ? -19.869 8.112 -23.065 1.00 87.88 1405 PRO A CA 1
ATOM 10886 C C . PRO A 1 1405 ? -18.599 7.440 -22.517 1.00 87.88 1405 PRO A C 1
ATOM 10888 O O . PRO A 1 1405 ? -18.690 6.332 -22.003 1.00 87.88 1405 PRO A O 1
ATOM 10891 N N . TYR A 1 1406 ? -17.436 8.094 -22.612 1.00 90.50 1406 TYR A N 1
ATOM 10892 C CA . TYR A 1 1406 ? -16.129 7.529 -22.245 1.00 90.50 1406 TYR A CA 1
ATOM 10893 C C . TYR A 1 1406 ? -15.536 8.097 -20.943 1.00 90.50 1406 TYR A C 1
ATOM 10895 O O . TYR A 1 1406 ? -14.504 7.609 -20.492 1.00 90.50 1406 TYR A O 1
ATOM 10903 N N . LEU A 1 1407 ? -16.139 9.146 -20.372 1.00 92.38 1407 LEU A N 1
ATOM 10904 C CA . LEU A 1 1407 ? -15.589 9.928 -19.260 1.00 92.38 1407 LEU A CA 1
ATOM 10905 C C . LEU A 1 1407 ? -16.728 10.467 -18.385 1.00 92.38 1407 LEU A C 1
ATOM 10907 O O . LEU A 1 1407 ? -17.669 11.061 -18.903 1.00 92.38 1407 LEU A O 1
ATOM 10911 N N . SER A 1 1408 ? -16.638 10.321 -17.070 1.00 92.31 1408 SER A N 1
ATOM 10912 C CA . SER A 1 1408 ? -17.562 10.922 -16.102 1.00 92.31 1408 SER A CA 1
ATOM 10913 C C . SER A 1 1408 ? -16.756 11.555 -14.976 1.00 92.31 1408 SER A C 1
ATOM 10915 O O . SER A 1 1408 ? -15.873 10.892 -14.445 1.00 92.31 1408 SER A O 1
ATOM 10917 N N . ILE A 1 1409 ? -17.035 12.810 -14.618 1.00 93.25 1409 ILE A N 1
ATOM 10918 C CA . ILE A 1 1409 ? -16.302 13.560 -13.584 1.00 93.25 1409 ILE A CA 1
ATOM 10919 C C . ILE A 1 1409 ? -17.282 14.020 -12.503 1.00 93.25 1409 ILE A C 1
ATOM 10921 O O . ILE A 1 1409 ? -18.283 14.670 -12.805 1.00 93.25 1409 ILE A O 1
ATOM 10925 N N . LEU A 1 1410 ? -16.963 13.733 -11.244 1.00 93.31 1410 LEU A N 1
ATOM 10926 C CA . LEU A 1 1410 ? -17.653 14.200 -10.045 1.00 93.31 1410 LEU A CA 1
ATOM 10927 C C . LEU A 1 1410 ? -16.638 14.902 -9.137 1.00 93.31 1410 LEU A C 1
ATOM 10929 O O . LEU A 1 1410 ? -15.718 14.272 -8.630 1.00 93.31 1410 LEU A O 1
ATOM 10933 N N . ALA A 1 1411 ? -16.821 16.196 -8.895 1.00 92.38 1411 ALA A N 1
ATOM 10934 C CA . ALA A 1 1411 ? -16.004 16.975 -7.971 1.00 92.38 1411 ALA A CA 1
ATOM 10935 C C . ALA A 1 1411 ? -16.854 17.479 -6.792 1.00 92.38 1411 ALA A C 1
ATOM 10937 O O . ALA A 1 1411 ? -17.987 17.933 -6.988 1.00 92.38 1411 ALA A O 1
ATOM 10938 N N . LEU A 1 1412 ? -16.314 17.424 -5.570 1.00 92.00 1412 LEU A N 1
ATOM 10939 C CA . LEU A 1 1412 ? -16.996 17.832 -4.335 1.00 92.00 1412 LEU A CA 1
ATOM 10940 C C . LEU A 1 1412 ? -16.055 18.598 -3.387 1.00 92.00 1412 LEU A C 1
ATOM 10942 O O . LEU A 1 1412 ? -14.865 18.299 -3.277 1.00 92.00 1412 LEU A O 1
ATOM 10946 N N . HIS A 1 1413 ? -16.602 19.588 -2.679 1.00 90.94 1413 HIS A N 1
ATOM 10947 C CA . HIS A 1 1413 ? -15.891 20.391 -1.679 1.00 90.94 1413 HIS A CA 1
ATOM 10948 C C . HIS A 1 1413 ? -16.528 20.150 -0.309 1.00 90.94 1413 HIS A C 1
ATOM 10950 O O . HIS A 1 1413 ? -17.514 20.795 0.039 1.00 90.94 1413 HIS A O 1
ATOM 10956 N N . TRP A 1 1414 ? -16.010 19.186 0.448 1.00 90.38 1414 TRP A N 1
ATOM 10957 C CA . TRP A 1 1414 ? -16.681 18.608 1.619 1.00 90.38 1414 TRP A CA 1
ATOM 10958 C C . TRP A 1 1414 ? -15.810 18.657 2.881 1.00 90.38 1414 TRP A C 1
ATOM 10960 O O . TRP A 1 1414 ? -14.592 18.849 2.821 1.00 90.38 1414 TRP A O 1
ATOM 10970 N N . TYR A 1 1415 ? -16.447 18.506 4.041 1.00 84.81 1415 TYR A N 1
ATOM 10971 C CA . TYR A 1 1415 ? -15.754 18.367 5.323 1.00 84.81 1415 TYR A CA 1
ATOM 10972 C C . TYR A 1 1415 ? -15.166 16.948 5.479 1.00 84.81 1415 TYR A C 1
ATOM 10974 O O . TYR A 1 1415 ? -15.740 16.004 4.932 1.00 84.81 1415 TYR A O 1
ATOM 10982 N N . PRO A 1 1416 ? -14.077 16.749 6.252 1.00 85.00 1416 PRO A N 1
ATOM 10983 C CA . PRO A 1 1416 ? -13.494 15.427 6.510 1.00 85.00 1416 PRO A CA 1
ATOM 10984 C C . PRO A 1 1416 ? -14.512 14.363 6.951 1.00 85.00 1416 PRO A C 1
ATOM 10986 O O . PRO A 1 1416 ? -14.496 13.249 6.433 1.00 85.00 1416 PRO A O 1
ATOM 10989 N N . GLN A 1 1417 ? -15.470 14.734 7.811 1.00 82.12 1417 GLN A N 1
ATOM 10990 C CA . GLN A 1 1417 ? -16.539 13.850 8.298 1.00 82.12 1417 GLN A CA 1
ATOM 10991 C C . GLN A 1 1417 ? -17.495 13.353 7.195 1.00 82.12 1417 GLN A C 1
ATOM 10993 O O . GLN A 1 1417 ? -18.200 12.374 7.405 1.00 82.12 1417 GLN A O 1
ATOM 10998 N N . GLN A 1 1418 ? -17.557 14.031 6.043 1.00 85.06 1418 GLN A N 1
ATOM 10999 C CA . GLN A 1 1418 ? -18.376 13.629 4.890 1.00 85.06 1418 GLN A CA 1
ATOM 11000 C C . GLN A 1 1418 ? -17.591 12.799 3.862 1.00 85.06 1418 GLN A C 1
ATOM 11002 O O . GLN A 1 1418 ? -18.196 12.197 2.979 1.00 85.06 1418 GLN A O 1
ATOM 11007 N N . ILE A 1 1419 ? -16.256 12.825 3.925 1.00 86.81 1419 ILE A N 1
ATOM 11008 C CA . ILE A 1 1419 ? -15.360 12.164 2.964 1.00 86.81 1419 ILE A CA 1
ATOM 11009 C C . ILE A 1 1419 ? -14.925 10.797 3.505 1.00 86.81 1419 ILE A C 1
ATOM 11011 O O . ILE A 1 1419 ? -14.934 9.816 2.764 1.00 86.81 1419 ILE A O 1
ATOM 11015 N N . ASN A 1 1420 ? -14.590 10.719 4.796 1.00 86.38 1420 ASN A N 1
ATOM 11016 C CA . ASN A 1 1420 ? -14.232 9.471 5.468 1.00 86.38 1420 ASN A CA 1
ATOM 11017 C C . ASN A 1 1420 ? -15.367 8.438 5.356 1.00 86.38 1420 ASN A C 1
ATOM 11019 O O . ASN A 1 1420 ? -16.522 8.732 5.661 1.00 86.38 1420 ASN A O 1
ATOM 11023 N N . GLY A 1 1421 ? -15.042 7.222 4.913 1.00 83.50 1421 GLY A N 1
ATOM 11024 C CA . GLY A 1 1421 ? -15.997 6.122 4.747 1.00 83.50 1421 GLY A CA 1
ATOM 11025 C C . GLY A 1 1421 ? -16.934 6.234 3.535 1.00 83.50 1421 GLY A C 1
ATOM 11026 O O . GLY A 1 1421 ? -17.693 5.289 3.281 1.00 83.50 1421 GLY A O 1
ATOM 11027 N N . HIS A 1 1422 ? -16.908 7.351 2.792 1.00 89.12 1422 HIS A N 1
ATOM 11028 C CA . HIS A 1 1422 ? -17.858 7.634 1.714 1.00 89.12 1422 HIS A CA 1
ATOM 11029 C C . HIS A 1 1422 ? -17.657 6.719 0.498 1.00 89.12 1422 HIS A C 1
ATOM 11031 O O . HIS A 1 1422 ? -16.535 6.505 0.030 1.00 89.12 1422 HIS A O 1
ATOM 11037 N N . LYS A 1 1423 ? -18.770 6.218 -0.048 1.00 91.44 1423 LYS A N 1
ATOM 11038 C CA . LYS A 1 1423 ? -18.828 5.374 -1.246 1.00 91.44 1423 LYS A CA 1
ATOM 11039 C C . LYS A 1 1423 ? -19.253 6.213 -2.454 1.00 91.44 1423 LYS A C 1
ATOM 11041 O O . LYS A 1 1423 ? -20.367 6.725 -2.501 1.00 91.44 1423 LYS A O 1
ATOM 11046 N N . PHE A 1 1424 ? -18.372 6.339 -3.436 1.00 91.38 1424 PHE A N 1
ATOM 11047 C CA . PHE A 1 1424 ? -18.626 6.989 -4.718 1.00 91.38 1424 PHE A CA 1
ATOM 11048 C C . PHE A 1 1424 ? -19.086 5.933 -5.723 1.00 91.38 1424 PHE A C 1
ATOM 11050 O O . PHE A 1 1424 ? -18.369 4.965 -5.974 1.00 91.38 1424 PHE A O 1
ATOM 11057 N N . GLU A 1 1425 ? -20.279 6.106 -6.286 1.00 87.81 1425 GLU A N 1
ATOM 11058 C CA . GLU A 1 1425 ? -20.864 5.166 -7.248 1.00 87.81 1425 GLU A CA 1
ATOM 11059 C C . GLU A 1 1425 ? -20.627 5.645 -8.689 1.00 87.81 1425 GLU A C 1
ATOM 11061 O O . GLU A 1 1425 ? -20.884 6.803 -9.030 1.00 87.81 1425 GLU A O 1
ATOM 11066 N N . GLY A 1 1426 ? -20.111 4.744 -9.526 1.00 83.56 1426 GLY A N 1
ATOM 11067 C CA . GLY A 1 1426 ? -19.946 4.908 -10.967 1.00 83.56 1426 GLY A CA 1
ATOM 11068 C C . GLY A 1 1426 ? -21.098 4.283 -11.761 1.00 83.56 1426 GLY A C 1
ATOM 11069 O O . GLY A 1 1426 ? -22.125 3.865 -11.218 1.00 83.56 1426 GLY A O 1
ATOM 11070 N N . LYS A 1 1427 ? -20.945 4.220 -13.085 1.00 82.56 1427 LYS A N 1
ATOM 11071 C CA . LYS A 1 1427 ? -21.930 3.593 -13.975 1.00 82.56 1427 LYS A CA 1
ATOM 11072 C C . LYS A 1 1427 ? -21.956 2.075 -13.763 1.00 82.56 1427 LYS A C 1
ATOM 11074 O O . LYS A 1 1427 ? -20.922 1.441 -13.598 1.00 82.56 1427 LYS A O 1
ATOM 11079 N N . GLU A 1 1428 ? -23.147 1.486 -13.876 1.00 81.31 1428 GLU A N 1
ATOM 11080 C CA . GLU A 1 1428 ? -23.373 0.026 -13.859 1.00 81.31 1428 GLU A CA 1
ATOM 11081 C C . GLU A 1 1428 ? -23.067 -0.687 -12.525 1.00 81.31 1428 GLU A C 1
ATOM 11083 O O . GLU A 1 1428 ? -22.908 -1.903 -12.503 1.00 81.31 1428 GLU A O 1
ATOM 11088 N N . GLY A 1 1429 ? -23.052 0.047 -11.406 1.00 79.69 1429 GLY A N 1
ATOM 11089 C CA . GLY A 1 1429 ? -22.880 -0.513 -10.057 1.00 79.69 1429 GLY A CA 1
ATOM 11090 C C . GLY A 1 1429 ? -21.436 -0.528 -9.554 1.00 79.69 1429 GLY A C 1
ATOM 11091 O O . GLY A 1 1429 ? -21.216 -0.790 -8.368 1.00 79.69 1429 GLY A O 1
ATOM 11092 N N . ASP A 1 1430 ? -20.475 -0.201 -10.422 1.00 89.12 1430 ASP A N 1
ATOM 11093 C CA . ASP A 1 1430 ? -19.078 0.023 -10.051 1.00 89.12 1430 ASP A CA 1
ATOM 11094 C C . ASP A 1 1430 ? -18.982 1.084 -8.951 1.00 89.12 1430 ASP A C 1
ATOM 11096 O O . ASP A 1 1430 ? -19.758 2.044 -8.929 1.00 89.12 1430 ASP A O 1
ATOM 11100 N N . TYR A 1 1431 ? -18.031 0.944 -8.031 1.00 92.06 1431 TYR A N 1
ATOM 11101 C CA . TYR A 1 1431 ? -17.856 1.930 -6.967 1.00 92.06 1431 TYR A CA 1
ATOM 11102 C C . TYR A 1 1431 ? -16.425 2.003 -6.454 1.00 92.06 1431 TYR A C 1
ATOM 11104 O O . TYR A 1 1431 ? -15.642 1.072 -6.634 1.00 92.06 1431 TYR A O 1
ATOM 11112 N N . ILE A 1 1432 ? -16.118 3.098 -5.761 1.00 93.06 1432 ILE A N 1
ATOM 11113 C CA . ILE A 1 1432 ? -14.905 3.270 -4.961 1.00 93.06 1432 ILE A CA 1
ATOM 11114 C C . ILE A 1 1432 ? -15.266 3.849 -3.587 1.00 93.06 1432 ILE A C 1
ATOM 11116 O O . ILE A 1 1432 ? -16.081 4.766 -3.483 1.00 93.06 1432 ILE A O 1
ATOM 11120 N N . ARG A 1 1433 ? -14.712 3.288 -2.513 1.00 91.88 1433 ARG A N 1
ATOM 11121 C CA . ARG A 1 1433 ? -14.994 3.649 -1.122 1.00 91.88 1433 ARG A CA 1
ATOM 11122 C C . ARG A 1 1433 ? -13.722 4.146 -0.446 1.00 91.88 1433 ARG A C 1
ATOM 11124 O O . ARG A 1 1433 ? -12.696 3.472 -0.463 1.00 91.88 1433 ARG A O 1
ATOM 11131 N N . ILE A 1 1434 ? -13.818 5.325 0.159 1.00 89.12 1434 ILE A N 1
ATOM 11132 C CA . ILE A 1 1434 ? -12.743 5.925 0.954 1.00 89.12 1434 ILE A CA 1
ATOM 11133 C C . ILE A 1 1434 ? -12.670 5.232 2.325 1.00 89.12 1434 ILE A C 1
ATOM 11135 O O . ILE A 1 1434 ? -13.729 4.956 2.898 1.00 89.12 1434 ILE A O 1
ATOM 11139 N N . PRO A 1 1435 ? -11.466 4.997 2.883 1.00 86.75 1435 PRO A N 1
ATOM 11140 C CA . PRO A 1 1435 ? -11.298 4.503 4.247 1.00 86.75 1435 PRO A CA 1
ATOM 11141 C C . PRO A 1 1435 ? -12.068 5.324 5.289 1.00 86.75 1435 PRO A C 1
ATOM 11143 O O . PRO A 1 1435 ? -12.225 6.542 5.169 1.00 86.75 1435 PRO A O 1
ATOM 11146 N N . GLU A 1 1436 ? -12.528 4.679 6.361 1.00 83.12 1436 GLU A N 1
ATOM 11147 C CA . GLU A 1 1436 ? -13.286 5.350 7.431 1.00 83.12 1436 GLU A CA 1
ATOM 11148 C C . GLU A 1 1436 ? -12.436 6.338 8.256 1.00 83.12 1436 GLU A C 1
ATOM 11150 O O . GLU A 1 1436 ? -12.990 7.137 9.013 1.00 83.12 1436 GLU A O 1
ATOM 11155 N N . ARG A 1 1437 ? -11.102 6.322 8.103 1.00 77.88 1437 ARG A N 1
ATOM 11156 C CA . ARG A 1 1437 ? -10.153 7.162 8.854 1.00 77.88 1437 ARG A CA 1
ATOM 11157 C C . ARG A 1 1437 ? -9.036 7.763 7.979 1.00 77.88 1437 ARG A C 1
ATOM 11159 O O . ARG A 1 1437 ? -7.900 7.857 8.425 1.00 77.88 1437 ARG A O 1
ATOM 11166 N N . LEU A 1 1438 ? -9.357 8.196 6.754 1.00 80.44 1438 LEU A N 1
ATOM 11167 C CA . LEU A 1 1438 ? -8.380 8.824 5.842 1.00 80.44 1438 LEU A CA 1
ATOM 11168 C C . LEU A 1 1438 ? -7.965 10.252 6.257 1.00 80.44 1438 LEU A C 1
ATOM 11170 O O . LEU A 1 1438 ? -6.812 10.650 6.099 1.00 80.44 1438 LEU A O 1
ATOM 11174 N N . LEU A 1 1439 ? -8.923 11.067 6.705 1.00 80.12 1439 LEU A N 1
ATOM 11175 C CA . LEU A 1 1439 ? -8.711 12.474 7.047 1.00 80.12 1439 LEU A CA 1
ATOM 11176 C C . LEU A 1 1439 ? -8.955 12.708 8.537 1.00 80.12 1439 LEU A C 1
ATOM 11178 O O . LEU A 1 1439 ? -10.039 12.396 9.033 1.00 80.12 1439 LEU A O 1
ATOM 11182 N N . ASP A 1 1440 ? -8.000 13.344 9.218 1.00 72.75 1440 ASP A N 1
ATOM 11183 C CA . ASP A 1 1440 ? -8.156 13.732 10.621 1.00 72.75 1440 ASP A CA 1
ATOM 11184 C C . ASP A 1 1440 ? -9.384 14.623 10.835 1.00 72.75 1440 ASP A C 1
ATOM 11186 O O . ASP A 1 1440 ? -9.509 15.728 10.288 1.00 72.75 1440 ASP A O 1
ATOM 11190 N N . VAL A 1 1441 ? -10.277 14.149 11.699 1.00 68.50 1441 VAL A N 1
ATOM 11191 C CA . VAL A 1 1441 ? -11.407 14.918 12.212 1.00 68.50 1441 VAL A CA 1
ATOM 11192 C C . VAL A 1 1441 ? -10.929 15.654 13.460 1.00 68.50 1441 VAL A C 1
ATOM 11194 O O . VAL A 1 1441 ? -10.935 15.100 14.552 1.00 68.50 1441 VAL A O 1
ATOM 11197 N N . GLN A 1 1442 ? -10.482 16.901 13.296 1.00 57.25 1442 GLN A N 1
ATOM 11198 C CA . GLN A 1 1442 ? -10.122 17.746 14.438 1.00 57.25 1442 GLN A CA 1
ATOM 11199 C C . GLN A 1 1442 ? -11.356 18.041 15.301 1.00 57.25 1442 GLN A C 1
ATOM 11201 O O . GLN A 1 1442 ? -12.398 18.435 14.768 1.00 57.25 1442 GLN A O 1
ATOM 11206 N N . ASP A 1 1443 ? -11.214 17.885 16.620 1.00 53.50 1443 ASP A N 1
ATOM 11207 C CA . ASP A 1 1443 ? -12.274 18.157 17.593 1.00 53.50 1443 ASP A CA 1
ATOM 11208 C C . ASP A 1 1443 ? -12.836 19.580 17.445 1.00 53.50 1443 ASP A C 1
ATOM 11210 O O . ASP A 1 1443 ? -12.110 20.558 17.228 1.00 53.50 1443 ASP A O 1
ATOM 11214 N N . ALA A 1 1444 ? -14.160 19.691 17.567 1.00 48.34 1444 ALA A N 1
ATOM 11215 C CA . ALA A 1 1444 ? -14.941 20.835 17.090 1.00 48.34 1444 ALA A CA 1
ATOM 11216 C C . ALA A 1 1444 ? -14.674 22.181 17.804 1.00 48.34 1444 ALA A C 1
ATOM 11218 O O . ALA A 1 1444 ? -15.203 23.207 17.380 1.00 48.34 1444 ALA A O 1
ATOM 11219 N N . GLU A 1 1445 ? -13.855 22.208 18.858 1.00 45.62 1445 GLU A N 1
ATOM 11220 C CA . GLU A 1 1445 ? -13.623 23.393 19.697 1.00 45.62 1445 GLU A CA 1
ATOM 11221 C C . GLU A 1 1445 ? -12.481 24.314 19.208 1.00 45.62 1445 GLU A C 1
ATOM 11223 O O . GLU A 1 1445 ? -12.356 25.439 19.689 1.00 45.62 1445 GLU A O 1
ATOM 11228 N N . ILE A 1 1446 ? -11.638 23.886 18.254 1.00 47.09 1446 ILE A N 1
ATOM 11229 C CA . ILE A 1 1446 ? -10.352 24.570 17.966 1.00 47.09 1446 ILE A CA 1
ATOM 11230 C C . ILE A 1 1446 ? -10.398 25.571 16.785 1.00 47.09 1446 ILE A C 1
ATOM 11232 O O . ILE A 1 1446 ? -9.547 26.459 16.697 1.00 47.09 1446 ILE A O 1
ATOM 11236 N N . MET A 1 1447 ? -11.373 25.488 15.867 1.00 37.97 1447 MET A N 1
ATOM 11237 C CA . MET A 1 1447 ? -11.282 26.128 14.533 1.00 37.97 1447 MET A CA 1
ATOM 11238 C C . MET A 1 1447 ? -12.319 27.226 14.223 1.00 37.97 1447 MET A C 1
ATOM 11240 O O . MET A 1 1447 ? -12.879 27.293 13.126 1.00 37.97 1447 MET A O 1
ATOM 11244 N N . ALA A 1 1448 ? -12.477 28.193 15.128 1.00 38.53 1448 ALA A N 1
ATOM 11245 C CA . ALA A 1 1448 ? -13.127 29.473 14.822 1.00 38.53 1448 ALA A CA 1
ATOM 11246 C C . ALA A 1 1448 ? -12.252 30.367 13.902 1.00 38.53 1448 ALA A C 1
ATOM 11248 O O . ALA A 1 1448 ? -11.732 31.400 14.324 1.00 38.53 1448 ALA A O 1
ATOM 11249 N N . GLY A 1 1449 ? -12.064 29.979 12.630 1.00 47.56 1449 GLY A N 1
ATOM 11250 C CA . GLY A 1 1449 ? -11.449 30.861 11.619 1.00 47.56 1449 GLY A CA 1
ATOM 11251 C C . GLY A 1 1449 ? -10.708 30.219 10.440 1.00 47.56 1449 GLY A C 1
ATOM 11252 O O . GLY A 1 1449 ? -10.298 30.951 9.538 1.00 47.56 1449 GLY A O 1
ATOM 11253 N N . LYS A 1 1450 ? -10.522 28.893 10.396 1.00 50.62 1450 LYS A N 1
ATOM 11254 C CA . LYS A 1 1450 ? -9.933 28.197 9.234 1.00 50.62 1450 LYS A CA 1
ATOM 11255 C C . LYS A 1 1450 ? -10.730 26.939 8.900 1.00 50.62 1450 LYS A C 1
ATOM 11257 O O . LYS A 1 1450 ? -10.722 25.972 9.648 1.00 50.62 1450 LYS A O 1
ATOM 11262 N N . SER A 1 1451 ? -11.407 26.956 7.756 1.00 53.88 1451 SER A N 1
ATOM 11263 C CA . SER A 1 1451 ? -12.207 25.838 7.252 1.00 53.88 1451 SER A CA 1
ATOM 11264 C C . SER A 1 1451 ? -11.330 24.632 6.893 1.00 53.88 1451 SER A C 1
ATOM 11266 O O . SER A 1 1451 ? -10.553 24.706 5.942 1.00 53.88 1451 SER A O 1
ATOM 11268 N N . THR A 1 1452 ? -11.498 23.506 7.590 1.00 66.38 1452 THR A N 1
ATOM 11269 C CA . THR A 1 1452 ? -10.816 22.217 7.334 1.00 66.38 1452 THR A CA 1
ATOM 11270 C C . THR A 1 1452 ? -11.357 21.454 6.114 1.00 66.38 1452 THR A C 1
ATOM 11272 O O . THR A 1 1452 ? -11.149 20.251 5.981 1.00 66.38 1452 THR A O 1
ATOM 11275 N N . CYS A 1 1453 ? -12.043 22.145 5.204 1.00 77.50 1453 CYS A N 1
ATOM 11276 C CA . CYS A 1 1453 ? -12.650 21.555 4.019 1.00 77.50 1453 CYS A CA 1
ATOM 11277 C C . CYS A 1 1453 ? -11.600 20.996 3.054 1.00 77.50 1453 CYS A C 1
ATOM 11279 O O . CYS A 1 1453 ? -10.532 21.583 2.855 1.00 77.50 1453 CYS A O 1
ATOM 11281 N N . LYS A 1 1454 ? -11.924 19.864 2.433 1.00 86.31 1454 LYS A N 1
ATOM 11282 C CA . LYS A 1 1454 ? -11.075 19.178 1.461 1.00 86.31 1454 LYS A CA 1
ATOM 11283 C C . LYS A 1 1454 ? -11.792 19.108 0.116 1.00 86.31 1454 LYS A C 1
ATOM 11285 O O . LYS A 1 1454 ? -13.019 19.101 0.028 1.00 86.31 1454 LYS A O 1
ATOM 11290 N N . LEU A 1 1455 ? -10.996 19.106 -0.944 1.00 89.94 1455 LEU A N 1
ATOM 11291 C CA . LEU A 1 1455 ? -11.464 19.043 -2.323 1.00 89.94 1455 LEU A CA 1
ATOM 11292 C C . LEU A 1 1455 ? -11.216 17.612 -2.800 1.00 89.94 1455 LEU A C 1
ATOM 11294 O O . LEU A 1 1455 ? -10.064 17.178 -2.808 1.00 89.94 1455 LEU A O 1
ATOM 11298 N N . VAL A 1 1456 ? -12.278 16.890 -3.153 1.00 90.62 1456 VAL A N 1
ATOM 11299 C CA . VAL A 1 1456 ? -12.228 15.495 -3.612 1.00 90.62 1456 VAL A CA 1
ATOM 11300 C C . VAL A 1 1456 ? -12.811 15.397 -5.019 1.00 90.62 1456 VAL A C 1
ATOM 11302 O O . VAL A 1 1456 ? -13.779 16.089 -5.345 1.00 90.62 1456 VAL A O 1
ATOM 11305 N N . GLN A 1 1457 ? -12.209 14.562 -5.862 1.00 91.94 1457 GLN A N 1
ATOM 11306 C CA . GLN A 1 1457 ? -12.723 14.237 -7.187 1.00 91.94 1457 GLN A CA 1
ATOM 11307 C C . GLN A 1 1457 ? -12.782 12.723 -7.384 1.00 91.94 1457 GLN A C 1
ATOM 11309 O O . GLN A 1 1457 ? -11.909 11.994 -6.914 1.00 91.94 1457 GLN A O 1
ATOM 11314 N N . PHE A 1 1458 ? -13.810 12.282 -8.098 1.00 93.06 1458 PHE A N 1
ATOM 11315 C CA . PHE A 1 1458 ? -13.990 10.934 -8.608 1.00 93.06 1458 PHE A CA 1
ATOM 11316 C C . PHE A 1 1458 ? -14.208 11.022 -10.121 1.00 93.06 1458 PHE A C 1
ATOM 11318 O O . PHE A 1 1458 ? -15.104 11.735 -10.580 1.00 93.06 1458 PHE A O 1
ATOM 11325 N N . THR A 1 1459 ? -13.402 10.298 -10.893 1.00 92.94 1459 THR A N 1
ATOM 11326 C CA . THR A 1 1459 ? -13.493 10.256 -12.354 1.00 92.94 1459 THR A CA 1
ATOM 11327 C C . THR A 1 1459 ? -13.568 8.807 -12.836 1.00 92.94 1459 THR A C 1
ATOM 11329 O O . THR A 1 1459 ? -12.651 8.023 -12.607 1.00 92.94 1459 THR A O 1
ATOM 11332 N N . GLU A 1 1460 ? -14.644 8.448 -13.537 1.00 93.50 1460 GLU A N 1
ATOM 11333 C CA . GLU A 1 1460 ? -14.773 7.162 -14.235 1.00 93.50 1460 GLU A CA 1
ATOM 11334 C C . GLU A 1 1460 ? -14.370 7.339 -15.702 1.00 93.50 1460 GLU A C 1
ATOM 11336 O O . GLU A 1 1460 ? -14.989 8.109 -16.444 1.00 93.50 1460 GLU A O 1
ATOM 11341 N N . TYR A 1 1461 ? -13.373 6.578 -16.142 1.00 93.25 1461 TYR A N 1
ATOM 11342 C CA . TYR A 1 1461 ? -13.007 6.439 -17.543 1.00 93.25 1461 TYR A CA 1
ATOM 11343 C C . TYR A 1 1461 ? -13.562 5.110 -18.072 1.00 93.25 1461 TYR A C 1
ATOM 11345 O O . TYR A 1 1461 ? -13.071 4.031 -17.743 1.00 93.25 1461 TYR A O 1
ATOM 11353 N N . SER A 1 1462 ? -14.559 5.167 -18.953 1.00 90.31 1462 SER A N 1
ATOM 11354 C CA . SER A 1 1462 ? -15.121 3.985 -19.631 1.00 90.31 1462 SER A CA 1
ATOM 11355 C C . SER A 1 1462 ? -14.300 3.595 -20.882 1.00 90.31 1462 SER A C 1
ATOM 11357 O O . SER A 1 1462 ? -14.846 3.132 -21.883 1.00 90.31 1462 SER A O 1
ATOM 11359 N N . SER A 1 1463 ? -12.992 3.877 -20.862 1.00 88.88 1463 SER A N 1
ATOM 11360 C CA . SER A 1 1463 ? -12.032 3.649 -21.946 1.00 88.88 1463 SER A CA 1
ATOM 11361 C C . SER A 1 1463 ? -10.600 3.667 -21.398 1.00 88.88 1463 SER A C 1
ATOM 11363 O O . SER A 1 1463 ? -10.135 4.697 -20.910 1.00 88.88 1463 SER A O 1
ATOM 11365 N N . GLN A 1 1464 ? -9.853 2.570 -21.559 1.00 87.69 1464 GLN A N 1
ATOM 11366 C CA . GLN A 1 1464 ? -8.436 2.490 -21.170 1.00 87.69 1464 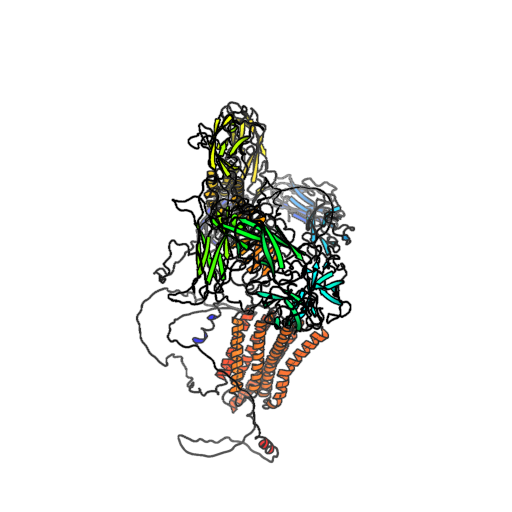GLN A CA 1
ATOM 11367 C C . GLN A 1 1464 ? -7.470 3.237 -22.120 1.00 87.69 1464 GLN A C 1
ATOM 11369 O O . GLN A 1 1464 ? -6.261 3.156 -21.938 1.00 87.69 1464 GLN A O 1
ATOM 11374 N N . GLN A 1 1465 ? -7.967 3.967 -23.129 1.00 88.38 1465 GLN A N 1
ATOM 11375 C CA . GLN A 1 1465 ? -7.191 4.582 -24.225 1.00 88.38 1465 GLN A CA 1
ATOM 11376 C C . GLN A 1 1465 ? -5.890 5.289 -23.791 1.00 88.38 1465 GLN A C 1
ATOM 11378 O O . GLN A 1 1465 ? -4.848 5.101 -24.423 1.00 88.38 1465 GLN A O 1
ATOM 11383 N N . TRP A 1 1466 ? -5.928 6.094 -22.725 1.00 90.12 1466 TRP A N 1
ATOM 11384 C CA . TRP A 1 1466 ? -4.763 6.841 -22.225 1.00 90.12 1466 TRP A CA 1
ATOM 11385 C C . TRP A 1 1466 ? -3.792 6.001 -21.376 1.00 90.12 1466 TRP A C 1
ATOM 11387 O O . TRP A 1 1466 ? -2.659 6.423 -21.172 1.00 90.12 1466 TRP A O 1
ATOM 11397 N N . PHE A 1 1467 ? -4.200 4.809 -20.937 1.00 88.00 1467 PHE A N 1
ATOM 11398 C CA . PHE A 1 1467 ? -3.482 3.931 -20.002 1.00 88.00 1467 PHE A CA 1
ATOM 11399 C C . PHE A 1 1467 ? -2.940 2.647 -20.667 1.00 88.00 1467 PHE A C 1
ATOM 11401 O O . PHE A 1 1467 ? -2.538 1.698 -19.995 1.00 88.00 1467 PHE A O 1
ATOM 11408 N N . ILE A 1 1468 ? -2.931 2.581 -22.003 1.00 79.75 1468 ILE A N 1
ATOM 11409 C CA . ILE A 1 1468 ? -2.346 1.449 -22.735 1.00 79.75 1468 ILE A CA 1
ATOM 11410 C C . ILE A 1 1468 ? -0.823 1.619 -22.800 1.00 79.75 1468 ILE A C 1
ATOM 11412 O O . ILE A 1 1468 ? -0.314 2.385 -23.621 1.00 79.75 1468 ILE A O 1
ATOM 11416 N N . SER A 1 1469 ? -0.115 0.875 -21.950 1.00 64.31 1469 SER A N 1
ATOM 11417 C CA . SER A 1 1469 ? 1.345 0.716 -21.988 1.00 64.31 1469 SER A CA 1
ATOM 11418 C C . SER A 1 1469 ? 1.761 -0.485 -22.859 1.00 64.31 1469 SER A C 1
ATOM 11420 O O . SER A 1 1469 ? 0.912 -1.234 -23.345 1.00 64.31 1469 SER A O 1
ATOM 11422 N N . GLY A 1 1470 ? 3.067 -0.678 -23.082 1.00 58.00 1470 GLY A N 1
ATOM 11423 C CA . GLY A 1 1470 ? 3.600 -1.713 -23.989 1.00 58.00 1470 GLY A CA 1
ATOM 11424 C C . GLY A 1 1470 ? 3.258 -3.159 -23.592 1.00 58.00 1470 GLY A C 1
ATOM 11425 O O . GLY A 1 1470 ? 3.164 -4.034 -24.455 1.00 58.00 1470 GLY A O 1
ATOM 11426 N N . ASN A 1 1471 ? 3.005 -3.396 -22.303 1.00 56.03 1471 ASN A N 1
ATOM 11427 C CA . ASN A 1 1471 ? 2.546 -4.678 -21.773 1.00 56.03 1471 ASN A CA 1
ATOM 11428 C C . ASN A 1 1471 ? 1.009 -4.745 -21.829 1.00 56.03 1471 ASN A C 1
ATOM 11430 O O . ASN A 1 1471 ? 0.317 -4.092 -21.050 1.00 56.03 1471 ASN A O 1
ATOM 11434 N N . ASN A 1 1472 ? 0.476 -5.540 -22.763 1.00 57.56 1472 ASN A N 1
ATOM 11435 C CA . ASN A 1 1472 ? -0.961 -5.645 -23.055 1.00 57.56 1472 ASN A CA 1
ATOM 11436 C C . ASN A 1 1472 ? -1.756 -6.396 -21.958 1.00 57.56 1472 ASN A C 1
ATOM 11438 O O . ASN A 1 1472 ? -2.201 -7.523 -22.181 1.00 57.56 1472 ASN A O 1
ATOM 11442 N N . LEU A 1 1473 ? -1.966 -5.775 -20.795 1.00 66.44 1473 LEU A N 1
ATOM 11443 C CA . LEU A 1 1473 ? -2.933 -6.203 -19.774 1.00 66.44 1473 LEU A CA 1
ATOM 11444 C C . LEU A 1 1473 ? -4.299 -5.532 -20.047 1.00 66.44 1473 LEU A C 1
ATOM 11446 O O . LEU A 1 1473 ? -4.479 -4.372 -19.683 1.00 66.44 1473 LEU A O 1
ATOM 11450 N N . PRO A 1 1474 ? -5.266 -6.196 -20.715 1.00 72.69 1474 PRO A N 1
ATOM 11451 C CA . PRO A 1 1474 ? -6.581 -5.609 -20.975 1.00 72.69 1474 PRO A CA 1
ATOM 11452 C C . PRO A 1 1474 ? -7.388 -5.437 -19.683 1.00 72.69 1474 PRO A C 1
ATOM 11454 O O . PRO A 1 1474 ? -7.733 -6.425 -19.035 1.00 72.69 1474 PRO A O 1
ATOM 11457 N N . THR A 1 1475 ? -7.740 -4.198 -19.331 1.00 82.88 1475 THR A N 1
ATOM 11458 C CA . THR A 1 1475 ? -8.600 -3.959 -18.165 1.00 82.88 1475 THR A CA 1
ATOM 11459 C C . THR A 1 1475 ? -10.015 -4.505 -18.391 1.00 82.88 1475 THR A C 1
ATOM 11461 O O . THR A 1 1475 ? -10.564 -4.460 -19.499 1.00 82.88 1475 THR A O 1
ATOM 11464 N N . LEU A 1 1476 ? -10.621 -5.033 -17.328 1.00 82.62 1476 LEU A N 1
ATOM 11465 C CA . LEU A 1 1476 ? -11.981 -5.553 -17.299 1.00 82.62 1476 LEU A CA 1
ATOM 11466 C C . LEU A 1 1476 ? -12.927 -4.468 -17.825 1.00 82.62 1476 LEU A C 1
ATOM 11468 O O . LEU A 1 1476 ? -12.960 -3.347 -17.316 1.00 82.62 1476 LEU A O 1
ATOM 11472 N N . LYS A 1 1477 ? -13.667 -4.794 -18.893 1.00 80.00 1477 LYS A N 1
ATOM 11473 C CA . LYS A 1 1477 ? -14.632 -3.889 -19.544 1.00 80.00 1477 LYS A CA 1
ATOM 11474 C C . LYS A 1 1477 ? -14.017 -2.590 -20.109 1.00 80.00 1477 LYS A C 1
ATOM 11476 O O . LYS A 1 1477 ? -14.752 -1.661 -20.429 1.00 80.00 1477 LYS A O 1
ATOM 11481 N N . ASN A 1 1478 ? -12.688 -2.515 -20.266 1.00 85.00 1478 ASN A N 1
ATOM 11482 C CA . ASN A 1 1478 ? -11.936 -1.287 -20.577 1.00 85.00 1478 ASN A CA 1
ATOM 11483 C C . ASN A 1 1478 ? -12.168 -0.135 -19.575 1.00 85.00 1478 ASN A C 1
ATOM 11485 O O . ASN A 1 1478 ? -11.902 1.022 -19.914 1.00 85.00 1478 ASN A O 1
ATOM 11489 N N . LYS A 1 1479 ? -12.681 -0.426 -18.371 1.00 88.94 1479 LYS A N 1
ATOM 11490 C CA . LYS A 1 1479 ? -12.976 0.580 -17.347 1.00 88.94 1479 LYS A CA 1
ATOM 11491 C C . LYS A 1 1479 ? -11.758 0.871 -16.480 1.00 88.94 1479 LYS A C 1
ATOM 11493 O O . LYS A 1 1479 ? -10.928 -0.007 -16.238 1.00 88.94 1479 LYS A O 1
ATOM 11498 N N . VAL A 1 1480 ? -11.674 2.119 -16.033 1.00 91.56 1480 VAL A N 1
ATOM 11499 C CA . VAL A 1 1480 ? -10.635 2.648 -15.148 1.00 91.56 1480 VAL A CA 1
ATOM 11500 C C . VAL A 1 1480 ? -11.281 3.685 -14.216 1.00 91.56 1480 VAL A C 1
ATOM 11502 O O . VAL A 1 1480 ? -11.999 4.572 -14.682 1.00 91.56 1480 VAL A O 1
ATOM 11505 N N . LEU A 1 1481 ? -11.044 3.584 -12.908 1.00 93.06 1481 LEU A N 1
ATOM 11506 C CA . LEU A 1 1481 ? -11.600 4.472 -11.879 1.00 93.06 1481 LEU A CA 1
ATOM 11507 C C . LEU A 1 1481 ? -10.490 5.344 -11.284 1.00 93.06 1481 LEU A C 1
ATOM 11509 O O . LEU A 1 1481 ? -9.434 4.836 -10.936 1.00 93.06 1481 LEU A O 1
ATOM 11513 N N . SER A 1 1482 ? -10.714 6.643 -11.129 1.00 91.69 1482 SER A N 1
ATOM 11514 C CA . SER A 1 1482 ? -9.783 7.573 -10.479 1.00 91.69 1482 SER A CA 1
ATOM 11515 C C . SER A 1 1482 ? -10.458 8.236 -9.289 1.00 91.69 1482 SER A C 1
ATOM 11517 O O . SER A 1 1482 ? -11.599 8.689 -9.390 1.00 91.69 1482 SER A O 1
ATOM 11519 N N . LEU A 1 1483 ? -9.743 8.313 -8.171 1.00 89.69 1483 LEU A N 1
ATOM 11520 C CA . LEU A 1 1483 ? -10.158 9.049 -6.987 1.00 89.69 1483 LEU A CA 1
ATOM 11521 C C . LEU A 1 1483 ? -8.954 9.825 -6.458 1.00 89.69 1483 LEU A C 1
ATOM 11523 O O . LEU A 1 1483 ? -7.898 9.239 -6.231 1.00 89.69 1483 LEU A O 1
ATOM 11527 N N . SER A 1 1484 ? -9.117 11.121 -6.200 1.00 89.00 1484 SER A N 1
ATOM 11528 C CA . SER A 1 1484 ? -8.086 11.884 -5.497 1.00 89.00 1484 SER A CA 1
ATOM 11529 C C . SER A 1 1484 ? -8.647 12.974 -4.585 1.00 89.00 1484 SER A C 1
ATOM 11531 O O . SER A 1 1484 ? -9.681 13.594 -4.845 1.00 89.00 1484 SER A O 1
ATOM 11533 N N . VAL A 1 1485 ? -7.924 13.220 -3.491 1.00 88.25 1485 VAL A N 1
ATOM 11534 C CA . VAL A 1 1485 ? -8.126 14.345 -2.573 1.00 88.25 1485 VAL A CA 1
ATOM 11535 C C . VAL A 1 1485 ? -6.963 15.305 -2.779 1.00 88.25 1485 VAL A C 1
ATOM 11537 O O . VAL A 1 1485 ? -5.796 14.911 -2.722 1.00 88.25 1485 VAL A O 1
ATOM 11540 N N . LYS A 1 1486 ? -7.273 16.575 -3.040 1.00 84.19 1486 LYS A N 1
ATOM 11541 C CA . LYS A 1 1486 ? -6.287 17.586 -3.428 1.00 84.19 1486 LYS A CA 1
ATOM 11542 C C . LYS A 1 1486 ? -5.212 17.752 -2.347 1.00 84.19 1486 LYS A C 1
ATOM 11544 O O . LYS A 1 1486 ? -5.493 18.277 -1.268 1.00 84.19 1486 LYS A O 1
ATOM 11549 N N . GLY A 1 1487 ? -3.983 17.348 -2.670 1.00 72.12 1487 GLY A N 1
ATOM 11550 C CA . GLY A 1 1487 ? -2.828 17.393 -1.766 1.00 72.12 1487 GLY A CA 1
ATOM 11551 C C . GLY A 1 1487 ? -2.540 16.104 -0.983 1.00 72.12 1487 GLY A C 1
ATOM 11552 O O . GLY A 1 1487 ? -1.667 16.142 -0.127 1.00 72.12 1487 GLY A O 1
ATOM 11553 N N . GLN A 1 1488 ? -3.244 14.998 -1.259 1.00 67.94 1488 GLN A N 1
ATOM 11554 C CA . GLN A 1 1488 ? -2.968 13.646 -0.725 1.00 67.94 1488 GLN A CA 1
ATOM 11555 C C . GLN A 1 1488 ? -2.865 12.562 -1.819 1.00 67.94 1488 GLN A C 1
ATOM 11557 O O . GLN A 1 1488 ? -2.640 11.393 -1.526 1.00 67.94 1488 GLN A O 1
ATOM 11562 N N . SER A 1 1489 ? -3.035 12.928 -3.090 1.00 57.72 1489 SER A N 1
ATOM 11563 C CA . SER A 1 1489 ? -2.792 12.054 -4.244 1.00 57.72 1489 SER A CA 1
ATOM 11564 C C . SER A 1 1489 ? -1.375 11.461 -4.218 1.00 57.72 1489 SER A C 1
ATOM 11566 O O . SER A 1 1489 ? -0.418 12.194 -3.965 1.00 57.72 1489 SER A O 1
ATOM 11568 N N . SER A 1 1490 ? -1.234 10.175 -4.561 1.00 57.88 1490 SER A N 1
ATOM 11569 C CA . SER A 1 1490 ? 0.033 9.416 -4.674 1.00 57.88 1490 SER A CA 1
ATOM 11570 C C . SER A 1 1490 ? 0.837 9.125 -3.393 1.00 57.88 1490 SER A C 1
ATOM 11572 O O . SER A 1 1490 ? 1.930 8.579 -3.498 1.00 57.88 1490 SER A O 1
ATOM 11574 N N . GLN A 1 1491 ? 0.316 9.414 -2.196 1.00 64.44 1491 GLN A N 1
ATOM 11575 C CA . GLN A 1 1491 ? 0.922 8.940 -0.939 1.00 64.44 1491 GLN A CA 1
ATOM 11576 C C . GLN A 1 1491 ? 0.351 7.573 -0.515 1.00 64.44 1491 GLN A C 1
ATOM 11578 O O . GLN A 1 1491 ? -0.802 7.257 -0.824 1.00 64.44 1491 GLN A O 1
ATOM 11583 N N . LEU A 1 1492 ? 1.174 6.786 0.187 1.00 70.81 1492 LEU A N 1
ATOM 11584 C CA . LEU A 1 1492 ? 0.785 5.558 0.889 1.00 70.81 1492 LEU A CA 1
ATOM 11585 C C . LEU A 1 1492 ? -0.202 5.889 2.023 1.00 70.81 1492 LEU A C 1
ATOM 11587 O O . LEU A 1 1492 ? -0.088 6.934 2.673 1.00 70.81 1492 LEU A O 1
ATOM 11591 N N . LEU A 1 1493 ? -1.198 5.028 2.223 1.00 73.75 1493 LEU A N 1
ATOM 11592 C CA . LEU A 1 1493 ? -2.289 5.205 3.179 1.00 73.75 1493 LEU A CA 1
ATOM 11593 C C . LEU A 1 1493 ? -2.015 4.399 4.453 1.00 73.75 1493 LEU A C 1
ATOM 11595 O O . LEU A 1 1493 ? -2.291 3.205 4.509 1.00 73.75 1493 LEU A O 1
ATOM 11599 N N . THR A 1 1494 ? -1.511 5.071 5.485 1.00 65.38 1494 THR A N 1
ATOM 11600 C CA . THR A 1 1494 ? -1.132 4.443 6.761 1.00 65.38 1494 THR A CA 1
ATOM 11601 C C . THR A 1 1494 ? -2.336 3.918 7.562 1.00 65.38 1494 THR A C 1
ATOM 11603 O O . THR A 1 1494 ? -3.452 4.435 7.437 1.00 65.38 1494 THR A O 1
ATOM 11606 N N . ASN A 1 1495 ? -2.099 2.945 8.453 1.00 60.22 1495 ASN A N 1
ATOM 11607 C CA . ASN A 1 1495 ? -3.064 2.350 9.401 1.00 60.22 1495 ASN A CA 1
ATOM 11608 C C . ASN A 1 1495 ? -4.222 1.542 8.764 1.00 60.22 1495 ASN A C 1
ATOM 11610 O O . ASN A 1 1495 ? -5.389 1.869 9.003 1.00 60.22 1495 ASN A O 1
ATOM 11614 N N . ASP A 1 1496 ? -3.933 0.507 7.962 1.00 60.59 1496 ASP A N 1
ATOM 11615 C CA . ASP A 1 1496 ? -4.938 -0.367 7.306 1.00 60.59 1496 ASP A CA 1
ATOM 11616 C C . ASP A 1 1496 ? -6.005 0.394 6.475 1.00 60.59 1496 ASP A C 1
ATOM 11618 O O . ASP A 1 1496 ? -7.099 -0.108 6.191 1.00 60.59 1496 ASP A O 1
ATOM 11622 N N . ASN A 1 1497 ? -5.718 1.637 6.074 1.00 73.19 1497 ASN A N 1
ATOM 11623 C CA . ASN A 1 1497 ? -6.658 2.516 5.381 1.00 73.19 1497 ASN A CA 1
ATOM 11624 C C . ASN A 1 1497 ? -6.713 2.197 3.875 1.00 73.19 1497 ASN A C 1
ATOM 11626 O O . ASN A 1 1497 ? -6.351 3.014 3.028 1.00 73.19 1497 ASN A O 1
ATOM 11630 N N . GLU A 1 1498 ? -7.211 1.016 3.522 1.00 84.19 1498 GLU A N 1
ATOM 11631 C CA . GLU A 1 1498 ? -7.296 0.582 2.127 1.00 84.19 1498 GLU A CA 1
ATOM 11632 C C . GLU A 1 1498 ? -8.479 1.206 1.371 1.00 84.19 1498 GLU A C 1
ATOM 11634 O O . GLU A 1 1498 ? -9.627 1.208 1.830 1.00 84.19 1498 GLU A O 1
ATOM 11639 N N . VAL A 1 1499 ? -8.223 1.694 0.156 1.00 89.38 1499 VAL A N 1
ATOM 11640 C CA . VAL A 1 1499 ? -9.277 2.140 -0.763 1.00 89.38 1499 VAL A CA 1
ATOM 11641 C C . VAL A 1 1499 ? -9.891 0.915 -1.433 1.00 89.38 1499 VAL A C 1
ATOM 11643 O O . VAL A 1 1499 ? -9.237 0.254 -2.242 1.00 89.38 1499 VAL A O 1
ATOM 11646 N N . LEU A 1 1500 ? -11.157 0.626 -1.121 1.00 91.94 1500 LEU A N 1
ATOM 11647 C CA . LEU A 1 1500 ? -11.908 -0.453 -1.767 1.00 91.94 1500 LEU A CA 1
ATOM 11648 C C . LEU A 1 1500 ? -12.539 0.037 -3.072 1.00 91.94 1500 LEU A C 1
ATOM 11650 O O . LEU A 1 1500 ? -13.192 1.079 -3.087 1.00 91.94 1500 LEU A O 1
ATOM 11654 N N . TYR A 1 1501 ? -12.441 -0.738 -4.147 1.00 93.31 1501 TYR A N 1
ATOM 11655 C CA . TYR A 1 1501 ? -13.192 -0.505 -5.381 1.00 93.31 1501 TYR A CA 1
ATOM 11656 C C . TYR A 1 1501 ? -13.703 -1.808 -5.992 1.00 93.31 1501 TYR A C 1
ATOM 11658 O O . TYR A 1 1501 ? -13.081 -2.862 -5.874 1.00 93.31 1501 TYR A O 1
ATOM 11666 N N . ARG A 1 1502 ? -14.849 -1.727 -6.670 1.00 92.38 1502 ARG A N 1
ATOM 11667 C CA . ARG A 1 1502 ? -15.521 -2.861 -7.314 1.00 92.38 1502 ARG A CA 1
ATOM 11668 C C . ARG A 1 1502 ? -15.796 -2.533 -8.776 1.00 92.38 1502 ARG A C 1
ATOM 11670 O O . ARG A 1 1502 ? -16.340 -1.466 -9.060 1.00 92.38 1502 ARG A O 1
ATOM 11677 N N . ILE A 1 1503 ? -15.450 -3.453 -9.678 1.00 91.19 1503 ILE A N 1
ATOM 11678 C CA . ILE A 1 1503 ? -15.761 -3.360 -11.114 1.00 91.19 1503 ILE A CA 1
ATOM 11679 C C . ILE A 1 1503 ? -16.568 -4.590 -11.544 1.00 91.19 1503 ILE A C 1
ATOM 11681 O O . ILE A 1 1503 ? -16.121 -5.730 -11.382 1.00 91.19 1503 ILE A O 1
ATOM 11685 N N . TYR A 1 1504 ? -17.748 -4.349 -12.111 1.00 87.12 1504 TYR A N 1
ATOM 11686 C CA . TYR A 1 1504 ? -18.643 -5.356 -12.668 1.00 87.12 1504 TYR A CA 1
ATOM 11687 C C . TYR A 1 1504 ? -18.241 -5.737 -14.099 1.00 87.12 1504 TYR A C 1
ATOM 11689 O O . TYR A 1 1504 ? -17.972 -4.894 -14.963 1.00 87.12 1504 TYR A O 1
ATOM 11697 N N . ALA A 1 1505 ? -18.260 -7.037 -14.376 1.00 75.44 1505 ALA A N 1
ATOM 11698 C CA . ALA A 1 1505 ? -18.167 -7.577 -15.722 1.00 75.44 1505 ALA A CA 1
ATOM 11699 C C . ALA A 1 1505 ? -19.424 -7.230 -16.545 1.00 75.44 1505 ALA A C 1
ATOM 11701 O O . ALA A 1 1505 ? -20.465 -6.846 -16.014 1.00 75.44 1505 ALA A O 1
ATOM 11702 N N . ALA A 1 1506 ? -19.332 -7.327 -17.874 1.00 66.31 1506 ALA A N 1
ATOM 11703 C CA . ALA A 1 1506 ? -20.498 -7.149 -18.747 1.00 66.31 1506 ALA A CA 1
ATOM 11704 C C . ALA A 1 1506 ? -21.442 -8.370 -18.727 1.00 66.31 1506 ALA A C 1
ATOM 11706 O O . ALA A 1 1506 ? -22.637 -8.229 -18.968 1.00 66.31 1506 ALA A O 1
ATOM 11707 N N . GLU A 1 1507 ? -20.897 -9.547 -18.413 1.00 64.50 1507 GLU A N 1
ATOM 11708 C CA . GLU A 1 1507 ? -21.574 -10.842 -18.346 1.00 64.50 1507 GLU A CA 1
ATOM 11709 C C . GLU A 1 1507 ? -21.019 -11.655 -17.160 1.00 64.50 1507 GLU A C 1
ATOM 11711 O O . GLU A 1 1507 ? -19.846 -11.475 -16.810 1.00 64.50 1507 GLU A O 1
ATOM 11716 N N . PRO A 1 1508 ? -21.815 -12.564 -16.563 1.00 54.41 1508 PRO A N 1
ATOM 11717 C CA . PRO A 1 1508 ? -21.369 -13.443 -15.483 1.00 54.41 1508 PRO A CA 1
ATOM 11718 C C . PRO A 1 1508 ? -20.225 -14.354 -15.947 1.00 54.41 1508 PRO A C 1
ATOM 11720 O O . PRO A 1 1508 ? -20.395 -15.220 -16.807 1.00 54.41 1508 PRO A O 1
ATOM 11723 N N . ARG A 1 1509 ? -19.044 -14.180 -15.352 1.00 56.22 1509 ARG A N 1
ATOM 11724 C CA . ARG A 1 1509 ? -17.838 -14.961 -15.661 1.00 56.22 1509 ARG A CA 1
ATOM 11725 C C . ARG A 1 1509 ? -17.857 -16.295 -14.916 1.00 56.22 1509 ARG A C 1
ATOM 11727 O O . ARG A 1 1509 ? -18.223 -16.360 -13.746 1.00 56.22 1509 ARG A O 1
ATOM 11734 N N . ILE A 1 1510 ? -17.377 -17.361 -15.549 1.00 50.41 1510 ILE A N 1
ATOM 11735 C CA . ILE A 1 1510 ? -17.008 -18.581 -14.817 1.00 50.41 1510 ILE A CA 1
ATOM 11736 C C . ILE A 1 1510 ? -15.701 -18.270 -14.077 1.00 50.41 1510 ILE A C 1
ATOM 11738 O O . ILE A 1 1510 ? -14.765 -17.792 -14.712 1.00 50.41 1510 ILE A O 1
ATOM 11742 N N . ILE A 1 1511 ? -15.684 -18.486 -12.754 1.00 48.69 1511 ILE A N 1
ATOM 11743 C CA . ILE A 1 1511 ? -14.666 -18.000 -11.800 1.00 48.69 1511 ILE A CA 1
ATOM 11744 C C . ILE A 1 1511 ? -13.236 -18.107 -12.376 1.00 48.69 1511 ILE A C 1
ATOM 11746 O O . ILE A 1 1511 ? -12.716 -19.222 -12.498 1.00 48.69 1511 ILE A O 1
ATOM 11750 N N . PRO A 1 1512 ? -12.592 -16.974 -12.724 1.00 49.78 1512 PRO A N 1
ATOM 11751 C CA . PRO A 1 1512 ? -11.175 -16.935 -13.064 1.00 49.78 1512 PRO A CA 1
ATOM 11752 C C . PRO A 1 1512 ? -10.316 -17.470 -11.916 1.00 49.78 1512 PRO A C 1
ATOM 11754 O O . PRO A 1 1512 ? -10.572 -17.173 -10.758 1.00 49.78 1512 PRO A O 1
ATOM 11757 N N . GLN A 1 1513 ? -9.237 -18.195 -12.224 1.00 53.59 1513 GLN A N 1
ATOM 11758 C CA . GLN A 1 1513 ? -8.183 -18.456 -11.227 1.00 53.59 1513 GLN A CA 1
ATOM 11759 C C . GLN A 1 1513 ? -7.163 -17.308 -11.122 1.00 53.59 1513 GLN A C 1
ATOM 11761 O O . GLN A 1 1513 ? -6.240 -17.386 -10.318 1.00 53.59 1513 GLN A O 1
ATOM 11766 N N . THR A 1 1514 ? -7.296 -16.263 -11.948 1.00 66.75 1514 THR A N 1
ATOM 11767 C CA . THR A 1 1514 ? -6.390 -15.105 -11.969 1.00 66.75 1514 THR A CA 1
ATOM 11768 C C . THR A 1 1514 ? -7.155 -13.814 -12.295 1.00 66.75 1514 THR A C 1
ATOM 11770 O O . THR A 1 1514 ? -7.188 -13.372 -13.455 1.00 66.75 1514 THR A O 1
ATOM 11773 N N . SER A 1 1515 ? -7.770 -13.205 -11.281 1.00 79.00 1515 SER A N 1
ATOM 11774 C CA . SER A 1 1515 ? -7.987 -11.756 -11.258 1.00 79.00 1515 SER A CA 1
ATOM 11775 C C . SER A 1 1515 ? -6.779 -11.051 -10.634 1.00 79.00 1515 SER A C 1
ATOM 11777 O O . SER A 1 1515 ? -6.066 -11.620 -9.811 1.00 79.00 1515 SER A O 1
ATOM 11779 N N . LEU A 1 1516 ? -6.508 -9.830 -11.088 1.00 85.25 1516 LEU A N 1
ATOM 11780 C CA . LEU A 1 1516 ? -5.452 -8.952 -10.596 1.00 85.25 1516 LEU A CA 1
ATOM 11781 C C . LEU A 1 1516 ? -6.042 -7.555 -10.412 1.00 85.25 1516 LEU A C 1
ATOM 11783 O O . LEU A 1 1516 ? -6.656 -7.000 -11.329 1.00 85.25 1516 LEU A O 1
ATOM 11787 N N . CYS A 1 1517 ? -5.828 -6.983 -9.236 1.00 89.69 1517 CYS A N 1
ATOM 11788 C CA . CYS A 1 1517 ? -6.121 -5.586 -8.957 1.00 89.69 1517 CYS A CA 1
ATOM 11789 C C . CYS A 1 1517 ? -4.971 -4.734 -9.501 1.00 89.69 1517 CYS A C 1
ATOM 11791 O O . CYS A 1 1517 ? -3.809 -5.043 -9.245 1.00 89.69 1517 CYS A O 1
ATOM 11793 N N . LEU A 1 1518 ? -5.279 -3.697 -10.278 1.00 88.12 1518 LEU A N 1
ATOM 11794 C CA . LEU A 1 1518 ? -4.283 -2.871 -10.957 1.00 88.12 1518 LEU A CA 1
ATOM 11795 C C . LEU A 1 1518 ? -4.297 -1.443 -10.422 1.00 88.12 1518 LEU A C 1
ATOM 11797 O O . LEU A 1 1518 ? -5.359 -0.832 -10.277 1.00 88.12 1518 LEU A O 1
ATOM 11801 N N . LEU A 1 1519 ? -3.103 -0.886 -10.242 1.00 88.31 1519 LEU A N 1
ATOM 11802 C CA . LEU A 1 1519 ? -2.876 0.514 -9.900 1.00 88.31 1519 LEU A CA 1
ATOM 11803 C C . LEU A 1 1519 ? -1.983 1.164 -10.958 1.00 88.31 1519 LEU A C 1
ATOM 11805 O O . LEU A 1 1519 ? -0.965 0.605 -11.361 1.00 88.31 1519 LEU A O 1
ATOM 11809 N N . TRP A 1 1520 ? -2.357 2.346 -11.440 1.00 87.69 1520 TRP A N 1
ATOM 11810 C CA . TRP A 1 1520 ? -1.559 3.080 -12.418 1.00 87.69 1520 TRP A CA 1
ATOM 11811 C C . TRP A 1 1520 ? -0.407 3.823 -11.738 1.00 87.69 1520 TRP A C 1
ATOM 11813 O O . TRP A 1 1520 ? -0.633 4.653 -10.852 1.00 87.69 1520 TRP A O 1
ATOM 11823 N N . ASN A 1 1521 ? 0.823 3.585 -12.194 1.00 82.50 1521 ASN A N 1
ATOM 11824 C CA . ASN A 1 1521 ? 1.980 4.396 -11.835 1.00 82.50 1521 ASN A CA 1
ATOM 11825 C C . ASN A 1 1521 ? 2.244 5.423 -12.946 1.00 82.50 1521 ASN A C 1
ATOM 11827 O O . ASN A 1 1521 ? 2.687 5.082 -14.045 1.00 82.50 1521 ASN A O 1
ATOM 11831 N N . GLN A 1 1522 ? 1.993 6.700 -12.644 1.00 77.12 1522 GLN A N 1
ATOM 11832 C CA . GLN A 1 1522 ? 2.156 7.796 -13.601 1.00 77.12 1522 GLN A CA 1
ATOM 11833 C C . GLN A 1 1522 ? 3.625 8.067 -13.967 1.00 77.12 1522 GLN A C 1
ATOM 11835 O O . GLN A 1 1522 ? 3.889 8.466 -15.098 1.00 77.12 1522 GLN A O 1
ATOM 11840 N N . ALA A 1 1523 ? 4.577 7.821 -13.059 1.00 74.75 1523 ALA A N 1
ATOM 11841 C CA . ALA A 1 1523 ? 6.005 8.011 -13.329 1.00 74.75 1523 ALA A CA 1
ATOM 11842 C C . ALA A 1 1523 ? 6.574 6.899 -14.227 1.00 74.75 1523 ALA A C 1
ATOM 11844 O O . ALA A 1 1523 ? 7.373 7.172 -15.118 1.00 74.75 1523 ALA A O 1
ATOM 11845 N N . ALA A 1 1524 ? 6.119 5.656 -14.033 1.00 72.81 1524 ALA A N 1
ATOM 11846 C CA . ALA A 1 1524 ? 6.528 4.501 -14.837 1.00 72.81 1524 ALA A CA 1
ATOM 11847 C C . ALA A 1 1524 ? 5.663 4.272 -16.096 1.00 72.81 1524 ALA A C 1
ATOM 11849 O O . ALA A 1 1524 ? 5.930 3.338 -16.853 1.00 72.81 1524 ALA A O 1
ATOM 11850 N N . ALA A 1 1525 ? 4.602 5.066 -16.298 1.00 76.12 1525 ALA A N 1
ATOM 11851 C CA . ALA A 1 1525 ? 3.607 4.927 -17.370 1.00 76.12 1525 ALA A CA 1
ATOM 11852 C C . ALA A 1 1525 ? 3.128 3.470 -17.586 1.00 76.12 1525 ALA A C 1
ATOM 11854 O O . ALA A 1 1525 ? 3.046 2.971 -18.717 1.00 76.12 1525 ALA A O 1
ATOM 11855 N N . SER A 1 1526 ? 2.851 2.767 -16.486 1.00 81.62 1526 SER A N 1
ATOM 11856 C CA . SER A 1 1526 ? 2.524 1.338 -16.467 1.00 81.62 1526 SER A CA 1
ATOM 11857 C C . SER A 1 1526 ? 1.547 0.977 -15.344 1.00 81.62 1526 SER A C 1
ATOM 11859 O O . SER A 1 1526 ? 1.388 1.706 -14.364 1.00 81.62 1526 SER A O 1
ATOM 11861 N N . TRP A 1 1527 ? 0.876 -0.165 -15.511 1.00 85.44 1527 TRP A N 1
ATOM 11862 C CA . TRP A 1 1527 ? 0.068 -0.792 -14.467 1.00 85.44 1527 TRP A CA 1
ATOM 11863 C C . TRP A 1 1527 ? 0.972 -1.600 -13.532 1.00 85.44 1527 TRP A C 1
ATOM 11865 O O . TRP A 1 1527 ? 1.688 -2.484 -14.001 1.00 85.44 1527 TRP A O 1
ATOM 11875 N N . LEU A 1 1528 ? 0.898 -1.319 -12.233 1.00 80.62 1528 LEU A N 1
ATOM 11876 C CA . LEU A 1 1528 ? 1.414 -2.167 -11.160 1.00 80.62 1528 LEU A CA 1
ATOM 11877 C C . LEU A 1 1528 ? 0.324 -3.173 -10.762 1.00 80.62 1528 LEU A C 1
ATOM 11879 O O . LEU A 1 1528 ? -0.858 -2.815 -10.738 1.00 80.62 1528 LEU A O 1
ATOM 11883 N N . SER A 1 1529 ? 0.708 -4.420 -10.482 1.00 69.06 1529 SER A N 1
ATOM 11884 C CA . SER A 1 1529 ? -0.232 -5.538 -10.271 1.00 69.06 1529 SER A CA 1
ATOM 11885 C C . SER A 1 1529 ? 0.120 -6.462 -9.102 1.00 69.06 1529 SER A C 1
ATOM 11887 O O . SER A 1 1529 ? -0.413 -7.568 -9.025 1.00 69.06 1529 SER A O 1
ATOM 11889 N N . ASP A 1 1530 ? 1.043 -6.045 -8.239 1.00 58.78 1530 ASP A N 1
ATOM 11890 C CA . ASP A 1 1530 ? 1.627 -6.904 -7.210 1.00 58.78 1530 ASP A CA 1
ATOM 11891 C C . ASP A 1 1530 ? 0.891 -6.783 -5.871 1.00 58.78 1530 ASP A C 1
ATOM 11893 O O . ASP A 1 1530 ? 0.344 -5.729 -5.524 1.00 58.78 1530 ASP A O 1
ATOM 11897 N N . SER A 1 1531 ? 0.897 -7.879 -5.108 1.00 58.31 1531 SER A N 1
ATOM 11898 C CA . SER A 1 1531 ? 0.131 -8.056 -3.866 1.00 58.31 1531 SER A CA 1
ATOM 11899 C C . SER A 1 1531 ? 0.442 -7.039 -2.762 1.00 58.31 1531 SER A C 1
ATOM 11901 O O . SER A 1 1531 ? -0.370 -6.895 -1.855 1.00 58.31 1531 SER A O 1
ATOM 11903 N N . GLN A 1 1532 ? 1.570 -6.330 -2.861 1.00 65.75 1532 GLN A N 1
ATOM 11904 C CA . GLN A 1 1532 ? 2.003 -5.272 -1.937 1.00 65.75 1532 GLN A CA 1
ATOM 11905 C C . GLN A 1 1532 ? 1.162 -3.987 -2.051 1.00 65.75 1532 GLN A C 1
ATOM 11907 O O . GLN A 1 1532 ? 0.905 -3.307 -1.062 1.00 65.75 1532 GLN A O 1
ATOM 11912 N N . PHE A 1 1533 ? 0.704 -3.629 -3.257 1.00 78.44 1533 PHE A N 1
ATOM 11913 C CA . PHE A 1 1533 ? -0.036 -2.374 -3.468 1.00 78.44 1533 PHE A CA 1
ATOM 11914 C C . PHE A 1 1533 ? -1.546 -2.570 -3.514 1.00 78.44 1533 PHE A C 1
ATOM 11916 O O . PHE A 1 1533 ? -2.294 -1.666 -3.131 1.00 78.44 1533 PHE A O 1
ATOM 11923 N N . CYS A 1 1534 ? -1.993 -3.720 -4.024 1.00 87.50 1534 CYS A N 1
ATOM 11924 C CA . CYS A 1 1534 ? -3.400 -4.023 -4.238 1.00 87.50 1534 CYS A CA 1
ATOM 11925 C C . CYS A 1 1534 ? -3.692 -5.521 -4.097 1.00 87.50 1534 CYS A C 1
ATOM 11927 O O . CYS A 1 1534 ? -3.015 -6.354 -4.699 1.00 87.50 1534 CYS A O 1
ATOM 11929 N N . LYS A 1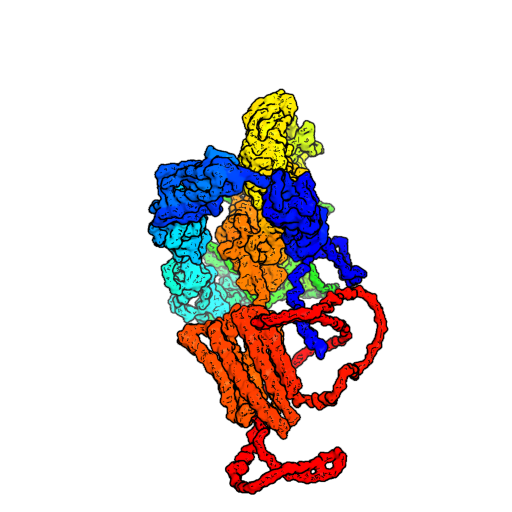 1535 ? -4.778 -5.864 -3.398 1.00 87.12 1535 LYS A N 1
ATOM 11930 C CA . LYS A 1 1535 ? -5.242 -7.244 -3.190 1.00 87.12 1535 LYS A CA 1
ATOM 11931 C C . LYS A 1 1535 ? -6.700 -7.433 -3.606 1.00 87.12 1535 LYS A C 1
ATOM 11933 O O . LYS A 1 1535 ? -7.521 -6.524 -3.473 1.00 87.12 1535 LYS A O 1
ATOM 11938 N N . VAL A 1 1536 ? -7.029 -8.628 -4.098 1.00 87.62 1536 VAL A N 1
ATOM 11939 C CA . VAL A 1 1536 ? -8.412 -9.032 -4.399 1.00 87.62 1536 VAL A CA 1
ATOM 11940 C C . VAL A 1 1536 ? -9.111 -9.370 -3.081 1.00 87.62 1536 VAL A C 1
ATOM 11942 O O . VAL A 1 1536 ? -8.637 -10.223 -2.335 1.00 87.62 1536 VAL A O 1
ATOM 11945 N N . VAL A 1 1537 ? -10.229 -8.703 -2.796 1.00 86.31 1537 VAL A N 1
ATOM 11946 C CA . VAL A 1 1537 ? -11.036 -8.902 -1.578 1.00 86.31 1537 VAL A CA 1
ATOM 11947 C C . VAL A 1 1537 ? -12.155 -9.910 -1.830 1.00 86.31 1537 VAL A C 1
ATOM 11949 O O . VAL A 1 1537 ? -12.351 -10.834 -1.044 1.00 86.31 1537 VAL A O 1
ATOM 11952 N N . GLU A 1 1538 ? -12.882 -9.751 -2.938 1.00 84.25 1538 GLU A N 1
ATOM 11953 C CA . GLU A 1 1538 ? -14.004 -10.614 -3.305 1.00 84.25 1538 GLU A CA 1
ATOM 11954 C C . GLU A 1 1538 ? -14.039 -10.807 -4.828 1.00 84.25 1538 GLU A C 1
ATOM 11956 O O . GLU A 1 1538 ? -14.205 -9.850 -5.585 1.00 84.25 1538 GLU A O 1
ATOM 11961 N N . GLU A 1 1539 ? -13.905 -12.051 -5.296 1.00 75.44 1539 GLU A N 1
ATOM 11962 C CA . GLU A 1 1539 ? -14.105 -12.407 -6.704 1.00 75.44 1539 GLU A CA 1
ATOM 11963 C C . GLU A 1 1539 ? -15.396 -13.212 -6.868 1.00 75.44 1539 GLU A C 1
ATOM 11965 O O . GLU A 1 1539 ? -15.559 -14.298 -6.310 1.00 75.44 1539 GLU A O 1
ATOM 11970 N N . THR A 1 1540 ? -16.317 -12.678 -7.669 1.00 73.88 1540 THR A N 1
ATOM 11971 C CA . THR A 1 1540 ? -17.562 -13.347 -8.056 1.00 73.88 1540 THR A CA 1
ATOM 11972 C C . THR A 1 1540 ? -17.658 -13.451 -9.577 1.00 73.88 1540 THR A C 1
ATOM 11974 O O . THR A 1 1540 ? -16.865 -12.866 -10.320 1.00 73.88 1540 THR A O 1
ATOM 11977 N N . ALA A 1 1541 ? -18.664 -14.174 -10.075 1.00 65.94 1541 ALA A N 1
ATOM 11978 C CA . ALA A 1 1541 ? -18.961 -14.194 -11.505 1.00 65.94 1541 ALA A CA 1
ATOM 11979 C C . ALA A 1 1541 ? -19.167 -12.771 -12.063 1.00 65.94 1541 ALA A C 1
ATOM 11981 O O . ALA A 1 1541 ? -18.609 -12.413 -13.106 1.00 65.94 1541 ALA A O 1
ATOM 11982 N N . ASP A 1 1542 ? -19.902 -11.943 -11.320 1.00 76.81 1542 ASP A N 1
ATOM 11983 C CA . ASP A 1 1542 ? -20.418 -10.659 -11.791 1.00 76.81 1542 ASP A CA 1
ATOM 11984 C C . ASP A 1 1542 ? -19.444 -9.495 -11.567 1.00 76.81 1542 ASP A C 1
ATOM 11986 O O . ASP A 1 1542 ? -19.453 -8.549 -12.348 1.00 76.81 1542 ASP A O 1
ATOM 11990 N N . TYR A 1 1543 ? -18.580 -9.550 -10.547 1.00 85.31 1543 TYR A N 1
ATOM 11991 C CA . TYR A 1 1543 ? -17.643 -8.468 -10.218 1.00 85.31 1543 TYR A CA 1
ATOM 11992 C C . TYR A 1 1543 ? -16.324 -8.958 -9.612 1.00 85.31 1543 TYR A C 1
ATOM 11994 O O . TYR A 1 1543 ? -16.215 -10.084 -9.125 1.00 85.31 1543 TYR A O 1
ATOM 12002 N N . VAL A 1 1544 ? -15.317 -8.085 -9.621 1.00 87.44 1544 VAL A N 1
ATOM 12003 C CA . VAL A 1 1544 ? -14.136 -8.195 -8.751 1.00 87.44 1544 VAL A CA 1
ATOM 12004 C C . VAL A 1 1544 ? -14.115 -6.981 -7.835 1.00 87.44 1544 VAL A C 1
ATOM 12006 O O . VAL A 1 1544 ? -14.299 -5.852 -8.297 1.00 87.44 1544 VAL A O 1
ATOM 12009 N N . GLU A 1 1545 ? -13.908 -7.223 -6.548 1.00 91.06 1545 GLU A N 1
ATOM 12010 C CA . GLU A 1 1545 ? -13.636 -6.212 -5.537 1.00 91.06 1545 GLU A CA 1
ATOM 12011 C C . GLU A 1 1545 ? -12.173 -6.278 -5.105 1.00 91.06 1545 GLU A C 1
ATOM 12013 O O . GLU A 1 1545 ? -11.626 -7.352 -4.848 1.00 91.06 1545 GLU A O 1
ATOM 12018 N N . CYS A 1 1546 ? -11.558 -5.108 -5.028 1.00 92.12 1546 CYS A N 1
ATOM 12019 C CA . CYS A 1 1546 ? -10.145 -4.892 -4.793 1.00 92.12 1546 CYS A CA 1
ATOM 12020 C C . CYS A 1 1546 ? -9.956 -3.879 -3.667 1.00 92.12 1546 CYS A C 1
ATOM 12022 O O . CYS A 1 1546 ? -10.743 -2.943 -3.543 1.00 92.12 1546 CYS A O 1
ATOM 12024 N N . ALA A 1 1547 ? -8.883 -4.030 -2.900 1.00 90.44 1547 ALA A N 1
ATOM 12025 C CA . ALA A 1 1547 ? -8.413 -3.068 -1.910 1.00 90.44 1547 ALA A CA 1
ATOM 12026 C C . ALA A 1 1547 ? -6.977 -2.657 -2.263 1.00 90.44 1547 ALA A C 1
ATOM 12028 O O . ALA A 1 1547 ? -6.186 -3.521 -2.641 1.00 90.44 1547 ALA A O 1
ATOM 12029 N N . CYS A 1 1548 ? -6.645 -1.365 -2.180 1.00 89.56 1548 CYS A N 1
ATOM 12030 C CA . CYS A 1 1548 ? -5.290 -0.858 -2.433 1.00 89.56 1548 CYS A CA 1
ATOM 12031 C C . CYS A 1 1548 ? -4.817 0.115 -1.346 1.00 89.56 1548 CYS A C 1
ATOM 12033 O O . CYS A 1 1548 ? -5.607 0.909 -0.830 1.00 89.56 1548 CYS A O 1
ATOM 12035 N N . SER A 1 1549 ? -3.508 0.112 -1.085 1.00 84.38 1549 SER A N 1
ATOM 12036 C CA . SER A 1 1549 ? -2.831 0.932 -0.067 1.00 84.38 1549 SER A CA 1
ATOM 12037 C C . SER A 1 1549 ? -2.480 2.357 -0.518 1.00 84.38 1549 SER A C 1
ATOM 12039 O O . SER A 1 1549 ? -1.987 3.149 0.275 1.00 84.38 1549 SER A O 1
ATOM 12041 N N . HIS A 1 1550 ? -2.715 2.721 -1.780 1.00 83.19 1550 HIS A N 1
ATOM 12042 C CA . HIS A 1 1550 ? -2.328 4.020 -2.345 1.00 83.19 1550 HIS A CA 1
ATOM 12043 C C . HIS A 1 1550 ? -3.479 4.680 -3.090 1.00 83.19 1550 HIS A C 1
ATOM 12045 O O . HIS A 1 1550 ? -4.163 4.024 -3.876 1.00 83.19 1550 HIS A O 1
ATOM 12051 N N . MET A 1 1551 ? -3.629 6.000 -2.940 1.00 83.75 1551 MET A N 1
ATOM 12052 C CA . MET A 1 1551 ? -4.673 6.744 -3.644 1.00 83.75 1551 MET A CA 1
ATOM 12053 C C . MET A 1 1551 ? -4.232 7.171 -5.057 1.00 83.75 1551 MET A C 1
ATOM 12055 O O . MET A 1 1551 ? -3.472 8.132 -5.220 1.00 83.75 1551 MET A O 1
ATOM 12059 N N . SER A 1 1552 ? -4.705 6.430 -6.067 1.00 85.19 1552 SER A N 1
ATOM 12060 C CA . SER A 1 1552 ? -4.296 6.554 -7.477 1.00 85.19 1552 SER A CA 1
ATOM 12061 C C . SER A 1 1552 ? -5.467 6.312 -8.460 1.00 85.19 1552 SER A C 1
ATOM 12063 O O . SER A 1 1552 ? -6.638 6.547 -8.149 1.00 85.19 1552 SER A O 1
ATOM 12065 N N . VAL A 1 1553 ? -5.145 5.870 -9.678 1.00 90.00 1553 VAL A N 1
ATOM 12066 C CA . VAL A 1 1553 ? -6.065 5.415 -10.721 1.00 90.00 1553 VAL A CA 1
ATOM 12067 C C . VAL A 1 1553 ? -6.035 3.883 -10.774 1.00 90.00 1553 VAL A C 1
ATOM 12069 O O . VAL A 1 1553 ? -4.964 3.287 -10.869 1.00 90.00 1553 VAL A O 1
ATOM 12072 N N . TYR A 1 1554 ? -7.204 3.249 -10.728 1.00 91.31 1554 TYR A N 1
ATOM 12073 C CA . TYR A 1 1554 ? -7.383 1.812 -10.528 1.00 91.31 1554 TYR A CA 1
ATOM 12074 C C . TYR A 1 1554 ? -8.083 1.131 -11.699 1.00 91.31 1554 TYR A C 1
ATOM 12076 O O . TYR A 1 1554 ? -8.947 1.714 -12.363 1.00 91.31 1554 TYR A O 1
ATOM 12084 N N . ALA A 1 1555 ? -7.777 -0.145 -11.895 1.00 91.88 1555 ALA A N 1
ATOM 12085 C CA . ALA A 1 1555 ? -8.502 -1.024 -12.799 1.00 91.88 1555 ALA A CA 1
ATOM 12086 C C . ALA A 1 1555 ? -8.455 -2.471 -12.295 1.00 91.88 1555 ALA A C 1
ATOM 12088 O O . ALA A 1 1555 ? -7.685 -2.813 -11.409 1.00 91.88 1555 ALA A O 1
ATOM 12089 N N . VAL A 1 1556 ? -9.255 -3.347 -12.893 1.00 89.62 1556 VAL A N 1
ATOM 12090 C CA . VAL A 1 1556 ? -9.160 -4.798 -12.680 1.00 89.62 1556 VAL A CA 1
ATOM 12091 C C . VAL A 1 1556 ? -8.645 -5.424 -13.968 1.00 89.62 1556 VAL A C 1
ATOM 12093 O O . VAL A 1 1556 ? -9.120 -5.067 -15.042 1.00 89.62 1556 VAL A O 1
ATOM 12096 N N . TYR A 1 1557 ? -7.735 -6.388 -13.890 1.00 85.56 1557 TYR A N 1
ATOM 12097 C CA . TYR A 1 1557 ? -7.530 -7.387 -14.941 1.00 85.56 1557 TYR A CA 1
ATOM 12098 C C . TYR A 1 1557 ? -8.157 -8.701 -14.480 1.00 85.56 1557 TYR A C 1
ATOM 12100 O O . TYR A 1 1557 ? -7.988 -9.109 -13.337 1.00 85.56 1557 TYR A O 1
ATOM 12108 N N . ALA A 1 1558 ? -8.874 -9.390 -15.360 1.00 74.25 1558 ALA A N 1
ATOM 12109 C CA . ALA A 1 1558 ? -9.356 -10.734 -15.074 1.00 74.25 1558 ALA A CA 1
ATOM 12110 C C . ALA A 1 1558 ? -9.240 -11.587 -16.329 1.00 74.25 1558 ALA A C 1
ATOM 12112 O O . ALA A 1 1558 ? -9.799 -11.249 -17.376 1.00 74.25 1558 ALA A O 1
ATOM 12113 N N . ARG A 1 1559 ? -8.523 -12.709 -16.229 1.00 63.41 1559 ARG A N 1
ATOM 12114 C CA . ARG A 1 1559 ? -8.448 -13.671 -17.327 1.00 63.41 1559 ARG A CA 1
ATOM 12115 C C . ARG A 1 1559 ? -9.725 -14.502 -17.352 1.00 63.41 1559 ARG A C 1
ATOM 12117 O O . ARG A 1 1559 ? -9.855 -15.470 -16.611 1.00 63.41 1559 ARG A O 1
ATOM 12124 N N . THR A 1 1560 ? -10.656 -14.146 -18.230 1.00 53.47 1560 THR A N 1
ATOM 12125 C CA . THR A 1 1560 ? -11.767 -15.033 -18.582 1.00 53.47 1560 THR A CA 1
ATOM 12126 C C . THR A 1 1560 ? -11.220 -16.218 -19.369 1.00 53.47 1560 THR A C 1
ATOM 12128 O O . THR A 1 1560 ? -11.078 -16.164 -20.593 1.00 53.47 1560 THR A O 1
ATOM 12131 N N . ASP A 1 1561 ? -10.885 -17.293 -18.659 1.00 44.34 1561 ASP A N 1
ATOM 12132 C CA . ASP A 1 1561 ? -10.618 -18.579 -19.284 1.00 44.34 1561 ASP A CA 1
ATOM 12133 C C . ASP A 1 1561 ? -11.921 -19.071 -19.932 1.00 44.34 1561 ASP A C 1
ATOM 12135 O O . ASP A 1 1561 ? -12.760 -19.706 -19.295 1.00 44.34 1561 ASP A O 1
ATOM 12139 N N . ASN A 1 1562 ? -12.041 -18.888 -21.252 1.00 44.62 1562 ASN A N 1
ATOM 12140 C CA . ASN A 1 1562 ? -13.026 -19.574 -22.108 1.00 44.62 1562 ASN A CA 1
ATOM 12141 C C . ASN A 1 1562 ? -12.786 -21.109 -22.169 1.00 44.62 1562 ASN A C 1
ATOM 12143 O O . ASN A 1 1562 ? -13.213 -21.787 -23.102 1.00 44.62 1562 ASN A O 1
ATOM 12147 N N . LEU A 1 1563 ? -12.055 -21.648 -21.188 1.00 41.25 1563 LEU A N 1
ATOM 12148 C CA . LEU A 1 1563 ? -11.675 -23.036 -20.979 1.00 41.25 1563 LEU A CA 1
ATOM 12149 C C . LEU A 1 1563 ? -12.204 -23.544 -19.628 1.00 41.25 1563 LEU A C 1
ATOM 12151 O O . LEU A 1 1563 ? -11.521 -24.303 -18.941 1.00 41.25 1563 LEU A O 1
ATOM 12155 N N . SER A 1 1564 ? -13.460 -23.226 -19.288 1.00 43.44 1564 SER A N 1
ATOM 12156 C CA . SER A 1 1564 ? -14.272 -24.195 -18.543 1.00 43.44 1564 SER A CA 1
ATOM 12157 C C . SER A 1 1564 ? -14.268 -25.478 -19.379 1.00 43.44 1564 SER A C 1
ATOM 12159 O O . SER A 1 1564 ? -14.919 -25.539 -20.422 1.00 43.44 1564 SER A O 1
ATOM 12161 N N . SER A 1 1565 ? -13.425 -26.441 -19.007 1.00 52.41 1565 SER A N 1
ATOM 12162 C CA . SER A 1 1565 ? -12.687 -27.283 -19.967 1.00 52.41 1565 SER A CA 1
ATOM 12163 C C . SER A 1 1565 ? -13.523 -28.276 -20.775 1.00 52.41 1565 SER A C 1
ATOM 12165 O O . SER A 1 1565 ? -13.001 -28.964 -21.652 1.00 52.41 1565 SER A O 1
ATOM 12167 N N . TYR A 1 1566 ? -14.828 -28.311 -20.521 1.00 66.69 1566 TYR A N 1
ATOM 12168 C CA . TYR A 1 1566 ? -15.808 -29.175 -21.145 1.00 66.69 1566 TYR A CA 1
ATOM 12169 C C . TYR A 1 1566 ? -17.063 -28.370 -21.520 1.00 66.69 1566 TYR A C 1
ATOM 12171 O O . TYR A 1 1566 ? -17.987 -28.226 -20.723 1.00 66.69 1566 TYR A O 1
ATOM 12179 N N . ASN A 1 1567 ? -17.116 -27.862 -22.758 1.00 67.81 1567 ASN A N 1
ATOM 12180 C CA . ASN A 1 1567 ? -18.304 -27.198 -23.321 1.00 67.81 1567 ASN A CA 1
ATOM 12181 C C . ASN A 1 1567 ? -19.550 -28.110 -23.241 1.00 67.81 1567 ASN A C 1
ATOM 12183 O O . ASN A 1 1567 ? -19.422 -29.335 -23.205 1.00 67.81 1567 ASN A O 1
ATOM 12187 N N . GLU A 1 1568 ? -20.764 -27.559 -23.376 1.00 75.31 1568 GLU A N 1
ATOM 12188 C CA . GLU A 1 1568 ? -22.013 -28.353 -23.430 1.00 75.31 1568 GLU A CA 1
ATOM 12189 C C . GLU A 1 1568 ? -21.968 -29.509 -24.454 1.00 75.31 1568 GLU A C 1
ATOM 12191 O O . GLU A 1 1568 ? -22.533 -30.585 -24.232 1.00 75.31 1568 GLU A O 1
ATOM 12196 N N . ALA A 1 1569 ? -21.232 -29.329 -25.558 1.00 81.50 1569 ALA A N 1
ATOM 12197 C CA . ALA A 1 1569 ? -20.989 -30.358 -26.569 1.00 81.50 1569 ALA A CA 1
ATOM 12198 C C . ALA A 1 1569 ? -20.281 -31.618 -26.018 1.00 81.50 1569 ALA A C 1
ATOM 12200 O O . ALA A 1 1569 ? -20.577 -32.729 -26.466 1.00 81.50 1569 ALA A O 1
ATOM 12201 N N . PHE A 1 1570 ? -19.388 -31.479 -25.029 1.00 86.81 1570 PHE A N 1
ATOM 12202 C CA . PHE A 1 1570 ? -18.731 -32.611 -24.368 1.00 86.81 1570 PHE A CA 1
ATOM 12203 C C . PHE A 1 1570 ? -19.744 -33.470 -23.617 1.00 86.81 1570 PHE A C 1
ATOM 12205 O O . PHE A 1 1570 ? -19.888 -34.656 -23.932 1.00 86.81 1570 PHE A O 1
ATOM 12212 N N . PHE A 1 1571 ? -20.499 -32.863 -22.697 1.00 87.94 1571 PHE A N 1
ATOM 12213 C CA . PHE A 1 1571 ? -21.525 -33.562 -21.924 1.00 87.94 1571 PHE A CA 1
ATOM 12214 C C . PHE A 1 1571 ? -22.578 -34.188 -22.849 1.00 87.94 1571 PHE A C 1
ATOM 12216 O O . PHE A 1 1571 ? -22.914 -35.364 -22.698 1.00 87.94 1571 PHE A O 1
ATOM 12223 N N . THR A 1 1572 ? -23.005 -33.460 -23.886 1.00 87.50 1572 THR A N 1
ATOM 12224 C CA . THR A 1 1572 ? -23.935 -33.957 -24.913 1.00 87.50 1572 THR A CA 1
ATOM 12225 C C . THR A 1 1572 ? -23.407 -35.215 -25.617 1.00 87.50 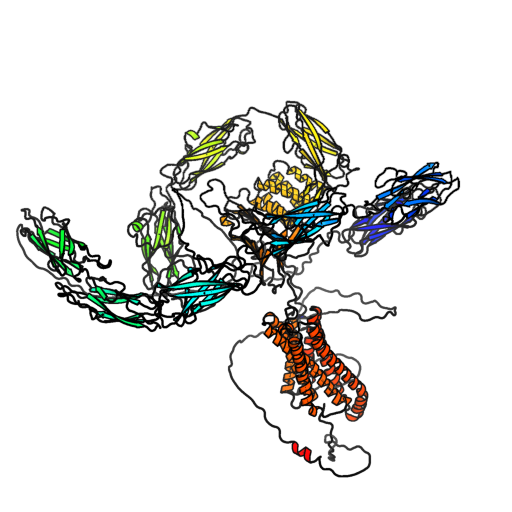1572 THR A C 1
ATOM 12227 O O . THR A 1 1572 ? -24.138 -36.200 -25.730 1.00 87.50 1572 THR A O 1
ATOM 12230 N N . SER A 1 1573 ? -22.133 -35.243 -26.034 1.00 90.38 1573 SER A N 1
ATOM 12231 C CA . SER A 1 1573 ? -21.534 -36.440 -26.657 1.00 90.38 1573 SER A CA 1
ATOM 12232 C C . SER A 1 1573 ? -21.478 -37.642 -25.712 1.00 90.38 1573 SER A C 1
ATOM 12234 O O . SER A 1 1573 ? -21.743 -38.772 -26.131 1.00 90.38 1573 SER A O 1
ATOM 12236 N N . GLY A 1 1574 ? -21.209 -37.400 -24.426 1.00 89.44 1574 GLY A N 1
ATOM 12237 C CA . GLY A 1 1574 ? -21.229 -38.423 -23.388 1.00 89.44 1574 GLY A CA 1
ATOM 12238 C C . GLY A 1 1574 ? -22.620 -39.020 -23.193 1.00 89.44 1574 GLY A C 1
ATOM 12239 O O . GLY A 1 1574 ? -22.762 -40.241 -23.217 1.00 89.44 1574 GLY A O 1
ATOM 12240 N N . PHE A 1 1575 ? -23.666 -38.194 -23.101 1.00 91.56 1575 PHE A N 1
ATOM 12241 C CA . PHE A 1 1575 ? -25.051 -38.675 -23.010 1.00 91.56 1575 PHE A CA 1
ATOM 12242 C C . PHE A 1 1575 ? -25.499 -39.448 -24.265 1.00 91.56 1575 PHE A C 1
ATOM 12244 O O . PHE A 1 1575 ? -26.172 -40.478 -24.147 1.00 91.56 1575 PHE A O 1
ATOM 12251 N N . ILE A 1 1576 ? -25.080 -39.030 -25.465 1.00 89.81 1576 ILE A N 1
ATOM 12252 C CA . ILE A 1 1576 ? -25.312 -39.786 -26.710 1.00 89.81 1576 ILE A CA 1
ATOM 12253 C C . ILE A 1 1576 ? -24.616 -41.158 -26.651 1.00 89.81 1576 ILE A C 1
ATOM 12255 O O . ILE A 1 1576 ? -25.235 -42.178 -26.962 1.00 89.81 1576 ILE A O 1
ATOM 12259 N N . CYS A 1 1577 ? -23.360 -41.219 -26.201 1.00 91.81 1577 CYS A N 1
ATOM 12260 C CA . CYS A 1 1577 ? -22.620 -42.477 -26.081 1.00 91.81 1577 CYS A CA 1
ATOM 12261 C C . CYS A 1 1577 ? -23.221 -43.419 -25.023 1.00 91.81 1577 CYS A C 1
ATOM 12263 O O . CYS A 1 1577 ? -23.497 -44.586 -25.312 1.00 91.81 1577 CYS A O 1
ATOM 12265 N N . ILE A 1 1578 ? -23.512 -42.894 -23.829 1.00 92.75 1578 ILE A N 1
ATOM 12266 C CA . ILE A 1 1578 ? -24.148 -43.620 -22.722 1.00 92.75 1578 ILE A CA 1
ATOM 12267 C C . ILE A 1 1578 ? -25.518 -44.160 -23.144 1.00 92.75 1578 ILE A C 1
ATOM 12269 O O . ILE A 1 1578 ? -25.804 -45.328 -22.886 1.00 92.75 1578 ILE A O 1
ATOM 12273 N N . SER A 1 1579 ? -26.353 -43.370 -23.829 1.00 91.06 1579 SER A N 1
ATOM 12274 C CA . SER A 1 1579 ? -27.670 -43.837 -24.290 1.00 91.06 1579 SER A CA 1
ATOM 12275 C C . SER A 1 1579 ? -27.565 -44.946 -25.344 1.00 91.06 1579 SER A C 1
ATOM 12277 O O . SER A 1 1579 ? -28.246 -45.962 -25.210 1.00 91.06 1579 SER A O 1
ATOM 12279 N N . GLY A 1 1580 ? -26.666 -44.823 -26.329 1.00 88.62 1580 GLY A N 1
ATOM 12280 C CA . GLY A 1 1580 ? -26.426 -45.865 -27.336 1.00 88.62 1580 GLY A CA 1
ATOM 12281 C C . GLY A 1 1580 ? -25.910 -47.180 -26.735 1.00 88.62 1580 GLY A C 1
ATOM 12282 O O . GLY A 1 1580 ? -26.425 -48.253 -27.058 1.00 88.62 1580 GLY A O 1
ATOM 12283 N N . LEU A 1 1581 ? -24.946 -47.103 -25.811 1.00 89.44 1581 LEU A N 1
ATOM 12284 C CA . LEU A 1 1581 ? -24.412 -48.263 -25.086 1.00 89.44 1581 LEU A CA 1
ATOM 12285 C C . LEU A 1 1581 ? -25.455 -48.894 -24.153 1.00 89.44 1581 LEU A C 1
ATOM 12287 O O . LEU A 1 1581 ? -25.596 -50.117 -24.131 1.00 89.44 1581 LEU A O 1
ATOM 12291 N N . CYS A 1 1582 ? -26.217 -48.082 -23.418 1.00 90.25 1582 CYS A N 1
ATOM 12292 C CA . CYS A 1 1582 ? -27.266 -48.555 -22.516 1.00 90.25 1582 CYS A CA 1
ATOM 12293 C C . CYS A 1 1582 ? -28.389 -49.261 -23.290 1.00 90.25 1582 CYS A C 1
ATOM 12295 O O . CYS A 1 1582 ? -28.755 -50.383 -22.943 1.00 90.25 1582 CYS A O 1
ATOM 12297 N N . LEU A 1 1583 ? -28.873 -48.677 -24.394 1.00 87.06 1583 LEU A N 1
ATOM 12298 C CA . LEU A 1 1583 ? -29.866 -49.315 -25.265 1.00 87.06 1583 LEU A CA 1
ATOM 12299 C C . LEU A 1 1583 ? -29.350 -50.629 -25.865 1.00 87.06 1583 LEU A C 1
ATOM 12301 O O . LEU A 1 1583 ? -30.104 -51.599 -25.920 1.00 87.06 1583 LEU A O 1
ATOM 12305 N N . ALA A 1 1584 ? -28.076 -50.708 -26.261 1.00 81.94 1584 ALA A N 1
ATOM 12306 C CA . ALA A 1 1584 ? -27.490 -51.956 -26.745 1.00 81.94 1584 ALA A CA 1
ATOM 12307 C C . ALA A 1 1584 ? -27.451 -53.039 -25.652 1.00 81.94 1584 ALA A C 1
ATOM 12309 O O . ALA A 1 1584 ? -27.972 -54.135 -25.876 1.00 81.94 1584 ALA A O 1
ATOM 12310 N N . VAL A 1 1585 ? -26.927 -52.721 -24.460 1.00 83.94 1585 VAL A N 1
ATOM 12311 C CA . VAL A 1 1585 ? -26.865 -53.646 -23.312 1.00 83.94 1585 VAL A CA 1
ATOM 12312 C C . VAL A 1 1585 ? -28.265 -54.104 -22.892 1.00 83.94 1585 VAL A C 1
ATOM 12314 O O . VAL A 1 1585 ? -28.502 -55.307 -22.787 1.00 83.94 1585 VAL A O 1
ATOM 12317 N N . LEU A 1 1586 ? -29.220 -53.182 -22.732 1.00 85.00 1586 LEU A N 1
ATOM 12318 C CA . LEU A 1 1586 ? -30.609 -53.513 -22.396 1.00 85.00 1586 LEU A CA 1
ATOM 12319 C C . LEU A 1 1586 ? -31.274 -54.355 -23.493 1.00 85.00 1586 LEU A C 1
ATOM 12321 O O . LEU A 1 1586 ? -31.929 -55.346 -23.180 1.00 85.00 1586 LEU A O 1
ATOM 12325 N N . SER A 1 1587 ? -31.079 -54.028 -24.775 1.00 77.25 1587 SER A N 1
ATOM 12326 C CA . SER A 1 1587 ? -31.655 -54.817 -25.874 1.00 77.25 1587 SER A CA 1
ATOM 12327 C C . SER A 1 1587 ? -31.098 -56.239 -25.928 1.00 77.25 1587 SER A C 1
ATOM 12329 O O . SER A 1 1587 ? -31.831 -57.165 -26.270 1.00 77.25 1587 SER A O 1
ATOM 12331 N N . HIS A 1 1588 ? -29.833 -56.449 -25.552 1.00 74.69 1588 HIS A N 1
ATOM 12332 C CA . HIS A 1 1588 ? -29.286 -57.794 -25.433 1.00 74.69 1588 HIS A CA 1
ATOM 12333 C C . HIS A 1 1588 ? -29.832 -58.503 -24.186 1.00 74.69 1588 HIS A C 1
ATOM 12335 O O . HIS A 1 1588 ? -30.193 -59.670 -24.276 1.00 74.69 1588 HIS A O 1
ATOM 12341 N N . ILE A 1 1589 ? -29.962 -57.830 -23.038 1.00 77.81 1589 ILE A N 1
ATOM 12342 C CA . ILE A 1 1589 ? -30.564 -58.431 -21.831 1.00 77.81 1589 ILE A CA 1
ATOM 12343 C C . ILE A 1 1589 ? -32.020 -58.864 -22.087 1.00 77.81 1589 ILE A C 1
ATOM 12345 O O . ILE A 1 1589 ? -32.402 -59.957 -21.679 1.00 77.81 1589 ILE A O 1
ATOM 12349 N N . PHE A 1 1590 ? -32.819 -58.054 -22.790 1.00 77.06 1590 PHE A N 1
ATOM 12350 C CA . PHE A 1 1590 ? -34.241 -58.338 -23.018 1.00 77.06 1590 PHE A CA 1
ATOM 12351 C C . PHE A 1 1590 ? -34.544 -59.201 -24.256 1.00 77.06 1590 PHE A C 1
ATOM 12353 O O . PHE A 1 1590 ? -35.474 -60.004 -24.203 1.00 77.06 1590 PHE A O 1
ATOM 12360 N N . CYS A 1 1591 ? -33.802 -59.067 -25.363 1.00 68.12 1591 CYS A N 1
ATOM 12361 C CA . CYS A 1 1591 ? -34.099 -59.793 -26.609 1.00 68.12 1591 CYS A CA 1
ATOM 12362 C C . CYS A 1 1591 ? -33.222 -61.045 -26.831 1.00 68.12 1591 CYS A C 1
ATOM 12364 O O . CYS A 1 1591 ? -33.582 -61.884 -27.662 1.00 68.12 1591 CYS A O 1
ATOM 12366 N N . ALA A 1 1592 ? -32.097 -61.231 -26.119 1.00 61.00 1592 ALA A N 1
ATOM 12367 C CA . ALA A 1 1592 ? -31.201 -62.371 -26.358 1.00 61.00 1592 ALA A CA 1
ATOM 12368 C C . ALA A 1 1592 ? -31.703 -63.680 -25.723 1.00 61.00 1592 ALA A C 1
ATOM 12370 O O . ALA A 1 1592 ? -31.168 -64.173 -24.731 1.00 61.00 1592 ALA A O 1
ATOM 12371 N N . ARG A 1 1593 ? -32.703 -64.291 -26.365 1.00 56.22 1593 ARG A N 1
ATOM 12372 C CA . ARG A 1 1593 ? -33.262 -65.597 -25.976 1.00 56.22 1593 ARG A CA 1
ATOM 12373 C C . ARG A 1 1593 ? -32.237 -66.739 -26.050 1.00 56.22 1593 ARG A C 1
ATOM 12375 O O . ARG A 1 1593 ? -32.312 -67.669 -25.260 1.00 56.22 1593 ARG A O 1
ATOM 12382 N N . TYR A 1 1594 ? -31.284 -66.638 -26.977 1.00 57.44 1594 TYR A N 1
ATOM 12383 C CA . TYR A 1 1594 ? -30.074 -67.458 -27.072 1.00 57.44 1594 TYR A CA 1
ATOM 12384 C C . TYR A 1 1594 ? -28.933 -66.561 -27.563 1.00 57.44 1594 TYR A C 1
ATOM 12386 O O . TYR A 1 1594 ? -28.829 -66.276 -28.753 1.00 57.44 1594 TYR A O 1
ATOM 12394 N N . SER A 1 1595 ? -28.093 -66.069 -26.649 1.00 57.81 1595 SER A N 1
ATOM 12395 C CA . SER A 1 1595 ? -26.895 -65.306 -27.019 1.00 57.81 1595 SER A CA 1
ATOM 12396 C C . SER A 1 1595 ? -25.739 -66.234 -27.369 1.00 57.81 1595 SER A C 1
ATOM 12398 O O . SER A 1 1595 ? -25.307 -67.046 -26.547 1.00 57.81 1595 SER A O 1
ATOM 12400 N N . MET A 1 1596 ? -25.209 -66.052 -28.578 1.00 66.94 1596 MET A N 1
ATOM 12401 C CA . MET A 1 1596 ? -23.960 -66.656 -29.044 1.00 66.94 1596 MET A CA 1
ATOM 12402 C C . MET A 1 1596 ? -22.830 -66.339 -28.049 1.00 66.94 1596 MET A C 1
ATOM 12404 O O . MET A 1 1596 ? -22.812 -65.261 -27.444 1.00 66.94 1596 MET A O 1
ATOM 12408 N N . PHE A 1 1597 ? -21.873 -67.251 -27.846 1.00 78.00 1597 PHE A N 1
ATOM 12409 C CA . PHE A 1 1597 ? -20.833 -67.059 -26.823 1.00 78.00 1597 PHE A CA 1
ATOM 12410 C C . PHE A 1 1597 ? -20.008 -65.781 -27.064 1.00 78.00 1597 PHE A C 1
ATOM 12412 O O . PHE A 1 1597 ? -19.749 -65.019 -26.130 1.00 78.00 1597 PHE A O 1
ATOM 12419 N N . ALA A 1 1598 ? -19.700 -65.484 -28.331 1.00 76.62 1598 ALA A N 1
ATOM 12420 C CA . ALA A 1 1598 ? -19.048 -64.244 -28.741 1.00 76.62 1598 ALA A CA 1
ATOM 12421 C C . ALA A 1 1598 ? -19.886 -62.986 -28.429 1.00 76.62 1598 ALA A C 1
ATOM 12423 O O . ALA A 1 1598 ? -19.312 -61.942 -28.117 1.00 76.62 1598 ALA A O 1
ATOM 12424 N N . ALA A 1 1599 ? -21.221 -63.074 -28.456 1.00 75.81 1599 ALA A N 1
ATOM 12425 C CA . ALA A 1 1599 ? -22.110 -61.973 -28.081 1.00 75.81 1599 ALA A CA 1
ATOM 12426 C C . ALA A 1 1599 ? -22.123 -61.742 -26.559 1.00 75.81 1599 ALA A C 1
ATOM 12428 O O . ALA A 1 1599 ? -22.038 -60.595 -26.123 1.00 75.81 1599 ALA A O 1
ATOM 12429 N N . LYS A 1 1600 ? -22.109 -62.807 -25.738 1.00 81.19 1600 LYS A N 1
ATOM 12430 C CA . LYS A 1 1600 ? -21.974 -62.690 -24.269 1.00 81.19 1600 LYS A CA 1
ATOM 12431 C C . LYS A 1 1600 ? -20.695 -61.946 -23.879 1.00 81.19 1600 LYS A C 1
ATOM 12433 O O . LYS A 1 1600 ? -20.748 -61.003 -23.092 1.00 81.19 1600 LYS A O 1
ATOM 12438 N N . LEU A 1 1601 ? -19.558 -62.325 -24.462 1.00 86.25 1601 LEU A N 1
ATOM 12439 C CA . LEU A 1 1601 ? -18.280 -61.635 -24.255 1.00 86.25 1601 LEU A CA 1
ATOM 12440 C C . LEU A 1 1601 ? -18.360 -60.154 -24.679 1.00 86.25 1601 LEU A C 1
ATOM 12442 O O . LEU A 1 1601 ? -17.912 -59.276 -23.940 1.00 86.25 1601 LEU A O 1
ATOM 12446 N N . LEU A 1 1602 ? -19.005 -59.853 -25.815 1.00 84.50 1602 LEU A N 1
ATOM 12447 C CA . LEU A 1 1602 ? -19.192 -58.471 -26.264 1.00 84.50 1602 LEU A CA 1
ATOM 12448 C C . LEU A 1 1602 ? -20.112 -57.656 -25.336 1.00 84.50 1602 LEU A C 1
ATOM 12450 O O . LEU A 1 1602 ? -19.860 -56.468 -25.149 1.00 84.50 1602 LEU A O 1
ATOM 12454 N N . THR A 1 1603 ? -21.119 -58.258 -24.686 1.00 84.50 1603 THR A N 1
ATOM 12455 C CA . THR A 1 1603 ? -21.921 -57.529 -23.681 1.00 84.50 1603 THR A CA 1
ATOM 12456 C C . THR A 1 1603 ? -21.121 -57.120 -22.453 1.00 84.50 1603 THR A C 1
ATOM 12458 O O . THR A 1 1603 ? -21.326 -56.015 -21.958 1.00 84.50 1603 THR A O 1
ATOM 12461 N N . HIS A 1 1604 ? -20.165 -57.938 -21.995 1.00 89.62 1604 HIS A N 1
ATOM 12462 C CA . HIS A 1 1604 ? -19.260 -57.534 -20.911 1.00 89.62 1604 HIS A CA 1
ATOM 12463 C C . HIS A 1 1604 ? -18.327 -56.398 -21.350 1.00 89.62 1604 HIS A C 1
ATOM 12465 O O . HIS A 1 1604 ? -18.096 -55.470 -20.577 1.00 89.62 1604 HIS A O 1
ATOM 12471 N N . MET A 1 1605 ? -17.871 -56.403 -22.610 1.00 89.56 1605 MET A N 1
ATOM 12472 C CA . MET A 1 1605 ? -17.127 -55.278 -23.193 1.00 89.56 1605 MET A CA 1
ATOM 12473 C C . MET A 1 1605 ? -17.973 -53.991 -23.238 1.00 89.56 1605 MET A C 1
ATOM 12475 O O . MET A 1 1605 ? -17.501 -52.928 -22.835 1.00 89.56 1605 MET A O 1
ATOM 12479 N N . MET A 1 1606 ? -19.233 -54.082 -23.679 1.00 88.62 1606 MET A N 1
ATOM 12480 C CA . MET A 1 1606 ? -20.166 -52.949 -23.701 1.00 88.62 1606 MET A CA 1
ATOM 12481 C C . MET A 1 1606 ? -20.458 -52.431 -22.290 1.00 88.62 1606 MET A C 1
ATOM 12483 O O . MET A 1 1606 ? -20.394 -51.223 -22.074 1.00 88.62 1606 MET A O 1
ATOM 12487 N N . ALA A 1 1607 ? -20.697 -53.318 -21.320 1.00 90.25 1607 ALA A N 1
ATOM 12488 C CA . ALA A 1 1607 ? -20.923 -52.958 -19.921 1.00 90.25 1607 ALA A CA 1
ATOM 12489 C C . ALA A 1 1607 ? -19.701 -52.269 -19.288 1.00 90.25 1607 ALA A C 1
ATOM 12491 O O . ALA A 1 1607 ? -19.864 -51.258 -18.606 1.00 90.25 1607 ALA A O 1
ATOM 12492 N N . ALA A 1 1608 ? -18.483 -52.752 -19.565 1.00 92.31 1608 ALA A N 1
ATOM 12493 C CA . ALA A 1 1608 ? -17.255 -52.074 -19.152 1.00 92.31 1608 ALA A CA 1
ATOM 12494 C C . ALA A 1 1608 ? -17.171 -50.662 -19.760 1.00 92.31 1608 ALA A C 1
ATOM 12496 O O . ALA A 1 1608 ? -16.999 -49.699 -19.018 1.00 92.31 1608 ALA A O 1
ATOM 12497 N N . SER A 1 1609 ? -17.394 -50.519 -21.074 1.00 91.06 1609 SER A N 1
ATOM 12498 C CA . SER A 1 1609 ? -17.352 -49.209 -21.745 1.00 91.06 1609 SER A CA 1
ATOM 12499 C C . SER A 1 1609 ? -18.438 -48.233 -21.261 1.00 91.06 1609 SER A C 1
ATOM 12501 O O . SER A 1 1609 ? -18.162 -47.045 -21.109 1.00 91.06 1609 SER A O 1
ATOM 12503 N N . LEU A 1 1610 ? -19.643 -48.725 -20.947 1.00 93.06 1610 LEU A N 1
ATOM 12504 C CA . LEU A 1 1610 ? -20.728 -47.942 -20.349 1.00 93.06 1610 LEU A CA 1
ATOM 12505 C C . LEU A 1 1610 ? -20.329 -47.433 -18.958 1.00 93.06 1610 LEU A C 1
ATOM 12507 O O . LEU A 1 1610 ? -20.505 -46.253 -18.663 1.00 93.06 1610 LEU A O 1
ATOM 12511 N N . GLY A 1 1611 ? -19.738 -48.302 -18.132 1.00 92.25 1611 GLY A N 1
ATOM 12512 C CA . GLY A 1 1611 ? -19.202 -47.934 -16.823 1.00 92.25 1611 GLY A CA 1
ATOM 12513 C C . GLY A 1 1611 ? -18.107 -46.868 -16.913 1.00 92.25 1611 GLY A C 1
ATOM 12514 O O . GLY A 1 1611 ? -18.161 -45.886 -16.175 1.00 92.25 1611 GLY A O 1
ATOM 12515 N N . THR A 1 1612 ? -17.154 -47.011 -17.843 1.00 92.50 1612 THR A N 1
ATOM 12516 C CA . THR A 1 1612 ? -16.098 -46.008 -18.056 1.00 92.50 1612 THR A CA 1
ATOM 12517 C C . THR A 1 1612 ? -16.676 -44.655 -18.477 1.00 92.50 1612 THR A C 1
ATOM 12519 O O . THR A 1 1612 ? -16.262 -43.639 -17.931 1.00 92.50 1612 THR A O 1
ATOM 12522 N N . GLN A 1 1613 ? -17.649 -44.620 -19.396 1.00 92.00 1613 GLN A N 1
ATOM 12523 C CA . GLN A 1 1613 ? -18.273 -43.369 -19.856 1.00 92.00 1613 GLN A CA 1
ATOM 12524 C C . GLN A 1 1613 ? -19.059 -42.662 -18.740 1.00 92.00 1613 GLN A C 1
ATOM 12526 O O . GLN A 1 1613 ? -18.920 -41.452 -18.573 1.00 92.00 1613 GLN A O 1
ATOM 12531 N N . ILE A 1 1614 ? -19.842 -43.404 -17.946 1.00 93.19 1614 ILE A N 1
ATOM 12532 C CA . ILE A 1 1614 ? -20.601 -42.838 -16.817 1.00 93.19 1614 ILE A CA 1
ATOM 12533 C C . ILE A 1 1614 ? -19.655 -42.236 -15.774 1.00 93.19 1614 ILE A C 1
ATOM 12535 O O . ILE A 1 1614 ? -19.855 -41.096 -15.358 1.00 93.19 1614 ILE A O 1
ATOM 12539 N N . LEU A 1 1615 ? -18.621 -42.976 -15.360 1.00 92.31 1615 LEU A N 1
ATOM 12540 C CA . LEU A 1 1615 ? -17.720 -42.511 -14.305 1.00 92.31 1615 LEU A CA 1
ATOM 12541 C C . LEU A 1 1615 ? -16.801 -41.376 -14.778 1.00 92.31 1615 LEU A C 1
ATOM 12543 O O . LEU A 1 1615 ? -16.495 -40.476 -14.001 1.00 92.31 1615 LEU A O 1
ATOM 12547 N N . PHE A 1 1616 ? -16.439 -41.362 -16.064 1.00 89.19 1616 PHE A N 1
ATOM 12548 C CA . PHE A 1 1616 ? -15.694 -40.261 -16.667 1.00 89.19 1616 PHE A CA 1
ATOM 12549 C C . PHE A 1 1616 ? -16.515 -38.961 -16.736 1.00 89.19 1616 PHE A C 1
ATOM 12551 O O . PHE A 1 1616 ? -16.008 -37.914 -16.335 1.00 89.19 1616 PHE A O 1
ATOM 12558 N N . LEU A 1 1617 ? -17.792 -39.013 -17.148 1.00 89.62 1617 LEU A N 1
ATOM 12559 C CA . LEU A 1 1617 ? -18.670 -37.831 -17.108 1.00 89.62 1617 LEU A CA 1
ATOM 12560 C C . LEU A 1 1617 ? -18.947 -37.362 -15.674 1.00 89.62 1617 LEU A C 1
ATOM 12562 O O . LEU A 1 1617 ? -18.934 -36.160 -15.416 1.00 89.62 1617 LEU A O 1
ATOM 12566 N N . ALA A 1 1618 ? -19.170 -38.294 -14.742 1.00 89.31 1618 ALA A N 1
ATOM 12567 C CA . ALA A 1 1618 ? -19.343 -37.967 -13.329 1.00 89.31 1618 ALA A CA 1
ATOM 12568 C C . ALA A 1 1618 ? -18.096 -37.277 -12.754 1.00 89.31 1618 ALA A C 1
ATOM 12570 O O . ALA A 1 1618 ? -18.231 -36.308 -12.008 1.00 89.31 1618 ALA A O 1
ATOM 12571 N N . SER A 1 1619 ? -16.896 -37.712 -13.155 1.00 87.25 1619 SER A N 1
ATOM 12572 C CA . SER A 1 1619 ? -15.662 -37.020 -12.793 1.00 87.25 1619 SER A CA 1
ATOM 12573 C C . SER A 1 1619 ? -15.604 -35.615 -13.381 1.00 87.25 1619 SER A C 1
ATOM 12575 O O . SER A 1 1619 ? -15.460 -34.673 -12.614 1.00 87.25 1619 SER A O 1
ATOM 12577 N N . ALA A 1 1620 ? -15.762 -35.451 -14.696 1.00 83.88 1620 ALA A N 1
ATOM 12578 C CA . ALA A 1 1620 ? -15.667 -34.137 -15.339 1.00 83.88 1620 ALA A CA 1
ATOM 12579 C C . ALA A 1 1620 ? -16.677 -33.106 -14.791 1.00 83.88 1620 ALA A C 1
ATOM 12581 O O . ALA A 1 1620 ? -16.414 -31.910 -14.835 1.00 83.88 1620 ALA A O 1
ATOM 12582 N N . TYR A 1 1621 ? -17.824 -33.555 -14.265 1.00 84.75 1621 TYR A N 1
ATOM 12583 C CA . TYR A 1 1621 ? -18.810 -32.680 -13.626 1.00 84.75 1621 TYR A CA 1
ATOM 12584 C C . TYR A 1 1621 ? -18.499 -32.374 -12.150 1.00 84.75 1621 TYR A C 1
ATOM 12586 O O . TYR A 1 1621 ? -18.634 -31.234 -11.715 1.00 84.75 1621 TYR A O 1
ATOM 12594 N N . ALA A 1 1622 ? -18.121 -33.384 -11.359 1.00 84.94 1622 ALA A N 1
ATOM 12595 C CA . ALA A 1 1622 ? -18.089 -33.267 -9.899 1.00 84.94 1622 ALA A CA 1
ATOM 12596 C C . ALA A 1 1622 ? -16.689 -33.013 -9.308 1.00 84.94 1622 ALA A C 1
ATOM 12598 O O . ALA A 1 1622 ? -16.587 -32.630 -8.143 1.00 84.94 1622 ALA A O 1
ATOM 12599 N N . SER A 1 1623 ? -15.612 -33.214 -10.078 1.00 80.19 1623 SER A N 1
ATOM 12600 C CA . SER A 1 1623 ? -14.220 -33.131 -9.608 1.00 80.19 1623 SER A CA 1
ATOM 12601 C C . SER A 1 1623 ? -13.873 -31.895 -8.754 1.00 80.19 1623 SER A C 1
ATOM 12603 O O . SER A 1 1623 ? -13.259 -32.108 -7.709 1.00 80.19 1623 SER A O 1
ATOM 12605 N N . PRO A 1 1624 ? -14.298 -30.656 -9.083 1.00 69.31 1624 PRO A N 1
ATOM 12606 C CA . PRO A 1 1624 ? -13.995 -29.472 -8.265 1.00 69.31 1624 PRO A CA 1
ATOM 12607 C C . PRO A 1 1624 ? -14.673 -29.442 -6.882 1.00 69.31 1624 PRO A C 1
ATOM 12609 O O . PRO A 1 1624 ? -14.287 -28.649 -6.031 1.00 69.31 1624 PRO A O 1
ATOM 12612 N N . GLN A 1 1625 ? -15.702 -30.267 -6.657 1.00 76.69 1625 GLN A N 1
ATOM 12613 C CA . GLN A 1 1625 ? -16.513 -30.277 -5.429 1.00 76.69 1625 GLN A CA 1
ATOM 12614 C C . GLN A 1 1625 ? -16.261 -31.512 -4.544 1.00 76.69 1625 GLN A C 1
ATOM 12616 O O . GLN A 1 1625 ? -16.809 -31.610 -3.445 1.00 76.69 1625 GLN A O 1
ATOM 12621 N N . LEU A 1 1626 ? -15.461 -32.481 -5.005 1.00 80.31 1626 LEU A N 1
ATOM 12622 C CA . LEU A 1 1626 ? -15.145 -33.686 -4.236 1.00 80.31 1626 LEU A CA 1
ATOM 12623 C C . LEU A 1 1626 ? -13.933 -33.463 -3.326 1.00 80.31 1626 LEU A C 1
ATOM 12625 O O . LEU A 1 1626 ? -12.876 -33.032 -3.775 1.00 80.31 1626 LEU A O 1
ATOM 12629 N N . ALA A 1 1627 ? -14.046 -33.885 -2.065 1.00 83.00 1627 ALA A N 1
ATOM 12630 C CA . ALA A 1 1627 ? -12.894 -34.002 -1.171 1.00 83.00 1627 ALA A CA 1
ATOM 12631 C C . ALA A 1 1627 ? -11.815 -34.930 -1.769 1.00 83.00 1627 ALA A C 1
ATOM 12633 O O . ALA A 1 1627 ? -12.151 -35.915 -2.434 1.00 83.00 1627 ALA A O 1
ATOM 12634 N N . GLU A 1 1628 ? -10.534 -34.671 -1.478 1.00 84.44 1628 GLU A N 1
ATOM 12635 C CA . GLU A 1 1628 ? -9.381 -35.385 -2.063 1.00 84.44 1628 GLU A CA 1
ATOM 12636 C C . GLU A 1 1628 ? -9.523 -36.917 -2.059 1.00 84.44 1628 GLU A C 1
ATOM 12638 O O . GLU A 1 1628 ? -9.331 -37.571 -3.085 1.00 84.44 1628 GLU A O 1
ATOM 12643 N N . GLU A 1 1629 ? -9.921 -37.504 -0.928 1.00 85.69 1629 GLU A N 1
ATOM 12644 C CA . GLU A 1 1629 ? -10.120 -38.955 -0.785 1.00 85.69 1629 GLU A CA 1
ATOM 12645 C C . GLU A 1 1629 ? -11.249 -39.491 -1.689 1.00 85.69 1629 GLU A C 1
ATOM 12647 O O . GLU A 1 1629 ? -11.163 -40.594 -2.233 1.00 85.69 1629 GLU A O 1
ATOM 12652 N N . SER A 1 1630 ? -12.300 -38.692 -1.909 1.00 89.31 1630 SER A N 1
ATOM 12653 C CA . SER A 1 1630 ? -13.412 -39.045 -2.807 1.00 89.31 1630 SER A CA 1
ATOM 12654 C C . SER A 1 1630 ? -12.994 -38.942 -4.275 1.00 89.31 1630 SER A C 1
ATOM 12656 O O . SER A 1 1630 ? -13.320 -39.823 -5.074 1.00 89.31 1630 SER A O 1
ATOM 12658 N N . CYS A 1 1631 ? -12.218 -37.910 -4.620 1.00 90.50 1631 CYS A N 1
ATOM 12659 C CA . CYS A 1 1631 ? -11.604 -37.759 -5.938 1.00 90.50 1631 CYS A CA 1
ATOM 12660 C C . CYS A 1 1631 ? -10.674 -38.945 -6.250 1.00 90.50 1631 CYS A C 1
ATOM 12662 O O . CYS A 1 1631 ? -10.798 -39.576 -7.303 1.00 90.50 1631 CYS A O 1
ATOM 12664 N N . SER A 1 1632 ? -9.830 -39.325 -5.286 1.00 91.38 1632 SER A N 1
ATOM 12665 C CA . SER A 1 1632 ? -8.918 -40.472 -5.378 1.00 91.38 1632 SER A CA 1
ATOM 12666 C C . SER A 1 1632 ? -9.656 -41.793 -5.624 1.00 91.38 1632 SER A C 1
ATOM 12668 O O . SER A 1 1632 ? -9.244 -42.604 -6.458 1.00 91.38 1632 SER A O 1
ATOM 12670 N N . ALA A 1 1633 ? -10.772 -42.018 -4.922 1.00 91.56 1633 ALA A N 1
ATOM 12671 C CA . ALA A 1 1633 ? -11.596 -43.212 -5.093 1.00 91.56 1633 ALA A CA 1
ATOM 12672 C C . ALA A 1 1633 ? -12.247 -43.272 -6.487 1.00 91.56 1633 ALA A C 1
ATOM 12674 O O . ALA A 1 1633 ? -12.177 -44.305 -7.159 1.00 91.56 1633 ALA A O 1
ATOM 12675 N N . MET A 1 1634 ? -12.834 -42.165 -6.953 1.00 91.12 1634 MET A N 1
ATOM 12676 C CA . MET A 1 1634 ? -13.463 -42.074 -8.276 1.00 91.12 1634 MET A CA 1
ATOM 12677 C C . MET A 1 1634 ? -12.449 -42.279 -9.412 1.00 91.12 1634 MET A C 1
ATOM 12679 O O . MET A 1 1634 ? -12.710 -43.036 -10.351 1.00 91.12 1634 MET A O 1
ATOM 12683 N N . ALA A 1 1635 ? -11.265 -41.680 -9.291 1.00 91.00 1635 ALA A N 1
ATOM 12684 C CA . ALA A 1 1635 ? -10.148 -41.852 -10.214 1.00 91.00 1635 ALA A CA 1
ATOM 12685 C C . ALA A 1 1635 ? -9.675 -43.317 -10.305 1.00 91.00 1635 ALA A C 1
ATOM 12687 O O . ALA A 1 1635 ? -9.543 -43.862 -11.405 1.00 91.00 1635 ALA A O 1
ATOM 12688 N N . ALA A 1 1636 ? -9.494 -43.992 -9.163 1.00 91.44 1636 ALA A N 1
ATOM 12689 C CA . ALA A 1 1636 ? -9.068 -45.392 -9.117 1.00 91.44 1636 ALA A CA 1
ATOM 12690 C C . ALA A 1 1636 ? -10.087 -46.349 -9.771 1.00 91.44 1636 ALA A C 1
ATOM 12692 O O . ALA A 1 1636 ? -9.701 -47.256 -10.516 1.00 91.44 1636 ALA A O 1
ATOM 12693 N N . VAL A 1 1637 ? -11.390 -46.137 -9.544 1.00 93.06 1637 VAL A N 1
ATOM 12694 C CA . VAL A 1 1637 ? -12.451 -46.946 -10.177 1.00 93.06 1637 VAL A CA 1
ATOM 12695 C C . VAL A 1 1637 ? -12.563 -46.640 -11.677 1.00 93.06 1637 VAL A C 1
ATOM 12697 O O . VAL A 1 1637 ? -12.736 -47.565 -12.474 1.00 93.06 1637 VAL A O 1
ATOM 12700 N N . THR A 1 1638 ? -12.387 -45.380 -12.091 1.00 90.44 1638 THR A N 1
ATOM 12701 C CA . THR A 1 1638 ? -12.388 -44.993 -13.516 1.00 90.44 1638 THR A CA 1
ATOM 12702 C C . THR A 1 1638 ? -11.243 -45.678 -14.263 1.00 90.44 1638 THR A C 1
ATOM 12704 O O . THR A 1 1638 ? -11.464 -46.273 -15.320 1.00 90.44 1638 THR A O 1
ATOM 12707 N N . HIS A 1 1639 ? -10.040 -45.693 -13.679 1.00 91.62 1639 HIS A N 1
ATOM 12708 C CA . HIS A 1 1639 ? -8.881 -46.395 -14.234 1.00 91.62 1639 HIS A CA 1
ATOM 12709 C C . HIS A 1 1639 ? -9.096 -47.919 -14.316 1.00 91.62 1639 HIS A C 1
ATOM 12711 O O . HIS A 1 1639 ? -8.785 -48.528 -15.343 1.00 91.62 1639 HIS A O 1
ATOM 12717 N N . TYR A 1 1640 ? -9.695 -48.540 -13.292 1.00 94.19 1640 TYR A N 1
ATOM 12718 C CA . TYR A 1 1640 ? -10.049 -49.964 -13.323 1.00 94.19 1640 TYR A CA 1
ATOM 12719 C C . TYR A 1 1640 ? -10.994 -50.310 -14.485 1.00 94.19 1640 TYR A C 1
ATOM 12721 O O . TYR A 1 1640 ? -10.707 -51.227 -15.259 1.00 94.19 1640 TYR A O 1
ATOM 12729 N N . LEU A 1 1641 ? -12.094 -49.565 -14.647 1.00 93.62 1641 LEU A N 1
ATOM 12730 C CA . LEU A 1 1641 ? -13.068 -49.802 -15.720 1.00 93.62 1641 LEU A CA 1
ATOM 12731 C C . LEU A 1 1641 ? -12.459 -49.549 -17.107 1.00 93.62 1641 LEU A C 1
ATOM 12733 O O . LEU A 1 1641 ? -12.675 -50.337 -18.029 1.00 93.62 1641 LEU A O 1
ATOM 12737 N N . TYR A 1 1642 ? -11.642 -48.500 -17.240 1.00 92.12 1642 TYR A N 1
ATOM 12738 C CA . TYR A 1 1642 ? -10.876 -48.212 -18.453 1.00 92.12 1642 TYR A CA 1
ATOM 12739 C C . TYR A 1 1642 ? -9.968 -49.387 -18.859 1.00 92.12 1642 TYR A C 1
ATOM 12741 O O . TYR A 1 1642 ? -9.980 -49.788 -20.022 1.00 92.12 1642 TYR A O 1
ATOM 12749 N N . LEU A 1 1643 ? -9.238 -50.006 -17.923 1.00 92.88 1643 LEU A N 1
ATOM 12750 C CA . LEU A 1 1643 ? -8.428 -51.196 -18.217 1.00 92.88 1643 LEU A CA 1
ATOM 12751 C C . LEU A 1 1643 ? -9.285 -52.439 -18.525 1.00 92.88 1643 LEU A C 1
ATOM 12753 O O . LEU A 1 1643 ? -8.910 -53.249 -19.379 1.00 92.88 1643 LEU A O 1
ATOM 12757 N N . CYS A 1 1644 ? -10.457 -52.582 -17.895 1.00 93.75 1644 CYS A N 1
ATOM 12758 C CA . CYS A 1 1644 ? -11.395 -53.668 -18.198 1.00 93.75 1644 CYS A CA 1
ATOM 12759 C C . CYS A 1 1644 ? -11.887 -53.634 -19.652 1.00 93.75 1644 CYS A C 1
ATOM 12761 O O . CYS A 1 1644 ? -12.003 -54.698 -20.260 1.00 93.75 1644 CYS A O 1
ATOM 12763 N N . GLN A 1 1645 ? -12.116 -52.455 -20.249 1.00 92.06 1645 GLN A N 1
ATOM 12764 C CA . GLN A 1 1645 ? -12.586 -52.364 -21.641 1.00 92.06 1645 GLN A CA 1
ATOM 12765 C C . GLN A 1 1645 ? -11.564 -52.957 -22.636 1.00 92.06 1645 GLN A C 1
ATOM 12767 O O . GLN A 1 1645 ? -11.928 -53.745 -23.512 1.00 92.06 1645 GLN A O 1
ATOM 12772 N N . PHE A 1 1646 ? -10.269 -52.659 -22.459 1.00 92.19 1646 PHE A N 1
ATOM 12773 C CA . PHE A 1 1646 ? -9.194 -53.186 -23.309 1.00 92.19 1646 PHE A CA 1
ATOM 12774 C C . PHE A 1 1646 ? -8.919 -54.670 -23.034 1.00 92.19 1646 PHE A C 1
ATOM 12776 O O . PHE A 1 1646 ? -8.657 -55.427 -23.969 1.00 92.19 1646 PHE A O 1
ATOM 12783 N N . SER A 1 1647 ? -9.052 -55.110 -21.778 1.00 92.50 1647 SER A N 1
ATOM 12784 C CA . SER A 1 1647 ? -8.934 -56.524 -21.400 1.00 92.50 1647 SER A CA 1
ATOM 12785 C C . SER A 1 1647 ? -10.069 -57.383 -21.983 1.00 92.50 1647 SER A C 1
ATOM 12787 O O . SER A 1 1647 ? -9.833 -58.499 -22.452 1.00 92.50 1647 SER A O 1
ATOM 12789 N N . TRP A 1 1648 ? -11.300 -56.861 -22.036 1.00 92.62 1648 TRP A N 1
ATOM 12790 C CA . TRP A 1 1648 ? -12.422 -57.518 -22.718 1.00 92.62 1648 TRP A CA 1
ATOM 12791 C C . TRP A 1 1648 ? -12.254 -57.550 -24.240 1.00 92.62 1648 TRP A C 1
ATOM 12793 O O . TRP A 1 1648 ? -12.508 -58.587 -24.850 1.00 92.62 1648 TRP A O 1
ATOM 12803 N N . MET A 1 1649 ? -11.756 -56.474 -24.856 1.00 90.69 1649 MET A N 1
ATOM 12804 C CA . MET A 1 1649 ? -11.427 -56.456 -26.287 1.00 90.69 1649 MET A CA 1
ATOM 12805 C C . MET A 1 1649 ? -10.322 -57.471 -26.643 1.00 90.69 1649 MET A C 1
ATOM 12807 O O . MET A 1 1649 ? -10.423 -58.171 -27.654 1.00 90.69 1649 MET A O 1
ATOM 12811 N N . LEU A 1 1650 ? -9.303 -57.614 -25.787 1.00 91.31 1650 LEU A N 1
ATOM 12812 C CA . LEU A 1 1650 ? -8.264 -58.636 -25.925 1.00 91.31 1650 LEU A CA 1
ATOM 12813 C C . LEU A 1 1650 ? -8.845 -60.052 -25.840 1.00 91.31 1650 LEU A C 1
ATOM 12815 O O . LEU A 1 1650 ? -8.587 -60.863 -26.728 1.00 91.31 1650 LEU A O 1
ATOM 12819 N N . ILE A 1 1651 ? -9.649 -60.354 -24.816 1.00 91.69 1651 ILE A N 1
ATOM 12820 C CA . ILE A 1 1651 ? -10.272 -61.676 -24.659 1.00 91.69 1651 ILE A CA 1
ATOM 12821 C C . ILE A 1 1651 ? -11.261 -61.986 -25.786 1.00 91.69 1651 ILE A C 1
ATOM 12823 O O . ILE A 1 1651 ? -11.280 -63.120 -26.262 1.00 91.69 1651 ILE A O 1
ATOM 12827 N N . GLN A 1 1652 ? -12.008 -61.001 -26.290 1.00 88.69 1652 GLN A N 1
ATOM 12828 C CA . GLN A 1 1652 ? -12.861 -61.187 -27.465 1.00 88.69 1652 GLN A CA 1
ATOM 12829 C C . GLN A 1 1652 ? -12.036 -61.515 -28.716 1.00 88.69 1652 GLN A C 1
ATOM 12831 O O . GLN A 1 1652 ? -12.396 -62.415 -29.474 1.00 88.69 1652 GLN A O 1
ATOM 12836 N N . SER A 1 1653 ? -10.893 -60.848 -28.908 1.00 88.81 1653 SER A N 1
ATOM 12837 C CA . SER A 1 1653 ? -9.971 -61.179 -29.997 1.00 88.81 1653 SER A CA 1
ATOM 12838 C C . SER A 1 1653 ? -9.367 -62.579 -29.820 1.00 88.81 1653 SER A C 1
ATOM 12840 O O . SER A 1 1653 ? -9.394 -63.378 -30.748 1.00 88.81 1653 SER A O 1
ATOM 12842 N N . VAL A 1 1654 ? -8.928 -62.960 -28.615 1.00 89.00 1654 VAL A N 1
ATOM 12843 C CA . VAL A 1 1654 ? -8.436 -64.322 -28.320 1.00 89.00 1654 VAL A CA 1
ATOM 12844 C C . VAL A 1 1654 ? -9.522 -65.386 -28.532 1.00 89.00 1654 VAL A C 1
ATOM 12846 O O . VAL A 1 1654 ? -9.222 -66.455 -29.061 1.00 89.00 1654 VAL A O 1
ATOM 12849 N N . ASN A 1 1655 ? -10.785 -65.108 -28.196 1.00 86.69 1655 ASN A N 1
ATOM 12850 C CA . ASN A 1 1655 ? -11.911 -65.979 -28.538 1.00 86.69 1655 ASN A CA 1
ATOM 12851 C C . ASN A 1 1655 ? -12.044 -66.135 -30.062 1.00 86.69 1655 ASN A C 1
ATOM 12853 O O . ASN A 1 1655 ? -12.133 -67.262 -30.547 1.00 86.69 1655 ASN A O 1
ATOM 12857 N N . PHE A 1 1656 ? -11.951 -65.041 -30.828 1.00 82.88 1656 PHE A N 1
ATOM 12858 C CA . PHE A 1 1656 ? -11.885 -65.130 -32.287 1.00 82.88 1656 PHE A CA 1
ATOM 12859 C C . PHE A 1 1656 ? -10.654 -65.892 -32.781 1.00 82.88 1656 PHE A C 1
ATOM 12861 O O . PHE A 1 1656 ? -10.785 -66.646 -33.731 1.00 82.88 1656 PHE A O 1
ATOM 12868 N N . TRP A 1 1657 ? -9.485 -65.796 -32.149 1.00 85.56 1657 TRP A N 1
ATOM 12869 C CA . TRP A 1 1657 ? -8.328 -66.618 -32.521 1.00 85.56 1657 TRP A CA 1
ATOM 12870 C C . TRP A 1 1657 ? -8.601 -68.119 -32.343 1.00 85.56 1657 TRP A C 1
ATOM 12872 O O . TRP A 1 1657 ? -8.283 -68.908 -33.234 1.00 85.56 1657 TRP A O 1
ATOM 12882 N N . TYR A 1 1658 ? -9.236 -68.519 -31.237 1.00 87.38 1658 TYR A N 1
ATOM 12883 C CA . TYR A 1 1658 ? -9.621 -69.916 -31.025 1.00 87.38 1658 TYR A CA 1
ATOM 12884 C C . TYR A 1 1658 ? -10.625 -70.401 -32.079 1.00 87.38 1658 TYR A C 1
ATOM 12886 O O . TYR A 1 1658 ? -10.368 -71.413 -32.729 1.00 87.38 1658 TYR A O 1
ATOM 12894 N N . VAL A 1 1659 ? -11.703 -69.647 -32.308 1.00 77.94 1659 VAL A N 1
ATOM 12895 C CA . VAL A 1 1659 ? -12.763 -70.005 -33.268 1.00 77.94 1659 VAL A CA 1
ATOM 12896 C C . VAL A 1 1659 ? -12.263 -69.971 -34.719 1.00 77.94 1659 VAL A C 1
ATOM 12898 O O . VAL A 1 1659 ? -12.533 -70.884 -35.488 1.00 77.94 1659 VAL A O 1
ATOM 12901 N N . LEU A 1 1660 ? -11.512 -68.937 -35.105 1.00 76.19 1660 LEU A N 1
ATOM 12902 C CA . LEU A 1 1660 ? -11.143 -68.664 -36.497 1.00 76.19 1660 LEU A CA 1
ATOM 12903 C C . LEU A 1 1660 ? -9.816 -69.318 -36.924 1.00 76.19 1660 LEU A C 1
ATOM 12905 O O . LEU A 1 1660 ? -9.710 -69.823 -38.040 1.00 76.19 1660 LEU A O 1
ATOM 12909 N N . VAL A 1 1661 ? -8.785 -69.284 -36.071 1.00 81.12 1661 VAL A N 1
ATOM 12910 C CA . VAL A 1 1661 ? -7.427 -69.759 -36.417 1.00 81.12 1661 VAL A CA 1
ATOM 12911 C C . VAL A 1 1661 ? -7.185 -71.185 -35.928 1.00 81.12 1661 VAL A C 1
ATOM 12913 O O . VAL A 1 1661 ? -6.609 -71.982 -36.664 1.00 81.12 1661 VAL A O 1
ATOM 12916 N N . MET A 1 1662 ? -7.626 -71.523 -34.712 1.00 82.44 1662 MET A N 1
ATOM 12917 C CA . MET A 1 1662 ? -7.494 -72.887 -34.172 1.00 82.44 1662 MET A CA 1
ATOM 12918 C C . MET A 1 1662 ? -8.680 -73.799 -34.508 1.00 82.44 1662 MET A C 1
ATOM 12920 O O . MET A 1 1662 ? -8.561 -75.010 -34.330 1.00 82.44 1662 MET A O 1
ATOM 12924 N N . ASN A 1 1663 ? -9.798 -73.241 -34.990 1.00 74.38 1663 ASN A N 1
ATOM 12925 C CA . ASN A 1 1663 ? -11.056 -73.959 -35.212 1.00 74.38 1663 ASN A CA 1
ATOM 12926 C C . ASN A 1 1663 ? -11.519 -74.739 -33.954 1.00 74.38 1663 ASN A C 1
ATOM 12928 O O . ASN A 1 1663 ? -12.138 -75.801 -34.054 1.00 74.38 1663 ASN A O 1
ATOM 12932 N N . ASP A 1 1664 ? -11.172 -74.223 -32.765 1.00 75.81 1664 ASP A N 1
ATOM 12933 C CA . ASP A 1 1664 ? -11.615 -74.729 -31.463 1.00 75.81 1664 ASP A CA 1
ATOM 12934 C C . ASP A 1 1664 ? -12.981 -74.124 -31.183 1.00 75.81 1664 ASP A C 1
ATOM 12936 O O . ASP A 1 1664 ? -13.089 -72.973 -30.758 1.00 75.81 1664 ASP A O 1
ATOM 12940 N N . GLU A 1 1665 ? -14.024 -74.902 -31.456 1.00 64.06 1665 GLU A N 1
ATOM 12941 C CA . GLU A 1 1665 ? -15.381 -74.489 -31.149 1.00 64.06 1665 GLU A CA 1
ATOM 12942 C C . GLU A 1 1665 ? -15.543 -74.256 -29.642 1.00 64.06 1665 GLU A C 1
ATOM 12944 O O . GLU A 1 1665 ? -15.948 -73.171 -29.259 1.00 64.06 1665 GLU A O 1
ATOM 12949 N N . HIS A 1 1666 ? -15.144 -75.186 -28.766 1.00 72.75 1666 HIS A N 1
ATOM 12950 C CA . HIS A 1 1666 ? -15.546 -75.232 -27.346 1.00 72.75 1666 HIS A CA 1
ATOM 12951 C C . HIS A 1 1666 ? -14.938 -74.167 -26.397 1.00 72.75 1666 HIS A C 1
ATOM 12953 O O . HIS A 1 1666 ? -14.622 -74.453 -25.233 1.00 72.75 1666 HIS A O 1
ATOM 12959 N N . THR A 1 1667 ? -14.827 -72.912 -26.835 1.00 76.88 1667 THR A N 1
ATOM 12960 C CA . THR A 1 1667 ? -14.360 -71.764 -26.049 1.00 76.88 1667 THR A CA 1
ATOM 12961 C C . THR A 1 1667 ? -15.239 -71.457 -24.836 1.00 76.88 1667 THR A C 1
ATOM 12963 O O . THR A 1 1667 ? -14.722 -70.952 -23.840 1.00 76.88 1667 THR A O 1
ATOM 12966 N N . GLU A 1 1668 ? -16.518 -71.850 -24.826 1.00 76.38 1668 GLU A N 1
ATOM 12967 C CA . GLU A 1 1668 ? -17.399 -71.666 -23.658 1.00 76.38 1668 GLU A CA 1
ATOM 12968 C C . GLU A 1 1668 ? -16.934 -72.441 -22.417 1.00 76.38 1668 GLU A C 1
ATOM 12970 O O . GLU A 1 1668 ? -17.113 -71.973 -21.292 1.00 76.38 1668 GLU A O 1
ATOM 12975 N N . ARG A 1 1669 ? -16.199 -73.552 -22.588 1.00 80.12 1669 ARG A N 1
ATOM 12976 C CA . ARG A 1 1669 ? -15.540 -74.253 -21.465 1.00 80.12 1669 ARG A CA 1
ATOM 12977 C C . ARG A 1 1669 ? -14.482 -73.392 -20.772 1.00 80.12 1669 ARG A C 1
ATOM 12979 O O . ARG A 1 1669 ? -14.112 -73.664 -19.633 1.00 80.12 1669 ARG A O 1
ATOM 12986 N N . ARG A 1 1670 ? -13.987 -72.356 -21.455 1.00 82.88 1670 ARG A N 1
ATOM 12987 C CA . ARG A 1 1670 ? -13.010 -71.383 -20.955 1.00 82.88 1670 ARG A CA 1
ATOM 12988 C C . ARG A 1 1670 ? -13.682 -70.118 -20.403 1.00 82.88 1670 ARG A C 1
ATOM 12990 O O . ARG A 1 1670 ? -12.963 -69.223 -19.974 1.00 82.88 1670 ARG A O 1
ATOM 12997 N N . TYR A 1 1671 ? -15.018 -70.039 -20.344 1.00 82.38 1671 TYR A N 1
ATOM 12998 C CA . TYR A 1 1671 ? -15.748 -68.850 -19.876 1.00 82.38 1671 TYR A CA 1
ATOM 12999 C C . TYR A 1 1671 ? -15.269 -68.338 -18.513 1.00 82.38 1671 TYR A C 1
ATOM 13001 O O . TYR A 1 1671 ? -14.981 -67.154 -18.370 1.00 82.38 1671 TYR A O 1
ATOM 13009 N N . LEU A 1 1672 ? -15.105 -69.229 -17.531 1.00 86.19 1672 LEU A N 1
ATOM 13010 C CA . LEU A 1 1672 ? -14.652 -68.853 -16.188 1.00 86.19 1672 LEU A CA 1
ATOM 13011 C C . LEU A 1 1672 ? -13.200 -68.334 -16.189 1.00 86.19 1672 LEU A C 1
ATOM 13013 O O . LEU A 1 1672 ? -12.880 -67.408 -15.449 1.00 86.19 1672 LEU A O 1
ATOM 13017 N N . LEU A 1 1673 ? -12.339 -68.861 -17.068 1.00 88.62 1673 LEU A N 1
ATOM 13018 C CA . LEU A 1 1673 ? -10.975 -68.358 -17.272 1.00 88.62 1673 LEU A CA 1
ATOM 13019 C C . LEU A 1 1673 ? -10.982 -66.972 -17.937 1.00 88.62 1673 LEU A C 1
ATOM 13021 O O . LEU A 1 1673 ? -10.263 -66.081 -17.497 1.00 88.62 1673 LEU A O 1
ATOM 13025 N N . PHE A 1 1674 ? -11.804 -66.784 -18.972 1.00 89.44 1674 PHE A N 1
ATOM 13026 C CA . PHE A 1 1674 ? -11.967 -65.511 -19.679 1.00 89.44 1674 PHE A CA 1
ATOM 13027 C C . PHE A 1 1674 ? -12.523 -64.419 -18.755 1.00 89.44 1674 PHE A C 1
ATOM 13029 O O . PHE A 1 1674 ? -11.975 -63.322 -18.714 1.00 89.44 1674 PHE A O 1
ATOM 13036 N N . PHE A 1 1675 ? -13.530 -64.739 -17.940 1.00 89.00 1675 PHE A N 1
ATOM 13037 C CA . PHE A 1 1675 ? -14.099 -63.824 -16.951 1.00 89.00 1675 PHE A CA 1
ATOM 13038 C C . PHE A 1 1675 ? -13.076 -63.421 -15.873 1.00 89.00 1675 PHE A C 1
ATOM 13040 O O . PHE A 1 1675 ? -12.941 -62.235 -15.567 1.00 89.00 1675 PHE A O 1
ATOM 13047 N N . LEU A 1 1676 ? -12.312 -64.386 -15.337 1.00 89.38 1676 LEU A N 1
ATOM 13048 C CA . LEU A 1 1676 ? -11.244 -64.114 -14.367 1.00 89.38 1676 LEU A CA 1
ATOM 13049 C C . LEU A 1 1676 ? -10.102 -63.278 -14.960 1.00 89.38 1676 LEU A C 1
ATOM 13051 O O . LEU A 1 1676 ? -9.600 -62.390 -14.274 1.00 89.38 1676 LEU A O 1
ATOM 13055 N N . LEU A 1 1677 ? -9.697 -63.513 -16.216 1.00 89.75 1677 LEU A N 1
ATOM 13056 C CA . LEU A 1 1677 ? -8.699 -62.660 -16.868 1.00 89.75 1677 LEU A CA 1
ATOM 13057 C C . LEU A 1 1677 ? -9.236 -61.242 -17.099 1.00 89.75 1677 LEU A C 1
ATOM 13059 O O . LEU A 1 1677 ? -8.557 -60.282 -16.737 1.00 89.75 1677 LEU A O 1
ATOM 13063 N N . SER A 1 1678 ? -10.435 -61.085 -17.665 1.00 89.38 1678 SER A N 1
ATOM 13064 C CA . SER A 1 1678 ? -10.917 -59.761 -18.072 1.00 89.38 1678 SER A CA 1
ATOM 13065 C C . SER A 1 1678 ? -11.296 -58.843 -16.914 1.00 89.38 1678 SER A C 1
ATOM 13067 O O . SER A 1 1678 ? -10.941 -57.669 -16.972 1.00 89.38 1678 SER A O 1
ATOM 13069 N N . TRP A 1 1679 ? -11.946 -59.342 -15.856 1.00 92.75 1679 TRP A N 1
ATOM 13070 C CA . TRP A 1 1679 ? -12.271 -58.524 -14.675 1.00 92.75 1679 TRP A CA 1
ATOM 13071 C C . TRP A 1 1679 ? -11.175 -58.539 -13.598 1.00 92.75 1679 TRP A C 1
ATOM 13073 O O . TRP A 1 1679 ? -11.035 -57.565 -12.855 1.00 92.75 1679 TRP A O 1
ATOM 13083 N N . GLY A 1 1680 ? -10.399 -59.625 -13.493 1.00 90.25 1680 GLY A N 1
ATOM 13084 C CA . GLY A 1 1680 ? -9.409 -59.822 -12.428 1.00 90.25 1680 GLY A CA 1
ATOM 13085 C C . GLY A 1 1680 ? -8.017 -59.267 -12.735 1.00 90.25 1680 GLY A C 1
ATOM 13086 O O . GLY A 1 1680 ? -7.401 -58.670 -11.851 1.00 90.25 1680 GLY A O 1
ATOM 13087 N N . LEU A 1 1681 ? -7.514 -59.400 -13.971 1.00 89.19 1681 LEU A N 1
ATOM 13088 C CA . LEU A 1 1681 ? -6.186 -58.879 -14.328 1.00 89.19 1681 LEU A CA 1
ATOM 13089 C C . LEU A 1 1681 ? -6.101 -57.343 -14.186 1.00 89.19 1681 LEU A C 1
ATOM 13091 O O . LEU A 1 1681 ? -5.134 -56.879 -13.581 1.00 89.19 1681 LEU A O 1
ATOM 13095 N N . PRO A 1 1682 ? -7.099 -56.541 -14.624 1.00 91.25 1682 PRO A N 1
ATOM 13096 C CA . PRO A 1 1682 ? -7.104 -55.097 -14.377 1.00 91.25 1682 PRO A CA 1
ATOM 13097 C C . PRO A 1 1682 ? -7.116 -54.730 -12.889 1.00 91.25 1682 PRO A C 1
ATOM 13099 O O . PRO A 1 1682 ? -6.411 -53.809 -12.481 1.00 91.25 1682 PRO A O 1
ATOM 13102 N N . ALA A 1 1683 ? -7.860 -55.475 -12.060 1.00 92.56 1683 ALA A N 1
ATOM 13103 C CA . ALA A 1 1683 ? -7.898 -55.246 -10.614 1.00 92.56 1683 ALA A CA 1
ATOM 13104 C C . ALA A 1 1683 ? -6.520 -55.495 -9.983 1.00 92.56 1683 ALA A C 1
ATOM 13106 O O . ALA A 1 1683 ? -6.059 -54.695 -9.171 1.00 92.56 1683 ALA A O 1
ATOM 13107 N N . PHE A 1 1684 ? -5.829 -56.560 -10.402 1.00 92.19 1684 PHE A N 1
ATOM 13108 C CA . PHE A 1 1684 ? -4.470 -56.850 -9.948 1.00 92.19 1684 PHE A CA 1
ATOM 13109 C C . PHE A 1 1684 ? -3.477 -55.743 -10.336 1.00 92.19 1684 PHE A C 1
ATOM 13111 O O . PHE A 1 1684 ? -2.680 -55.337 -9.494 1.00 92.19 1684 PHE A O 1
ATOM 13118 N N . VAL A 1 1685 ? -3.549 -55.208 -11.563 1.00 90.12 1685 VAL A N 1
ATOM 13119 C CA . VAL A 1 1685 ? -2.688 -54.093 -12.011 1.00 90.12 1685 VAL A CA 1
ATOM 13120 C C . VAL A 1 1685 ? -2.920 -52.831 -11.171 1.00 90.12 1685 VAL A C 1
ATOM 13122 O O . VAL A 1 1685 ? -1.955 -52.232 -10.698 1.00 90.12 1685 VAL A O 1
ATOM 13125 N N . VAL A 1 1686 ? -4.180 -52.453 -10.928 1.00 91.69 1686 VAL A N 1
ATOM 13126 C CA . VAL A 1 1686 ? -4.529 -51.272 -10.115 1.00 91.69 1686 VAL A CA 1
ATOM 13127 C C . VAL A 1 1686 ? -4.092 -51.439 -8.655 1.00 91.69 1686 VAL A C 1
ATOM 13129 O O . VAL A 1 1686 ? -3.493 -50.524 -8.089 1.00 91.69 1686 VAL A O 1
ATOM 13132 N N . ILE A 1 1687 ? -4.323 -52.609 -8.049 1.00 91.19 1687 ILE A N 1
ATOM 13133 C CA . ILE A 1 1687 ? -3.895 -52.900 -6.671 1.00 91.19 1687 ILE A CA 1
ATOM 13134 C C . ILE A 1 1687 ? -2.364 -52.899 -6.563 1.00 91.19 1687 ILE A C 1
ATOM 13136 O O . ILE A 1 1687 ? -1.823 -52.319 -5.623 1.00 91.19 1687 ILE A O 1
ATOM 13140 N N . LEU A 1 1688 ? -1.655 -53.496 -7.527 1.00 90.81 1688 LEU A N 1
ATOM 13141 C CA . LEU A 1 1688 ? -0.191 -53.515 -7.546 1.00 90.81 1688 LEU A CA 1
ATOM 13142 C C . LEU A 1 1688 ? 0.395 -52.100 -7.674 1.00 90.81 1688 LEU A C 1
ATOM 13144 O O . LEU A 1 1688 ? 1.348 -51.786 -6.965 1.00 90.81 1688 LEU A O 1
ATOM 13148 N N . LEU A 1 1689 ? -0.200 -51.234 -8.505 1.00 88.38 1689 LEU A N 1
ATOM 13149 C CA . LEU A 1 1689 ? 0.194 -49.824 -8.617 1.00 88.38 1689 LEU A CA 1
ATOM 13150 C C . LEU A 1 1689 ? 0.046 -49.090 -7.274 1.00 88.38 1689 LEU A C 1
ATOM 13152 O O . LEU A 1 1689 ? 0.989 -48.435 -6.831 1.00 88.38 1689 LEU A O 1
ATOM 13156 N N . ILE A 1 1690 ? -1.103 -49.244 -6.603 1.00 89.25 1690 ILE A N 1
ATOM 13157 C CA . ILE A 1 1690 ? -1.360 -48.631 -5.289 1.00 89.25 1690 ILE A CA 1
ATOM 13158 C C . ILE A 1 1690 ? -0.348 -49.138 -4.253 1.00 89.25 1690 ILE A C 1
ATOM 13160 O O . ILE A 1 1690 ? 0.227 -48.337 -3.520 1.00 89.25 1690 ILE A O 1
ATOM 13164 N N . VAL A 1 1691 ? -0.085 -50.449 -4.202 1.00 89.62 1691 VAL A N 1
ATOM 13165 C CA . VAL A 1 1691 ? 0.877 -51.043 -3.255 1.00 89.62 1691 VAL A CA 1
ATOM 13166 C C . VAL A 1 1691 ? 2.308 -50.564 -3.519 1.00 89.62 1691 VAL A C 1
ATOM 13168 O O . VAL A 1 1691 ? 3.029 -50.285 -2.564 1.00 89.62 1691 VAL A O 1
ATOM 13171 N N . ILE A 1 1692 ? 2.723 -50.419 -4.781 1.00 88.06 1692 ILE A N 1
ATOM 13172 C CA . ILE A 1 1692 ? 4.057 -49.908 -5.133 1.00 88.06 1692 ILE A CA 1
ATOM 13173 C C . ILE A 1 1692 ? 4.195 -48.431 -4.748 1.00 88.06 1692 ILE A C 1
ATOM 13175 O O . ILE A 1 1692 ? 5.128 -48.078 -4.030 1.00 88.06 1692 ILE A O 1
ATOM 13179 N N . LEU A 1 1693 ? 3.276 -47.561 -5.173 1.00 85.94 1693 LEU A N 1
ATOM 13180 C CA . LEU A 1 1693 ? 3.419 -46.118 -4.953 1.00 85.94 1693 LEU A CA 1
ATOM 13181 C C . LEU A 1 1693 ? 3.197 -45.720 -3.483 1.00 85.94 1693 LEU A C 1
ATOM 13183 O O . LEU A 1 1693 ? 3.972 -44.934 -2.939 1.00 85.94 1693 LEU A O 1
ATOM 13187 N N . LYS A 1 1694 ? 2.226 -46.331 -2.795 1.00 86.56 1694 LYS A N 1
ATOM 13188 C CA . LYS A 1 1694 ? 1.979 -46.088 -1.362 1.00 86.56 1694 LYS A CA 1
ATOM 13189 C C . LYS A 1 1694 ? 3.004 -46.780 -0.457 1.00 86.56 1694 LYS A C 1
ATOM 13191 O O . LYS A 1 1694 ? 3.344 -46.262 0.604 1.00 86.56 1694 LYS A O 1
ATOM 13196 N N . GLY A 1 1695 ? 3.484 -47.963 -0.850 1.00 79.62 1695 GLY A N 1
ATOM 13197 C CA . GLY A 1 1695 ? 4.369 -48.797 -0.030 1.00 79.62 1695 GLY A CA 1
ATOM 13198 C C . GLY A 1 1695 ? 5.862 -48.513 -0.199 1.00 79.62 1695 GLY A C 1
ATOM 13199 O O . GLY A 1 1695 ? 6.582 -48.539 0.794 1.00 79.62 1695 GLY A O 1
ATOM 13200 N N . ILE A 1 1696 ? 6.327 -48.249 -1.426 1.00 81.06 1696 ILE A N 1
ATOM 13201 C CA . ILE A 1 1696 ? 7.754 -48.031 -1.743 1.00 81.06 1696 ILE A CA 1
ATOM 13202 C C . ILE A 1 1696 ? 8.080 -46.537 -1.835 1.00 81.06 1696 ILE A C 1
ATOM 13204 O O . ILE A 1 1696 ? 9.121 -46.113 -1.344 1.00 81.06 1696 ILE A O 1
ATOM 13208 N N . TYR A 1 1697 ? 7.195 -45.740 -2.442 1.00 84.06 1697 TYR A N 1
ATOM 13209 C CA . TYR A 1 1697 ? 7.406 -44.300 -2.646 1.00 84.06 1697 TYR A CA 1
ATOM 13210 C C . TYR A 1 1697 ? 6.681 -43.414 -1.619 1.00 84.06 1697 TYR A C 1
ATOM 13212 O O . TYR A 1 1697 ? 6.788 -42.195 -1.694 1.00 84.06 1697 TYR A O 1
ATOM 13220 N N . HIS A 1 1698 ? 5.959 -44.015 -0.664 1.00 79.56 1698 HIS A N 1
ATOM 13221 C CA . HIS A 1 1698 ? 5.216 -43.334 0.408 1.00 79.56 1698 HIS A CA 1
ATOM 13222 C C . HIS A 1 1698 ? 4.249 -42.226 -0.056 1.00 79.56 1698 HIS A C 1
ATOM 13224 O O . HIS A 1 1698 ? 3.946 -41.309 0.704 1.00 79.56 1698 HIS A O 1
ATOM 13230 N N . GLN A 1 1699 ? 3.725 -42.328 -1.281 1.00 81.38 1699 GLN A N 1
ATOM 13231 C CA . GLN A 1 1699 ? 2.787 -41.345 -1.826 1.00 81.38 1699 GLN A CA 1
ATOM 13232 C C . GLN A 1 1699 ? 1.401 -41.451 -1.170 1.00 81.38 1699 GLN A C 1
ATOM 13234 O O . GLN A 1 1699 ? 0.919 -42.554 -0.874 1.00 81.38 1699 GLN A O 1
ATOM 13239 N N . SER A 1 1700 ? 0.752 -40.301 -0.955 1.00 85.06 1700 SER A N 1
ATOM 13240 C CA . SER A 1 1700 ? -0.640 -40.241 -0.486 1.00 85.06 1700 SER A CA 1
ATOM 13241 C C . SER A 1 1700 ? -1.597 -40.817 -1.536 1.00 85.06 1700 SER A C 1
ATOM 13243 O O . SER A 1 1700 ? -1.244 -40.969 -2.708 1.00 85.06 1700 SER A O 1
ATOM 13245 N N . MET A 1 1701 ? -2.838 -41.126 -1.143 1.00 86.00 1701 MET A N 1
ATOM 13246 C CA . MET A 1 1701 ? -3.831 -41.585 -2.119 1.00 86.00 1701 MET A CA 1
ATOM 13247 C C . MET A 1 1701 ? -4.109 -40.495 -3.171 1.00 86.00 1701 MET A C 1
ATOM 13249 O O . MET A 1 1701 ? -4.129 -40.823 -4.356 1.00 86.00 1701 MET A O 1
ATOM 13253 N N . SER A 1 1702 ? -4.169 -39.224 -2.747 1.00 80.88 1702 SER A N 1
ATOM 13254 C CA . SER A 1 1702 ? -4.347 -38.047 -3.610 1.00 80.88 1702 SER A CA 1
ATOM 13255 C C . SER A 1 1702 ? -3.184 -37.778 -4.575 1.00 80.88 1702 SER A C 1
ATOM 13257 O O . SER A 1 1702 ? -3.400 -37.278 -5.677 1.00 80.88 1702 SER A O 1
ATOM 13259 N N . GLN A 1 1703 ? -1.955 -38.172 -4.224 1.00 83.75 1703 GLN A N 1
ATOM 13260 C CA . GLN A 1 1703 ? -0.792 -38.105 -5.124 1.00 83.75 1703 GLN A CA 1
ATOM 13261 C C . GLN A 1 1703 ? -0.776 -39.225 -6.179 1.00 83.75 1703 GLN A C 1
ATOM 13263 O O . GLN A 1 1703 ? -0.206 -39.047 -7.257 1.00 83.75 1703 GLN A O 1
ATOM 13268 N N . ILE A 1 1704 ? -1.378 -40.383 -5.885 1.00 85.69 1704 ILE A N 1
ATOM 13269 C CA . ILE A 1 1704 ? -1.461 -41.522 -6.818 1.00 85.69 1704 ILE A CA 1
ATOM 13270 C C . ILE A 1 1704 ? -2.648 -41.348 -7.775 1.00 85.69 1704 ILE A C 1
ATOM 13272 O O . ILE A 1 1704 ? -2.520 -41.581 -8.978 1.00 85.69 1704 ILE A O 1
ATOM 13276 N N . TYR A 1 1705 ? -3.792 -40.944 -7.227 1.00 90.31 1705 TYR A N 1
ATOM 13277 C CA . TYR A 1 1705 ? -5.053 -40.720 -7.919 1.00 90.31 1705 TYR A CA 1
ATOM 13278 C C . TYR A 1 1705 ? -5.648 -39.401 -7.419 1.00 90.31 1705 TYR A C 1
ATOM 13280 O O . TYR A 1 1705 ? -5.953 -39.278 -6.242 1.00 90.31 1705 TYR A O 1
ATOM 13288 N N . GLY A 1 1706 ? -5.831 -38.420 -8.294 1.00 85.00 1706 GLY A N 1
ATOM 13289 C CA . GLY A 1 1706 ? -6.165 -37.050 -7.907 1.00 85.00 1706 GLY A CA 1
ATOM 13290 C C . GLY A 1 1706 ? -6.496 -36.177 -9.113 1.00 85.00 1706 GLY A C 1
ATOM 13291 O O . GLY A 1 1706 ? -6.706 -36.685 -10.216 1.00 85.00 1706 GLY A O 1
ATOM 13292 N N . LEU A 1 1707 ? -6.552 -34.862 -8.907 1.00 83.06 1707 LEU A N 1
ATOM 13293 C CA . LEU A 1 1707 ? -6.907 -33.897 -9.949 1.00 83.06 1707 LEU A CA 1
ATOM 13294 C C . LEU A 1 1707 ? -5.780 -33.753 -10.987 1.00 83.06 1707 LEU A C 1
ATOM 13296 O O . LEU A 1 1707 ? -4.697 -33.255 -10.685 1.00 83.06 1707 LEU A O 1
ATOM 13300 N N . ILE A 1 1708 ? -6.053 -34.143 -12.231 1.00 77.25 1708 ILE A N 1
ATOM 13301 C CA . ILE A 1 1708 ? -5.320 -33.675 -13.410 1.00 77.25 1708 ILE A CA 1
ATOM 13302 C C . ILE A 1 1708 ? -5.774 -32.240 -13.679 1.00 77.25 1708 ILE A C 1
ATOM 13304 O O . ILE A 1 1708 ? -6.972 -31.979 -13.688 1.00 77.25 1708 ILE A O 1
ATOM 13308 N N . HIS A 1 1709 ? -4.816 -31.325 -13.863 1.00 72.56 1709 HIS A N 1
ATOM 13309 C CA . HIS A 1 1709 ? -5.009 -29.921 -14.275 1.00 72.56 1709 HIS A CA 1
ATOM 13310 C C . HIS A 1 1709 ? -6.045 -29.083 -13.481 1.00 72.56 1709 HIS A C 1
ATOM 13312 O O . HIS A 1 1709 ? -6.391 -27.986 -13.913 1.00 72.56 1709 HIS A O 1
ATOM 13318 N N . GLY A 1 1710 ? -6.481 -29.561 -12.309 1.00 67.44 1710 GLY A N 1
ATOM 13319 C CA . GLY A 1 1710 ? -7.450 -28.905 -11.423 1.00 67.44 1710 GLY A CA 1
ATOM 13320 C C . GLY A 1 1710 ? -8.920 -29.275 -11.665 1.00 67.44 1710 GLY A C 1
ATOM 13321 O O . GLY A 1 1710 ? -9.762 -28.913 -10.850 1.00 67.44 1710 GLY A O 1
ATOM 13322 N N . ASP A 1 1711 ? -9.241 -30.016 -12.730 1.00 75.12 1711 ASP A N 1
ATOM 13323 C CA . ASP A 1 1711 ? -10.614 -30.166 -13.237 1.00 75.12 1711 ASP A CA 1
ATOM 13324 C C . ASP A 1 1711 ? -11.090 -31.619 -13.448 1.00 75.12 1711 ASP A C 1
ATOM 13326 O O . ASP A 1 1711 ? -12.291 -31.843 -13.606 1.00 75.12 1711 ASP A O 1
ATOM 13330 N N . LEU A 1 1712 ? -10.204 -32.625 -13.397 1.00 83.12 1712 LEU A N 1
ATOM 13331 C CA . LEU A 1 1712 ? -10.571 -34.034 -13.619 1.00 83.12 1712 LEU A CA 1
ATOM 13332 C C . LEU A 1 1712 ? -9.850 -35.013 -12.671 1.00 83.12 1712 LEU A C 1
ATOM 13334 O O . LEU A 1 1712 ? -8.627 -35.104 -12.668 1.00 83.12 1712 LEU A O 1
ATOM 13338 N N . CYS A 1 1713 ? -10.594 -35.842 -11.935 1.00 88.50 1713 CYS A N 1
ATOM 13339 C CA . CYS A 1 1713 ? -10.048 -36.891 -11.065 1.00 88.50 1713 CYS A CA 1
ATOM 13340 C C . CYS A 1 1713 ? -9.570 -38.114 -11.870 1.00 88.50 1713 CYS A C 1
ATOM 13342 O O . CYS A 1 1713 ? -10.367 -38.969 -12.264 1.00 88.50 1713 CYS A O 1
ATOM 13344 N N . PHE A 1 1714 ? -8.256 -38.249 -12.059 1.00 89.56 1714 PHE A N 1
ATOM 13345 C CA . PHE A 1 1714 ? -7.636 -39.426 -12.677 1.00 89.56 1714 PHE A CA 1
ATOM 13346 C C . PHE A 1 1714 ? -6.224 -39.678 -12.102 1.00 89.56 1714 PHE A C 1
ATOM 13348 O O . PHE A 1 1714 ? -6.061 -39.675 -10.884 1.00 89.56 1714 PHE A O 1
ATOM 13355 N N . ILE A 1 1715 ? -5.205 -39.954 -12.924 1.00 89.12 1715 ILE A N 1
ATOM 13356 C CA . ILE A 1 1715 ? -3.816 -40.188 -12.482 1.00 89.12 1715 ILE A CA 1
ATOM 13357 C C . ILE A 1 1715 ? -2.988 -38.913 -12.740 1.00 89.12 1715 ILE A C 1
ATOM 13359 O O . ILE A 1 1715 ? -2.602 -38.693 -13.888 1.00 89.12 1715 ILE A O 1
ATOM 13363 N N . PRO A 1 1716 ? -2.672 -38.084 -11.724 1.00 85.12 1716 PRO A N 1
ATOM 13364 C CA . PRO A 1 1716 ? -1.917 -36.840 -11.919 1.00 85.12 1716 PRO A CA 1
ATOM 13365 C C . PRO A 1 1716 ? -0.440 -37.077 -12.271 1.00 85.12 1716 PRO A C 1
ATOM 13367 O O . PRO A 1 1716 ? 0.196 -36.249 -12.920 1.00 85.12 1716 PRO A O 1
ATOM 13370 N N . ASN A 1 1717 ? 0.130 -38.221 -11.880 1.00 81.75 1717 ASN A N 1
ATOM 13371 C CA . ASN A 1 1717 ? 1.515 -38.559 -12.193 1.00 81.75 1717 ASN A CA 1
ATOM 13372 C C . ASN A 1 1717 ? 1.649 -39.090 -13.634 1.00 81.75 1717 ASN A C 1
ATOM 13374 O O . ASN A 1 1717 ? 1.316 -40.243 -13.919 1.00 81.75 1717 ASN A O 1
ATOM 13378 N N . VAL A 1 1718 ? 2.216 -38.265 -14.522 1.00 81.62 1718 VAL A N 1
ATOM 13379 C CA . VAL A 1 1718 ? 2.430 -38.566 -15.951 1.00 81.62 1718 VAL A CA 1
ATOM 13380 C C . VAL A 1 1718 ? 3.145 -39.906 -16.180 1.00 81.62 1718 VAL A C 1
ATOM 13382 O O . VAL A 1 1718 ? 2.767 -40.651 -17.081 1.00 81.62 1718 VAL A O 1
ATOM 13385 N N . TYR A 1 1719 ? 4.129 -40.279 -15.353 1.00 83.62 1719 TYR A N 1
ATOM 13386 C CA . TYR A 1 1719 ? 4.835 -41.560 -15.503 1.00 83.62 1719 TYR A CA 1
ATOM 13387 C C . TYR A 1 1719 ? 3.946 -42.761 -15.154 1.00 83.62 1719 TYR A C 1
ATOM 13389 O O . TYR A 1 1719 ? 3.977 -43.777 -15.852 1.00 83.62 1719 TYR A O 1
ATOM 13397 N N . ALA A 1 1720 ? 3.120 -42.644 -14.110 1.00 82.94 1720 ALA A N 1
ATOM 13398 C CA . ALA A 1 1720 ? 2.157 -43.682 -13.743 1.00 82.94 1720 ALA A CA 1
ATOM 13399 C C . ALA A 1 1720 ? 1.053 -43.819 -14.808 1.00 82.94 1720 ALA A C 1
ATOM 13401 O O . ALA A 1 1720 ? 0.696 -44.942 -15.180 1.00 82.94 1720 ALA A O 1
ATOM 13402 N N . ALA A 1 1721 ? 0.576 -42.696 -15.357 1.00 84.00 1721 ALA A N 1
ATOM 13403 C CA . ALA A 1 1721 ? -0.379 -42.665 -16.462 1.00 84.00 1721 ALA A CA 1
ATOM 13404 C C . ALA A 1 1721 ? 0.200 -43.303 -17.741 1.00 84.00 1721 ALA A C 1
ATOM 13406 O O . ALA A 1 1721 ? -0.434 -44.176 -18.333 1.00 84.00 1721 ALA A O 1
ATOM 13407 N N . LEU A 1 1722 ? 1.435 -42.969 -18.132 1.00 86.12 1722 LEU A N 1
ATOM 13408 C CA . LEU A 1 1722 ? 2.103 -43.590 -19.283 1.00 86.12 1722 LEU A CA 1
ATOM 13409 C C . LEU A 1 1722 ? 2.290 -45.106 -19.099 1.00 86.12 1722 LEU A C 1
ATOM 13411 O O . LEU A 1 1722 ? 2.018 -45.879 -20.020 1.00 86.12 1722 LEU A O 1
ATOM 13415 N N . PHE A 1 1723 ? 2.713 -45.553 -17.913 1.00 84.81 1723 PHE A N 1
ATOM 13416 C CA . PHE A 1 1723 ? 2.964 -46.974 -17.659 1.00 84.81 1723 PHE A CA 1
ATOM 13417 C C . PHE A 1 1723 ? 1.682 -47.815 -17.558 1.00 84.81 1723 PHE A C 1
ATOM 13419 O O . PHE A 1 1723 ? 1.671 -48.962 -18.001 1.00 84.81 1723 PHE A O 1
ATOM 13426 N N . THR A 1 1724 ? 0.597 -47.273 -16.996 1.00 84.25 1724 THR A N 1
ATOM 13427 C CA . THR A 1 1724 ? -0.640 -48.044 -16.770 1.00 84.25 1724 THR A CA 1
ATOM 13428 C C . THR A 1 1724 ? -1.762 -47.705 -17.747 1.00 84.25 1724 THR A C 1
ATOM 13430 O O . THR A 1 1724 ? -2.290 -48.615 -18.383 1.00 84.25 1724 THR A O 1
ATOM 13433 N N . ALA A 1 1725 ? -2.075 -46.427 -17.961 1.00 82.94 1725 ALA A N 1
ATOM 13434 C CA . ALA A 1 1725 ? -3.170 -46.005 -18.833 1.00 82.94 1725 ALA A CA 1
ATOM 13435 C C . ALA A 1 1725 ? -2.813 -45.986 -20.335 1.00 82.94 1725 ALA A C 1
ATOM 13437 O O . ALA A 1 1725 ? -3.719 -46.104 -21.160 1.00 82.94 1725 ALA A O 1
ATOM 13438 N N . ALA A 1 1726 ? -1.530 -45.891 -20.716 1.00 87.25 1726 ALA A N 1
ATOM 13439 C CA . ALA A 1 1726 ? -1.106 -45.946 -22.124 1.00 87.25 1726 ALA A CA 1
ATOM 13440 C C . ALA A 1 1726 ? -0.465 -47.291 -22.521 1.00 87.25 1726 ALA A C 1
ATOM 13442 O O . ALA A 1 1726 ? -0.934 -47.948 -23.454 1.00 87.25 1726 ALA A O 1
ATOM 13443 N N . LEU A 1 1727 ? 0.580 -47.741 -21.814 1.00 90.06 1727 LEU A N 1
ATOM 13444 C CA . LEU A 1 1727 ? 1.336 -48.940 -22.203 1.00 90.06 1727 LEU A CA 1
ATOM 13445 C C . LEU A 1 1727 ? 0.502 -50.232 -22.113 1.00 90.06 1727 LEU A C 1
ATOM 13447 O O . LEU A 1 1727 ? 0.571 -51.057 -23.026 1.00 90.06 1727 LEU A O 1
ATOM 13451 N N . VAL A 1 1728 ? -0.321 -50.417 -21.072 1.00 88.69 1728 VAL A N 1
ATOM 13452 C CA . VAL A 1 1728 ? -1.140 -51.639 -20.935 1.00 88.69 1728 VAL A CA 1
ATOM 13453 C C . VAL A 1 1728 ? -2.186 -51.750 -22.062 1.00 88.69 1728 VAL A C 1
ATOM 13455 O O . VAL A 1 1728 ? -2.171 -52.776 -22.753 1.00 88.69 1728 VAL A O 1
ATOM 13458 N N . PRO A 1 1729 ? -3.015 -50.729 -22.369 1.00 89.00 1729 PRO A N 1
ATOM 13459 C CA . PRO A 1 1729 ? -3.876 -50.748 -23.556 1.00 89.00 1729 PRO A CA 1
ATOM 13460 C C . PRO A 1 1729 ? -3.125 -50.931 -24.876 1.00 89.00 1729 PRO A C 1
ATOM 13462 O O . PRO A 1 1729 ? -3.580 -51.706 -25.718 1.00 89.00 1729 PRO A O 1
ATOM 13465 N N . LEU A 1 1730 ? -1.956 -50.301 -25.051 1.00 90.00 1730 LEU A N 1
ATOM 13466 C CA . LEU A 1 1730 ? -1.145 -50.468 -26.260 1.00 90.00 1730 LEU A CA 1
ATOM 13467 C C . LEU A 1 1730 ? -0.703 -51.929 -26.446 1.00 90.00 1730 LEU A C 1
ATOM 13469 O O . LEU A 1 1730 ? -0.836 -52.470 -27.542 1.00 90.00 1730 LEU A O 1
ATOM 13473 N N . THR A 1 1731 ? -0.244 -52.605 -25.385 1.00 89.62 1731 THR A N 1
ATOM 13474 C CA . THR A 1 1731 ? 0.097 -54.039 -25.469 1.00 89.62 1731 THR A CA 1
ATOM 13475 C C . THR A 1 1731 ? -1.121 -54.907 -25.794 1.00 89.62 1731 THR A C 1
ATOM 13477 O O . THR A 1 1731 ? -1.012 -55.811 -26.624 1.00 89.62 1731 THR A O 1
ATOM 13480 N N . CYS A 1 1732 ? -2.297 -54.597 -25.235 1.00 90.31 1732 CYS A N 1
ATOM 13481 C CA . CYS A 1 1732 ? -3.546 -55.280 -25.582 1.00 90.31 1732 CYS A CA 1
ATOM 13482 C C . CYS A 1 1732 ? -3.887 -55.096 -27.070 1.00 90.31 1732 CYS A C 1
ATOM 13484 O O . CYS A 1 1732 ? -4.175 -56.076 -27.757 1.00 90.31 1732 CYS A O 1
ATOM 13486 N N . LEU A 1 1733 ? -3.788 -53.869 -27.592 1.00 90.56 1733 LEU A N 1
ATOM 13487 C CA . LEU A 1 1733 ? -4.049 -53.543 -28.997 1.00 90.56 1733 LEU A CA 1
ATOM 13488 C C . LEU A 1 1733 ? -3.077 -54.226 -29.963 1.00 90.56 1733 LEU A C 1
ATOM 13490 O O . LEU A 1 1733 ? -3.513 -54.741 -30.992 1.00 90.56 1733 LEU A O 1
ATOM 13494 N N . VAL A 1 1734 ? -1.785 -54.296 -29.629 1.00 91.12 1734 VAL A N 1
ATOM 13495 C CA . VAL A 1 1734 ? -0.795 -55.026 -30.438 1.00 91.12 1734 VAL A CA 1
ATOM 13496 C C . VAL A 1 1734 ? -1.153 -56.512 -30.521 1.00 91.12 1734 VAL A C 1
ATOM 13498 O O . VAL A 1 1734 ? -1.129 -57.077 -31.614 1.00 91.12 1734 VAL A O 1
ATOM 13501 N N . VAL A 1 1735 ? -1.555 -57.147 -29.414 1.00 89.06 1735 VAL A N 1
ATOM 13502 C CA . VAL A 1 1735 ? -1.979 -58.560 -29.435 1.00 89.06 1735 VAL A CA 1
ATOM 13503 C C . VAL A 1 1735 ? -3.293 -58.742 -30.205 1.00 89.06 1735 VAL A C 1
ATOM 13505 O O . VAL A 1 1735 ? -3.393 -59.672 -31.004 1.00 89.06 1735 VAL A O 1
ATOM 13508 N N . VAL A 1 1736 ? -4.268 -57.837 -30.054 1.00 88.75 1736 VAL A N 1
ATOM 13509 C CA . VAL A 1 1736 ? -5.509 -57.829 -30.856 1.00 88.75 1736 VAL A CA 1
ATOM 13510 C C . VAL A 1 1736 ? -5.191 -57.743 -32.354 1.00 88.75 1736 VAL A C 1
ATOM 13512 O O . VAL A 1 1736 ? -5.752 -58.508 -33.139 1.00 88.75 1736 VAL A O 1
ATOM 13515 N N . PHE A 1 1737 ? -4.266 -56.869 -32.753 1.00 88.25 1737 PHE A N 1
ATOM 13516 C CA . PHE A 1 1737 ? -3.849 -56.697 -34.145 1.00 88.25 1737 PHE A CA 1
ATOM 13517 C C . PHE A 1 1737 ? -3.107 -57.927 -34.691 1.00 88.25 1737 PHE A C 1
ATOM 13519 O O . PHE A 1 1737 ? -3.415 -58.388 -35.789 1.00 88.25 1737 PHE A O 1
ATOM 13526 N N . VAL A 1 1738 ? -2.194 -58.523 -33.914 1.00 89.06 1738 VAL A N 1
ATOM 13527 C CA . VAL A 1 1738 ? -1.506 -59.782 -34.267 1.00 89.06 1738 VAL A CA 1
ATOM 13528 C C . VAL A 1 1738 ? -2.505 -60.927 -34.453 1.00 89.06 1738 VAL A C 1
ATOM 13530 O O . VAL A 1 1738 ? -2.418 -61.668 -35.434 1.00 89.06 1738 VAL A O 1
ATOM 13533 N N . VAL A 1 1739 ? -3.495 -61.047 -33.565 1.00 85.81 1739 VAL A N 1
ATOM 13534 C CA . VAL A 1 1739 ? -4.576 -62.031 -33.695 1.00 85.81 1739 VAL A CA 1
ATOM 13535 C C . VAL A 1 1739 ? -5.368 -61.825 -34.987 1.00 85.81 1739 VAL A C 1
ATOM 13537 O O . VAL A 1 1739 ? -5.571 -62.790 -35.725 1.00 85.81 1739 VAL A O 1
ATOM 13540 N N . PHE A 1 1740 ? -5.769 -60.591 -35.307 1.00 84.62 1740 PHE A N 1
ATOM 13541 C CA . PHE A 1 1740 ? -6.492 -60.318 -36.550 1.00 84.62 1740 PHE A CA 1
ATOM 13542 C C . PHE A 1 1740 ? -5.622 -60.470 -37.808 1.00 84.62 1740 PHE A C 1
ATOM 13544 O O . PHE A 1 1740 ? -6.155 -60.847 -38.850 1.00 84.62 1740 PHE A O 1
ATOM 13551 N N . ILE A 1 1741 ? -4.299 -60.285 -37.729 1.00 85.38 1741 ILE A N 1
ATOM 13552 C CA . ILE A 1 1741 ? -3.373 -60.658 -38.811 1.00 85.38 1741 ILE A CA 1
ATOM 13553 C C . ILE A 1 1741 ? -3.361 -62.175 -39.019 1.00 85.38 1741 ILE A C 1
ATOM 13555 O O . ILE A 1 1741 ? -3.498 -62.619 -40.158 1.00 85.38 1741 ILE A O 1
ATOM 13559 N N . HIS A 1 1742 ? -3.259 -62.981 -37.957 1.00 84.44 1742 HIS A N 1
ATOM 13560 C CA . HIS A 1 1742 ? -3.350 -64.440 -38.084 1.00 84.44 1742 HIS A CA 1
ATOM 13561 C C . HIS A 1 1742 ? -4.710 -64.874 -38.646 1.00 84.44 1742 HIS A C 1
ATOM 13563 O O . HIS A 1 1742 ? -4.759 -65.668 -39.582 1.00 84.44 1742 HIS A O 1
ATOM 13569 N N . ALA A 1 1743 ? -5.808 -64.290 -38.163 1.00 78.31 1743 ALA A N 1
ATOM 13570 C CA . ALA A 1 1743 ? -7.147 -64.499 -38.710 1.00 78.31 1743 ALA A CA 1
ATOM 13571 C C . ALA A 1 1743 ? -7.206 -64.147 -40.215 1.00 78.31 1743 ALA A C 1
ATOM 13573 O O . ALA A 1 1743 ? -7.697 -64.926 -41.030 1.00 78.31 1743 ALA A O 1
ATOM 13574 N N . TYR A 1 1744 ? -6.628 -63.014 -40.624 1.00 81.50 1744 TYR A N 1
ATOM 13575 C CA . TYR A 1 1744 ? -6.575 -62.604 -42.028 1.00 81.50 1744 TYR A CA 1
ATOM 13576 C C . TYR A 1 1744 ? -5.705 -63.529 -42.898 1.00 81.50 1744 TYR A C 1
ATOM 13578 O O . TYR A 1 1744 ? -6.049 -63.778 -44.053 1.00 81.50 1744 TYR A O 1
ATOM 13586 N N . GLN A 1 1745 ? -4.618 -64.087 -42.358 1.00 83.06 1745 GLN A N 1
ATOM 13587 C CA . GLN A 1 1745 ? -3.777 -65.072 -43.051 1.00 83.06 1745 GLN A CA 1
ATOM 13588 C C . GLN A 1 1745 ? -4.508 -66.400 -43.309 1.00 83.06 1745 GLN A C 1
ATOM 13590 O O . GLN A 1 1745 ? -4.253 -67.033 -44.331 1.00 83.06 1745 GLN A O 1
ATOM 13595 N N . VAL A 1 1746 ? -5.442 -66.798 -42.435 1.00 80.56 1746 VAL A N 1
ATOM 13596 C CA . VAL A 1 1746 ? -6.282 -68.006 -42.600 1.00 80.56 1746 VAL A CA 1
ATOM 13597 C C . VAL A 1 1746 ? -7.534 -67.730 -43.457 1.00 80.56 1746 VAL A C 1
ATOM 13599 O O . VAL A 1 1746 ? -8.141 -68.652 -43.997 1.00 80.56 1746 VAL A O 1
ATOM 13602 N N . LYS A 1 1747 ? -7.877 -66.462 -43.720 1.00 71.25 1747 LYS A N 1
ATOM 13603 C CA . LYS A 1 1747 ? -9.014 -66.054 -44.570 1.00 71.25 1747 LYS A CA 1
ATOM 13604 C C . LYS A 1 1747 ? -9.104 -66.741 -45.952 1.00 71.25 1747 LYS A C 1
ATOM 13606 O O . LYS A 1 1747 ? -10.229 -67.025 -46.362 1.00 71.25 1747 LYS A O 1
ATOM 13611 N N . PRO A 1 1748 ? -8.013 -67.049 -46.690 1.00 74.44 1748 PRO A N 1
ATOM 13612 C CA . PRO A 1 1748 ? -8.100 -67.832 -47.930 1.00 74.44 1748 PRO A CA 1
ATOM 13613 C C . PRO A 1 1748 ? -8.615 -69.258 -47.694 1.00 74.44 1748 PRO A C 1
ATOM 13615 O O . PRO A 1 1748 ? -9.332 -69.804 -48.529 1.00 74.44 1748 PRO A O 1
ATOM 13618 N N . GLN A 1 1749 ? -8.276 -69.839 -46.542 1.00 70.31 1749 GLN A N 1
ATOM 13619 C CA . GLN A 1 1749 ? -8.663 -71.183 -46.130 1.00 70.31 1749 GLN A CA 1
ATOM 13620 C C . GLN A 1 1749 ? -10.153 -71.237 -45.772 1.00 70.31 1749 GLN A C 1
ATOM 13622 O O . GLN A 1 1749 ? -10.839 -72.149 -46.226 1.00 70.31 1749 GLN A O 1
ATOM 13627 N N . TRP A 1 1750 ? -10.693 -70.226 -45.074 1.00 65.69 1750 TRP A N 1
ATOM 13628 C CA . TRP A 1 1750 ? -12.149 -70.120 -44.894 1.00 65.69 1750 TRP A CA 1
ATOM 13629 C C . TRP A 1 1750 ? -12.866 -69.775 -46.184 1.00 65.69 1750 TRP A C 1
ATOM 13631 O O . TRP A 1 1750 ? -13.953 -70.285 -46.391 1.00 65.69 1750 TRP A O 1
ATOM 13641 N N . LYS A 1 1751 ? -12.288 -68.958 -47.075 1.00 65.62 1751 LYS A N 1
ATOM 13642 C CA . LYS A 1 1751 ? -12.930 -68.676 -48.364 1.00 65.62 1751 LYS A CA 1
ATOM 13643 C C . LYS A 1 1751 ? -13.124 -69.968 -49.164 1.00 65.62 1751 LYS A C 1
ATOM 13645 O O . LYS A 1 1751 ? -14.214 -70.209 -49.658 1.00 65.62 1751 LYS A O 1
ATOM 13650 N N . ALA A 1 1752 ? -12.122 -70.849 -49.167 1.00 65.81 1752 ALA A N 1
ATOM 13651 C CA . ALA A 1 1752 ? -12.244 -72.193 -49.729 1.00 65.81 1752 ALA A CA 1
ATOM 13652 C C . ALA A 1 1752 ? -13.236 -73.109 -48.975 1.00 65.81 1752 ALA A C 1
ATOM 13654 O O . ALA A 1 1752 ? -13.742 -74.051 -49.572 1.00 65.81 1752 ALA A O 1
ATOM 13655 N N . TYR A 1 1753 ? -13.524 -72.860 -47.692 1.00 56.62 1753 TYR A N 1
ATOM 13656 C CA . TYR A 1 1753 ? -14.484 -73.640 -46.898 1.00 56.62 1753 TYR A CA 1
ATOM 13657 C C . TYR A 1 1753 ? -15.933 -73.130 -47.065 1.00 56.62 1753 TYR A C 1
ATOM 13659 O O . TYR A 1 1753 ? -16.843 -73.923 -47.295 1.00 56.62 1753 TYR A O 1
ATOM 13667 N N . ASP A 1 1754 ? -16.147 -71.810 -47.038 1.00 57.84 1754 ASP A N 1
ATOM 13668 C CA . ASP A 1 1754 ? -17.430 -71.132 -47.289 1.00 57.84 1754 ASP A CA 1
ATOM 13669 C C . ASP A 1 1754 ? -17.906 -71.342 -48.737 1.00 57.84 1754 ASP A C 1
ATOM 13671 O O . ASP A 1 1754 ? -19.097 -71.600 -48.947 1.00 57.84 1754 ASP A O 1
ATOM 13675 N N . ASP A 1 1755 ? -16.989 -71.293 -49.717 1.00 56.97 1755 ASP A N 1
ATOM 13676 C CA . ASP A 1 1755 ? -17.275 -71.579 -51.134 1.00 56.97 1755 ASP A CA 1
ATOM 13677 C C . ASP A 1 1755 ? -17.701 -73.050 -51.352 1.00 56.97 1755 ASP A C 1
ATOM 13679 O O . ASP A 1 1755 ? -18.389 -73.348 -52.329 1.00 56.97 1755 ASP A O 1
ATOM 13683 N N . VAL A 1 1756 ? -17.334 -73.971 -50.447 1.00 52.72 1756 VAL A N 1
ATOM 13684 C CA . VAL A 1 1756 ? -17.735 -75.392 -50.499 1.00 52.72 1756 VAL A CA 1
ATOM 13685 C C . VAL A 1 1756 ? -19.005 -75.675 -49.685 1.00 52.72 1756 VAL A C 1
ATOM 13687 O O . VAL A 1 1756 ? -19.802 -76.514 -50.105 1.00 52.72 1756 VAL A O 1
ATOM 13690 N N . PHE A 1 1757 ? -19.224 -74.999 -48.548 1.00 45.38 1757 PHE A N 1
ATOM 13691 C CA . PHE A 1 1757 ? -20.251 -75.407 -47.574 1.00 45.38 1757 PHE A CA 1
ATOM 13692 C C . PHE A 1 1757 ? -21.342 -74.383 -47.217 1.00 45.38 1757 PHE A C 1
ATOM 13694 O O . PHE A 1 1757 ? -22.384 -74.817 -46.722 1.00 45.38 1757 PHE A O 1
ATOM 13701 N N . ARG A 1 1758 ? -21.170 -73.063 -47.416 1.00 52.66 1758 ARG A N 1
ATOM 13702 C CA . ARG A 1 1758 ? -22.147 -72.067 -46.899 1.00 52.66 1758 ARG A CA 1
ATOM 13703 C C . ARG A 1 1758 ? -22.669 -71.016 -47.880 1.00 52.66 1758 ARG A C 1
ATOM 13705 O O . ARG A 1 1758 ? -23.745 -70.479 -47.623 1.00 52.66 1758 ARG A O 1
ATOM 13712 N N . GLY A 1 1759 ? -22.008 -70.730 -49.005 1.00 50.19 1759 GLY A N 1
ATOM 13713 C CA . GLY A 1 1759 ? -22.583 -69.948 -50.124 1.00 50.19 1759 GLY A CA 1
ATOM 13714 C C . GLY A 1 1759 ? -22.971 -68.478 -49.843 1.00 50.19 1759 GLY A C 1
ATOM 13715 O O . GLY A 1 1759 ? -23.358 -67.751 -50.759 1.00 50.19 1759 GLY A O 1
ATOM 13716 N N . ARG A 1 1760 ? -22.847 -68.011 -48.598 1.00 49.81 1760 ARG A N 1
ATOM 13717 C CA . ARG A 1 1760 ? -22.815 -66.606 -48.184 1.00 49.81 1760 ARG A CA 1
ATOM 13718 C C . ARG A 1 1760 ? -21.683 -66.448 -47.184 1.00 49.81 1760 ARG A C 1
ATOM 13720 O O . ARG A 1 1760 ? -21.637 -67.163 -46.190 1.00 49.81 1760 ARG A O 1
ATOM 13727 N N . THR A 1 1761 ? -20.804 -65.487 -47.430 1.00 44.72 1761 THR A N 1
ATOM 13728 C CA . THR A 1 1761 ? -19.682 -65.200 -46.538 1.00 44.72 1761 THR A CA 1
ATOM 13729 C C . THR A 1 1761 ? -20.178 -64.509 -45.266 1.00 44.72 1761 THR A C 1
ATOM 13731 O O . THR A 1 1761 ? -20.409 -63.296 -45.278 1.00 44.72 1761 THR A O 1
ATOM 13734 N N . ASN A 1 1762 ? -20.261 -65.237 -44.147 1.00 51.78 1762 ASN A N 1
ATOM 13735 C CA . ASN A 1 1762 ? -20.503 -64.638 -42.820 1.00 51.78 1762 ASN A CA 1
ATOM 13736 C C . ASN A 1 1762 ? -19.329 -63.754 -42.342 1.00 51.78 1762 ASN A C 1
ATOM 13738 O O . ASN A 1 1762 ? -19.443 -63.032 -41.355 1.00 51.78 1762 ASN A O 1
ATOM 13742 N N . ALA A 1 1763 ? -18.237 -63.694 -43.112 1.00 58.81 1763 ALA A N 1
ATOM 13743 C CA . ALA A 1 1763 ? -17.146 -62.728 -42.976 1.00 58.81 1763 ALA A CA 1
ATOM 13744 C C . ALA A 1 1763 ? -17.564 -61.233 -43.040 1.00 58.81 1763 ALA A C 1
ATOM 13746 O O . ALA A 1 1763 ? -16.689 -60.370 -42.975 1.00 58.81 1763 ALA A O 1
ATOM 13747 N N . ALA A 1 1764 ? -18.856 -60.913 -43.174 1.00 61.66 1764 ALA A N 1
ATOM 13748 C CA . ALA A 1 1764 ? -19.402 -59.559 -43.075 1.00 61.66 1764 ALA A CA 1
ATOM 13749 C C . ALA A 1 1764 ? -19.451 -59.007 -41.632 1.00 61.66 1764 ALA A C 1
ATOM 13751 O O . ALA A 1 1764 ? -19.393 -57.791 -41.458 1.00 61.66 1764 ALA A O 1
ATOM 13752 N N . GLU A 1 1765 ? -19.506 -59.860 -40.600 1.00 68.06 1765 GLU A N 1
ATOM 13753 C CA . GLU A 1 1765 ? -19.552 -59.397 -39.198 1.00 68.06 1765 GLU A CA 1
ATOM 13754 C C . GLU A 1 1765 ? -18.174 -59.013 -38.635 1.00 68.06 1765 GLU A C 1
ATOM 13756 O O . GLU A 1 1765 ? -18.060 -58.077 -37.844 1.00 68.06 1765 GLU A O 1
ATOM 13761 N N . ILE A 1 1766 ? -17.101 -59.671 -39.089 1.00 72.25 1766 ILE A N 1
ATOM 13762 C CA . ILE A 1 1766 ? -15.732 -59.409 -38.610 1.00 72.25 1766 ILE A CA 1
ATOM 13763 C C . ILE A 1 1766 ? -15.306 -57.936 -38.832 1.00 72.25 1766 ILE A C 1
ATOM 13765 O O . ILE A 1 1766 ? -14.803 -57.327 -37.884 1.00 72.25 1766 ILE A O 1
ATOM 13769 N N . PRO A 1 1767 ? -15.532 -57.309 -40.010 1.00 78.94 1767 PRO A N 1
ATOM 13770 C CA . PRO A 1 1767 ? -15.299 -55.877 -40.202 1.00 78.94 1767 PRO A CA 1
ATOM 13771 C C . PRO A 1 1767 ? -16.090 -54.994 -39.233 1.00 78.94 1767 PRO A C 1
ATOM 13773 O O . PRO A 1 1767 ? -15.533 -54.033 -38.715 1.00 78.94 1767 PRO A O 1
ATOM 13776 N N . LEU A 1 1768 ? -17.357 -55.321 -38.947 1.00 81.31 1768 LEU A N 1
ATOM 13777 C CA . LEU A 1 1768 ? -18.208 -54.512 -38.066 1.00 81.31 1768 LEU A CA 1
ATOM 13778 C C . LEU A 1 1768 ? -17.663 -54.455 -36.630 1.00 81.31 1768 LEU A C 1
ATOM 13780 O O . LEU A 1 1768 ? -17.724 -53.402 -35.990 1.00 81.31 1768 LEU A O 1
ATOM 13784 N N . ILE A 1 1769 ? -17.085 -55.555 -36.142 1.00 82.50 1769 ILE A N 1
ATOM 13785 C CA . ILE A 1 1769 ? -16.448 -55.609 -34.819 1.00 82.50 1769 ILE A CA 1
ATOM 13786 C C . ILE A 1 1769 ? -15.072 -54.926 -34.841 1.00 82.50 1769 ILE A C 1
ATOM 13788 O O . ILE A 1 1769 ? -14.750 -54.182 -33.917 1.00 82.50 1769 ILE A O 1
ATOM 13792 N N . LEU A 1 1770 ? -14.289 -55.088 -35.914 1.00 86.00 1770 LEU A N 1
ATOM 13793 C CA . LEU A 1 1770 ? -13.029 -54.355 -36.099 1.00 86.00 1770 LEU A CA 1
ATOM 13794 C C . LEU A 1 1770 ? -13.234 -52.833 -36.126 1.00 86.00 1770 LEU A C 1
ATOM 13796 O O . LEU A 1 1770 ? -12.449 -52.109 -35.517 1.00 86.00 1770 LEU A O 1
ATOM 13800 N N . TYR A 1 1771 ? -14.298 -52.344 -36.770 1.00 88.69 1771 TYR A N 1
ATOM 13801 C CA . TYR A 1 1771 ? -14.656 -50.927 -36.727 1.00 88.69 1771 TYR A CA 1
ATOM 13802 C C . TYR A 1 1771 ? -15.040 -50.482 -35.312 1.00 88.69 1771 TYR A C 1
ATOM 13804 O O . TYR A 1 1771 ? -14.559 -49.440 -34.883 1.00 88.69 1771 TYR A O 1
ATOM 13812 N N . LEU A 1 1772 ? -15.808 -51.275 -34.550 1.00 88.19 1772 LEU A N 1
ATOM 13813 C CA . LEU A 1 1772 ? -16.107 -50.962 -33.144 1.00 88.19 1772 LEU A CA 1
ATOM 13814 C C . LEU A 1 1772 ? -14.827 -50.853 -32.298 1.00 88.19 1772 LEU A C 1
ATOM 13816 O O . LEU A 1 1772 ? -14.664 -49.895 -31.546 1.00 88.19 1772 LEU A O 1
ATOM 13820 N N . PHE A 1 1773 ? -13.900 -51.802 -32.451 1.00 91.00 1773 PHE A N 1
ATOM 13821 C CA . PHE A 1 1773 ? -12.621 -51.817 -31.733 1.00 91.00 1773 PHE A CA 1
ATOM 13822 C C . PHE A 1 1773 ? -11.746 -50.611 -32.099 1.00 91.00 1773 PHE A C 1
ATOM 13824 O O . PHE A 1 1773 ? -11.185 -49.958 -31.215 1.00 91.00 1773 PHE A O 1
ATOM 13831 N N . ALA A 1 1774 ? -11.664 -50.269 -33.389 1.00 90.50 1774 ALA A N 1
ATOM 13832 C CA . ALA A 1 1774 ? -10.950 -49.085 -33.856 1.00 90.50 1774 ALA A CA 1
ATOM 13833 C C . ALA A 1 1774 ? -11.564 -47.791 -33.297 1.00 90.50 1774 ALA A C 1
ATOM 13835 O O . ALA A 1 1774 ? -10.834 -46.913 -32.847 1.00 90.50 1774 ALA A O 1
ATOM 13836 N N . LEU A 1 1775 ? -12.895 -47.688 -33.268 1.00 92.00 1775 LEU A N 1
ATOM 13837 C CA . LEU A 1 1775 ? -13.609 -46.489 -32.828 1.00 92.00 1775 LEU A CA 1
ATOM 13838 C C . LEU A 1 1775 ? -13.474 -46.269 -31.306 1.00 92.00 1775 LEU A C 1
ATOM 13840 O O . LEU A 1 1775 ? -13.159 -45.157 -30.883 1.00 92.00 1775 LEU A O 1
ATOM 13844 N N . ILE A 1 1776 ? -13.568 -47.333 -30.493 1.00 91.31 1776 ILE A N 1
ATOM 13845 C CA . ILE A 1 1776 ? -13.238 -47.292 -29.051 1.00 91.31 1776 ILE A CA 1
ATOM 13846 C C . ILE A 1 1776 ? -11.786 -46.831 -28.838 1.00 91.31 1776 ILE A C 1
ATOM 13848 O O . ILE A 1 1776 ? -11.518 -45.964 -28.005 1.00 91.31 1776 ILE A O 1
ATOM 13852 N N . SER A 1 1777 ? -10.848 -47.372 -29.620 1.00 91.12 1777 SER A N 1
ATOM 13853 C CA . SER A 1 1777 ? -9.419 -47.053 -29.493 1.00 91.12 1777 SER A CA 1
ATOM 13854 C C . SER A 1 1777 ? -9.101 -45.603 -29.867 1.00 91.12 1777 SER A C 1
ATOM 13856 O O . SER A 1 1777 ? -8.331 -44.949 -29.171 1.00 91.12 1777 SER A O 1
ATOM 13858 N N . VAL A 1 1778 ? -9.703 -45.081 -30.941 1.00 92.31 1778 VAL A N 1
ATOM 13859 C CA . VAL A 1 1778 ? -9.501 -43.693 -31.391 1.00 92.31 1778 VAL A CA 1
ATOM 13860 C C . VAL A 1 1778 ? -10.170 -42.694 -30.443 1.00 92.31 1778 VAL A C 1
ATOM 13862 O O . VAL A 1 1778 ? -9.579 -41.652 -30.163 1.00 92.31 1778 VAL A O 1
ATOM 13865 N N . THR A 1 1779 ? -11.343 -43.019 -29.889 1.00 92.44 1779 THR A N 1
ATOM 13866 C CA . THR A 1 1779 ? -12.000 -42.187 -28.864 1.00 92.44 1779 THR A CA 1
ATOM 13867 C C . THR A 1 1779 ? -11.082 -42.004 -27.654 1.00 92.44 1779 THR A C 1
ATOM 13869 O O . THR A 1 1779 ? -10.774 -40.874 -27.279 1.00 92.44 1779 THR A O 1
ATOM 13872 N N . TRP A 1 1780 ? -10.554 -43.095 -27.089 1.00 91.62 1780 TRP A N 1
ATOM 13873 C CA . TRP A 1 1780 ? -9.661 -43.010 -25.927 1.00 91.62 1780 TRP A CA 1
ATOM 13874 C C . TRP A 1 1780 ? -8.249 -42.501 -26.243 1.00 91.62 1780 TRP A C 1
ATOM 13876 O O . TRP A 1 1780 ? -7.622 -41.931 -25.354 1.00 91.62 1780 TRP A O 1
ATOM 13886 N N . LEU A 1 1781 ? -7.769 -42.609 -27.487 1.00 91.31 1781 LEU A N 1
ATOM 13887 C CA . LEU A 1 1781 ? -6.531 -41.950 -27.918 1.00 91.31 1781 LEU A CA 1
ATOM 13888 C C . LEU A 1 1781 ? -6.646 -40.424 -27.798 1.00 91.31 1781 LEU A C 1
ATOM 13890 O O . LEU A 1 1781 ? -5.802 -39.798 -27.162 1.00 91.31 1781 LEU A O 1
ATOM 13894 N N . TRP A 1 1782 ? -7.701 -39.823 -28.361 1.00 92.56 1782 TRP A N 1
ATOM 13895 C CA . TRP A 1 1782 ? -7.903 -38.371 -28.282 1.00 92.56 1782 TRP A CA 1
ATOM 13896 C C . TRP A 1 1782 ? -8.323 -37.906 -26.884 1.00 92.56 1782 TRP A C 1
ATOM 13898 O O . TRP A 1 1782 ? -7.874 -36.850 -26.447 1.00 92.56 1782 TRP A O 1
ATOM 13908 N N . GLY A 1 1783 ? -9.090 -38.717 -26.147 1.00 87.06 1783 GLY A N 1
ATOM 13909 C CA . GLY A 1 1783 ? -9.396 -38.458 -24.736 1.00 87.06 1783 GLY A CA 1
ATOM 13910 C C . GLY A 1 1783 ? -8.141 -38.434 -23.856 1.00 87.06 1783 GLY A C 1
ATOM 13911 O O . GLY A 1 1783 ? -7.937 -37.487 -23.101 1.00 87.06 1783 GLY A O 1
ATOM 13912 N N . GLY A 1 1784 ? -7.254 -39.424 -24.001 1.00 86.69 1784 GLY A N 1
ATOM 13913 C CA . GLY A 1 1784 ? -5.981 -39.480 -23.275 1.00 86.69 1784 GLY A CA 1
ATOM 13914 C C . GLY A 1 1784 ? -4.998 -38.378 -23.683 1.00 86.69 1784 GLY A C 1
ATOM 13915 O O . GLY A 1 1784 ? -4.343 -37.798 -22.822 1.00 86.69 1784 GLY A O 1
ATOM 13916 N N . LEU A 1 1785 ? -4.932 -38.029 -24.974 1.00 87.25 1785 LEU A N 1
ATOM 13917 C CA . LEU A 1 1785 ? -4.141 -36.887 -25.453 1.00 87.25 1785 LEU A CA 1
ATOM 13918 C C . LEU A 1 1785 ? -4.665 -35.553 -24.897 1.00 87.25 1785 LEU A C 1
ATOM 13920 O O . LEU A 1 1785 ? -3.861 -34.712 -24.499 1.00 87.25 1785 LEU A O 1
ATOM 13924 N N . HIS A 1 1786 ? -5.987 -35.375 -24.795 1.00 84.81 1786 HIS A N 1
ATOM 13925 C CA . HIS A 1 1786 ? -6.565 -34.198 -24.148 1.00 84.81 1786 HIS A CA 1
ATOM 13926 C C . HIS A 1 1786 ? -6.192 -34.119 -22.659 1.00 84.81 1786 HIS A C 1
ATOM 13928 O O . HIS A 1 1786 ? -5.763 -33.061 -22.210 1.00 84.81 1786 HIS A O 1
ATOM 13934 N N . MET A 1 1787 ? -6.257 -35.232 -21.915 1.00 84.25 1787 MET A N 1
ATOM 13935 C CA . MET A 1 1787 ? -5.813 -35.279 -20.509 1.00 84.25 1787 MET A CA 1
ATOM 13936 C C . MET A 1 1787 ? -4.313 -34.996 -20.320 1.00 84.25 1787 MET A C 1
ATOM 13938 O O . MET A 1 1787 ? -3.911 -34.639 -19.220 1.00 84.25 1787 MET A O 1
ATOM 13942 N N . ALA A 1 1788 ? -3.485 -35.189 -21.353 1.00 79.75 1788 ALA A N 1
ATOM 13943 C CA . ALA A 1 1788 ? -2.038 -34.981 -21.281 1.00 79.75 1788 ALA A CA 1
ATOM 13944 C C . ALA A 1 1788 ? -1.579 -33.583 -21.738 1.00 79.75 1788 ALA A C 1
ATOM 13946 O O . ALA A 1 1788 ? -0.546 -33.108 -21.268 1.00 79.75 1788 ALA A O 1
ATOM 13947 N N . TYR A 1 1789 ? -2.303 -32.947 -22.669 1.00 79.44 1789 TYR A N 1
ATOM 13948 C CA . TYR A 1 1789 ? -1.884 -31.692 -23.319 1.00 79.44 1789 TYR A CA 1
ATOM 13949 C C . TYR A 1 1789 ? -2.908 -30.543 -23.240 1.00 79.44 1789 TYR A C 1
ATOM 13951 O O . TYR A 1 1789 ? -2.589 -29.424 -23.636 1.00 79.44 1789 TYR A O 1
ATOM 13959 N N . ARG A 1 1790 ? -4.143 -30.798 -22.780 1.00 76.06 1790 ARG A N 1
ATOM 13960 C CA . ARG A 1 1790 ? -5.240 -29.820 -22.593 1.00 76.06 1790 ARG A CA 1
ATOM 13961 C C . ARG A 1 1790 ? -5.559 -28.918 -23.805 1.00 76.06 1790 ARG A C 1
ATOM 13963 O O . ARG A 1 1790 ? -6.065 -27.808 -23.655 1.00 76.06 1790 ARG A O 1
ATOM 13970 N N . HIS A 1 1791 ? -5.279 -29.376 -25.029 1.00 75.38 1791 HIS A N 1
ATOM 13971 C CA . HIS A 1 1791 ? -5.569 -28.620 -26.253 1.00 75.38 1791 HIS A CA 1
ATOM 13972 C C . HIS A 1 1791 ? -7.019 -28.812 -26.728 1.00 75.38 1791 HIS A C 1
ATOM 13974 O O . HIS A 1 1791 ? -7.417 -29.922 -27.085 1.00 75.38 1791 HIS A O 1
ATOM 13980 N N . PHE A 1 1792 ? -7.769 -27.712 -26.858 1.00 73.81 1792 PHE A N 1
ATOM 13981 C CA . PHE A 1 1792 ? -9.187 -27.697 -27.255 1.00 73.81 1792 PHE A CA 1
ATOM 13982 C C . PHE A 1 1792 ? -9.517 -28.536 -28.506 1.00 73.81 1792 PHE A C 1
ATOM 13984 O O . PHE A 1 1792 ? -10.503 -29.270 -28.531 1.00 73.81 1792 PHE A O 1
ATOM 13991 N N . TRP A 1 1793 ? -8.669 -28.512 -29.540 1.00 83.00 1793 TRP A N 1
ATOM 13992 C CA . TRP A 1 1793 ? -8.909 -29.286 -30.766 1.00 83.00 1793 TRP A CA 1
ATOM 13993 C C . TRP A 1 1793 ? -8.864 -30.813 -30.549 1.00 83.00 1793 TRP A C 1
ATOM 13995 O O . TRP A 1 1793 ? -9.546 -31.548 -31.263 1.00 83.00 1793 TRP A O 1
ATOM 14005 N N . MET A 1 1794 ? -8.123 -31.305 -29.547 1.00 85.75 1794 MET A N 1
ATOM 14006 C CA . MET A 1 1794 ? -8.115 -32.728 -29.176 1.00 85.75 1794 MET A CA 1
ATOM 14007 C C . MET A 1 1794 ? -9.436 -33.131 -28.509 1.00 85.75 1794 MET A C 1
ATOM 14009 O O . MET A 1 1794 ? -9.952 -34.216 -28.779 1.00 85.75 1794 MET A O 1
ATOM 14013 N N . LEU A 1 1795 ? -10.024 -32.236 -27.704 1.00 84.31 1795 LEU A N 1
ATOM 14014 C CA . LEU A 1 1795 ? -11.354 -32.433 -27.124 1.00 84.31 1795 LEU A CA 1
ATOM 14015 C C . LEU A 1 1795 ? -12.429 -32.501 -28.212 1.00 84.31 1795 LEU A C 1
ATOM 14017 O O . LEU A 1 1795 ? -13.277 -33.387 -28.175 1.00 84.31 1795 LEU A O 1
ATOM 14021 N N . VAL A 1 1796 ? -12.365 -31.625 -29.220 1.00 85.94 1796 VAL A N 1
ATOM 14022 C CA . VAL A 1 1796 ? -13.289 -31.658 -30.369 1.00 85.94 1796 VAL A CA 1
ATOM 14023 C C . VAL A 1 1796 ? -13.224 -33.012 -31.090 1.00 85.94 1796 VAL A C 1
ATOM 14025 O O . VAL A 1 1796 ? -14.266 -33.585 -31.411 1.00 85.94 1796 VAL A O 1
ATOM 14028 N N . LEU A 1 1797 ? -12.027 -33.583 -31.280 1.00 91.38 1797 LEU A N 1
ATOM 14029 C CA . LEU A 1 1797 ? -11.881 -34.931 -31.843 1.00 91.38 1797 LEU A CA 1
ATOM 14030 C C . LEU A 1 1797 ? -12.467 -36.014 -30.923 1.00 91.38 1797 LEU A C 1
ATOM 14032 O O . LEU A 1 1797 ? -13.201 -36.875 -31.413 1.00 91.38 1797 LEU A O 1
ATOM 14036 N N . PHE A 1 1798 ? -12.222 -35.957 -29.608 1.00 91.62 1798 PHE A N 1
ATOM 14037 C CA . PHE A 1 1798 ? -12.866 -36.857 -28.640 1.00 91.62 1798 PHE A CA 1
ATOM 14038 C C . PHE A 1 1798 ? -14.400 -36.795 -28.743 1.00 91.62 1798 PHE A C 1
ATOM 14040 O O . PHE A 1 1798 ? -15.041 -37.833 -28.877 1.00 91.62 1798 PHE A O 1
ATOM 14047 N N . VAL A 1 1799 ? -14.988 -35.595 -28.758 1.00 90.44 1799 VAL A N 1
ATOM 14048 C CA . VAL A 1 1799 ? -16.441 -35.359 -28.857 1.00 90.44 1799 VAL A CA 1
ATOM 14049 C C . VAL A 1 1799 ? -17.033 -35.956 -30.138 1.00 90.44 1799 VAL A C 1
ATOM 14051 O O . VAL A 1 1799 ? -18.083 -36.607 -30.092 1.00 90.44 1799 VAL A O 1
ATOM 14054 N N . ILE A 1 1800 ? -16.348 -35.799 -31.275 1.00 91.69 1800 ILE A N 1
ATOM 14055 C CA . ILE A 1 1800 ? -16.756 -36.390 -32.559 1.00 91.69 1800 ILE A CA 1
ATOM 14056 C C . ILE A 1 1800 ? -16.721 -37.924 -32.486 1.00 91.69 1800 ILE A C 1
ATOM 14058 O O . ILE A 1 1800 ? -17.728 -38.573 -32.786 1.00 91.69 1800 ILE A O 1
ATOM 14062 N N . PHE A 1 1801 ? -15.601 -38.522 -32.068 1.00 94.00 1801 PHE A N 1
ATOM 14063 C CA . PHE A 1 1801 ? -15.473 -39.982 -32.032 1.00 94.00 1801 PHE A CA 1
ATOM 14064 C C . PHE A 1 1801 ? -16.363 -40.628 -30.958 1.00 94.00 1801 PHE A C 1
ATOM 14066 O O . PHE A 1 1801 ? -16.978 -41.654 -31.239 1.00 94.00 1801 PHE A O 1
ATOM 14073 N N . ASN A 1 1802 ? -16.563 -39.997 -29.798 1.00 92.00 1802 ASN A N 1
ATOM 14074 C CA . ASN A 1 1802 ? -17.464 -40.500 -28.757 1.00 92.00 1802 ASN A CA 1
ATOM 14075 C C . ASN A 1 1802 ? -18.935 -40.499 -29.224 1.00 92.00 1802 ASN A C 1
ATOM 14077 O O . ASN A 1 1802 ? -19.665 -41.473 -29.028 1.00 92.00 1802 ASN A O 1
ATOM 14081 N N . SER A 1 1803 ? -19.354 -39.446 -29.939 1.00 91.38 1803 SER A N 1
ATOM 14082 C CA . SER A 1 1803 ? -20.687 -39.375 -30.561 1.00 91.38 1803 SER A CA 1
ATOM 14083 C C . SER A 1 1803 ? -20.874 -40.462 -31.627 1.00 91.38 1803 SER A C 1
ATOM 14085 O O . SER A 1 1803 ? -21.909 -41.134 -31.668 1.00 91.38 1803 SER A O 1
ATOM 14087 N N . LEU A 1 1804 ? -19.852 -40.683 -32.465 1.00 91.56 1804 LEU A N 1
ATOM 14088 C CA . LEU A 1 1804 ? -19.838 -41.769 -33.448 1.00 91.56 1804 LEU A CA 1
ATOM 14089 C C . LEU A 1 1804 ? -19.841 -43.153 -32.782 1.00 91.56 1804 LEU A C 1
ATOM 14091 O O . LEU A 1 1804 ? -20.455 -44.062 -33.331 1.00 91.56 1804 LEU A O 1
ATOM 14095 N N . GLN A 1 1805 ? -19.231 -43.327 -31.605 1.00 90.38 1805 GLN A N 1
ATOM 14096 C CA . GLN A 1 1805 ? -19.228 -44.593 -30.864 1.00 90.38 1805 GLN A CA 1
ATOM 14097 C C . GLN A 1 1805 ? -20.644 -44.991 -30.437 1.00 90.38 1805 GLN A C 1
ATOM 14099 O O . GLN A 1 1805 ? -21.094 -46.097 -30.749 1.00 90.38 1805 GLN A O 1
ATOM 14104 N N . GLY A 1 1806 ? -21.367 -44.074 -29.784 1.00 86.75 1806 GLY A N 1
ATOM 14105 C CA . GLY A 1 1806 ? -22.761 -44.283 -29.383 1.00 86.75 1806 GLY A CA 1
ATOM 14106 C C . GLY A 1 1806 ? -23.671 -44.581 -30.569 1.00 86.75 1806 GLY A C 1
ATOM 14107 O O . GLY A 1 1806 ? -24.415 -45.565 -30.562 1.00 86.75 1806 GLY A O 1
ATOM 14108 N N . LEU A 1 1807 ? -23.570 -43.761 -31.619 1.00 88.56 1807 LEU A N 1
ATOM 14109 C CA . LEU A 1 1807 ? -24.402 -43.893 -32.811 1.00 88.56 1807 LEU A CA 1
ATOM 14110 C C . LEU A 1 1807 ? -24.074 -45.162 -33.613 1.00 88.56 1807 LEU A C 1
ATOM 14112 O O . LEU A 1 1807 ? -24.990 -45.810 -34.113 1.00 88.56 1807 LEU A O 1
ATOM 14116 N N . TYR A 1 1808 ? -22.805 -45.568 -33.696 1.00 90.00 1808 TYR A N 1
ATOM 14117 C CA . TYR A 1 1808 ? -22.397 -46.813 -34.350 1.00 90.00 1808 TYR A CA 1
ATOM 14118 C C . TYR A 1 1808 ? -22.914 -48.044 -33.600 1.00 90.00 1808 TYR A C 1
ATOM 14120 O O . TYR A 1 1808 ? -23.494 -48.935 -34.221 1.00 90.00 1808 TYR A O 1
ATOM 14128 N N . VAL A 1 1809 ? -22.773 -48.084 -32.269 1.00 84.75 1809 VAL A N 1
ATOM 14129 C CA . VAL A 1 1809 ? -23.315 -49.181 -31.449 1.00 84.75 1809 VAL A CA 1
ATOM 14130 C C . VAL A 1 1809 ? -24.839 -49.248 -31.568 1.00 84.75 1809 VAL A C 1
ATOM 14132 O O . VAL A 1 1809 ? -25.384 -50.331 -31.774 1.00 84.75 1809 VAL A O 1
ATOM 14135 N N . PHE A 1 1810 ? -25.537 -48.113 -31.538 1.00 83.44 1810 PHE A N 1
ATOM 14136 C CA . PHE A 1 1810 ? -26.981 -48.077 -31.765 1.00 83.44 1810 PHE A CA 1
ATOM 14137 C C . PHE A 1 1810 ? -27.363 -48.587 -33.172 1.00 83.44 1810 PHE A C 1
ATOM 14139 O O . PHE A 1 1810 ? -28.167 -49.508 -33.307 1.00 83.44 1810 PHE A O 1
ATOM 14146 N N . MET A 1 1811 ? -26.750 -48.070 -34.238 1.00 83.12 1811 MET A N 1
ATOM 14147 C CA . MET A 1 1811 ? -27.092 -48.467 -35.611 1.00 83.12 1811 MET A CA 1
ATOM 14148 C C . MET A 1 1811 ? -26.757 -49.938 -35.906 1.00 83.12 1811 MET A C 1
ATOM 14150 O O . MET A 1 1811 ? -27.563 -50.647 -36.509 1.00 83.12 1811 MET A O 1
ATOM 14154 N N . VAL A 1 1812 ? -25.590 -50.425 -35.476 1.00 77.88 1812 VAL A N 1
ATOM 14155 C CA . VAL A 1 1812 ? -25.154 -51.799 -35.767 1.00 77.88 1812 VAL A CA 1
ATOM 14156 C C . VAL A 1 1812 ? -25.805 -52.809 -34.829 1.00 77.88 1812 VAL A C 1
ATOM 14158 O O . VAL A 1 1812 ? -26.346 -53.804 -35.302 1.00 77.88 1812 VAL A O 1
ATOM 14161 N N . TYR A 1 1813 ? -25.802 -52.570 -33.517 1.00 72.56 1813 TYR A N 1
ATOM 14162 C CA . TYR A 1 1813 ? -26.295 -53.560 -32.558 1.00 72.56 1813 TYR A CA 1
ATOM 14163 C C . TYR A 1 1813 ? -27.810 -53.497 -32.356 1.00 72.56 1813 TYR A C 1
ATOM 14165 O O . TYR A 1 1813 ? -28.469 -54.534 -32.421 1.00 72.56 1813 TYR A O 1
ATOM 14173 N N . PHE A 1 1814 ? -28.380 -52.303 -32.165 1.00 69.88 1814 PHE A N 1
ATOM 14174 C CA . PHE A 1 1814 ? -29.818 -52.163 -31.913 1.00 69.88 1814 PHE A CA 1
ATOM 14175 C C . PHE A 1 1814 ? -30.655 -52.292 -33.198 1.00 69.88 1814 PHE A C 1
ATOM 14177 O O . PHE A 1 1814 ? -31.659 -52.999 -33.189 1.00 69.88 1814 PHE A O 1
ATOM 14184 N N . ILE A 1 1815 ? -30.244 -51.666 -34.313 1.00 69.56 1815 ILE A N 1
ATOM 14185 C CA . ILE A 1 1815 ? -31.034 -51.680 -35.564 1.00 69.56 1815 ILE A CA 1
ATOM 14186 C C . ILE A 1 1815 ? -30.678 -52.852 -36.495 1.00 69.56 1815 ILE A C 1
ATOM 14188 O O . ILE A 1 1815 ? -31.580 -53.523 -37.003 1.00 69.56 1815 ILE A O 1
ATOM 14192 N N . LEU A 1 1816 ? -29.391 -53.099 -36.768 1.00 68.69 1816 LEU A N 1
ATOM 14193 C CA . LEU A 1 1816 ? -28.987 -54.110 -37.758 1.00 68.69 1816 LEU A CA 1
ATOM 14194 C C . LEU A 1 1816 ? -28.940 -55.539 -37.196 1.00 68.69 1816 LEU A C 1
ATOM 14196 O O . LEU A 1 1816 ? -29.403 -56.452 -37.880 1.00 68.69 1816 LEU A O 1
ATOM 14200 N N . HIS A 1 1817 ? -28.407 -55.744 -35.987 1.00 64.31 1817 HIS A N 1
ATOM 14201 C CA . HIS A 1 1817 ? -28.233 -57.085 -35.406 1.00 64.31 1817 HIS A CA 1
ATOM 14202 C C . HIS A 1 1817 ? -29.500 -57.594 -34.703 1.00 64.31 1817 HIS A C 1
ATOM 14204 O O . HIS A 1 1817 ? -30.007 -58.667 -35.027 1.00 64.31 1817 HIS A O 1
ATOM 14210 N N . ASN A 1 1818 ? -30.079 -56.803 -33.794 1.00 58.03 1818 ASN A N 1
ATOM 14211 C CA . ASN A 1 1818 ? -31.143 -57.255 -32.888 1.00 58.03 1818 ASN A CA 1
ATOM 14212 C C . ASN A 1 1818 ? -32.573 -57.201 -33.489 1.00 58.03 1818 ASN A C 1
ATOM 14214 O O . ASN A 1 1818 ? -33.527 -56.748 -32.855 1.00 58.03 1818 ASN A O 1
ATOM 14218 N N . GLN A 1 1819 ? -32.753 -57.698 -34.721 1.00 44.66 1819 GLN A N 1
ATOM 14219 C CA . GLN A 1 1819 ? -34.018 -57.652 -35.490 1.00 44.66 1819 GLN A CA 1
ATOM 14220 C C . GLN A 1 1819 ? -35.197 -58.480 -34.915 1.00 44.66 1819 GLN A C 1
ATOM 14222 O O . GLN A 1 1819 ? -36.186 -58.692 -35.620 1.00 44.66 1819 GLN A O 1
ATOM 14227 N N . MET A 1 1820 ? -35.121 -59.007 -33.686 1.00 48.81 1820 MET A N 1
ATOM 14228 C CA . MET A 1 1820 ? -36.036 -60.060 -33.206 1.00 48.81 1820 MET A CA 1
ATOM 14229 C C . MET A 1 1820 ? -37.052 -59.677 -32.124 1.00 48.81 1820 MET A C 1
ATOM 14231 O O . MET A 1 1820 ? -37.919 -60.497 -31.831 1.00 48.81 1820 MET A O 1
ATOM 14235 N N . CYS A 1 1821 ? -37.047 -58.456 -31.582 1.00 50.78 1821 CYS A N 1
ATOM 14236 C CA . CYS A 1 1821 ? -38.090 -58.064 -30.620 1.00 50.78 1821 CYS A CA 1
ATOM 14237 C C . CYS A 1 1821 ? -39.436 -57.645 -31.269 1.00 50.78 1821 CYS A C 1
ATOM 14239 O O . CYS A 1 1821 ? -40.454 -57.650 -30.583 1.00 50.78 1821 CYS A O 1
ATOM 14241 N N . CYS A 1 1822 ? -39.492 -57.352 -32.580 1.00 41.25 1822 CYS A N 1
ATOM 14242 C CA . CYS A 1 1822 ? -40.741 -57.159 -33.344 1.00 41.25 1822 CYS A CA 1
ATOM 14243 C C . CYS A 1 1822 ? -40.563 -57.533 -34.836 1.00 41.25 1822 CYS A C 1
ATOM 14245 O O . CYS A 1 1822 ? -39.587 -57.101 -35.451 1.00 41.25 1822 CYS A O 1
ATOM 14247 N N . PRO A 1 1823 ? -41.493 -58.280 -35.467 1.00 32.16 1823 PRO A N 1
ATOM 14248 C CA . PRO A 1 1823 ? -41.330 -58.758 -36.840 1.00 32.16 1823 PRO A CA 1
ATOM 14249 C C . PRO A 1 1823 ? -41.681 -57.689 -37.894 1.00 32.16 1823 PRO A C 1
ATOM 14251 O O . PRO A 1 1823 ? -42.755 -57.716 -38.491 1.00 32.16 1823 PRO A O 1
ATOM 14254 N N . MET A 1 1824 ? -40.742 -56.788 -38.197 1.00 31.50 1824 MET A N 1
ATOM 14255 C CA . MET A 1 1824 ? -40.761 -55.975 -39.427 1.00 31.50 1824 MET A CA 1
ATOM 14256 C C . MET A 1 1824 ? -39.664 -56.420 -40.400 1.00 31.50 1824 MET A C 1
ATOM 14258 O O . MET A 1 1824 ? -38.696 -55.714 -40.670 1.00 31.50 1824 MET A O 1
ATOM 14262 N N . LYS A 1 1825 ? -39.845 -57.617 -40.968 1.00 30.44 1825 LYS A N 1
ATOM 14263 C CA . LYS A 1 1825 ? -39.036 -58.117 -42.086 1.00 30.44 1825 LYS A CA 1
ATOM 14264 C C . LYS A 1 1825 ? -39.941 -58.402 -43.283 1.00 30.44 1825 LYS A C 1
ATOM 14266 O O . LYS A 1 1825 ? -40.339 -59.535 -43.527 1.00 30.44 1825 LYS A O 1
ATOM 14271 N N . ALA A 1 1826 ? -40.275 -57.340 -44.014 1.00 31.05 1826 ALA A N 1
ATOM 14272 C CA . ALA A 1 1826 ? -40.991 -57.408 -45.283 1.00 31.05 1826 ALA A CA 1
ATOM 14273 C C . ALA A 1 1826 ? -40.288 -56.526 -46.329 1.00 31.05 1826 ALA A C 1
ATOM 14275 O O . ALA A 1 1826 ? -40.204 -55.312 -46.174 1.00 31.05 1826 ALA A O 1
ATOM 14276 N N . SER A 1 1827 ? -39.804 -57.172 -47.396 1.00 27.78 1827 SER A N 1
ATOM 14277 C CA . SER A 1 1827 ? -39.429 -56.580 -48.693 1.00 27.78 1827 SER A CA 1
ATOM 14278 C C . SER A 1 1827 ? -38.449 -55.389 -48.709 1.00 27.78 1827 SER A C 1
ATOM 14280 O O . SER A 1 1827 ? -38.849 -54.247 -48.906 1.00 27.78 1827 SER A O 1
ATOM 14282 N N . TYR A 1 1828 ? -37.149 -55.708 -48.717 1.00 29.33 1828 TYR A N 1
ATOM 14283 C CA . TYR A 1 1828 ? -36.191 -55.088 -49.647 1.00 29.33 1828 TYR A CA 1
ATOM 14284 C C . TYR A 1 1828 ? -35.410 -56.202 -50.364 1.00 29.33 1828 TYR A C 1
ATOM 14286 O O . TYR A 1 1828 ? -34.398 -56.704 -49.880 1.00 29.33 1828 TYR A O 1
ATOM 14294 N N . THR A 1 1829 ? -35.940 -56.621 -51.510 1.00 34.28 1829 THR A N 1
ATOM 14295 C CA . THR A 1 1829 ? -35.391 -57.609 -52.457 1.00 34.28 1829 THR A CA 1
ATOM 14296 C C . THR A 1 1829 ? -35.801 -57.181 -53.869 1.00 34.28 1829 THR A C 1
ATOM 14298 O O . THR A 1 1829 ? -36.813 -56.494 -53.983 1.00 34.28 1829 THR A O 1
ATOM 14301 N N . VAL A 1 1830 ? -35.105 -57.669 -54.910 1.00 30.09 1830 VAL A N 1
ATOM 14302 C CA . VAL A 1 1830 ? -35.251 -57.302 -56.346 1.00 30.09 1830 VAL A CA 1
ATOM 14303 C C . VAL A 1 1830 ? -34.543 -55.983 -56.708 1.00 30.09 1830 VAL A C 1
ATOM 14305 O O . VAL A 1 1830 ? -34.822 -54.952 -56.112 1.00 30.09 1830 VAL A O 1
ATOM 14308 N N . GLU A 1 1831 ? -33.640 -55.912 -57.692 1.00 32.22 1831 GLU A N 1
ATOM 14309 C CA . GLU A 1 1831 ? -32.745 -56.927 -58.285 1.00 32.22 1831 GLU A CA 1
ATOM 14310 C C . GLU A 1 1831 ? -31.603 -56.192 -59.012 1.00 32.22 1831 GLU A C 1
ATOM 14312 O O . GLU A 1 1831 ? -31.774 -55.062 -59.469 1.00 32.22 1831 GLU A O 1
ATOM 14317 N N . MET A 1 1832 ? -30.428 -56.815 -59.134 1.00 34.88 1832 MET A N 1
ATOM 14318 C CA . MET A 1 1832 ? -29.299 -56.225 -59.861 1.00 34.88 1832 MET A CA 1
ATOM 14319 C C . MET A 1 1832 ? -29.470 -56.431 -61.370 1.00 34.88 1832 MET A C 1
ATOM 14321 O O . MET A 1 1832 ? -29.359 -57.557 -61.844 1.00 34.88 1832 MET A O 1
ATOM 14325 N N . ASN A 1 1833 ? -29.659 -55.351 -62.130 1.00 30.56 1833 ASN A N 1
ATOM 14326 C CA . ASN A 1 1833 ? -29.277 -55.266 -63.543 1.00 30.56 1833 ASN A CA 1
ATOM 14327 C C . ASN A 1 1833 ? -29.041 -53.799 -63.943 1.00 30.56 1833 ASN A C 1
ATOM 14329 O O . ASN A 1 1833 ? -29.484 -52.880 -63.260 1.00 30.56 1833 ASN A O 1
ATOM 14333 N N . GLY A 1 1834 ? -28.232 -53.590 -64.983 1.00 29.27 1834 GLY A N 1
ATOM 14334 C CA . GLY A 1 1834 ? -27.506 -52.333 -65.180 1.00 29.27 1834 GLY A CA 1
ATOM 14335 C C . GLY A 1 1834 ? -28.286 -51.121 -65.710 1.00 29.27 1834 GLY A C 1
ATOM 14336 O O . GLY A 1 1834 ? -29.377 -51.222 -66.260 1.00 29.27 1834 GLY A O 1
ATOM 14337 N N . HIS A 1 1835 ? -27.567 -49.996 -65.645 1.00 32.19 1835 HIS A N 1
ATOM 14338 C CA . HIS A 1 1835 ? -27.839 -48.656 -66.180 1.00 32.19 1835 HIS A CA 1
ATOM 14339 C C . HIS A 1 1835 ? -28.809 -47.752 -65.390 1.00 32.19 1835 HIS A C 1
ATOM 14341 O O . HIS A 1 1835 ? -29.850 -48.198 -64.917 1.00 32.19 1835 HIS A O 1
ATOM 14347 N N . PRO A 1 1836 ? -28.452 -46.463 -65.190 1.00 34.34 1836 PRO A N 1
ATOM 14348 C CA . PRO A 1 1836 ? -28.910 -45.707 -64.032 1.00 34.34 1836 PRO A CA 1
ATOM 14349 C C . PRO A 1 1836 ? -30.000 -44.709 -64.433 1.00 34.34 1836 PRO A C 1
ATOM 14351 O O . PRO A 1 1836 ? -29.714 -43.593 -64.864 1.00 34.34 1836 PRO A O 1
ATOM 14354 N N . GLY A 1 1837 ? -31.257 -45.131 -64.304 1.00 28.98 1837 GLY A N 1
ATOM 14355 C CA . GLY A 1 1837 ? -32.438 -44.296 -64.521 1.00 28.98 1837 GLY A CA 1
ATOM 14356 C C . GLY A 1 1837 ? -33.116 -43.944 -63.191 1.00 28.98 1837 GLY A C 1
ATOM 14357 O O . GLY A 1 1837 ? -33.350 -44.849 -62.390 1.00 28.98 1837 GLY A O 1
ATOM 14358 N N . PRO A 1 1838 ? -33.435 -42.667 -62.918 1.00 34.25 1838 PRO A N 1
ATOM 14359 C CA . PRO A 1 1838 ? -34.121 -42.277 -61.691 1.00 34.25 1838 PRO A CA 1
ATOM 14360 C C . PRO A 1 1838 ? -35.625 -42.560 -61.776 1.00 34.25 1838 PRO A C 1
ATOM 14362 O O . PRO A 1 1838 ? -36.181 -42.606 -62.874 1.00 34.25 1838 PRO A O 1
ATOM 14365 N N . SER A 1 1839 ? -36.280 -42.583 -60.607 1.00 30.20 1839 SER A N 1
ATOM 14366 C CA . SER A 1 1839 ? -37.524 -41.837 -60.310 1.00 30.20 1839 SER A CA 1
ATOM 14367 C C . SER A 1 1839 ? -38.598 -42.604 -59.527 1.00 30.20 1839 SER A C 1
ATOM 14369 O O . SER A 1 1839 ? -38.984 -43.722 -59.848 1.00 30.20 1839 SER A O 1
ATOM 14371 N N . THR A 1 1840 ? -39.203 -41.843 -58.610 1.00 32.53 1840 THR A N 1
ATOM 14372 C CA . THR A 1 1840 ? -40.640 -41.812 -58.266 1.00 32.53 1840 THR A CA 1
ATOM 14373 C C . THR A 1 1840 ? -41.297 -42.931 -57.442 1.00 32.53 1840 THR A C 1
ATOM 14375 O O . THR A 1 1840 ? -41.834 -43.898 -57.964 1.00 32.53 1840 THR A O 1
ATOM 14378 N N . ALA A 1 1841 ? -41.478 -42.569 -56.166 1.00 33.00 1841 ALA A N 1
ATOM 14379 C CA . ALA A 1 1841 ? -42.774 -42.159 -55.595 1.00 33.00 1841 ALA A CA 1
ATOM 14380 C C . ALA A 1 1841 ? -43.692 -43.206 -54.941 1.00 33.00 1841 ALA A C 1
ATOM 14382 O O . ALA A 1 1841 ? -44.270 -44.068 -55.594 1.00 33.00 1841 ALA A O 1
ATOM 14383 N N . PHE A 1 1842 ? -43.984 -42.944 -53.663 1.00 31.88 1842 PHE A N 1
ATOM 14384 C CA . PHE A 1 1842 ? -45.235 -43.296 -52.990 1.00 31.88 1842 PHE A CA 1
ATOM 14385 C C . PHE A 1 1842 ? -45.886 -41.996 -52.456 1.00 31.88 1842 PHE A C 1
ATOM 14387 O O . PHE A 1 1842 ? -45.329 -41.370 -51.565 1.00 31.88 1842 PHE A O 1
ATOM 14394 N N . PHE A 1 1843 ? -47.037 -41.627 -53.045 1.00 32.69 1843 PHE A N 1
ATOM 14395 C CA . PHE A 1 1843 ? -48.112 -40.701 -52.595 1.00 32.69 1843 PHE A CA 1
ATOM 14396 C C . PHE A 1 1843 ? -47.755 -39.236 -52.179 1.00 32.69 1843 PHE A C 1
ATOM 14398 O O . PHE A 1 1843 ? -46.980 -39.042 -51.257 1.00 32.69 1843 PHE A O 1
ATOM 14405 N N . THR A 1 1844 ? -48.183 -38.109 -52.800 1.00 32.59 1844 THR A N 1
ATOM 14406 C CA . THR A 1 1844 ? -49.481 -37.569 -53.341 1.00 32.59 1844 THR A CA 1
ATOM 14407 C C . THR A 1 1844 ? -50.519 -37.137 -52.279 1.00 32.59 1844 THR A C 1
ATOM 14409 O O . THR A 1 1844 ? -50.686 -37.928 -51.354 1.00 32.59 1844 THR A O 1
ATOM 14412 N N . PRO A 1 1845 ? -51.363 -36.073 -52.451 1.00 34.12 1845 PRO A N 1
ATOM 14413 C CA . PRO A 1 1845 ? -51.364 -34.921 -53.400 1.00 34.12 1845 PRO A CA 1
ATOM 14414 C C . PRO A 1 1845 ? -51.735 -33.514 -52.793 1.00 34.12 1845 PRO A C 1
ATOM 14416 O O . PRO A 1 1845 ? -52.179 -33.422 -51.656 1.00 34.12 1845 PRO A O 1
ATOM 14419 N N . GLY A 1 1846 ? -51.675 -32.427 -53.598 1.00 32.19 1846 GLY A N 1
ATOM 14420 C CA . GLY A 1 1846 ? -52.318 -31.099 -53.347 1.00 32.19 1846 GLY A CA 1
ATOM 14421 C C . GLY A 1 1846 ? -51.417 -29.884 -53.689 1.00 32.19 1846 GLY A C 1
ATOM 14422 O O . GLY A 1 1846 ? -50.379 -29.722 -53.069 1.00 32.19 1846 GLY A O 1
ATOM 14423 N N . SER A 1 1847 ? -51.615 -29.095 -54.763 1.00 35.38 1847 SER A N 1
ATOM 14424 C CA . SER A 1 1847 ? -52.655 -28.055 -54.999 1.00 35.38 1847 SER A CA 1
ATOM 14425 C C . SER A 1 1847 ? -52.694 -26.958 -53.913 1.00 35.38 1847 SER A C 1
ATOM 14427 O O . SER A 1 1847 ? -53.056 -27.282 -52.793 1.00 35.38 1847 SER A O 1
ATOM 14429 N N . GLY A 1 1848 ? -52.437 -25.658 -54.143 1.00 31.41 1848 GLY A N 1
ATOM 14430 C CA . GLY A 1 1848 ? -52.063 -24.883 -55.344 1.00 31.41 1848 GLY A CA 1
ATOM 14431 C C . GLY A 1 1848 ? -52.002 -23.359 -55.030 1.00 31.41 1848 GLY A C 1
ATOM 14432 O O . GLY A 1 1848 ? -52.606 -22.929 -54.058 1.00 31.41 1848 GLY A O 1
ATOM 14433 N N . MET A 1 1849 ? -51.253 -22.582 -55.835 1.00 33.12 1849 MET A N 1
ATOM 14434 C CA . MET A 1 1849 ? -50.950 -21.115 -55.800 1.00 33.12 1849 MET A CA 1
ATOM 14435 C C . MET A 1 1849 ? -52.032 -20.147 -55.231 1.00 33.12 1849 MET A C 1
ATOM 14437 O O . MET A 1 1849 ? -53.218 -20.426 -55.404 1.00 33.12 1849 MET A O 1
ATOM 14441 N N . PRO A 1 1850 ? -51.671 -18.962 -54.662 1.00 37.06 1850 PRO A N 1
ATOM 14442 C CA . PRO A 1 1850 ? -51.247 -17.776 -55.451 1.00 37.06 1850 PRO A CA 1
ATOM 14443 C C . PRO A 1 1850 ? -50.046 -16.961 -54.851 1.00 37.06 1850 PRO A C 1
ATOM 14445 O O . PRO A 1 1850 ? -49.488 -17.397 -53.846 1.00 37.06 1850 PRO A O 1
ATOM 14448 N N . PRO A 1 1851 ? -49.545 -15.872 -55.505 1.00 35.84 1851 PRO A N 1
ATOM 14449 C CA . PRO A 1 1851 ? -48.089 -15.612 -55.593 1.00 35.84 1851 PRO A CA 1
ATOM 14450 C C . PRO A 1 1851 ? -47.602 -14.159 -55.285 1.00 35.84 1851 PRO A C 1
ATOM 14452 O O . PRO A 1 1851 ? -48.348 -13.363 -54.731 1.00 35.84 1851 PRO A O 1
ATOM 14455 N N . ALA A 1 1852 ? -46.372 -13.838 -55.749 1.00 34.34 1852 ALA A N 1
ATOM 14456 C CA . ALA A 1 1852 ? -45.571 -12.592 -55.640 1.00 34.34 1852 ALA A CA 1
ATOM 14457 C C . ALA A 1 1852 ? -44.848 -12.392 -54.281 1.00 34.34 1852 ALA A C 1
ATOM 14459 O O . ALA A 1 1852 ? -45.472 -12.533 -53.240 1.00 34.34 1852 ALA A O 1
ATOM 14460 N N . GLY A 1 1853 ? -43.536 -12.108 -54.178 1.00 31.69 1853 GLY A N 1
ATOM 14461 C CA . GLY A 1 1853 ? -42.473 -11.806 -55.166 1.00 31.69 1853 GLY A CA 1
ATOM 14462 C C . GLY A 1 1853 ? -42.031 -10.333 -55.078 1.00 31.69 1853 GLY A C 1
ATOM 14463 O O . GLY A 1 1853 ? -42.904 -9.479 -55.007 1.00 31.69 1853 GLY A O 1
ATOM 14464 N N . GLY A 1 1854 ? -40.751 -9.930 -55.086 1.00 32.75 1854 GLY A N 1
ATOM 14465 C CA . GLY A 1 1854 ? -39.441 -10.621 -55.022 1.00 32.75 1854 GLY A CA 1
ATOM 14466 C C . GLY A 1 1854 ? -38.507 -9.809 -54.088 1.00 32.75 1854 GLY A C 1
ATOM 14467 O O . GLY A 1 1854 ? -39.010 -9.198 -53.158 1.00 32.75 1854 GLY A O 1
ATOM 14468 N N . GLU A 1 1855 ? -37.185 -9.677 -54.230 1.00 32.06 1855 GLU A N 1
ATOM 14469 C CA . GLU A 1 1855 ? -36.168 -10.279 -55.105 1.00 32.06 1855 GLU A CA 1
ATOM 14470 C C . GLU A 1 1855 ? -34.786 -9.826 -54.561 1.00 32.06 1855 GLU A C 1
ATOM 14472 O O . GLU A 1 1855 ? -34.524 -8.627 -54.532 1.00 32.06 1855 GLU A O 1
ATOM 14477 N N . ILE A 1 1856 ? -33.879 -10.727 -54.152 1.00 29.84 1856 ILE A N 1
ATOM 14478 C CA . ILE A 1 1856 ? -32.429 -10.431 -54.089 1.00 29.84 1856 ILE A CA 1
ATOM 14479 C C . ILE A 1 1856 ? -31.678 -11.641 -54.645 1.00 29.84 1856 ILE A C 1
ATOM 14481 O O . ILE A 1 1856 ? -31.885 -12.777 -54.224 1.00 29.84 1856 ILE A O 1
ATOM 14485 N N . SER A 1 1857 ? -30.835 -11.395 -55.644 1.00 35.75 1857 SER A N 1
ATOM 14486 C CA . SER A 1 1857 ? -30.250 -12.414 -56.515 1.00 35.75 1857 SER A CA 1
ATOM 14487 C C . SER A 1 1857 ? -28.727 -12.505 -56.402 1.00 35.75 1857 SER A C 1
ATOM 14489 O O . SER A 1 1857 ? -28.092 -11.462 -56.316 1.00 35.75 1857 SER A O 1
ATOM 14491 N N . LYS A 1 1858 ? -28.190 -13.730 -56.565 1.00 33.44 1858 LYS A N 1
ATOM 14492 C CA . LYS A 1 1858 ? -27.008 -14.121 -57.388 1.00 33.44 1858 LYS A CA 1
ATOM 14493 C C . LYS A 1 1858 ? -25.776 -13.187 -57.349 1.00 33.44 1858 LYS A C 1
ATOM 14495 O O . LYS A 1 1858 ? -25.854 -12.028 -57.723 1.00 33.44 1858 LYS A O 1
ATOM 14500 N N . SER A 1 1859 ? -24.558 -13.666 -57.111 1.00 34.03 1859 SER A N 1
ATOM 14501 C CA . SER A 1 1859 ? -23.807 -14.538 -58.035 1.00 34.03 1859 SER A CA 1
ATOM 14502 C C . SER A 1 1859 ? -22.501 -14.939 -57.323 1.00 34.03 1859 SER A C 1
ATOM 14504 O O . SER A 1 1859 ? -21.824 -14.057 -56.811 1.00 34.03 1859 SER A O 1
ATOM 14506 N N . THR A 1 1860 ? -22.123 -16.203 -57.121 1.00 31.56 1860 THR A N 1
ATOM 14507 C CA . THR A 1 1860 ? -21.968 -17.326 -58.071 1.00 31.56 1860 THR A CA 1
ATOM 14508 C C . THR A 1 1860 ? -20.702 -17.214 -58.930 1.00 31.56 1860 THR A C 1
ATOM 14510 O O . THR A 1 1860 ? -20.654 -16.453 -59.890 1.00 31.56 1860 THR A O 1
ATOM 14513 N N . GLN A 1 1861 ? -19.708 -18.022 -58.541 1.00 35.00 1861 GLN A N 1
ATOM 14514 C CA . GLN A 1 1861 ? -18.835 -18.871 -59.369 1.00 35.00 1861 GLN A CA 1
ATOM 14515 C C . GLN A 1 1861 ? -18.479 -18.394 -60.794 1.00 35.00 1861 GLN A C 1
ATOM 14517 O O . GLN A 1 1861 ? -19.214 -18.632 -61.744 1.00 35.00 1861 GLN A O 1
ATOM 14522 N N . ASN A 1 1862 ? -17.249 -17.898 -60.928 1.00 33.47 1862 ASN A N 1
ATOM 14523 C CA . ASN A 1 1862 ? -16.255 -18.285 -61.941 1.00 33.47 1862 ASN A CA 1
ATOM 14524 C C . ASN A 1 1862 ? -14.921 -18.229 -61.164 1.00 33.47 1862 ASN A C 1
ATOM 14526 O O . ASN A 1 1862 ? -14.629 -17.197 -60.573 1.00 33.47 1862 ASN A O 1
ATOM 14530 N N . LEU A 1 1863 ? -14.148 -19.300 -60.974 1.00 31.19 1863 LEU A N 1
ATOM 14531 C CA . LEU A 1 1863 ? -13.374 -19.942 -62.031 1.00 31.19 1863 LEU A CA 1
ATOM 14532 C C . LEU A 1 1863 ? -12.986 -21.384 -61.621 1.00 31.19 1863 LEU A C 1
ATOM 14534 O O . LEU A 1 1863 ? -12.109 -21.587 -60.787 1.00 31.19 1863 LEU A O 1
ATOM 14538 N N . ILE A 1 1864 ? -13.619 -22.386 -62.234 1.00 31.02 1864 ILE A N 1
ATOM 14539 C CA . ILE A 1 1864 ? -13.054 -23.738 -62.383 1.00 31.02 1864 ILE A CA 1
ATOM 14540 C C . ILE A 1 1864 ? -12.528 -23.781 -63.819 1.00 31.02 1864 ILE A C 1
ATOM 14542 O O . ILE A 1 1864 ? -13.299 -23.497 -64.735 1.00 31.02 1864 ILE A O 1
ATOM 14546 N N . GLY A 1 1865 ? -11.242 -24.076 -64.036 1.00 33.59 1865 GLY A N 1
ATOM 14547 C CA . GLY A 1 1865 ? -10.678 -24.009 -65.395 1.00 33.59 1865 GLY A CA 1
ATOM 14548 C C . GLY A 1 1865 ? -9.162 -24.154 -65.563 1.00 33.59 1865 GLY A C 1
ATOM 14549 O O . GLY A 1 1865 ? -8.671 -23.884 -66.651 1.00 33.59 1865 GLY A O 1
ATOM 14550 N N . ALA A 1 1866 ? -8.433 -24.572 -64.527 1.00 33.94 1866 ALA A N 1
ATOM 14551 C CA . ALA A 1 1866 ? -7.045 -25.027 -64.618 1.00 33.94 1866 ALA A CA 1
ATOM 14552 C C . ALA A 1 1866 ? -7.015 -26.455 -64.027 1.00 33.94 1866 ALA A C 1
ATOM 14554 O O . ALA A 1 1866 ? -7.378 -26.605 -62.862 1.00 33.94 1866 ALA A O 1
ATOM 14555 N N . MET A 1 1867 ? -6.750 -27.562 -64.736 1.00 34.47 1867 MET A N 1
ATOM 14556 C CA . MET A 1 1867 ? -6.014 -27.780 -65.999 1.00 34.47 1867 MET A CA 1
ATOM 14557 C C . MET A 1 1867 ? -4.606 -27.161 -65.989 1.00 34.47 1867 MET A C 1
ATOM 14559 O O . MET A 1 1867 ? -4.474 -25.959 -65.815 1.00 34.47 1867 MET A O 1
ATOM 14563 N N . GLU A 1 1868 ? -3.515 -27.878 -66.240 1.00 34.81 1868 GLU A N 1
ATOM 14564 C CA . GLU A 1 1868 ? -3.246 -29.323 -66.352 1.00 34.81 1868 GLU A CA 1
ATOM 14565 C C . GLU A 1 1868 ? -1.705 -29.446 -66.436 1.00 34.81 1868 GLU A C 1
ATOM 14567 O O . GLU A 1 1868 ? -1.090 -28.533 -66.981 1.00 34.81 1868 GLU A O 1
ATOM 14572 N N . GLU A 1 1869 ? -1.092 -30.545 -65.965 1.00 33.12 1869 GLU A N 1
ATOM 14573 C CA . GLU A 1 1869 ? 0.362 -30.837 -66.127 1.00 33.12 1869 GLU A CA 1
ATOM 14574 C C . GLU A 1 1869 ? 1.304 -29.844 -65.361 1.00 33.12 1869 GLU A C 1
ATOM 14576 O O . GLU A 1 1869 ? 0.951 -28.704 -65.094 1.00 33.12 1869 GLU A O 1
ATOM 14581 N N . VAL A 1 1870 ? 2.498 -30.158 -64.832 1.00 32.56 1870 VAL A N 1
ATOM 14582 C CA . VAL A 1 1870 ? 3.614 -31.063 -65.190 1.00 32.56 1870 VAL A CA 1
ATOM 14583 C C . VAL A 1 1870 ? 4.335 -31.521 -63.875 1.00 32.56 1870 VAL A C 1
ATOM 14585 O O . VAL A 1 1870 ? 4.264 -30.792 -62.885 1.00 32.56 1870 VAL A O 1
ATOM 14588 N N . PRO A 1 1871 ? 5.000 -32.702 -63.804 1.00 36.03 1871 PRO A N 1
ATOM 14589 C CA . PRO A 1 1871 ? 5.467 -33.361 -62.555 1.00 36.03 1871 PRO A CA 1
ATOM 14590 C C . PRO A 1 1871 ? 7.013 -33.201 -62.356 1.00 36.03 1871 PRO A C 1
ATOM 14592 O O . PRO A 1 1871 ? 7.549 -32.285 -62.984 1.00 36.03 1871 PRO A O 1
ATOM 14595 N N . PRO A 1 1872 ? 7.812 -34.047 -61.637 1.00 35.50 1872 PRO A N 1
ATOM 14596 C CA . PRO A 1 1872 ? 7.578 -35.073 -60.590 1.00 35.50 1872 PRO A CA 1
ATOM 14597 C C . PRO A 1 1872 ? 8.529 -34.997 -59.331 1.00 35.50 1872 PRO A C 1
ATOM 14599 O O . PRO A 1 1872 ? 9.452 -34.191 -59.266 1.00 35.50 1872 PRO A O 1
ATOM 14602 N N . ASP A 1 1873 ? 8.334 -35.922 -58.373 1.00 34.62 1873 ASP A N 1
ATOM 14603 C CA . ASP A 1 1873 ? 9.326 -36.573 -57.468 1.00 34.62 1873 ASP A CA 1
ATOM 14604 C C . ASP A 1 1873 ? 10.197 -35.804 -56.432 1.00 34.62 1873 ASP A C 1
ATOM 14606 O O . ASP A 1 1873 ? 11.426 -35.808 -56.528 1.00 34.62 1873 ASP A O 1
ATOM 14610 N N . TRP A 1 1874 ? 9.618 -35.379 -55.294 1.00 33.03 1874 TRP A N 1
ATOM 14611 C CA . TRP A 1 1874 ? 10.324 -35.454 -53.988 1.00 33.03 1874 TRP A CA 1
ATOM 14612 C C . TRP A 1 1874 ? 9.392 -35.876 -52.827 1.00 33.03 1874 TRP A C 1
ATOM 14614 O O . TRP A 1 1874 ? 8.564 -35.102 -52.354 1.00 33.03 1874 TRP A O 1
ATOM 14624 N N . GLU A 1 1875 ? 9.532 -37.114 -52.335 1.00 35.75 1875 GLU A N 1
ATOM 14625 C CA . GLU A 1 1875 ? 8.683 -37.680 -51.270 1.00 35.75 1875 GLU A CA 1
ATOM 14626 C C . GLU A 1 1875 ? 9.132 -37.312 -49.837 1.00 35.75 1875 GLU A C 1
ATOM 14628 O O . GLU A 1 1875 ? 10.268 -37.609 -49.443 1.00 35.75 1875 GLU A O 1
ATOM 14633 N N . ARG A 1 1876 ? 8.195 -36.797 -49.012 1.00 36.72 1876 ARG A N 1
ATOM 14634 C CA . ARG A 1 1876 ? 8.053 -37.142 -47.572 1.00 36.72 1876 ARG A CA 1
ATOM 14635 C C . ARG A 1 1876 ? 6.753 -36.609 -46.915 1.00 36.72 1876 ARG A C 1
ATOM 14637 O O . ARG A 1 1876 ? 6.712 -35.501 -46.406 1.00 36.72 1876 ARG A O 1
ATOM 14644 N N . ALA A 1 1877 ? 5.741 -37.484 -46.879 1.00 36.19 1877 ALA A N 1
ATOM 14645 C CA . ALA A 1 1877 ? 4.614 -37.593 -45.927 1.00 36.19 1877 ALA A CA 1
ATOM 14646 C C . ALA A 1 1877 ? 3.616 -36.422 -45.649 1.00 36.19 1877 ALA A C 1
ATOM 14648 O O . ALA A 1 1877 ? 3.880 -35.519 -44.863 1.00 36.19 1877 ALA A O 1
ATOM 14649 N N . SER A 1 1878 ? 2.357 -36.669 -46.070 1.00 36.84 1878 SER A N 1
ATOM 14650 C CA . SER A 1 1878 ? 1.041 -36.220 -45.520 1.00 36.84 1878 SER A CA 1
ATOM 14651 C C . SER A 1 1878 ? 0.554 -34.760 -45.701 1.00 36.84 1878 SER A C 1
ATOM 14653 O O . SER A 1 1878 ? 1.227 -33.807 -45.335 1.00 36.84 1878 SER A O 1
ATOM 14655 N N . PHE A 1 1879 ? -0.679 -34.604 -46.227 1.00 32.44 1879 PHE A N 1
ATOM 14656 C CA . PHE A 1 1879 ? -1.207 -33.371 -46.849 1.00 32.44 1879 PHE A CA 1
ATOM 14657 C C . PHE A 1 1879 ? -2.709 -33.061 -46.551 1.00 32.44 1879 PHE A C 1
ATOM 14659 O O . PHE A 1 1879 ? -3.540 -33.962 -46.571 1.00 32.44 1879 PHE A O 1
ATOM 14666 N N . GLN A 1 1880 ? -3.010 -31.761 -46.366 1.00 32.56 1880 GLN A N 1
ATOM 14667 C CA . GLN A 1 1880 ? -4.124 -30.911 -46.893 1.00 32.56 1880 GLN A CA 1
ATOM 14668 C C . GLN A 1 1880 ? -5.662 -31.183 -46.768 1.00 32.56 1880 GLN A C 1
ATOM 14670 O O . GLN A 1 1880 ? -6.212 -32.120 -47.327 1.00 32.56 1880 GLN A O 1
ATOM 14675 N N . GLN A 1 1881 ? -6.347 -30.184 -46.164 1.00 31.72 1881 GLN A N 1
ATOM 14676 C CA . GLN A 1 1881 ? -7.437 -29.283 -46.666 1.00 31.72 1881 GLN A CA 1
ATOM 14677 C C . GLN A 1 1881 ? -8.700 -29.768 -47.454 1.00 31.72 1881 GLN A C 1
ATOM 14679 O O . GLN A 1 1881 ? -8.590 -30.253 -48.570 1.00 31.72 1881 GLN A O 1
ATOM 14684 N N . GLY A 1 1882 ? -9.903 -29.322 -47.010 1.00 32.69 1882 GLY A N 1
ATOM 14685 C CA . GLY A 1 1882 ? -10.633 -28.216 -47.701 1.00 32.69 1882 GLY A CA 1
ATOM 14686 C C . GLY A 1 1882 ? -12.049 -28.381 -48.344 1.00 32.69 1882 GLY A C 1
ATOM 14687 O O . GLY A 1 1882 ? -12.149 -28.810 -49.481 1.00 32.69 1882 GLY A O 1
ATOM 14688 N N . SER A 1 1883 ? -13.091 -27.800 -47.704 1.00 32.59 1883 SER A N 1
ATOM 14689 C CA . SER A 1 1883 ? -14.260 -27.040 -48.272 1.00 32.59 1883 SER A CA 1
ATOM 14690 C C . SER A 1 1883 ? -15.330 -27.643 -49.235 1.00 32.59 1883 SER A C 1
ATOM 14692 O O . SER A 1 1883 ? -15.010 -28.021 -50.357 1.00 32.59 1883 SER A O 1
ATOM 14694 N N . GLN A 1 1884 ? -16.634 -27.528 -48.876 1.00 36.81 1884 GLN A N 1
ATOM 14695 C CA . GLN A 1 1884 ? -17.736 -26.916 -49.687 1.00 36.81 1884 GLN A CA 1
ATOM 14696 C C . GLN A 1 1884 ? -19.118 -26.909 -48.962 1.00 36.81 1884 GLN A C 1
ATOM 14698 O O . GLN A 1 1884 ? -19.366 -27.750 -48.104 1.00 36.81 1884 GLN A O 1
ATOM 14703 N N . ALA A 1 1885 ? -20.033 -25.980 -49.313 1.00 33.75 1885 ALA A N 1
ATOM 14704 C CA . ALA A 1 1885 ? -21.351 -25.776 -48.662 1.00 33.75 1885 ALA A CA 1
ATOM 14705 C C . ALA A 1 1885 ? -22.503 -25.418 -49.644 1.00 33.75 1885 ALA A C 1
ATOM 14707 O O . ALA A 1 1885 ? -22.235 -24.858 -50.709 1.00 33.75 1885 ALA A O 1
ATOM 14708 N N . SER A 1 1886 ? -23.777 -25.697 -49.289 1.00 31.38 1886 SER A N 1
ATOM 14709 C CA . SER A 1 1886 ? -25.027 -25.170 -49.917 1.00 31.38 1886 SER A CA 1
ATOM 14710 C C . SER A 1 1886 ? -26.318 -25.520 -49.109 1.00 31.38 1886 SER A C 1
ATOM 14712 O O . SER A 1 1886 ? -26.242 -26.431 -48.285 1.00 31.38 1886 SER A O 1
ATOM 14714 N N . PRO A 1 1887 ? -27.475 -24.821 -49.289 1.00 37.34 1887 PRO A N 1
ATOM 14715 C CA . PRO A 1 1887 ? -28.459 -24.582 -48.201 1.00 37.34 1887 PRO A CA 1
ATOM 14716 C C . PRO A 1 1887 ? -29.964 -24.915 -48.493 1.00 37.34 1887 PRO A C 1
ATOM 14718 O O . PRO A 1 1887 ? -30.280 -25.462 -49.546 1.00 37.34 1887 PRO A O 1
ATOM 14721 N N . ASP A 1 1888 ? -30.870 -24.474 -47.583 1.00 28.58 1888 ASP A N 1
ATOM 14722 C CA . ASP A 1 1888 ? -32.228 -23.880 -47.831 1.00 28.58 1888 ASP A CA 1
ATOM 14723 C C . ASP A 1 1888 ? -33.553 -24.648 -47.435 1.00 28.58 1888 ASP A C 1
ATOM 14725 O O . ASP A 1 1888 ? -33.619 -25.875 -47.469 1.00 28.58 1888 ASP A O 1
ATOM 14729 N N . LEU A 1 1889 ? -34.622 -23.867 -47.122 1.00 31.14 1889 LEU A N 1
ATOM 14730 C CA . LEU A 1 1889 ? -36.099 -24.121 -46.975 1.00 31.14 1889 LEU A CA 1
ATOM 14731 C C . LEU A 1 1889 ? -36.858 -24.528 -45.652 1.00 31.14 1889 LEU A C 1
ATOM 14733 O O . LEU A 1 1889 ? -37.087 -25.702 -45.382 1.00 31.14 1889 LEU A O 1
ATOM 14737 N N . LYS A 1 1890 ? -37.534 -23.507 -45.060 1.00 30.58 1890 LYS A N 1
ATOM 14738 C CA . LYS A 1 1890 ? -39.012 -23.304 -44.792 1.00 30.58 1890 LYS A CA 1
ATOM 14739 C C . LYS A 1 1890 ? -39.849 -23.943 -43.614 1.00 30.58 1890 LYS A C 1
ATOM 14741 O O . LYS A 1 1890 ? -39.469 -24.975 -43.081 1.00 30.58 1890 LYS A O 1
ATOM 14746 N N . PRO A 1 1891 ? -41.005 -23.313 -43.202 1.00 33.69 1891 PRO A N 1
ATOM 14747 C CA . PRO A 1 1891 ? -41.672 -23.477 -41.879 1.00 33.69 1891 PRO A CA 1
ATOM 14748 C C . PRO A 1 1891 ? -43.188 -23.891 -41.895 1.00 33.69 1891 PRO A C 1
ATOM 14750 O O . PRO A 1 1891 ? -43.699 -24.278 -42.942 1.00 33.69 1891 PRO A O 1
ATOM 14753 N N . SER A 1 1892 ? -43.911 -23.644 -40.771 1.00 29.52 1892 SER A N 1
ATOM 14754 C CA . SER A 1 1892 ? -45.394 -23.544 -40.540 1.00 29.52 1892 SER A CA 1
ATOM 14755 C C . SER A 1 1892 ? -46.147 -24.719 -39.833 1.00 29.52 1892 SER A C 1
ATOM 14757 O O . SER A 1 1892 ? -45.593 -25.812 -39.753 1.00 29.52 1892 SER A O 1
ATOM 14759 N N . PRO A 1 1893 ? -47.342 -24.495 -39.206 1.00 37.78 1893 PRO A N 1
ATOM 14760 C CA . PRO A 1 1893 ? -47.655 -25.029 -37.859 1.00 37.78 1893 PRO A CA 1
ATOM 14761 C C . PRO A 1 1893 ? -49.006 -25.783 -37.726 1.00 37.78 1893 PRO A C 1
ATOM 14763 O O . PRO A 1 1893 ? -49.783 -25.815 -38.679 1.00 37.78 1893 PRO A O 1
ATOM 14766 N N . GLN A 1 1894 ? -49.356 -26.291 -36.523 1.00 31.48 1894 GLN A N 1
ATOM 14767 C CA . GLN A 1 1894 ? -50.769 -26.477 -36.106 1.00 31.48 1894 GLN A CA 1
ATOM 14768 C C . GLN A 1 1894 ? -51.009 -26.743 -34.596 1.00 31.48 1894 GLN A C 1
ATOM 14770 O O . GLN A 1 1894 ? -50.481 -27.690 -34.032 1.00 31.48 1894 GLN A O 1
ATOM 14775 N N . ASN A 1 1895 ? -51.868 -25.901 -34.003 1.00 30.22 1895 ASN A N 1
ATOM 14776 C CA . ASN A 1 1895 ? -52.966 -26.142 -33.039 1.00 30.22 1895 ASN A CA 1
ATOM 14777 C C . ASN A 1 1895 ? -52.945 -27.296 -32.001 1.00 30.22 1895 ASN A C 1
ATOM 14779 O O . ASN A 1 1895 ? -52.844 -28.464 -32.355 1.00 30.22 1895 ASN A O 1
ATOM 14783 N N . GLY A 1 1896 ? -53.368 -26.958 -30.768 1.00 31.59 1896 GLY A N 1
ATOM 14784 C CA . GLY A 1 1896 ? -53.955 -27.885 -29.775 1.00 31.59 1896 GLY A CA 1
ATOM 14785 C C . GLY A 1 1896 ? -52.988 -28.272 -28.644 1.00 31.59 1896 GLY A C 1
ATOM 14786 O O . GLY A 1 1896 ? -52.182 -29.169 -28.828 1.00 31.59 1896 GLY A O 1
ATOM 14787 N N . ALA A 1 1897 ? -52.883 -27.547 -27.525 1.00 27.20 1897 ALA A N 1
ATOM 14788 C CA . ALA A 1 1897 ? -53.854 -27.351 -26.430 1.00 27.20 1897 ALA A CA 1
ATOM 14789 C C . ALA A 1 1897 ? -54.035 -28.571 -25.494 1.00 27.20 1897 ALA A C 1
ATOM 14791 O O . ALA A 1 1897 ? -54.449 -29.632 -25.950 1.00 27.20 1897 ALA A O 1
ATOM 14792 N N . THR A 1 1898 ? -53.898 -28.327 -24.173 1.00 28.31 1898 THR A N 1
ATOM 14793 C CA . THR A 1 1898 ? -54.349 -29.162 -23.017 1.00 28.31 1898 THR A CA 1
ATOM 14794 C C . THR A 1 1898 ? -53.701 -30.559 -22.843 1.00 28.31 1898 THR A C 1
ATOM 14796 O O . THR A 1 1898 ? -53.577 -31.297 -23.805 1.00 28.31 1898 THR A O 1
ATOM 14799 N N . PHE A 1 1899 ? -53.278 -31.048 -21.662 1.00 26.28 1899 PHE A N 1
ATOM 14800 C CA . PHE A 1 1899 ? -53.376 -30.628 -20.241 1.00 26.28 1899 PHE A CA 1
ATOM 14801 C C . PHE A 1 1899 ? -52.058 -30.958 -19.475 1.00 26.28 1899 PHE A C 1
ATOM 14803 O O . PHE A 1 1899 ? -51.306 -31.823 -19.922 1.00 26.28 1899 PHE A O 1
ATOM 14810 N N . PRO A 1 1900 ? -51.792 -30.340 -18.303 1.00 28.83 1900 PRO A N 1
ATOM 14811 C CA . PRO A 1 1900 ? -50.795 -30.797 -17.322 1.00 28.83 1900 PRO A CA 1
ATOM 14812 C C . PRO A 1 1900 ? -51.351 -31.918 -16.410 1.00 28.83 1900 PRO A C 1
ATOM 14814 O O . PRO A 1 1900 ? -52.475 -32.377 -16.606 1.00 28.83 1900 PRO A O 1
ATOM 14817 N N . SER A 1 1901 ? -50.616 -32.246 -15.332 1.00 26.12 1901 SER A N 1
ATOM 14818 C CA . SER A 1 1901 ? -51.018 -33.121 -14.202 1.00 26.12 1901 SER A CA 1
ATOM 14819 C C . SER A 1 1901 ? -51.009 -34.638 -14.490 1.00 26.12 1901 SER A C 1
ATOM 14821 O O . SER A 1 1901 ? -51.146 -35.052 -15.633 1.00 26.12 1901 SER A O 1
ATOM 14823 N N . SER A 1 1902 ? -50.903 -35.537 -13.506 1.00 26.17 1902 SER A N 1
ATOM 14824 C CA . SER A 1 1902 ? -50.306 -35.488 -12.154 1.00 26.17 1902 SER A CA 1
ATOM 14825 C C . SER A 1 1902 ? -50.382 -36.898 -11.553 1.00 26.17 1902 SER A C 1
ATOM 14827 O O . SER A 1 1902 ? -51.377 -37.585 -11.766 1.00 26.17 1902 SER A O 1
ATOM 14829 N N . GLY A 1 1903 ? -49.400 -37.263 -10.722 1.00 29.28 1903 GLY A N 1
ATOM 14830 C CA . GLY A 1 1903 ? -49.564 -38.255 -9.655 1.00 29.28 1903 GLY A CA 1
ATOM 14831 C C . GLY A 1 1903 ? -49.624 -39.729 -10.069 1.00 29.28 1903 GLY A C 1
ATOM 14832 O O . GLY A 1 1903 ? -50.177 -40.105 -11.096 1.00 29.28 1903 GLY A O 1
ATOM 14833 N N . GLY A 1 1904 ? -49.099 -40.598 -9.202 1.00 28.56 1904 GLY A N 1
ATOM 14834 C CA . GLY A 1 1904 ? -49.336 -42.035 -9.351 1.00 28.56 1904 GLY A CA 1
ATOM 14835 C C . GLY A 1 1904 ? -48.345 -42.956 -8.656 1.00 28.56 1904 GLY A C 1
ATOM 14836 O O . GLY A 1 1904 ? -47.712 -43.758 -9.320 1.00 28.56 1904 GLY A O 1
ATOM 14837 N N . TYR A 1 1905 ? -48.220 -42.827 -7.334 1.00 30.33 1905 TYR A N 1
ATOM 14838 C CA . TYR A 1 1905 ? -47.975 -43.928 -6.391 1.00 30.33 1905 TYR A CA 1
ATOM 14839 C C . TYR A 1 1905 ? -47.493 -45.297 -6.930 1.00 30.33 1905 TYR A C 1
ATOM 14841 O O . TYR A 1 1905 ? -48.249 -46.026 -7.562 1.00 30.33 1905 TYR A O 1
ATOM 14849 N N . GLY A 1 1906 ? -46.386 -45.769 -6.348 1.00 31.08 1906 GLY A N 1
ATOM 14850 C CA . GLY A 1 1906 ? -46.527 -46.913 -5.439 1.00 31.08 1906 GLY A CA 1
ATOM 14851 C C . GLY A 1 1906 ? -45.893 -48.247 -5.845 1.00 31.08 1906 GLY A C 1
ATOM 14852 O O . GLY A 1 1906 ? -46.397 -48.950 -6.704 1.00 31.08 1906 GLY A O 1
ATOM 14853 N N . GLN A 1 1907 ? -44.890 -48.633 -5.045 1.00 28.95 1907 GLN A N 1
ATOM 14854 C CA . GLN A 1 1907 ? -44.653 -49.990 -4.518 1.00 28.95 1907 GLN A CA 1
ATOM 14855 C C . GLN A 1 1907 ? -44.458 -51.172 -5.493 1.00 28.95 1907 GLN A C 1
ATOM 14857 O O . GLN A 1 1907 ? -45.386 -51.610 -6.159 1.00 28.95 1907 GLN A O 1
ATOM 14862 N N . GLY A 1 1908 ? -43.329 -51.880 -5.324 1.00 30.20 1908 GLY A N 1
ATOM 14863 C CA . GLY A 1 1908 ? -43.408 -53.349 -5.269 1.00 30.20 1908 GLY A CA 1
ATOM 14864 C C . GLY A 1 1908 ? -42.260 -54.179 -5.852 1.00 30.20 1908 GLY A C 1
ATOM 14865 O O . GLY A 1 1908 ? -42.409 -54.761 -6.911 1.00 30.20 1908 GLY A O 1
ATOM 14866 N N . SER A 1 1909 ? -41.203 -54.378 -5.059 1.00 27.72 1909 SER A N 1
ATOM 14867 C CA . SER A 1 1909 ? -40.826 -55.723 -4.574 1.00 27.72 1909 SER A CA 1
ATOM 14868 C C . SER A 1 1909 ? -40.525 -56.884 -5.565 1.00 27.72 1909 SER A C 1
ATOM 14870 O O . SER A 1 1909 ? -41.433 -57.571 -6.010 1.00 27.72 1909 SER A O 1
ATOM 14872 N N . LEU A 1 1910 ? -39.232 -57.254 -5.622 1.00 29.44 1910 LEU A N 1
ATOM 14873 C CA . LEU A 1 1910 ? -38.676 -58.632 -5.540 1.00 29.44 1910 LEU A CA 1
ATOM 14874 C C . LEU A 1 1910 ? -38.813 -59.681 -6.694 1.00 29.44 1910 LEU A C 1
ATOM 14876 O O . LEU A 1 1910 ? -39.867 -60.265 -6.889 1.00 29.44 1910 LEU A O 1
ATOM 14880 N N . ILE A 1 1911 ? -37.634 -60.074 -7.225 1.00 31.03 1911 ILE A N 1
ATOM 14881 C CA . ILE A 1 1911 ? -36.975 -61.421 -7.142 1.00 31.03 1911 ILE A CA 1
ATOM 14882 C C . ILE A 1 1911 ? -37.438 -62.656 -7.986 1.00 31.03 1911 ILE A C 1
ATOM 14884 O O . ILE A 1 1911 ? -38.614 -62.968 -8.082 1.00 31.03 1911 ILE A O 1
ATOM 14888 N N . ALA A 1 1912 ? -36.403 -63.410 -8.431 1.00 34.81 1912 ALA A N 1
ATOM 14889 C CA . ALA A 1 1912 ? -36.280 -64.853 -8.789 1.00 34.81 1912 ALA A CA 1
ATOM 14890 C C . ALA A 1 1912 ? -36.857 -65.426 -10.110 1.00 34.81 1912 ALA A C 1
ATOM 14892 O O . ALA A 1 1912 ? -38.052 -65.657 -10.246 1.00 34.81 1912 ALA A O 1
ATOM 14893 N N . ASP A 1 1913 ? -35.974 -65.672 -11.091 1.00 37.53 1913 ASP A N 1
ATOM 14894 C CA . ASP A 1 1913 ? -35.210 -66.934 -11.306 1.00 37.53 1913 ASP A CA 1
ATOM 14895 C C . ASP A 1 1913 ? -35.843 -68.301 -10.927 1.00 37.53 1913 ASP A C 1
ATOM 14897 O O . ASP A 1 1913 ? -36.076 -68.542 -9.747 1.00 37.53 1913 ASP A O 1
ATOM 14901 N N . GLU A 1 1914 ? -36.005 -69.215 -11.905 1.00 42.19 1914 GLU A N 1
ATOM 14902 C CA . GLU A 1 1914 ? -35.721 -70.672 -11.801 1.00 42.19 1914 GLU A CA 1
ATOM 14903 C C . GLU A 1 1914 ? -35.931 -71.432 -13.144 1.00 42.19 1914 GLU A C 1
ATOM 14905 O O . GLU A 1 1914 ? -36.900 -71.179 -13.855 1.00 42.19 1914 GLU A O 1
ATOM 14910 N N . GLU A 1 1915 ? -35.016 -72.372 -13.454 1.00 39.28 1915 GLU A N 1
ATOM 14911 C CA . GLU A 1 1915 ? -35.210 -73.738 -14.024 1.00 39.28 1915 GLU A CA 1
ATOM 14912 C C . GLU A 1 1915 ? -34.133 -74.189 -15.044 1.00 39.28 1915 GLU A C 1
ATOM 14914 O O . GLU A 1 1915 ? -33.916 -73.582 -16.093 1.00 39.28 1915 GLU A O 1
ATOM 14919 N N . SER A 1 1916 ? -33.474 -75.326 -14.758 1.00 36.47 1916 SER A N 1
ATOM 14920 C CA . SER A 1 1916 ? -32.580 -76.041 -15.692 1.00 36.47 1916 SER A CA 1
ATOM 14921 C C . SER A 1 1916 ? -32.357 -77.512 -15.280 1.00 36.47 1916 SER A C 1
ATOM 14923 O O . SER A 1 1916 ? -31.585 -77.763 -14.358 1.00 36.47 1916 SER A O 1
ATOM 14925 N N . GLN A 1 1917 ? -33.003 -78.507 -15.927 1.00 42.31 1917 GLN A N 1
ATOM 14926 C CA . GLN A 1 1917 ? -32.747 -79.931 -15.594 1.00 42.31 1917 GLN A CA 1
ATOM 14927 C C . GLN A 1 1917 ? -33.199 -81.024 -16.610 1.00 42.31 1917 GLN A C 1
ATOM 14929 O O . GLN A 1 1917 ? -33.874 -81.967 -16.210 1.00 42.31 1917 GLN A O 1
ATOM 14934 N N . GLU A 1 1918 ? -32.818 -80.974 -17.903 1.00 49.62 1918 GLU A N 1
ATOM 14935 C CA . GLU A 1 1918 ? -33.272 -82.002 -18.889 1.00 49.62 1918 GLU A CA 1
ATOM 14936 C C . GLU A 1 1918 ? -32.230 -82.671 -19.827 1.00 49.62 1918 GLU A C 1
ATOM 14938 O O . GLU A 1 1918 ? -32.598 -83.608 -20.530 1.00 49.62 1918 GLU A O 1
ATOM 14943 N N . PHE A 1 1919 ? -30.947 -82.270 -19.882 1.00 40.84 1919 PHE A N 1
ATOM 14944 C CA . PHE A 1 1919 ? -30.038 -82.735 -20.964 1.00 40.84 1919 PHE A CA 1
ATOM 14945 C C . PHE A 1 1919 ? -28.929 -83.742 -20.577 1.00 40.84 1919 PHE A C 1
ATOM 14947 O O . PHE A 1 1919 ? -28.189 -84.201 -21.451 1.00 40.84 1919 PHE A O 1
ATOM 14954 N N . ASP A 1 1920 ? -28.810 -84.133 -19.303 1.00 51.97 1920 ASP A N 1
ATOM 14955 C CA . ASP A 1 1920 ? -27.751 -85.054 -18.836 1.00 51.97 1920 ASP A CA 1
ATOM 14956 C C . ASP A 1 1920 ? -27.820 -86.463 -19.470 1.00 51.97 1920 ASP A C 1
ATOM 14958 O O . ASP A 1 1920 ? -26.792 -87.132 -19.621 1.00 51.97 1920 ASP A O 1
ATOM 14962 N N . ASP A 1 1921 ? -28.999 -86.902 -19.925 1.00 50.53 1921 ASP A N 1
ATOM 14963 C CA . ASP A 1 1921 ? -29.193 -88.226 -20.535 1.00 50.53 1921 ASP A CA 1
ATOM 14964 C C . ASP A 1 1921 ? -28.429 -88.411 -21.863 1.00 50.53 1921 ASP A C 1
ATOM 14966 O O . ASP A 1 1921 ? -28.013 -89.528 -22.198 1.00 50.53 1921 ASP A O 1
ATOM 14970 N N . LEU A 1 1922 ? -28.175 -87.335 -22.623 1.00 46.06 1922 LEU A N 1
ATOM 14971 C CA . LEU A 1 1922 ? -27.530 -87.452 -23.939 1.00 46.06 1922 LEU A CA 1
ATOM 14972 C C . LEU A 1 1922 ? -26.039 -87.837 -23.843 1.00 46.06 1922 LEU A C 1
ATOM 14974 O O . LEU A 1 1922 ? -25.480 -88.440 -24.765 1.00 46.06 1922 LEU A O 1
ATOM 14978 N N . ILE A 1 1923 ? -25.390 -87.526 -22.716 1.00 55.12 1923 ILE A N 1
ATOM 14979 C CA . ILE A 1 1923 ? -23.961 -87.793 -22.480 1.00 55.12 1923 ILE A CA 1
ATOM 14980 C C . ILE A 1 1923 ? -23.678 -89.290 -22.267 1.00 55.12 1923 ILE A C 1
ATOM 14982 O O . ILE A 1 1923 ? -22.558 -89.747 -22.523 1.00 55.12 1923 ILE A O 1
ATOM 14986 N N . PHE A 1 1924 ? -24.668 -90.080 -21.838 1.00 50.00 1924 PHE A N 1
ATOM 14987 C CA . PHE A 1 1924 ? -24.467 -91.506 -21.569 1.00 50.00 1924 PHE A CA 1
ATOM 14988 C C . PHE A 1 1924 ? -24.376 -92.345 -22.856 1.00 50.00 1924 PHE A C 1
ATOM 14990 O O . PHE A 1 1924 ? -23.511 -93.215 -22.967 1.00 50.00 1924 PHE A O 1
ATOM 14997 N N . ALA A 1 1925 ? -25.206 -92.047 -23.863 1.00 49.31 1925 ALA A N 1
ATOM 14998 C CA . ALA A 1 1925 ? -25.313 -92.850 -25.087 1.00 49.31 1925 ALA A CA 1
ATOM 14999 C C . ALA A 1 1925 ? -24.038 -92.841 -25.957 1.00 49.31 1925 ALA A C 1
ATOM 15001 O O . ALA A 1 1925 ? -23.667 -93.865 -26.529 1.00 49.31 1925 ALA A O 1
ATOM 15002 N N . LEU A 1 1926 ? -23.331 -91.708 -26.035 1.00 38.84 1926 LEU A N 1
ATOM 15003 C CA . LEU A 1 1926 ? -22.121 -91.567 -26.861 1.00 38.84 1926 LEU A CA 1
ATOM 15004 C C . LEU A 1 1926 ? -20.864 -92.204 -26.237 1.00 38.84 1926 LEU A C 1
ATOM 15006 O O . LEU A 1 1926 ? -19.829 -92.300 -26.896 1.00 38.84 1926 LEU A O 1
ATOM 15010 N N . LYS A 1 1927 ? -20.930 -92.648 -24.975 1.00 46.72 1927 LYS A N 1
ATOM 15011 C CA . LYS A 1 1927 ? -19.756 -93.068 -24.190 1.00 46.72 1927 LYS A CA 1
ATOM 15012 C C . LYS A 1 1927 ? -19.434 -94.569 -24.270 1.00 46.72 1927 LYS A C 1
ATOM 15014 O O . LYS A 1 1927 ? -18.452 -95.003 -23.668 1.00 46.72 1927 LYS A O 1
ATOM 15019 N N . THR A 1 1928 ? -20.211 -95.364 -25.014 1.00 41.12 1928 THR A N 1
ATOM 15020 C CA . THR A 1 1928 ? -20.016 -96.823 -25.165 1.00 41.12 1928 THR A CA 1
ATOM 15021 C C . THR A 1 1928 ? -20.251 -97.270 -26.619 1.00 41.12 1928 THR A C 1
ATOM 15023 O O . THR A 1 1928 ? -21.392 -97.327 -27.065 1.00 41.12 1928 THR A O 1
ATOM 15026 N N . GLY A 1 1929 ? -19.182 -97.551 -27.379 1.00 33.03 1929 GLY A N 1
ATOM 15027 C CA . GLY A 1 1929 ? -19.239 -97.716 -28.848 1.00 33.03 1929 GLY A CA 1
ATOM 15028 C C . GLY A 1 1929 ? -19.062 -99.139 -29.407 1.00 33.03 1929 GLY A C 1
ATOM 15029 O O . GLY A 1 1929 ? -18.739 -100.072 -28.673 1.00 33.03 1929 GLY A O 1
ATOM 15030 N N . ALA A 1 1930 ? -19.216 -99.286 -30.736 1.00 36.97 1930 ALA A N 1
ATOM 15031 C CA . ALA A 1 1930 ? -18.873 -100.492 -31.509 1.00 36.97 1930 ALA A CA 1
ATOM 15032 C C . ALA A 1 1930 ? -18.742 -100.248 -33.042 1.00 36.97 1930 ALA A C 1
ATOM 15034 O O . ALA A 1 1930 ? -19.668 -99.730 -33.651 1.00 36.97 1930 ALA A O 1
ATOM 15035 N N . GLY A 1 1931 ? -17.650 -100.737 -33.661 1.00 33.75 1931 GLY A N 1
ATOM 15036 C CA . GLY A 1 1931 ? -17.635 -101.376 -35.004 1.00 33.75 1931 GLY A CA 1
ATOM 15037 C C . GLY A 1 1931 ? -17.557 -100.560 -36.324 1.00 33.75 1931 GLY A C 1
ATOM 15038 O O . GLY A 1 1931 ? -18.480 -99.836 -36.655 1.00 33.75 1931 GLY A O 1
ATOM 15039 N N . LEU A 1 1932 ? -16.480 -100.798 -37.109 1.00 30.98 1932 LEU A N 1
ATOM 15040 C CA . LEU A 1 1932 ? -16.417 -101.327 -38.513 1.00 30.98 1932 LEU A CA 1
ATOM 15041 C C . LEU A 1 1932 ? -17.456 -100.861 -39.593 1.00 30.98 1932 LEU A C 1
ATOM 15043 O O . LEU A 1 1932 ? -18.637 -100.801 -39.297 1.00 30.98 1932 LEU A O 1
ATOM 15047 N N . SER A 1 1933 ? -17.188 -100.699 -40.910 1.00 34.19 1933 SER A N 1
ATOM 15048 C CA . SER A 1 1933 ? -15.963 -100.632 -41.753 1.00 34.19 1933 SER A CA 1
ATOM 15049 C C . SER A 1 1933 ? -16.284 -100.347 -43.262 1.00 34.19 1933 SER A C 1
ATOM 15051 O O . SER A 1 1933 ? -17.103 -101.070 -43.818 1.00 34.19 1933 SER A O 1
ATOM 15053 N N . VAL A 1 1934 ? -15.526 -99.449 -43.933 1.00 27.08 1934 VAL A N 1
ATOM 15054 C CA . VAL A 1 1934 ? -15.203 -99.377 -45.405 1.00 27.08 1934 VAL A CA 1
ATOM 15055 C C . VAL A 1 1934 ? -16.230 -98.853 -46.469 1.00 27.08 1934 VAL A C 1
ATOM 15057 O O . VAL A 1 1934 ? -17.391 -99.241 -46.492 1.00 27.08 1934 VAL A O 1
ATOM 15060 N N . SER A 1 1935 ? -15.678 -98.059 -47.420 1.00 31.97 1935 SER A N 1
ATOM 15061 C CA . SER A 1 1935 ? -16.071 -97.670 -48.815 1.00 31.97 1935 SER A CA 1
ATOM 15062 C C . SER A 1 1935 ? -17.088 -96.542 -49.139 1.00 31.97 1935 SER A C 1
ATOM 15064 O O . SER A 1 1935 ? -18.293 -96.741 -49.075 1.00 31.97 1935 SER A O 1
ATOM 15066 N N . ASP A 1 1936 ? -16.512 -95.409 -49.579 1.00 27.70 1936 ASP A N 1
ATOM 15067 C CA . ASP A 1 1936 ? -16.771 -94.483 -50.713 1.00 27.70 1936 ASP A CA 1
ATOM 15068 C C . ASP A 1 1936 ? -18.170 -94.090 -51.255 1.00 27.70 1936 ASP A C 1
ATOM 15070 O O . ASP A 1 1936 ? -19.000 -94.923 -51.602 1.00 27.70 1936 ASP A O 1
ATOM 15074 N N . ASN A 1 1937 ? -18.223 -92.792 -51.611 1.00 30.53 1937 ASN A N 1
ATOM 15075 C CA . ASN A 1 1937 ? -18.985 -92.141 -52.694 1.00 30.53 1937 ASN A CA 1
ATOM 15076 C C . ASN A 1 1937 ? -20.489 -91.839 -52.517 1.00 30.53 1937 ASN A C 1
ATOM 15078 O O . ASN A 1 1937 ? -21.210 -92.535 -51.818 1.00 30.53 1937 ASN A O 1
ATOM 15082 N N . GLU A 1 1938 ? -20.915 -90.796 -53.250 1.00 31.59 1938 GLU A N 1
ATOM 15083 C CA . GLU A 1 1938 ? -22.287 -90.278 -53.437 1.00 31.59 1938 GLU A CA 1
ATOM 15084 C C . GLU A 1 1938 ? -22.998 -89.782 -52.151 1.00 31.59 1938 GLU A C 1
ATOM 15086 O O . GLU A 1 1938 ? -23.033 -90.439 -51.121 1.00 31.59 1938 GLU A O 1
ATOM 15091 N N . SER A 1 1939 ? -23.474 -88.537 -52.038 1.00 28.61 1939 SER A N 1
ATOM 15092 C CA . SER A 1 1939 ? -24.291 -87.692 -52.929 1.00 28.61 1939 SER A CA 1
ATOM 15093 C C . SER A 1 1939 ? -25.749 -88.138 -53.051 1.00 28.61 1939 SER A C 1
ATOM 15095 O O . SER A 1 1939 ? -26.037 -89.232 -53.526 1.00 28.61 1939 SER A O 1
ATOM 15097 N N . GLY A 1 1940 ? -26.662 -87.215 -52.749 1.00 32.44 1940 GLY A N 1
ATOM 15098 C CA . GLY A 1 1940 ? -28.094 -87.374 -52.979 1.00 32.44 1940 GLY A CA 1
ATOM 15099 C C . GLY A 1 1940 ? -28.859 -88.022 -51.817 1.00 32.44 1940 GLY A C 1
ATOM 15100 O O . GLY A 1 1940 ? -28.274 -88.595 -50.907 1.00 32.44 1940 GLY A O 1
ATOM 15101 N N . GLN A 1 1941 ? -30.188 -87.929 -51.800 1.00 38.22 1941 GLN A N 1
ATOM 15102 C CA . GLN A 1 1941 ? -31.074 -87.418 -52.861 1.00 38.22 1941 GLN A CA 1
ATOM 15103 C C . GLN A 1 1941 ? -32.016 -86.316 -52.325 1.00 38.22 1941 GLN A C 1
ATOM 15105 O O . GLN A 1 1941 ? -31.728 -85.716 -51.293 1.00 38.22 1941 GLN A O 1
ATOM 15110 N N . GLY A 1 1942 ? -33.078 -85.980 -53.070 1.00 34.12 1942 GLY A N 1
ATOM 15111 C CA . GLY A 1 1942 ? -34.126 -85.040 -52.639 1.00 34.12 1942 GLY A CA 1
ATOM 15112 C C . GLY A 1 1942 ? -34.983 -85.576 -51.469 1.00 34.12 1942 GLY A C 1
ATOM 15113 O O . GLY A 1 1942 ? -34.558 -86.464 -50.744 1.00 34.12 1942 GLY A O 1
ATOM 15114 N N . SER A 1 1943 ? -36.216 -85.120 -51.248 1.00 38.12 1943 SER A N 1
ATOM 15115 C CA . SER A 1 1943 ? -37.070 -84.326 -52.134 1.00 38.12 1943 SER A CA 1
ATOM 15116 C C . SER A 1 1943 ? -38.171 -83.558 -51.372 1.00 38.12 1943 SER A C 1
ATOM 15118 O O . SER A 1 1943 ? -38.355 -83.696 -50.169 1.00 38.12 1943 SER A O 1
ATOM 15120 N N . GLN A 1 1944 ? -38.848 -82.729 -52.156 1.00 36.81 1944 GLN A N 1
ATOM 15121 C CA . GLN A 1 1944 ? -39.903 -81.735 -51.956 1.00 36.81 1944 GLN A CA 1
ATOM 15122 C C . GLN A 1 1944 ? -41.242 -82.220 -51.353 1.00 36.81 1944 GLN A C 1
ATOM 15124 O O . GLN A 1 1944 ? -41.621 -83.366 -51.527 1.00 36.81 1944 GLN A O 1
ATOM 15129 N N . GLU A 1 1945 ? -42.027 -81.273 -50.815 1.00 32.22 1945 GLU A N 1
ATOM 15130 C CA . GLU A 1 1945 ? -43.507 -81.191 -50.879 1.00 32.22 1945 GLU A CA 1
ATOM 15131 C C . GLU A 1 1945 ? -43.910 -79.733 -50.500 1.00 32.22 1945 GLU A C 1
ATOM 15133 O O . GLU A 1 1945 ? -43.389 -79.195 -49.528 1.00 32.22 1945 GLU A O 1
ATOM 15138 N N . GLY A 1 1946 ? -44.764 -78.988 -51.217 1.00 29.55 1946 GLY A N 1
ATOM 15139 C CA . GLY A 1 1946 ? -45.405 -79.273 -52.502 1.00 29.55 1946 GLY A CA 1
ATOM 15140 C C . GLY A 1 1946 ? -46.002 -78.025 -53.189 1.00 29.55 1946 GLY A C 1
ATOM 15141 O O . GLY A 1 1946 ? -46.236 -76.993 -52.561 1.00 29.55 1946 GLY A O 1
ATOM 15142 N N . GLY A 1 1947 ? -46.266 -78.162 -54.495 1.00 40.34 1947 GLY A N 1
ATOM 15143 C CA . GLY A 1 1947 ? -46.908 -77.165 -55.364 1.00 40.34 1947 GLY A CA 1
ATOM 15144 C C . GLY A 1 1947 ? -45.944 -76.475 -56.345 1.00 40.34 1947 GLY A C 1
ATOM 15145 O O . GLY A 1 1947 ? -45.206 -75.583 -55.955 1.00 40.34 1947 GLY A O 1
ATOM 15146 N N . THR A 1 1948 ? -45.907 -76.793 -57.641 1.00 36.62 1948 THR A N 1
ATOM 15147 C CA . THR A 1 1948 ? -46.552 -77.874 -58.418 1.00 36.62 1948 THR A CA 1
ATOM 15148 C C . THR A 1 1948 ? -45.619 -78.240 -59.580 1.00 36.62 1948 THR A C 1
ATOM 15150 O O . THR A 1 1948 ? -45.016 -77.341 -60.160 1.00 36.62 1948 THR A O 1
ATOM 15153 N N . LEU A 1 1949 ? -45.518 -79.477 -60.060 1.00 26.78 1949 LEU A N 1
ATOM 15154 C CA . LEU A 1 1949 ? -46.154 -80.737 -59.648 1.00 26.78 1949 LEU A CA 1
ATOM 15155 C C . LEU A 1 1949 ? -45.407 -81.383 -58.452 1.00 26.78 1949 LEU A C 1
ATOM 15157 O O . LEU A 1 1949 ? -44.434 -80.805 -57.985 1.00 26.78 1949 LEU A O 1
ATOM 15161 N N . THR A 1 1950 ? -45.734 -82.579 -57.951 1.00 31.78 1950 THR A N 1
ATOM 15162 C CA . THR A 1 1950 ? -46.997 -83.093 -57.356 1.00 31.78 1950 THR A CA 1
ATOM 15163 C C . THR A 1 1950 ? -46.616 -84.329 -56.535 1.00 31.78 1950 THR A C 1
ATOM 15165 O O . THR A 1 1950 ? -45.965 -85.208 -57.096 1.00 31.78 1950 THR A O 1
ATOM 15168 N N . ASP A 1 1951 ? -47.085 -84.430 -55.288 1.00 32.28 1951 ASP A N 1
ATOM 15169 C CA . ASP A 1 1951 ? -46.883 -85.584 -54.390 1.00 32.28 1951 ASP A CA 1
ATOM 15170 C C . ASP A 1 1951 ? -45.397 -85.953 -54.108 1.00 32.28 1951 ASP A C 1
ATOM 15172 O O . ASP A 1 1951 ? -44.469 -85.308 -54.596 1.00 32.28 1951 ASP A O 1
ATOM 15176 N N . SER A 1 1952 ? -45.185 -87.040 -53.353 1.00 28.55 1952 SER A N 1
ATOM 15177 C CA . SER A 1 1952 ? -43.923 -87.790 -53.137 1.00 28.55 1952 SER A CA 1
ATOM 15178 C C . SER A 1 1952 ? -42.866 -87.260 -52.141 1.00 28.55 1952 SER A C 1
ATOM 15180 O O . SER A 1 1952 ? -41.753 -86.899 -52.514 1.00 28.55 1952 SER A O 1
ATOM 15182 N N . GLN A 1 1953 ? -43.168 -87.396 -50.841 1.00 39.62 1953 GLN A N 1
ATOM 15183 C CA . GLN A 1 1953 ? -42.646 -88.458 -49.938 1.00 39.62 1953 GLN A CA 1
ATOM 15184 C C . GLN A 1 1953 ? -41.276 -89.114 -50.287 1.00 39.62 1953 GLN A C 1
ATOM 15186 O O . GLN A 1 1953 ? -41.059 -89.464 -51.441 1.00 39.62 1953 GLN A O 1
ATOM 15191 N N . ILE A 1 1954 ? -40.502 -89.512 -49.243 1.00 31.52 1954 ILE A N 1
ATOM 15192 C CA . ILE A 1 1954 ? -39.313 -90.435 -49.229 1.00 31.52 1954 ILE A CA 1
ATOM 15193 C C . ILE A 1 1954 ? -37.953 -89.723 -49.518 1.00 31.52 1954 ILE A C 1
ATOM 15195 O O . ILE A 1 1954 ? -37.829 -89.057 -50.534 1.00 31.52 1954 ILE A O 1
ATOM 15199 N N . VAL A 1 1955 ? -36.878 -89.814 -48.700 1.00 30.12 1955 VAL A N 1
ATOM 15200 C CA . VAL A 1 1955 ? -36.608 -90.641 -47.491 1.00 30.12 1955 VAL A CA 1
ATOM 15201 C C . VAL A 1 1955 ? -35.631 -89.991 -46.481 1.00 30.12 1955 VAL A C 1
ATOM 15203 O O . VAL A 1 1955 ? -34.820 -89.140 -46.830 1.00 30.12 1955 VAL A O 1
ATOM 15206 N N . GLU A 1 1956 ? -35.689 -90.433 -45.219 1.00 38.59 1956 GLU A N 1
ATOM 15207 C CA . GLU A 1 1956 ? -34.780 -90.042 -44.128 1.00 38.59 1956 GLU A CA 1
ATOM 15208 C C . GLU A 1 1956 ? -33.340 -90.560 -44.300 1.00 38.59 1956 GLU A C 1
ATOM 15210 O O . GLU A 1 1956 ? -33.146 -91.713 -44.671 1.00 38.59 1956 GLU A O 1
ATOM 15215 N N . LEU A 1 1957 ? -32.340 -89.800 -43.831 1.00 32.62 1957 LEU A N 1
ATOM 15216 C CA . LEU A 1 1957 ? -31.140 -90.369 -43.191 1.00 32.62 1957 LEU A CA 1
ATOM 15217 C C . LEU A 1 1957 ? -30.455 -89.322 -42.290 1.00 32.62 1957 LEU A C 1
ATOM 15219 O O . LEU A 1 1957 ? -29.474 -88.677 -42.654 1.00 32.62 1957 LEU A O 1
ATOM 15223 N N . ARG A 1 1958 ? -30.984 -89.147 -41.070 1.00 30.86 1958 ARG A N 1
ATOM 15224 C CA . ARG A 1 1958 ? -30.346 -88.319 -40.030 1.00 30.86 1958 ARG A CA 1
ATOM 15225 C C . ARG A 1 1958 ? -28.958 -88.876 -39.681 1.00 30.86 1958 ARG A C 1
ATOM 15227 O O . ARG A 1 1958 ? -28.857 -89.939 -39.070 1.00 30.86 1958 ARG A O 1
ATOM 15234 N N . ARG A 1 1959 ? -27.899 -88.112 -39.958 1.00 32.78 1959 ARG A N 1
ATOM 15235 C CA . ARG A 1 1959 ? -26.615 -88.202 -39.245 1.00 32.78 1959 ARG A CA 1
ATOM 15236 C C . ARG A 1 1959 ? -26.245 -86.823 -38.716 1.00 32.78 1959 ARG A C 1
ATOM 15238 O O . ARG A 1 1959 ? -25.934 -85.926 -39.486 1.00 32.78 1959 ARG A O 1
ATOM 15245 N N . ILE A 1 1960 ? -26.298 -86.688 -37.396 1.00 28.44 1960 ILE A N 1
ATOM 15246 C CA . ILE A 1 1960 ? -25.897 -85.500 -36.640 1.00 28.44 1960 ILE A CA 1
ATOM 15247 C C . ILE A 1 1960 ? -24.446 -85.722 -36.199 1.00 28.44 1960 ILE A C 1
ATOM 15249 O O . ILE A 1 1960 ? -24.203 -86.687 -35.470 1.00 28.44 1960 ILE A O 1
ATOM 15253 N N . PRO A 1 1961 ? -23.484 -84.893 -36.642 1.00 32.19 1961 PRO A N 1
ATOM 15254 C CA . PRO A 1 1961 ? -22.340 -84.632 -35.770 1.00 32.19 1961 PRO A CA 1
ATOM 15255 C C . PRO A 1 1961 ? -21.736 -83.213 -35.871 1.00 32.19 1961 PRO A C 1
ATOM 15257 O O . PRO A 1 1961 ? -21.161 -82.849 -36.889 1.00 32.19 1961 PRO A O 1
ATOM 15260 N N . ILE A 1 1962 ? -21.733 -82.519 -34.725 1.00 29.77 1962 ILE A N 1
ATOM 15261 C CA . ILE A 1 1962 ? -20.570 -81.789 -34.179 1.00 29.77 1962 ILE A CA 1
ATOM 15262 C C . ILE A 1 1962 ? -19.964 -80.697 -35.094 1.00 29.77 1962 ILE A C 1
ATOM 15264 O O . ILE A 1 1962 ? -18.854 -80.883 -35.585 1.00 29.77 1962 ILE A O 1
ATOM 15268 N N . ALA A 1 1963 ? -20.675 -79.570 -35.273 1.00 30.66 1963 ALA A N 1
ATOM 15269 C CA . ALA A 1 1963 ? -20.091 -78.254 -35.613 1.00 30.66 1963 ALA A CA 1
ATOM 15270 C C . ALA A 1 1963 ? -21.114 -77.085 -35.518 1.00 30.66 1963 ALA A C 1
ATOM 15272 O O . ALA A 1 1963 ? -21.250 -76.297 -36.455 1.00 30.66 1963 ALA A O 1
ATOM 15273 N N . ASP A 1 1964 ? -21.947 -77.030 -34.467 1.00 34.31 1964 ASP A N 1
ATOM 15274 C CA . ASP A 1 1964 ? -23.113 -76.114 -34.432 1.00 34.31 1964 ASP A CA 1
ATOM 15275 C C . ASP A 1 1964 ? -23.394 -75.524 -33.033 1.00 34.31 1964 ASP A C 1
ATOM 15277 O O . ASP A 1 1964 ? -24.543 -75.316 -32.645 1.00 34.31 1964 ASP A O 1
ATOM 15281 N N . THR A 1 1965 ? -22.341 -75.274 -32.241 1.00 30.31 1965 THR A N 1
ATOM 15282 C CA . THR A 1 1965 ? -22.467 -74.590 -30.933 1.00 30.31 1965 THR A CA 1
ATOM 15283 C C . THR A 1 1965 ? -21.612 -73.328 -30.777 1.00 30.31 1965 THR A C 1
ATOM 15285 O O . THR A 1 1965 ? -21.715 -72.672 -29.742 1.00 30.31 1965 THR A O 1
ATOM 15288 N N . HIS A 1 1966 ? -20.802 -72.940 -31.776 1.00 28.27 1966 HIS A N 1
ATOM 15289 C CA . HIS A 1 1966 ? -19.886 -71.796 -31.650 1.00 28.27 1966 HIS A CA 1
ATOM 15290 C C . HIS A 1 1966 ? -19.708 -70.948 -32.908 1.00 28.27 1966 HIS A C 1
ATOM 15292 O O . HIS A 1 1966 ? -18.790 -71.165 -33.697 1.00 28.27 1966 HIS A O 1
ATOM 15298 N N . LEU A 1 1967 ? -20.531 -69.905 -33.001 1.00 34.81 1967 LEU A N 1
ATOM 15299 C CA . LEU A 1 1967 ? -20.208 -68.573 -33.526 1.00 34.81 1967 LEU A CA 1
ATOM 15300 C C . LEU A 1 1967 ? -21.242 -67.597 -32.958 1.00 34.81 1967 LEU A C 1
ATOM 15302 O O . LEU A 1 1967 ? -22.399 -68.044 -32.819 1.00 34.81 1967 LEU A O 1
#

Sequence (1967 aa):
MQLCIFCCCCILFYFDLYDFGRGYDFTIQENGLQIDQPPEIGNISIVRIIIMKNDNAEGIIEFDPKYTAFEVEEDVGLIMIPVVRLHGTYGYVTADFISQSSSASPGGVDYILHGSTVTFQHGQNLSFINISIIDDNESEFEEPIEILLTGATGGAVLGRHLVSRIIIAKSDSPFGVIRFLNQSKISIANPNSTMILSLVLERTGGLLGEIQVNWETVGPNSQEALLPQNRDIADPVSGLFYFGEGEGGVRTIILTIYPHEEIEVEETFIIKLHLVKGEAKLDSRAKDVTLTIQEFGDPNGVVQFAPETLSKKTYSEPLALEGPLLITFFVRRVKGTFGEIMVYWELSSEFDITEDFLSTSGFFTIADGESEASFDVHLLPDEVPEIEEDYVIQLVSVEGGAELDLEKSITWFSVYANDDPHGVFALYSDRQSILIGQNLIRSIQINITRLAGTFGDVAVGLRISSDHKEQPIVTENAERQLVVKDGATYKVDVVPIKNQVFLSLGSNFTLQLVTVMLVGGRFYGMPTILQEAKSAVLPVSEKAANSQVGFESTAFQLMNITAGTSHVMISRRGTYGALSVAWTTGYAPGLEIPEFIVVGNMTPTLGSLSFSHGEQRKGVFLWTFPSPGWPEAFVLHLSGVQSSAPGGAQLRSGFIVAEIEPMGVFQFSTSSRNIIVSEDTQMIRLHVQRLFGFHSDLIKVSYQTTAGSAKPLEDFEPVQNGELFFQKFQTEVDFEITIINDQLSEIEEFFYINLTSVEIRGLQKFDVNWSPRLNLDFSVAVITILDNDDLAGMDISFPETTVAVAVDTTLIPVETESTTYLSTSKTTTILQPTNVVAIVTEATGVSAIPEKLVTLHGTPAVSEKPDVATVTANVSIHGTFSLGPSIVYIEEEMKNGTFNTAEVLIRRTGGFTGNVSITVKTFGERCAQMEPNALPFRGIYGISNLTWAVEEEDFEEQTLTLIFLDGERERKVSVQILDDDEPEGQEFFYVFLTNPQGGAQIVEEKDDTGFAAFAMVIITGSDLHNGIIGFSEESQSGLELREGAVMRRLHLIVTRQPNRAFEDVKVFWRVTLNKTVVVLQKDGVNLVEELQSVSGTTTCTMGQTKCFISIELKPEKVPQVEVYFFVELYEATAGAAINNSARFAQIKILESDESQSLVYFSVGSRLAVAHKKATLISLQVARDSGTGLMMSVNFSTQELRSAETIGRTIISPAISGKDFVITEGTLVFEPGQRSTVLDVILTPETGSLNSFPKRFQIVLFDPKGGARIDKVYGTANITLVSDADSQAIWGLADQLHQPVNDDILNRVLHTISMKVATENTDEQLSAMMHLIEKITTEGKIQAFSVASRTLFYEILCSLINPKRKDTRGFSHFAEVTENFAFSLLTNVTCGSPGEKSKTILDSCPYLSILALHWYPQQINGHKFEGKEGDYIRIPERLLDVQDAEIMAGKSTCKLVQFTEYSSQQWFISGNNLPTLKNKVLSLSVKGQSSQLLTNDNEVLYRIYAAEPRIIPQTSLCLLWNQAAASWLSDSQFCKVVEETADYVECACSHMSVYAVYARTDNLSSYNEAFFTSGFICISGLCLAVLSHIFCARYSMFAAKLLTHMMAASLGTQILFLASAYASPQLAEESCSAMAAVTHYLYLCQFSWMLIQSVNFWYVLVMNDEHTERRYLLFFLLSWGLPAFVVILLIVILKGIYHQSMSQIYGLIHGDLCFIPNVYAALFTAALVPLTCLVVVFVVFIHAYQVKPQWKAYDDVFRGRTNAAEIPLILYLFALISVTWLWGGLHMAYRHFWMLVLFVIFNSLQGLYVFMVYFILHNQMCCPMKASYTVEMNGHPGPSTAFFTPGSGMPPAGGEISKSTQNLIGAMEEVPPDWERASFQQGSQASPDLKPSPQNGATFPSSGGYGQGSLIADEESQEFDDLIFALKTGAGLSVSDNESGQGSQEGGTLTDSQIVELRRIPIADTHL

Secondary structure (DSSP, 8-state):
-GGGTHHHHTTSSSSS--S------TTS-SSPPPTTS-----S-----------TTTT-EEEE-GGGSEEEE-GGG-EEEEEEEEES---S-EEEEEEEEESS--BTTTSEEEE-SEEEE-TT--EEEEEEEEPP-SS----EEEEEEEEEEETT-EE-S--EEEEEE-----TT-EEEEES-SEEEEPPPSS-EEEEEEEEEES---S-EEEEEEEE-SSSSSBPPTT-SSEESPSEEEEEE-TT--EEEEEEEEEPPP-S-B--EEEEEEEEEEESSPEEPTTTSEEEEEEPPBS-TT-EEEE-TTTSS-EEE-PPPTTT-PEEEEEEEEEES---S-EEEEEEEEESS--TTTBS-SEEEEEEPTT--EEEEEEEEPP-------EEEEEEEEEEESS-EE-TTSSEEEEEE---S-TT-EEE--STT-EEEE-TTS-EEEEEEEEEES---S-EEEEEEEEES-TTS--BSS-SEEEEEEPTT-SEEEEEEEB-TTS-PPTT-EEEEEEEEEEE-SS--S---EE-GGGSEEEEE--TTTSBPEEEES-SEE--SBTTTTEEEEEEEEE--BS-EEEEEEES--TTPPPPTT-EEPEEES-EEEEEE-TT--EEEEEEEEE--TTS-EEEEEEEEEEEESSTT--EE-TT-SEEEESTT-EEEE-TTSSEEEEETT--EEEEEEEEES----SEEEEEEEEEESSSPBTTTB---SSEEEEEETT--EEEEEEEBP--SS---SEEEEEEEEEEEE-SS----TT---EE-GGG-EEEEEEE--SS--------------------------------------------------------------------------------------TT-EEEEESSEEEEE-S-GGGS--EEEEEEEEES---S-EEEEEEEE-HHHHHH-TT----TT-----S-EEPPBTTTB---EEEEEEPTT--EEEEEEEBP--SS----EEEEEEEEEEETT-EE-SS--TTS-BSEEEEEEEP-TTTTEEEEE-HHHHS-EEE-SSTTTSEEEEEEEE-TT--SSPEEEEEEEES-SSS--SEETTEEHHHHBS-SEEEEEE-TT--EEEEEEEB-TT----S-EEEEEEEEEE-TTEEE-GGG-EEEEEE-------EEEEEPTTSSEEEEETT-SEEEEEEEE-S-TTS-EEEEEEEEE-SS-EEETTEEEEEPPBTTTB---EEEEEE-TT--EEEEEEEB-GGG--SSPSSEEEEEEEEEEESSEEE-TTTTEEEEEEESSHHHHHHHTHHHHTSS---HHHHHHHHHHHHHHHTS---HHHHHHHHHHHHHHHHHHHHSPPPHHHHHHHHHHHHHHS-TT-STTTT-THHHHHHHHHHHHTTTTPPTTPPPPBTTTEE---SSEEEEEEEE-HHHHTTPEEE-GGG-EEE--TTSS----TTS-TT----EEEEEEEES--GGG--SS--PPGGG-EEEEEETTTTT-B--SS--EEEEEE-SS-----S-EEEEEEETTTTEEE--TTTEEEEEE-SSEEEEEESB-SEEEEEE---S--SS-HHHHHHHHHHHHHHHHHHHHHHHH-SS--HHHHHHHHHHHHHHHHHHHHHHHHHHGGGS-HHHHHHHHHHHHHHHHHHHHHHHHHHHHHIIIIIS----GGGGHHHHHIIIIIHHHHHHHHHHHHHHHTS---HHHHSEEETTTEEE---HHHHIIIIIHHHHHHHHHHHHHHHHHHHHHHHHHHHHHHHTSS-GGGHHHHHHHHHHHHHHHHHHHHHHHHH--HHHHHHHHHHHHHHHHHHIIIIIIII-TTSS-------------------S---------------------------------------------------------------------------S-TTHHHHTTS------------------SSS------------S--S--

Foldseek 3Di:
DVVPVVVVVVVPPPPDDPDDDDDDDPPDDDDDDDPPDDDDCPPCVDDDDDDDDDQLQCFAKAWDPVQQEDEDELPPFKDKTKIFGPRHQAAKKKWFKDKDWDADDEDPPFKDWDDGMWIHHRVGTMTITMMGGHRDDDFDAKTKMKMFTDDMDPRYHYDDHGIGIYIHHTDADACWEKFKPDDQEAEDEQDPAKDKDKIKMWTDGHQADKWKKKKFKADFVGRHTDDAPDDFWHPPRIDMDIAHRNRTTMDIDIIITGHDDAWDAKTKMKMAMDTPDTDHHYDPVGRMHIYIYHTDWFACFEKFWDPVQQDAAEDEADAPVVWWDKDKTKMFGPPHQAAKKKWKKAKDWPDDDPPQWPDGIDIDMQHRPGTMDMDIIIGGDDQAFDFKTKMKMFGDDMPTRYHYDPVGRMHIYIYATDNQQCFAKFFDQVPWAWDQDPVRWTKIKGKIFTPHHQAAKKKWKKFKDWPPPPDDQFDDDRIDIDIQGRPHRMDIDITTTDQQAAAAFFTKMKMFTDDMAGDDDDPSDGYHYDPVRRMYIYTQHLLSHAKAKFWPDQEWEAPDPPFQKTKTKIWIRHQRAKKKWKKFWDDDPPDDDDPQEDAWDKPPGIDMDIGGRPRTMDMDMMGTDWDAPGAYWGKMFIDDMFGPGNNTYHYHPPRGMHTYLQVFEKFWDPVFQEAEEALVCFKDKTKMFTTYHFDAQKKKWWKWKFFDQDDDPPFWPTDPTHIDIDGGRRGMDMDMTGTHHDPDQDAWGKIKMFTDDMDGDDPDDDDPNNDYYYDPVGRMHMYIYHGPDDDDDDDDDDDDDDDDDYDDDDDDDDDDDDDDDDDDDDDDDDDDDDDDDDDDDDDDDDDDDDDDDDDPDDDDDPPPDDDDDDDDDPQQQCFAKFKDDQEAEDEQDAPPNHFDKTKIKMFTDSHQAAKKKKKKWKFWDVNCVVCVPPDPDPPDDDPPQAATDDDPPFWDTDTDMDIRHRRRTMDMDIITTHHDQDFDAWHKMKIFIDDMGPRYHYDPAADPVRTHRIHMYIYHTDNLLFAEKFWDPVQAEDQEAEDDPVRQKDKTKMFGDQRRFRAKKKWKKFKAQDPPDRHQDDPHDGVVQFWPDRIDIWIQGRNRGMTIDMIGTDPPDFDADKGKMKMFGDDMDPSYHYDPVRGIGIYIYDHDDDDFKEKFWDQCAAAPEAELPDFKDKTKMFIDDDLQWKKKKKKWKFWDPAWDDFQPDIAATWDDPQFWDTDIDMDIAHRNRGMDMDMTGTDSVRTDPDDPFYKIKMAIHDMDDRYDYDPRRRMHMYTYGHDDVLNVLLSLVSLLSDPDDLVSLLVNLVVLLVVLVDADAPSNVSSSSVVLQSVLVVLQVDPHDLNSLVSNVSSLLSLQPLVHPNLAQSQSVVVSVVSSLLSLCVPPDEPDDWDPSRNWDCPRPFKTKHKHWYAPCDQAQDWAADPPRKIKTWHNPQDDDPDPPPDPDDGNIWIKMKMKGQACRNLDDPPPQQFASNIKIAIDIVPQAFDFGPDPGWIKIKDFHPFFADFFPDKFKWFADPVVSHTDTDPQAKDFDDTGRTMTMMIGRGRGMITMGGDRPPPLPADPLNLVLLVLLLVLLVLLLVLCVPQCPDDFPLRVLVSQLSVLVSQLSVLQSVQLPCQLPDDLVRLLVSQLVSLLSLQLNLLSLLLSLVLCLCCQQVVNFPCVVCVVVSVCRSNPVSVVVSVVQCCCCCPVVVDDSSQQWHDQVSRGTHGNDPVSCCVRVPPSSVVSVVSSVVSVVSSVVCVVVVVVVCVVPPVDPPVPVVVLVVVLVVLVVQLVVLVVVCSVPVDSVSSVSNSVSSSVNSVSSNCCRVPPPSCGPDDPDDDDDDDDDDDDDDDDDDDDDDDDDDDDDDDDDDDDDDDDDDDDDDDDDDDDDDDDDDDDDDDDDDDDDDDDDDDDDDDDDDDDDDDDDDDDDDDPVVVVPVPDDDDDDDDDDDDDDDDDDDDPDDDDDDDDDDDDDDDPRHD

pLDDT: mean 75.71, std 19.76, range [23.11, 96.06]